Protein 3V8X (pdb70)

Solvent-accessible surface area: 62647 Å² total; per-residue (Å²): 122,9,73,39,33,25,47,32,101,16,30,21,104,48,9,18,85,52,10,5,20,35,15,52,9,4,5,45,29,19,8,11,0,7,8,9,26,0,9,34,30,1,0,0,5,7,6,1,7,5,3,15,54,24,42,8,11,19,8,3,27,40,0,47,10,6,39,4,6,68,12,55,60,21,15,3,38,25,87,24,4,19,4,0,2,0,9,6,26,21,5,12,14,5,2,56,21,0,56,0,3,31,0,0,3,0,3,47,42,2,48,9,0,0,0,0,1,0,18,5,95,10,15,45,1,86,51,9,16,27,123,78,83,118,153,2,47,49,21,23,38,1,89,8,20,31,13,129,3,82,5,81,5,76,5,86,6,28,62,160,65,22,48,22,37,0,58,1,70,0,23,27,138,19,18,55,57,118,33,10,124,95,2,7,68,50,101,22,43,34,45,35,2,25,34,59,116,2,101,9,110,48,1,33,0,10,4,117,80,74,22,171,130,68,46,15,76,87,22,59,79,117,36,44,38,2,4,53,17,115,48,81,165,51,83,38,46,9,53,101,12,18,1,69,75,8,53,52,39,32,47,29,66,31,51,2,105,1,120,0,74,29,48,10,78,88,83,161,52,64,73,66,18,83,8,13,11,87,8,77,5,53,7,26,5,43,12,36,18,12,29,28,70,2,37,23,28,68,76,57,16,30,55,15,35,119,61,33,0,1,14,54,0,18,1,5,8,48,40,134,92,90,52,7,2,8,4,2,42,26,23,18,61,2,36,11,2,2,42,26,0,21,1,1,14,8,25,1,39,1,35,8,54,7,107,0,92,24,65,21,30,53,4,89,99,118,111,48,186,4,18,67,9,45,87,6,59,3,119,6,26,6,22,2,28,0,24,0,15,21,0,3,7,16,73,43,66,21,58,34,165,21,75,10,33,29,94,51,33,7,0,3,3,0,2,0,55,1,23,2,16,12,44,26,93,14,84,24,17,20,49,94,32,38,104,136,131,42,34,78,59,60,9,41,35,84,9,43,13,60,19,10,3,53,5,99,18,69,62,3,56,45,39,14,0,36,29,49,47,46,25,63,47,8,82,94,86,140,38,172,134,131,15,10,32,0,20,103,114,29,0,10,29,1,31,15,29,163,5,106,72,63,68,11,122,2,40,76,146,55,14,26,14,19,4,8,12,66,79,31,49,5,76,14,106,26,108,42,53,4,79,65,37,25,16,130,89,38,144,129,12,8,55,8,56,8,91,17,101,17,58,24,38,10,116,12,142,54,68,18,6,12,62,25,57,19,150,8,109,2,102,27,40,11,56,6,78,36,72,47,109,157,32,15,85,22,101,24,16,0,18,2,4,14,14,3,5,9,21,25,3,18,20,26,12,1,8,18,129,18,161,47,51,124,5,64,13,0,59,3,80,0,69,8,34,9,42,17,101,73,34,130,92,22,37,84,68,15,20,123,3,31,0,24,2,108,25,3,12,42,37,0,1,63,6,63,114,132,100,71,62,27,57,18,61,28,38,3,12,59,8,4,0,3,34,4,80,0,29,12,29,18,40,86,6,123,36,71,137,94,70,178,179,46,19,46,72,13,33,4,50,12,107,43,132,74,67,134,72,73,88,56,26,0,3,2,24,29,36,37,4,15,9,6,13,12,12,18,74,6,53,4,108,5,61,47,42,117,136,47,32,92,1,70,20,22,26,70,4,79,2,59,23,0,86,86,105,20,7,79,23,35,49,23,5,25,89,79,65,46,82,128,18,107,6,6,64,141,116,8,197,62,17,93,21,36,5,58,30,24,47,127,31,85,78,109,78,92,19,100,31,43,1,37,21,3,71,94,54,72,111,22,36,22,3,29,40,4,35,22,13,0,36,73,24,6,36,40,27,114,114,32,46,32,34,37,27,2,8,6,32,8,104,14,99,7,96,3,54,31,64,77,115,71,112,2,18,8,2,3,33,49,89,113,11,39,61,34,4,62,31,33,76,79,65,46,57,59,133,96,102,98,77,19,52,38,39,49,55,32,80,76,86,50,79,81,55,0,5,152,5,6,53,53,123,98,1,26,0,5,6,2,76,6,25,32,0,14,32,0,61,82,77,122,12,71,4,27,6,15,0,1,0,23,28,26,68,91,104,79,33,81,6,17,24,16,0,2,0,1,0,68,95,121,49,68,8,46,15,105,87,2,146,44,57,71,0,0,0,1,0,54,43,72,34,5,0,6,35,0,0,0,0,44,11,20,50,78,5,52,102,106,35,76,77,37,35,35,3,0,5,98,7,6,43,1,1,0,0,0,50,9,70,27,117,101,32,83,68,0,7,97,26,5,124,59,7,26,83,56,131,100,20,124,13,58,6,82,61,4,0,2,27,0,0,111,94,47,26,4,50,0,0,0,0,50,34,32,1,2,68,129,58,17,95,85,122,76,58,34,59,114,11,23,2,0,6,78,64,56,54,41,57,64,4,81,70,45,98,87,2,37,0,0,17,1,2,24,31,1,0,0,2,20,44,106,66,40,33,89,103,62,0,70,55,21,8,53,36,39,45,89,96,104,31,12,23,78,66,83,55,63,84,44,19,42,17,124,78,50,88,83,18,33,11,14,56,69,8,106,1,6,61,45,11,13,114,69,7,46,2,49,11,1,1,3,66,63,4,24,29,0,6,85,13,44,124,111,26,83,18,80,156,69,100,77,146,73,25,105,43,0,54,2,3,0,57,56,126,84,24,74,92,17,0,56,63,0,24,37,12,1,0,23,21,0,73,23,30,47,19,155,69,28,35,41,0,0,4,55,0,15,38,19,73,0,0,0,3,17,5,41,1,10,62,1,23,14,1,8,56,14,53,6,21,1,5,0,0,0,1,27,92,100,18,6,15,2,8,20,64,30,29,48,26,29,21,0,2,0,0,0,47,9,80,30,98,85,8,21,9,99,64,0,132,44,57,15,0,0,1,0,4,57,47,71,9,2,1,31,34,0,0,0,0,35,1,49,100,109,43,123,63,70,28,14,59,115,17,8,55,64,0,0,0,0,37,18,60,121,139,25,26,4,10,67,24,11,53,18,102,69,88,63,71,0,58,66,58,138,42,2,24,0,66,10,51,56,3,0,0,61,0,0,33,77,99,4,36,0,0,0,0,34,14,11,0,3,1,40,4,1,42,35,53,21,113,69,127,44,0,40,148,41,29,15,13,44,12,3,2,0,5,88,107,15,40,42,47,10,6,7,17,26,53,106,3,33,8,1,76,0,3,13,48,0,0,1,0,12,98,93,28,32,82,29,0,52,63,2,0,0,6,0,0,16,12,20,0,36,90,45,48,60,38,109,31,59,16,8,0,4,139,26,165,78,153,50,14,6,0,46,46,64,4,18,0,0,0,47,21,98,103,53,50,43,33,86,116,2,4,27,127,82,3,51,152,1,9,24,50,14,20,95,46,59,138,29,40,0,23,87,0,4,58,32,38,96,108

GO terms:
  GO:0005515 protein binding (F, IPI)

Sequence (1529 aa):
EVTGLGKLVKSSDTLSKEQVLNIRDLTRYDPGIAVVEQGRGASSGYSIRGMDKNRVSLTVDGVSQIQSYTAQAALGGTRTAGSSGAINEIEYENVKAVEISKGSNSVEQGSGALAGSVAFQTKTADDVIGEGRQWGIQSKTAYSGKNRGLTQSIALAGRIGGAEALLIHTGRRAGEIRAHEDAGRGVQSFNRLVPVEDSSNYAYFIVKEECKNGSYETCKANPKKDVVGKDERQTVSTRDYTGPNRFLADPLSYESRSWLFRPGFRFENKRHYIGGILEHTQQTFDTRDMTVPAFLTKAVFDANKKQAGSLPGNGKYAGNHKYGGLFTNGENGALVGAEYGTGVFYDETHTKSRYGLEYVYTNADKDTWADYARLSYDRQGVGLDNHFQQTHCSADGSDKYCRPSADKPFSYYKSDRVIYGESHRLLQAAFKKSFDKIRHNLSVNLGFDRFGSNLRHQDYYYQHANRAYSSNTPPQNNGKKISPNGSETSPYWVTIGRGNVVTGQICRLGNNTYTDCTPRSINGKSYYAAVRDNVRLGRWADVGAGLRYDYRRSTHSDDGSVSTGTHRTLSWNAGIVLKPTDWLDLTYRTSTGFRLPSFAEMYGWRAGVQSKAVKIDPEKSFNKEAGIVFKGDFGNLEASWFNNAYRDLIVRGYEAQIKDGKEEAKGDPAYLNAQSARITGINILGKIDWNGVWYSTFAYNRVRVRDIKKRADRTDIQSHLFDAIQPSRYVVGLGYDQPEGKWGVNGMLTYSKAKEITELLGSRRALLNGNSRNTKATARRTRPWYIVDVSGYYTVKKHFTLRAGVYNLLNYRYVTWENVRQTAGGAVNQHKNVGVYNRYAAPGRNYTFSLEYKFKTVRWCAVSEHEATKCQSFRDHMKSVIPSDGPSVACVKKASYLDCIRAIAANEADAVTLDAGLVYDAYLAPNNLKPVVAEFYGSKEDPQTFYYAVAVVKKDSGFQMNQLRGKKSCHTGLGRSAGWNIPIGLLYCDLPEPRKPLEKAVANFFSGSCAPCADGTDFPQLCQLCPGCGCSTLNQYFGYSGAFKCLKDGAGDVAFVKHSTIFENLANKADRDQYELLCLDNTRKPVDEYKDCHLAQVPSHTVVARSMGGKEDLIWELLNQAQEHFGKDKSKEFQLFSSPHGKDLLFKDSAHGFLKVPPRMDAKMYLGYEYVTAIRNLREGTCPEAPTDECKPVKWCALSHHERLKCDEWSVNSVGKIECVSAETTEDCIAKIMNGEADAMSLDGGFVYIAGKCGLVPVLAENYNKSDNCEDTPEAGYFAVAVVKKSASDLTWDNLKGKKSCHTAVGRTAGWNIPMGLLYNKINHCRFDEFFSEGCAPGSKKDSSLCKLCMGSGLNLCEPNNKEGYYGYTGAFRCLVEKGDVAFVKHQTVPQNTGGKNPDPWAKNLNEKDYELLCLDGTRKPVEEYANCHLARAPNHAVVTRKDKEACVHKILRQQQHLFGSNVTDCSGNFCLFRSETKDLLFRDDTVCLAKLHDRNTYEKYLGEEYVKAVGNLRKCSTSSLLEACTFRRP

Foldseek 3Di:
DVVDDQKDKDFLVNCVFQVDQDPQSPCVQPAQKGWFPQQQRATQAMFHQLDTRLLEFEEEPLHTWDGQFWFDDFDDPDDAFTFSSHTDDDRSVFFGMKMKHAAADCLPNNFSRHGIYIYTYGDDLDVAADDPGFWWKKWKWKAWFQFRKTKTKIKTWGDDAQKIKIKIKIKMKTKDRWFQCVQQWDKDKDKAKDKDFDPDLQFWADAPVVCPDDFCVVPLLDTDGFIDIDIDMDMDTLVPAAAQQHRADWMKIKIKIKIKMKMKGQDPVSQKIKIKIWIKMKMKIKTWHRNHWFADHPVVQVVQCVPPNDDPQQRDAPDPPVQDSAWGDDPPRAIAGRQWTKIKMKIKMKIKTKIKMKMKGAAPVDDDPFRIKMKMWMKMKIKIKIKMKMWTQHHDPPDRPDDADQQGARIKMWIKIKMKMKIKGKIKIKTWDWDDVWIKTKIKIKIKIKMKIKMAIDPTKMKHWHWDKDWDFTDDDDDDTDQFRSRSSGHIYMHTGTTDMDMDHQADDPQFRPSHRPMWMKIWMKIKMKMKMKIDPDPFKIKIKMKMKIKIFMDTPDQQFQGGIDIDIWMKIKMWGPPPVQKTKIKIKTKHKHDQDRNQRNKDTDRDDAHGDHEHIKMKMKIKIKMKHADPQGIKIKMKMKMKIFQDWDFFFFWDDDPNWIDGDGDGHTYRWKMWMKMWMWMWTKTPCPVCFIKIKIWIDMDTDDIDTDPRIFQAWTAQSLSGFAIKIKMKGKGADPVRFKIKIKIKMKGAKDDQVNFWTWGGHPDRDIGIDGFAPDIFHIDMFMKMKMKGHDPQFKIKIKMKTRVPQDKTAGSSQRNLCTDPRNVRDDDDNDCSNRIRHGIIMMMMIMGMD/DAAEAEFADPQCQVLPPPPCDLQVDDDDPPAQGYHYDYDHDPVVQLVVLLPPNHWKAKDFLLVLLVSCDPDQHWFFWKFFFFDDPVHTPQKWFKFKKFFPPPPFAPVRQFAFEEFFQADPDQQRHLQSCLLCLQVFDPPCPPVLQRVLNRYVAYQHAPDDCPVRVRNCRLPRPRHADVVTCLHHLQSSVVCRVVPVGGIYTHILCSCVVNPVDPVVQQRMWTHAPLTDIGRSVVSVRGGLFMTGGMTMIGRPPPGDRVSVCVNQVVLVVVCCCADDVNPVSQDDPPDACRRHHNSGPGMDTFFDVDGSDLVRWQSSSSSNCCVPVVDYDPCPVVADAAAEEEFQDPQLQVLQVQLCVVLVNNYHYDYDPHPLRVLVCLGNVVHFKFKFWLLVLVLSQLSQKWFFWFFDQDDDPCGQADFDQAFFWFKKFFPPPPPDALPPQFAFAEFFQADSDQQRHQQSVLVVCVPPVAPPVLRRYNADAHQPDDPPGRNQVDWDQDDPCRSHQDVSTQLHHQQSSVLSRVPPGGMGGHTLCSLVCQEPCVPVDPSRRHDDQQRMWTHAPVTDIGGSVVSVRRGSFGFGGMTMMHHPVCSVVCNVVQQVSCCVANDPVDDVVPGPHPLDGPPAARRHHNSGRGIYGDDQQGHSDSSGDPSSVSSHPSVPVNDDDSSSVNSVVSVD

Secondary structure (DSSP, 8-state):
--TTTTEEEEEHHHHHHHT--SHHHHTTT-TTEEEEE-SSS-EEEEEETTEEGGGEEEEETTEE-PPP--PPPPPSS----------PPP-GGGEEEEEEEES--HHHH-TT-SSEEEEEEE--GGGTS-TT-SEEEEEEEEEEGGGTEEEEEEEEEEEETTEEEEEEEEEEEEE-----SSTT-SEEEE--EEEEE---TT-EEEEGGG--SS-HHHHTTSPEEPEEEEE--EEEETTT--SSS--SPPPEEEEEEEEEE--EEE-SSTTEEEEEEEEEEEEEEEEE-TTS-SS--HHHHHHHHHHH---TTTT--STT--S-S-EEE-STT-EEETTSEEEEEEEEEEEEEEEEEEEEEE-SS--SS-SEEEEEEEEEEEEEEEEEEEEEEESSS--SS---BTTBTT-EEEEEEEEEEEEEEEEEEEEEEEE---EEEEEEEEEEEEEEEEEEEEEEEEEEEEEEEEEEPPPP-SSS-----SBTTB-EEEEEEEEEEEEEE--BSSS-STTB-S-EEEEEEEEEEEEEEEEEETTTEEEEEEEEEEEEEEE-SSTTS---EEEEEEEEEEEEE--SSSEEEEEEEEEEEEPPPHHHHH----SS-------PPEEEEEEEEEEEEEETTEEEEEEEEEEEEEEEEEEEEEEEESSSSEEEEEEEEEEEEEEEEEEEEEEEEEE------EEEEEEEEEEEEEEEE-TTEESEE----TTSPPPEEEEEEEEE-TTSSEEEEEEEEEE-PPPGGGGEEEEE-SSS-EEEEES-S--PPPEEEEEEEEEEESTTSEEEEEEEESSS----B-HHHHGGGSTT-TT---S---GGGGBPP-SEEEEEEEEE-/--EE--BSSSHHHHHT--SSSTT-SS--SSSS-EE--B-SSHHHHHHHHTTTS---EEEEHHHHHHHHSSSS--EEEEEE--B-SSSB-SEEEEEEEEETT-S--GGG-TTS-EEES-TT-IIIIIHHHHHHTTTSPSP--SHHHHHHTTSSSEE-TTS-TTT-GGGBSSSTT--SSTTSTT-HHHHHHHHHHTTS-SEEEEETTHHHHH---HHHHTTEEEE-TTS-EEEGGGGGGS-SEEEESEEEEE-SSSS-SHHHHHHHHHHHHTTTTTTSSS--SS-BTTBSSSSS-TT---EEEPPTT--HHHHH-HHHHHHHHHHHH----SS---SPPPEEEEESSHHHHHHHHHHHHHTTTSEEEEE-SSHHHHHHHHHHTS--EEEE-HHHHHHHHHTT-EEEEEEE----TTGGGS----EEEEEEEESSS-S--SSTTTTSPEEES-TT-IIIIIHHHHHHTTTS-SS-GGGTSS-EE-TTS-TTSGGGTT---STT-TT-SSTTSTT-HHHHHHHHHHHT-SEEEEETTHHHHTSTTSS-STTTTT--GGGEEEE-TTS-EEETT-GGGS-SEEEPPPEEEE-TTTHHHHHHHHHHHHHHS-SSSS-TTTS--TT--SSS--SS-TT--EEEE-STT-SHHHHH-HHHHHHTGGGSSS---HHHHHHHHH--

Nearest PDB structures (foldseek):
  5dyh-assembly1_A  TM=9.254E-01  e=0.000E+00  Homo sapiens
  2hau-assembly2_B  TM=9.310E-01  e=0.000E+00  Homo sapiens
  6d04-assembly1_C  TM=7.433E-01  e=0.000E+00  Homo sapiens
  3s9m-assembly1_C  TM=7.420E-01  e=1.475E-84  Homo sapiens
  3skp-assembly1_A  TM=8.207E-01  e=2.577E-64  Homo sapiens

B-factor: mean 80.07, std 29.78, range [24.99, 233.46]

Structure (mmCIF, N/CA/C/O backbone):
data_3V8X
#
_entry.id   3V8X
#
_cell.length_a   91.014
_cell.length_b   129.362
_cell.length_c   198.589
_cell.angle_alpha   90.00
_cell.angle_beta   90.00
_cell.angle_gamma   90.00
#
_symmetry.space_group_name_H-M   'P 21 21 21'
#
loop_
_entity.id
_entity.type
_entity.pdbx_description
1 polymer 'Transferrin-binding protein 1'
2 polymer Serotransferrin
3 branched 'N-acetyl-alpha-neuraminic acid-(2-6)-beta-D-galactopyranose-(1-4)-2-acetamido-2-deoxy-beta-D-glucopyranose-(1-4)-alpha-D-mannopyranose-(1-3)-[beta-D-galactopyranose-(1-4)-2-acetamido-2-deoxy-beta-D-glucopyranose-(1-4)-alpha-D-mannopyranose-(1-6)]beta-D-mannopyranose-(1-4)-2-acetamido-2-deoxy-beta-D-glucopyranose-(1-4)-2-acetamido-2-deoxy-beta-D-glucopyranose'
4 branched 'N-acetyl-alpha-neuraminic acid-(2-6)-beta-D-galactopyranose-(1-4)-2-acetamido-2-deoxy-beta-D-glucopyranose-(1-4)-alpha-D-mannopyranose-(1-6)-[2-acetamido-2-deoxy-beta-D-glucopyranose-(1-4)-alpha-D-mannopyranose-(1-3)]beta-D-mannopyranose-(1-4)-2-acetamido-2-deoxy-beta-D-glucopyranose-(1-4)-2-acetamido-2-deoxy-beta-D-glucopyranose'
5 non-polymer (HYDROXYETHYLOXY)TRI(ETHYLOXY)OCTANE
6 water water
#
loop_
_atom_site.group_PDB
_atom_site.id
_atom_site.type_symbol
_atom_site.label_atom_id
_atom_site.label_alt_id
_atom_site.label_comp_id
_atom_site.label_asym_id
_atom_site.label_entity_id
_atom_site.label_seq_id
_atom_site.pdbx_PDB_ins_code
_atom_site.Cartn_x
_atom_site.Cartn_y
_atom_site.Cartn_z
_atom_site.occupancy
_atom_site.B_iso_or_equiv
_atom_site.auth_seq_id
_atom_site.auth_comp_id
_atom_site.auth_asym_id
_atom_site.auth_atom_id
_atom_site.pdbx_PDB_model_num
ATOM 1 N N . GLU A 1 43 ? 54.353 -52.727 58.119 1.00 90.07 54 GLU A N 1
ATOM 2 C CA . GLU A 1 43 ? 55.181 -52.860 56.923 1.00 102.31 54 GLU A CA 1
ATOM 3 C C . GLU A 1 43 ? 54.896 -51.769 55.889 1.00 106.64 54 GLU A C 1
ATOM 4 O O . GLU A 1 43 ? 53.741 -51.393 55.666 1.00 94.77 54 GLU A O 1
ATOM 10 N N . VAL A 1 44 ? 55.962 -51.277 55.261 1.00 109.72 55 VAL A N 1
ATOM 11 C CA . VAL A 1 44 ? 55.885 -50.162 54.319 1.00 105.60 55 VAL A CA 1
ATOM 12 C C . VAL A 1 44 ? 54.896 -50.382 53.178 1.00 109.14 55 VAL A C 1
ATOM 13 O O . VAL A 1 44 ? 54.104 -49.499 52.862 1.00 114.19 55 VAL A O 1
ATOM 17 N N . THR A 1 45 ? 54.944 -51.555 52.558 1.00 112.90 56 THR A N 1
ATOM 18 C CA . THR A 1 45 ? 54.004 -51.873 51.489 1.00 119.02 56 THR A CA 1
ATOM 19 C C . THR A 1 45 ? 52.893 -52.810 51.977 1.00 126.02 56 THR A C 1
ATOM 20 O O . THR A 1 45 ? 53.116 -54.000 52.208 1.00 134.91 56 THR A O 1
ATOM 24 N N . GLY A 1 46 ? 51.695 -52.258 52.140 1.00 115.71 57 GLY A N 1
ATOM 25 C CA . GLY A 1 46 ? 51.457 -50.864 51.822 1.00 106.75 57 GLY A CA 1
ATOM 26 C C . GLY A 1 46 ? 50.722 -50.083 52.892 1.00 108.10 57 GLY A C 1
ATOM 27 O O . GLY A 1 46 ? 49.643 -50.476 53.336 1.00 102.80 57 GLY A O 1
ATOM 28 N N . LEU A 1 47 ? 51.317 -48.971 53.312 1.00 109.84 58 LEU A N 1
ATOM 29 C CA . LEU A 1 47 ? 50.621 -48.003 54.151 1.00 105.63 58 LEU A CA 1
ATOM 30 C C . LEU A 1 47 ? 49.849 -47.036 53.263 1.00 108.46 58 LEU A C 1
ATOM 31 O O . LEU A 1 47 ? 50.168 -46.879 52.083 1.00 103.27 58 LEU A O 1
ATOM 36 N N . GLY A 1 48 ? 48.830 -46.398 53.826 1.00 115.92 59 GLY A N 1
ATOM 37 C CA . GLY A 1 48 ? 47.980 -45.507 53.055 1.00 112.99 59 GLY A CA 1
ATOM 38 C C . GLY A 1 48 ? 47.038 -46.278 52.149 1.00 105.99 59 GLY A C 1
ATOM 39 O O . GLY A 1 48 ? 46.397 -45.706 51.268 1.00 100.43 59 GLY A O 1
ATOM 40 N N . LYS A 1 49 ? 46.957 -47.587 52.370 1.00 99.13 60 LYS A N 1
ATOM 41 C CA . LYS A 1 49 ? 46.082 -48.447 51.586 1.00 79.85 60 LYS A CA 1
ATOM 42 C C . LYS A 1 49 ? 44.763 -48.690 52.306 1.00 77.55 60 LYS A C 1
ATOM 43 O O . LYS A 1 49 ? 44.593 -48.335 53.473 1.00 72.70 60 LYS A O 1
ATOM 49 N N . LEU A 1 50 ? 43.835 -49.311 51.593 1.00 73.71 61 LEU A N 1
ATOM 50 C CA . LEU A 1 50 ? 42.538 -49.656 52.139 1.00 69.80 61 LEU A CA 1
ATOM 51 C C . LEU A 1 50 ? 42.046 -50.870 51.384 1.00 70.90 61 LEU A C 1
ATOM 52 O O . LEU A 1 50 ? 41.524 -50.748 50.281 1.00 87.68 61 LEU A O 1
ATOM 57 N N . VAL A 1 51 ? 42.224 -52.044 51.976 1.00 79.20 62 VAL A N 1
ATOM 58 C CA . VAL A 1 51 ? 41.906 -53.291 51.296 1.00 77.96 62 VAL A CA 1
ATOM 59 C C . VAL A 1 51 ? 40.549 -53.848 51.718 1.00 72.31 62 VAL A C 1
ATOM 60 O O . VAL A 1 51 ? 40.218 -53.874 52.901 1.00 72.10 62 VAL A O 1
ATOM 64 N N . LYS A 1 52 ? 39.766 -54.272 50.730 1.00 67.48 63 LYS A N 1
ATOM 65 C CA . LYS A 1 52 ? 38.480 -54.910 50.967 1.00 66.55 63 LYS A CA 1
ATOM 66 C C . LYS A 1 52 ? 38.458 -56.241 50.234 1.00 72.27 63 LYS A C 1
ATOM 67 O O . LYS A 1 52 ? 38.890 -56.332 49.088 1.00 75.45 63 LYS A O 1
ATOM 73 N N . SER A 1 53 ? 37.958 -57.275 50.896 1.00 74.15 64 SER A N 1
ATOM 74 C CA . SER A 1 53 ? 37.911 -58.600 50.298 1.00 73.55 64 SER A CA 1
ATOM 75 C C . SER A 1 53 ? 36.513 -58.910 49.791 1.00 71.00 64 SER A C 1
ATOM 76 O O . SER A 1 53 ? 35.580 -58.141 50.007 1.00 72.61 64 SER A O 1
ATOM 79 N N . SER A 1 54 ? 36.377 -60.051 49.129 1.00 74.41 65 SER A N 1
ATOM 80 C CA . SER A 1 54 ? 35.085 -60.508 48.643 1.00 73.48 65 SER A CA 1
ATOM 81 C C . SER A 1 54 ? 34.124 -60.728 49.805 1.00 83.40 65 SER A C 1
ATOM 82 O O . SER A 1 54 ? 32.933 -60.433 49.702 1.00 87.50 65 SER A O 1
ATOM 85 N N . ASP A 1 55 ? 34.650 -61.243 50.912 1.00 86.48 66 ASP A N 1
ATOM 86 C CA . ASP A 1 55 ? 33.834 -61.505 52.091 1.00 91.18 66 ASP A CA 1
ATOM 87 C C . ASP A 1 55 ? 33.366 -60.209 52.741 1.00 81.11 66 ASP A C 1
ATOM 88 O O . ASP A 1 55 ? 32.206 -60.091 53.135 1.00 81.70 66 ASP A O 1
ATOM 93 N N . THR A 1 56 ? 34.276 -59.246 52.852 1.00 68.86 67 THR A N 1
ATOM 94 C CA . THR A 1 56 ? 33.954 -57.933 53.399 1.00 77.34 67 THR A CA 1
ATOM 95 C C . THR A 1 56 ? 32.796 -57.303 52.630 1.00 77.58 67 THR A C 1
ATOM 96 O O . THR A 1 56 ? 31.925 -56.650 53.210 1.00 74.44 67 THR A O 1
ATOM 100 N N . LEU A 1 57 ? 32.795 -57.515 51.318 1.00 69.61 68 LEU A N 1
ATOM 101 C CA . LEU A 1 57 ? 31.754 -56.976 50.454 1.00 76.51 68 LEU A CA 1
ATOM 102 C C . LEU A 1 57 ? 30.394 -57.618 50.728 1.00 80.86 68 LEU A C 1
ATOM 103 O O . LEU A 1 57 ? 29.394 -56.919 50.887 1.00 88.50 68 LEU A O 1
ATOM 108 N N . SER A 1 58 ? 30.359 -58.945 50.787 1.00 67.87 69 SER A N 1
ATOM 109 C CA . SER A 1 58 ? 29.110 -59.661 51.024 1.00 65.93 69 SER A CA 1
ATOM 110 C C . SER A 1 58 ? 28.545 -59.382 52.417 1.00 72.81 69 SER A C 1
ATOM 111 O O . SER A 1 58 ? 27.332 -59.400 52.617 1.00 76.89 69 SER A O 1
ATOM 114 N N . LYS A 1 59 ? 29.431 -59.122 53.373 1.00 77.40 70 LYS A N 1
ATOM 115 C CA . LYS A 1 59 ? 29.020 -58.842 54.744 1.00 81.92 70 LYS A CA 1
ATOM 116 C C . LYS A 1 59 ? 28.355 -57.477 54.845 1.00 80.15 70 LYS A C 1
ATOM 117 O O . LYS A 1 59 ? 27.366 -57.310 55.557 1.00 84.13 70 LYS A O 1
ATOM 123 N N . GLU A 1 60 ? 28.903 -56.500 54.129 1.00 65.63 71 GLU A N 1
ATOM 124 C CA . GLU A 1 60 ? 28.368 -55.144 54.167 1.00 76.50 71 GLU A CA 1
ATOM 125 C C . GLU A 1 60 ? 27.224 -54.953 53.171 1.00 83.78 71 GLU A C 1
ATOM 126 O O . GLU A 1 60 ? 26.636 -53.872 53.090 1.00 86.34 71 GLU A O 1
ATOM 132 N N . GLN A 1 61 ? 26.911 -56.015 52.431 1.00 83.74 72 GLN A N 1
ATOM 133 C CA . GLN A 1 61 ? 25.844 -56.001 51.429 1.00 72.64 72 GLN A CA 1
ATOM 134 C C . GLN A 1 61 ? 25.994 -54.862 50.420 1.00 74.17 72 GLN A C 1
ATOM 135 O O . GLN A 1 61 ? 25.070 -54.069 50.219 1.00 79.39 72 GLN A O 1
ATOM 141 N N . VAL A 1 62 ? 27.165 -54.782 49.796 1.00 64.71 73 VAL A N 1
ATOM 142 C CA . VAL A 1 62 ? 27.405 -53.779 48.766 1.00 70.19 73 VAL A CA 1
ATOM 143 C C . VAL A 1 62 ? 27.027 -54.315 47.388 1.00 74.06 73 VAL A C 1
ATOM 144 O O . VAL A 1 62 ? 27.605 -55.286 46.898 1.00 61.70 73 VAL A O 1
ATOM 148 N N . LEU A 1 63 ? 26.035 -53.673 46.781 1.00 72.94 74 LEU A N 1
ATOM 149 C CA . LEU A 1 63 ? 25.520 -54.090 45.489 1.00 65.45 74 LEU A CA 1
ATOM 150 C C . LEU A 1 63 ? 25.746 -52.989 44.467 1.00 74.15 74 LEU A C 1
ATOM 151 O O . LEU A 1 63 ? 25.949 -53.252 43.282 1.00 70.84 74 LEU A O 1
ATOM 156 N N . ASN A 1 64 ? 25.718 -51.750 44.943 1.00 78.07 75 ASN A N 1
ATOM 157 C CA . ASN A 1 64 ? 25.936 -50.589 44.096 1.00 66.74 75 ASN A CA 1
ATOM 158 C C . ASN A 1 64 ? 27.354 -50.053 44.260 1.00 60.38 75 ASN A C 1
ATOM 159 O O . ASN A 1 64 ? 28.008 -50.316 45.265 1.00 70.52 75 ASN A O 1
ATOM 164 N N . ILE A 1 65 ? 27.827 -49.303 43.272 1.00 65.85 76 ILE A N 1
ATOM 165 C CA . ILE A 1 65 ? 29.166 -48.729 43.322 1.00 63.16 76 ILE A CA 1
ATOM 166 C C . ILE A 1 65 ? 29.264 -47.716 44.462 1.00 68.64 76 ILE A C 1
ATOM 167 O O . ILE A 1 65 ? 30.348 -47.448 44.988 1.00 67.44 76 ILE A O 1
ATOM 172 N N . ARG A 1 66 ? 28.113 -47.177 44.851 1.00 75.01 77 ARG A N 1
ATOM 173 C CA . ARG A 1 66 ? 28.038 -46.177 45.908 1.00 73.90 77 ARG A CA 1
ATOM 174 C C . ARG A 1 66 ? 28.108 -46.792 47.305 1.00 63.92 77 ARG A C 1
ATOM 175 O O . ARG A 1 66 ? 28.504 -46.126 48.257 1.00 69.56 77 ARG A O 1
ATOM 183 N N . ASP A 1 67 ? 27.733 -48.063 47.421 1.00 63.51 78 ASP A N 1
ATOM 184 C CA . ASP A 1 67 ? 27.796 -48.769 48.699 1.00 64.87 78 ASP A CA 1
ATOM 185 C C . ASP A 1 67 ? 29.235 -49.062 49.110 1.00 62.00 78 ASP A C 1
ATOM 186 O O . ASP A 1 67 ? 29.540 -49.172 50.292 1.00 69.24 78 ASP A O 1
ATOM 191 N N . LEU A 1 68 ? 30.112 -49.192 48.122 1.00 59.90 79 LEU A N 1
ATOM 192 C CA . LEU A 1 68 ? 31.470 -49.694 48.331 1.00 59.07 79 LEU A CA 1
ATOM 193 C C . LEU A 1 68 ? 32.343 -48.822 49.238 1.00 66.75 79 LEU A C 1
ATOM 194 O O . LEU A 1 68 ? 33.066 -49.337 50.086 1.00 71.50 79 LEU A O 1
ATOM 199 N N . THR A 1 69 ? 32.286 -47.509 49.052 1.00 68.70 80 THR A N 1
ATOM 200 C CA . THR A 1 69 ? 33.075 -46.594 49.870 1.00 65.94 80 THR A CA 1
ATOM 201 C C . THR A 1 69 ? 32.166 -45.761 50.769 1.00 66.16 80 THR A C 1
ATOM 202 O O . THR A 1 69 ? 32.535 -44.679 51.223 1.00 67.85 80 THR A O 1
ATOM 206 N N . ARG A 1 70 ? 30.978 -46.299 51.020 1.00 59.40 81 ARG A N 1
ATOM 207 C CA . ARG A 1 70 ? 29.929 -45.650 51.802 1.00 62.36 81 ARG A CA 1
ATOM 208 C C . ARG A 1 70 ? 30.351 -45.312 53.234 1.00 75.60 81 ARG A C 1
ATOM 209 O O . ARG A 1 70 ? 29.889 -44.326 53.814 1.00 66.87 81 ARG A O 1
ATOM 217 N N . TYR A 1 71 ? 31.236 -46.127 53.797 1.00 79.61 82 TYR A N 1
ATOM 218 C CA . TYR A 1 71 ? 31.684 -45.921 55.167 1.00 77.80 82 TYR A CA 1
ATOM 219 C C . TYR A 1 71 ? 33.140 -45.472 55.217 1.00 72.36 82 TYR A C 1
ATOM 220 O O . TYR A 1 71 ? 33.755 -45.445 56.282 1.00 73.76 82 TYR A O 1
ATOM 229 N N . ASP A 1 72 ? 33.685 -45.116 54.059 1.00 72.81 83 ASP A N 1
ATOM 230 C CA . ASP A 1 72 ? 35.062 -44.642 53.974 1.00 77.27 83 ASP A CA 1
ATOM 231 C C . ASP A 1 72 ? 35.101 -43.163 53.608 1.00 84.04 83 ASP A C 1
ATOM 232 O O . ASP A 1 72 ? 34.990 -42.803 52.436 1.00 80.65 83 ASP A O 1
ATOM 237 N N . PRO A 1 73 ? 35.261 -42.296 54.616 1.00 83.94 84 PRO A N 1
ATOM 238 C CA . PRO A 1 73 ? 35.292 -40.853 54.360 1.00 78.62 84 PRO A CA 1
ATOM 239 C C . PRO A 1 73 ? 36.554 -40.459 53.604 1.00 75.59 84 PRO A C 1
ATOM 240 O O . PRO A 1 73 ? 37.621 -41.030 53.839 1.00 69.72 84 PRO A O 1
ATOM 244 N N . GLY A 1 74 ? 36.424 -39.496 52.699 1.00 75.08 85 GLY A N 1
ATOM 245 C CA . GLY A 1 74 ? 37.558 -39.016 51.932 1.00 81.14 85 GLY A CA 1
ATOM 246 C C . GLY A 1 74 ? 37.674 -39.689 50.579 1.00 85.87 85 GLY A C 1
ATOM 247 O O . GLY A 1 74 ? 38.534 -39.336 49.773 1.00 87.96 85 GLY A O 1
ATOM 248 N N . ILE A 1 75 ? 36.806 -40.664 50.335 1.00 55.20 86 ILE A N 1
ATOM 249 C CA . ILE A 1 75 ? 36.772 -41.359 49.054 1.00 63.58 86 ILE A CA 1
ATOM 250 C C . ILE A 1 75 ? 35.322 -41.547 48.576 1.00 52.36 86 ILE A C 1
ATOM 251 O O . ILE A 1 75 ? 34.526 -42.231 49.217 1.00 70.23 86 ILE A O 1
ATOM 256 N N . ALA A 1 76 ? 34.987 -40.915 47.452 1.00 55.32 87 ALA A N 1
ATOM 257 C CA . ALA A 1 76 ? 33.607 -40.870 46.963 1.00 59.90 87 ALA A CA 1
ATOM 258 C C . ALA A 1 76 ? 33.461 -41.174 45.469 1.00 70.11 87 ALA A C 1
ATOM 259 O O . ALA A 1 76 ? 34.423 -41.087 44.701 1.00 66.89 87 ALA A O 1
ATOM 261 N N . VAL A 1 77 ? 32.238 -41.521 45.072 1.00 47.48 88 VAL A N 1
ATOM 262 C CA . VAL A 1 77 ? 31.920 -41.811 43.680 1.00 50.96 88 VAL A CA 1
ATOM 263 C C . VAL A 1 77 ? 31.329 -40.588 42.996 1.00 53.73 88 VAL A C 1
ATOM 264 O O . VAL A 1 77 ? 30.361 -40.008 43.485 1.00 62.44 88 VAL A O 1
ATOM 268 N N . VAL A 1 78 ? 31.908 -40.203 41.862 1.00 54.98 89 VAL A N 1
ATOM 269 C CA . VAL A 1 78 ? 31.430 -39.036 41.120 1.00 65.30 89 VAL A CA 1
ATOM 270 C C . VAL A 1 78 ? 30.285 -39.369 40.160 1.00 57.61 89 VAL A C 1
ATOM 271 O O . VAL A 1 78 ? 30.438 -40.169 39.237 1.00 60.29 89 VAL A O 1
ATOM 275 N N . GLU A 1 79 ? 29.132 -38.751 40.401 1.00 53.33 90 GLU A N 1
ATOM 276 C CA . GLU A 1 79 ? 27.948 -38.982 39.586 1.00 50.55 90 GLU A CA 1
ATOM 277 C C . GLU A 1 79 ? 28.181 -38.521 38.150 1.00 47.89 90 GLU A C 1
ATOM 278 O O . GLU A 1 79 ? 28.845 -37.513 37.908 1.00 44.46 90 GLU A O 1
ATOM 284 N N . GLN A 1 80 ? 27.631 -39.273 37.205 1.00 51.44 91 GLN A N 1
ATOM 285 C CA . GLN A 1 80 ? 27.859 -39.041 35.783 1.00 44.46 91 GLN A CA 1
ATOM 286 C C . GLN A 1 80 ? 26.776 -38.144 35.174 1.00 47.79 91 GLN A C 1
ATOM 287 O O . GLN A 1 80 ? 26.958 -37.566 34.104 1.00 58.51 91 GLN A O 1
ATOM 293 N N . GLY A 1 81 ? 25.655 -38.012 35.874 1.00 48.10 92 GLY A N 1
ATOM 294 C CA . GLY A 1 81 ? 24.593 -37.123 35.445 1.00 43.73 92 GLY A CA 1
ATOM 295 C C . GLY A 1 81 ? 23.334 -37.839 34.995 1.00 49.97 92 GLY A C 1
ATOM 296 O O . GLY A 1 81 ? 22.227 -37.355 35.211 1.00 45.93 92 GLY A O 1
ATOM 297 N N . ARG A 1 82 ? 23.494 -38.993 34.363 1.00 60.56 93 ARG A N 1
ATOM 298 C CA . ARG A 1 82 ? 22.338 -39.740 33.885 1.00 57.88 93 ARG A CA 1
ATOM 299 C C . ARG A 1 82 ? 22.253 -41.128 34.508 1.00 59.09 93 ARG A C 1
ATOM 300 O O . ARG A 1 82 ? 21.808 -42.078 33.866 1.00 70.71 93 ARG A O 1
ATOM 308 N N . GLY A 1 83 ? 22.684 -41.243 35.760 1.00 54.12 94 GLY A N 1
ATOM 309 C CA . GLY A 1 83 ? 22.525 -42.485 36.496 1.00 63.53 94 GLY A CA 1
ATOM 310 C C . GLY A 1 83 ? 23.756 -43.371 36.545 1.00 61.81 94 GLY A C 1
ATOM 311 O O . GLY A 1 83 ? 23.872 -44.235 37.414 1.00 61.12 94 GLY A O 1
ATOM 312 N N . ALA A 1 84 ? 24.675 -43.172 35.607 1.00 54.52 95 ALA A N 1
ATOM 313 C CA . ALA A 1 84 ? 25.940 -43.891 35.640 1.00 53.57 95 ALA A CA 1
ATOM 314 C C . ALA A 1 84 ? 26.887 -43.214 36.621 1.00 61.06 95 ALA A C 1
ATOM 315 O O . ALA A 1 84 ? 26.500 -42.295 37.343 1.00 66.94 95 ALA A O 1
ATOM 317 N N . SER A 1 85 ? 28.132 -43.668 36.641 1.00 52.86 96 SER A N 1
ATOM 318 C CA . SER A 1 85 ? 29.148 -43.041 37.471 1.00 51.04 96 SER A CA 1
ATOM 319 C C . SER A 1 85 ? 30.418 -42.816 36.657 1.00 59.61 96 SER A C 1
ATOM 320 O O . SER A 1 85 ? 30.628 -43.453 35.626 1.00 55.15 96 SER A O 1
ATOM 323 N N . SER A 1 86 ? 31.262 -41.905 37.120 1.00 62.01 97 SER A N 1
ATOM 324 C CA . SER A 1 86 ? 32.474 -41.572 36.391 1.00 51.59 97 SER A CA 1
ATOM 325 C C . SER A 1 86 ? 33.724 -41.698 37.253 1.00 52.02 97 SER A C 1
ATOM 326 O O . SER A 1 86 ? 34.529 -40.773 37.311 1.00 50.03 97 SER A O 1
ATOM 329 N N . GLY A 1 87 ? 33.893 -42.840 37.912 1.00 46.09 98 GLY A N 1
ATOM 330 C CA . GLY A 1 87 ? 35.086 -43.071 38.708 1.00 49.04 98 GLY A CA 1
ATOM 331 C C . GLY A 1 87 ? 35.007 -42.520 40.121 1.00 50.87 98 GLY A C 1
ATOM 332 O O . GLY A 1 87 ? 33.918 -42.338 40.670 1.00 44.55 98 GLY A O 1
ATOM 333 N N . TYR A 1 88 ? 36.166 -42.246 40.714 1.00 58.58 99 TYR A N 1
ATOM 334 C CA . TYR A 1 88 ? 36.232 -41.913 42.140 1.00 69.70 99 TYR A CA 1
ATOM 335 C C . TYR A 1 88 ? 36.798 -40.526 42.427 1.00 75.30 99 TYR A C 1
ATOM 336 O O . TYR A 1 88 ? 37.228 -39.819 41.517 1.00 68.34 99 TYR A O 1
ATOM 345 N N . SER A 1 89 ? 36.788 -40.148 43.703 1.00 70.50 100 SER A N 1
ATOM 346 C CA . SER A 1 89 ? 37.270 -38.838 44.124 1.00 63.74 100 SER A CA 1
ATOM 347 C C . SER A 1 89 ? 38.108 -38.942 45.397 1.00 66.44 100 SER A C 1
ATOM 348 O O . SER A 1 89 ? 37.577 -39.189 46.479 1.00 66.23 100 SER A O 1
ATOM 351 N N . ILE A 1 90 ? 39.417 -38.750 45.261 1.00 71.14 101 ILE A N 1
ATOM 352 C CA . ILE A 1 90 ? 40.341 -38.886 46.386 1.00 72.51 101 ILE A CA 1
ATOM 353 C C . ILE A 1 90 ? 41.290 -37.692 46.502 1.00 71.76 101 ILE A C 1
ATOM 354 O O . ILE A 1 90 ? 41.793 -37.191 45.493 1.00 58.72 101 ILE A O 1
ATOM 359 N N . ARG A 1 91 ? 41.524 -37.243 47.736 1.00 75.52 102 ARG A N 1
ATOM 360 C CA . ARG A 1 91 ? 42.472 -36.162 48.026 1.00 75.20 102 ARG A CA 1
ATOM 361 C C . ARG A 1 91 ? 42.221 -34.891 47.209 1.00 70.03 102 ARG A C 1
ATOM 362 O O . ARG A 1 91 ? 43.157 -34.160 46.888 1.00 72.83 102 ARG A O 1
ATOM 370 N N . GLY A 1 92 ? 40.962 -34.639 46.864 1.00 65.84 103 GLY A N 1
ATOM 371 C CA . GLY A 1 92 ? 40.600 -33.426 46.152 1.00 76.66 103 GLY A CA 1
ATOM 372 C C . GLY A 1 92 ? 40.425 -33.575 44.649 1.00 72.25 103 GLY A C 1
ATOM 373 O O . GLY A 1 92 ? 39.778 -32.749 44.008 1.00 68.59 103 GLY A O 1
ATOM 374 N N . MET A 1 93 ? 41.006 -34.621 44.076 1.00 62.96 104 MET A N 1
ATOM 375 C CA . MET A 1 93 ? 40.898 -34.835 42.642 1.00 67.34 104 MET A CA 1
ATOM 376 C C . MET A 1 93 ? 39.954 -35.989 42.335 1.00 67.47 104 MET A C 1
ATOM 377 O O . MET A 1 93 ? 39.650 -36.798 43.211 1.00 67.86 104 MET A O 1
ATOM 382 N N . ASP A 1 94 ? 39.480 -36.055 41.093 1.00 63.10 105 ASP A N 1
ATOM 383 C CA . ASP A 1 94 ? 38.543 -37.101 40.698 1.00 54.79 105 ASP A CA 1
ATOM 384 C C . ASP A 1 94 ? 38.669 -37.482 39.231 1.00 50.80 105 ASP A C 1
ATOM 385 O O . ASP A 1 94 ? 39.578 -37.027 38.539 1.00 52.79 105 ASP A O 1
ATOM 390 N N . LYS A 1 95 ? 37.745 -38.323 38.775 1.00 56.62 106 LYS A N 1
ATOM 391 C CA . LYS A 1 95 ? 37.715 -38.795 37.392 1.00 54.81 106 LYS A CA 1
ATOM 392 C C . LYS A 1 95 ? 39.046 -39.409 36.950 1.00 56.49 106 LYS A C 1
ATOM 393 O O . LYS A 1 95 ? 39.518 -40.387 37.535 1.00 61.93 106 LYS A O 1
ATOM 399 N N . ASN A 1 96 ? 39.647 -38.816 35.922 1.00 55.74 107 ASN A N 1
ATOM 400 C CA . ASN A 1 96 ? 40.877 -39.329 35.324 1.00 51.99 107 ASN A CA 1
ATOM 401 C C . ASN A 1 96 ? 42.126 -39.039 36.146 1.00 53.90 107 ASN A C 1
ATOM 402 O O . ASN A 1 96 ? 43.241 -39.321 35.708 1.00 58.90 107 ASN A O 1
ATOM 407 N N . ARG A 1 97 ? 41.936 -38.472 37.334 1.00 49.20 108 ARG A N 1
ATOM 408 C CA . ARG A 1 97 ? 43.052 -38.175 38.226 1.00 51.59 108 ARG A CA 1
ATOM 409 C C . ARG A 1 97 ? 43.228 -39.245 39.306 1.00 58.15 108 ARG A C 1
ATOM 410 O O . ARG A 1 97 ? 44.128 -39.162 40.144 1.00 54.12 108 ARG A O 1
ATOM 418 N N . VAL A 1 98 ? 42.361 -40.249 39.280 1.00 43.89 109 VAL A N 1
ATOM 419 C CA . VAL A 1 98 ? 42.591 -41.464 40.054 1.00 64.10 109 VAL A CA 1
ATOM 420 C C . VAL A 1 98 ? 42.406 -42.671 39.138 1.00 61.02 109 VAL A C 1
ATOM 421 O O . VAL A 1 98 ? 41.389 -42.797 38.452 1.00 64.99 109 VAL A O 1
ATOM 425 N N . SER A 1 99 ? 43.412 -43.539 39.110 1.00 61.80 110 SER A N 1
ATOM 426 C CA . SER A 1 99 ? 43.428 -44.662 38.182 1.00 66.03 110 SER A CA 1
ATOM 427 C C . SER A 1 99 ? 42.540 -45.809 38.647 1.00 61.72 110 SER A C 1
ATOM 428 O O . SER A 1 99 ? 42.432 -46.079 39.838 1.00 62.42 110 SER A O 1
ATOM 431 N N . LEU A 1 100 ? 41.909 -46.473 37.685 1.00 42.46 111 LEU A N 1
ATOM 432 C CA . LEU A 1 100 ? 40.981 -47.561 37.949 1.00 42.48 111 LEU A CA 1
ATOM 433 C C . LEU A 1 100 ? 41.467 -48.779 37.176 1.00 63.29 111 LEU A C 1
ATOM 434 O O . LEU A 1 100 ? 41.450 -48.784 35.949 1.00 49.78 111 LEU A O 1
ATOM 439 N N . THR A 1 101 ? 41.899 -49.814 37.882 1.00 63.67 112 THR A N 1
ATOM 440 C CA . THR A 1 101 ? 42.433 -50.988 37.204 1.00 61.49 112 THR A CA 1
ATOM 441 C C . THR A 1 101 ? 41.727 -52.283 37.584 1.00 59.40 112 THR A C 1
ATOM 442 O O . THR A 1 101 ? 41.196 -52.423 38.686 1.00 64.44 112 THR A O 1
ATOM 446 N N . VAL A 1 102 ? 41.722 -53.224 36.648 1.00 60.59 113 VAL A N 1
ATOM 447 C CA . VAL A 1 102 ? 41.219 -54.568 36.890 1.00 62.35 113 VAL A CA 1
ATOM 448 C C . VAL A 1 102 ? 42.252 -55.556 36.373 1.00 58.34 113 VAL A C 1
ATOM 449 O O . VAL A 1 102 ? 42.499 -55.621 35.170 1.00 59.56 113 VAL A O 1
ATOM 453 N N . ASP A 1 103 ? 42.862 -56.307 37.288 1.00 53.79 114 ASP A N 1
ATOM 454 C CA . ASP A 1 103 ? 43.896 -57.285 36.943 1.00 63.44 114 ASP A CA 1
ATOM 455 C C . ASP A 1 103 ? 45.048 -56.678 36.141 1.00 73.03 114 ASP A C 1
ATOM 456 O O . ASP A 1 103 ? 45.584 -57.312 35.226 1.00 70.34 114 ASP A O 1
ATOM 461 N N . GLY A 1 104 ? 45.416 -55.447 36.487 1.00 66.09 115 GLY A N 1
ATOM 462 C CA . GLY A 1 104 ? 46.553 -54.790 35.873 1.00 57.85 115 GLY A CA 1
ATOM 463 C C . GLY A 1 104 ? 46.195 -54.012 34.625 1.00 62.42 115 GLY A C 1
ATOM 464 O O . GLY A 1 104 ? 47.046 -53.344 34.036 1.00 74.90 115 GLY A O 1
ATOM 465 N N . VAL A 1 105 ? 44.933 -54.094 34.220 1.00 48.93 116 VAL A N 1
ATOM 466 C CA . VAL A 1 105 ? 44.487 -53.422 33.007 1.00 54.41 116 VAL A CA 1
ATOM 467 C C . VAL A 1 105 ? 43.638 -52.208 33.349 1.00 60.28 116 VAL A C 1
ATOM 468 O O . VAL A 1 105 ? 42.619 -52.322 34.024 1.00 70.10 116 VAL A O 1
ATOM 472 N N . SER A 1 106 ? 44.062 -51.042 32.882 1.00 58.93 117 SER A N 1
ATOM 473 C CA . SER A 1 106 ? 43.319 -49.818 33.139 1.00 58.22 117 SER A CA 1
ATOM 474 C C . SER A 1 106 ? 41.976 -49.825 32.416 1.00 55.29 117 SER A C 1
ATOM 475 O O . SER A 1 106 ? 41.835 -50.409 31.344 1.00 60.83 117 SER A O 1
ATOM 478 N N . GLN A 1 107 ? 40.989 -49.172 33.016 1.00 53.98 118 GLN A N 1
ATOM 479 C CA . GLN A 1 107 ? 39.668 -49.088 32.423 1.00 51.60 118 GLN A CA 1
ATOM 480 C C . GLN A 1 107 ? 39.509 -47.821 31.597 1.00 58.91 118 GLN A C 1
ATOM 481 O O . GLN A 1 107 ? 40.480 -47.112 31.326 1.00 75.20 118 GLN A O 1
ATOM 487 N N . ILE A 1 108 ? 38.269 -47.546 31.211 1.00 44.22 119 ILE A N 1
ATOM 488 C CA . ILE A 1 108 ? 37.949 -46.443 30.316 1.00 45.15 119 ILE A CA 1
ATOM 489 C C . ILE A 1 108 ? 38.220 -45.075 30.943 1.00 48.10 119 ILE A C 1
ATOM 490 O O . ILE A 1 108 ? 38.031 -44.876 32.146 1.00 65.08 119 ILE A O 1
ATOM 495 N N . GLN A 1 109 ? 38.697 -44.144 30.123 1.00 46.36 120 GLN A N 1
ATOM 496 C CA . GLN A 1 109 ? 38.845 -42.757 30.547 1.00 50.55 120 GLN A CA 1
ATOM 497 C C . GLN A 1 109 ? 37.498 -42.062 30.461 1.00 48.03 120 GLN A C 1
ATOM 498 O O . GLN A 1 109 ? 36.662 -42.415 29.631 1.00 47.57 120 GLN A O 1
ATOM 504 N N . SER A 1 110 ? 37.285 -41.074 31.320 1.00 48.59 121 SER A N 1
ATOM 505 C CA . SER A 1 110 ? 36.130 -40.208 31.172 1.00 49.11 121 SER A CA 1
ATOM 506 C C . SER A 1 110 ? 36.394 -39.316 29.972 1.00 49.54 121 SER A C 1
ATOM 507 O O . SER A 1 110 ? 37.414 -38.631 29.920 1.00 52.97 121 SER A O 1
ATOM 510 N N . TYR A 1 111 ? 35.490 -39.350 28.999 1.00 48.75 122 TYR A N 1
ATOM 511 C CA . TYR A 1 111 ? 35.631 -38.550 27.787 1.00 43.09 122 TYR A CA 1
ATOM 512 C C . TYR A 1 111 ? 34.415 -37.651 27.619 1.00 50.34 122 TYR A C 1
ATOM 513 O O . TYR A 1 111 ? 33.306 -38.136 27.402 1.00 52.50 122 TYR A O 1
ATOM 522 N N . THR A 1 112 ? 34.622 -36.343 27.713 1.00 61.89 123 THR A N 1
ATOM 523 C CA . THR A 1 112 ? 33.543 -35.395 27.455 1.00 60.72 123 THR A CA 1
ATOM 524 C C . THR A 1 112 ? 33.784 -34.577 26.188 1.00 56.86 123 THR A C 1
ATOM 525 O O . THR A 1 112 ? 34.716 -33.775 26.123 1.00 53.43 123 THR A O 1
ATOM 529 N N . ALA A 1 113 ? 32.939 -34.788 25.185 1.00 52.97 124 ALA A N 1
ATOM 530 C CA . ALA A 1 113 ? 33.013 -34.017 23.950 1.00 48.47 124 ALA A CA 1
ATOM 531 C C . ALA A 1 113 ? 32.580 -32.583 24.198 1.00 49.08 124 ALA A C 1
ATOM 532 O O . ALA A 1 113 ? 31.686 -32.330 25.005 1.00 50.68 124 ALA A O 1
ATOM 534 N N . GLN A 1 114 ? 33.220 -31.648 23.501 1.00 45.62 125 GLN A N 1
ATOM 535 C CA . GLN A 1 114 ? 32.837 -30.243 23.563 1.00 39.40 125 GLN A CA 1
ATOM 536 C C . GLN A 1 114 ? 31.370 -30.091 23.190 1.00 45.98 125 GLN A C 1
ATOM 537 O O . GLN A 1 114 ? 30.864 -30.816 22.332 1.00 54.25 125 GLN A O 1
ATOM 543 N N . ALA A 1 115 ? 30.685 -29.161 23.844 1.00 45.65 126 ALA A N 1
ATOM 544 C CA . ALA A 1 115 ? 29.236 -29.039 23.701 1.00 38.03 126 ALA A CA 1
ATOM 545 C C . ALA A 1 115 ? 28.802 -28.368 22.404 1.00 52.41 126 ALA A C 1
ATOM 546 O O . ALA A 1 115 ? 29.558 -27.608 21.791 1.00 49.27 126 ALA A O 1
ATOM 548 N N . ALA A 1 116 ? 27.564 -28.644 22.008 1.00 57.70 127 ALA A N 1
ATOM 549 C CA . ALA A 1 116 ? 27.022 -28.158 20.746 1.00 61.40 127 ALA A CA 1
ATOM 550 C C . ALA A 1 116 ? 26.345 -26.795 20.865 1.00 64.67 127 ALA A C 1
ATOM 551 O O . ALA A 1 116 ? 25.625 -26.524 21.827 1.00 67.12 127 ALA A O 1
ATOM 553 N N . LEU A 1 117 ? 26.579 -25.941 19.876 1.00 60.48 128 LEU A N 1
ATOM 554 C CA . LEU A 1 117 ? 25.848 -24.687 19.761 1.00 56.93 128 LEU A CA 1
ATOM 555 C C . LEU A 1 117 ? 24.565 -24.962 19.000 1.00 56.15 128 LEU A C 1
ATOM 556 O O . LEU A 1 117 ? 24.461 -25.971 18.301 1.00 61.13 128 LEU A O 1
ATOM 561 N N . GLY A 1 118 ? 23.589 -24.069 19.132 1.00 58.81 129 GLY A N 1
ATOM 562 C CA . GLY A 1 118 ? 22.366 -24.171 18.357 1.00 54.23 129 GLY A CA 1
ATOM 563 C C . GLY A 1 118 ? 21.108 -24.112 19.199 1.00 59.72 129 GLY A C 1
ATOM 564 O O . GLY A 1 118 ? 20.005 -23.959 18.673 1.00 61.35 129 GLY A O 1
ATOM 565 N N . GLY A 1 119 ? 21.273 -24.238 20.511 1.00 51.38 130 GLY A N 1
ATOM 566 C CA . GLY A 1 119 ? 20.149 -24.151 21.425 1.00 58.95 130 GLY A CA 1
ATOM 567 C C . GLY A 1 119 ? 19.234 -25.360 21.383 1.00 63.29 130 GLY A C 1
ATOM 568 O O . GLY A 1 119 ? 18.036 -25.251 21.648 1.00 68.18 130 GLY A O 1
ATOM 569 N N . THR A 1 120 ? 19.795 -26.516 21.046 1.00 43.93 131 THR A N 1
ATOM 570 C CA . THR A 1 120 ? 19.021 -27.750 21.023 1.00 38.28 131 THR A CA 1
ATOM 571 C C . THR A 1 120 ? 19.622 -28.785 21.962 1.00 49.01 131 THR A C 1
ATOM 572 O O . THR A 1 120 ? 20.780 -28.684 22.364 1.00 48.77 131 THR A O 1
ATOM 576 N N . ARG A 1 121 ? 18.822 -29.781 22.311 1.00 49.61 132 ARG A N 1
ATOM 577 C CA . ARG A 1 121 ? 19.310 -30.915 23.075 1.00 40.60 132 ARG A CA 1
ATOM 578 C C . ARG A 1 121 ? 20.093 -31.869 22.160 1.00 54.16 132 ARG A C 1
ATOM 579 O O . ARG A 1 121 ? 19.689 -32.130 21.027 1.00 32.34 132 ARG A O 1
ATOM 587 N N . THR A 1 122 ? 21.225 -32.366 22.649 1.00 58.13 133 THR A N 1
ATOM 588 C CA . THR A 1 122 ? 22.030 -33.327 21.903 1.00 45.64 133 THR A CA 1
ATOM 589 C C . THR A 1 122 ? 22.504 -34.466 22.801 1.00 45.98 133 THR A C 1
ATOM 590 O O . THR A 1 122 ? 22.297 -34.443 24.014 1.00 65.95 133 THR A O 1
ATOM 594 N N . ALA A 1 123 ? 23.158 -35.451 22.194 1.00 44.74 134 ALA A N 1
ATOM 595 C CA . ALA A 1 123 ? 23.630 -36.631 22.916 1.00 39.90 134 ALA A CA 1
ATOM 596 C C . ALA A 1 123 ? 24.811 -36.349 23.813 1.00 30.81 134 ALA A C 1
ATOM 597 O O . ALA A 1 123 ? 24.764 -36.610 25.012 1.00 62.66 134 ALA A O 1
ATOM 599 N N . GLY A 1 124 ? 25.882 -35.846 23.212 1.00 33.17 135 GLY A N 1
ATOM 600 C CA . GLY A 1 124 ? 27.157 -35.729 23.891 1.00 46.21 135 GLY A CA 1
ATOM 601 C C . GLY A 1 124 ? 27.759 -37.103 24.113 1.00 44.40 135 GLY A C 1
ATOM 602 O O . GLY A 1 124 ? 27.101 -38.120 23.895 1.00 49.44 135 GLY A O 1
ATOM 603 N N . SER A 1 125 ? 29.016 -37.149 24.536 1.00 37.36 136 SER A N 1
ATOM 604 C CA . SER A 1 125 ? 29.611 -38.429 24.897 1.00 37.90 136 SER A CA 1
ATOM 605 C C . SER A 1 125 ? 29.041 -38.888 26.238 1.00 42.25 136 SER A C 1
ATOM 606 O O . SER A 1 125 ? 28.446 -38.097 26.962 1.00 40.31 136 SER A O 1
ATOM 609 N N . SER A 1 126 ? 29.202 -40.167 26.555 1.00 41.14 137 SER A N 1
ATOM 610 C CA . SER A 1 126 ? 28.722 -40.709 27.822 1.00 45.55 137 SER A CA 1
ATOM 611 C C . SER A 1 126 ? 29.348 -40.004 29.028 1.00 45.95 137 SER A C 1
ATOM 612 O O . SER A 1 126 ? 28.648 -39.588 29.952 1.00 45.93 137 SER A O 1
ATOM 615 N N . GLY A 1 127 ? 30.672 -39.882 29.010 1.00 37.77 138 GLY A N 1
ATOM 616 C CA . GLY A 1 127 ? 31.405 -39.238 30.082 1.00 40.67 138 GLY A CA 1
ATOM 617 C C . GLY A 1 127 ? 31.699 -40.187 31.225 1.00 52.59 138 GLY A C 1
ATOM 618 O O . GLY A 1 127 ? 32.563 -39.931 32.064 1.00 52.96 138 GLY A O 1
ATOM 619 N N . ALA A 1 128 ? 30.978 -41.300 31.248 1.00 43.40 139 ALA A N 1
ATOM 620 C CA . ALA A 1 128 ? 31.082 -42.253 32.335 1.00 45.18 139 ALA A CA 1
ATOM 621 C C . ALA A 1 128 ? 32.394 -43.024 32.319 1.00 41.89 139 ALA A C 1
ATOM 622 O O . ALA A 1 128 ? 33.125 -43.019 31.336 1.00 43.01 139 ALA A O 1
ATOM 624 N N . ILE A 1 129 ? 32.685 -43.675 33.438 1.00 45.03 140 ILE A N 1
ATOM 625 C CA . ILE A 1 129 ? 33.699 -44.715 33.490 1.00 39.00 140 ILE A CA 1
ATOM 626 C C . ILE A 1 129 ? 32.973 -46.002 33.859 1.00 43.01 140 ILE A C 1
ATOM 627 O O . ILE A 1 129 ? 32.038 -45.981 34.658 1.00 51.78 140 ILE A O 1
ATOM 632 N N . ASN A 1 130 ? 33.377 -47.112 33.256 1.00 39.86 141 ASN A N 1
ATOM 633 C CA . ASN A 1 130 ? 32.647 -48.366 33.407 1.00 48.73 141 ASN A CA 1
ATOM 634 C C . ASN A 1 130 ? 32.689 -48.966 34.820 1.00 57.77 141 ASN A C 1
ATOM 635 O O . ASN A 1 130 ? 33.751 -49.109 35.426 1.00 59.22 141 ASN A O 1
ATOM 640 N N . GLU A 1 131 ? 31.513 -49.302 35.334 1.00 47.80 142 GLU A N 1
ATOM 641 C CA . GLU A 1 131 ? 31.378 -49.865 36.666 1.00 44.33 142 GLU A CA 1
ATOM 642 C C . GLU A 1 131 ? 31.736 -51.346 36.663 1.00 57.40 142 GLU A C 1
ATOM 643 O O . GLU A 1 131 ? 31.325 -52.092 35.775 1.00 54.63 142 GLU A O 1
ATOM 649 N N . ILE A 1 132 ? 32.502 -51.766 37.665 1.00 54.57 143 ILE A N 1
ATOM 650 C CA . ILE A 1 132 ? 32.945 -53.150 37.762 1.00 52.74 143 ILE A CA 1
ATOM 651 C C . ILE A 1 132 ? 31.853 -54.021 38.377 1.00 55.44 143 ILE A C 1
ATOM 652 O O . ILE A 1 132 ? 31.105 -53.581 39.251 1.00 61.39 143 ILE A O 1
ATOM 657 N N . GLU A 1 133 ? 31.746 -55.250 37.889 1.00 47.52 144 GLU A N 1
ATOM 658 C CA . GLU A 1 133 ? 30.860 -56.238 38.491 1.00 56.07 144 GLU A CA 1
ATOM 659 C C . GLU A 1 133 ? 31.533 -56.808 39.734 1.00 65.18 144 GLU A C 1
ATOM 660 O O . GLU A 1 133 ? 32.520 -57.539 39.633 1.00 63.74 144 GLU A O 1
ATOM 666 N N . TYR A 1 134 ? 31.005 -56.465 40.905 1.00 61.60 145 TYR A N 1
ATOM 667 C CA . TYR A 1 134 ? 31.639 -56.838 42.165 1.00 56.59 145 TYR A CA 1
ATOM 668 C C . TYR A 1 134 ? 31.593 -58.345 42.417 1.00 67.82 145 TYR A C 1
ATOM 669 O O . TYR A 1 134 ? 32.419 -58.889 43.149 1.00 81.22 145 TYR A O 1
ATOM 678 N N . GLU A 1 135 ? 30.639 -59.024 41.790 1.00 65.92 146 GLU A N 1
ATOM 679 C CA . GLU A 1 135 ? 30.518 -60.469 41.943 1.00 63.94 146 GLU A CA 1
ATOM 680 C C . GLU A 1 135 ? 31.659 -61.240 41.278 1.00 69.27 146 GLU A C 1
ATOM 681 O O . GLU A 1 135 ? 31.709 -62.467 41.354 1.00 72.32 146 GLU A O 1
ATOM 687 N N . ASN A 1 136 ? 32.575 -60.522 40.636 1.00 61.76 147 ASN A N 1
ATOM 688 C CA . ASN A 1 136 ? 33.721 -61.157 39.998 1.00 60.06 147 ASN A CA 1
ATOM 689 C C . ASN A 1 136 ? 35.042 -60.827 40.681 1.00 65.92 147 ASN A C 1
ATOM 690 O O . ASN A 1 136 ? 36.090 -61.322 40.270 1.00 64.18 147 ASN A O 1
ATOM 695 N N . VAL A 1 137 ? 35.005 -59.988 41.713 1.00 60.72 148 VAL A N 1
ATOM 696 C CA . VAL A 1 137 ? 36.247 -59.561 42.356 1.00 55.46 148 VAL A CA 1
ATOM 697 C C . VAL A 1 137 ? 36.546 -60.280 43.670 1.00 58.32 148 VAL A C 1
ATOM 698 O O . VAL A 1 137 ? 35.654 -60.523 44.486 1.00 60.53 148 VAL A O 1
ATOM 702 N N . LYS A 1 138 ? 37.813 -60.627 43.857 1.00 59.19 149 LYS A N 1
ATOM 703 C CA . LYS A 1 138 ? 38.272 -61.208 45.109 1.00 64.13 149 LYS A CA 1
ATOM 704 C C . LYS A 1 138 ? 38.643 -60.093 46.083 1.00 71.85 149 LYS A C 1
ATOM 705 O O . LYS A 1 138 ? 38.196 -60.080 47.229 1.00 68.79 149 LYS A O 1
ATOM 711 N N . ALA A 1 139 ? 39.457 -59.154 45.618 1.00 76.67 150 ALA A N 1
ATOM 712 C CA . ALA A 1 139 ? 39.920 -58.073 46.471 1.00 70.19 150 ALA A CA 1
ATOM 713 C C . ALA A 1 139 ? 39.819 -56.722 45.773 1.00 58.68 150 ALA A C 1
ATOM 714 O O . ALA A 1 139 ? 39.713 -56.651 44.552 1.00 68.69 150 ALA A O 1
ATOM 716 N N . VAL A 1 140 ? 39.830 -55.657 46.570 1.00 65.02 151 VAL A N 1
ATOM 717 C CA . VAL A 1 140 ? 39.874 -54.290 46.064 1.00 71.12 151 VAL A CA 1
ATOM 718 C C . VAL A 1 140 ? 40.934 -53.538 46.844 1.00 67.99 151 VAL A C 1
ATOM 719 O O . VAL A 1 140 ? 40.907 -53.525 48.069 1.00 64.19 151 VAL A O 1
ATOM 723 N N . GLU A 1 141 ? 41.865 -52.909 46.139 1.00 79.26 152 GLU A N 1
ATOM 724 C CA . GLU A 1 141 ? 42.929 -52.155 46.792 1.00 85.65 152 GLU A CA 1
ATOM 725 C C . GLU A 1 141 ? 42.832 -50.672 46.459 1.00 84.31 152 GLU A C 1
ATOM 726 O O . GLU A 1 141 ? 43.171 -50.247 45.354 1.00 92.65 152 GLU A O 1
ATOM 732 N N . ILE A 1 142 ? 42.363 -49.887 47.420 1.00 66.45 153 ILE A N 1
ATOM 733 C CA . ILE A 1 142 ? 42.248 -48.449 47.237 1.00 59.43 153 ILE A CA 1
ATOM 734 C C . ILE A 1 142 ? 43.446 -47.744 47.862 1.00 59.13 153 ILE A C 1
ATOM 735 O O . ILE A 1 142 ? 43.709 -47.892 49.053 1.00 64.75 153 ILE A O 1
ATOM 740 N N . SER A 1 143 ? 44.177 -46.987 47.053 1.00 66.65 154 SER A N 1
ATOM 741 C CA . SER A 1 143 ? 45.336 -46.247 47.541 1.00 71.45 154 SER A CA 1
ATOM 742 C C . SER A 1 143 ? 45.046 -44.752 47.540 1.00 71.90 154 SER A C 1
ATOM 743 O O . SER A 1 143 ? 44.619 -44.204 46.525 1.00 79.98 154 SER A O 1
ATOM 746 N N . LYS A 1 144 ? 45.277 -44.089 48.669 1.00 69.70 155 LYS A N 1
ATOM 747 C CA . LYS A 1 144 ? 45.137 -42.636 48.721 1.00 76.90 155 LYS A CA 1
ATOM 748 C C . LYS A 1 144 ? 46.473 -41.981 48.392 1.00 83.36 155 LYS A C 1
ATOM 749 O O . LYS A 1 144 ? 47.533 -42.554 48.656 1.00 85.97 155 LYS A O 1
ATOM 755 N N . GLY A 1 145 ? 46.416 -40.786 47.810 1.00 72.99 156 GLY A N 1
ATOM 756 C CA . GLY A 1 145 ? 47.615 -40.064 47.425 1.00 63.97 156 GLY A CA 1
ATOM 757 C C . GLY A 1 145 ? 48.209 -40.585 46.131 1.00 75.13 156 GLY A C 1
ATOM 758 O O . GLY A 1 145 ? 47.683 -41.526 45.536 1.00 67.76 156 GLY A O 1
ATOM 759 N N . SER A 1 146 ? 49.307 -39.969 45.700 1.00 77.16 157 SER A N 1
ATOM 760 C CA . SER A 1 146 ? 50.014 -40.368 44.485 1.00 70.65 157 SER A CA 1
ATOM 761 C C . SER A 1 146 ? 50.387 -41.849 44.520 1.00 72.15 157 SER A C 1
ATOM 762 O O . SER A 1 146 ? 50.598 -42.412 45.595 1.00 71.80 157 SER A O 1
ATOM 765 N N . ASN A 1 147 ? 50.476 -42.474 43.347 1.00 69.07 158 ASN A N 1
ATOM 766 C CA . ASN A 1 147 ? 50.755 -43.906 43.264 1.00 68.02 158 ASN A CA 1
ATOM 767 C C . ASN A 1 147 ? 51.129 -44.379 41.861 1.00 64.43 158 ASN A C 1
ATOM 768 O O . ASN A 1 147 ? 50.742 -45.471 41.449 1.00 61.97 158 ASN A O 1
ATOM 773 N N . SER A 1 148 ? 51.885 -43.566 41.132 1.00 71.31 159 SER A N 1
ATOM 774 C CA . SER A 1 148 ? 52.211 -43.873 39.738 1.00 67.55 159 SER A CA 1
ATOM 775 C C . SER A 1 148 ? 53.211 -45.011 39.569 1.00 69.59 159 SER A C 1
ATOM 776 O O . SER A 1 148 ? 53.211 -45.700 38.555 1.00 72.19 159 SER A O 1
ATOM 779 N N . VAL A 1 149 ? 54.070 -45.206 40.558 1.00 54.01 160 VAL A N 1
ATOM 780 C CA . VAL A 1 149 ? 55.038 -46.291 40.497 1.00 67.34 160 VAL A CA 1
ATOM 781 C C . VAL A 1 149 ? 54.321 -47.652 40.501 1.00 65.21 160 VAL A C 1
ATOM 782 O O . VAL A 1 149 ? 54.800 -48.626 39.916 1.00 66.25 160 VAL A O 1
ATOM 786 N N . GLU A 1 150 ? 53.149 -47.699 41.126 1.00 66.07 161 GLU A N 1
ATOM 787 C CA . GLU A 1 150 ? 52.327 -48.907 41.120 1.00 67.30 161 GLU A CA 1
ATOM 788 C C . GLU A 1 150 ? 51.329 -48.953 39.956 1.00 70.28 161 GLU A C 1
ATOM 789 O O . GLU A 1 150 ? 51.153 -49.997 39.327 1.00 72.86 161 GLU A O 1
ATOM 795 N N . GLN A 1 151 ? 50.677 -47.827 39.674 1.00 71.98 162 GLN A N 1
ATOM 796 C CA . GLN A 1 151 ? 49.562 -47.815 38.726 1.00 67.14 162 GLN A CA 1
ATOM 797 C C . GLN A 1 151 ? 49.749 -46.893 37.523 1.00 63.65 162 GLN A C 1
ATOM 798 O O . GLN A 1 151 ? 48.825 -46.720 36.731 1.00 68.84 162 GLN A O 1
ATOM 804 N N . GLY A 1 152 ? 50.930 -46.297 37.396 1.00 54.18 163 GLY A N 1
ATOM 805 C CA . GLY A 1 152 ? 51.269 -45.512 36.219 1.00 69.14 163 GLY A CA 1
ATOM 806 C C . GLY A 1 152 ? 50.520 -44.202 36.052 1.00 69.28 163 GLY A C 1
ATOM 807 O O . GLY A 1 152 ? 50.204 -43.517 37.027 1.00 69.22 163 GLY A O 1
ATOM 808 N N . SER A 1 153 ? 50.250 -43.853 34.798 1.00 48.84 164 SER A N 1
ATOM 809 C CA . SER A 1 153 ? 49.511 -42.643 34.468 1.00 58.06 164 SER A CA 1
ATOM 810 C C . SER A 1 153 ? 48.077 -42.717 34.981 1.00 52.76 164 SER A C 1
ATOM 811 O O . SER A 1 153 ? 47.390 -43.722 34.795 1.00 48.88 164 SER A O 1
ATOM 814 N N . GLY A 1 154 ? 47.631 -41.650 35.632 1.00 50.86 165 GLY A N 1
ATOM 815 C CA . GLY A 1 154 ? 46.283 -41.601 36.160 1.00 56.78 165 GLY A CA 1
ATOM 816 C C . GLY A 1 154 ? 46.239 -41.695 37.671 1.00 59.08 165 GLY A C 1
ATOM 817 O O . GLY A 1 154 ? 45.204 -41.447 38.280 1.00 62.01 165 GLY A O 1
ATOM 818 N N . ALA A 1 155 ? 47.363 -42.051 38.280 1.00 52.86 166 ALA A N 1
ATOM 819 C CA . ALA A 1 155 ? 47.432 -42.166 39.730 1.00 66.68 166 ALA A CA 1
ATOM 820 C C . ALA A 1 155 ? 47.888 -40.858 40.371 1.00 74.26 166 ALA A C 1
ATOM 821 O O . ALA A 1 155 ? 48.773 -40.851 41.227 1.00 78.32 166 ALA A O 1
ATOM 823 N N . LEU A 1 156 ? 47.275 -39.755 39.951 1.00 68.98 167 LEU A N 1
ATOM 824 C CA . LEU A 1 156 ? 47.608 -38.433 40.467 1.00 48.50 167 LEU A CA 1
ATOM 825 C C . LEU A 1 156 ? 47.264 -38.309 41.941 1.00 49.83 167 LEU A C 1
ATOM 826 O O . LEU A 1 156 ? 48.092 -37.903 42.752 1.00 72.63 167 LEU A O 1
ATOM 831 N N . ALA A 1 157 ? 46.029 -38.658 42.277 1.00 50.44 168 ALA A N 1
ATOM 832 C CA . ALA A 1 157 ? 45.504 -38.429 43.615 1.00 62.14 168 ALA A CA 1
ATOM 833 C C . ALA A 1 157 ? 45.174 -39.733 44.325 1.00 65.77 168 ALA A C 1
ATOM 834 O O . ALA A 1 157 ? 44.817 -39.735 45.503 1.00 60.18 168 ALA A O 1
ATOM 836 N N . GLY A 1 158 ? 45.285 -40.840 43.602 1.00 64.91 169 GLY A N 1
ATOM 837 C CA . GLY A 1 158 ? 44.936 -42.132 44.154 1.00 67.49 169 GLY A CA 1
ATOM 838 C C . GLY A 1 158 ? 44.754 -43.188 43.086 1.00 65.38 169 GLY A C 1
ATOM 839 O O . GLY A 1 158 ? 44.942 -42.927 41.899 1.00 69.64 169 GLY A O 1
ATOM 840 N N . SER A 1 159 ? 44.389 -44.388 43.516 1.00 58.47 170 SER A N 1
ATOM 841 C CA . SER A 1 159 ? 44.174 -45.490 42.596 1.00 62.18 170 SER A CA 1
ATOM 842 C C . SER A 1 159 ? 43.243 -46.520 43.209 1.00 52.42 170 SER A C 1
ATOM 843 O O . SER A 1 159 ? 43.242 -46.726 44.418 1.00 63.52 170 SER A O 1
ATOM 846 N N . VAL A 1 160 ? 42.443 -47.153 42.361 1.00 47.41 171 VAL A N 1
ATOM 847 C CA . VAL A 1 160 ? 41.553 -48.224 42.775 1.00 47.65 171 VAL A CA 1
ATOM 848 C C . VAL A 1 160 ? 41.856 -49.443 41.914 1.00 47.94 171 VAL A C 1
ATOM 849 O O . VAL A 1 160 ? 41.726 -49.398 40.693 1.00 55.97 171 VAL A O 1
ATOM 853 N N . ALA A 1 161 ? 42.284 -50.528 42.550 1.00 60.26 172 ALA A N 1
ATOM 854 C CA . ALA A 1 161 ? 42.660 -51.731 41.819 1.00 56.59 172 ALA A CA 1
ATOM 855 C C . ALA A 1 161 ? 41.825 -52.930 42.250 1.00 61.12 172 ALA A C 1
ATOM 856 O O . ALA A 1 161 ? 41.678 -53.198 43.444 1.00 66.62 172 ALA A O 1
ATOM 858 N N . PHE A 1 162 ? 41.268 -53.637 41.271 1.00 55.48 173 PHE A N 1
ATOM 859 C CA . PHE A 1 162 ? 40.493 -54.848 41.536 1.00 59.01 173 PHE A CA 1
ATOM 860 C C . PHE A 1 162 ? 41.258 -56.082 41.070 1.00 58.87 173 PHE A C 1
ATOM 861 O O . PHE A 1 162 ? 41.951 -56.043 40.054 1.00 63.43 173 PHE A O 1
ATOM 869 N N . GLN A 1 163 ? 41.123 -57.183 41.800 1.00 50.09 174 GLN A N 1
ATOM 870 C CA . GLN A 1 163 ? 41.601 -58.470 41.296 1.00 75.40 174 GLN A CA 1
ATOM 871 C C . GLN A 1 163 ? 40.436 -59.458 41.178 1.00 65.31 174 GLN A C 1
ATOM 872 O O . GLN A 1 163 ? 39.589 -59.556 42.070 1.00 65.30 174 GLN A O 1
ATOM 878 N N . THR A 1 164 ? 40.389 -60.165 40.055 1.00 61.12 175 THR A N 1
ATOM 879 C CA . THR A 1 164 ? 39.274 -61.052 39.747 1.00 65.79 175 THR A CA 1
ATOM 880 C C . THR A 1 164 ? 39.378 -62.350 40.542 1.00 70.42 175 THR A C 1
ATOM 881 O O . THR A 1 164 ? 40.475 -62.781 40.890 1.00 81.24 175 THR A O 1
ATOM 885 N N . LYS A 1 165 ? 38.230 -62.957 40.832 1.00 64.38 176 LYS A N 1
ATOM 886 C CA . LYS A 1 165 ? 38.168 -64.228 41.549 1.00 72.79 176 LYS A CA 1
ATOM 887 C C . LYS A 1 165 ? 38.857 -65.362 40.793 1.00 80.67 176 LYS A C 1
ATOM 888 O O . LYS A 1 165 ? 39.192 -65.227 39.615 1.00 81.11 176 LYS A O 1
ATOM 894 N N . THR A 1 166 ? 39.066 -66.479 41.485 1.00 76.45 177 THR A N 1
ATOM 895 C CA . THR A 1 166 ? 39.547 -67.707 40.857 1.00 76.72 177 THR A CA 1
ATOM 896 C C . THR A 1 166 ? 38.689 -68.887 41.300 1.00 73.05 177 THR A C 1
ATOM 897 O O . THR A 1 166 ? 37.744 -68.721 42.068 1.00 76.92 177 THR A O 1
ATOM 901 N N . ALA A 1 167 ? 39.021 -70.078 40.814 1.00 73.00 17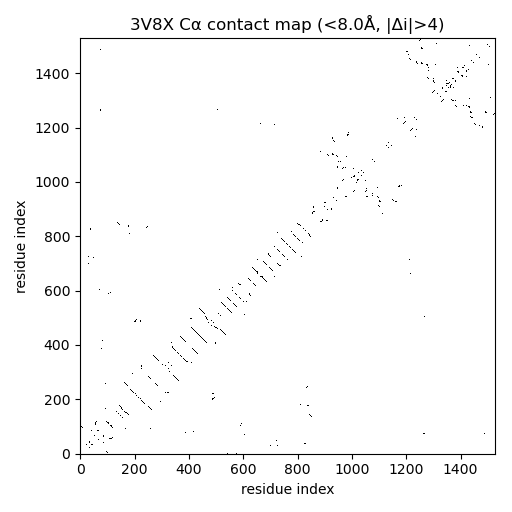8 ALA A N 1
ATOM 902 C CA . ALA A 1 167 ? 38.268 -71.279 41.160 1.00 80.08 178 ALA A CA 1
ATOM 903 C C . ALA A 1 167 ? 38.353 -71.601 42.651 1.00 84.77 178 ALA A C 1
ATOM 904 O O . ALA A 1 167 ? 37.413 -72.149 43.229 1.00 73.57 178 ALA A O 1
ATOM 906 N N . ASP A 1 168 ? 39.478 -71.250 43.269 1.00 85.64 179 ASP A N 1
ATOM 907 C CA . ASP A 1 168 ? 39.690 -71.535 44.686 1.00 94.65 179 ASP A CA 1
ATOM 908 C C . ASP A 1 168 ? 38.829 -70.681 45.611 1.00 92.74 179 ASP A C 1
ATOM 909 O O . ASP A 1 168 ? 38.642 -71.018 46.780 1.00 102.67 179 ASP A O 1
ATOM 914 N N . ASP A 1 169 ? 38.307 -69.577 45.089 1.00 81.12 180 ASP A N 1
ATOM 915 C CA . ASP A 1 169 ? 37.463 -68.698 45.889 1.00 76.41 180 ASP A CA 1
ATOM 916 C C . ASP A 1 169 ? 36.044 -69.245 45.990 1.00 83.81 180 ASP A C 1
ATOM 917 O O . ASP A 1 169 ? 35.226 -68.740 46.758 1.00 87.89 180 ASP A O 1
ATOM 922 N N . VAL A 1 170 ? 35.762 -70.284 45.211 1.00 93.16 181 VAL A N 1
ATOM 923 C CA . VAL A 1 170 ? 34.445 -70.910 45.200 1.00 94.66 181 VAL A CA 1
ATOM 924 C C . VAL A 1 170 ? 34.546 -72.355 45.692 1.00 105.84 181 VAL A C 1
ATOM 925 O O . VAL A 1 170 ? 33.595 -72.907 46.251 1.00 101.50 181 VAL A O 1
ATOM 929 N N . ILE A 1 171 ? 35.717 -72.953 45.491 1.00 109.07 182 ILE A N 1
ATOM 930 C CA . ILE A 1 171 ? 35.964 -74.343 45.866 1.00 96.81 182 ILE A CA 1
ATOM 931 C C . ILE A 1 171 ? 36.523 -74.464 47.283 1.00 90.71 182 ILE A C 1
ATOM 932 O O . ILE A 1 171 ? 37.607 -73.958 47.582 1.00 82.39 182 ILE A O 1
ATOM 937 N N . GLY A 1 172 ? 35.772 -75.147 48.144 1.00 98.91 183 GLY A N 1
ATOM 938 C CA . GLY A 1 172 ? 36.097 -75.262 49.556 1.00 101.41 183 GLY A CA 1
ATOM 939 C C . GLY A 1 172 ? 37.381 -76.003 49.884 1.00 98.47 183 GLY A C 1
ATOM 940 O O . GLY A 1 172 ? 38.034 -76.559 48.998 1.00 97.31 183 GLY A O 1
ATOM 941 N N . GLU A 1 173 ? 37.726 -76.012 51.170 1.00 96.37 184 GLU A N 1
ATOM 942 C CA . GLU A 1 173 ? 38.991 -76.570 51.655 1.00 99.84 184 GLU A CA 1
ATOM 943 C C . GLU A 1 173 ? 39.257 -78.014 51.222 1.00 102.76 184 GLU A C 1
ATOM 944 O O . GLU A 1 173 ? 40.281 -78.306 50.601 1.00 108.01 184 GLU A O 1
ATOM 946 N N . GLY A 1 174 ? 38.336 -78.913 51.548 1.00 93.04 185 GLY A N 1
ATOM 947 C CA . GLY A 1 174 ? 38.526 -80.319 51.246 1.00 117.15 185 GLY A CA 1
ATOM 948 C C . GLY A 1 174 ? 37.575 -80.858 50.197 1.00 126.07 185 GLY A C 1
ATOM 949 O O . GLY A 1 174 ? 37.145 -82.010 50.277 1.00 132.34 185 GLY A O 1
ATOM 950 N N . ARG A 1 175 ? 37.249 -80.028 49.209 1.00 118.93 186 ARG A N 1
ATOM 951 C CA . ARG A 1 175 ? 36.318 -80.424 48.155 1.00 107.00 186 ARG A CA 1
ATOM 952 C C . ARG A 1 175 ? 36.926 -80.240 46.762 1.00 100.82 186 ARG A C 1
ATOM 953 O O . ARG A 1 175 ? 37.897 -79.502 46.589 1.00 88.85 186 ARG A O 1
ATOM 961 N N . GLN A 1 176 ? 36.355 -80.925 45.775 1.00 99.83 187 GLN A N 1
ATOM 962 C CA . GLN A 1 176 ? 36.885 -80.887 44.415 1.00 98.44 187 GLN A CA 1
ATOM 963 C C . GLN A 1 176 ? 36.134 -79.887 43.542 1.00 100.66 187 GLN A C 1
ATOM 964 O O . GLN A 1 176 ? 36.611 -79.495 42.476 1.00 98.64 187 GLN A O 1
ATOM 970 N N . TRP A 1 177 ? 34.957 -79.478 44.002 1.00 105.58 188 TRP A N 1
ATOM 971 C CA . TRP A 1 177 ? 34.173 -78.470 43.301 1.00 108.01 188 TRP A CA 1
ATOM 972 C C . TRP A 1 177 ? 33.423 -77.566 44.277 1.00 104.21 188 TRP A C 1
ATOM 973 O O . TRP A 1 177 ? 33.670 -77.592 45.483 1.00 106.81 188 TRP A O 1
ATOM 984 N N . GLY A 1 178 ? 32.506 -76.768 43.746 1.00 96.34 189 GLY A N 1
ATOM 985 C CA . GLY A 1 178 ? 31.734 -75.851 44.561 1.00 90.05 189 GLY A CA 1
ATOM 986 C C . GLY A 1 178 ? 30.824 -74.969 43.730 1.00 79.81 189 GLY A C 1
ATOM 987 O O . GLY A 1 178 ? 31.046 -74.771 42.534 1.00 76.62 189 GLY A O 1
ATOM 988 N N . ILE A 1 179 ? 29.783 -74.447 44.366 1.00 68.34 190 ILE A N 1
ATOM 989 C CA . ILE A 1 179 ? 28.867 -73.532 43.705 1.00 73.91 190 ILE A CA 1
ATOM 990 C C . ILE A 1 179 ? 28.260 -72.558 44.709 1.00 78.76 190 ILE A C 1
ATOM 991 O O . ILE A 1 179 ? 27.703 -72.968 45.728 1.00 74.96 190 ILE A O 1
ATOM 996 N N . GLN A 1 180 ? 28.402 -71.267 44.418 1.00 76.87 191 GLN A N 1
ATOM 997 C CA . GLN A 1 180 ? 27.883 -70.209 45.274 1.00 83.61 191 GLN A CA 1
ATOM 998 C C . GLN A 1 180 ? 26.704 -69.517 44.601 1.00 87.93 191 GLN A C 1
ATOM 999 O O . GLN A 1 180 ? 26.552 -69.581 43.382 1.00 84.42 191 GLN A O 1
ATOM 1005 N N . SER A 1 181 ? 25.875 -68.850 45.397 1.00 89.19 192 SER A N 1
ATOM 1006 C CA . SER A 1 181 ? 24.645 -68.266 44.881 1.00 83.38 192 SER A CA 1
ATOM 1007 C C . SER A 1 181 ? 24.157 -67.065 45.685 1.00 82.70 192 SER A C 1
ATOM 1008 O O . SER A 1 181 ? 23.449 -67.220 46.676 1.00 89.96 192 SER A O 1
ATOM 1011 N N . LYS A 1 182 ? 24.525 -65.868 45.245 1.00 80.29 193 LYS A N 1
ATOM 1012 C CA . LYS A 1 182 ? 24.025 -64.648 45.864 1.00 70.15 193 LYS A CA 1
ATOM 1013 C C . LYS A 1 182 ? 22.813 -64.109 45.112 1.00 68.01 193 LYS A C 1
ATOM 1014 O O . LYS A 1 182 ? 22.850 -63.939 43.895 1.00 69.57 193 LYS A O 1
ATOM 1020 N N . THR A 1 183 ? 21.738 -63.848 45.844 1.00 65.73 194 THR A N 1
ATOM 1021 C CA . THR A 1 183 ? 20.561 -63.210 45.271 1.00 71.17 194 THR A CA 1
ATOM 1022 C C . THR A 1 183 ? 20.057 -62.128 46.224 1.00 71.37 194 THR A C 1
ATOM 1023 O O . THR A 1 183 ? 19.772 -62.405 47.385 1.00 77.71 194 THR A O 1
ATOM 1027 N N . ALA A 1 184 ? 19.965 -60.894 45.735 1.00 72.43 195 ALA A N 1
ATOM 1028 C CA . ALA A 1 184 ? 19.720 -59.753 46.618 1.00 72.93 195 ALA A CA 1
ATOM 1029 C C . ALA A 1 184 ? 18.679 -58.763 46.110 1.00 71.79 195 ALA A C 1
ATOM 1030 O O . ALA A 1 184 ? 18.603 -58.479 44.915 1.00 77.89 195 ALA A O 1
ATOM 1032 N N . TYR A 1 185 ? 17.885 -58.232 47.034 1.00 63.77 196 TYR A N 1
ATOM 1033 C CA . TYR A 1 185 ? 16.941 -57.170 46.706 1.00 71.86 196 TYR A CA 1
ATOM 1034 C C . TYR A 1 185 ? 17.249 -55.889 47.479 1.00 68.62 196 TYR A C 1
ATOM 1035 O O . TYR A 1 185 ? 17.336 -55.897 48.705 1.00 69.91 196 TYR A O 1
ATOM 1044 N N . SER A 1 186 ? 17.411 -54.789 46.751 1.00 71.85 197 SER A N 1
ATOM 1045 C CA . SER A 1 186 ? 17.632 -53.486 47.366 1.00 76.31 197 SER A CA 1
ATOM 1046 C C . SER A 1 186 ? 16.428 -52.578 47.132 1.00 78.23 197 SER A C 1
ATOM 1047 O O . SER A 1 186 ? 16.151 -52.175 46.003 1.00 88.22 197 SER A O 1
ATOM 1050 N N . GLY A 1 187 ? 15.715 -52.263 48.208 1.00 58.70 198 GLY A N 1
ATOM 1051 C CA . GLY A 1 187 ? 14.482 -51.503 48.108 1.00 66.77 198 GLY A CA 1
ATOM 1052 C C . GLY A 1 187 ? 14.615 -50.064 47.633 1.00 80.89 198 GLY A C 1
ATOM 1053 O O . GLY A 1 187 ? 13.653 -49.496 47.108 1.00 67.50 198 GLY A O 1
ATOM 1054 N N . LYS A 1 188 ? 15.794 -49.469 47.811 1.00 56.96 199 LYS A N 1
ATOM 1055 C CA . LYS A 1 188 ? 15.966 -48.045 47.525 1.00 64.21 199 LYS A CA 1
ATOM 1056 C C . LYS A 1 188 ? 15.864 -47.746 46.039 1.00 60.82 199 LYS A C 1
ATOM 1057 O O . LYS A 1 188 ? 15.507 -46.639 45.643 1.00 56.81 199 LYS A O 1
ATOM 1063 N N . ASN A 1 189 ? 16.176 -48.743 45.221 1.00 66.94 200 ASN A N 1
ATOM 1064 C CA . ASN A 1 189 ? 16.092 -48.592 43.780 1.00 60.96 200 ASN A CA 1
ATOM 1065 C C . ASN A 1 189 ? 15.402 -49.785 43.135 1.00 59.11 200 ASN A C 1
ATOM 1066 O O . ASN A 1 189 ? 15.612 -50.058 41.954 1.00 56.05 200 ASN A O 1
ATOM 1071 N N . ARG A 1 190 ? 14.585 -50.483 43.925 1.00 57.83 201 ARG A N 1
ATOM 1072 C CA . ARG A 1 190 ? 13.859 -51.669 43.468 1.00 62.14 201 ARG A CA 1
ATOM 1073 C C . ARG A 1 190 ? 14.778 -52.606 42.700 1.00 64.70 201 ARG A C 1
ATOM 1074 O O . ARG A 1 190 ? 14.408 -53.143 41.657 1.00 65.08 201 ARG A O 1
ATOM 1082 N N . GLY A 1 191 ? 15.984 -52.786 43.226 1.00 67.76 202 GLY A N 1
ATOM 1083 C CA . GLY A 1 191 ? 17.033 -53.477 42.505 1.00 77.79 202 GLY A CA 1
ATOM 1084 C C . GLY A 1 191 ? 17.224 -54.928 42.887 1.00 74.87 202 GLY A C 1
ATOM 1085 O O . GLY A 1 191 ? 17.668 -55.243 43.992 1.00 84.30 202 GLY A O 1
ATOM 1086 N N . LEU A 1 192 ? 16.893 -55.813 41.956 1.00 59.57 203 LEU A N 1
ATOM 1087 C CA . LEU A 1 192 ? 17.135 -57.233 42.130 1.00 61.65 203 LEU A CA 1
ATOM 1088 C C . LEU A 1 192 ? 18.469 -57.612 41.504 1.00 51.11 203 LEU A C 1
ATOM 1089 O O . LEU A 1 192 ? 18.767 -57.227 40.381 1.00 61.33 203 LEU A O 1
ATOM 1094 N N . THR A 1 193 ? 19.279 -58.356 42.240 1.00 54.04 204 THR A N 1
ATOM 1095 C CA . THR A 1 193 ? 20.536 -58.851 41.706 1.00 51.76 204 THR A CA 1
ATOM 1096 C C . THR A 1 193 ? 20.672 -60.342 41.984 1.00 64.72 204 THR A C 1
ATOM 1097 O O . THR A 1 193 ? 20.423 -60.807 43.096 1.00 70.46 204 THR A O 1
ATOM 1101 N N . GLN A 1 194 ? 21.051 -61.084 40.951 1.00 65.60 205 GLN A N 1
ATOM 1102 C CA . GLN A 1 194 ? 21.139 -62.533 41.023 1.00 56.63 205 GLN A CA 1
ATOM 1103 C C . GLN A 1 194 ? 22.475 -62.992 40.457 1.00 60.26 205 GLN A C 1
ATOM 1104 O O . GLN A 1 194 ? 22.860 -62.605 39.354 1.00 61.40 205 GLN A O 1
ATOM 1110 N N . SER A 1 195 ? 23.186 -63.816 41.217 1.00 67.45 206 SER A N 1
ATOM 1111 C CA . SER A 1 195 ? 24.505 -64.276 40.801 1.00 68.55 206 SER A CA 1
ATOM 1112 C C . SER A 1 195 ? 24.728 -65.750 41.127 1.00 70.48 206 SER A C 1
ATOM 1113 O O . SER A 1 195 ? 24.352 -66.226 42.197 1.00 73.74 206 SER A O 1
ATOM 1116 N N . ILE A 1 196 ? 25.337 -66.469 40.190 1.00 63.51 207 ILE A N 1
ATOM 1117 C CA . ILE A 1 196 ? 25.699 -67.863 40.406 1.00 72.61 207 ILE A CA 1
ATOM 1118 C C . ILE A 1 196 ? 27.154 -68.081 39.991 1.00 72.30 207 ILE A C 1
ATOM 1119 O O . ILE A 1 196 ? 27.597 -67.555 38.972 1.00 72.00 207 ILE A O 1
ATOM 1124 N N . ALA A 1 197 ? 27.897 -68.839 40.794 1.00 74.99 208 ALA A N 1
ATOM 1125 C CA . ALA A 1 197 ? 29.306 -69.098 40.519 1.00 70.84 208 ALA A CA 1
ATOM 1126 C C . ALA A 1 197 ? 29.627 -70.590 40.575 1.00 71.76 208 ALA A C 1
ATOM 1127 O O . ALA A 1 197 ? 29.497 -71.222 41.620 1.00 72.67 208 ALA A O 1
ATOM 1129 N N . LEU A 1 198 ? 30.050 -71.143 39.443 1.00 74.64 209 LEU A N 1
ATOM 1130 C CA . LEU A 1 198 ? 30.433 -72.548 39.366 1.00 78.82 209 LEU A CA 1
ATOM 1131 C C . LEU A 1 198 ? 31.945 -72.685 39.308 1.00 76.88 209 LEU A C 1
ATOM 1132 O O . LEU A 1 198 ? 32.614 -71.957 38.574 1.00 80.23 209 LEU A O 1
ATOM 1137 N N . ALA A 1 199 ? 32.483 -73.626 40.076 1.00 69.79 210 ALA A N 1
ATOM 1138 C CA . ALA A 1 199 ? 33.916 -73.896 40.049 1.00 82.94 210 ALA A CA 1
ATOM 1139 C C . ALA A 1 199 ? 34.214 -75.362 40.335 1.00 87.93 210 ALA A C 1
ATOM 1140 O O . ALA A 1 199 ? 33.683 -75.942 41.281 1.00 89.92 210 ALA A O 1
ATOM 1142 N N . GLY A 1 200 ? 35.069 -75.954 39.510 1.00 94.96 211 GLY A N 1
ATOM 1143 C CA . GLY A 1 200 ? 35.423 -77.350 39.659 1.00 66.60 211 GLY A CA 1
ATOM 1144 C C . GLY A 1 200 ? 36.856 -77.623 39.257 1.00 86.69 211 GLY A C 1
ATOM 1145 O O . GLY A 1 200 ? 37.437 -76.900 38.447 1.00 89.61 211 GLY A O 1
ATOM 1146 N N . ARG A 1 201 ? 37.425 -78.681 39.825 1.00 86.91 212 ARG A N 1
ATOM 1147 C CA . ARG A 1 201 ? 38.803 -79.057 39.542 1.00 92.62 212 ARG A CA 1
ATOM 1148 C C . ARG A 1 201 ? 38.969 -80.569 39.450 1.00 90.41 212 ARG A C 1
ATOM 1149 O O . ARG A 1 201 ? 38.654 -81.294 40.392 1.00 106.03 212 ARG A O 1
ATOM 1157 N N . ILE A 1 202 ? 39.454 -81.040 38.307 1.00 78.04 213 ILE A N 1
ATOM 1158 C CA . ILE A 1 202 ? 39.846 -82.437 38.164 1.00 96.95 213 ILE A CA 1
ATOM 1159 C C . ILE A 1 202 ? 41.238 -82.528 37.544 1.00 107.95 213 ILE A C 1
ATOM 1160 O O . ILE A 1 202 ? 41.399 -82.800 36.355 1.00 112.26 213 ILE A O 1
ATOM 1165 N N . GLY A 1 203 ? 42.243 -82.284 38.377 1.00 111.84 214 GLY A N 1
ATOM 1166 C CA . GLY A 1 203 ? 43.625 -82.248 37.940 1.00 115.38 214 GLY A CA 1
ATOM 1167 C C . GLY A 1 203 ? 44.467 -81.548 38.987 1.00 121.06 214 GLY A C 1
ATOM 1168 O O . GLY A 1 203 ? 44.344 -81.841 40.177 1.00 122.42 214 GLY A O 1
ATOM 1169 N N . GLY A 1 204 ? 45.319 -80.621 38.557 1.00 123.62 215 GLY A N 1
ATOM 1170 C CA . GLY A 1 204 ? 45.481 -80.302 37.150 1.00 118.59 215 GLY A CA 1
ATOM 1171 C C . GLY A 1 204 ? 44.571 -79.196 36.640 1.00 102.92 215 GLY A C 1
ATOM 1172 O O . GLY A 1 204 ? 44.737 -78.017 36.961 1.00 80.99 215 GLY A O 1
ATOM 1173 N N . ALA A 1 205 ? 43.599 -79.591 35.830 1.00 93.34 216 ALA A N 1
ATOM 1174 C CA . ALA A 1 205 ? 42.696 -78.649 35.197 1.00 85.06 216 ALA A CA 1
ATOM 1175 C C . ALA A 1 205 ? 41.699 -78.052 36.193 1.00 85.26 216 ALA A C 1
ATOM 1176 O O . ALA A 1 205 ? 41.116 -78.770 37.004 1.00 90.85 216 ALA A O 1
ATOM 1178 N N . GLU A 1 206 ? 41.516 -76.734 36.127 1.00 78.67 217 GLU A N 1
ATOM 1179 C CA . GLU A 1 206 ? 40.513 -76.046 36.939 1.00 74.21 217 GLU A CA 1
ATOM 1180 C C . GLU A 1 206 ? 39.682 -75.101 36.073 1.00 76.50 217 GLU A C 1
ATOM 1181 O O . GLU A 1 206 ? 40.120 -74.684 35.001 1.00 78.45 217 GLU A O 1
ATOM 1187 N N . ALA A 1 207 ? 38.482 -74.765 36.536 1.00 77.39 218 ALA A N 1
ATOM 1188 C CA . ALA A 1 207 ? 37.637 -73.820 35.809 1.00 76.25 218 ALA A CA 1
ATOM 1189 C C . ALA A 1 207 ? 36.729 -73.014 36.734 1.00 83.04 218 ALA A C 1
ATOM 1190 O O . ALA A 1 207 ? 36.302 -73.497 37.786 1.00 84.25 218 ALA A O 1
ATOM 1192 N N . LEU A 1 208 ? 36.448 -71.778 36.324 1.00 72.34 219 LEU A N 1
ATOM 1193 C CA . LEU A 1 208 ? 35.554 -70.888 37.053 1.00 60.67 219 LEU A CA 1
ATOM 1194 C C . LEU A 1 208 ? 34.567 -70.302 36.054 1.00 63.12 219 LEU A C 1
ATOM 1195 O O . LEU A 1 208 ? 34.957 -69.877 34.969 1.00 65.80 219 LEU A O 1
ATOM 1200 N N . LEU A 1 209 ? 33.290 -70.294 36.419 1.00 68.24 220 LEU A N 1
ATOM 1201 C CA . LEU A 1 209 ? 32.248 -69.726 35.575 1.00 58.11 220 LEU A CA 1
ATOM 1202 C C . LEU A 1 209 ? 31.295 -68.935 36.457 1.00 65.20 220 LEU A C 1
ATOM 1203 O O . LEU A 1 209 ? 30.695 -69.488 37.379 1.00 77.52 220 LEU A O 1
ATOM 1208 N N . ILE A 1 210 ? 31.168 -67.639 36.194 1.00 63.51 221 ILE A N 1
ATOM 1209 C CA . ILE A 1 210 ? 30.270 -66.799 36.978 1.00 63.94 221 ILE A CA 1
ATOM 1210 C C . ILE A 1 210 ? 29.314 -66.034 36.079 1.00 62.45 221 ILE A C 1
ATOM 1211 O O . ILE A 1 210 ? 29.724 -65.435 35.088 1.00 63.36 221 ILE A O 1
ATOM 1216 N N . HIS A 1 211 ? 28.034 -66.062 36.427 1.00 68.78 222 HIS A N 1
ATOM 1217 C CA . HIS A 1 211 ? 27.032 -65.278 35.718 1.00 64.22 222 HIS A CA 1
ATOM 1218 C C . HIS A 1 211 ? 26.297 -64.393 36.710 1.00 58.38 222 HIS A C 1
ATOM 1219 O O . HIS A 1 211 ? 25.859 -64.858 37.759 1.00 63.58 222 HIS A O 1
ATOM 1226 N N . THR A 1 212 ? 26.177 -63.112 36.385 1.00 59.09 223 THR A N 1
ATOM 1227 C CA . THR A 1 212 ? 25.464 -62.182 37.250 1.00 66.47 223 THR A CA 1
ATOM 1228 C C . THR A 1 212 ? 24.443 -61.397 36.442 1.00 60.81 223 THR A C 1
ATOM 1229 O O . THR A 1 212 ? 24.751 -60.889 35.370 1.00 58.98 223 THR A O 1
ATOM 1233 N N . GLY A 1 213 ? 23.225 -61.313 36.961 1.00 55.70 224 GLY A N 1
ATOM 1234 C CA . GLY A 1 213 ? 22.178 -60.538 36.329 1.00 46.54 224 GLY A CA 1
ATOM 1235 C C . GLY A 1 213 ? 21.622 -59.517 37.298 1.00 61.04 224 GLY A C 1
ATOM 1236 O O . GLY A 1 213 ? 21.258 -59.855 38.421 1.00 65.34 224 GLY A O 1
ATOM 1237 N N . ARG A 1 214 ? 21.569 -58.260 36.874 1.00 53.20 225 ARG A N 1
ATOM 1238 C CA . ARG A 1 214 ? 21.054 -57.200 37.729 1.00 51.48 225 ARG A CA 1
ATOM 1239 C C . ARG A 1 214 ? 20.066 -56.319 36.982 1.00 58.14 225 ARG A C 1
ATOM 1240 O O . ARG A 1 214 ? 20.332 -55.883 35.860 1.00 47.55 225 ARG A O 1
ATOM 1248 N N . ARG A 1 215 ? 18.920 -56.071 37.608 1.00 58.69 226 ARG A N 1
ATOM 1249 C CA . ARG A 1 215 ? 17.980 -55.072 37.117 1.00 60.73 226 ARG A CA 1
ATOM 1250 C C . ARG A 1 215 ? 17.597 -54.140 38.256 1.00 62.23 226 ARG A C 1
ATOM 1251 O O . ARG A 1 215 ? 17.324 -54.580 39.370 1.00 76.22 226 ARG A O 1
ATOM 1259 N N . ALA A 1 216 ? 17.606 -52.845 37.987 1.00 58.64 227 ALA A N 1
ATOM 1260 C CA . ALA A 1 216 ? 17.240 -51.879 39.009 1.00 65.51 227 ALA A CA 1
ATOM 1261 C C . ALA A 1 216 ? 16.618 -50.646 38.381 1.00 69.13 227 ALA A C 1
ATOM 1262 O O . ALA A 1 216 ? 16.534 -50.531 37.160 1.00 64.21 227 ALA A O 1
ATOM 1264 N N . GLY A 1 217 ? 16.176 -49.728 39.229 1.00 66.53 228 GLY A N 1
ATOM 1265 C CA . GLY A 1 217 ? 15.614 -48.480 38.764 1.00 46.11 228 GLY A CA 1
ATOM 1266 C C . GLY A 1 217 ? 16.367 -47.306 39.347 1.00 57.29 228 GLY A C 1
ATOM 1267 O O . GLY A 1 217 ? 17.475 -47.452 39.862 1.00 65.59 228 GLY A O 1
ATOM 1268 N N . GLU A 1 218 ? 15.758 -46.134 39.239 1.00 55.44 229 GLU A N 1
ATOM 1269 C CA . GLU A 1 218 ? 16.244 -44.926 39.883 1.00 58.79 229 GLU A CA 1
ATOM 1270 C C . GLU A 1 218 ? 16.375 -45.137 41.389 1.00 70.66 229 GLU A C 1
ATOM 1271 O O . GLU A 1 218 ? 15.535 -45.794 42.008 1.00 63.78 229 GLU A O 1
ATOM 1277 N N . ILE A 1 219 ? 17.434 -44.589 41.976 1.00 71.84 230 ILE A N 1
ATOM 1278 C CA . ILE A 1 219 ? 17.549 -44.547 43.426 1.00 62.55 230 ILE A CA 1
ATOM 1279 C C . ILE A 1 219 ? 16.550 -43.523 43.936 1.00 68.80 230 ILE A C 1
ATOM 1280 O O . ILE A 1 219 ? 16.663 -42.335 43.634 1.00 71.35 230 ILE A O 1
ATOM 1285 N N . ARG A 1 220 ? 15.559 -43.985 44.691 1.00 70.02 231 ARG A N 1
ATOM 1286 C CA . ARG A 1 220 ? 14.498 -43.104 45.165 1.00 77.93 231 ARG A CA 1
ATOM 1287 C C . ARG A 1 220 ? 14.985 -42.183 46.279 1.00 81.91 231 ARG A C 1
ATOM 1288 O O . ARG A 1 220 ? 16.036 -42.416 46.876 1.00 81.73 231 ARG A O 1
ATOM 1296 N N . ALA A 1 221 ? 14.225 -41.125 46.540 1.00 78.12 232 ALA A N 1
ATOM 1297 C CA . ALA A 1 221 ? 14.588 -40.166 47.574 1.00 76.58 232 ALA A CA 1
ATOM 1298 C C . ALA A 1 221 ? 13.646 -40.281 48.762 1.00 82.54 232 ALA A C 1
ATOM 1299 O O . ALA A 1 221 ? 12.672 -41.031 48.717 1.00 84.82 232 ALA A O 1
ATOM 1301 N N . HIS A 1 222 ? 13.955 -39.546 49.826 1.00 81.03 233 HIS A N 1
ATOM 1302 C CA . HIS A 1 222 ? 13.084 -39.469 50.988 1.00 84.65 233 HIS A CA 1
ATOM 1303 C C . HIS A 1 222 ? 11.671 -39.142 50.524 1.00 87.61 233 HIS A C 1
ATOM 1304 O O . HIS A 1 222 ? 11.474 -38.239 49.714 1.00 94.61 233 HIS A O 1
ATOM 1311 N N . GLU A 1 223 ? 10.700 -39.896 51.025 1.00 91.46 234 GLU A N 1
ATOM 1312 C CA . GLU A 1 223 ? 9.312 -39.786 50.582 1.00 90.70 234 GLU A CA 1
ATOM 1313 C C . GLU A 1 223 ? 8.745 -38.365 50.646 1.00 90.70 234 GLU A C 1
ATOM 1314 O O . GLU A 1 223 ? 7.944 -37.974 49.798 1.00 83.41 234 GLU A O 1
ATOM 1320 N N . ASP A 1 224 ? 9.159 -37.595 51.647 1.00 94.26 235 ASP A N 1
ATOM 1321 C CA . ASP A 1 224 ? 8.632 -36.246 51.824 1.00 103.28 235 ASP A CA 1
ATOM 1322 C C . ASP A 1 224 ? 9.265 -35.265 50.851 1.00 109.39 235 ASP A C 1
ATOM 1323 O O . ASP A 1 224 ? 8.605 -34.349 50.361 1.00 114.53 235 ASP A O 1
ATOM 1328 N N . ALA A 1 225 ? 10.547 -35.457 50.577 1.00 111.48 236 ALA A N 1
ATOM 1329 C CA . ALA A 1 225 ? 11.231 -34.645 49.584 1.00 111.10 236 ALA A CA 1
ATOM 1330 C C . ALA A 1 225 ? 10.714 -34.996 48.196 1.00 110.08 236 ALA A C 1
ATOM 1331 O O . ALA A 1 225 ? 11.090 -36.018 47.623 1.00 114.99 236 ALA A O 1
ATOM 1333 N N . GLY A 1 226 ? 9.836 -34.158 47.662 1.00 66.98 237 GLY A N 1
ATOM 1334 C CA . GLY A 1 226 ? 9.340 -34.373 46.317 1.00 113.57 237 GLY A CA 1
ATOM 1335 C C . GLY A 1 226 ? 8.005 -35.087 46.248 1.00 106.18 237 GLY A C 1
ATOM 1336 O O . GLY A 1 226 ? 7.673 -35.705 45.239 1.00 107.76 237 GLY A O 1
ATOM 1337 N N . ARG A 1 227 ? 7.236 -35.011 47.323 1.00 101.15 238 ARG A N 1
ATOM 1338 C CA . ARG A 1 227 ? 5.868 -35.494 47.288 1.00 101.50 238 ARG A CA 1
ATOM 1339 C C . ARG A 1 227 ? 4.966 -34.305 46.990 1.00 99.22 238 ARG A C 1
ATOM 1340 O O . ARG A 1 227 ? 5.359 -33.157 47.192 1.00 99.56 238 ARG A O 1
ATOM 1342 N N . GLY A 1 228 ? 3.765 -34.573 46.494 1.00 93.38 239 GLY A N 1
ATOM 1343 C CA . GLY A 1 228 ? 2.807 -33.509 46.275 1.00 89.63 239 GLY A CA 1
ATOM 1344 C C . GLY A 1 228 ? 2.314 -33.354 44.852 1.00 86.51 239 GLY A C 1
ATOM 1345 O O . GLY A 1 228 ? 2.092 -34.333 44.134 1.00 76.14 239 GLY A O 1
ATOM 1346 N N . VAL A 1 229 ? 2.151 -32.104 44.443 1.00 88.01 240 VAL A N 1
ATOM 1347 C CA . VAL A 1 229 ? 1.455 -31.793 43.206 1.00 80.04 240 VAL A CA 1
ATOM 1348 C C . VAL A 1 229 ? 1.988 -30.489 42.613 1.00 72.38 240 VAL A C 1
ATOM 1349 O O . VAL A 1 229 ? 2.410 -29.595 43.349 1.00 77.95 240 VAL A O 1
ATOM 1353 N N . GLN A 1 230 ? 1.997 -30.388 41.286 1.00 67.33 241 GLN A N 1
ATOM 1354 C CA . GLN A 1 230 ? 2.391 -29.138 40.632 1.00 70.89 241 GLN A CA 1
ATOM 1355 C C . GLN A 1 230 ? 1.632 -28.827 39.339 1.00 70.60 241 GLN A C 1
ATOM 1356 O O . GLN A 1 230 ? 1.038 -29.710 38.718 1.00 71.53 241 GLN A O 1
ATOM 1362 N N . SER A 1 231 ? 1.654 -27.555 38.950 1.00 64.71 242 SER A N 1
ATOM 1363 C CA . SER A 1 231 ? 0.879 -27.095 37.805 1.00 65.40 242 SER A CA 1
ATOM 1364 C C . SER A 1 231 ? 1.735 -26.591 36.655 1.00 73.86 242 SER A C 1
ATOM 1365 O O . SER A 1 231 ? 2.906 -26.251 36.827 1.00 82.66 242 SER A O 1
ATOM 1368 N N . PHE A 1 232 ? 1.125 -26.549 35.477 1.00 70.05 243 PHE A N 1
ATOM 1369 C CA . PHE A 1 232 ? 1.789 -26.088 34.274 1.00 58.43 243 PHE A CA 1
ATOM 1370 C C . PHE A 1 232 ? 0.731 -25.721 33.250 1.00 59.56 243 PHE A C 1
ATOM 1371 O O . PHE A 1 232 ? -0.449 -26.021 33.436 1.00 62.42 243 PHE A O 1
ATOM 1379 N N . ASN A 1 233 ? 1.151 -25.072 32.170 1.00 63.07 244 ASN A N 1
ATOM 1380 C CA . ASN A 1 233 ? 0.220 -24.669 31.122 1.00 55.60 244 ASN A CA 1
ATOM 1381 C C . ASN A 1 233 ? 0.274 -25.585 29.910 1.00 57.26 244 ASN A C 1
ATOM 1382 O O . ASN A 1 233 ? 1.264 -26.277 29.686 1.00 74.91 244 ASN A O 1
ATOM 1387 N N . ARG A 1 234 ? -0.802 -25.582 29.132 1.00 66.45 245 ARG A N 1
ATOM 1388 C CA . ARG A 1 234 ? -0.904 -26.422 27.948 1.00 55.57 245 ARG A CA 1
ATOM 1389 C C . ARG A 1 234 ? -1.825 -25.730 26.965 1.00 57.42 245 ARG A C 1
ATOM 1390 O O . ARG A 1 234 ? -2.950 -25.382 27.311 1.00 60.69 245 ARG A O 1
ATOM 1398 N N . LEU A 1 235 ? -1.350 -25.529 25.740 1.00 63.34 246 LEU A N 1
ATOM 1399 C CA . LEU A 1 235 ? -2.136 -24.822 24.736 1.00 52.14 246 LEU A CA 1
ATOM 1400 C C . LEU A 1 235 ? -3.306 -25.662 24.238 1.00 58.96 246 LEU A C 1
ATOM 1401 O O . LEU A 1 235 ? -3.137 -26.829 23.896 1.00 62.12 246 LEU A O 1
ATOM 1406 N N . VAL A 1 236 ? -4.494 -25.064 24.215 1.00 62.00 247 VAL A N 1
ATOM 1407 C CA . VAL A 1 236 ? -5.695 -25.746 23.742 1.00 60.97 247 VAL A CA 1
ATOM 1408 C C . VAL A 1 236 ? -6.440 -24.882 22.722 1.00 66.90 247 VAL A C 1
ATOM 1409 O O . VAL A 1 236 ? -6.386 -23.652 22.788 1.00 80.02 247 VAL A O 1
ATOM 1413 N N . PRO A 1 237 ? -7.123 -25.524 21.760 1.00 54.91 248 PRO A N 1
ATOM 1414 C CA . PRO A 1 237 ? -7.841 -24.803 20.700 1.00 53.87 248 PRO A CA 1
ATOM 1415 C C . PRO A 1 237 ? -9.074 -24.037 21.172 1.00 55.77 248 PRO A C 1
ATOM 1416 O O . PRO A 1 237 ? -9.865 -24.542 21.969 1.00 62.64 248 PRO A O 1
ATOM 1420 N N . VAL A 1 238 ? -9.230 -22.822 20.657 1.00 51.62 249 VAL A N 1
ATOM 1421 C CA . VAL A 1 238 ? -10.392 -21.991 20.945 1.00 60.15 249 VAL A CA 1
ATOM 1422 C C . VAL A 1 238 ? -10.762 -21.169 19.707 1.00 64.52 249 VAL A C 1
ATOM 1423 O O . VAL A 1 238 ? -9.879 -20.694 18.985 1.00 56.45 249 VAL A O 1
ATOM 1427 N N . GLU A 1 239 ? -12.063 -21.029 19.455 1.00 59.09 250 GLU A N 1
ATOM 1428 C CA . GLU A 1 239 ? -12.557 -20.279 18.305 1.00 55.99 250 GLU A CA 1
ATOM 1429 C C . GLU A 1 239 ? -12.030 -18.849 18.281 1.00 56.35 250 GLU A C 1
ATOM 1430 O O . GLU A 1 239 ? -12.142 -18.123 19.265 1.00 57.39 250 GLU A O 1
ATOM 1436 N N . ASP A 1 240 ? -11.446 -18.461 17.151 1.00 60.08 251 ASP A N 1
ATOM 1437 C CA . ASP A 1 240 ? -10.985 -17.093 16.947 1.00 57.87 251 ASP A CA 1
ATOM 1438 C C . ASP A 1 240 ? -12.190 -16.160 16.899 1.00 55.94 251 ASP A C 1
ATOM 1439 O O . ASP A 1 240 ? -13.219 -16.491 16.311 1.00 59.64 251 ASP A O 1
ATOM 1444 N N . SER A 1 241 ? -12.063 -14.995 17.522 1.00 63.40 252 SER A N 1
ATOM 1445 C CA . SER A 1 241 ? -13.194 -14.084 17.668 1.00 64.55 252 SER A CA 1
ATOM 1446 C C . SER A 1 241 ? -13.299 -13.084 16.520 1.00 58.70 252 SER A C 1
ATOM 1447 O O . SER A 1 241 ? -14.330 -12.433 16.347 1.00 62.29 252 SER A O 1
ATOM 1450 N N . SER A 1 242 ? -12.226 -12.968 15.744 1.00 62.51 253 SER A N 1
ATOM 1451 C CA . SER A 1 242 ? -12.172 -12.052 14.608 1.00 65.03 253 SER A CA 1
ATOM 1452 C C . SER A 1 242 ? -13.244 -12.360 13.569 1.00 65.95 253 SER A C 1
ATOM 1453 O O . SER A 1 242 ? -13.518 -13.524 13.281 1.00 68.73 253 SER A O 1
ATOM 1456 N N . ASN A 1 243 ? -13.841 -11.311 13.006 1.00 68.63 254 ASN A N 1
ATOM 1457 C CA . ASN A 1 243 ? -14.845 -11.467 11.955 1.00 71.38 254 ASN A CA 1
ATOM 1458 C C . ASN A 1 243 ? -14.237 -11.767 10.589 1.00 64.92 254 ASN A C 1
ATOM 1459 O O . ASN A 1 243 ? -14.935 -11.768 9.580 1.00 55.18 254 ASN A O 1
ATOM 1464 N N . TYR A 1 244 ? -12.933 -12.019 10.562 1.00 64.37 255 TYR A N 1
ATOM 1465 C CA . TYR A 1 244 ? -12.248 -12.341 9.319 1.00 64.51 255 TYR A CA 1
ATOM 1466 C C . TYR A 1 244 ? -11.541 -13.680 9.437 1.00 61.37 255 TYR A C 1
ATOM 1467 O O . TYR A 1 244 ? -10.549 -13.936 8.753 1.00 53.45 255 TYR A O 1
ATOM 1476 N N . ALA A 1 245 ? -12.075 -14.534 10.304 1.00 68.35 256 ALA A N 1
ATOM 1477 C CA . ALA A 1 245 ? -11.479 -15.834 10.586 1.00 69.91 256 ALA A CA 1
ATOM 1478 C C . ALA A 1 245 ? -12.288 -16.974 9.972 1.00 62.45 256 ALA A C 1
ATOM 1479 O O . ALA A 1 245 ? -12.527 -17.996 10.617 1.00 46.45 256 ALA A O 1
ATOM 1481 N N . TYR A 1 246 ? -12.707 -16.795 8.723 1.00 49.68 257 TYR A N 1
ATOM 1482 C CA . TYR A 1 246 ? -13.499 -17.812 8.038 1.00 43.99 257 TYR A CA 1
ATOM 1483 C C . TYR A 1 246 ? -12.760 -18.427 6.854 1.00 50.23 257 TYR A C 1
ATOM 1484 O O . TYR A 1 246 ? -11.971 -17.765 6.184 1.00 51.78 257 TYR A O 1
ATOM 1493 N N . PHE A 1 247 ? -13.028 -19.703 6.600 1.00 54.21 258 PHE A N 1
ATOM 1494 C CA . PHE A 1 247 ? -12.384 -20.423 5.512 1.00 49.97 258 PHE A CA 1
ATOM 1495 C C . PHE A 1 247 ? -13.177 -21.676 5.174 1.00 42.43 258 PHE A C 1
ATOM 1496 O O . PHE A 1 247 ? -13.924 -22.188 6.006 1.00 49.29 258 PHE A O 1
ATOM 1504 N N . ILE A 1 248 ? -13.026 -22.161 3.947 1.00 43.69 259 ILE A N 1
ATOM 1505 C CA . ILE A 1 248 ? -13.482 -23.506 3.602 1.00 36.03 259 ILE A CA 1
ATOM 1506 C C . ILE A 1 248 ? -12.317 -24.299 3.041 1.00 43.28 259 ILE A C 1
ATOM 1507 O O . ILE A 1 248 ? -11.312 -23.729 2.608 1.00 39.63 259 ILE A O 1
ATOM 1512 N N . VAL A 1 249 ? -12.434 -25.618 3.065 1.00 39.65 260 VAL A N 1
ATOM 1513 C CA . VAL A 1 249 ? -11.363 -26.441 2.527 1.00 45.45 260 VAL A CA 1
ATOM 1514 C C . VAL A 1 249 ? -11.830 -27.261 1.326 1.00 45.33 260 VAL A C 1
ATOM 1515 O O . VAL A 1 249 ? -12.903 -27.867 1.346 1.00 52.53 260 VAL A O 1
ATOM 1519 N N . LYS A 1 250 ? -11.013 -27.236 0.276 1.00 52.05 261 LYS A N 1
ATOM 1520 C CA . LYS A 1 250 ? -11.341 -27.816 -1.023 1.00 47.98 261 LYS A CA 1
ATOM 1521 C C . LYS A 1 250 ? -11.852 -29.249 -0.924 1.00 43.39 261 LYS A C 1
ATOM 1522 O O . LYS A 1 250 ? -12.870 -29.596 -1.519 1.00 52.04 261 LYS A O 1
ATOM 1528 N N . GLU A 1 251 ? -11.152 -30.072 -0.155 1.00 34.93 262 GLU A N 1
ATOM 1529 C CA . GLU A 1 251 ? -11.515 -31.476 -0.014 1.00 35.95 262 GLU A CA 1
ATOM 1530 C C . GLU A 1 251 ? -12.876 -31.667 0.650 1.00 37.41 262 GLU A C 1
ATOM 1531 O O . GLU A 1 251 ? -13.485 -32.725 0.537 1.00 53.78 262 GLU A O 1
ATOM 1537 N N . GLU A 1 252 ? -13.356 -30.640 1.337 1.00 46.31 263 GLU A N 1
ATOM 1538 C CA . GLU A 1 252 ? -14.622 -30.745 2.046 1.00 51.78 263 GLU A CA 1
ATOM 1539 C C . GLU A 1 252 ? -15.753 -30.179 1.200 1.00 50.91 263 GLU A C 1
ATOM 1540 O O . GLU A 1 252 ? -16.909 -30.155 1.615 1.00 47.44 263 GLU A O 1
ATOM 1546 N N . CYS A 1 253 ? -15.401 -29.732 0.000 1.00 58.68 264 CYS A N 1
ATOM 1547 C CA . CYS A 1 253 ? -16.375 -29.283 -0.984 1.00 60.16 264 CYS A CA 1
ATOM 1548 C C . CYS A 1 253 ? -16.661 -30.451 -1.925 1.00 57.77 264 CYS A C 1
ATOM 1549 O O . CYS A 1 253 ? -15.994 -30.611 -2.946 1.00 64.76 264 CYS A O 1
ATOM 1552 N N . LYS A 1 254 ? -17.639 -31.278 -1.571 1.00 52.52 265 LYS A N 1
ATOM 1553 C CA . LYS A 1 254 ? -17.840 -32.552 -2.264 1.00 54.76 265 LYS A CA 1
ATOM 1554 C C . LYS A 1 254 ? -18.685 -32.408 -3.530 1.00 61.64 265 LYS A C 1
ATOM 1555 O O . LYS A 1 254 ? -18.574 -33.212 -4.459 1.00 50.37 265 LYS A O 1
ATOM 1561 N N . ASN A 1 255 ? -19.531 -31.384 -3.549 1.00 65.66 266 ASN A N 1
ATOM 1562 C CA . ASN A 1 255 ? -20.295 -31.008 -4.729 1.00 46.26 266 ASN A CA 1
ATOM 1563 C C . ASN A 1 255 ? -20.077 -29.524 -4.997 1.00 48.37 266 ASN A C 1
ATOM 1564 O O . ASN A 1 255 ? -19.913 -28.746 -4.066 1.00 49.63 266 ASN A O 1
ATOM 1569 N N . GLY A 1 256 ? -20.068 -29.132 -6.265 1.00 49.16 267 GLY A N 1
ATOM 1570 C CA . GLY A 1 256 ? -19.910 -27.735 -6.619 1.00 43.94 267 GLY A CA 1
ATOM 1571 C C . GLY A 1 256 ? -18.492 -27.202 -6.507 1.00 55.70 267 GLY A C 1
ATOM 1572 O O . GLY A 1 256 ? -17.517 -27.914 -6.745 1.00 42.31 267 GLY A O 1
ATOM 1573 N N . SER A 1 257 ? -18.389 -25.932 -6.132 1.00 56.98 268 SER A N 1
ATOM 1574 C CA . SER A 1 257 ? -17.118 -25.222 -6.105 1.00 48.04 268 SER A CA 1
ATOM 1575 C C . SER A 1 257 ? -17.135 -24.171 -5.004 1.00 50.66 268 SER A C 1
ATOM 1576 O O . SER A 1 257 ? -18.084 -24.103 -4.222 1.00 61.63 268 SER A O 1
ATOM 1579 N N . TYR A 1 258 ? -16.093 -23.346 -4.958 1.00 49.05 269 TYR A N 1
ATOM 1580 C CA . TYR A 1 258 ? -15.994 -22.267 -3.975 1.00 43.57 269 TYR A CA 1
ATOM 1581 C C . TYR A 1 258 ? -17.254 -21.404 -3.939 1.00 48.72 269 TYR A C 1
ATOM 1582 O O . TYR A 1 258 ? -17.746 -21.055 -2.870 1.00 62.46 269 TYR A O 1
ATOM 1591 N N . GLU A 1 259 ? -17.768 -21.069 -5.115 1.00 61.92 270 GLU A N 1
ATOM 1592 C CA . GLU A 1 259 ? -18.941 -20.212 -5.230 1.00 70.25 270 GLU A CA 1
ATOM 1593 C C . GLU A 1 259 ? -20.128 -20.760 -4.446 1.00 60.83 270 GLU A C 1
ATOM 1594 O O . GLU A 1 259 ? -20.873 -20.007 -3.822 1.00 68.61 270 GLU A O 1
ATOM 1600 N N . THR A 1 260 ? -20.292 -22.076 -4.474 1.00 53.19 271 THR A N 1
ATOM 1601 C CA . THR A 1 260 ? -21.408 -22.714 -3.789 1.00 64.74 271 THR A CA 1
ATOM 1602 C C . THR A 1 260 ? -21.051 -23.140 -2.364 1.00 67.06 271 THR A C 1
ATOM 1603 O O . THR A 1 260 ? -21.906 -23.143 -1.477 1.00 65.89 271 THR A O 1
ATOM 1607 N N . CYS A 1 261 ? -19.785 -23.482 -2.147 1.00 51.12 272 CYS A N 1
ATOM 1608 C CA . CYS A 1 261 ? -19.347 -24.051 -0.877 1.00 49.70 272 CYS A CA 1
ATOM 1609 C C . CYS A 1 261 ? -19.028 -23.006 0.185 1.00 62.32 272 CYS A C 1
ATOM 1610 O O . CYS A 1 261 ? -18.938 -23.329 1.370 1.00 61.95 272 CYS A O 1
ATOM 1613 N N . LYS A 1 262 ? -18.861 -21.757 -0.232 1.00 59.53 273 LYS A N 1
ATOM 1614 C CA . LYS A 1 262 ? -18.515 -20.691 0.702 1.00 61.33 273 LYS A CA 1
ATOM 1615 C C . LYS A 1 262 ? -19.695 -20.350 1.613 1.00 64.29 273 LYS A C 1
ATOM 1616 O O . LYS A 1 262 ? -19.559 -19.592 2.573 1.00 66.48 273 LYS A O 1
ATOM 1622 N N . ALA A 1 263 ? -20.851 -20.929 1.306 1.00 54.66 274 ALA A N 1
ATOM 1623 C CA . ALA A 1 263 ? -22.057 -20.723 2.091 1.00 48.29 274 ALA A CA 1
ATOM 1624 C C . ALA A 1 263 ? -21.974 -21.424 3.446 1.00 61.83 274 ALA A C 1
ATOM 1625 O O . ALA A 1 263 ? -22.779 -21.167 4.343 1.00 71.12 274 ALA A O 1
ATOM 1627 N N . ASN A 1 264 ? -20.999 -22.313 3.593 1.00 57.56 275 ASN A N 1
ATOM 1628 C CA . ASN A 1 264 ? -20.817 -23.022 4.851 1.00 54.95 275 ASN A CA 1
ATOM 1629 C C . ASN A 1 264 ? -19.377 -22.953 5.329 1.00 58.28 275 ASN A C 1
ATOM 1630 O O . ASN A 1 264 ? -18.674 -23.964 5.331 1.00 51.40 275 ASN A O 1
ATOM 1635 N N . PRO A 1 265 ? -18.929 -21.758 5.741 1.00 60.10 276 PRO A N 1
ATOM 1636 C CA . PRO A 1 265 ? -17.540 -21.614 6.180 1.00 47.14 276 PRO A CA 1
ATOM 1637 C C . PRO A 1 265 ? -17.301 -22.228 7.550 1.00 46.70 276 PRO A C 1
ATOM 1638 O O . PRO A 1 265 ? -18.222 -22.368 8.354 1.00 53.87 276 PRO A O 1
ATOM 1642 N N . LYS A 1 266 ? -16.056 -22.609 7.795 1.00 51.87 277 LYS A N 1
ATOM 1643 C CA . LYS A 1 266 ? -15.621 -22.994 9.123 1.00 48.29 277 LYS A CA 1
ATOM 1644 C C . LYS A 1 266 ? -14.874 -21.805 9.715 1.00 49.62 277 LYS A C 1
ATOM 1645 O O . LYS A 1 266 ? -14.381 -20.954 8.975 1.00 53.44 277 LYS A O 1
ATOM 1651 N N . LYS A 1 267 ? -14.808 -21.721 11.038 1.00 41.65 278 LYS A N 1
ATOM 1652 C CA . LYS A 1 267 ? -14.113 -20.602 11.670 1.00 52.34 278 LYS A CA 1
ATOM 1653 C C . LYS A 1 267 ? -12.733 -21.009 12.168 1.00 45.72 278 LYS A C 1
ATOM 1654 O O . LYS A 1 267 ? -12.524 -22.152 12.573 1.00 52.55 278 LYS A O 1
ATOM 1660 N N . ASP A 1 268 ? -11.787 -20.076 12.124 1.00 52.85 279 ASP A N 1
ATOM 1661 C CA . ASP A 1 268 ? -10.419 -20.362 12.548 1.00 52.70 279 ASP A CA 1
ATOM 1662 C C . ASP A 1 268 ? -10.357 -20.743 14.021 1.00 58.69 279 ASP A C 1
ATOM 1663 O O . ASP A 1 268 ? -11.331 -20.612 14.760 1.00 68.78 279 ASP A O 1
ATOM 1668 N N . VAL A 1 269 ? -9.190 -21.202 14.441 1.00 49.64 280 VAL A N 1
ATOM 1669 C CA . VAL A 1 269 ? -8.980 -21.606 15.816 1.00 39.58 280 VAL A CA 1
ATOM 1670 C C . VAL A 1 269 ? -7.731 -20.893 16.355 1.00 51.75 280 VAL A C 1
ATOM 1671 O O . VAL A 1 269 ? -6.791 -20.626 15.604 1.00 47.69 280 VAL A O 1
ATOM 1675 N N . VAL A 1 270 ? -7.734 -20.528 17.632 1.00 40.63 281 VAL A N 1
ATOM 1676 C CA . VAL A 1 270 ? -6.509 -20.010 18.245 1.00 55.48 281 VAL A CA 1
ATOM 1677 C C . VAL A 1 270 ? -6.208 -20.726 19.547 1.00 57.85 281 VAL A C 1
ATOM 1678 O O . VAL A 1 270 ? -7.069 -21.396 20.119 1.00 62.18 281 VAL A O 1
ATOM 1682 N N . GLY A 1 271 ? -4.972 -20.585 20.003 1.00 47.44 282 GLY A N 1
ATOM 1683 C CA . GLY A 1 271 ? -4.554 -21.218 21.231 1.00 51.30 282 GLY A CA 1
ATOM 1684 C C . GLY A 1 271 ? -4.605 -20.297 22.430 1.00 69.38 282 GLY A C 1
ATOM 1685 O O . GLY A 1 271 ? -4.056 -19.195 22.414 1.00 63.92 282 GLY A O 1
ATOM 1686 N N . LYS A 1 272 ? -5.295 -20.756 23.467 1.00 80.30 283 LYS A N 1
ATOM 1687 C CA . LYS A 1 272 ? -5.155 -20.210 24.807 1.00 76.88 283 LYS A CA 1
ATOM 1688 C C . LYS A 1 272 ? -4.706 -21.382 25.670 1.00 74.74 283 LYS A C 1
ATOM 1689 O O . LYS A 1 272 ? -5.174 -22.503 25.479 1.00 70.40 283 LYS A O 1
ATOM 1695 N N . ASP A 1 273 ? -3.778 -21.163 26.592 1.00 73.66 284 ASP A N 1
ATOM 1696 C CA . ASP A 1 273 ? -3.364 -22.278 27.434 1.00 74.09 284 ASP A CA 1
ATOM 1697 C C . ASP A 1 273 ? -4.294 -22.429 28.628 1.00 67.94 284 ASP A C 1
ATOM 1698 O O . ASP A 1 273 ? -5.024 -21.501 28.969 1.00 52.51 284 ASP A O 1
ATOM 1703 N N . GLU A 1 274 ? -4.297 -23.614 29.232 1.00 50.96 285 GLU A N 1
ATOM 1704 C CA . GLU A 1 274 ? -5.125 -23.851 30.404 1.00 87.64 285 GLU A CA 1
ATOM 1705 C C . GLU A 1 274 ? -4.332 -24.513 31.531 1.00 85.87 285 GLU A C 1
ATOM 1706 O O . GLU A 1 274 ? -3.523 -25.410 31.290 1.00 80.92 285 GLU A O 1
ATOM 1712 N N . ARG A 1 275 ? -4.553 -24.038 32.755 1.00 88.08 286 ARG A N 1
ATOM 1713 C CA . ARG A 1 275 ? -3.887 -24.585 33.931 1.00 87.84 286 ARG A CA 1
ATOM 1714 C C . ARG A 1 275 ? -4.219 -26.055 34.108 1.00 81.72 286 ARG A C 1
ATOM 1715 O O . ARG A 1 275 ? -5.379 -26.456 34.034 1.00 80.94 286 ARG A O 1
ATOM 1723 N N . GLN A 1 276 ? -3.187 -26.857 34.333 1.00 80.17 287 GLN A N 1
ATOM 1724 C CA . GLN A 1 276 ? -3.368 -28.273 34.607 1.00 82.70 287 GLN A CA 1
ATOM 1725 C C . GLN A 1 276 ? -2.519 -28.671 35.807 1.00 83.68 287 GLN A C 1
ATOM 1726 O O . GLN A 1 276 ? -1.418 -28.160 35.998 1.00 76.88 287 GLN A O 1
ATOM 1732 N N . THR A 1 277 ? -3.038 -29.579 36.620 1.00 82.55 288 THR A N 1
ATOM 1733 C CA . THR A 1 277 ? -2.322 -30.015 37.804 1.00 78.14 288 THR A CA 1
ATOM 1734 C C . THR A 1 277 ? -2.023 -31.507 37.740 1.00 80.49 288 THR A C 1
ATOM 1735 O O . THR A 1 277 ? -2.917 -32.318 37.510 1.00 89.40 288 THR A O 1
ATOM 1739 N N . VAL A 1 278 ? -0.759 -31.866 37.934 1.00 58.66 289 VAL A N 1
ATOM 1740 C CA . VAL A 1 278 ? -0.367 -33.271 37.946 1.00 77.09 289 VAL A CA 1
ATOM 1741 C C . VAL A 1 278 ? 0.460 -33.611 39.180 1.00 79.84 289 VAL A C 1
ATOM 1742 O O . VAL A 1 278 ? 0.841 -32.729 39.949 1.00 81.48 289 VAL A O 1
ATOM 1746 N N . SER A 1 279 ? 0.730 -34.898 39.370 1.00 79.62 290 SER A N 1
ATOM 1747 C CA . SER A 1 279 ? 1.586 -35.332 40.463 1.00 84.90 290 SER A CA 1
ATOM 1748 C C . SER A 1 279 ? 3.010 -34.911 40.157 1.00 88.19 290 SER A C 1
ATOM 1749 O O . SER A 1 279 ? 3.355 -34.676 38.999 1.00 87.41 290 SER A O 1
ATOM 1752 N N . THR A 1 280 ? 3.837 -34.819 41.192 1.00 83.86 291 THR A N 1
ATOM 1753 C CA . THR A 1 280 ? 5.234 -34.452 41.009 1.00 74.70 291 THR A CA 1
ATOM 1754 C C . THR A 1 280 ? 5.957 -35.468 40.132 1.00 70.96 291 THR A C 1
ATOM 1755 O O . THR A 1 280 ? 6.902 -35.126 39.427 1.00 65.03 291 THR A O 1
ATOM 1759 N N . ARG A 1 281 ? 5.502 -36.716 40.174 1.00 72.65 292 ARG A N 1
ATOM 1760 C CA . ARG A 1 281 ? 6.126 -37.777 39.396 1.00 69.13 292 ARG A CA 1
ATOM 1761 C C . ARG A 1 281 ? 5.855 -37.598 37.909 1.00 64.29 292 ARG A C 1
ATOM 1762 O O . ARG A 1 281 ? 6.700 -37.929 37.077 1.00 66.73 292 ARG A O 1
ATOM 1764 N N . ASP A 1 282 ? 4.681 -37.063 37.583 1.00 69.29 293 ASP A N 1
ATOM 1765 C CA . ASP A 1 282 ? 4.250 -36.933 36.190 1.00 77.31 293 ASP A CA 1
ATOM 1766 C C . ASP A 1 282 ? 4.632 -35.605 35.539 1.00 71.29 293 ASP A C 1
ATOM 1767 O O . ASP A 1 282 ? 4.652 -35.501 34.314 1.00 67.59 293 ASP A O 1
ATOM 1772 N N . TYR A 1 283 ? 4.934 -34.602 36.357 1.00 62.30 294 TYR A N 1
ATOM 1773 C CA . TYR A 1 283 ? 5.307 -33.277 35.865 1.00 54.38 294 TYR A CA 1
ATOM 1774 C C . TYR A 1 283 ? 6.556 -33.288 34.989 1.00 64.40 294 TYR A C 1
ATOM 1775 O O . TYR A 1 283 ? 7.561 -33.913 35.331 1.00 59.88 294 TYR A O 1
ATOM 1784 N N . THR A 1 284 ? 6.481 -32.583 33.863 1.00 68.63 295 THR A N 1
ATOM 1785 C CA . THR A 1 284 ? 7.649 -32.332 33.029 1.00 55.15 295 THR A CA 1
ATOM 1786 C C . THR A 1 284 ? 7.912 -30.833 32.990 1.00 59.61 295 THR A C 1
ATOM 1787 O O . THR A 1 284 ? 6.984 -30.042 32.821 1.00 59.90 295 THR A O 1
ATOM 1791 N N . GLY A 1 285 ? 9.174 -30.445 33.158 1.00 51.91 296 GLY A N 1
ATOM 1792 C CA . GLY A 1 285 ? 9.544 -29.040 33.171 1.00 45.78 296 GLY A CA 1
ATOM 1793 C C . GLY A 1 285 ? 10.763 -28.748 34.026 1.00 45.88 296 GLY A C 1
ATOM 1794 O O . GLY A 1 285 ? 11.323 -29.658 34.636 1.00 61.11 296 GLY A O 1
ATOM 1795 N N . PRO A 1 286 ? 11.177 -27.472 34.078 1.00 48.15 297 PRO A N 1
ATOM 1796 C CA . PRO A 1 286 ? 12.344 -26.989 34.829 1.00 67.99 297 PRO A CA 1
ATOM 1797 C C . PRO A 1 286 ? 12.253 -27.193 36.343 1.00 72.60 297 PRO A C 1
ATOM 1798 O O . PRO A 1 286 ? 13.241 -27.587 36.962 1.00 75.58 297 PRO A O 1
ATOM 1802 N N . ASN A 1 287 ? 11.093 -26.918 36.930 1.00 78.71 298 ASN A N 1
ATOM 1803 C CA . ASN A 1 287 ? 10.928 -27.022 38.379 1.00 81.93 298 ASN A CA 1
ATOM 1804 C C . ASN A 1 287 ? 10.571 -28.437 38.812 1.00 76.98 298 ASN A C 1
ATOM 1805 O O . ASN A 1 287 ? 9.460 -28.704 39.271 1.00 82.99 298 ASN A O 1
ATOM 1810 N N . ARG A 1 288 ? 11.534 -29.338 38.667 1.00 71.59 299 ARG A N 1
ATOM 1811 C CA . ARG A 1 288 ? 11.311 -30.759 38.881 1.00 66.68 299 ARG A CA 1
ATOM 1812 C C . ARG A 1 288 ? 11.684 -31.194 40.305 1.00 69.89 299 ARG A C 1
ATOM 1813 O O . ARG A 1 288 ? 12.699 -30.758 40.855 1.00 74.45 299 ARG A O 1
ATOM 1821 N N . PHE A 1 289 ? 10.857 -32.054 40.896 1.00 63.39 300 PHE A N 1
ATOM 1822 C CA . PHE A 1 289 ? 11.036 -32.478 42.287 1.00 67.53 300 PHE A CA 1
ATOM 1823 C C . PHE A 1 289 ? 11.650 -33.869 42.449 1.00 62.02 300 PHE A C 1
ATOM 1824 O O . PHE A 1 289 ? 12.088 -34.238 43.537 1.00 69.71 300 PHE A O 1
ATOM 1832 N N . LEU A 1 290 ? 11.678 -34.631 41.363 1.00 63.35 301 LEU A N 1
ATOM 1833 C CA . LEU A 1 290 ? 12.126 -36.015 41.395 1.00 66.89 301 LEU A CA 1
ATOM 1834 C C . LEU A 1 290 ? 13.213 -36.267 40.354 1.00 70.47 301 LEU A C 1
ATOM 1835 O O . LEU A 1 290 ? 13.256 -35.606 39.317 1.00 82.88 301 LEU A O 1
ATOM 1840 N N . ALA A 1 291 ? 14.085 -37.232 40.628 1.00 73.64 302 ALA A N 1
ATOM 1841 C CA . ALA A 1 291 ? 15.133 -37.603 39.683 1.00 63.76 302 ALA A CA 1
ATOM 1842 C C . ALA A 1 291 ? 14.521 -38.168 38.411 1.00 68.61 302 ALA A C 1
ATOM 1843 O O . ALA A 1 291 ? 13.381 -38.638 38.416 1.00 67.70 302 ALA A O 1
ATOM 1845 N N . ASP A 1 292 ? 15.274 -38.106 37.319 1.00 66.46 303 ASP A N 1
ATOM 1846 C CA . ASP A 1 292 ? 14.834 -38.718 36.074 1.00 64.32 303 ASP A CA 1
ATOM 1847 C C . ASP A 1 292 ? 14.633 -40.208 36.311 1.00 54.34 303 ASP A C 1
ATOM 1848 O O . ASP A 1 292 ? 15.440 -40.844 36.992 1.00 55.25 303 ASP A O 1
ATOM 1853 N N . PRO A 1 293 ? 13.536 -40.763 35.775 1.00 51.92 304 PRO A N 1
ATOM 1854 C CA . PRO A 1 293 ? 13.298 -42.208 35.792 1.00 46.19 304 PRO A CA 1
ATOM 1855 C C . PRO A 1 293 ? 14.421 -42.959 35.096 1.00 51.24 304 PRO A C 1
ATOM 1856 O O . PRO A 1 293 ? 14.738 -42.678 33.942 1.00 47.35 304 PRO A O 1
ATOM 1860 N N . LEU A 1 294 ? 15.015 -43.906 35.809 1.00 61.17 305 LEU A N 1
ATOM 1861 C CA . LEU A 1 294 ? 16.094 -44.717 35.273 1.00 48.76 305 LEU A CA 1
ATOM 1862 C C . LEU A 1 294 ? 15.630 -46.157 35.103 1.00 52.13 305 LEU A C 1
ATOM 1863 O O . LEU A 1 294 ? 14.882 -46.680 35.927 1.00 68.20 305 LEU A O 1
ATOM 1868 N N . SER A 1 295 ? 16.067 -46.787 34.021 1.00 48.09 306 SER A N 1
ATOM 1869 C CA . SER A 1 295 ? 15.840 -48.209 33.814 1.00 53.47 306 SER A CA 1
ATOM 1870 C C . SER A 1 295 ? 17.184 -48.904 33.593 1.00 53.88 306 SER A C 1
ATOM 1871 O O . SER A 1 295 ? 17.796 -48.777 32.537 1.00 52.40 306 SER A O 1
ATOM 1874 N N . TYR A 1 296 ? 17.633 -49.643 34.599 1.00 58.62 307 TYR A N 1
ATOM 1875 C CA . TYR A 1 296 ? 18.986 -50.182 34.623 1.00 61.09 307 TYR A CA 1
ATOM 1876 C C . TYR A 1 296 ? 19.016 -51.701 34.515 1.00 62.49 307 TYR A C 1
ATOM 1877 O O . TYR A 1 296 ? 18.204 -52.395 35.127 1.00 63.73 307 TYR A O 1
ATOM 1886 N N . GLU A 1 297 ? 19.962 -52.207 33.732 1.00 56.17 308 GLU A N 1
ATOM 1887 C CA . GLU A 1 297 ? 20.160 -53.642 33.583 1.00 52.37 308 GLU A CA 1
ATOM 1888 C C . GLU A 1 297 ? 21.638 -53.953 33.426 1.00 56.29 308 GLU A C 1
ATOM 1889 O O . GLU A 1 297 ? 22.387 -53.179 32.838 1.00 54.33 308 GLU A O 1
ATOM 1895 N N . SER A 1 298 ? 22.052 -55.095 33.957 1.00 61.87 309 SER A N 1
ATOM 1896 C CA . SER A 1 298 ? 23.439 -55.518 33.869 1.00 53.81 309 SER A CA 1
ATOM 1897 C C . SER A 1 298 ? 23.489 -57.026 33.696 1.00 49.11 309 SER A C 1
ATOM 1898 O O . SER A 1 298 ? 22.772 -57.752 34.378 1.00 51.86 309 SER A O 1
ATOM 1901 N N . ARG A 1 299 ? 24.315 -57.489 32.763 1.00 46.01 310 ARG A N 1
ATOM 1902 C CA . ARG A 1 299 ? 24.585 -58.915 32.597 1.00 46.27 310 ARG A CA 1
ATOM 1903 C C . ARG A 1 299 ? 26.089 -59.110 32.493 1.00 52.06 310 ARG A C 1
ATOM 1904 O O . ARG A 1 299 ? 26.759 -58.400 31.746 1.00 53.31 310 ARG A O 1
ATOM 1912 N N . SER A 1 300 ? 26.620 -60.075 33.234 1.00 60.90 311 SER A N 1
ATOM 1913 C CA . SER A 1 300 ? 28.060 -60.287 33.267 1.00 55.86 311 SER A CA 1
ATOM 1914 C C . SER A 1 300 ? 28.438 -61.764 33.210 1.00 64.67 311 SER A C 1
ATOM 1915 O O . SER A 1 300 ? 27.900 -62.585 33.952 1.00 71.80 311 SER A O 1
ATOM 1918 N N . TRP A 1 301 ? 29.370 -62.089 32.320 1.00 57.94 312 TRP A N 1
ATOM 1919 C CA . TRP A 1 301 ? 29.908 -63.439 32.216 1.00 56.10 312 TRP A CA 1
ATOM 1920 C C . TRP A 1 301 ? 31.404 -63.441 32.507 1.00 68.95 312 TRP A C 1
ATOM 1921 O O . TRP A 1 301 ? 32.153 -62.623 31.968 1.00 75.23 312 TRP A O 1
ATOM 1932 N N . LEU A 1 302 ? 31.830 -64.365 33.362 1.00 64.37 313 LEU A N 1
ATOM 1933 C CA . LEU A 1 302 ? 33.243 -64.540 33.676 1.00 61.17 313 LEU A CA 1
ATOM 1934 C C . LEU A 1 302 ? 33.618 -66.012 33.586 1.00 68.37 313 LEU A C 1
ATOM 1935 O O . LEU A 1 302 ? 33.030 -66.851 34.269 1.00 66.57 313 LEU A O 1
ATOM 1940 N N . PHE A 1 303 ? 34.591 -66.324 32.738 1.00 62.71 314 PHE A N 1
ATOM 1941 C CA . PHE A 1 303 ? 35.073 -67.691 32.607 1.00 55.51 314 PHE A CA 1
ATOM 1942 C C . PHE A 1 303 ? 36.588 -67.729 32.747 1.00 60.89 314 PHE A C 1
ATOM 1943 O O . PHE A 1 303 ? 37.304 -66.957 32.100 1.00 59.17 314 PHE A O 1
ATOM 1951 N N . ARG A 1 304 ? 37.075 -68.627 33.597 1.00 60.97 315 ARG A N 1
ATOM 1952 C CA . ARG A 1 304 ? 38.499 -68.688 33.883 1.00 57.80 315 ARG A CA 1
ATOM 1953 C C . ARG A 1 304 ? 39.003 -70.117 34.044 1.00 62.73 315 ARG A C 1
ATOM 1954 O O . ARG A 1 304 ? 39.010 -70.658 35.150 1.00 67.40 315 ARG A O 1
ATOM 1962 N N . PRO A 1 305 ? 39.430 -70.731 32.929 1.00 79.99 316 PRO A N 1
ATOM 1963 C CA . PRO A 1 305 ? 40.001 -72.080 32.920 1.00 59.10 316 PRO A CA 1
ATOM 1964 C C . PRO A 1 305 ? 41.473 -72.019 33.296 1.00 68.71 316 PRO A C 1
ATOM 1965 O O . PRO A 1 305 ? 42.121 -71.000 33.063 1.00 63.69 316 PRO A O 1
ATOM 1969 N N . GLY A 1 306 ? 41.996 -73.091 33.876 1.00 61.37 317 GLY A N 1
ATOM 1970 C CA . GLY A 1 306 ? 43.384 -73.108 34.289 1.00 62.10 317 GLY A CA 1
ATOM 1971 C C . GLY A 1 306 ? 43.949 -74.507 34.400 1.00 78.81 317 GLY A C 1
ATOM 1972 O O . GLY A 1 306 ? 43.214 -75.487 34.546 1.00 65.28 317 GLY A O 1
ATOM 1973 N N . PHE A 1 307 ? 45.270 -74.603 34.331 1.00 74.66 318 PHE A N 1
ATOM 1974 C CA . PHE A 1 307 ? 45.928 -75.893 34.436 1.00 70.35 318 PHE A CA 1
ATOM 1975 C C . PHE A 1 307 ? 47.192 -75.823 35.286 1.00 79.93 318 PHE A C 1
ATOM 1976 O O . PHE A 1 307 ? 48.087 -75.016 35.033 1.00 85.18 318 PHE A O 1
ATOM 1984 N N . ARG A 1 308 ? 47.247 -76.675 36.303 1.00 83.83 319 ARG A N 1
ATOM 1985 C CA . ARG A 1 308 ? 48.437 -76.830 37.127 1.00 81.67 319 ARG A CA 1
ATOM 1986 C C . ARG A 1 308 ? 49.271 -77.985 36.565 1.00 85.51 319 ARG A C 1
ATOM 1987 O O . ARG A 1 308 ? 48.758 -79.081 36.335 1.00 77.44 319 ARG A O 1
ATOM 1995 N N . PHE A 1 309 ? 50.554 -77.731 36.331 1.00 89.78 320 PHE A N 1
ATOM 1996 C CA . PHE A 1 309 ? 51.440 -78.726 35.730 1.00 90.30 320 PHE A CA 1
ATOM 1997 C C . PHE A 1 309 ? 52.112 -79.637 36.748 1.00 104.34 320 PHE A C 1
ATOM 1998 O O . PHE A 1 309 ? 51.674 -79.769 37.891 1.00 107.61 320 PHE A O 1
ATOM 2006 N N . GLU A 1 310 ? 53.187 -80.271 36.289 1.00 114.55 321 GLU A N 1
ATOM 2007 C CA . GLU A 1 310 ? 54.161 -80.922 37.152 1.00 116.52 321 GLU A CA 1
ATOM 2008 C C . GLU A 1 310 ? 55.545 -80.476 36.676 1.00 107.86 321 GLU A C 1
ATOM 2009 O O . GLU A 1 310 ? 55.924 -80.764 35.539 1.00 112.26 321 GLU A O 1
ATOM 2015 N N . ASN A 1 311 ? 56.306 -79.777 37.519 1.00 90.33 322 ASN A N 1
ATOM 2016 C CA . ASN A 1 311 ? 55.974 -79.542 38.925 1.00 99.36 322 ASN A CA 1
ATOM 2017 C C . ASN A 1 311 ? 54.821 -78.573 39.190 1.00 106.37 322 ASN A C 1
ATOM 2018 O O . ASN A 1 311 ? 54.420 -77.803 38.317 1.00 105.23 322 ASN A O 1
ATOM 2020 N N . LYS A 1 312 ? 54.306 -78.620 40.415 1.00 106.90 323 LYS A N 1
ATOM 2021 C CA . LYS A 1 312 ? 53.161 -77.812 40.826 1.00 101.29 323 LYS A CA 1
ATOM 2022 C C . LYS A 1 312 ? 53.467 -76.308 40.854 1.00 102.44 323 LYS A C 1
ATOM 2023 O O . LYS A 1 312 ? 52.675 -75.509 41.361 1.00 91.72 323 LYS A O 1
ATOM 2025 N N . ARG A 1 313 ? 54.614 -75.932 40.298 1.00 101.18 324 ARG A N 1
ATOM 2026 C CA . ARG A 1 313 ? 55.063 -74.548 40.294 1.00 93.48 324 ARG A CA 1
ATOM 2027 C C . ARG A 1 313 ? 54.791 -73.855 38.955 1.00 96.32 324 ARG A C 1
ATOM 2028 O O . ARG A 1 313 ? 55.073 -72.668 38.796 1.00 107.80 324 ARG A O 1
ATOM 2036 N N . HIS A 1 314 ? 54.237 -74.597 38.001 1.00 91.27 325 HIS A N 1
ATOM 2037 C CA . HIS A 1 314 ? 53.890 -74.038 36.696 1.00 92.09 325 HIS A CA 1
ATOM 2038 C C . HIS A 1 314 ? 52.382 -74.015 36.485 1.00 86.20 325 HIS A C 1
ATOM 2039 O O . HIS A 1 314 ? 51.696 -75.009 36.719 1.00 83.30 325 HIS A O 1
ATOM 2046 N N . TYR A 1 315 ? 51.872 -72.876 36.031 1.00 87.79 326 TYR A N 1
ATOM 2047 C CA . TYR A 1 315 ? 50.439 -72.717 35.818 1.00 78.31 326 TYR A CA 1
ATOM 2048 C C . TYR A 1 315 ? 50.148 -71.866 34.592 1.00 73.16 326 TYR A C 1
ATOM 2049 O O . TYR A 1 315 ? 50.640 -70.747 34.469 1.00 84.28 326 TYR A O 1
ATOM 2058 N N . ILE A 1 316 ? 49.350 -72.406 33.681 1.00 73.15 327 ILE A N 1
ATOM 2059 C CA . ILE A 1 316 ? 48.820 -71.613 32.583 1.00 76.42 327 ILE A CA 1
ATOM 2060 C C . ILE A 1 316 ? 47.331 -71.406 32.825 1.00 75.15 327 ILE A C 1
ATOM 2061 O O . ILE A 1 316 ? 46.649 -72.294 33.338 1.00 75.38 327 ILE A O 1
ATOM 2066 N N . GLY A 1 317 ? 46.835 -70.224 32.482 1.00 67.90 328 GLY A N 1
ATOM 2067 C CA . GLY A 1 317 ? 45.448 -69.892 32.740 1.00 61.04 328 GLY A CA 1
ATOM 2068 C C . GLY A 1 317 ? 44.908 -68.835 31.800 1.00 69.30 328 GLY A C 1
ATOM 2069 O O . GLY A 1 317 ? 45.622 -67.914 31.408 1.00 73.84 328 GLY A O 1
ATOM 2070 N N . GLY A 1 318 ? 43.638 -68.977 31.437 1.00 60.52 329 GLY A N 1
ATOM 2071 C CA . GLY A 1 318 ? 42.979 -68.020 30.573 1.00 57.69 329 GLY A CA 1
ATOM 2072 C C . GLY A 1 318 ? 41.918 -67.263 31.338 1.00 67.51 329 GLY A C 1
ATOM 2073 O O . GLY A 1 318 ? 41.511 -67.686 32.418 1.00 72.09 329 GLY A O 1
ATOM 2074 N N . ILE A 1 319 ? 41.475 -66.139 30.785 1.00 65.79 330 ILE A N 1
ATOM 2075 C CA . ILE A 1 319 ? 40.445 -65.333 31.423 1.00 51.42 330 ILE A CA 1
ATOM 2076 C C . ILE A 1 319 ? 39.516 -64.727 30.376 1.00 60.74 330 ILE A C 1
ATOM 2077 O O . ILE A 1 319 ? 39.958 -64.216 29.345 1.00 61.11 330 ILE A O 1
ATOM 2082 N N . LEU A 1 320 ? 38.220 -64.802 30.639 1.00 59.73 331 LEU A N 1
ATOM 2083 C CA . LEU A 1 320 ? 37.228 -64.369 29.671 1.00 62.75 331 LEU A CA 1
ATOM 2084 C C . LEU A 1 320 ? 36.105 -63.631 30.384 1.00 73.15 331 LEU A C 1
ATOM 2085 O O . LEU A 1 320 ? 35.255 -64.248 31.025 1.00 86.56 331 LEU A O 1
ATOM 2090 N N . GLU A 1 321 ? 36.109 -62.307 30.276 1.00 60.06 332 GLU A N 1
ATOM 2091 C CA . GLU A 1 321 ? 35.081 -61.491 30.906 1.00 57.12 332 GLU A CA 1
ATOM 2092 C C . GLU A 1 321 ? 34.264 -60.737 29.865 1.00 63.78 332 GLU A C 1
ATOM 2093 O O . GLU A 1 321 ? 34.804 -60.196 28.898 1.00 65.56 332 GLU A O 1
ATOM 2099 N N . HIS A 1 322 ? 32.954 -60.719 30.059 1.00 60.63 333 HIS A N 1
ATOM 2100 C CA . HIS A 1 322 ? 32.083 -59.906 29.231 1.00 57.07 333 HIS A CA 1
ATOM 2101 C C . HIS A 1 322 ? 30.905 -59.415 30.055 1.00 63.89 333 HIS A C 1
ATOM 2102 O O . HIS A 1 322 ? 29.979 -60.174 30.343 1.00 59.88 333 HIS A O 1
ATOM 2109 N N . THR A 1 323 ? 30.947 -58.144 30.440 1.00 53.79 334 THR A N 1
ATOM 2110 C CA . THR A 1 323 ? 29.857 -57.550 31.196 1.00 57.03 334 THR A CA 1
ATOM 2111 C C . THR A 1 323 ? 29.278 -56.355 30.449 1.00 53.12 334 THR A C 1
ATOM 2112 O O . THR A 1 323 ? 30.013 -55.572 29.848 1.00 57.85 334 THR A O 1
ATOM 2116 N N . GLN A 1 324 ? 27.956 -56.223 30.484 1.00 49.16 335 GLN A N 1
ATOM 2117 C CA . GLN A 1 324 ? 27.284 -55.137 29.787 1.00 51.97 335 GLN A CA 1
ATOM 2118 C C . GLN A 1 324 ? 26.186 -54.523 30.639 1.00 56.76 335 GLN A C 1
ATOM 2119 O O . GLN A 1 324 ? 25.341 -55.229 31.187 1.00 67.50 335 GLN A O 1
ATOM 2125 N N . GLN A 1 325 ? 26.204 -53.199 30.735 1.00 49.75 336 GLN A N 1
ATOM 2126 C CA . GLN A 1 325 ? 25.216 -52.469 31.513 1.00 46.61 336 GLN A CA 1
ATOM 2127 C C . GLN A 1 325 ? 24.448 -51.466 30.650 1.00 52.67 336 GLN A C 1
ATOM 2128 O O . GLN A 1 325 ? 24.993 -50.882 29.709 1.00 57.56 336 GLN A O 1
ATOM 2134 N N . THR A 1 326 ? 23.178 -51.264 30.973 1.00 41.00 337 THR A N 1
ATOM 2135 C CA . THR A 1 326 ? 22.379 -50.269 30.272 1.00 44.91 337 THR A CA 1
ATOM 2136 C C . THR A 1 326 ? 21.747 -49.276 31.242 1.00 48.11 337 THR A C 1
ATOM 2137 O O . THR A 1 326 ? 21.138 -49.667 32.237 1.00 53.87 337 THR A O 1
ATOM 2141 N N . PHE A 1 327 ? 21.908 -47.992 30.939 1.00 41.88 338 PHE A N 1
ATOM 2142 C CA . PHE A 1 327 ? 21.325 -46.908 31.720 1.00 47.39 338 PHE A CA 1
ATOM 2143 C C . PHE A 1 327 ? 20.372 -46.097 30.851 1.00 52.35 338 PHE A C 1
ATOM 2144 O O . PHE A 1 327 ? 20.791 -45.157 30.176 1.00 49.48 338 PHE A O 1
ATOM 2152 N N . ASP A 1 328 ? 19.094 -46.446 30.867 1.00 49.72 339 ASP A N 1
ATOM 2153 C CA . ASP A 1 328 ? 18.125 -45.752 30.031 1.00 49.62 339 ASP A CA 1
ATOM 2154 C C . ASP A 1 328 ? 17.282 -44.774 30.833 1.00 53.36 339 ASP A C 1
ATOM 2155 O O . ASP A 1 328 ? 16.572 -45.170 31.754 1.00 58.68 339 ASP A O 1
ATOM 2160 N N . THR A 1 329 ? 17.352 -43.494 30.481 1.00 41.56 340 THR A N 1
ATOM 2161 C CA . THR A 1 329 ? 16.547 -42.501 31.179 1.00 45.47 340 THR A CA 1
ATOM 2162 C C . THR A 1 329 ? 15.677 -41.672 30.254 1.00 48.49 340 THR A C 1
ATOM 2163 O O . THR A 1 329 ? 15.828 -41.705 29.034 1.00 50.66 340 THR A O 1
ATOM 2167 N N . ARG A 1 330 ? 14.753 -40.939 30.862 1.00 42.56 341 ARG A N 1
ATOM 2168 C CA . ARG A 1 330 ? 14.006 -39.904 30.173 1.00 49.66 341 ARG A CA 1
ATOM 2169 C C . ARG A 1 330 ? 14.199 -38.596 30.938 1.00 58.42 341 ARG A C 1
ATOM 2170 O O . ARG A 1 330 ? 13.987 -38.539 32.152 1.00 54.57 341 ARG A O 1
ATOM 2178 N N . ASP A 1 331 ? 14.619 -37.556 30.225 1.00 44.35 342 ASP A N 1
ATOM 2179 C CA . ASP A 1 331 ? 14.877 -36.254 30.828 1.00 44.72 342 ASP A CA 1
ATOM 2180 C C . ASP A 1 331 ? 13.560 -35.531 31.063 1.00 54.08 342 ASP A C 1
ATOM 2181 O O . ASP A 1 331 ? 12.958 -35.001 30.128 1.00 65.94 342 ASP A O 1
ATOM 2186 N N . MET A 1 332 ? 13.116 -35.496 32.313 1.00 48.42 343 MET A N 1
ATOM 2187 C CA . MET A 1 332 ? 11.809 -34.927 32.609 1.00 56.94 343 MET A CA 1
ATOM 2188 C C . MET A 1 332 ? 11.868 -33.410 32.777 1.00 63.65 343 MET A C 1
ATOM 2189 O O . MET A 1 332 ? 10.843 -32.763 33.003 1.00 56.79 343 MET A O 1
ATOM 2194 N N . THR A 1 333 ? 13.069 -32.849 32.646 1.00 64.08 344 THR A N 1
ATOM 2195 C CA . THR A 1 333 ? 13.263 -31.400 32.712 1.00 54.13 344 THR A CA 1
ATOM 2196 C C . THR A 1 333 ? 12.676 -30.731 31.473 1.00 50.46 344 THR A C 1
ATOM 2197 O O . THR A 1 333 ? 12.470 -29.519 31.440 1.00 50.62 344 THR A O 1
ATOM 2201 N N . VAL A 1 334 ? 12.413 -31.534 30.452 1.00 40.22 345 VAL A N 1
ATOM 2202 C CA . VAL A 1 334 ? 11.889 -31.024 29.202 1.00 36.93 345 VAL A CA 1
ATOM 2203 C C . VAL A 1 334 ? 10.374 -31.005 29.237 1.00 49.09 345 VAL A C 1
ATOM 2204 O O . VAL A 1 334 ? 9.737 -32.048 29.375 1.00 55.86 345 VAL A O 1
ATOM 2208 N N . PRO A 1 335 ? 9.790 -29.807 29.118 1.00 52.26 346 PRO A N 1
ATOM 2209 C CA . PRO A 1 335 ? 8.338 -29.650 29.031 1.00 55.05 346 PRO A CA 1
ATOM 2210 C C . PRO A 1 335 ? 7.774 -30.499 27.899 1.00 52.44 346 PRO A C 1
ATOM 2211 O O . PRO A 1 335 ? 8.231 -30.398 26.763 1.00 48.32 346 PRO A O 1
ATOM 2215 N N . ALA A 1 336 ? 6.800 -31.341 28.219 1.00 51.10 347 ALA A N 1
ATOM 2216 C CA . ALA A 1 336 ? 6.167 -32.182 27.217 1.00 48.06 347 ALA A CA 1
ATOM 2217 C C . ALA A 1 336 ? 5.271 -31.361 26.309 1.00 49.22 347 ALA A C 1
ATOM 2218 O O . ALA A 1 336 ? 5.264 -31.547 25.097 1.00 54.27 347 ALA A O 1
ATOM 2220 N N . PHE A 1 337 ? 4.518 -30.442 26.900 1.00 48.16 348 PHE A N 1
ATOM 2221 C CA . PHE A 1 337 ? 3.482 -29.741 26.159 1.00 58.25 348 PHE A CA 1
ATOM 2222 C C . PHE A 1 337 ? 3.819 -28.292 25.815 1.00 56.87 348 PHE A C 1
ATOM 2223 O O . PHE A 1 337 ? 4.433 -27.573 26.602 1.00 49.65 348 PHE A O 1
ATOM 2231 N N . LEU A 1 338 ? 3.410 -27.883 24.618 1.00 43.81 349 LEU A N 1
ATOM 2232 C CA . LEU A 1 338 ? 3.636 -26.529 24.139 1.00 43.37 349 LEU A CA 1
ATOM 2233 C C . LEU A 1 338 ? 2.712 -25.550 24.848 1.00 51.99 349 LEU A C 1
ATOM 2234 O O . LEU A 1 338 ? 1.550 -25.862 25.106 1.00 44.68 349 LEU A O 1
ATOM 2239 N N . THR A 1 339 ? 3.232 -24.365 25.158 1.00 53.09 350 THR A N 1
ATOM 2240 C CA . THR A 1 339 ? 2.440 -23.320 25.793 1.00 44.59 350 THR A CA 1
ATOM 2241 C C . THR A 1 339 ? 2.402 -22.070 24.925 1.00 61.55 350 THR A C 1
ATOM 2242 O O . THR A 1 339 ? 3.259 -21.878 24.060 1.00 62.42 350 THR A O 1
ATOM 2246 N N . LYS A 1 340 ? 1.410 -21.219 25.172 1.00 67.70 351 LYS A N 1
ATOM 2247 C CA . LYS A 1 340 ? 1.248 -19.979 24.423 1.00 55.85 351 LYS A CA 1
ATOM 2248 C C . LYS A 1 340 ? 2.489 -19.093 24.494 1.00 58.43 351 LYS A C 1
ATOM 2249 O O . LYS A 1 340 ? 2.763 -18.313 23.582 1.00 63.89 351 LYS A O 1
ATOM 2255 N N . ALA A 1 341 ? 3.244 -19.221 25.578 1.00 59.21 352 ALA A N 1
ATOM 2256 C CA . ALA A 1 341 ? 4.440 -18.412 25.758 1.00 60.63 352 ALA A CA 1
ATOM 2257 C C . ALA A 1 341 ? 5.477 -18.700 24.681 1.00 54.12 352 ALA A C 1
ATOM 2258 O O . ALA A 1 341 ? 6.203 -17.800 24.261 1.00 56.56 352 ALA A O 1
ATOM 2260 N N . VAL A 1 342 ? 5.535 -19.951 24.229 1.00 44.39 353 VAL A N 1
ATOM 2261 C CA . VAL A 1 342 ? 6.523 -20.351 23.234 1.00 53.49 353 VAL A CA 1
ATOM 2262 C C . VAL A 1 342 ? 5.994 -20.128 21.821 1.00 66.50 353 VAL A C 1
ATOM 2263 O O . VAL A 1 342 ? 6.769 -19.901 20.891 1.00 76.88 353 VAL A O 1
ATOM 2267 N N . PHE A 1 343 ? 4.673 -20.182 21.670 1.00 61.70 354 PHE A N 1
ATOM 2268 C CA . PHE A 1 343 ? 4.037 -19.874 20.397 1.00 57.07 354 PHE A CA 1
ATOM 2269 C C . PHE A 1 343 ? 4.293 -18.412 20.057 1.00 58.03 354 PHE A C 1
ATOM 2270 O O . PHE A 1 343 ? 4.740 -18.090 18.956 1.00 67.19 354 PHE A O 1
ATOM 2278 N N . ASP A 1 344 ? 4.016 -17.533 21.014 1.00 63.47 355 ASP A N 1
ATOM 2279 C CA . ASP A 1 344 ? 4.225 -16.098 20.829 1.00 63.98 355 ASP A CA 1
ATOM 2280 C C . ASP A 1 344 ? 5.691 -15.788 20.567 1.00 58.63 355 ASP A C 1
ATOM 2281 O O . ASP A 1 344 ? 6.013 -14.940 19.735 1.00 62.82 355 ASP A O 1
ATOM 2286 N N . ALA A 1 345 ? 6.571 -16.488 21.276 1.00 53.30 356 ALA A N 1
ATOM 2287 C CA . ALA A 1 345 ? 8.008 -16.317 21.108 1.00 56.49 356 ALA A CA 1
ATOM 2288 C C . ALA A 1 345 ? 8.421 -16.598 19.673 1.00 58.40 356 ALA A C 1
ATOM 2289 O O . ALA A 1 345 ? 9.138 -15.809 19.058 1.00 62.13 356 ALA A O 1
ATOM 2291 N N . ASN A 1 346 ? 7.961 -17.726 19.142 1.00 54.69 357 ASN A N 1
ATOM 2292 C CA . ASN A 1 346 ? 8.271 -18.092 17.769 1.00 58.53 357 ASN A CA 1
ATOM 2293 C C . ASN A 1 346 ? 7.738 -17.073 16.769 1.00 62.01 357 ASN A C 1
ATOM 2294 O O . ASN A 1 346 ? 8.405 -16.754 15.785 1.00 66.69 357 ASN A O 1
ATOM 2299 N N . LYS A 1 347 ? 6.539 -16.559 17.025 1.00 58.73 358 LYS A N 1
ATOM 2300 C CA . LYS A 1 347 ? 5.946 -15.568 16.135 1.00 56.12 358 LYS A CA 1
ATOM 2301 C C . LYS A 1 347 ? 6.809 -14.323 16.083 1.00 62.42 358 LYS A C 1
ATOM 2302 O O . LYS A 1 347 ? 7.050 -13.786 15.008 1.00 65.98 358 LYS A O 1
ATOM 2308 N N . LYS A 1 348 ? 7.286 -13.877 17.243 1.00 67.60 359 LYS A N 1
ATOM 2309 C CA . LYS A 1 348 ? 8.155 -12.705 17.310 1.00 74.09 359 LYS A CA 1
ATOM 2310 C C . LYS A 1 348 ? 9.357 -12.851 16.383 1.00 71.18 359 LYS A C 1
ATOM 2311 O O . LYS A 1 348 ? 9.763 -11.895 15.725 1.00 82.54 359 LYS A O 1
ATOM 2317 N N . GLN A 1 349 ? 9.910 -14.056 16.315 1.00 67.61 360 GLN A N 1
ATOM 2318 C CA . GLN A 1 349 ? 11.073 -14.300 15.472 1.00 81.80 360 GLN A CA 1
ATOM 2319 C C . GLN A 1 349 ? 10.722 -14.698 14.041 1.00 77.01 360 GLN A C 1
ATOM 2320 O O . GLN A 1 349 ? 11.301 -14.172 13.092 1.00 85.47 360 GLN A O 1
ATOM 2326 N N . ALA A 1 350 ? 9.776 -15.620 13.888 1.00 64.03 361 ALA A N 1
ATOM 2327 C CA . ALA A 1 350 ? 9.475 -16.194 12.577 1.00 52.25 361 ALA A CA 1
ATOM 2328 C C . ALA A 1 350 ? 8.197 -15.659 11.941 1.00 56.55 361 ALA A C 1
ATOM 2329 O O . ALA A 1 350 ? 7.962 -15.876 10.753 1.00 49.43 361 ALA A O 1
ATOM 2331 N N . GLY A 1 351 ? 7.373 -14.973 12.728 1.00 60.39 362 GLY A N 1
ATOM 2332 C CA . GLY A 1 351 ? 6.079 -14.516 12.252 1.00 51.13 362 GLY A CA 1
ATOM 2333 C C . GLY A 1 351 ? 5.049 -15.628 12.312 1.00 38.28 362 GLY A C 1
ATOM 2334 O O . GLY A 1 351 ? 5.355 -16.743 12.721 1.00 57.79 362 GLY A O 1
ATOM 2335 N N . SER A 1 352 ? 3.821 -15.319 11.913 1.00 34.92 363 SER A N 1
ATOM 2336 C CA . SER A 1 352 ? 2.767 -16.319 11.810 1.00 36.29 363 SER A CA 1
ATOM 2337 C C . SER A 1 352 ? 3.090 -17.384 10.755 1.00 45.92 363 SER A C 1
ATOM 2338 O O . SER A 1 352 ? 3.936 -17.182 9.886 1.00 48.76 363 SER A O 1
ATOM 2341 N N . LEU A 1 353 ? 2.407 -18.520 10.837 1.00 49.89 364 LEU A N 1
ATOM 2342 C CA . LEU A 1 353 ? 2.644 -19.624 9.913 1.00 47.71 364 LEU A CA 1
ATOM 2343 C C . LEU A 1 353 ? 1.432 -19.876 9.027 1.00 42.24 364 LEU A C 1
ATOM 2344 O O . LEU A 1 353 ? 0.299 -19.852 9.500 1.00 50.54 364 LEU A O 1
ATOM 2349 N N . PRO A 1 354 ? 1.672 -20.121 7.733 1.00 35.09 365 PRO A N 1
ATOM 2350 C CA . PRO A 1 354 ? 0.606 -20.506 6.804 1.00 43.97 365 PRO A CA 1
ATOM 2351 C C . PRO A 1 354 ? -0.182 -21.688 7.350 1.00 47.83 365 PRO A C 1
ATOM 2352 O O . PRO A 1 354 ? 0.415 -22.675 7.779 1.00 52.50 365 PRO A O 1
ATOM 2356 N N . GLY A 1 355 ? -1.504 -21.577 7.360 1.00 44.17 366 GLY A N 1
ATOM 2357 C CA . GLY A 1 355 ? -2.340 -22.671 7.808 1.00 51.14 366 GLY A CA 1
ATOM 2358 C C . GLY A 1 355 ? -2.752 -22.612 9.263 1.00 53.84 366 GLY A C 1
ATOM 2359 O O . GLY A 1 355 ? -3.622 -23.375 9.683 1.00 66.54 366 GLY A O 1
ATOM 2360 N N . ASN A 1 356 ? -2.144 -21.716 10.035 1.00 36.60 367 ASN A N 1
ATOM 2361 C CA . ASN A 1 356 ? -2.453 -21.646 11.462 1.00 49.73 367 ASN A CA 1
ATOM 2362 C C . ASN A 1 356 ? -3.907 -21.263 11.705 1.00 42.65 367 ASN A C 1
ATOM 2363 O O . ASN A 1 356 ? -4.440 -20.356 11.070 1.00 51.42 367 ASN A O 1
ATOM 2368 N N . GLY A 1 357 ? -4.552 -21.990 12.607 1.00 46.67 368 GLY A N 1
ATOM 2369 C CA . GLY A 1 357 ? -5.953 -21.765 12.894 1.00 51.76 368 GLY A CA 1
ATOM 2370 C C . GLY A 1 357 ? -6.865 -22.583 12.007 1.00 51.11 368 GLY A C 1
ATOM 2371 O O . GLY A 1 357 ? -8.045 -22.755 12.306 1.00 66.80 368 GLY A O 1
ATOM 2372 N N . LYS A 1 358 ? -6.317 -23.096 10.913 1.00 40.59 369 LYS A N 1
ATOM 2373 C CA . LYS A 1 358 ? -7.111 -23.860 9.961 1.00 51.29 369 LYS A CA 1
ATOM 2374 C C . LYS A 1 358 ? -6.855 -25.357 10.096 1.00 48.32 369 LYS A C 1
ATOM 2375 O O . LYS A 1 358 ? -5.755 -25.773 10.452 1.00 46.89 369 LYS A O 1
ATOM 2381 N N . TYR A 1 359 ? -7.879 -26.156 9.811 1.00 38.30 370 TYR A N 1
ATOM 2382 C CA . TYR A 1 359 ? -7.882 -27.572 10.174 1.00 47.69 370 TYR A CA 1
ATOM 2383 C C . TYR A 1 359 ? -8.817 -28.397 9.288 1.00 46.62 370 TYR A C 1
ATOM 2384 O O . TYR A 1 359 ? -9.859 -27.920 8.843 1.00 40.12 370 TYR A O 1
ATOM 2393 N N . ALA A 1 360 ? -8.442 -29.646 9.046 1.00 53.73 371 ALA A N 1
ATOM 2394 C CA . ALA A 1 360 ? -9.285 -30.560 8.294 1.00 44.85 371 ALA A CA 1
ATOM 2395 C C . ALA A 1 360 ? -10.407 -31.075 9.186 1.00 51.99 371 ALA A C 1
ATOM 2396 O O . ALA A 1 360 ? -10.189 -31.330 10.369 1.00 57.85 371 ALA A O 1
ATOM 2398 N N . GLY A 1 361 ? -11.604 -31.214 8.621 1.00 51.80 372 GLY A N 1
ATOM 2399 C CA . GLY A 1 361 ? -12.758 -31.710 9.358 1.00 43.63 372 GLY A CA 1
ATOM 2400 C C . GLY A 1 361 ? -13.059 -30.930 10.625 1.00 53.12 372 GLY A C 1
ATOM 2401 O O . GLY A 1 361 ? -13.052 -29.701 10.621 1.00 57.13 372 GLY A O 1
ATOM 2402 N N . ASN A 1 362 ? -13.326 -31.648 11.713 1.00 56.05 373 ASN A N 1
ATOM 2403 C CA . ASN A 1 362 ? -13.540 -31.023 13.013 1.00 57.91 373 ASN A CA 1
ATOM 2404 C C . ASN A 1 362 ? -12.328 -31.194 13.925 1.00 59.17 373 ASN A C 1
ATOM 2405 O O . ASN A 1 362 ? -12.407 -30.954 15.128 1.00 57.22 373 ASN A O 1
ATOM 2410 N N . HIS A 1 363 ? -11.207 -31.609 13.345 1.00 51.21 374 HIS A N 1
ATOM 2411 C CA . HIS A 1 363 ? -9.981 -31.826 14.109 1.00 57.58 374 HIS A CA 1
ATOM 2412 C C . HIS A 1 363 ? -9.341 -30.499 14.530 1.00 60.24 374 HIS A C 1
ATOM 2413 O O . HIS A 1 363 ? -8.300 -30.105 14.012 1.00 36.65 374 HIS A O 1
ATOM 2420 N N . LYS A 1 364 ? -9.969 -29.830 15.491 1.00 55.39 375 LYS A N 1
ATOM 2421 C CA . LYS A 1 364 ? -9.574 -28.491 15.922 1.00 45.38 375 LYS A CA 1
ATOM 2422 C C . LYS A 1 364 ? -8.112 -28.310 16.336 1.00 44.26 375 LYS A C 1
ATOM 2423 O O . LYS A 1 364 ? -7.614 -27.186 16.350 1.00 54.69 375 LYS A O 1
ATOM 2429 N N . TYR A 1 365 ? -7.420 -29.406 16.631 1.00 49.38 376 TYR A N 1
ATOM 2430 C CA . TYR A 1 365 ? -6.217 -29.354 17.466 1.00 54.37 376 TYR A CA 1
ATOM 2431 C C . TYR A 1 365 ? -4.865 -29.734 16.831 1.00 71.27 376 TYR A C 1
ATOM 2432 O O . TYR A 1 365 ? -4.150 -30.541 17.419 1.00 107.16 376 TYR A O 1
ATOM 2441 N N . GLY A 1 366 ? -4.471 -29.194 15.678 1.00 56.02 377 GLY A N 1
ATOM 2442 C CA . GLY A 1 366 ? -5.235 -28.287 14.850 1.00 66.92 377 GLY A CA 1
ATOM 2443 C C . GLY A 1 366 ? -4.540 -28.092 13.516 1.00 64.02 377 GLY A C 1
ATOM 2444 O O . GLY A 1 366 ? -4.123 -29.056 12.881 1.00 66.16 377 GLY A O 1
ATOM 2445 N N . GLY A 1 367 ? -4.404 -26.840 13.096 1.00 54.09 378 GLY A N 1
ATOM 2446 C CA . GLY A 1 367 ? -4.887 -25.716 13.872 1.00 46.08 378 GLY A CA 1
ATOM 2447 C C . GLY A 1 367 ? -3.785 -25.096 14.705 1.00 55.43 378 GLY A C 1
ATOM 2448 O O . GLY A 1 367 ? -3.374 -23.962 14.454 1.00 57.21 378 GLY A O 1
ATOM 2449 N N . LEU A 1 368 ? -3.301 -25.846 15.693 1.00 43.84 379 LEU A N 1
ATOM 2450 C CA . LEU A 1 368 ? -2.287 -25.341 16.611 1.00 39.34 379 LEU A CA 1
ATOM 2451 C C . LEU A 1 368 ? -0.937 -25.988 16.368 1.00 43.84 379 LEU A C 1
ATOM 2452 O O . LEU A 1 368 ? -0.711 -27.142 16.725 1.00 53.09 379 LEU A O 1
ATOM 2457 N N . PHE A 1 369 ? -0.037 -25.234 15.756 1.00 46.95 380 PHE A N 1
ATOM 2458 C CA . PHE A 1 369 ? 1.304 -25.720 15.484 1.00 47.82 380 PHE A CA 1
ATOM 2459 C C . PHE A 1 369 ? 2.245 -24.521 15.446 1.00 41.42 380 PHE A C 1
ATOM 2460 O O . PHE A 1 369 ? 1.827 -23.403 15.156 1.00 45.07 380 PHE A O 1
ATOM 2468 N N . THR A 1 370 ? 3.511 -24.755 15.756 1.00 39.91 381 THR A N 1
ATOM 2469 C CA . THR A 1 370 ? 4.491 -23.684 15.801 1.00 42.59 381 THR A CA 1
ATOM 2470 C C . THR A 1 370 ? 5.861 -24.209 15.398 1.00 44.90 381 THR A C 1
ATOM 2471 O O . THR A 1 370 ? 6.016 -25.383 15.064 1.00 47.29 381 THR A O 1
ATOM 2475 N N . ASN A 1 371 ? 6.855 -23.332 15.433 1.00 42.27 382 ASN A N 1
ATOM 2476 C CA . ASN A 1 371 ? 8.197 -23.697 15.014 1.00 46.48 382 ASN A CA 1
ATOM 2477 C C . ASN A 1 371 ? 8.880 -24.620 16.005 1.00 46.03 382 ASN A C 1
ATOM 2478 O O . ASN A 1 371 ? 8.872 -24.375 17.213 1.00 64.18 382 ASN A O 1
ATOM 2483 N N . GLY A 1 372 ? 9.463 -25.692 15.488 1.00 37.58 383 GLY A N 1
ATOM 2484 C CA . GLY A 1 372 ? 10.337 -26.524 16.289 1.00 35.75 383 GLY A CA 1
ATOM 2485 C C . GLY A 1 372 ? 11.778 -26.137 16.019 1.00 43.55 383 GLY A C 1
ATOM 2486 O O . GLY A 1 372 ? 12.109 -24.957 15.889 1.00 60.04 383 GLY A O 1
ATOM 2487 N N . GLU A 1 373 ? 12.635 -27.142 15.933 1.00 44.55 384 GLU A N 1
ATOM 2488 C CA . GLU A 1 373 ? 14.019 -26.947 15.538 1.00 51.67 384 GLU A CA 1
ATOM 2489 C C . GLU A 1 373 ? 14.230 -27.613 14.182 1.00 50.33 384 GLU A C 1
ATOM 2490 O O . GLU A 1 373 ? 13.398 -28.401 13.742 1.00 52.66 384 GLU A O 1
ATOM 2496 N N . ASN A 1 374 ? 15.334 -27.283 13.519 1.00 41.54 385 ASN A N 1
ATOM 2497 C CA . ASN A 1 374 ? 15.682 -27.893 12.239 1.00 43.82 385 ASN A CA 1
ATOM 2498 C C . ASN A 1 374 ? 14.584 -27.784 11.181 1.00 44.80 385 ASN A C 1
ATOM 2499 O O . ASN A 1 374 ? 14.440 -28.661 10.332 1.00 56.66 385 ASN A O 1
ATOM 2504 N N . GLY A 1 375 ? 13.806 -26.709 11.248 1.00 42.21 386 GLY A N 1
ATOM 2505 C CA . GLY A 1 375 ? 12.836 -26.402 10.213 1.00 34.09 386 GLY A CA 1
ATOM 2506 C C . GLY A 1 375 ? 11.539 -27.175 10.304 1.00 48.85 386 GLY A C 1
ATOM 2507 O O . GLY A 1 375 ? 10.726 -27.155 9.377 1.00 57.71 386 GLY A O 1
ATOM 2508 N N . ALA A 1 376 ? 11.344 -27.859 11.423 1.00 51.43 387 ALA A N 1
ATOM 2509 C CA . ALA A 1 376 ? 10.137 -28.639 11.639 1.00 44.67 387 ALA A CA 1
ATOM 2510 C C . ALA A 1 376 ? 9.010 -27.753 12.135 1.00 48.22 387 ALA A C 1
ATOM 2511 O O . ALA A 1 376 ? 9.250 -26.739 12.787 1.00 54.78 387 ALA A O 1
ATOM 2513 N N . LEU A 1 377 ? 7.778 -28.144 11.831 1.00 46.88 388 LEU A N 1
ATOM 2514 C CA . LEU A 1 377 ? 6.616 -27.539 12.467 1.00 43.34 388 LEU A CA 1
ATOM 2515 C C . LEU A 1 377 ? 6.021 -28.548 13.444 1.00 47.54 388 LEU A C 1
ATOM 2516 O O . LEU A 1 377 ? 5.733 -29.677 13.062 1.00 57.16 388 LEU A O 1
ATOM 2521 N N . VAL A 1 378 ? 5.848 -28.144 14.701 1.00 48.04 389 VAL A N 1
ATOM 2522 C CA . VAL A 1 378 ? 5.414 -29.061 15.761 1.00 39.91 389 VAL A CA 1
ATOM 2523 C C . VAL A 1 378 ? 4.022 -28.740 16.291 1.00 39.90 389 VAL A C 1
ATOM 2524 O O . VAL A 1 378 ? 3.692 -27.584 16.539 1.00 40.14 389 VAL A O 1
ATOM 2528 N N . GLY A 1 379 ? 3.205 -29.772 16.464 1.00 36.31 390 GLY A N 1
ATOM 2529 C CA . GLY A 1 379 ? 1.815 -29.577 16.831 1.00 37.51 390 GLY A CA 1
ATOM 2530 C C . GLY A 1 379 ? 1.554 -29.680 18.318 1.00 40.67 390 GLY A C 1
ATOM 2531 O O . GLY A 1 379 ? 2.255 -30.390 19.035 1.00 47.51 390 GLY A O 1
ATOM 2532 N N . ALA A 1 380 ? 0.527 -28.977 18.778 1.00 43.47 391 ALA A N 1
ATOM 2533 C CA . ALA A 1 380 ? 0.196 -28.927 20.196 1.00 48.65 391 ALA A CA 1
ATOM 2534 C C . ALA A 1 380 ? -0.460 -30.209 20.719 1.00 59.17 391 ALA A C 1
ATOM 2535 O O . ALA A 1 380 ? -0.536 -30.417 21.929 1.00 67.91 391 ALA A O 1
ATOM 2537 N N . GLU A 1 381 ? -0.934 -31.063 19.813 1.00 56.52 392 GLU A N 1
ATOM 2538 C CA . GLU A 1 381 ? -1.641 -32.278 20.216 1.00 60.98 392 GLU A CA 1
ATOM 2539 C C . GLU A 1 381 ? -0.689 -33.409 20.601 1.00 57.72 392 GLU A C 1
ATOM 2540 O O . GLU A 1 381 ? -1.108 -34.422 21.158 1.00 50.91 392 GLU A O 1
ATOM 2546 N N . TYR A 1 382 ? 0.591 -33.242 20.299 1.00 43.93 393 TYR A N 1
ATOM 2547 C CA . TYR A 1 382 ? 1.582 -34.197 20.766 1.00 49.26 393 TYR A CA 1
ATOM 2548 C C . TYR A 1 382 ? 2.401 -33.554 21.866 1.00 39.43 393 TYR A C 1
ATOM 2549 O O . TYR A 1 382 ? 2.553 -32.341 21.899 1.00 42.41 393 TYR A O 1
ATOM 2558 N N . GLY A 1 383 ? 2.911 -34.374 22.774 1.00 46.07 394 GLY A N 1
ATOM 2559 C CA . GLY A 1 383 ? 3.890 -33.918 23.739 1.00 42.56 394 GLY A CA 1
ATOM 2560 C C . GLY A 1 383 ? 5.265 -34.363 23.282 1.00 49.46 394 GLY A C 1
ATOM 2561 O O . GLY A 1 383 ? 5.393 -35.371 22.588 1.00 52.52 394 GLY A O 1
ATOM 2562 N N . THR A 1 384 ? 6.300 -33.616 23.647 1.00 46.25 395 THR A N 1
ATOM 2563 C CA . THR A 1 384 ? 7.649 -34.046 23.307 1.00 41.55 395 THR A CA 1
ATOM 2564 C C . THR A 1 384 ? 8.291 -34.827 24.450 1.00 47.53 395 THR A C 1
ATOM 2565 O O . THR A 1 384 ? 7.978 -34.600 25.615 1.00 53.99 395 THR A O 1
ATOM 2569 N N . GLY A 1 385 ? 9.180 -35.754 24.103 1.00 47.10 396 GLY A N 1
ATOM 2570 C CA . GLY A 1 385 ? 9.911 -36.538 25.083 1.00 31.50 396 GLY A CA 1
ATOM 2571 C C . GLY A 1 385 ? 11.373 -36.715 24.704 1.00 44.43 396 GLY A C 1
ATOM 2572 O O . GLY A 1 385 ? 11.699 -36.937 23.539 1.00 52.89 396 GLY A O 1
ATOM 2573 N N . VAL A 1 386 ? 12.259 -36.616 25.692 1.00 45.13 397 VAL A N 1
ATOM 2574 C CA . VAL A 1 386 ? 13.692 -36.757 25.456 1.00 40.79 397 VAL A CA 1
ATOM 2575 C C . VAL A 1 386 ? 14.271 -37.940 26.229 1.00 38.82 397 VAL A C 1
ATOM 2576 O O . VAL A 1 386 ? 14.040 -38.088 27.425 1.00 48.02 397 VAL A O 1
ATOM 2580 N N . PHE A 1 387 ? 15.022 -38.780 25.529 1.00 35.30 398 PHE A N 1
ATOM 2581 C CA . PHE A 1 387 ? 15.517 -40.023 26.097 1.00 43.60 398 PHE A CA 1
ATOM 2582 C C . PHE A 1 387 ? 17.010 -40.198 25.876 1.00 45.91 398 PHE A C 1
ATOM 2583 O O . PHE A 1 387 ? 17.553 -39.780 24.858 1.00 52.62 398 PHE A O 1
ATOM 2591 N N . TYR A 1 388 ? 17.669 -40.828 26.838 1.00 50.88 399 TYR A N 1
ATOM 2592 C CA . TYR A 1 388 ? 19.052 -41.237 26.670 1.00 33.30 399 TYR A CA 1
ATOM 2593 C C . TYR A 1 388 ? 19.152 -42.720 26.960 1.00 37.20 399 TYR A C 1
ATOM 2594 O O . TYR A 1 388 ? 18.775 -43.180 28.037 1.00 49.89 399 TYR A O 1
ATOM 2603 N N . ASP A 1 389 ? 19.638 -43.468 25.982 1.00 47.47 400 ASP A N 1
ATOM 2604 C CA . ASP A 1 389 ? 19.868 -44.889 26.150 1.00 48.59 400 ASP A CA 1
ATOM 2605 C C . ASP A 1 389 ? 21.363 -45.162 26.095 1.00 53.01 400 ASP A C 1
ATOM 2606 O O . ASP A 1 389 ? 21.970 -45.172 25.025 1.00 44.37 400 ASP A O 1
ATOM 2611 N N . GLU A 1 390 ? 21.951 -45.367 27.267 1.00 56.33 401 GLU A N 1
ATOM 2612 C CA . GLU A 1 390 ? 23.383 -45.570 27.377 1.00 45.60 401 GLU A CA 1
ATOM 2613 C C . GLU A 1 390 ? 23.666 -47.063 27.486 1.00 41.31 401 GLU A C 1
ATOM 2614 O O . GLU A 1 390 ? 22.945 -47.783 28.167 1.00 56.49 401 GLU A O 1
ATOM 2620 N N . THR A 1 391 ? 24.699 -47.526 26.787 1.00 55.44 402 THR A N 1
ATOM 2621 C CA . THR A 1 391 ? 25.070 -48.940 26.795 1.00 53.57 402 THR A CA 1
ATOM 2622 C C . THR A 1 391 ? 26.569 -49.104 27.030 1.00 55.87 402 THR A C 1
ATOM 2623 O O . THR A 1 391 ? 27.388 -48.741 26.183 1.00 52.72 402 THR A O 1
ATOM 2627 N N . HIS A 1 392 ? 26.919 -49.651 28.190 1.00 42.99 403 HIS A N 1
ATOM 2628 C CA . HIS A 1 392 ? 28.314 -49.775 28.591 1.00 39.03 403 HIS A CA 1
ATOM 2629 C C . HIS A 1 392 ? 28.749 -51.224 28.482 1.00 41.61 403 HIS A C 1
ATOM 2630 O O . HIS A 1 392 ? 28.226 -52.086 29.179 1.00 50.42 403 HIS A O 1
ATOM 2637 N N . THR A 1 393 ? 29.712 -51.490 27.609 1.00 39.80 404 THR A N 1
ATOM 2638 C CA . THR A 1 393 ? 30.137 -52.858 27.360 1.00 36.63 404 THR A CA 1
ATOM 2639 C C . THR A 1 393 ? 31.628 -53.033 27.571 1.00 44.30 404 THR A C 1
ATOM 2640 O O . THR A 1 393 ? 32.434 -52.316 26.984 1.00 50.72 404 THR A O 1
ATOM 2644 N N . LYS A 1 394 ? 31.987 -53.982 28.429 1.00 44.81 405 LYS A N 1
ATOM 2645 C CA . LYS A 1 394 ? 33.382 -54.350 28.615 1.00 32.92 405 LYS A CA 1
ATOM 2646 C C . LYS A 1 394 ? 33.625 -55.772 28.132 1.00 46.67 405 LYS A C 1
ATOM 2647 O O . LYS A 1 394 ? 32.866 -56.689 28.450 1.00 54.60 405 LYS A O 1
ATOM 2653 N N . SER A 1 395 ? 34.684 -55.943 27.351 1.00 41.15 406 SER A N 1
ATOM 2654 C CA . SER A 1 395 ? 35.076 -57.253 26.865 1.00 48.57 406 SER A CA 1
ATOM 2655 C C . SER A 1 395 ? 36.548 -57.495 27.173 1.00 58.92 406 SER A C 1
ATOM 2656 O O . SER A 1 395 ? 37.406 -56.671 26.856 1.00 69.41 406 SER A O 1
ATOM 2659 N N . ARG A 1 396 ? 36.837 -58.630 27.798 1.00 48.77 407 ARG A N 1
ATOM 2660 C CA . ARG A 1 396 ? 38.202 -58.948 28.190 1.00 53.80 407 ARG A CA 1
ATOM 2661 C C . ARG A 1 396 ? 38.578 -60.350 27.757 1.00 56.16 407 ARG A C 1
ATOM 2662 O O . ARG A 1 396 ? 37.820 -61.296 27.948 1.00 69.63 407 ARG A O 1
ATOM 2670 N N . TYR A 1 397 ? 39.754 -60.478 27.162 1.00 55.63 408 TYR A N 1
ATOM 2671 C CA . TYR A 1 397 ? 40.298 -61.784 26.842 1.00 50.25 408 TYR A CA 1
ATOM 2672 C C . TYR A 1 397 ? 41.771 -61.797 27.211 1.00 60.17 408 TYR A C 1
ATOM 2673 O O . TYR A 1 397 ? 42.533 -60.937 26.773 1.00 69.63 408 TYR A O 1
ATOM 2682 N N . GLY A 1 398 ? 42.171 -62.765 28.027 1.00 63.11 409 GLY A N 1
ATOM 2683 C CA . GLY A 1 398 ? 43.539 -62.803 28.504 1.00 55.02 409 GLY A CA 1
ATOM 2684 C C . GLY A 1 398 ? 44.110 -64.182 28.756 1.00 61.42 409 GLY A C 1
ATOM 2685 O O . GLY A 1 398 ? 43.384 -65.136 29.034 1.00 65.15 409 GLY A O 1
ATOM 2686 N N . LEU A 1 399 ? 45.431 -64.277 28.653 1.00 69.27 410 LEU A N 1
ATOM 2687 C CA . LEU A 1 399 ? 46.157 -65.502 28.957 1.00 65.11 410 LEU A CA 1
ATOM 2688 C C . LEU A 1 399 ? 47.256 -65.182 29.962 1.00 63.69 410 LEU A C 1
ATOM 2689 O O . LEU A 1 399 ? 47.868 -64.117 29.893 1.00 79.85 410 LEU A O 1
ATOM 2694 N N . GLU A 1 400 ? 47.504 -66.094 30.899 1.00 65.66 411 GLU A N 1
ATOM 2695 C CA . GLU A 1 400 ? 48.562 -65.895 31.887 1.00 56.30 411 GLU A CA 1
ATOM 2696 C C . GLU A 1 400 ? 49.361 -67.163 32.170 1.00 66.06 411 GLU A C 1
ATOM 2697 O O . GLU A 1 400 ? 48.818 -68.269 32.182 1.00 69.34 411 GLU A O 1
ATOM 2703 N N . TYR A 1 401 ? 50.661 -66.988 32.379 1.00 67.23 412 TYR A N 1
ATOM 2704 C CA . TYR A 1 401 ? 51.517 -68.041 32.911 1.00 65.89 412 TYR A CA 1
ATOM 2705 C C . TYR A 1 401 ? 52.051 -67.583 34.262 1.00 76.21 412 TYR A C 1
ATOM 2706 O O . TYR A 1 401 ? 52.559 -66.465 34.392 1.00 72.26 412 TYR A O 1
ATOM 2715 N N . VAL A 1 402 ? 51.937 -68.443 35.267 1.00 64.42 413 VAL A N 1
ATOM 2716 C CA . VAL A 1 402 ? 52.359 -68.081 36.614 1.00 69.45 413 VAL A CA 1
ATOM 2717 C C . VAL A 1 402 ? 53.342 -69.090 37.181 1.00 67.75 413 VAL A C 1
ATOM 2718 O O . VAL A 1 402 ? 53.048 -70.281 37.254 1.00 69.57 413 VAL A O 1
ATOM 2722 N N . TYR A 1 403 ? 54.513 -68.604 37.577 1.00 79.46 414 TYR A N 1
ATOM 2723 C CA . TYR A 1 403 ? 55.531 -69.456 38.179 1.00 90.46 414 TYR A CA 1
ATOM 2724 C C . TYR A 1 403 ? 55.677 -69.150 39.661 1.00 90.87 414 TYR A C 1
ATOM 2725 O O . TYR A 1 403 ? 56.159 -68.084 40.036 1.00 93.72 414 TYR A O 1
ATOM 2734 N N . THR A 1 404 ? 55.243 -70.081 40.503 1.00 96.59 415 THR A N 1
ATOM 2735 C CA . THR A 1 404 ? 55.438 -69.950 41.942 1.00 109.72 415 THR A CA 1
ATOM 2736 C C . THR A 1 404 ? 56.649 -70.775 42.354 1.00 112.83 415 THR A C 1
ATOM 2737 O O . THR A 1 404 ? 57.082 -71.650 41.611 1.00 118.20 415 THR A O 1
ATOM 2741 N N . ASN A 1 405 ? 57.204 -70.489 43.527 1.00 111.13 416 ASN A N 1
ATOM 2742 C CA . ASN A 1 405 ? 58.351 -71.247 44.020 1.00 112.57 416 ASN A CA 1
ATOM 2743 C C . ASN A 1 405 ? 58.592 -71.089 45.515 1.00 110.64 416 ASN A C 1
ATOM 2744 O O . ASN A 1 405 ? 59.325 -70.202 45.949 1.00 111.33 416 ASN A O 1
ATOM 2749 N N . ALA A 1 406 ? 57.958 -71.955 46.295 1.00 118.68 417 ALA A N 1
ATOM 2750 C CA . ALA A 1 406 ? 58.236 -72.082 47.719 1.00 127.29 417 ALA A CA 1
ATOM 2751 C C . ALA A 1 406 ? 58.223 -73.574 47.981 1.00 130.72 417 ALA A C 1
ATOM 2752 O O . ALA A 1 406 ? 57.151 -74.176 47.933 1.00 131.22 417 ALA A O 1
ATOM 2754 N N . ASP A 1 407 ? 59.369 -74.205 48.251 1.00 140.40 418 ASP A N 1
ATOM 2755 C CA . ASP A 1 407 ? 60.681 -73.603 48.549 1.00 143.70 418 ASP A CA 1
ATOM 2756 C C . ASP A 1 407 ? 61.322 -72.669 47.515 1.00 137.38 418 ASP A C 1
ATOM 2757 O O . ASP A 1 407 ? 61.007 -72.723 46.333 1.00 143.27 418 ASP A O 1
ATOM 2762 N N . LYS A 1 408 ? 62.250 -71.839 47.984 1.00 125.91 419 LYS A N 1
ATOM 2763 C CA . LYS A 1 408 ? 62.796 -70.737 47.197 1.00 112.83 419 LYS A CA 1
ATOM 2764 C C . LYS A 1 408 ? 64.239 -70.968 46.745 1.00 115.44 419 LYS A C 1
ATOM 2765 O O . LYS A 1 408 ? 65.159 -70.330 47.258 1.00 102.58 419 LYS A O 1
ATOM 2771 N N . ASP A 1 409 ? 64.437 -71.852 45.770 1.00 132.11 420 ASP A N 1
ATOM 2772 C CA . ASP A 1 409 ? 65.790 -72.232 45.358 1.00 138.22 420 ASP A CA 1
ATOM 2773 C C . ASP A 1 409 ? 66.232 -71.669 44.000 1.00 126.54 420 ASP A C 1
ATOM 2774 O O . ASP A 1 409 ? 67.407 -71.768 43.641 1.00 128.20 420 ASP A O 1
ATOM 2779 N N . THR A 1 410 ? 65.301 -71.085 43.250 1.00 111.41 421 THR A N 1
ATOM 2780 C CA . THR A 1 410 ? 65.622 -70.520 41.938 1.00 104.43 421 THR A CA 1
ATOM 2781 C C . THR A 1 410 ? 65.714 -68.995 42.000 1.00 103.26 421 THR A C 1
ATOM 2782 O O . THR A 1 410 ? 65.403 -68.392 43.028 1.00 106.95 421 THR A O 1
ATOM 2786 N N . TRP A 1 411 ? 66.136 -68.376 40.898 1.00 94.01 422 TRP A N 1
ATOM 2787 C CA . TRP A 1 411 ? 66.399 -66.937 40.879 1.00 92.29 422 TRP A CA 1
ATOM 2788 C C . TRP A 1 411 ? 65.154 -66.072 41.087 1.00 91.60 422 TRP A C 1
ATOM 2789 O O . TRP A 1 411 ? 65.260 -64.893 41.424 1.00 88.42 422 TRP A O 1
ATOM 2800 N N . ALA A 1 412 ? 63.979 -66.662 40.891 1.00 89.14 423 ALA A N 1
ATOM 2801 C CA . ALA A 1 412 ? 62.726 -65.965 41.153 1.00 81.24 423 ALA A CA 1
ATOM 2802 C C . ALA A 1 412 ? 61.804 -66.820 42.015 1.00 91.60 423 ALA A C 1
ATOM 2803 O O . ALA A 1 412 ? 61.595 -68.002 41.734 1.00 102.48 423 ALA A O 1
ATOM 2805 N N . ASP A 1 413 ? 61.261 -66.225 43.072 1.00 79.68 424 ASP A N 1
ATOM 2806 C CA . ASP A 1 413 ? 60.331 -66.937 43.940 1.00 77.89 424 ASP A CA 1
ATOM 2807 C C . ASP A 1 413 ? 58.935 -66.877 43.345 1.00 82.55 424 ASP A C 1
ATOM 2808 O O . ASP A 1 413 ? 58.071 -67.688 43.675 1.00 82.58 424 ASP A O 1
ATOM 2813 N N . TYR A 1 414 ? 58.731 -65.904 42.461 1.00 78.90 425 TYR A N 1
ATOM 2814 C CA . TYR A 1 414 ? 57.449 -65.706 41.795 1.00 79.15 425 TYR A CA 1
ATOM 2815 C C . TYR A 1 414 ? 57.645 -64.980 40.472 1.00 82.51 425 TYR A C 1
ATOM 2816 O O . TYR A 1 414 ? 58.424 -64.033 40.378 1.00 92.00 425 TYR A O 1
ATOM 2825 N N . ALA A 1 415 ? 56.932 -65.431 39.450 1.00 78.07 426 ALA A N 1
ATOM 2826 C CA . ALA A 1 415 ? 57.012 -64.817 38.135 1.00 70.85 426 ALA A CA 1
ATOM 2827 C C . ALA A 1 415 ? 55.665 -64.932 37.449 1.00 76.72 426 ALA A C 1
ATOM 2828 O O . ALA A 1 415 ? 54.886 -65.841 37.741 1.00 85.59 426 ALA A O 1
ATOM 2830 N N . ARG A 1 416 ? 55.389 -64.006 36.539 1.00 73.08 427 ARG A N 1
ATOM 2831 C CA . ARG A 1 416 ? 54.113 -63.999 35.845 1.00 62.59 427 ARG A CA 1
ATOM 2832 C C . ARG A 1 416 ? 54.194 -63.294 34.501 1.00 70.33 427 ARG A C 1
ATOM 2833 O O . ARG A 1 416 ? 54.499 -62.107 34.430 1.00 74.20 427 ARG A O 1
ATOM 2841 N N . LEU A 1 417 ? 53.922 -64.039 33.436 1.00 75.88 428 LEU A N 1
ATOM 2842 C CA . LEU A 1 417 ? 53.770 -63.453 32.114 1.00 72.52 428 LEU A CA 1
ATOM 2843 C C . LEU A 1 417 ? 52.286 -63.434 31.780 1.00 73.12 428 LEU A C 1
ATOM 2844 O O . LEU A 1 417 ? 51.576 -64.409 32.024 1.00 75.92 428 LEU A O 1
ATOM 2849 N N . SER A 1 418 ? 51.809 -62.324 31.235 1.00 70.03 429 SER A N 1
ATOM 2850 C CA . SER A 1 418 ? 50.394 -62.212 30.916 1.00 70.88 429 SER A CA 1
ATOM 2851 C C . SER A 1 418 ? 50.127 -61.378 29.670 1.00 77.81 429 SER A C 1
ATOM 2852 O O . SER A 1 418 ? 50.805 -60.382 29.409 1.00 78.98 429 SER A O 1
ATOM 2855 N N . TYR A 1 419 ? 49.135 -61.804 28.900 1.00 50.60 430 TYR A N 1
ATOM 2856 C CA . TYR A 1 419 ? 48.652 -61.025 27.773 1.00 50.88 430 TYR A CA 1
ATOM 2857 C C . TYR A 1 419 ? 47.155 -60.803 27.945 1.00 55.20 430 TYR A C 1
ATOM 2858 O O . TYR A 1 419 ? 46.418 -61.737 28.257 1.00 54.61 430 TYR A O 1
ATOM 2867 N N . ASP A 1 420 ? 46.720 -59.559 27.761 1.00 50.27 431 ASP A N 1
ATOM 2868 C CA . ASP A 1 420 ? 45.321 -59.185 27.942 1.00 53.91 431 ASP A CA 1
ATOM 2869 C C . ASP A 1 420 ? 44.831 -58.242 26.851 1.00 54.01 431 ASP A C 1
ATOM 2870 O O . ASP A 1 420 ? 45.388 -57.157 26.664 1.00 47.36 431 ASP A O 1
ATOM 2875 N N . ARG A 1 421 ? 43.787 -58.660 26.140 1.00 50.02 432 ARG A N 1
ATOM 2876 C CA . ARG A 1 421 ? 43.084 -57.783 25.206 1.00 53.34 432 ARG A CA 1
ATOM 2877 C C . ARG A 1 421 ? 41.782 -57.306 25.838 1.00 52.31 432 ARG A C 1
ATOM 2878 O O . ARG A 1 421 ? 40.886 -58.103 26.105 1.00 70.30 432 ARG A O 1
ATOM 2886 N N . GLN A 1 422 ? 41.681 -56.005 26.082 1.00 54.40 433 GLN A N 1
ATOM 2887 C CA . GLN A 1 422 ? 40.474 -55.434 26.673 1.00 49.09 433 GLN A CA 1
ATOM 2888 C C . GLN A 1 422 ? 39.847 -54.383 25.758 1.00 49.62 433 GLN A C 1
ATOM 2889 O O . GLN A 1 422 ? 40.547 -53.650 25.054 1.00 48.98 433 GLN A O 1
ATOM 2895 N N . GLY A 1 423 ? 38.522 -54.328 25.761 1.00 46.00 434 GLY A N 1
ATOM 2896 C CA . GLY A 1 423 ? 37.800 -53.292 25.052 1.00 35.46 434 GLY A CA 1
ATOM 2897 C C . GLY A 1 423 ? 36.666 -52.780 25.918 1.00 48.00 434 GLY A C 1
ATOM 2898 O O . GLY A 1 423 ? 35.951 -53.562 26.542 1.00 49.96 434 GLY A O 1
ATOM 2899 N N . VAL A 1 424 ? 36.506 -51.465 25.982 1.00 35.28 435 VAL A N 1
ATOM 2900 C CA . VAL A 1 424 ? 35.367 -50.894 26.687 1.00 39.71 435 VAL A CA 1
ATOM 2901 C C . VAL A 1 424 ? 34.657 -49.907 25.772 1.00 49.27 435 VAL A C 1
ATOM 2902 O O . VAL A 1 424 ? 35.292 -49.047 25.166 1.00 44.47 435 VAL A O 1
ATOM 2906 N N . GLY A 1 425 ? 33.340 -50.040 25.671 1.00 47.84 436 GLY A N 1
ATOM 2907 C CA . GLY A 1 425 ? 32.559 -49.176 24.809 1.00 39.73 436 GLY A CA 1
ATOM 2908 C C . GLY A 1 425 ? 31.409 -48.494 25.518 1.00 43.78 436 GLY A C 1
ATOM 2909 O O . GLY A 1 425 ? 30.614 -49.132 26.204 1.00 49.94 436 GLY A O 1
ATOM 2910 N N . LEU A 1 426 ? 31.324 -47.182 25.345 1.00 36.89 437 LEU A N 1
ATOM 2911 C CA . LEU A 1 426 ? 30.232 -46.400 25.904 1.00 41.68 437 LEU A CA 1
ATOM 2912 C C . LEU A 1 426 ? 29.372 -45.827 24.778 1.00 47.26 437 LEU A C 1
ATOM 2913 O O . LEU A 1 426 ? 29.783 -44.907 24.068 1.00 42.35 437 LEU A O 1
ATOM 2918 N N . ASP A 1 427 ? 28.182 -46.398 24.622 1.00 44.85 438 ASP A N 1
ATOM 2919 C CA . ASP A 1 427 ? 27.277 -46.072 23.528 1.00 38.60 438 ASP A CA 1
ATOM 2920 C C . ASP A 1 427 ? 26.145 -45.203 24.050 1.00 45.86 438 ASP A C 1
ATOM 2921 O O . ASP A 1 427 ? 25.272 -45.682 24.772 1.00 51.69 438 ASP A O 1
ATOM 2926 N N . ASN A 1 428 ? 26.152 -43.929 23.678 1.00 41.70 439 ASN A N 1
ATOM 2927 C CA . ASN A 1 428 ? 25.159 -42.994 24.187 1.00 39.42 439 ASN A CA 1
ATOM 2928 C C . ASN A 1 428 ? 24.178 -42.546 23.110 1.00 48.79 439 ASN A C 1
ATOM 2929 O O . ASN A 1 428 ? 24.519 -41.747 22.239 1.00 52.46 439 ASN A O 1
ATOM 2934 N N . HIS A 1 429 ? 22.956 -43.061 23.175 1.00 48.24 440 HIS A N 1
ATOM 2935 C CA . HIS A 1 429 ? 21.972 -42.795 22.134 1.00 46.96 440 HIS A CA 1
ATOM 2936 C C . HIS A 1 429 ? 20.885 -41.837 22.604 1.00 44.05 440 HIS A C 1
ATOM 2937 O O . HIS A 1 429 ? 20.035 -42.198 23.412 1.00 45.92 440 HIS A O 1
ATOM 2944 N N . PHE A 1 430 ? 20.932 -40.614 22.086 1.00 43.95 441 PHE A N 1
ATOM 2945 C CA . PHE A 1 430 ? 19.907 -39.606 22.324 1.00 38.91 441 PHE A CA 1
ATOM 2946 C C . PHE A 1 430 ? 18.722 -39.838 21.395 1.00 42.02 441 PHE A C 1
ATOM 2947 O O . PHE A 1 430 ? 18.897 -40.209 20.235 1.00 44.82 441 PHE A O 1
ATOM 2955 N N . GLN A 1 431 ? 17.520 -39.607 21.906 1.00 30.56 442 GLN A N 1
ATOM 2956 C CA . GLN A 1 431 ? 16.317 -39.669 21.088 1.00 39.48 442 GLN A CA 1
ATOM 2957 C C . GLN A 1 431 ? 15.291 -38.649 21.561 1.00 49.61 442 GLN A C 1
ATOM 2958 O O . GLN A 1 431 ? 14.931 -38.625 22.735 1.00 50.90 442 GLN A O 1
ATOM 2964 N N . GLN A 1 432 ? 14.831 -37.803 20.642 1.00 53.31 443 GLN A N 1
ATOM 2965 C CA . GLN A 1 432 ? 13.781 -36.836 20.940 1.00 40.82 443 GLN A CA 1
ATOM 2966 C C . GLN A 1 432 ? 12.577 -37.098 20.053 1.00 38.90 443 GLN A C 1
ATOM 2967 O O . GLN A 1 432 ? 12.704 -37.140 18.837 1.00 52.45 443 GLN A O 1
ATOM 2973 N N . THR A 1 433 ? 11.412 -37.287 20.661 1.00 36.54 444 THR A N 1
ATOM 2974 C CA . THR A 1 433 ? 10.194 -37.528 19.891 1.00 40.47 444 THR A CA 1
ATOM 2975 C C . THR A 1 433 ? 9.133 -36.482 20.196 1.00 44.91 444 THR A C 1
ATOM 2976 O O . THR A 1 433 ? 9.063 -35.959 21.305 1.00 39.36 444 THR A O 1
ATOM 2980 N N . HIS A 1 434 ? 8.320 -36.180 19.191 1.00 45.98 445 HIS A N 1
ATOM 2981 C CA . HIS A 1 434 ? 7.156 -35.324 19.349 1.00 43.25 445 HIS A CA 1
ATOM 2982 C C . HIS A 1 434 ? 6.070 -35.882 18.444 1.00 50.81 445 HIS A C 1
ATOM 2983 O O . HIS A 1 434 ? 5.788 -35.332 17.384 1.00 58.61 445 HIS A O 1
ATOM 2990 N N . CYS A 1 435 ? 5.465 -36.985 18.866 1.00 40.90 446 CYS A N 1
ATOM 2991 C CA . CYS A 1 435 ? 4.523 -37.696 18.017 1.00 40.51 446 CYS A CA 1
ATOM 2992 C C . CYS A 1 435 ? 3.635 -38.608 18.856 1.00 42.34 446 CYS A C 1
ATOM 2993 O O . CYS A 1 435 ? 3.123 -39.622 18.376 1.00 47.13 446 CYS A O 1
ATOM 2996 N N . SER A 1 436 ? 3.435 -38.219 20.098 1.00 42.78 447 SER A N 1
ATOM 2997 C CA . SER A 1 436 ? 2.561 -38.920 21.005 1.00 48.11 447 SER A CA 1
ATOM 2998 C C . SER A 1 436 ? 1.918 -37.986 21.964 1.00 47.64 447 SER A C 1
ATOM 2999 O O . SER A 1 436 ? 2.366 -36.899 22.141 1.00 52.45 447 SER A O 1
ATOM 3002 N N . ALA A 1 437 ? 0.847 -38.425 22.585 1.00 46.64 448 ALA A N 1
ATOM 3003 C CA . ALA A 1 437 ? 0.248 -37.686 23.657 1.00 43.60 448 ALA A CA 1
ATOM 3004 C C . ALA A 1 437 ? 1.019 -38.275 24.741 1.00 71.28 448 ALA A C 1
ATOM 3005 O O . ALA A 1 437 ? 1.225 -39.450 24.702 1.00 98.30 448 ALA A O 1
ATOM 3007 N N . ASP A 1 438 ? 1.497 -37.522 25.704 1.00 63.93 449 ASP A N 1
ATOM 3008 C CA . ASP A 1 438 ? 2.452 -38.131 26.604 1.00 71.43 449 ASP A CA 1
ATOM 3009 C C . ASP A 1 438 ? 1.948 -38.973 27.766 1.00 80.58 449 ASP A C 1
ATOM 3010 O O . ASP A 1 438 ? 1.110 -38.559 28.512 1.00 99.15 449 ASP A O 1
ATOM 3015 N N . GLY A 1 439 ? 2.486 -40.166 27.922 1.00 68.17 450 GLY A N 1
ATOM 3016 C CA . GLY A 1 439 ? 3.595 -40.637 27.123 1.00 83.62 450 GLY A CA 1
ATOM 3017 C C . GLY A 1 439 ? 4.650 -41.207 28.037 1.00 111.68 450 GLY A C 1
ATOM 3018 O O . GLY A 1 439 ? 4.338 -41.784 29.038 1.00 128.72 450 GLY A O 1
ATOM 3019 N N . SER A 1 440 ? 5.896 -41.000 27.706 1.00 35.39 451 SER A N 1
ATOM 3020 C CA . SER A 1 440 ? 6.180 -40.457 26.440 1.00 59.97 451 SER A CA 1
ATOM 3021 C C . SER A 1 440 ? 6.728 -41.627 25.731 1.00 56.07 451 SER A C 1
ATOM 3022 O O . SER A 1 440 ? 7.415 -42.444 26.288 1.00 43.57 451 SER A O 1
ATOM 3025 N N . ASP A 1 441 ? 6.335 -41.704 24.492 1.00 44.26 452 ASP A N 1
ATOM 3026 C CA . ASP A 1 441 ? 6.780 -42.728 23.564 1.00 42.04 452 ASP A CA 1
ATOM 3027 C C . ASP A 1 441 ? 8.175 -42.428 23.024 1.00 49.71 452 ASP A C 1
ATOM 3028 O O . ASP A 1 441 ? 8.461 -41.310 22.603 1.00 57.99 452 ASP A O 1
ATOM 3033 N N . LYS A 1 442 ? 9.036 -43.438 23.038 1.00 43.40 453 LYS A N 1
ATOM 3034 C CA . LYS A 1 442 ? 10.386 -43.307 22.513 1.00 45.02 453 LYS A CA 1
ATOM 3035 C C . LYS A 1 442 ? 10.459 -43.904 21.113 1.00 45.72 453 LYS A C 1
ATOM 3036 O O . LYS A 1 442 ? 11.450 -43.738 20.413 1.00 52.16 453 LYS A O 1
ATOM 3042 N N . TYR A 1 443 ? 9.403 -44.600 20.707 1.00 40.65 454 TYR A N 1
ATOM 3043 C CA . TYR A 1 443 ? 9.439 -45.384 19.477 1.00 49.77 454 TYR A CA 1
ATOM 3044 C C . TYR A 1 443 ? 8.613 -44.796 18.350 1.00 53.78 454 TYR A C 1
ATOM 3045 O O . TYR A 1 443 ? 8.788 -45.174 17.191 1.00 59.95 454 TYR A O 1
ATOM 3054 N N . CYS A 1 444 ? 7.711 -43.882 18.689 1.00 41.25 455 CYS A N 1
ATOM 3055 C CA . CYS A 1 444 ? 6.870 -43.252 17.683 1.00 36.29 455 CYS A CA 1
ATOM 3056 C C . CYS A 1 444 ? 7.744 -42.456 16.716 1.00 41.76 455 CYS A C 1
ATOM 3057 O O . CYS A 1 444 ? 8.809 -41.959 17.097 1.00 37.21 455 CYS A O 1
ATOM 3060 N N . ARG A 1 445 ? 7.305 -42.356 15.464 1.00 41.66 456 ARG A N 1
ATOM 3061 C CA . ARG A 1 445 ? 8.031 -41.591 14.450 1.00 43.76 456 ARG A CA 1
ATOM 3062 C C . ARG A 1 445 ? 7.066 -40.720 13.653 1.00 44.53 456 ARG A C 1
ATOM 3063 O O . ARG A 1 445 ? 5.871 -41.010 13.595 1.00 39.80 456 ARG A O 1
ATOM 3071 N N . PRO A 1 446 ? 7.578 -39.637 13.048 1.00 46.41 457 PRO A N 1
ATOM 3072 C CA . PRO A 1 446 ? 6.772 -38.802 12.151 1.00 33.72 457 PRO A CA 1
ATOM 3073 C C . PRO A 1 446 ? 6.279 -39.584 10.946 1.00 38.85 457 PRO A C 1
ATOM 3074 O O . PRO A 1 446 ? 6.995 -40.438 10.423 1.00 46.82 457 PRO A O 1
ATOM 3078 N N . SER A 1 447 ? 5.061 -39.289 10.513 1.00 43.49 458 SER A N 1
ATOM 3079 C CA . SER A 1 447 ? 4.446 -40.012 9.411 1.00 46.84 458 SER A CA 1
ATOM 3080 C C . SER A 1 447 ? 3.356 -39.162 8.779 1.00 46.05 458 SER A C 1
ATOM 3081 O O . SER A 1 447 ? 2.863 -38.223 9.393 1.00 51.05 458 SER A O 1
ATOM 3084 N N . ALA A 1 448 ? 2.978 -39.499 7.554 1.00 44.68 459 ALA A N 1
ATOM 3085 C CA . ALA A 1 448 ? 2.022 -38.689 6.810 1.00 41.53 459 ALA A CA 1
ATOM 3086 C C . ALA A 1 448 ? 0.700 -38.543 7.547 1.00 43.27 459 ALA A C 1
ATOM 3087 O O . ALA A 1 448 ? 0.032 -37.518 7.435 1.00 54.56 459 ALA A O 1
ATOM 3089 N N . ASP A 1 449 ? 0.330 -39.568 8.306 1.00 56.52 460 ASP A N 1
ATOM 3090 C CA . ASP A 1 449 ? -0.929 -39.549 9.039 1.00 56.81 460 ASP A CA 1
ATOM 3091 C C . ASP A 1 449 ? -0.766 -38.769 10.337 1.00 55.70 460 ASP A C 1
ATOM 3092 O O . ASP A 1 449 ? -1.723 -38.562 11.076 1.00 58.88 460 ASP A O 1
ATOM 3097 N N . LYS A 1 450 ? 0.461 -38.345 10.611 1.00 39.05 461 LYS A N 1
ATOM 3098 C CA . LYS A 1 450 ? 0.733 -37.540 11.791 1.00 43.98 461 LYS A CA 1
ATOM 3099 C C . LYS A 1 450 ? 1.440 -36.235 11.428 1.00 52.41 461 LYS A C 1
ATOM 3100 O O . LYS A 1 450 ? 2.647 -36.098 11.630 1.00 42.99 461 LYS A O 1
ATOM 3106 N N . PRO A 1 451 ? 0.680 -35.269 10.889 1.00 46.81 462 PRO A N 1
ATOM 3107 C CA . PRO A 1 451 ? 1.207 -33.944 10.558 1.00 37.66 462 PRO A CA 1
ATOM 3108 C C . PRO A 1 451 ? 1.734 -33.267 11.815 1.00 55.80 462 PRO A C 1
ATOM 3109 O O . PRO A 1 451 ? 1.179 -33.479 12.895 1.00 60.73 462 PRO A O 1
ATOM 3113 N N . PHE A 1 452 ? 2.787 -32.469 11.664 1.00 56.77 463 PHE A N 1
ATOM 3114 C CA . PHE A 1 452 ? 3.373 -31.713 12.765 1.00 51.33 463 PHE A CA 1
ATOM 3115 C C . PHE A 1 452 ? 3.931 -32.606 13.863 1.00 55.28 463 PHE A C 1
ATOM 3116 O O . PHE A 1 452 ? 3.738 -32.349 15.057 1.00 46.50 463 PHE A O 1
ATOM 3124 N N . SER A 1 453 ? 4.624 -33.656 13.441 1.00 61.10 464 SER A N 1
ATOM 3125 C CA . SER A 1 453 ? 5.382 -34.501 14.351 1.00 54.68 464 SER A CA 1
ATOM 3126 C C . SER A 1 453 ? 6.867 -34.253 14.131 1.00 56.05 464 SER A C 1
ATOM 3127 O O . SER A 1 453 ? 7.247 -33.552 13.192 1.00 68.60 464 SER A O 1
ATOM 3130 N N . TYR A 1 454 ? 7.704 -34.827 14.988 1.00 38.18 465 TYR A N 1
ATOM 3131 C CA . TYR A 1 454 ? 9.143 -34.594 14.912 1.00 42.16 465 TYR A CA 1
ATOM 3132 C C . TYR A 1 454 ? 9.924 -35.684 15.639 1.00 40.72 465 TYR A C 1
ATOM 3133 O O . TYR A 1 454 ? 9.431 -36.295 16.582 1.00 40.66 465 TYR A O 1
ATOM 3142 N N . TYR A 1 455 ? 11.142 -35.929 15.175 1.00 42.82 466 TYR A N 1
ATOM 3143 C CA . TYR A 1 455 ? 12.014 -36.908 15.792 1.00 47.64 466 TYR A CA 1
ATOM 3144 C C . TYR A 1 455 ? 13.448 -36.511 15.541 1.00 57.83 466 TYR A C 1
ATOM 3145 O O . TYR A 1 455 ? 13.779 -36.018 14.465 1.00 53.69 466 TYR A O 1
ATOM 3154 N N . LYS A 1 456 ? 14.297 -36.710 16.541 1.00 51.12 467 LYS A N 1
ATOM 3155 C CA . LYS A 1 456 ? 15.723 -36.527 16.350 1.00 46.59 467 LYS A CA 1
ATOM 3156 C C . LYS A 1 456 ? 16.491 -37.673 16.980 1.00 49.12 467 LYS A C 1
ATOM 3157 O O . LYS A 1 456 ? 16.149 -38.153 18.060 1.00 40.49 467 LYS A O 1
ATOM 3163 N N . SER A 1 457 ? 17.532 -38.111 16.289 1.00 40.47 468 SER A N 1
ATOM 3164 C CA . SER A 1 457 ? 18.388 -39.162 16.795 1.00 28.59 468 SER A CA 1
ATOM 3165 C C . SER A 1 457 ? 19.812 -38.639 16.843 1.00 40.54 468 SER A C 1
ATOM 3166 O O . SER A 1 457 ? 20.205 -37.816 16.023 1.00 49.88 468 SER A O 1
ATOM 3169 N N . ASP A 1 458 ? 20.574 -39.107 17.822 1.00 44.72 469 ASP A N 1
ATOM 3170 C CA . ASP A 1 458 ? 21.969 -38.725 17.961 1.00 41.07 469 ASP A CA 1
ATOM 3171 C C . ASP A 1 458 ? 22.664 -39.762 18.822 1.00 36.08 469 ASP A C 1
ATOM 3172 O O . ASP A 1 458 ? 22.293 -39.966 19.976 1.00 37.61 469 ASP A O 1
ATOM 3177 N N . ARG A 1 459 ? 23.665 -40.423 18.254 1.00 37.83 470 ARG A N 1
ATOM 3178 C CA . ARG A 1 459 ? 24.422 -41.432 18.983 1.00 36.93 470 ARG A CA 1
ATOM 3179 C C . ARG A 1 459 ? 25.910 -41.117 18.982 1.00 40.95 470 ARG A C 1
ATOM 3180 O O . ARG A 1 459 ? 26.522 -40.928 17.932 1.00 33.32 470 ARG A O 1
ATOM 3188 N N . VAL A 1 460 ? 26.485 -41.055 20.175 1.00 45.16 471 VAL A N 1
ATOM 3189 C CA . VAL A 1 460 ? 27.914 -40.838 20.318 1.00 33.17 471 VAL A CA 1
ATOM 3190 C C . VAL A 1 460 ? 28.516 -42.059 20.990 1.00 44.40 471 VAL A C 1
ATOM 3191 O O . VAL A 1 460 ? 28.067 -42.463 22.059 1.00 56.79 471 VAL A O 1
ATOM 3195 N N . ILE A 1 461 ? 29.521 -42.656 20.360 1.00 39.61 472 ILE A N 1
ATOM 3196 C CA . ILE A 1 461 ? 30.117 -43.875 20.886 1.00 46.73 472 ILE A CA 1
ATOM 3197 C C . ILE A 1 461 ? 31.589 -43.692 21.237 1.00 53.28 472 ILE A C 1
ATOM 3198 O O . ILE A 1 461 ? 32.414 -43.434 20.362 1.00 55.86 472 ILE A O 1
ATOM 3203 N N . TYR A 1 462 ? 31.927 -43.828 22.515 1.00 56.89 473 TYR A N 1
ATOM 3204 C CA . TYR A 1 462 ? 33.331 -43.756 22.901 1.00 53.28 473 TYR A CA 1
ATOM 3205 C C . TYR A 1 462 ? 33.888 -45.115 23.317 1.00 43.47 473 TYR A C 1
ATOM 3206 O O . TYR A 1 462 ? 33.214 -45.890 23.995 1.00 41.55 473 TYR A O 1
ATOM 3215 N N . GLY A 1 463 ? 35.123 -45.395 22.904 1.00 36.44 474 GLY A N 1
ATOM 3216 C CA . GLY A 1 463 ? 35.740 -46.679 23.176 1.00 36.38 474 GLY A CA 1
ATOM 3217 C C . GLY A 1 463 ? 37.254 -46.680 23.285 1.00 50.00 474 GLY A C 1
ATOM 3218 O O . GLY A 1 463 ? 37.949 -45.954 22.570 1.00 52.18 474 GLY A O 1
ATOM 3219 N N . GLU A 1 464 ? 37.767 -47.513 24.185 1.00 51.84 475 GLU A N 1
ATOM 3220 C CA . GLU A 1 464 ? 39.208 -47.703 24.322 1.00 46.33 475 GLU A CA 1
ATOM 3221 C C . GLU A 1 464 ? 39.583 -49.174 24.254 1.00 42.68 475 GLU A C 1
ATOM 3222 O O . GLU A 1 464 ? 38.796 -50.047 24.620 1.00 56.32 475 GLU A O 1
ATOM 3228 N N . SER A 1 465 ? 40.792 -49.441 23.776 1.00 42.32 476 SER A N 1
ATOM 3229 C CA . SER A 1 465 ? 41.288 -50.806 23.681 1.00 46.61 476 SER A CA 1
ATOM 3230 C C . SER A 1 465 ? 42.721 -50.891 24.178 1.00 57.45 476 SER A C 1
ATOM 3231 O O . SER A 1 465 ? 43.525 -49.989 23.944 1.00 68.56 476 SER A O 1
ATOM 3234 N N . HIS A 1 466 ? 43.031 -51.980 24.870 1.00 48.53 477 HIS A N 1
ATOM 3235 C CA . HIS A 1 466 ? 44.401 -52.270 25.254 1.00 47.11 477 HIS A CA 1
ATOM 3236 C C . HIS A 1 466 ? 44.784 -53.662 24.776 1.00 48.60 477 HIS A C 1
ATOM 3237 O O . HIS A 1 466 ? 43.970 -54.585 24.794 1.00 51.09 477 HIS A O 1
ATOM 3244 N N . ARG A 1 467 ? 46.024 -53.800 24.330 1.00 44.96 478 ARG A N 1
ATOM 3245 C CA . ARG A 1 467 ? 46.597 -55.108 24.063 1.00 47.17 478 ARG A CA 1
ATOM 3246 C C . ARG A 1 467 ? 47.871 -55.167 24.883 1.00 56.55 478 ARG A C 1
ATOM 3247 O O . ARG A 1 467 ? 48.964 -54.906 24.387 1.00 67.58 478 ARG A O 1
ATOM 3255 N N . LEU A 1 468 ? 47.702 -55.498 26.158 1.00 58.85 479 LEU A N 1
ATOM 3256 C CA . LEU A 1 468 ? 48.741 -55.297 27.160 1.00 60.20 479 LEU A CA 1
ATOM 3257 C C . LEU A 1 468 ? 49.529 -56.566 27.489 1.00 72.07 479 LEU A C 1
ATOM 3258 O O . LEU A 1 468 ? 48.958 -57.628 27.744 1.00 75.71 479 LEU A O 1
ATOM 3263 N N . LEU A 1 469 ? 50.850 -56.434 27.488 1.00 60.17 480 LEU A N 1
ATOM 3264 C CA . LEU A 1 469 ? 51.748 -57.548 27.736 1.00 57.91 480 LEU A CA 1
ATOM 3265 C C . LEU A 1 469 ? 52.558 -57.235 28.988 1.00 73.61 480 LEU A C 1
ATOM 3266 O O . LEU A 1 469 ? 53.338 -56.285 29.001 1.00 82.40 480 LEU A O 1
ATOM 3271 N N . GLN A 1 470 ? 52.370 -58.022 30.045 1.00 68.70 481 GLN A N 1
ATOM 3272 C CA . GLN A 1 470 ? 53.002 -57.712 31.329 1.00 63.45 481 GLN A CA 1
ATOM 3273 C C . GLN A 1 470 ? 53.879 -58.829 31.902 1.00 75.39 481 GLN A C 1
ATOM 3274 O O . GLN A 1 470 ? 53.453 -59.977 32.024 1.00 76.11 481 GLN A O 1
ATOM 3280 N N . ALA A 1 471 ? 55.106 -58.472 32.265 1.00 77.52 482 ALA A N 1
ATOM 3281 C CA . ALA A 1 471 ? 56.006 -59.395 32.945 1.00 83.59 482 ALA A CA 1
ATOM 3282 C C . ALA A 1 471 ? 56.251 -58.935 34.381 1.00 79.33 482 ALA A C 1
ATOM 3283 O O . ALA A 1 471 ? 56.612 -57.783 34.617 1.00 82.00 482 ALA A O 1
ATOM 3285 N N . ALA A 1 472 ? 56.046 -59.836 35.337 1.00 76.99 483 ALA A N 1
ATOM 3286 C CA . ALA A 1 472 ? 56.263 -59.524 36.748 1.00 80.98 483 ALA A CA 1
ATOM 3287 C C . ALA A 1 472 ? 57.135 -60.577 37.432 1.00 77.37 483 ALA A C 1
ATOM 3288 O O . ALA A 1 472 ? 56.743 -61.734 37.553 1.00 76.27 483 ALA A O 1
ATOM 3290 N N . PHE A 1 473 ? 58.320 -60.172 37.874 1.00 66.57 484 PHE A N 1
ATOM 3291 C CA . PHE A 1 473 ? 59.213 -61.077 38.584 1.00 68.22 484 PHE A CA 1
ATOM 3292 C C . PHE A 1 473 ? 59.380 -60.633 40.038 1.00 77.88 484 PHE A C 1
ATOM 3293 O O . PHE A 1 473 ? 59.230 -59.453 40.357 1.00 74.70 484 PHE A O 1
ATOM 3301 N N . LYS A 1 474 ? 59.699 -61.582 40.914 1.00 84.15 485 LYS A N 1
ATOM 3302 C CA . LYS A 1 474 ? 59.778 -61.304 42.343 1.00 79.40 485 LYS A CA 1
ATOM 3303 C C . LYS A 1 474 ? 60.690 -62.308 43.055 1.00 85.91 485 LYS A C 1
ATOM 3304 O O . LYS A 1 474 ? 60.583 -63.515 42.843 1.00 88.63 485 LYS A O 1
ATOM 3310 N N . LYS A 1 475 ? 61.590 -61.800 43.893 1.00 95.47 486 LYS A N 1
ATOM 3311 C CA . LYS A 1 475 ? 62.563 -62.642 44.595 1.00 99.99 486 LYS A CA 1
ATOM 3312 C C . LYS A 1 475 ? 62.995 -62.004 45.915 1.00 97.90 486 LYS A C 1
ATOM 3313 O O . LYS A 1 475 ? 63.165 -60.788 46.001 1.00 97.36 486 LYS A O 1
ATOM 3319 N N . SER A 1 476 ? 63.168 -62.828 46.943 1.00 99.85 487 SER A N 1
ATOM 3320 C CA . SER A 1 476 ? 63.607 -62.336 48.245 1.00 103.27 487 SER A CA 1
ATOM 3321 C C . SER A 1 476 ? 65.056 -62.722 48.537 1.00 101.00 487 SER A C 1
ATOM 3322 O O . SER A 1 476 ? 65.429 -63.892 48.433 1.00 92.39 487 SER A O 1
ATOM 3325 N N . PHE A 1 477 ? 65.864 -61.728 48.901 1.00 106.90 488 PHE A N 1
ATOM 3326 C CA . PHE A 1 477 ? 67.272 -61.939 49.229 1.00 116.24 488 PHE A CA 1
ATOM 3327 C C . PHE A 1 477 ? 67.536 -61.786 50.725 1.00 121.46 488 PHE A C 1
ATOM 3328 O O . PHE A 1 477 ? 66.706 -61.253 51.460 1.00 111.19 488 PHE A O 1
ATOM 3336 N N . ASP A 1 478 ? 68.700 -62.255 51.168 1.00 138.72 489 ASP A N 1
ATOM 3337 C CA . ASP A 1 478 ? 69.130 -62.083 52.555 1.00 141.77 489 ASP A CA 1
ATOM 3338 C C . ASP A 1 478 ? 70.481 -61.378 52.634 1.00 147.52 489 ASP A C 1
ATOM 3339 O O . ASP A 1 478 ? 71.260 -61.398 51.681 1.00 148.17 489 ASP A O 1
ATOM 3344 N N . LYS A 1 481 ? 71.025 -61.568 57.124 1.00 121.17 492 LYS A N 1
ATOM 3345 C CA . LYS A 1 481 ? 69.861 -61.639 58.000 1.00 124.62 492 LYS A CA 1
ATOM 3346 C C . LYS A 1 481 ? 68.795 -60.627 57.582 1.00 138.57 492 LYS A C 1
ATOM 3347 O O . LYS A 1 481 ? 67.598 -60.916 57.630 1.00 137.11 492 LYS A O 1
ATOM 3349 N N . ILE A 1 482 ? 69.237 -59.442 57.173 1.00 143.23 493 ILE A N 1
ATOM 3350 C CA . ILE A 1 482 ? 68.328 -58.402 56.702 1.00 135.88 493 ILE A CA 1
ATOM 3351 C C . ILE A 1 482 ? 67.743 -58.782 55.342 1.00 135.39 493 ILE A C 1
ATOM 3352 O O . ILE A 1 482 ? 68.424 -58.702 54.318 1.00 137.86 493 ILE A O 1
ATOM 3354 N N . ARG A 1 483 ? 66.478 -59.192 55.343 1.00 129.13 494 ARG A N 1
ATOM 3355 C CA . ARG A 1 483 ? 65.834 -59.718 54.141 1.00 121.00 494 ARG A CA 1
ATOM 3356 C C . ARG A 1 483 ? 65.367 -58.634 53.173 1.00 119.57 494 ARG A C 1
ATOM 3357 O O . ARG A 1 483 ? 64.574 -57.765 53.531 1.00 117.39 494 ARG A O 1
ATOM 3359 N N . HIS A 1 484 ? 65.865 -58.699 51.941 1.00 118.36 495 HIS A N 1
ATOM 3360 C CA . HIS A 1 484 ? 65.425 -57.800 50.881 1.00 108.61 495 HIS A CA 1
ATOM 3361 C C . HIS A 1 484 ? 64.334 -58.463 50.053 1.00 93.57 495 HIS A C 1
ATOM 3362 O O . HIS A 1 484 ? 64.484 -59.605 49.627 1.00 89.86 495 HIS A O 1
ATOM 3369 N N . ASN A 1 485 ? 63.237 -57.750 49.824 1.00 81.56 496 ASN A N 1
ATOM 3370 C CA . ASN A 1 485 ? 62.197 -58.238 48.925 1.00 96.63 496 ASN A CA 1
ATOM 3371 C C . ASN A 1 485 ? 62.175 -57.449 47.620 1.00 91.44 496 ASN A C 1
ATOM 3372 O O . ASN A 1 485 ? 61.532 -56.405 47.525 1.00 90.30 496 ASN A O 1
ATOM 3377 N N . LEU A 1 486 ? 62.882 -57.959 46.617 1.00 85.43 497 LEU A N 1
ATOM 3378 C CA . LEU A 1 486 ? 62.998 -57.285 45.330 1.00 77.31 497 LEU A CA 1
ATOM 3379 C C . LEU A 1 486 ? 61.797 -57.571 44.426 1.00 71.88 497 LEU A C 1
ATOM 3380 O O . LEU A 1 486 ? 61.219 -58.657 44.473 1.00 80.00 497 LEU A O 1
ATOM 3385 N N . SER A 1 487 ? 61.426 -56.590 43.608 1.00 69.86 498 SER A N 1
ATOM 3386 C CA . SER A 1 487 ? 60.303 -56.736 42.683 1.00 78.10 498 SER A CA 1
ATOM 3387 C C . SER A 1 487 ? 60.541 -55.964 41.391 1.00 89.43 498 SER A C 1
ATOM 3388 O O . SER A 1 487 ? 60.763 -54.752 41.416 1.00 95.44 498 SER A O 1
ATOM 3391 N N . VAL A 1 488 ? 60.490 -56.663 40.261 1.00 85.75 499 VAL A N 1
ATOM 3392 C CA . VAL A 1 488 ? 60.566 -55.997 38.966 1.00 83.79 499 VAL A CA 1
ATOM 3393 C C . VAL A 1 488 ? 59.277 -56.196 38.160 1.00 81.19 499 VAL A C 1
ATOM 3394 O O . VAL A 1 488 ? 58.609 -57.227 38.267 1.00 83.43 499 VAL A O 1
ATOM 3398 N N . ASN A 1 489 ? 58.921 -55.191 37.371 1.00 72.13 500 ASN A N 1
ATOM 3399 C CA . ASN A 1 489 ? 57.716 -55.252 36.558 1.00 69.72 500 ASN A CA 1
ATOM 3400 C C . ASN A 1 489 ? 57.918 -54.618 35.191 1.00 79.17 500 ASN A C 1
ATOM 3401 O O . ASN A 1 489 ? 58.365 -53.478 35.078 1.00 87.02 500 ASN A O 1
ATOM 3406 N N . LEU A 1 490 ? 57.588 -55.375 34.154 1.00 75.46 501 LEU A N 1
ATOM 3407 C CA . LEU A 1 490 ? 57.755 -54.920 32.785 1.00 66.29 501 LEU A CA 1
ATOM 3408 C C . LEU A 1 490 ? 56.379 -54.724 32.157 1.00 64.49 501 LEU A C 1
ATOM 3409 O O . LEU A 1 490 ? 55.405 -55.347 32.577 1.00 70.77 501 LEU A O 1
ATOM 3414 N N . GLY A 1 491 ? 56.296 -53.854 31.157 1.00 59.01 502 GLY A N 1
ATOM 3415 C CA . GLY A 1 491 ? 55.026 -53.586 30.515 1.00 62.35 502 GLY A CA 1
ATOM 3416 C C . GLY A 1 491 ? 55.121 -53.126 29.077 1.00 65.60 502 GLY A C 1
ATOM 3417 O O . GLY A 1 491 ? 55.977 -52.319 28.717 1.00 65.86 502 GLY A O 1
ATOM 3418 N N . PHE A 1 492 ? 54.225 -53.651 28.250 1.00 63.33 503 PHE A N 1
ATOM 3419 C CA . PHE A 1 492 ? 54.123 -53.240 26.860 1.00 61.59 503 PHE A CA 1
ATOM 3420 C C . PHE A 1 492 ? 52.659 -53.237 26.453 1.00 61.83 503 PHE A C 1
ATOM 3421 O O . PHE A 1 492 ? 51.959 -54.238 26.610 1.00 70.33 503 PHE A O 1
ATOM 3429 N N . ASP A 1 493 ? 52.198 -52.102 25.938 1.00 54.23 504 ASP A N 1
ATOM 3430 C CA . ASP A 1 493 ? 50.792 -51.951 25.588 1.00 58.67 504 ASP A CA 1
ATOM 3431 C C . ASP A 1 493 ? 50.623 -51.252 24.251 1.00 65.08 504 ASP A C 1
ATOM 3432 O O . ASP A 1 493 ? 51.142 -50.156 24.042 1.00 70.71 504 ASP A O 1
ATOM 3437 N N . ARG A 1 494 ? 49.904 -51.905 23.346 1.00 69.40 505 ARG A N 1
ATOM 3438 C CA . ARG A 1 494 ? 49.452 -51.271 22.117 1.00 57.71 505 ARG A CA 1
ATOM 3439 C C . ARG A 1 494 ? 48.001 -50.869 22.352 1.00 54.85 505 ARG A C 1
ATOM 3440 O O . ARG A 1 494 ? 47.146 -51.725 22.585 1.00 50.65 505 ARG A O 1
ATOM 3448 N N . PHE A 1 495 ? 47.730 -49.567 22.317 1.00 48.53 506 PHE A N 1
ATOM 3449 C CA . PHE A 1 495 ? 46.419 -49.059 22.708 1.00 42.05 506 PHE A CA 1
ATOM 3450 C C . PHE A 1 495 ? 45.768 -48.173 21.648 1.00 51.21 506 PHE A C 1
ATOM 3451 O O . PHE A 1 495 ? 46.422 -47.719 20.710 1.00 56.00 506 PHE A O 1
ATOM 3459 N N . GLY A 1 496 ? 44.476 -47.913 21.826 1.00 41.92 507 GLY A N 1
ATOM 3460 C CA . GLY A 1 496 ? 43.727 -47.102 20.892 1.00 39.59 507 GLY A CA 1
ATOM 3461 C C . GLY A 1 496 ? 42.486 -46.488 21.505 1.00 52.25 507 GLY A C 1
ATOM 3462 O O . GLY A 1 496 ? 41.818 -47.107 22.337 1.00 53.39 507 GLY A O 1
ATOM 3463 N N . SER A 1 497 ? 42.184 -45.260 21.084 1.00 52.10 508 SER A N 1
ATOM 3464 C CA . SER A 1 497 ? 41.021 -44.522 21.562 1.00 51.56 508 SER A CA 1
ATOM 3465 C C . SER A 1 497 ? 40.189 -44.064 20.378 1.00 45.45 508 SER A C 1
ATOM 3466 O O . SER A 1 497 ? 40.720 -43.474 19.438 1.00 48.56 508 SER A O 1
ATOM 3469 N N . ASN A 1 498 ? 38.884 -44.321 20.424 1.00 45.57 509 ASN A N 1
ATOM 3470 C CA . ASN A 1 498 ? 38.027 -44.024 19.276 1.00 61.95 509 ASN A CA 1
ATOM 3471 C C . ASN A 1 498 ? 36.637 -43.482 19.628 1.00 49.33 509 ASN A C 1
ATOM 3472 O O . ASN A 1 498 ? 35.871 -44.114 20.351 1.00 59.73 509 ASN A O 1
ATOM 3477 N N . LEU A 1 499 ? 36.322 -42.301 19.109 1.00 46.47 510 LEU A N 1
ATOM 3478 C CA . LEU A 1 499 ? 34.997 -41.717 19.280 1.00 39.00 510 LEU A CA 1
ATOM 3479 C C . LEU A 1 499 ? 34.285 -41.692 17.941 1.00 47.50 510 LEU A C 1
ATOM 3480 O O . LEU A 1 499 ? 34.807 -41.163 16.959 1.00 55.15 510 LEU A O 1
ATOM 3485 N N . ARG A 1 500 ? 33.096 -42.279 17.904 1.00 47.64 511 ARG A N 1
ATOM 3486 C CA . ARG A 1 500 ? 32.285 -42.304 16.695 1.00 36.39 511 ARG A CA 1
ATOM 3487 C C . ARG A 1 500 ? 31.013 -41.477 16.879 1.00 46.39 511 ARG A C 1
ATOM 3488 O O . ARG A 1 500 ? 30.458 -41.403 17.977 1.00 47.50 511 ARG A O 1
ATOM 3496 N N . HIS A 1 501 ? 30.558 -40.851 15.800 1.00 50.37 512 HIS A N 1
ATOM 3497 C CA . HIS A 1 501 ? 29.368 -40.012 15.853 1.00 42.90 512 HIS A CA 1
ATOM 3498 C C . HIS A 1 501 ? 28.470 -40.359 14.673 1.00 43.39 512 HIS A C 1
ATOM 3499 O O . HIS A 1 501 ? 28.836 -40.140 13.517 1.00 45.94 512 HIS A O 1
ATOM 3506 N N . GLN A 1 502 ? 27.300 -40.915 14.968 1.00 31.75 513 GLN A N 1
ATOM 3507 C CA . GLN A 1 502 ? 26.452 -41.499 13.934 1.00 38.79 513 GLN A CA 1
ATOM 3508 C C . GLN A 1 502 ? 24.998 -41.512 14.354 1.00 32.34 513 GLN A C 1
ATOM 3509 O O . GLN A 1 502 ? 24.673 -41.110 15.464 1.00 36.37 513 GLN A O 1
ATOM 3515 N N . ASP A 1 503 ? 24.136 -41.999 13.462 1.00 33.46 514 ASP A N 1
ATOM 3516 C CA . ASP A 1 503 ? 22.694 -42.038 13.691 1.00 35.20 514 ASP A CA 1
ATOM 3517 C C . ASP A 1 503 ? 22.189 -40.672 14.144 1.00 41.87 514 ASP A C 1
ATOM 3518 O O . ASP A 1 503 ? 21.354 -40.564 15.043 1.00 41.18 514 ASP A O 1
ATOM 3523 N N . TYR A 1 504 ? 22.716 -39.633 13.505 1.00 41.89 515 TYR A N 1
ATOM 3524 C CA . TYR A 1 504 ? 22.467 -38.250 13.892 1.00 56.20 515 TYR A CA 1
ATOM 3525 C C . TYR A 1 504 ? 21.602 -37.570 12.832 1.00 55.75 515 TYR A C 1
ATOM 3526 O O . TYR A 1 504 ? 22.116 -36.997 11.872 1.00 56.54 515 TYR A O 1
ATOM 3535 N N . TYR A 1 505 ? 20.288 -37.634 13.004 1.00 44.59 516 TYR A N 1
ATOM 3536 C CA . TYR A 1 505 ? 19.382 -37.087 12.003 1.00 39.88 516 TYR A CA 1
ATOM 3537 C C . TYR A 1 505 ? 18.053 -36.660 12.604 1.00 40.85 516 TYR A C 1
ATOM 3538 O O . TYR A 1 505 ? 17.686 -37.093 13.694 1.00 47.35 516 TYR A O 1
ATOM 3547 N N . TYR A 1 506 ? 17.330 -35.813 11.882 1.00 35.84 517 TYR A N 1
ATOM 3548 C CA . TYR A 1 506 ? 15.991 -35.423 12.295 1.00 46.93 517 TYR A CA 1
ATOM 3549 C C . TYR A 1 506 ? 14.977 -35.862 11.245 1.00 45.74 517 TYR A C 1
ATOM 3550 O O . TYR A 1 506 ? 15.342 -36.191 10.116 1.00 50.33 517 TYR A O 1
ATOM 3559 N N . GLN A 1 507 ? 13.707 -35.880 11.634 1.00 43.53 518 GLN A N 1
ATOM 3560 C CA . GLN A 1 507 ? 12.606 -36.139 10.714 1.00 38.70 518 GLN A CA 1
ATOM 3561 C C . GLN A 1 507 ? 11.397 -35.335 11.159 1.00 40.32 518 GLN A C 1
ATOM 3562 O O . GLN A 1 507 ? 11.093 -35.264 12.348 1.00 42.36 518 GLN A O 1
ATOM 3568 N N . HIS A 1 508 ? 10.707 -34.720 10.208 1.00 38.00 519 HIS A N 1
ATOM 3569 C CA . HIS A 1 508 ? 9.434 -34.094 10.519 1.00 31.45 519 HIS A CA 1
ATOM 3570 C C . HIS A 1 508 ? 8.392 -34.414 9.467 1.00 38.77 519 HIS A C 1
ATOM 3571 O O . HIS A 1 508 ? 8.698 -34.974 8.422 1.00 53.80 519 HIS A O 1
ATOM 3578 N N . ALA A 1 509 ? 7.150 -34.074 9.765 1.00 48.52 520 ALA A N 1
ATOM 3579 C CA . ALA A 1 509 ? 6.060 -34.319 8.846 1.00 46.17 520 ALA A CA 1
ATOM 3580 C C . ALA A 1 509 ? 5.196 -33.077 8.811 1.00 47.75 520 ALA A C 1
ATOM 3581 O O . ALA A 1 509 ? 4.206 -32.975 9.534 1.00 53.87 520 ALA A O 1
ATOM 3583 N N . ASN A 1 510 ? 5.589 -32.118 7.982 1.00 64.34 521 ASN A N 1
ATOM 3584 C CA . ASN A 1 510 ? 4.818 -30.894 7.842 1.00 61.71 521 ASN A CA 1
ATOM 3585 C C . ASN A 1 510 ? 3.654 -31.102 6.886 1.00 60.31 521 ASN A C 1
ATOM 3586 O O . ASN A 1 510 ? 3.789 -31.769 5.862 1.00 67.53 521 ASN A O 1
ATOM 3591 N N . ARG A 1 511 ? 2.511 -30.535 7.250 1.00 61.67 522 ARG A N 1
ATOM 3592 C CA . ARG A 1 511 ? 1.250 -30.714 6.537 1.00 63.50 522 ARG A CA 1
ATOM 3593 C C . ARG A 1 511 ? 1.262 -30.110 5.129 1.00 58.96 522 ARG A C 1
ATOM 3594 O O . ARG A 1 511 ? 1.884 -29.075 4.899 1.00 61.78 522 ARG A O 1
ATOM 3602 N N . ALA A 1 512 ? 0.573 -30.762 4.193 1.00 49.48 523 ALA A N 1
ATOM 3603 C CA . ALA A 1 512 ? 0.385 -30.217 2.847 1.00 47.41 523 ALA A CA 1
ATOM 3604 C C . ALA A 1 512 ? -0.719 -29.180 2.862 1.00 60.46 523 ALA A C 1
ATOM 3605 O O . ALA A 1 512 ? -1.875 -29.503 3.130 1.00 80.66 523 ALA A O 1
ATOM 3607 N N . TYR A 1 513 ? -0.366 -27.937 2.555 1.00 51.56 524 TYR A N 1
ATOM 3608 C CA . TYR A 1 513 ? -1.295 -26.825 2.691 1.00 44.26 524 TYR A CA 1
ATOM 3609 C C . TYR A 1 513 ? -1.041 -25.712 1.687 1.00 48.93 524 TYR A C 1
ATOM 3610 O O . TYR A 1 513 ? 0.096 -25.377 1.379 1.00 52.15 524 TYR A O 1
ATOM 3619 N N . SER A 1 514 ? -2.118 -25.127 1.187 1.00 37.32 525 SER A N 1
ATOM 3620 C CA . SER A 1 514 ? -2.006 -23.870 0.475 1.00 41.67 525 SER A CA 1
ATOM 3621 C C . SER A 1 514 ? -3.314 -23.108 0.572 1.00 44.11 525 SER A C 1
ATOM 3622 O O . SER A 1 514 ? -4.387 -23.701 0.698 1.00 40.41 525 SER A O 1
ATOM 3625 N N . SER A 1 515 ? -3.196 -21.785 0.559 1.00 51.00 526 SER A N 1
ATOM 3626 C CA . SER A 1 515 ? -4.336 -20.887 0.560 1.00 42.05 526 SER A CA 1
ATOM 3627 C C . SER A 1 515 ? -4.365 -20.256 -0.821 1.00 47.78 526 SER A C 1
ATOM 3628 O O . SER A 1 515 ? -3.383 -19.651 -1.251 1.00 54.60 526 SER A O 1
ATOM 3631 N N . ASN A 1 516 ? -5.478 -20.410 -1.528 1.00 45.91 527 ASN A N 1
ATOM 3632 C CA . ASN A 1 516 ? -5.502 -20.075 -2.949 1.00 47.70 527 ASN A CA 1
ATOM 3633 C C . ASN A 1 516 ? -6.571 -19.073 -3.326 1.00 53.70 527 ASN A C 1
ATOM 3634 O O . ASN A 1 516 ? -7.591 -18.957 -2.657 1.00 50.26 527 ASN A O 1
ATOM 3639 N N . THR A 1 517 ? -6.326 -18.349 -4.408 1.00 56.72 528 THR A N 1
ATOM 3640 C CA . THR A 1 517 ? -7.334 -17.472 -4.968 1.00 58.01 528 THR A CA 1
ATOM 3641 C C . THR A 1 517 ? -8.371 -18.336 -5.671 1.00 57.03 528 THR A C 1
ATOM 3642 O O . THR A 1 517 ? -8.034 -19.100 -6.574 1.00 52.93 528 THR A O 1
ATOM 3646 N N . PRO A 1 518 ? -9.637 -18.233 -5.243 1.00 58.64 529 PRO A N 1
ATOM 3647 C CA . PRO A 1 518 ? -10.720 -19.021 -5.835 1.00 54.90 529 PRO A CA 1
ATOM 3648 C C . PRO A 1 518 ? -10.905 -18.667 -7.307 1.00 75.14 529 PRO A C 1
ATOM 3649 O O . PRO A 1 518 ? -10.494 -17.584 -7.725 1.00 69.31 529 PRO A O 1
ATOM 3653 N N . PRO A 1 519 ? -11.503 -19.578 -8.092 1.00 82.77 530 PRO A N 1
ATOM 3654 C CA . PRO A 1 519 ? -11.722 -19.326 -9.519 1.00 66.19 530 PRO A CA 1
ATOM 3655 C C . PRO A 1 519 ? -12.592 -18.102 -9.756 1.00 70.52 530 PRO A C 1
ATOM 3656 O O . PRO A 1 519 ? -13.429 -17.754 -8.919 1.00 71.86 530 PRO A O 1
ATOM 3660 N N . GLN A 1 520 ? -12.377 -17.456 -10.896 1.00 63.14 531 GLN A N 1
ATOM 3661 C CA . GLN A 1 520 ? -13.131 -16.270 -11.278 1.00 70.01 531 GLN A CA 1
ATOM 3662 C C . GLN A 1 520 ? -14.564 -16.627 -11.677 1.00 78.64 531 GLN A C 1
ATOM 3663 O O . GLN A 1 520 ? -14.780 -17.468 -12.549 1.00 91.12 531 GLN A O 1
ATOM 3669 N N . ASN A 1 521 ? -15.537 -15.984 -11.037 1.00 77.55 532 ASN A N 1
ATOM 3670 C CA . ASN A 1 521 ? -16.945 -16.317 -11.231 1.00 85.83 532 ASN A CA 1
ATOM 3671 C C . ASN A 1 521 ? -17.873 -15.223 -10.705 1.00 111.18 532 ASN A C 1
ATOM 3672 O O . ASN A 1 521 ? -18.331 -15.297 -9.564 1.00 123.49 532 ASN A O 1
ATOM 3677 N N . ASN A 1 522 ? -18.158 -14.212 -11.521 1.00 122.13 533 ASN A N 1
ATOM 3678 C CA . ASN A 1 522 ? -17.561 -14.043 -12.839 1.00 125.48 533 ASN A CA 1
ATOM 3679 C C . ASN A 1 522 ? -17.234 -12.572 -13.069 1.00 120.39 533 ASN A C 1
ATOM 3680 O O . ASN A 1 522 ? -17.854 -11.692 -12.473 1.00 107.91 533 ASN A O 1
ATOM 3685 N N . GLY A 1 523 ? -16.259 -12.306 -13.928 1.00 127.03 534 GLY A N 1
ATOM 3686 C CA . GLY A 1 523 ? -15.822 -10.945 -14.177 1.00 132.87 534 GLY A CA 1
ATOM 3687 C C . GLY A 1 523 ? -14.325 -10.803 -13.993 1.00 130.42 534 GLY A C 1
ATOM 3688 O O . GLY A 1 523 ? -13.567 -10.886 -14.957 1.00 133.91 534 GLY A O 1
ATOM 3689 N N . LYS A 1 524 ? -13.898 -10.580 -12.752 1.00 118.66 535 LYS A N 1
ATOM 3690 C CA . LYS A 1 524 ? -12.476 -10.511 -12.426 1.00 114.74 535 LYS A CA 1
ATOM 3691 C C . LYS A 1 524 ? -12.190 -11.274 -11.137 1.00 98.58 535 LYS A C 1
ATOM 3692 O O . LYS A 1 524 ? -13.109 -11.595 -10.385 1.00 94.38 535 LYS A O 1
ATOM 3698 N N . LYS A 1 525 ? -10.916 -11.564 -10.886 1.00 84.76 536 LYS A N 1
ATOM 3699 C CA . LYS A 1 525 ? -10.525 -12.344 -9.712 1.00 91.55 536 LYS A CA 1
ATOM 3700 C C . LYS A 1 525 ? -10.574 -11.547 -8.409 1.00 91.84 536 LYS A C 1
ATOM 3701 O O . LYS A 1 525 ? -10.015 -10.457 -8.317 1.00 92.02 536 LYS A O 1
ATOM 3707 N N . ILE A 1 526 ? -11.234 -12.106 -7.399 1.00 86.83 537 ILE A N 1
ATOM 3708 C CA . ILE A 1 526 ? -11.305 -11.471 -6.088 1.00 85.51 537 ILE A CA 1
ATOM 3709 C C . ILE A 1 526 ? -10.567 -12.290 -5.032 1.00 78.79 537 ILE A C 1
ATOM 3710 O O . ILE A 1 526 ? -10.947 -13.423 -4.731 1.00 76.43 537 ILE A O 1
ATOM 3715 N N . SER A 1 527 ? -9.509 -11.706 -4.477 1.00 80.17 538 SER A N 1
ATOM 3716 C CA . SER A 1 527 ? -8.745 -12.342 -3.409 1.00 79.51 538 SER A CA 1
ATOM 3717 C C . SER A 1 527 ? -9.437 -12.142 -2.062 1.00 68.27 538 SER A C 1
ATOM 3718 O O . SER A 1 527 ? -9.483 -11.029 -1.546 1.00 67.17 538 SER A O 1
ATOM 3721 N N . PRO A 1 528 ? -9.960 -13.233 -1.482 1.00 68.86 539 PRO A N 1
ATOM 3722 C CA . PRO A 1 528 ? -10.814 -13.208 -0.288 1.00 71.43 539 PRO A CA 1
ATOM 3723 C C . PRO A 1 528 ? -10.094 -12.692 0.959 1.00 70.13 539 PRO A C 1
ATOM 3724 O O . PRO A 1 528 ? -8.867 -12.741 1.032 1.00 66.99 539 PRO A O 1
ATOM 3728 N N . ASN A 1 529 ? -10.865 -12.214 1.933 1.00 65.57 540 ASN A N 1
ATOM 3729 C CA . ASN A 1 529 ? -10.302 -11.605 3.133 1.00 67.20 540 ASN A CA 1
ATOM 3730 C C . ASN A 1 529 ? -10.605 -12.360 4.429 1.00 69.00 540 ASN A C 1
ATOM 3731 O O . ASN A 1 529 ? -10.197 -11.939 5.509 1.00 73.32 540 ASN A O 1
ATOM 3736 N N . GLY A 1 530 ? -11.331 -13.466 4.324 1.00 66.56 541 GLY A N 1
ATOM 3737 C CA . GLY A 1 530 ? -11.647 -14.264 5.492 1.00 60.77 541 GLY A CA 1
ATOM 3738 C C . GLY A 1 530 ? -12.970 -13.908 6.144 1.00 56.29 541 GLY A C 1
ATOM 3739 O O . GLY A 1 530 ? -13.322 -14.458 7.184 1.00 57.73 541 GLY A O 1
ATOM 3740 N N . SER A 1 531 ? -13.709 -12.987 5.539 1.00 58.01 542 SER A N 1
ATOM 3741 C CA . SER A 1 531 ? -15.031 -12.643 6.046 1.00 58.83 542 SER A CA 1
ATOM 3742 C C . SER A 1 531 ? -15.985 -13.812 5.821 1.00 63.04 542 SER A C 1
ATOM 3743 O O . SER A 1 531 ? -15.729 -14.674 4.979 1.00 58.59 542 SER A O 1
ATOM 3746 N N . GLU A 1 532 ? -17.079 -13.837 6.577 1.00 55.55 543 GLU A N 1
ATOM 3747 C CA . GLU A 1 532 ? -18.057 -14.915 6.490 1.00 59.56 543 GLU A CA 1
ATOM 3748 C C . GLU A 1 532 ? -18.602 -15.065 5.067 1.00 66.31 543 GLU A C 1
ATOM 3749 O O . GLU A 1 532 ? -18.853 -16.177 4.599 1.00 70.38 543 GLU A O 1
ATOM 3755 N N . THR A 1 533 ? -18.764 -13.942 4.378 1.00 54.94 544 THR A N 1
ATOM 3756 C CA . THR A 1 533 ? -19.266 -13.953 3.009 1.00 57.99 544 THR A CA 1
ATOM 3757 C C . THR A 1 533 ? -18.148 -14.142 1.983 1.00 65.50 544 THR A C 1
ATOM 3758 O O . THR A 1 533 ? -18.414 -14.369 0.800 1.00 70.91 544 THR A O 1
ATOM 3762 N N . SER A 1 534 ? -16.900 -14.045 2.432 1.00 55.03 545 SER A N 1
ATOM 3763 C CA . SER A 1 534 ? -15.758 -14.194 1.534 1.00 58.79 545 SER A CA 1
ATOM 3764 C C . SER A 1 534 ? -14.626 -15.022 2.169 1.00 47.24 545 SER A C 1
ATOM 3765 O O . SER A 1 534 ? -13.501 -14.548 2.299 1.00 46.57 545 SER A O 1
ATOM 3768 N N . PRO A 1 535 ? -14.920 -16.276 2.547 1.00 46.84 546 PRO A N 1
ATOM 3769 C CA . PRO A 1 535 ? -13.941 -17.064 3.301 1.00 45.51 546 PRO A CA 1
ATOM 3770 C C . PRO A 1 535 ? -12.764 -17.490 2.439 1.00 56.38 546 PRO A C 1
ATOM 3771 O O . PRO A 1 535 ? -12.891 -17.557 1.220 1.00 60.56 546 PRO A O 1
ATOM 3775 N N . TYR A 1 536 ? -11.632 -17.777 3.071 1.00 43.37 547 TYR A N 1
ATOM 3776 C CA . TYR A 1 536 ? -10.452 -18.248 2.357 1.00 56.79 547 TYR A CA 1
ATOM 3777 C C . TYR A 1 536 ? -10.687 -19.587 1.666 1.00 55.53 547 TYR A C 1
ATOM 3778 O O . TYR A 1 536 ? -11.527 -20.381 2.091 1.00 44.51 547 TYR A O 1
ATOM 3787 N N . TRP A 1 537 ? -9.933 -19.819 0.595 1.00 55.81 548 TRP A N 1
ATOM 3788 C CA . TRP A 1 537 ? -10.034 -21.039 -0.198 1.00 46.07 548 TRP A CA 1
ATOM 3789 C C . TRP A 1 537 ? -8.765 -21.839 0.041 1.00 56.45 548 TRP A C 1
ATOM 3790 O O . TRP A 1 537 ? -7.708 -21.548 -0.515 1.00 61.81 548 TRP A O 1
ATOM 3801 N N . VAL A 1 538 ? -8.890 -22.846 0.893 1.00 55.48 549 VAL A N 1
ATOM 3802 C CA . VAL A 1 538 ? -7.746 -23.543 1.457 1.00 43.91 549 VAL A CA 1
ATOM 3803 C C . VAL A 1 538 ? -7.765 -25.027 1.088 1.00 48.37 549 VAL A C 1
ATOM 3804 O O . VAL A 1 538 ? -8.824 -25.643 1.025 1.00 57.56 549 VAL A O 1
ATOM 3808 N N . THR A 1 539 ? -6.599 -25.597 0.811 1.00 40.94 550 THR A N 1
ATOM 3809 C CA . THR A 1 539 ? -6.504 -27.044 0.651 1.00 53.40 550 THR A CA 1
ATOM 3810 C C . THR A 1 539 ? -5.590 -27.633 1.722 1.00 50.28 550 THR A C 1
ATOM 3811 O O . THR A 1 539 ? -4.509 -27.108 1.992 1.00 47.86 550 THR A O 1
ATOM 3815 N N . ILE A 1 540 ? -6.043 -28.711 2.350 1.00 54.57 551 ILE A N 1
ATOM 3816 C CA . ILE A 1 540 ? -5.263 -29.362 3.393 1.00 47.64 551 ILE A CA 1
ATOM 3817 C C . ILE A 1 540 ? -5.105 -30.840 3.100 1.00 47.74 551 ILE A C 1
ATOM 3818 O O . ILE A 1 540 ? -6.091 -31.567 2.985 1.00 53.65 551 ILE A O 1
ATOM 3823 N N . GLY A 1 541 ? -3.856 -31.276 2.977 1.00 48.18 552 GLY A N 1
ATOM 3824 C CA . GLY A 1 541 ? -3.546 -32.673 2.745 1.00 52.59 552 GLY A CA 1
ATOM 3825 C C . GLY A 1 541 ? -2.703 -33.228 3.874 1.00 67.25 552 GLY A C 1
ATOM 3826 O O . GLY A 1 541 ? -2.350 -32.510 4.810 1.00 55.48 552 GLY A O 1
ATOM 3827 N N . ARG A 1 542 ? -2.381 -34.513 3.790 1.00 84.64 553 ARG A N 1
ATOM 3828 C CA . ARG A 1 542 ? -1.607 -35.173 4.831 1.00 93.66 553 ARG A CA 1
ATOM 3829 C C . ARG A 1 542 ? -0.161 -34.685 4.788 1.00 91.36 553 ARG A C 1
ATOM 3830 O O . ARG A 1 542 ? 0.290 -34.149 3.773 1.00 93.42 553 ARG A O 1
ATOM 3838 N N . GLY A 1 543 ? 0.559 -34.863 5.892 1.00 80.09 554 GLY A N 1
ATOM 3839 C CA . GLY A 1 543 ? 1.928 -34.389 5.997 1.00 81.70 554 GLY A CA 1
ATOM 3840 C C . GLY A 1 543 ? 2.919 -35.083 5.075 1.00 94.96 554 GLY A C 1
ATOM 3841 O O . GLY A 1 543 ? 2.781 -36.268 4.767 1.00 105.84 554 GLY A O 1
ATOM 3842 N N . ASN A 1 544 ? 3.922 -34.333 4.626 1.00 81.89 555 ASN A N 1
ATOM 3843 C CA . ASN A 1 544 ? 5.017 -34.890 3.842 1.00 66.81 555 ASN A CA 1
ATOM 3844 C C . ASN A 1 544 ? 6.225 -35.085 4.758 1.00 56.26 555 ASN A C 1
ATOM 3845 O O . ASN A 1 544 ? 6.736 -34.127 5.338 1.00 65.52 555 ASN A O 1
ATOM 3850 N N . VAL A 1 545 ? 6.670 -36.325 4.912 1.00 45.34 556 VAL A N 1
ATOM 3851 C CA . VAL A 1 545 ? 7.747 -36.607 5.855 1.00 51.96 556 VAL A CA 1
ATOM 3852 C C . VAL A 1 545 ? 9.133 -36.357 5.260 1.00 53.30 556 VAL A C 1
ATOM 3853 O O . VAL A 1 545 ? 9.447 -36.814 4.166 1.00 45.10 556 VAL A O 1
ATOM 3857 N N . VAL A 1 546 ? 9.946 -35.612 6.000 1.00 59.44 557 VAL A N 1
ATOM 3858 C CA . VAL A 1 546 ? 11.235 -35.132 5.527 1.00 57.99 557 VAL A CA 1
ATOM 3859 C C . VAL A 1 546 ? 12.345 -35.563 6.478 1.00 58.83 557 VAL A C 1
ATOM 3860 O O . VAL A 1 546 ? 12.193 -35.464 7.693 1.00 59.45 557 VAL A O 1
ATOM 3864 N N . THR A 1 547 ? 13.458 -36.041 5.927 1.00 44.69 558 THR A N 1
ATOM 3865 C CA . THR A 1 547 ? 14.618 -36.403 6.736 1.00 40.22 558 THR A CA 1
ATOM 3866 C C . THR A 1 547 ? 15.820 -35.498 6.470 1.00 33.39 558 THR A C 1
ATOM 3867 O O . THR A 1 547 ? 16.117 -35.158 5.327 1.00 56.02 558 THR A O 1
ATOM 3871 N N . GLY A 1 548 ? 16.512 -35.114 7.535 1.00 40.91 559 GLY A N 1
ATOM 3872 C CA . GLY A 1 548 ? 17.731 -34.345 7.407 1.00 45.12 559 GLY A CA 1
ATOM 3873 C C . GLY A 1 548 ? 18.884 -34.956 8.177 1.00 41.63 559 GLY A C 1
ATOM 3874 O O . GLY A 1 548 ? 18.792 -35.179 9.384 1.00 40.82 559 GLY A O 1
ATOM 3875 N N . GLN A 1 549 ? 19.974 -35.233 7.472 1.00 33.98 560 GLN A N 1
ATOM 3876 C CA . GLN A 1 549 ? 21.199 -35.705 8.104 1.00 34.06 560 GLN A CA 1
ATOM 3877 C C . GLN A 1 549 ? 21.982 -34.540 8.723 1.00 41.64 560 GLN A C 1
ATOM 3878 O O . GLN A 1 549 ? 22.338 -33.578 8.045 1.00 55.64 560 GLN A O 1
ATOM 3884 N N . ILE A 1 550 ? 22.256 -34.642 10.016 1.00 46.48 561 ILE A N 1
ATOM 3885 C CA . ILE A 1 550 ? 22.853 -33.548 10.769 1.00 42.73 561 ILE A CA 1
ATOM 3886 C C . ILE A 1 550 ? 24.383 -33.575 10.719 1.00 47.24 561 ILE A C 1
ATOM 3887 O O . ILE A 1 550 ? 25.036 -32.532 10.776 1.00 52.87 561 ILE A O 1
ATOM 3892 N N . CYS A 1 551 ? 24.940 -34.775 10.590 1.00 46.86 562 CYS A N 1
ATOM 3893 C CA . CYS A 1 551 ? 26.386 -34.971 10.493 1.00 39.38 562 CYS A CA 1
ATOM 3894 C C . CYS A 1 551 ? 27.048 -34.087 9.443 1.00 44.66 562 CYS A C 1
ATOM 3895 O O . CYS A 1 551 ? 26.518 -33.907 8.350 1.00 49.79 562 CYS A O 1
ATOM 3898 N N . ARG A 1 552 ? 28.203 -33.530 9.790 1.00 53.76 563 ARG A N 1
ATOM 3899 C CA . ARG A 1 552 ? 29.073 -32.882 8.814 1.00 48.34 563 ARG A CA 1
ATOM 3900 C C . ARG A 1 552 ? 30.447 -33.545 8.884 1.00 52.16 563 AR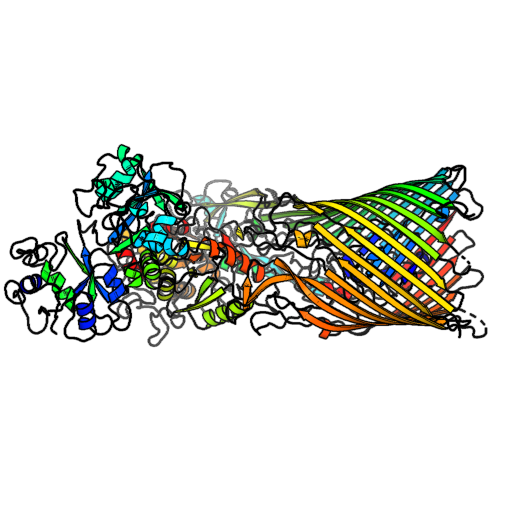G A C 1
ATOM 3901 O O . ARG A 1 552 ? 30.734 -34.306 9.811 1.00 64.03 563 ARG A O 1
ATOM 3909 N N . LEU A 1 553 ? 31.297 -33.257 7.908 1.00 35.27 564 LEU A N 1
ATOM 3910 C CA . LEU A 1 553 ? 32.632 -33.829 7.888 1.00 41.08 564 LEU A CA 1
ATOM 3911 C C . LEU A 1 553 ? 33.698 -32.742 7.852 1.00 45.52 564 LEU A C 1
ATOM 3912 O O . LEU A 1 553 ? 33.705 -31.900 6.957 1.00 45.47 564 LEU A O 1
ATOM 3917 N N . GLY A 1 554 ? 34.591 -32.768 8.836 1.00 44.78 565 GLY A N 1
ATOM 3918 C CA . GLY A 1 554 ? 35.727 -31.862 8.883 1.00 48.25 565 GLY A CA 1
ATOM 3919 C C . GLY A 1 554 ? 35.425 -30.398 9.161 1.00 56.22 565 GLY A C 1
ATOM 3920 O O . GLY A 1 554 ? 36.166 -29.520 8.717 1.00 63.46 565 GLY A O 1
ATOM 3921 N N . ASN A 1 555 ? 34.355 -30.126 9.903 1.00 47.93 566 ASN A N 1
ATOM 3922 C CA . ASN A 1 555 ? 33.962 -28.748 10.179 1.00 40.96 566 ASN A CA 1
ATOM 3923 C C . ASN A 1 555 ? 34.313 -28.299 11.592 1.00 49.17 566 ASN A C 1
ATOM 3924 O O . ASN A 1 555 ? 34.012 -27.169 11.986 1.00 50.18 566 ASN A O 1
ATOM 3929 N N . ASN A 1 556 ? 34.947 -29.198 12.340 1.00 47.94 567 ASN A N 1
ATOM 3930 C CA . ASN A 1 556 ? 35.425 -28.936 13.701 1.00 41.75 567 ASN A CA 1
ATOM 3931 C C . ASN A 1 556 ? 34.410 -28.357 14.683 1.00 42.17 567 ASN A C 1
ATOM 3932 O O . ASN A 1 556 ? 34.729 -27.450 15.447 1.00 51.65 567 ASN A O 1
ATOM 3937 N N . THR A 1 557 ? 33.192 -28.879 14.661 1.00 37.02 568 THR A N 1
ATOM 3938 C CA . THR A 1 557 ? 32.246 -28.597 15.731 1.00 46.52 568 THR A CA 1
ATOM 3939 C C . THR A 1 557 ? 31.677 -29.913 16.226 1.00 49.39 568 THR A C 1
ATOM 3940 O O . THR A 1 557 ? 32.139 -30.980 15.825 1.00 34.07 568 THR A O 1
ATOM 3944 N N . TYR A 1 558 ? 30.674 -29.838 17.094 1.00 44.78 569 TYR A N 1
ATOM 3945 C CA . TYR A 1 558 ? 30.037 -31.039 17.613 1.00 47.63 569 TYR A CA 1
ATOM 3946 C C . TYR A 1 558 ? 29.480 -31.907 16.490 1.00 46.83 569 TYR A C 1
ATOM 3947 O O . TYR A 1 558 ? 29.453 -33.128 16.603 1.00 54.41 569 TYR A O 1
ATOM 3956 N N . THR A 1 559 ? 29.048 -31.270 15.406 1.00 42.09 570 THR A N 1
ATOM 3957 C CA . THR A 1 559 ? 28.466 -31.989 14.279 1.00 41.36 570 THR A CA 1
ATOM 3958 C C . THR A 1 559 ? 29.509 -32.641 13.376 1.00 50.64 570 THR A C 1
ATOM 3959 O O . THR A 1 559 ? 29.159 -33.216 12.341 1.00 44.66 570 THR A O 1
ATOM 3963 N N . ASP A 1 560 ? 30.783 -32.551 13.751 1.00 45.67 571 ASP A N 1
ATOM 3964 C CA . ASP A 1 560 ? 31.825 -33.213 12.973 1.00 32.35 571 ASP A CA 1
ATOM 3965 C C . ASP A 1 560 ? 31.832 -34.680 13.316 1.00 43.34 571 ASP A C 1
ATOM 3966 O O . ASP A 1 560 ? 32.234 -35.066 14.412 1.00 71.33 571 ASP A O 1
ATOM 3971 N N . CYS A 1 561 ? 31.376 -35.497 12.377 1.00 41.34 572 CYS A N 1
ATOM 3972 C CA . CYS A 1 561 ? 31.220 -36.916 12.638 1.00 38.22 572 CYS A CA 1
ATOM 3973 C C . CYS A 1 561 ? 32.370 -37.688 12.028 1.00 40.27 572 CYS A C 1
ATOM 3974 O O . CYS A 1 561 ? 32.277 -38.898 11.825 1.00 50.07 572 CYS A O 1
ATOM 3977 N N . THR A 1 562 ? 33.448 -36.972 11.722 1.00 36.11 573 THR A N 1
ATOM 3978 C CA . THR A 1 562 ? 34.692 -37.614 11.339 1.00 35.20 573 THR A CA 1
ATOM 3979 C C . THR A 1 562 ? 35.216 -38.285 12.593 1.00 47.44 573 THR A C 1
ATOM 3980 O O . THR A 1 562 ? 35.528 -37.607 13.573 1.00 49.96 573 THR A O 1
ATOM 3984 N N . PRO A 1 563 ? 35.306 -39.620 12.571 1.00 33.32 574 PRO A N 1
ATOM 3985 C CA . PRO A 1 563 ? 35.724 -40.370 13.755 1.00 34.96 574 PRO A CA 1
ATOM 3986 C C . PRO A 1 563 ? 37.047 -39.854 14.321 1.00 46.25 574 PRO A C 1
ATOM 3987 O O . PRO A 1 563 ? 37.994 -39.612 13.569 1.00 54.43 574 PRO A O 1
ATOM 3991 N N . ARG A 1 564 ? 37.082 -39.651 15.636 1.00 34.01 575 ARG A N 1
ATOM 3992 C CA . ARG A 1 564 ? 38.292 -39.202 16.315 1.00 33.90 575 ARG A CA 1
ATOM 3993 C C . ARG A 1 564 ? 39.086 -40.413 16.807 1.00 43.51 575 ARG A C 1
ATOM 3994 O O . ARG A 1 564 ? 38.727 -41.066 17.790 1.00 40.37 575 ARG A O 1
ATOM 4002 N N . SER A 1 565 ? 40.168 -40.706 16.098 1.00 34.66 576 SER A N 1
ATOM 4003 C CA . SER A 1 565 ? 40.925 -41.917 16.330 1.00 46.94 576 SER A CA 1
ATOM 4004 C C . SER A 1 565 ? 42.350 -41.588 16.770 1.00 51.03 576 SER A C 1
ATOM 4005 O O . SER A 1 565 ? 43.099 -40.928 16.050 1.00 51.65 576 SER A O 1
ATOM 4008 N N . ILE A 1 566 ? 42.707 -42.045 17.966 1.00 47.05 577 ILE A N 1
ATOM 4009 C CA . ILE A 1 566 ? 44.045 -41.851 18.506 1.00 53.87 577 ILE A CA 1
ATOM 4010 C C . ILE A 1 566 ? 44.631 -43.201 18.899 1.00 56.95 577 ILE A C 1
ATOM 4011 O O . ILE A 1 566 ? 44.016 -43.945 19.658 1.00 55.40 577 ILE A O 1
ATOM 4016 N N . ASN A 1 567 ? 45.819 -43.514 18.388 1.00 55.31 578 ASN A N 1
ATOM 4017 C CA . ASN A 1 567 ? 46.446 -44.806 18.653 1.00 61.14 578 ASN A CA 1
ATOM 4018 C C . ASN A 1 567 ? 47.843 -44.667 19.242 1.00 66.29 578 ASN A C 1
ATOM 4019 O O . ASN A 1 567 ? 48.454 -43.603 19.149 1.00 79.15 578 ASN A O 1
ATOM 4024 N N . GLY A 1 568 ? 48.345 -45.735 19.858 1.00 54.76 579 GLY A N 1
ATOM 4025 C CA . GLY A 1 568 ? 49.667 -45.683 20.454 1.00 54.83 579 GLY A CA 1
ATOM 4026 C C . GLY A 1 568 ? 50.248 -46.945 21.073 1.00 63.11 579 GLY A C 1
ATOM 4027 O O . GLY A 1 568 ? 49.582 -47.975 21.204 1.00 59.60 579 GLY A O 1
ATOM 4028 N N . LYS A 1 569 ? 51.520 -46.839 21.450 1.00 65.46 580 LYS A N 1
ATOM 4029 C CA . LYS A 1 569 ? 52.253 -47.887 22.144 1.00 56.25 580 LYS A CA 1
ATOM 4030 C C . LYS A 1 569 ? 52.768 -47.302 23.448 1.00 59.21 580 LYS A C 1
ATOM 4031 O O . LYS A 1 569 ? 52.939 -46.087 23.550 1.00 49.44 580 LYS A O 1
ATOM 4037 N N . SER A 1 570 ? 53.013 -48.152 24.443 1.00 51.09 581 SER A N 1
ATOM 4038 C CA . SER A 1 570 ? 53.569 -47.681 25.712 1.00 53.24 581 SER A CA 1
ATOM 4039 C C . SER A 1 570 ? 54.409 -48.734 26.437 1.00 60.45 581 SER A C 1
ATOM 4040 O O . SER A 1 570 ? 54.188 -49.940 26.296 1.00 57.88 581 SER A O 1
ATOM 4043 N N . TYR A 1 571 ? 55.375 -48.258 27.214 1.00 60.34 582 TYR A N 1
ATOM 4044 C CA . TYR A 1 571 ? 56.292 -49.127 27.938 1.00 70.83 582 TYR A CA 1
ATOM 4045 C C . TYR A 1 571 ? 56.453 -48.662 29.378 1.00 72.46 582 TYR A C 1
ATOM 4046 O O . TYR A 1 571 ? 56.485 -47.458 29.643 1.00 68.96 582 TYR A O 1
ATOM 4055 N N . TYR A 1 572 ? 56.551 -49.614 30.305 1.00 67.88 583 TYR A N 1
ATOM 4056 C CA . TYR A 1 572 ? 56.936 -49.296 31.678 1.00 52.56 583 TYR A CA 1
ATOM 4057 C C . TYR A 1 572 ? 57.859 -50.352 32.279 1.00 66.95 583 TYR A C 1
ATOM 4058 O O . TYR A 1 572 ? 57.692 -51.546 32.041 1.00 61.24 583 TYR A O 1
ATOM 4067 N N . ALA A 1 573 ? 58.840 -49.890 33.048 1.00 55.43 584 ALA A N 1
ATOM 4068 C CA . ALA A 1 573 ? 59.735 -50.765 33.796 1.00 67.70 584 ALA A CA 1
ATOM 4069 C C . ALA A 1 573 ? 59.773 -50.294 35.247 1.00 63.97 584 ALA A C 1
ATOM 4070 O O . ALA A 1 573 ? 60.006 -49.116 35.520 1.00 58.02 584 ALA A O 1
ATOM 4072 N N . ALA A 1 574 ? 59.531 -51.205 36.182 1.00 70.66 585 ALA A N 1
ATOM 4073 C CA . ALA A 1 574 ? 59.439 -50.807 37.580 1.00 71.73 585 ALA A CA 1
ATOM 4074 C C . ALA A 1 574 ? 60.209 -51.728 38.516 1.00 78.24 585 ALA A C 1
ATOM 4075 O O . ALA A 1 574 ? 59.909 -52.916 38.624 1.00 88.09 585 ALA A O 1
ATOM 4077 N N . VAL A 1 575 ? 61.201 -51.159 39.194 1.00 73.34 586 VAL A N 1
ATOM 4078 C CA . VAL A 1 575 ? 61.971 -51.881 40.194 1.00 74.28 586 VAL A CA 1
ATOM 4079 C C . VAL A 1 575 ? 61.593 -51.391 41.580 1.00 71.93 586 VAL A C 1
ATOM 4080 O O . VAL A 1 575 ? 61.690 -50.199 41.869 1.00 71.98 586 VAL A O 1
ATOM 4084 N N . ARG A 1 576 ? 61.154 -52.313 42.429 1.00 75.09 587 ARG A N 1
ATOM 4085 C CA . ARG A 1 576 ? 60.806 -51.988 43.808 1.00 89.80 587 ARG A CA 1
ATOM 4086 C C . ARG A 1 576 ? 61.556 -52.890 44.784 1.00 97.06 587 ARG A C 1
ATOM 4087 O O . ARG A 1 576 ? 62.043 -53.958 44.407 1.00 99.89 587 ARG A O 1
ATOM 4095 N N . ASP A 1 577 ? 61.644 -52.459 46.038 1.00 85.93 588 ASP A N 1
ATOM 4096 C CA . ASP A 1 577 ? 62.291 -53.257 47.071 1.00 86.89 588 ASP A CA 1
ATOM 4097 C C . ASP A 1 577 ? 61.880 -52.821 48.473 1.00 80.22 588 ASP A C 1
ATOM 4098 O O . ASP A 1 577 ? 61.947 -51.643 48.810 1.00 78.77 588 ASP A O 1
ATOM 4103 N N . ASN A 1 578 ? 61.449 -53.783 49.282 1.00 84.55 589 ASN A N 1
ATOM 4104 C CA . ASN A 1 578 ? 61.148 -53.530 50.684 1.00 94.63 589 ASN A CA 1
ATOM 4105 C C . ASN A 1 578 ? 61.934 -54.469 51.594 1.00 91.24 589 ASN A C 1
ATOM 4106 O O . ASN A 1 578 ? 61.894 -55.686 51.428 1.00 100.26 589 ASN A O 1
ATOM 4111 N N . VAL A 1 579 ? 62.656 -53.894 52.549 1.00 81.88 590 VAL A N 1
ATOM 4112 C CA . VAL A 1 579 ? 63.529 -54.674 53.419 1.00 84.88 590 VAL A CA 1
ATOM 4113 C C . VAL A 1 579 ? 63.069 -54.616 54.873 1.00 83.79 590 VAL A C 1
ATOM 4114 O O . VAL A 1 579 ? 62.633 -53.572 55.353 1.00 91.07 590 VAL A O 1
ATOM 4118 N N . ARG A 1 580 ? 63.150 -55.749 55.563 1.00 88.46 591 ARG A N 1
ATOM 4119 C CA . ARG A 1 580 ? 62.895 -55.786 56.997 1.00 89.35 591 ARG A CA 1
ATOM 4120 C C . ARG A 1 580 ? 64.194 -55.527 57.750 1.00 87.77 591 ARG A C 1
ATOM 4121 O O . ARG A 1 580 ? 65.041 -56.413 57.862 1.00 81.10 591 ARG A O 1
ATOM 4129 N N . LEU A 1 581 ? 64.353 -54.305 58.248 1.00 85.28 592 LEU A N 1
ATOM 4130 C CA . LEU A 1 581 ? 65.548 -53.921 58.996 1.00 81.20 592 LEU A CA 1
ATOM 4131 C C . LEU A 1 581 ? 65.459 -54.399 60.445 1.00 82.76 592 LEU A C 1
ATOM 4132 O O . LEU A 1 581 ? 65.185 -53.613 61.350 1.00 88.05 592 LEU A O 1
ATOM 4137 N N . GLY A 1 582 ? 65.691 -55.688 60.664 1.00 84.58 593 GLY A N 1
ATOM 4138 C CA . GLY A 1 582 ? 65.503 -56.264 61.982 1.00 96.39 593 GLY A CA 1
ATOM 4139 C C . GLY A 1 582 ? 64.050 -56.159 62.400 1.00 99.88 593 GLY A C 1
ATOM 4140 O O . GLY A 1 582 ? 63.159 -56.246 61.560 1.00 103.65 593 GLY A O 1
ATOM 4141 N N . ARG A 1 583 ? 63.804 -55.959 63.690 1.00 99.48 594 ARG A N 1
ATOM 4142 C CA . ARG A 1 583 ? 62.439 -55.816 64.182 1.00 96.18 594 ARG A CA 1
ATOM 4143 C C . ARG A 1 583 ? 62.107 -54.359 64.476 1.00 99.56 594 ARG A C 1
ATOM 4144 O O . ARG A 1 583 ? 60.982 -54.036 64.860 1.00 106.71 594 ARG A O 1
ATOM 4152 N N . TRP A 1 584 ? 63.087 -53.482 64.286 1.00 90.31 595 TRP A N 1
ATOM 4153 C CA . TRP A 1 584 ? 62.945 -52.082 64.674 1.00 94.19 595 TRP A CA 1
ATOM 4154 C C . TRP A 1 584 ? 62.358 -51.177 63.585 1.00 102.45 595 TRP A C 1
ATOM 4155 O O . TRP A 1 584 ? 61.764 -50.142 63.888 1.00 102.47 595 TRP A O 1
ATOM 4166 N N . ALA A 1 585 ? 62.520 -51.566 62.324 1.00 101.22 596 ALA A N 1
ATOM 4167 C CA . ALA A 1 585 ? 61.987 -50.774 61.221 1.00 96.03 596 ALA A CA 1
ATOM 4168 C C . ALA A 1 585 ? 61.901 -51.571 59.927 1.00 86.71 596 ALA A C 1
ATOM 4169 O O . ALA A 1 585 ? 62.621 -52.551 59.745 1.00 81.80 596 ALA A O 1
ATOM 4171 N N . ASP A 1 586 ? 61.005 -51.146 59.039 1.00 83.92 597 ASP A N 1
ATOM 4172 C CA . ASP A 1 586 ? 60.960 -51.658 57.672 1.00 89.79 597 ASP A CA 1
ATOM 4173 C C . ASP A 1 586 ? 61.069 -50.491 56.695 1.00 89.26 597 ASP A C 1
ATOM 4174 O O . ASP A 1 586 ? 60.440 -49.448 56.885 1.00 85.68 597 ASP A O 1
ATOM 4179 N N . VAL A 1 587 ? 61.877 -50.661 55.655 1.00 85.52 598 VAL A N 1
ATOM 4180 C CA . VAL A 1 587 ? 62.071 -49.606 54.670 1.00 86.24 598 VAL A CA 1
ATOM 4181 C C . VAL A 1 587 ? 61.799 -50.105 53.256 1.00 99.05 598 VAL A C 1
ATOM 4182 O O . VAL A 1 587 ? 62.330 -51.132 52.834 1.00 98.45 598 VAL A O 1
ATOM 4186 N N . GLY A 1 588 ? 60.959 -49.371 52.533 1.00 101.56 599 GLY A N 1
ATOM 4187 C CA . GLY A 1 588 ? 60.649 -49.700 51.157 1.00 97.38 599 GLY A CA 1
ATOM 4188 C C . GLY A 1 588 ? 60.948 -48.549 50.216 1.00 95.21 599 GLY A C 1
ATOM 4189 O O . GLY A 1 588 ? 60.912 -47.383 50.610 1.00 93.19 599 GLY A O 1
ATOM 4190 N N . ALA A 1 589 ? 61.253 -48.885 48.968 1.00 95.16 600 ALA A N 1
ATOM 4191 C CA . ALA A 1 589 ? 61.496 -47.891 47.933 1.00 91.65 600 ALA A CA 1
ATOM 4192 C C . ALA A 1 589 ? 61.106 -48.462 46.577 1.00 86.99 600 ALA A C 1
ATOM 4193 O O . ALA A 1 589 ? 61.124 -49.677 46.377 1.00 81.94 600 ALA A O 1
ATOM 4195 N N . GLY A 1 590 ? 60.751 -47.583 45.649 1.00 83.85 601 GLY A N 1
ATOM 4196 C CA . GLY A 1 590 ? 60.343 -48.010 44.325 1.00 76.86 601 GLY A CA 1
ATOM 4197 C C . GLY A 1 590 ? 60.732 -47.009 43.259 1.00 74.21 601 GLY A C 1
ATOM 4198 O O . GLY A 1 590 ? 60.772 -45.802 43.509 1.00 62.67 601 GLY A O 1
ATOM 4199 N N . LEU A 1 591 ? 61.019 -47.518 42.065 1.00 79.62 602 LEU A N 1
ATOM 4200 C CA . LEU A 1 591 ? 61.379 -46.675 40.931 1.00 75.13 602 LEU A CA 1
ATOM 4201 C C . LEU A 1 591 ? 60.677 -47.170 39.664 1.00 77.58 602 LEU A C 1
ATOM 4202 O O . LEU A 1 591 ? 60.533 -48.375 39.458 1.00 76.76 602 LEU A O 1
ATOM 4207 N N . ARG A 1 592 ? 60.229 -46.242 38.823 1.00 71.07 603 ARG A N 1
ATOM 4208 C CA . ARG A 1 592 ? 59.512 -46.617 37.606 1.00 64.70 603 ARG A CA 1
ATOM 4209 C C . ARG A 1 592 ? 59.705 -45.631 36.451 1.00 75.38 603 ARG A C 1
ATOM 4210 O O . ARG A 1 592 ? 59.723 -44.415 36.649 1.00 87.04 603 ARG A O 1
ATOM 4218 N N . TYR A 1 593 ? 59.846 -46.175 35.245 1.00 73.41 604 TYR A N 1
ATOM 4219 C CA . TYR A 1 593 ? 59.983 -45.378 34.034 1.00 74.23 604 TYR A CA 1
ATOM 4220 C C . TYR A 1 593 ? 58.799 -45.657 33.121 1.00 74.66 604 TYR A C 1
ATOM 4221 O O . TYR A 1 593 ? 58.440 -46.812 32.906 1.00 77.52 604 TYR A O 1
ATOM 4230 N N . ASP A 1 594 ? 58.188 -44.604 32.588 1.00 69.04 605 ASP A N 1
ATOM 4231 C CA . ASP A 1 594 ? 57.061 -44.769 31.674 1.00 61.13 605 ASP A CA 1
ATOM 4232 C C . ASP A 1 594 ? 57.283 -44.048 30.354 1.00 63.61 605 ASP A C 1
ATOM 4233 O O . ASP A 1 594 ? 57.646 -42.875 30.339 1.00 61.69 605 ASP A O 1
ATOM 4238 N N . TYR A 1 595 ? 57.057 -44.761 29.252 1.00 65.64 606 TYR A N 1
ATOM 4239 C CA . TYR A 1 595 ? 57.114 -44.190 27.908 1.00 62.18 606 TYR A CA 1
ATOM 4240 C C . TYR A 1 595 ? 55.740 -44.311 27.256 1.00 60.50 606 TYR A C 1
ATOM 4241 O O . TYR A 1 595 ? 55.039 -45.302 27.457 1.00 73.50 606 TYR A O 1
ATOM 4250 N N A ARG A 1 596 ? 55.364 -43.302 26.481 0.68 61.70 607 ARG A N 1
ATOM 4251 N N B ARG A 1 596 ? 55.353 -43.309 26.471 0.32 61.75 607 ARG A N 1
ATOM 4252 C CA A ARG A 1 596 ? 54.104 -43.337 25.757 0.68 57.79 607 ARG A CA 1
ATOM 4253 C CA B ARG A 1 596 ? 54.068 -43.345 25.768 0.32 57.20 607 ARG A CA 1
ATOM 4254 C C A ARG A 1 596 ? 54.215 -42.540 24.468 0.68 64.97 607 ARG A C 1
ATOM 4255 C C B ARG A 1 596 ? 54.082 -42.513 24.490 0.32 64.72 607 ARG A C 1
ATOM 4256 O O A ARG A 1 596 ? 54.629 -41.379 24.477 0.68 72.90 607 ARG A O 1
ATOM 4257 O O B ARG A 1 596 ? 54.287 -41.298 24.530 0.32 72.83 607 ARG A O 1
ATOM 4272 N N . SER A 1 597 ? 53.847 -43.173 23.361 1.00 64.52 608 SER A N 1
ATOM 4273 C CA . SER A 1 597 ? 53.841 -42.509 22.062 1.00 59.57 608 SER A CA 1
ATOM 4274 C C . SER A 1 597 ? 52.450 -42.573 21.441 1.00 58.09 608 SER A C 1
ATOM 4275 O O . SER A 1 597 ? 51.834 -43.632 21.428 1.00 62.51 608 SER A O 1
ATOM 4278 N N . THR A 1 598 ? 51.961 -41.444 20.927 1.00 52.70 609 THR A N 1
ATOM 4279 C CA . THR A 1 598 ? 50.626 -41.387 20.327 1.00 54.12 609 THR A CA 1
ATOM 4280 C C . THR A 1 598 ? 50.627 -40.814 18.914 1.00 62.69 609 THR A C 1
ATOM 4281 O O . THR A 1 598 ? 51.440 -39.951 18.588 1.00 70.00 609 THR A O 1
ATOM 4285 N N . HIS A 1 599 ? 49.705 -41.297 18.085 1.00 45.15 610 HIS A N 1
ATOM 4286 C CA . HIS A 1 599 ? 49.532 -40.784 16.728 1.00 52.35 610 HIS A CA 1
ATOM 4287 C C . HIS A 1 599 ? 48.061 -40.610 16.358 1.00 43.88 610 HIS A C 1
ATOM 4288 O O . HIS A 1 599 ? 47.204 -41.377 16.796 1.00 68.60 610 HIS A O 1
ATOM 4295 N N . SER A 1 600 ? 47.776 -39.593 15.551 1.00 58.87 611 SER A N 1
ATOM 4296 C CA . SER A 1 600 ? 46.448 -39.420 14.963 1.00 42.42 611 SER A CA 1
ATOM 4297 C C . SER A 1 600 ? 46.568 -38.930 13.531 1.00 56.36 611 SER A C 1
ATOM 4298 O O . SER A 1 600 ? 47.480 -38.171 13.200 1.00 52.91 611 SER A O 1
ATOM 4301 N N . ASP A 1 601 ? 45.647 -39.371 12.683 1.00 47.38 612 ASP A N 1
ATOM 4302 C CA . ASP A 1 601 ? 45.588 -38.888 11.315 1.00 58.96 612 ASP A CA 1
ATOM 4303 C C . ASP A 1 601 ? 45.302 -37.393 11.333 1.00 55.05 612 ASP A C 1
ATOM 4304 O O . ASP A 1 601 ? 45.823 -36.641 10.510 1.00 74.40 612 ASP A O 1
ATOM 4309 N N . ASP A 1 602 ? 44.481 -36.979 12.295 1.00 46.76 613 ASP A N 1
ATOM 4310 C CA . ASP A 1 602 ? 44.127 -35.578 12.504 1.00 47.76 613 ASP A CA 1
ATOM 4311 C C . ASP A 1 602 ? 45.318 -34.793 13.049 1.00 45.57 613 ASP A C 1
ATOM 4312 O O . ASP A 1 602 ? 45.773 -35.031 14.168 1.00 45.45 613 ASP A O 1
ATOM 4317 N N . GLY A 1 603 ? 45.804 -33.843 12.257 1.00 49.81 614 GLY A N 1
ATOM 4318 C CA . GLY A 1 603 ? 46.973 -33.065 12.618 1.00 50.61 614 GLY A CA 1
ATOM 4319 C C . GLY A 1 603 ? 46.719 -32.079 13.741 1.00 58.45 614 GLY A C 1
ATOM 4320 O O . GLY A 1 603 ? 47.656 -31.523 14.313 1.00 65.43 614 GLY A O 1
ATOM 4321 N N . SER A 1 604 ? 45.449 -31.868 14.069 1.00 56.59 615 SER A N 1
ATOM 4322 C CA . SER A 1 604 ? 45.090 -30.907 15.102 1.00 64.19 615 SER A CA 1
ATOM 4323 C C . SER A 1 604 ? 45.039 -31.516 16.502 1.00 62.14 615 SER A C 1
ATOM 4324 O O . SER A 1 604 ? 44.916 -30.796 17.492 1.00 69.08 615 SER A O 1
ATOM 4327 N N . VAL A 1 605 ? 45.136 -32.840 16.578 1.00 46.94 616 VAL A N 1
ATOM 4328 C CA . VAL A 1 605 ? 45.170 -33.537 17.863 1.00 50.78 616 VAL A CA 1
ATOM 4329 C C . VAL A 1 605 ? 46.537 -33.416 18.545 1.00 54.03 616 VAL A C 1
ATOM 4330 O O . VAL A 1 605 ? 47.573 -33.641 17.920 1.00 46.49 616 VAL A O 1
ATOM 4334 N N . SER A 1 606 ? 46.538 -33.054 19.826 1.00 57.85 617 SER A N 1
ATOM 4335 C CA . SER A 1 606 ? 47.783 -32.896 20.576 1.00 60.47 617 SER A CA 1
ATOM 4336 C C . SER A 1 606 ? 48.471 -34.237 20.793 1.00 62.23 617 SER A C 1
ATOM 4337 O O . SER A 1 606 ? 48.209 -34.939 21.767 1.00 57.55 617 SER A O 1
ATOM 4340 N N . THR A 1 607 ? 49.369 -34.567 19.875 1.00 70.95 618 THR A N 1
ATOM 4341 C CA . THR A 1 607 ? 49.956 -35.894 19.786 1.00 63.47 618 THR A CA 1
ATOM 4342 C C . THR A 1 607 ? 51.466 -35.827 20.012 1.00 74.63 618 THR A C 1
ATOM 4343 O O . THR A 1 607 ? 52.111 -34.854 19.618 1.00 90.15 618 THR A O 1
ATOM 4347 N N . GLY A 1 608 ? 52.030 -36.845 20.660 1.00 62.23 619 GLY A N 1
ATOM 4348 C CA . GLY A 1 608 ? 53.466 -36.870 20.876 1.00 54.45 619 GLY A CA 1
ATOM 4349 C C . GLY A 1 608 ? 54.007 -37.960 21.781 1.00 58.30 619 GLY A C 1
ATOM 4350 O O . GLY A 1 608 ? 53.349 -38.970 22.034 1.00 70.32 619 GLY A O 1
ATOM 4351 N N . THR A 1 609 ? 55.224 -37.739 22.268 1.00 59.32 620 THR A N 1
ATOM 4352 C CA . THR A 1 609 ? 55.928 -38.699 23.110 1.00 69.87 620 THR A CA 1
ATOM 4353 C C . THR A 1 609 ? 56.054 -38.182 24.542 1.00 68.62 620 THR A C 1
ATOM 4354 O O . THR A 1 609 ? 56.362 -37.010 24.760 1.00 74.55 620 THR A O 1
ATOM 4358 N N . HIS A 1 610 ? 55.804 -39.054 25.514 1.00 71.29 621 HIS A N 1
ATOM 4359 C CA . HIS A 1 610 ? 56.058 -38.729 26.918 1.00 72.15 621 HIS A CA 1
ATOM 4360 C C . HIS A 1 610 ? 56.989 -39.748 27.569 1.00 76.36 621 HIS A C 1
ATOM 4361 O O . HIS A 1 610 ? 56.846 -40.956 27.366 1.00 73.56 621 HIS A O 1
ATOM 4368 N N . ARG A 1 611 ? 57.942 -39.260 28.354 1.00 76.79 622 ARG A N 1
ATOM 4369 C CA . ARG A 1 611 ? 58.731 -40.136 29.214 1.00 81.59 622 ARG A CA 1
ATOM 4370 C C . ARG A 1 611 ? 58.850 -39.551 30.619 1.00 78.48 622 ARG A C 1
ATOM 4371 O O . ARG A 1 611 ? 59.541 -38.558 30.835 1.00 84.96 622 ARG A O 1
ATOM 4379 N N . THR A 1 612 ? 58.153 -40.169 31.567 1.00 74.71 623 THR A N 1
ATOM 4380 C CA . THR A 1 612 ? 58.118 -39.677 32.939 1.00 71.74 623 THR A CA 1
ATOM 4381 C C . THR A 1 612 ? 58.854 -40.620 33.889 1.00 80.76 623 THR A C 1
ATOM 4382 O O . THR A 1 612 ? 59.053 -41.796 33.585 1.00 86.72 623 THR A O 1
ATOM 4386 N N . LEU A 1 613 ? 59.256 -40.092 35.039 1.00 81.06 624 LEU A N 1
ATOM 4387 C CA . LEU A 1 613 ? 59.950 -40.876 36.051 1.00 70.71 624 LEU A CA 1
ATOM 4388 C C . LEU A 1 613 ? 59.158 -40.853 37.353 1.00 69.38 624 LEU A C 1
ATOM 4389 O O . LEU A 1 613 ? 58.848 -39.785 37.878 1.00 75.26 624 LEU A O 1
ATOM 4394 N N . SER A 1 614 ? 58.818 -42.030 37.865 1.00 66.32 625 SER A N 1
ATOM 4395 C CA . SER A 1 614 ? 58.066 -42.126 39.114 1.00 68.15 625 SER A CA 1
ATOM 4396 C C . SER A 1 614 ? 58.889 -42.830 40.191 1.00 73.34 625 SER A C 1
ATOM 4397 O O . SER A 1 614 ? 59.635 -43.767 39.901 1.00 76.44 625 SER A O 1
ATOM 4400 N N . TRP A 1 615 ? 58.753 -42.380 41.433 1.00 67.38 626 TRP A N 1
ATOM 4401 C CA . TRP A 1 615 ? 59.490 -42.992 42.532 1.00 73.67 626 TRP A CA 1
ATOM 4402 C C . TRP A 1 615 ? 58.766 -42.855 43.866 1.00 79.35 626 TRP A C 1
ATOM 4403 O O . TRP A 1 615 ? 58.076 -41.865 44.107 1.00 84.19 626 TRP A O 1
ATOM 4414 N N . ASN A 1 616 ? 58.917 -43.859 44.728 1.00 72.99 627 ASN A N 1
ATOM 4415 C CA . ASN A 1 616 ? 58.357 -43.783 46.076 1.00 81.67 627 ASN A CA 1
ATOM 4416 C C . ASN A 1 616 ? 59.274 -44.338 47.166 1.00 85.13 627 ASN A C 1
ATOM 4417 O O . ASN A 1 616 ? 60.180 -45.128 46.895 1.00 75.52 627 ASN A O 1
ATOM 4422 N N . ALA A 1 617 ? 59.032 -43.907 48.398 1.00 89.97 628 ALA A N 1
ATOM 4423 C CA . ALA A 1 617 ? 59.837 -44.344 49.531 1.00 89.87 628 ALA A CA 1
ATOM 4424 C C . ALA A 1 617 ? 59.057 -44.206 50.827 1.00 84.52 628 ALA A C 1
ATOM 4425 O O . ALA A 1 617 ? 58.317 -43.243 51.028 1.00 73.58 628 ALA A O 1
ATOM 4427 N N . GLY A 1 618 ? 59.225 -45.179 51.709 1.00 91.18 629 GLY A N 1
ATOM 4428 C CA . GLY A 1 618 ? 58.502 -45.176 52.960 1.00 95.40 629 GLY A CA 1
ATOM 4429 C C . GLY A 1 618 ? 59.309 -45.815 54.062 1.00 90.43 629 GLY A C 1
ATOM 4430 O O . GLY A 1 618 ? 60.204 -46.621 53.810 1.00 95.48 629 GLY A O 1
ATOM 4431 N N . ILE A 1 619 ? 58.986 -45.448 55.294 1.00 84.89 630 ILE A N 1
ATOM 4432 C CA . ILE A 1 619 ? 59.642 -46.021 56.453 1.00 80.73 630 ILE A CA 1
ATOM 4433 C C . ILE A 1 619 ? 58.611 -46.295 57.538 1.00 73.32 630 ILE A C 1
ATOM 4434 O O . ILE A 1 619 ? 57.658 -45.534 57.725 1.00 65.61 630 ILE A O 1
ATOM 4439 N N . VAL A 1 620 ? 58.781 -47.408 58.234 1.00 76.01 631 VAL A N 1
ATOM 4440 C CA . VAL A 1 620 ? 57.956 -47.678 59.396 1.00 88.61 631 VAL A CA 1
ATOM 4441 C C . VAL A 1 620 ? 58.819 -47.975 60.617 1.00 88.45 631 VAL A C 1
ATOM 4442 O O . VAL A 1 620 ? 59.256 -49.106 60.827 1.00 90.02 631 VAL A O 1
ATOM 4446 N N . LEU A 1 621 ? 59.066 -46.938 61.414 1.00 82.60 632 LEU A N 1
ATOM 4447 C CA . LEU A 1 621 ? 59.810 -47.085 62.658 1.00 86.21 632 LEU A CA 1
ATOM 4448 C C . LEU A 1 621 ? 58.973 -47.804 63.704 1.00 91.57 632 LEU A C 1
ATOM 4449 O O . LEU A 1 621 ? 57.833 -47.426 63.973 1.00 90.97 632 LEU A O 1
ATOM 4454 N N . LYS A 1 622 ? 59.548 -48.847 64.289 1.00 97.63 633 LYS A N 1
ATOM 4455 C CA . LYS A 1 622 ? 58.876 -49.594 65.340 1.00 95.38 633 LYS A CA 1
ATOM 4456 C C . LYS A 1 622 ? 59.733 -49.665 66.600 1.00 94.36 633 LYS A C 1
ATOM 4457 O O . LYS A 1 622 ? 60.424 -50.659 66.826 1.00 102.07 633 LYS A O 1
ATOM 4463 N N . PRO A 1 623 ? 59.685 -48.605 67.430 1.00 86.29 634 PRO A N 1
ATOM 4464 C CA . PRO A 1 623 ? 60.322 -48.601 68.753 1.00 89.84 634 PRO A CA 1
ATOM 4465 C C . PRO A 1 623 ? 59.512 -49.481 69.698 1.00 98.97 634 PRO A C 1
ATOM 4466 O O . PRO A 1 623 ? 59.847 -49.660 70.869 1.00 90.11 634 PRO A O 1
ATOM 4470 N N . THR A 1 624 ? 58.434 -50.020 69.140 1.00 106.60 635 THR A N 1
ATOM 4471 C CA . THR A 1 624 ? 57.545 -50.991 69.769 1.00 111.56 635 THR A CA 1
ATOM 4472 C C . THR A 1 624 ? 57.159 -50.758 71.231 1.00 123.68 635 THR A C 1
ATOM 4473 O O . THR A 1 624 ? 57.540 -51.503 72.131 1.00 148.75 635 THR A O 1
ATOM 4477 N N . ASP A 1 625 ? 56.380 -49.703 71.438 1.00 117.56 636 ASP A N 1
ATOM 4478 C CA . ASP A 1 625 ? 55.446 -49.643 72.551 1.00 125.58 636 ASP A CA 1
ATOM 4479 C C . ASP A 1 625 ? 54.163 -50.161 71.909 1.00 130.71 636 ASP A C 1
ATOM 4480 O O . ASP A 1 625 ? 53.046 -49.783 72.272 1.00 131.56 636 ASP A O 1
ATOM 4485 N N . TRP A 1 626 ? 54.360 -51.055 70.944 1.00 128.07 637 TRP A N 1
ATOM 4486 C CA . TRP A 1 626 ? 53.356 -51.393 69.953 1.00 132.60 637 TRP A CA 1
ATOM 4487 C C . TRP A 1 626 ? 52.761 -50.123 69.361 1.00 142.55 637 TRP A C 1
ATOM 4488 O O . TRP A 1 626 ? 51.544 -49.951 69.292 1.00 154.26 637 TRP A O 1
ATOM 4499 N N . LEU A 1 627 ? 53.659 -49.228 68.958 1.00 132.60 638 LEU A N 1
ATOM 4500 C CA . LEU A 1 627 ? 53.301 -48.052 68.180 1.00 123.70 638 LEU A CA 1
ATOM 4501 C C . LEU A 1 627 ? 54.271 -47.883 67.013 1.00 116.96 638 LEU A C 1
ATOM 4502 O O . LEU A 1 627 ? 55.473 -48.123 67.155 1.00 111.94 638 LEU A O 1
ATOM 4507 N N . ASP A 1 628 ? 53.743 -47.473 65.864 1.00 97.28 639 ASP A N 1
ATOM 4508 C CA . ASP A 1 628 ? 54.557 -47.322 64.666 1.00 82.54 639 ASP A CA 1
ATOM 4509 C C . ASP A 1 628 ? 54.598 -45.877 64.182 1.00 87.29 639 ASP A C 1
ATOM 4510 O O . ASP A 1 628 ? 53.560 -45.245 64.000 1.00 79.11 639 ASP A O 1
ATOM 4515 N N . LEU A 1 629 ? 55.809 -45.366 63.976 1.00 93.06 640 LEU A N 1
ATOM 4516 C CA . LEU A 1 629 ? 56.016 -44.045 63.392 1.00 85.49 640 LEU A CA 1
ATOM 4517 C C . LEU A 1 629 ? 56.242 -44.196 61.890 1.00 78.10 640 LEU A C 1
ATOM 4518 O O . LEU A 1 629 ? 57.275 -44.718 61.467 1.00 78.02 640 LEU A O 1
ATOM 4523 N N . THR A 1 630 ? 55.277 -43.748 61.089 1.00 71.12 641 THR A N 1
ATOM 4524 C CA . THR A 1 630 ? 55.309 -43.994 59.646 1.00 67.36 641 THR A CA 1
ATOM 4525 C C . THR A 1 630 ? 55.489 -42.717 58.836 1.00 79.70 641 THR A C 1
ATOM 4526 O O . THR A 1 630 ? 54.933 -41.675 59.177 1.00 83.11 641 THR A O 1
ATOM 4530 N N . TYR A 1 631 ? 56.259 -42.806 57.757 1.00 80.20 642 TYR A N 1
ATOM 4531 C CA . TYR A 1 631 ? 56.451 -41.671 56.862 1.00 85.02 642 TYR A CA 1
ATOM 4532 C C . TYR A 1 631 ? 56.705 -42.120 55.430 1.00 80.87 642 TYR A C 1
ATOM 4533 O O . TYR A 1 631 ? 57.653 -42.857 55.163 1.00 87.73 642 TYR A O 1
ATOM 4542 N N . ARG A 1 632 ? 55.867 -41.655 54.509 1.00 69.79 643 ARG A N 1
ATOM 4543 C CA . ARG A 1 632 ? 55.929 -42.119 53.128 1.00 76.73 643 ARG A CA 1
ATOM 4544 C C . ARG A 1 632 ? 55.957 -40.978 52.130 1.00 81.24 643 ARG A C 1
ATOM 4545 O O . ARG A 1 632 ? 55.396 -39.909 52.370 1.00 78.52 643 ARG A O 1
ATOM 4553 N N . THR A 1 633 ? 56.606 -41.234 51.000 1.00 88.89 644 THR A N 1
ATOM 4554 C CA . THR A 1 633 ? 56.727 -40.273 49.916 1.00 80.05 644 THR A CA 1
ATOM 4555 C C . THR A 1 633 ? 56.454 -40.989 48.602 1.00 81.18 644 THR A C 1
ATOM 4556 O O . THR A 1 633 ? 56.959 -42.088 48.382 1.00 91.86 644 THR A O 1
ATOM 4560 N N . SER A 1 634 ? 55.651 -40.380 47.735 1.00 74.39 645 SER A N 1
ATOM 4561 C CA . SER A 1 634 ? 55.352 -40.974 46.436 1.00 74.01 645 SER A CA 1
ATOM 4562 C C . SER A 1 634 ? 55.032 -39.908 45.393 1.00 69.68 645 SER A C 1
ATOM 4563 O O . SER A 1 634 ? 54.437 -38.879 45.709 1.00 65.17 645 SER A O 1
ATOM 4566 N N . THR A 1 635 ? 55.431 -40.159 44.150 1.00 66.91 646 THR A N 1
ATOM 4567 C CA . THR A 1 635 ? 55.104 -39.259 43.050 1.00 67.73 646 THR A CA 1
ATOM 4568 C C . THR A 1 635 ? 53.885 -39.767 42.289 1.00 71.52 646 THR A C 1
ATOM 4569 O O . THR A 1 635 ? 53.472 -40.920 42.444 1.00 74.51 646 THR A O 1
ATOM 4573 N N . GLY A 1 636 ? 53.307 -38.892 41.475 1.00 55.89 647 GLY A N 1
ATOM 4574 C CA . GLY A 1 636 ? 52.143 -39.233 40.678 1.00 53.63 647 GLY A CA 1
ATOM 4575 C C . GLY A 1 636 ? 52.053 -38.386 39.420 1.00 63.62 647 GLY A C 1
ATOM 4576 O O . GLY A 1 636 ? 52.360 -37.192 39.435 1.00 63.91 647 GLY A O 1
ATOM 4577 N N . PHE A 1 637 ? 51.639 -38.999 38.319 1.00 57.18 648 PHE A N 1
ATOM 4578 C CA . PHE A 1 637 ? 51.532 -38.264 37.071 1.00 49.30 648 PHE A CA 1
ATOM 4579 C C . PHE A 1 637 ? 50.341 -38.699 36.232 1.00 57.11 648 PHE A C 1
ATOM 4580 O O . PHE A 1 637 ? 49.873 -39.835 36.317 1.00 61.79 648 PHE A O 1
ATOM 4588 N N . ARG A 1 638 ? 49.853 -37.769 35.425 1.00 56.78 649 ARG A N 1
ATOM 4589 C CA . ARG A 1 638 ? 48.738 -38.038 34.541 1.00 62.39 649 ARG A CA 1
ATOM 4590 C C . ARG A 1 638 ? 49.011 -37.466 33.158 1.00 62.64 649 ARG A C 1
ATOM 4591 O O . ARG A 1 638 ? 49.197 -36.262 33.003 1.00 61.95 649 ARG A O 1
ATOM 4599 N N . LEU A 1 639 ? 49.044 -38.339 32.159 1.00 52.93 650 LEU A N 1
ATOM 4600 C CA . LEU A 1 639 ? 49.203 -37.914 30.777 1.00 46.76 650 LEU A CA 1
ATOM 4601 C C . LEU A 1 639 ? 47.921 -37.223 30.298 1.00 55.29 650 LEU A C 1
ATOM 4602 O O . LEU A 1 639 ? 46.844 -37.468 30.847 1.00 58.71 650 LEU A O 1
ATOM 4607 N N . PRO A 1 640 ? 48.034 -36.345 29.286 1.00 47.11 651 PRO A N 1
ATOM 4608 C CA . PRO A 1 640 ? 46.864 -35.664 28.710 1.00 42.83 651 PRO A CA 1
ATOM 4609 C C . PRO A 1 640 ? 45.832 -36.671 28.228 1.00 53.03 651 PRO A C 1
ATOM 4610 O O . PRO A 1 640 ? 46.191 -37.609 27.518 1.00 68.07 651 PRO A O 1
ATOM 4614 N N . SER A 1 641 ? 44.570 -36.487 28.598 1.00 50.50 652 SER A N 1
ATOM 4615 C CA . SER A 1 641 ? 43.537 -37.445 28.215 1.00 58.27 652 SER A CA 1
ATOM 4616 C C . SER A 1 641 ? 43.259 -37.375 26.719 1.00 56.45 652 SER A C 1
ATOM 4617 O O . SER A 1 641 ? 43.684 -36.441 26.049 1.00 44.27 652 SER A O 1
ATOM 4620 N N . PHE A 1 642 ? 42.536 -38.360 26.198 1.00 54.84 653 PHE A N 1
ATOM 4621 C CA . PHE A 1 642 ? 42.219 -38.385 24.776 1.00 50.98 653 PHE A CA 1
ATOM 4622 C C . PHE A 1 642 ? 41.306 -37.223 24.374 1.00 55.41 653 PHE A C 1
ATOM 4623 O O . PHE A 1 642 ? 41.372 -36.736 23.247 1.00 59.02 653 PHE A O 1
ATOM 4631 N N . ALA A 1 643 ? 40.470 -36.768 25.301 1.00 46.77 654 ALA A N 1
ATOM 4632 C CA . ALA A 1 643 ? 39.595 -35.627 25.035 1.00 44.36 654 ALA A CA 1
ATOM 4633 C C . ALA A 1 643 ? 40.368 -34.310 25.064 1.00 45.98 654 ALA A C 1
ATOM 4634 O O . ALA A 1 643 ? 40.081 -33.388 24.295 1.00 38.30 654 ALA A O 1
ATOM 4636 N N . GLU A 1 644 ? 41.350 -34.228 25.954 1.00 32.95 655 GLU A N 1
ATOM 4637 C CA . GLU A 1 644 ? 42.219 -33.062 26.011 1.00 44.65 655 GLU A CA 1
ATOM 4638 C C . GLU A 1 644 ? 43.115 -32.980 24.781 1.00 54.39 655 GLU A C 1
ATOM 4639 O O . GLU A 1 644 ? 43.417 -31.891 24.290 1.00 58.71 655 GLU A O 1
ATOM 4645 N N . MET A 1 645 ? 43.529 -34.139 24.280 1.00 58.92 656 MET A N 1
ATOM 4646 C CA . MET A 1 645 ? 44.401 -34.195 23.114 1.00 53.09 656 MET A CA 1
ATOM 4647 C C . MET A 1 645 ? 43.675 -33.722 21.866 1.00 55.38 656 MET A C 1
ATOM 4648 O O . MET A 1 645 ? 44.271 -33.079 21.001 1.00 59.56 656 MET A O 1
ATOM 4653 N N . TYR A 1 646 ? 42.386 -34.039 21.778 1.00 47.53 657 TYR A N 1
ATOM 4654 C CA . TYR A 1 646 ? 41.588 -33.646 20.622 1.00 41.54 657 TYR A CA 1
ATOM 4655 C C . TYR A 1 646 ? 41.401 -32.144 20.621 1.00 39.92 657 TYR A C 1
ATOM 4656 O O . TYR A 1 646 ? 41.218 -31.529 19.574 1.00 53.74 657 TYR A O 1
ATOM 4665 N N . GLY A 1 647 ? 41.436 -31.565 21.814 1.00 49.03 658 GLY A N 1
ATOM 4666 C CA . GLY A 1 647 ? 41.488 -30.127 21.970 1.00 41.59 658 GLY A CA 1
ATOM 4667 C C . GLY A 1 647 ? 40.147 -29.436 21.924 1.00 47.07 658 GLY A C 1
ATOM 4668 O O . GLY A 1 647 ? 39.115 -30.052 21.666 1.00 50.40 658 GLY A O 1
ATOM 4669 N N . TRP A 1 648 ? 40.185 -28.135 22.178 1.00 50.34 659 TRP A N 1
ATOM 4670 C CA . TRP A 1 648 ? 39.010 -27.281 22.161 1.00 46.34 659 TRP A CA 1
ATOM 4671 C C . TRP A 1 648 ? 38.867 -26.748 20.741 1.00 52.49 659 TRP A C 1
ATOM 4672 O O . TRP A 1 648 ? 39.851 -26.312 20.141 1.00 51.51 659 TRP A O 1
ATOM 4683 N N . ARG A 1 649 ? 37.656 -26.806 20.190 1.00 51.35 660 ARG A N 1
ATOM 4684 C CA . ARG A 1 649 ? 37.442 -26.388 18.804 1.00 37.77 660 ARG A CA 1
ATOM 4685 C C . ARG A 1 649 ? 36.226 -25.490 18.619 1.00 44.03 660 ARG A C 1
ATOM 4686 O O . ARG A 1 649 ? 35.208 -25.664 19.284 1.00 61.07 660 ARG A O 1
ATOM 4694 N N . ALA A 1 650 ? 36.345 -24.528 17.707 1.00 44.72 661 ALA A N 1
ATOM 4695 C CA . ALA A 1 650 ? 35.285 -23.551 17.478 1.00 52.40 661 ALA A CA 1
ATOM 4696 C C . ALA A 1 650 ? 34.922 -23.400 16.002 1.00 63.29 661 ALA A C 1
ATOM 4697 O O . ALA A 1 650 ? 34.594 -22.304 15.543 1.00 82.55 661 ALA A O 1
ATOM 4699 N N . GLY A 1 651 ? 34.982 -24.502 15.262 1.00 60.56 662 GLY A N 1
ATOM 4700 C CA . GLY A 1 651 ? 34.564 -24.501 13.872 1.00 64.11 662 GLY A CA 1
ATOM 4701 C C . GLY A 1 651 ? 35.574 -23.884 12.927 1.00 58.96 662 GLY A C 1
ATOM 4702 O O . GLY A 1 651 ? 35.247 -23.528 11.798 1.00 65.92 662 GLY A O 1
ATOM 4703 N N . VAL A 1 652 ? 36.805 -23.749 13.396 1.00 57.16 663 VAL A N 1
ATOM 4704 C CA . VAL A 1 652 ? 37.877 -23.237 12.564 1.00 55.52 663 VAL A CA 1
ATOM 4705 C C . VAL A 1 652 ? 39.102 -24.126 12.701 1.00 66.76 663 VAL A C 1
ATOM 4706 O O . VAL A 1 652 ? 39.186 -24.942 13.619 1.00 70.48 663 VAL A O 1
ATOM 4710 N N . GLN A 1 653 ? 40.042 -23.971 11.774 1.00 75.18 664 GLN A N 1
ATOM 4711 C CA . GLN A 1 653 ? 41.303 -24.701 11.810 1.00 78.92 664 GLN A CA 1
ATOM 4712 C C . GLN A 1 653 ? 42.041 -24.482 13.130 1.00 78.71 664 GLN A C 1
ATOM 4713 O O . GLN A 1 653 ? 42.143 -23.356 13.621 1.00 73.42 664 GLN A O 1
ATOM 4719 N N . SER A 1 654 ? 42.543 -25.569 13.705 1.00 75.47 665 SER A N 1
ATOM 4720 C CA . SER A 1 654 ? 43.285 -25.500 14.955 1.00 71.92 665 SER A CA 1
ATOM 4721 C C . SER A 1 654 ? 44.662 -26.114 14.772 1.00 63.14 665 SER A C 1
ATOM 4722 O O . SER A 1 654 ? 44.811 -27.125 14.093 1.00 68.54 665 SER A O 1
ATOM 4725 N N . LYS A 1 655 ? 45.673 -25.499 15.369 1.00 73.42 666 LYS A N 1
ATOM 4726 C CA . LYS A 1 655 ? 46.977 -26.135 15.448 1.00 81.03 666 LYS A CA 1
ATOM 4727 C C . LYS A 1 655 ? 46.973 -27.059 16.658 1.00 82.75 666 LYS A C 1
ATOM 4728 O O . LYS A 1 655 ? 46.095 -26.969 17.518 1.00 83.12 666 LYS A O 1
ATOM 4734 N N . ALA A 1 656 ? 47.944 -27.960 16.720 1.00 74.54 667 ALA A N 1
ATOM 4735 C CA . ALA A 1 656 ? 48.101 -28.800 17.894 1.00 61.14 667 ALA A CA 1
ATOM 4736 C C . ALA A 1 656 ? 49.103 -28.149 18.839 1.00 70.81 667 ALA A C 1
ATOM 4737 O O . ALA A 1 656 ? 50.081 -27.548 18.396 1.00 74.07 667 ALA A O 1
ATOM 4739 N N . VAL A 1 657 ? 48.853 -28.254 20.140 1.00 69.17 668 VAL A N 1
ATOM 4740 C CA . VAL A 1 657 ? 49.787 -27.730 21.131 1.00 65.72 668 VAL A CA 1
ATOM 4741 C C . VAL A 1 657 ? 50.375 -28.854 21.970 1.00 71.53 668 VAL A C 1
ATOM 4742 O O . VAL A 1 657 ? 49.748 -29.894 22.154 1.00 84.70 668 VAL A O 1
ATOM 4746 N N . LYS A 1 658 ? 51.583 -28.643 22.476 1.00 71.99 669 LYS A N 1
ATOM 4747 C CA . LYS A 1 658 ? 52.216 -29.614 23.356 1.00 69.65 669 LYS A CA 1
ATOM 4748 C C . LYS A 1 658 ? 51.539 -29.586 24.720 1.00 62.76 669 LYS A C 1
ATOM 4749 O O . LYS A 1 658 ? 51.181 -28.521 25.222 1.00 64.81 669 LYS A O 1
ATOM 4755 N N . ILE A 1 659 ? 51.345 -30.758 25.312 1.00 55.01 670 ILE A N 1
ATOM 4756 C CA . ILE A 1 659 ? 50.851 -30.822 26.681 1.00 55.54 670 ILE A CA 1
ATOM 4757 C C . ILE A 1 659 ? 51.745 -31.695 27.550 1.00 52.86 670 ILE A C 1
ATOM 4758 O O . ILE A 1 659 ? 51.913 -32.885 27.289 1.00 59.22 670 ILE A O 1
ATOM 4763 N N . ASP A 1 660 ? 52.323 -31.095 28.581 1.00 53.36 671 ASP A N 1
ATOM 4764 C CA . ASP A 1 660 ? 53.117 -31.844 29.539 1.00 60.10 671 ASP A CA 1
ATOM 4765 C C . ASP A 1 660 ? 52.159 -32.567 30.480 1.00 64.16 671 ASP A C 1
ATOM 4766 O O . ASP A 1 660 ? 50.980 -32.223 30.547 1.00 57.91 671 ASP A O 1
ATOM 4771 N N . PRO A 1 661 ? 52.647 -33.590 31.196 1.00 67.57 672 PRO A N 1
ATOM 4772 C CA . PRO A 1 661 ? 51.724 -34.297 32.085 1.00 52.92 672 PRO A CA 1
ATOM 4773 C C . PRO A 1 661 ? 51.482 -33.553 33.390 1.00 61.50 672 PRO A C 1
ATOM 4774 O O . PRO A 1 661 ? 52.323 -32.765 33.830 1.00 70.65 672 PRO A O 1
ATOM 4778 N N . GLU A 1 662 ? 50.325 -33.802 33.994 1.00 57.95 673 GLU A N 1
ATOM 4779 C CA . GLU A 1 662 ? 50.066 -33.366 35.355 1.00 56.86 673 GLU A CA 1
ATOM 4780 C C . GLU A 1 662 ? 50.961 -34.174 36.291 1.00 60.64 673 GLU A C 1
ATOM 4781 O O . GLU A 1 662 ? 51.186 -35.363 36.075 1.00 57.27 673 GLU A O 1
ATOM 4787 N N . LYS A 1 663 ? 51.485 -33.529 37.322 1.00 59.29 674 LYS A N 1
ATOM 4788 C CA . LYS A 1 663 ? 52.325 -34.227 38.282 1.00 65.75 674 LYS A CA 1
ATOM 4789 C C . LYS A 1 663 ? 51.868 -33.945 39.706 1.00 65.24 674 LYS A C 1
ATOM 4790 O O . LYS A 1 663 ? 51.304 -32.888 39.985 1.00 58.67 674 LYS A O 1
ATOM 4796 N N . SER A 1 664 ? 52.103 -34.900 40.601 1.00 67.55 675 SER A N 1
ATOM 4797 C CA . SER A 1 664 ? 51.776 -34.720 42.011 1.00 67.80 675 SER A CA 1
ATOM 4798 C C . SER A 1 664 ? 52.844 -35.311 42.922 1.00 65.19 675 SER A C 1
ATOM 4799 O O . SER A 1 664 ? 53.648 -36.146 42.500 1.00 75.13 675 SER A O 1
ATOM 4802 N N . PHE A 1 665 ? 52.843 -34.869 44.176 1.00 69.98 676 PHE A N 1
ATOM 4803 C CA . PHE A 1 665 ? 53.832 -35.307 45.158 1.00 76.81 676 PHE A CA 1
ATOM 4804 C C . PHE A 1 665 ? 53.168 -35.434 46.524 1.00 76.63 676 PHE A C 1
ATOM 4805 O O . PHE A 1 665 ? 52.546 -34.492 47.009 1.00 81.56 676 PHE A O 1
ATOM 4813 N N . ASN A 1 666 ? 53.309 -36.600 47.143 1.00 78.40 677 ASN A N 1
ATOM 4814 C CA . ASN A 1 666 ? 52.561 -36.916 48.355 1.00 76.39 677 ASN A CA 1
ATOM 4815 C C . ASN A 1 666 ? 53.443 -37.281 49.548 1.00 87.90 677 ASN A C 1
ATOM 4816 O O . ASN A 1 666 ? 54.023 -38.368 49.593 1.00 92.29 677 ASN A O 1
ATOM 4821 N N . LYS A 1 667 ? 53.548 -36.366 50.509 1.00 87.00 678 LYS A N 1
ATOM 4822 C CA . LYS A 1 667 ? 54.236 -36.652 51.765 1.00 79.57 678 LYS A CA 1
ATOM 4823 C C . LYS A 1 667 ? 53.190 -37.026 52.812 1.00 78.31 678 LYS A C 1
ATOM 4824 O O . LYS A 1 667 ? 52.147 -36.380 52.919 1.00 81.52 678 LYS A O 1
ATOM 4830 N N . GLU A 1 668 ? 53.449 -38.089 53.563 1.00 70.01 679 GLU A N 1
ATOM 4831 C CA . GLU A 1 668 ? 52.489 -38.534 54.568 1.00 106.06 679 GLU A CA 1
ATOM 4832 C C . GLU A 1 668 ? 53.162 -39.157 55.797 1.00 105.99 679 GLU A C 1
ATOM 4833 O O . GLU A 1 668 ? 53.862 -40.166 55.699 1.00 99.08 679 GLU A O 1
ATOM 4839 N N . ALA A 1 669 ? 52.951 -38.534 56.952 1.00 73.51 680 ALA A N 1
ATOM 4840 C CA . ALA A 1 669 ? 53.464 -39.053 58.212 1.00 103.14 680 ALA A CA 1
ATOM 4841 C C . ALA A 1 669 ? 52.318 -39.609 59.048 1.00 93.68 680 ALA A C 1
ATOM 4842 O O . ALA A 1 669 ? 51.215 -39.056 59.042 1.00 74.10 680 ALA A O 1
ATOM 4844 N N . GLY A 1 670 ? 52.580 -40.699 59.765 1.00 95.86 681 GLY A N 1
ATOM 4845 C CA . GLY A 1 670 ? 51.545 -41.344 60.551 1.00 76.67 681 GLY A CA 1
ATOM 4846 C C . GLY A 1 670 ? 52.007 -42.072 61.801 1.00 89.93 681 GLY A C 1
ATOM 4847 O O . GLY A 1 670 ? 53.165 -42.482 61.920 1.00 83.01 681 GLY A O 1
ATOM 4848 N N . ILE A 1 671 ? 51.079 -42.233 62.738 1.00 79.40 682 ILE A N 1
ATOM 4849 C CA . ILE A 1 671 ? 51.336 -42.947 63.979 1.00 81.72 682 ILE A CA 1
ATOM 4850 C C . ILE A 1 671 ? 50.181 -43.904 64.256 1.00 87.22 682 ILE A C 1
ATOM 4851 O O . ILE A 1 671 ? 49.014 -43.540 64.099 1.00 81.59 682 ILE A O 1
ATOM 4856 N N . VAL A 1 672 ? 50.506 -45.134 64.645 1.00 88.05 683 VAL A N 1
ATOM 4857 C CA . VAL A 1 672 ? 49.485 -46.132 64.955 1.00 95.49 683 VAL A CA 1
ATOM 4858 C C . VAL A 1 672 ? 49.758 -46.872 66.264 1.00 92.59 683 VAL A C 1
ATOM 4859 O O . VAL A 1 672 ? 50.811 -47.482 66.435 1.00 87.20 683 VAL A O 1
ATOM 4863 N N . PHE A 1 673 ? 48.799 -46.808 67.181 1.00 96.14 684 PHE A N 1
ATOM 4864 C CA . PHE A 1 673 ? 48.874 -47.544 68.436 1.00 102.75 684 PHE A CA 1
ATOM 4865 C C . PHE A 1 673 ? 48.152 -48.873 68.282 1.00 106.64 684 PHE A C 1
ATOM 4866 O O . PHE A 1 673 ? 46.948 -48.899 68.041 1.00 102.41 684 PHE A O 1
ATOM 4874 N N . LYS A 1 674 ? 48.884 -49.974 68.424 1.00 107.81 685 LYS A N 1
ATOM 4875 C CA . LYS A 1 674 ? 48.289 -51.301 68.312 1.00 104.12 685 LYS A CA 1
ATOM 4876 C C . LYS A 1 674 ? 48.430 -52.084 69.614 1.00 114.33 685 LYS A C 1
ATOM 4877 O O . LYS A 1 674 ? 49.207 -51.706 70.489 1.00 128.40 685 LYS A O 1
ATOM 4883 N N . GLY A 1 675 ? 47.669 -53.167 69.747 1.00 112.50 686 GLY A N 1
ATOM 4884 C CA . GLY A 1 675 ? 47.713 -53.975 70.954 1.00 115.58 686 GLY A CA 1
ATOM 4885 C C . GLY A 1 675 ? 46.519 -54.896 71.132 1.00 112.50 686 GLY A C 1
ATOM 4886 O O . GLY A 1 675 ? 45.896 -55.314 70.157 1.00 104.40 686 GLY A O 1
ATOM 4887 N N . ASP A 1 676 ? 46.205 -55.213 72.385 1.00 114.47 687 ASP A N 1
ATOM 4888 C CA . ASP A 1 676 ? 45.092 -56.104 72.704 1.00 114.13 687 ASP A CA 1
ATOM 4889 C C . ASP A 1 676 ? 43.754 -55.446 72.383 1.00 110.14 687 ASP A C 1
ATOM 4890 O O . ASP A 1 676 ? 42.785 -56.119 72.031 1.00 99.78 687 ASP A O 1
ATOM 4895 N N . PHE A 1 677 ? 43.713 -54.124 72.513 1.00 112.94 688 PHE A N 1
ATOM 4896 C CA . PHE A 1 677 ? 42.513 -53.342 72.236 1.00 111.57 688 PHE A CA 1
ATOM 4897 C C . PHE A 1 677 ? 42.203 -53.303 70.741 1.00 106.28 688 PHE A C 1
ATOM 4898 O O . PHE A 1 677 ? 41.110 -52.912 70.332 1.00 97.77 688 PHE A O 1
ATOM 4906 N N . GLY A 1 678 ? 43.179 -53.703 69.932 1.00 111.18 689 GLY A N 1
ATOM 4907 C CA . GLY A 1 678 ? 43.053 -53.658 68.488 1.00 112.75 689 GLY A CA 1
ATOM 4908 C C . GLY A 1 678 ? 44.129 -52.765 67.906 1.00 114.53 689 GLY A C 1
ATOM 4909 O O . GLY A 1 678 ? 45.318 -53.073 68.005 1.00 116.69 689 GLY A O 1
ATOM 4910 N N . ASN A 1 679 ? 43.706 -51.659 67.302 1.00 112.81 690 ASN A N 1
ATOM 4911 C CA . ASN A 1 679 ? 44.633 -50.631 66.838 1.00 106.91 690 ASN A CA 1
ATOM 4912 C C . ASN A 1 679 ? 43.944 -49.298 66.563 1.00 99.17 690 ASN A C 1
ATOM 4913 O O . ASN A 1 679 ? 42.741 -49.250 66.315 1.00 97.24 690 ASN A O 1
ATOM 4918 N N . LEU A 1 680 ? 44.720 -48.220 66.626 1.00 100.62 691 LEU A N 1
ATOM 4919 C CA . LEU A 1 680 ? 44.232 -46.883 66.310 1.00 96.70 691 LEU A CA 1
ATOM 4920 C C . LEU A 1 680 ? 45.274 -46.188 65.448 1.00 96.88 691 LEU A C 1
ATOM 4921 O O . LEU A 1 680 ? 46.417 -46.022 65.866 1.00 103.33 691 LEU A O 1
ATOM 4926 N N . GLU A 1 681 ? 44.878 -45.778 64.249 1.00 100.24 692 GLU A N 1
ATOM 4927 C CA . GLU A 1 681 ? 45.826 -45.239 63.281 1.00 104.64 692 GLU A CA 1
ATOM 4928 C C . GLU A 1 681 ? 45.504 -43.794 62.894 1.00 102.47 692 GLU A C 1
ATOM 4929 O O . GLU A 1 681 ? 44.344 -43.443 62.670 1.00 99.15 692 GLU A O 1
ATOM 4935 N N . ALA A 1 682 ? 46.539 -42.961 62.826 1.00 98.66 693 ALA A N 1
ATOM 4936 C CA . ALA A 1 682 ? 46.391 -41.570 62.407 1.00 86.27 693 ALA A CA 1
ATOM 4937 C C . ALA A 1 682 ? 47.509 -41.176 61.453 1.00 90.40 693 ALA A C 1
ATOM 4938 O O . ALA A 1 682 ? 48.636 -41.647 61.581 1.00 94.70 693 ALA A O 1
ATOM 4940 N N . SER A 1 683 ? 47.190 -40.306 60.501 1.00 90.57 694 SER A N 1
ATOM 4941 C CA . SER A 1 683 ? 48.161 -39.870 59.505 1.00 83.97 694 SER A CA 1
ATOM 4942 C C . SER A 1 683 ? 47.857 -38.464 58.987 1.00 85.84 694 SER A C 1
ATOM 4943 O O . SER A 1 683 ? 46.697 -38.062 58.879 1.00 68.71 694 SER A O 1
ATOM 4946 N N . TRP A 1 684 ? 48.914 -37.721 58.676 1.00 70.92 695 TRP A N 1
ATOM 4947 C CA . TRP A 1 684 ? 48.783 -36.391 58.093 1.00 86.98 695 TRP A CA 1
ATOM 4948 C C . TRP A 1 684 ? 49.430 -36.387 56.712 1.00 92.07 695 TRP A C 1
ATOM 4949 O O . TRP A 1 684 ? 50.577 -36.805 56.558 1.00 96.20 695 TRP A O 1
ATOM 4960 N N . PHE A 1 685 ? 48.698 -35.921 55.707 1.00 67.04 696 PHE A N 1
ATOM 4961 C CA . PHE A 1 685 ? 49.209 -35.950 54.338 1.00 90.06 696 PHE A CA 1
ATOM 4962 C C . PHE A 1 685 ? 49.330 -34.570 53.697 1.00 76.43 696 PHE A C 1
ATOM 4963 O O . PHE A 1 685 ? 48.642 -33.625 54.082 1.00 74.31 696 PHE A O 1
ATOM 4971 N N . ASN A 1 686 ? 50.209 -34.474 52.708 1.00 73.55 697 ASN A N 1
ATOM 4972 C CA . ASN A 1 686 ? 50.436 -33.233 51.991 1.00 73.57 697 ASN A CA 1
ATOM 4973 C C . ASN A 1 686 ? 50.659 -33.514 50.511 1.00 78.91 697 ASN A C 1
ATOM 4974 O O . ASN A 1 686 ? 51.791 -33.745 50.081 1.00 74.72 697 ASN A O 1
ATOM 4979 N N . ASN A 1 687 ? 49.575 -33.493 49.737 1.00 79.88 698 ASN A N 1
ATOM 4980 C CA . ASN A 1 687 ? 49.646 -33.747 48.299 1.00 70.06 698 ASN A CA 1
ATOM 4981 C C . ASN A 1 687 ? 49.708 -32.458 47.486 1.00 77.48 698 ASN A C 1
ATOM 4982 O O . ASN A 1 687 ? 48.825 -31.607 47.593 1.00 75.31 698 ASN A O 1
ATOM 4987 N N . ALA A 1 688 ? 50.750 -32.329 46.670 1.00 81.02 699 ALA A N 1
ATOM 4988 C CA . ALA A 1 688 ? 50.952 -31.136 45.854 1.00 71.39 699 ALA A CA 1
ATOM 4989 C C . ALA A 1 688 ? 50.823 -31.426 44.362 1.00 69.82 699 ALA A C 1
ATOM 4990 O O . ALA A 1 688 ? 51.713 -32.022 43.752 1.00 62.36 699 ALA A O 1
ATOM 4992 N N . TYR A 1 689 ? 49.714 -30.988 43.778 1.00 66.39 700 TYR A N 1
ATOM 4993 C CA . TYR A 1 689 ? 49.485 -31.155 42.351 1.00 64.55 700 TYR A CA 1
ATOM 4994 C C . TYR A 1 689 ? 50.138 -30.011 41.580 1.00 73.76 700 TYR A C 1
ATOM 4995 O O . TYR A 1 689 ? 50.253 -28.894 42.084 1.00 81.25 700 TYR A O 1
ATOM 5004 N N . ARG A 1 690 ? 50.578 -30.299 40.361 1.00 75.38 701 ARG A N 1
ATOM 5005 C CA . ARG A 1 690 ? 51.305 -29.325 39.558 1.00 71.72 701 ARG A CA 1
ATOM 5006 C C . ARG A 1 690 ? 51.045 -29.576 38.070 1.00 70.45 701 ARG A C 1
ATOM 5007 O O . ARG A 1 690 ? 50.771 -30.710 37.663 1.00 61.78 701 ARG A O 1
ATOM 5015 N N . ASP A 1 691 ? 51.115 -28.510 37.275 1.00 67.54 702 ASP A N 1
ATOM 5016 C CA . ASP A 1 691 ? 50.860 -28.568 35.835 1.00 71.62 702 ASP A CA 1
ATOM 5017 C C . ASP A 1 691 ? 49.453 -29.062 35.526 1.00 70.23 702 ASP A C 1
ATOM 5018 O O . ASP A 1 691 ? 49.249 -29.840 34.592 1.00 73.44 702 ASP A O 1
ATOM 5023 N N . LEU A 1 692 ? 48.487 -28.610 36.318 1.00 60.73 703 LEU A N 1
ATOM 5024 C CA . LEU A 1 692 ? 47.098 -28.977 36.090 1.00 62.73 703 LEU A CA 1
ATOM 5025 C C . LEU A 1 692 ? 46.616 -28.471 34.732 1.00 63.61 703 LEU A C 1
ATOM 5026 O O . LEU A 1 692 ? 46.882 -27.333 34.340 1.00 69.49 703 LEU A O 1
ATOM 5031 N N . ILE A 1 693 ? 45.915 -29.337 34.013 1.00 59.91 704 ILE A N 1
ATOM 5032 C CA . ILE A 1 693 ? 45.498 -29.050 32.651 1.00 57.18 704 ILE A CA 1
ATOM 5033 C C . ILE A 1 693 ? 44.116 -28.399 32.615 1.00 59.46 704 ILE A C 1
ATOM 5034 O O . ILE A 1 693 ? 43.144 -28.941 33.147 1.00 56.34 704 ILE A O 1
ATOM 5039 N N . VAL A 1 694 ? 44.037 -27.227 31.995 1.00 45.58 705 VAL A N 1
ATOM 5040 C CA . VAL A 1 694 ? 42.767 -26.524 31.869 1.00 66.62 705 VAL A CA 1
ATOM 5041 C C . VAL A 1 694 ? 42.712 -25.753 30.553 1.00 62.70 705 VAL A C 1
ATOM 5042 O O . VAL A 1 694 ? 43.747 -25.445 29.960 1.00 63.01 705 VAL A O 1
ATOM 5046 N N . ARG A 1 695 ? 41.500 -25.455 30.096 1.00 52.03 706 ARG A N 1
ATOM 5047 C CA . ARG A 1 695 ? 41.304 -24.695 28.871 1.00 49.36 706 ARG A CA 1
ATOM 5048 C C . ARG A 1 695 ? 41.616 -23.221 29.116 1.00 57.01 706 ARG A C 1
ATOM 5049 O O . ARG A 1 695 ? 40.947 -22.559 29.906 1.00 58.16 706 ARG A O 1
ATOM 5057 N N . GLY A 1 696 ? 42.635 -22.714 28.430 1.00 58.37 707 GLY A N 1
ATOM 5058 C CA . GLY A 1 696 ? 43.036 -21.328 28.570 1.00 59.80 707 GLY A CA 1
ATOM 5059 C C . GLY A 1 696 ? 43.880 -20.866 27.402 1.00 58.09 707 GLY A C 1
ATOM 5060 O O . GLY A 1 696 ? 43.801 -21.427 26.315 1.00 67.05 707 GLY A O 1
ATOM 5061 N N . TYR A 1 697 ? 44.691 -19.840 27.629 1.00 50.93 708 TYR A N 1
ATOM 5062 C CA . TYR A 1 697 ? 45.553 -19.289 26.592 1.00 55.25 708 TYR A CA 1
ATOM 5063 C C . TYR A 1 697 ? 47.004 -19.282 27.045 1.00 64.69 708 TYR A C 1
ATOM 5064 O O . TYR A 1 697 ? 47.299 -19.122 28.233 1.00 54.69 708 TYR A O 1
ATOM 5073 N N . GLU A 1 698 ? 47.910 -19.430 26.088 1.00 61.13 709 GLU A N 1
ATOM 5074 C CA . GLU A 1 698 ? 49.322 -19.186 26.337 1.00 60.39 709 GLU A CA 1
ATOM 5075 C C . GLU A 1 698 ? 49.510 -17.680 26.525 1.00 59.30 709 GLU A C 1
ATOM 5076 O O . GLU A 1 698 ? 48.822 -16.883 25.891 1.00 58.37 709 GLU A O 1
ATOM 5082 N N . ALA A 1 699 ? 50.420 -17.284 27.408 1.00 65.55 710 ALA A N 1
ATOM 5083 C CA . ALA A 1 699 ? 50.622 -15.863 27.685 1.00 63.59 710 ALA A CA 1
ATOM 5084 C C . ALA A 1 699 ? 52.083 -15.448 27.563 1.00 71.69 710 ALA A C 1
ATOM 5085 O O . ALA A 1 699 ? 52.988 -16.232 27.848 1.00 75.89 710 ALA A O 1
ATOM 5087 N N . GLN A 1 700 ? 52.299 -14.209 27.133 1.00 66.09 711 GLN A N 1
ATOM 5088 C CA . GLN A 1 700 ? 53.642 -13.656 27.010 1.00 75.37 711 GLN A CA 1
ATOM 5089 C C . GLN A 1 700 ? 53.605 -12.152 27.231 1.00 78.93 711 GLN A C 1
ATOM 5090 O O . GLN A 1 700 ? 52.584 -11.508 26.993 1.00 82.87 711 GLN A O 1
ATOM 5096 N N . ILE A 1 701 ? 54.723 -11.596 27.688 1.00 90.00 712 ILE A N 1
ATOM 5097 C CA . ILE A 1 701 ? 54.819 -10.165 27.957 1.00 92.68 712 ILE A CA 1
ATOM 5098 C C . ILE A 1 701 ? 55.805 -9.510 26.998 1.00 87.71 712 ILE A C 1
ATOM 5099 O O . ILE A 1 701 ? 57.017 -9.699 27.116 1.00 88.75 712 ILE A O 1
ATOM 5104 N N . LYS A 1 702 ? 55.279 -8.735 26.053 1.00 93.29 713 LYS A N 1
ATOM 5105 C CA . LYS A 1 702 ? 56.097 -8.141 24.995 1.00 110.78 713 LYS A CA 1
ATOM 5106 C C . LYS A 1 702 ? 56.708 -6.786 25.367 1.00 124.86 713 LYS A C 1
ATOM 5107 O O . LYS A 1 702 ? 57.931 -6.646 25.430 1.00 133.34 713 LYS A O 1
ATOM 5113 N N . ASP A 1 703 ? 55.863 -5.788 25.607 1.00 122.11 714 ASP A N 1
ATOM 5114 C CA . ASP A 1 703 ? 56.355 -4.455 25.945 1.00 119.17 714 ASP A CA 1
ATOM 5115 C C . ASP A 1 703 ? 55.794 -3.969 27.278 1.00 109.66 714 ASP A C 1
ATOM 5116 O O . ASP A 1 703 ? 55.176 -2.910 27.352 1.00 107.00 714 ASP A O 1
ATOM 5118 N N . GLY A 1 704 ? 56.016 -4.748 28.331 1.00 106.69 715 GLY A N 1
ATOM 5119 C CA . GLY A 1 704 ? 55.506 -4.410 29.646 1.00 102.79 715 GLY A CA 1
ATOM 5120 C C . GLY A 1 704 ? 54.165 -5.056 29.929 1.00 104.65 715 GLY A C 1
ATOM 5121 O O . GLY A 1 704 ? 53.948 -5.614 31.005 1.00 103.25 715 GLY A O 1
ATOM 5122 N N . LYS A 1 705 ? 53.264 -4.982 28.955 1.00 101.83 716 LYS A N 1
ATOM 5123 C CA . LYS A 1 705 ? 51.934 -5.564 29.093 1.00 94.19 716 LYS A CA 1
ATOM 5124 C C . LYS A 1 705 ? 51.918 -7.023 28.641 1.00 93.10 716 LYS A C 1
ATOM 5125 O O . LYS A 1 705 ? 52.502 -7.374 27.615 1.00 92.61 716 LYS A O 1
ATOM 5127 N N . GLU A 1 706 ? 51.255 -7.872 29.414 1.00 73.57 717 GLU A N 1
ATOM 5128 C CA . GLU A 1 706 ? 51.105 -9.262 29.022 1.00 95.39 717 GLU A CA 1
ATOM 5129 C C . GLU A 1 706 ? 49.968 -9.373 28.016 1.00 91.14 717 GLU A C 1
ATOM 5130 O O . GLU A 1 706 ? 49.137 -8.469 27.906 1.00 80.29 717 GLU A O 1
ATOM 5136 N N . GLU A 1 707 ? 49.945 -10.475 27.274 1.00 88.88 718 GLU A N 1
ATOM 5137 C CA . GLU A 1 707 ? 48.920 -10.694 26.262 1.00 80.05 718 GLU A CA 1
ATOM 5138 C C . GLU A 1 707 ? 48.738 -12.176 25.977 1.00 73.96 718 GLU A C 1
ATOM 5139 O O . GLU A 1 707 ? 49.618 -12.988 26.259 1.00 76.74 718 GLU A O 1
ATOM 5145 N N . ALA A 1 708 ? 47.584 -12.523 25.421 1.00 67.75 719 ALA A N 1
ATOM 5146 C CA . ALA A 1 708 ? 47.320 -13.893 25.010 1.00 68.23 719 ALA A CA 1
ATOM 5147 C C . ALA A 1 708 ? 47.899 -14.152 23.631 1.00 60.22 719 ALA A C 1
ATOM 5148 O O . ALA A 1 708 ? 47.772 -13.328 22.732 1.00 119.99 719 ALA A O 1
ATOM 5150 N N . LYS A 1 709 ? 48.544 -15.300 23.469 1.00 59.96 720 LYS A N 1
ATOM 5151 C CA . LYS A 1 709 ? 48.977 -15.739 22.153 1.00 81.74 720 LYS A CA 1
ATOM 5152 C C . LYS A 1 709 ? 48.378 -17.106 21.854 1.00 79.66 720 LYS A C 1
ATOM 5153 O O . LYS A 1 709 ? 48.105 -17.886 22.768 1.00 80.10 720 LYS A O 1
ATOM 5159 N N . GLY A 1 710 ? 48.158 -17.384 20.573 1.00 84.24 721 GLY A N 1
ATOM 5160 C CA . GLY A 1 710 ? 47.628 -18.669 20.157 1.00 54.49 721 GLY A CA 1
ATOM 5161 C C . GLY A 1 710 ? 46.122 -18.775 20.295 1.00 57.21 721 GLY A C 1
ATOM 5162 O O . GLY A 1 710 ? 45.431 -17.772 20.455 1.00 57.38 721 GLY A O 1
ATOM 5163 N N . ASP A 1 711 ? 45.619 -20.004 20.237 1.00 56.53 722 ASP A N 1
ATOM 5164 C CA . ASP A 1 711 ? 44.186 -20.265 20.289 1.00 52.89 722 ASP A CA 1
ATOM 5165 C C . ASP A 1 711 ? 43.770 -20.665 21.698 1.00 58.40 722 ASP A C 1
ATOM 5166 O O . ASP A 1 711 ? 44.617 -20.977 22.527 1.00 57.19 722 ASP A O 1
ATOM 5171 N N . PRO A 1 712 ? 42.459 -20.638 21.980 1.00 65.67 723 PRO A N 1
ATOM 5172 C CA . PRO A 1 712 ? 41.996 -21.265 23.216 1.00 45.92 723 PRO A CA 1
ATOM 5173 C C . PRO A 1 712 ? 42.348 -22.748 23.181 1.00 47.01 723 PRO A C 1
ATOM 5174 O O . PRO A 1 712 ? 41.912 -23.462 22.279 1.00 49.85 723 PRO A O 1
ATOM 5178 N N . ALA A 1 713 ? 43.137 -23.204 24.143 1.00 49.70 724 ALA A N 1
ATOM 5179 C CA . ALA A 1 713 ? 43.612 -24.581 24.125 1.00 60.27 724 ALA A CA 1
ATOM 5180 C C . ALA A 1 713 ? 43.695 -25.175 25.520 1.00 58.25 724 ALA A C 1
ATOM 5181 O O . ALA A 1 713 ? 43.625 -24.460 26.516 1.00 65.91 724 ALA A O 1
ATOM 5183 N N . TYR A 1 714 ? 43.843 -26.492 25.585 1.00 56.26 725 TYR A N 1
ATOM 5184 C CA . TYR A 1 714 ? 44.095 -27.156 26.854 1.00 55.37 725 TYR A CA 1
ATOM 5185 C C . TYR A 1 714 ? 45.590 -27.143 27.149 1.00 48.08 725 TYR A C 1
ATOM 5186 O O . TYR A 1 714 ? 46.381 -27.741 26.423 1.00 64.06 725 TYR A O 1
ATOM 5195 N N . LEU A 1 715 ? 45.973 -26.437 28.207 1.00 57.03 726 LEU A N 1
ATOM 5196 C CA . LEU A 1 715 ? 47.383 -26.268 28.547 1.00 64.95 726 LEU A CA 1
ATOM 5197 C C . LEU A 1 715 ? 47.644 -26.553 30.016 1.00 57.86 726 LEU A C 1
ATOM 5198 O O . LEU A 1 715 ? 46.730 -26.503 30.840 1.00 53.57 726 LEU A O 1
ATOM 5203 N N . ASN A 1 716 ? 48.897 -26.859 30.335 1.00 53.06 727 ASN A N 1
ATOM 5204 C CA . ASN A 1 716 ? 49.328 -26.951 31.721 1.00 61.46 727 ASN A CA 1
ATOM 5205 C C . ASN A 1 716 ? 49.348 -25.550 32.307 1.00 66.68 727 ASN A C 1
ATOM 5206 O O . ASN A 1 716 ? 50.132 -24.701 31.884 1.00 70.27 727 ASN A O 1
ATOM 5211 N N . ALA A 1 717 ? 48.478 -25.299 33.274 1.00 59.51 728 ALA A N 1
ATOM 5212 C CA . ALA A 1 717 ? 48.272 -23.934 33.722 1.00 62.49 728 ALA A CA 1
ATOM 5213 C C . ALA A 1 717 ? 48.491 -23.735 35.217 1.00 62.68 728 ALA A C 1
ATOM 5214 O O . ALA A 1 717 ? 48.945 -22.673 35.646 1.00 71.29 728 ALA A O 1
ATOM 5216 N N . GLN A 1 718 ? 48.189 -24.756 36.010 1.00 63.64 729 GLN A N 1
ATOM 5217 C CA . GLN A 1 718 ? 48.042 -24.549 37.448 1.00 64.36 729 GLN A CA 1
ATOM 5218 C C . GLN A 1 718 ? 48.717 -25.555 38.371 1.00 63.80 729 GLN A C 1
ATOM 5219 O O . GLN A 1 718 ? 48.975 -26.701 37.996 1.00 67.15 729 GLN A O 1
ATOM 5225 N N . SER A 1 719 ? 48.975 -25.104 39.595 1.00 65.91 730 SER A N 1
ATOM 5226 C CA . SER A 1 719 ? 49.462 -25.965 40.665 1.00 60.58 730 SER A CA 1
ATOM 5227 C C . SER A 1 719 ? 48.595 -25.773 41.904 1.00 58.68 730 SER A C 1
ATOM 5228 O O . SER A 1 719 ? 48.028 -24.700 42.111 1.00 59.26 730 SER A O 1
ATOM 5231 N N . ALA A 1 720 ? 48.487 -26.815 42.723 1.00 82.67 731 ALA A N 1
ATOM 5232 C CA . ALA A 1 720 ? 47.711 -26.740 43.959 1.00 79.27 731 ALA A CA 1
ATOM 5233 C C . ALA A 1 720 ? 48.147 -27.809 44.949 1.00 80.10 731 ALA A C 1
ATOM 5234 O O . ALA A 1 720 ? 48.546 -28.906 44.558 1.00 80.80 731 ALA A O 1
ATOM 5236 N N . ARG A 1 721 ? 48.070 -27.482 46.235 1.00 90.86 732 ARG A N 1
ATOM 5237 C CA . ARG A 1 721 ? 48.435 -28.429 47.282 1.00 90.11 732 ARG A CA 1
ATOM 5238 C C . ARG A 1 721 ? 47.299 -28.619 48.283 1.00 80.48 732 ARG A C 1
ATOM 5239 O O . ARG A 1 721 ? 46.532 -27.692 48.556 1.00 65.47 732 ARG A O 1
ATOM 5247 N N . ILE A 1 722 ? 47.183 -29.834 48.810 1.00 78.16 733 ILE A N 1
ATOM 5248 C CA . ILE A 1 722 ? 46.150 -30.142 49.790 1.00 72.41 733 ILE A CA 1
ATOM 5249 C C . ILE A 1 722 ? 46.730 -30.892 50.984 1.00 76.68 733 ILE A C 1
ATOM 5250 O O . ILE A 1 722 ? 47.570 -31.779 50.831 1.00 75.70 733 ILE A O 1
ATOM 5255 N N . THR A 1 723 ? 46.288 -30.515 52.178 1.00 88.03 734 THR A N 1
ATOM 5256 C CA . THR A 1 723 ? 46.701 -31.197 53.396 1.00 85.02 734 THR A CA 1
ATOM 5257 C C . THR A 1 723 ? 45.478 -31.790 54.066 1.00 84.75 734 THR A C 1
ATOM 5258 O O . THR A 1 723 ? 44.354 -31.358 53.802 1.00 65.47 734 THR A O 1
ATOM 5262 N N . GLY A 1 724 ? 45.691 -32.777 54.931 1.00 66.48 735 GLY A N 1
ATOM 5263 C CA . GLY A 1 724 ? 44.588 -33.368 55.663 1.00 72.51 735 GLY A CA 1
ATOM 5264 C C . GLY A 1 724 ? 44.948 -34.381 56.733 1.00 75.03 735 GLY A C 1
ATOM 5265 O O . GLY A 1 724 ? 46.123 -34.636 57.011 1.00 68.16 735 GLY A O 1
ATOM 5266 N N . ILE A 1 725 ? 43.910 -34.967 57.323 1.00 73.38 736 ILE A N 1
ATOM 5267 C CA . ILE A 1 725 ? 44.053 -35.879 58.448 1.00 74.81 736 ILE A CA 1
ATOM 5268 C C . ILE A 1 725 ? 43.126 -37.089 58.300 1.00 70.45 736 ILE A C 1
ATOM 5269 O O . ILE A 1 725 ? 41.980 -36.956 57.866 1.00 66.55 736 ILE A O 1
ATOM 5274 N N . ASN A 1 726 ? 43.634 -38.269 58.645 1.00 69.76 737 ASN A N 1
ATOM 5275 C CA . ASN A 1 726 ? 42.823 -39.481 58.671 1.00 74.00 737 ASN A CA 1
ATOM 5276 C C . ASN A 1 726 ? 42.961 -40.242 59.988 1.00 83.20 737 ASN A C 1
ATOM 5277 O O . ASN A 1 726 ? 44.071 -40.497 60.456 1.00 71.68 737 ASN A O 1
ATOM 5282 N N . ILE A 1 727 ? 41.828 -40.598 60.584 1.00 89.35 738 ILE A N 1
ATOM 5283 C CA . ILE A 1 727 ? 41.824 -41.460 61.758 1.00 83.37 738 ILE A CA 1
ATOM 5284 C C . ILE A 1 727 ? 41.080 -42.750 61.433 1.00 83.74 738 ILE A C 1
ATOM 5285 O O . ILE A 1 727 ? 39.965 -42.715 60.907 1.00 81.75 738 ILE A O 1
ATOM 5290 N N . LEU A 1 728 ? 41.699 -43.886 61.742 1.00 79.50 739 LEU A N 1
ATOM 5291 C CA . LEU A 1 728 ? 41.076 -45.184 61.510 1.00 84.37 739 LEU A CA 1
ATOM 5292 C C . LEU A 1 728 ? 41.460 -46.180 62.591 1.00 88.81 739 LEU A C 1
ATOM 5293 O O . LEU A 1 728 ? 42.642 -46.386 62.862 1.00 96.75 739 LEU A O 1
ATOM 5298 N N . GLY A 1 729 ? 40.458 -46.804 63.200 1.00 91.33 740 GLY A N 1
ATOM 5299 C CA . GLY A 1 729 ? 40.711 -47.790 64.231 1.00 98.31 740 GLY A CA 1
ATOM 5300 C C . GLY A 1 729 ? 39.580 -48.775 64.449 1.00 101.47 740 GLY A C 1
ATOM 5301 O O . GLY A 1 729 ? 38.447 -48.554 64.017 1.00 100.02 740 GLY A O 1
ATOM 5302 N N . LYS A 1 730 ? 39.904 -49.873 65.124 1.00 103.11 741 LYS A N 1
ATOM 5303 C CA . LYS A 1 730 ? 38.914 -50.868 65.517 1.00 100.55 741 LYS A CA 1
ATOM 5304 C C . LYS A 1 730 ? 39.177 -51.340 66.943 1.00 92.72 741 LYS A C 1
ATOM 5305 O O . LYS A 1 730 ? 40.278 -51.781 67.268 1.00 98.36 741 LYS A O 1
ATOM 5311 N N . ILE A 1 731 ? 38.160 -51.228 67.792 1.00 77.57 742 ILE A N 1
ATOM 5312 C CA . ILE A 1 731 ? 38.267 -51.634 69.186 1.00 82.63 742 ILE A CA 1
ATOM 5313 C C . ILE A 1 731 ? 37.844 -53.095 69.376 1.00 90.28 742 ILE A C 1
ATOM 5314 O O . ILE A 1 731 ? 36.953 -53.587 68.684 1.00 96.32 742 ILE A O 1
ATOM 5316 N N . ASP A 1 732 ? 38.491 -53.782 70.314 1.00 102.20 743 ASP A N 1
ATOM 5317 C CA . ASP A 1 732 ? 38.176 -55.179 70.611 1.00 114.79 743 ASP A CA 1
ATOM 5318 C C . ASP A 1 732 ? 37.162 -55.249 71.749 1.00 112.17 743 ASP A C 1
ATOM 5319 O O . ASP A 1 732 ? 36.566 -56.293 72.008 1.00 111.12 743 ASP A O 1
ATOM 5324 N N . TRP A 1 733 ? 36.973 -54.118 72.422 1.00 109.09 744 TRP A N 1
ATOM 5325 C CA . TRP A 1 733 ? 36.114 -54.030 73.603 1.00 112.13 744 TRP A CA 1
ATOM 5326 C C . TRP A 1 733 ? 36.484 -55.015 74.710 1.00 116.40 744 TRP A C 1
ATOM 5327 O O . TRP A 1 733 ? 35.647 -55.383 75.536 1.00 110.58 744 TRP A O 1
ATOM 5338 N N . ASN A 1 734 ? 37.743 -55.436 74.720 1.00 119.11 745 ASN A N 1
ATOM 5339 C CA . ASN A 1 734 ? 38.252 -56.256 75.805 1.00 123.51 745 ASN A CA 1
ATOM 5340 C C . ASN A 1 734 ? 39.277 -55.495 76.639 1.00 122.96 745 ASN A C 1
ATOM 5341 O O . ASN A 1 734 ? 40.415 -55.293 76.206 1.00 111.63 745 ASN A O 1
ATOM 5346 N N . GLY A 1 735 ? 38.850 -55.031 77.814 1.00 120.19 746 GLY A N 1
ATOM 5347 C CA . GLY A 1 735 ? 37.451 -55.101 78.213 1.00 113.38 746 GLY A CA 1
ATOM 5348 C C . GLY A 1 735 ? 37.066 -56.193 79.197 1.00 115.48 746 GLY A C 1
ATOM 5349 O O . GLY A 1 735 ? 36.721 -55.902 80.342 1.00 115.89 746 GLY A O 1
ATOM 5350 N N . VAL A 1 7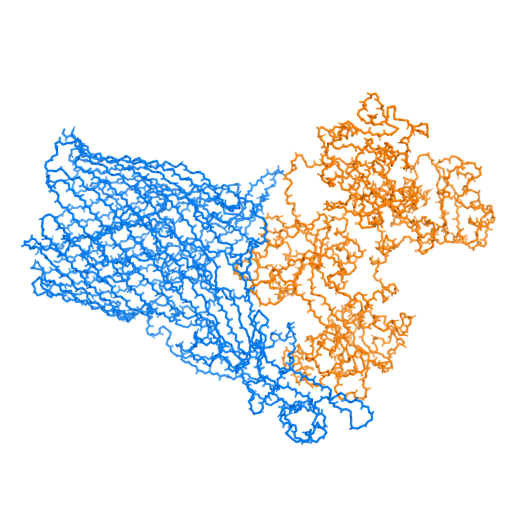36 ? 37.116 -57.444 78.738 1.00 122.87 747 VAL A N 1
ATOM 5351 C CA . VAL A 1 736 ? 36.726 -58.628 79.519 1.00 134.63 747 VAL A CA 1
ATOM 5352 C C . VAL A 1 736 ? 35.363 -58.504 80.206 1.00 138.97 747 VAL A C 1
ATOM 5353 O O . VAL A 1 736 ? 34.620 -59.484 80.320 1.00 91.01 747 VAL A O 1
ATOM 5357 N N . TRP A 1 744 ? 32.462 -58.441 71.270 1.00 103.08 755 TRP A N 1
ATOM 5358 C CA . TRP A 1 744 ? 32.058 -57.634 70.124 1.00 101.05 755 TRP A CA 1
ATOM 5359 C C . TRP A 1 744 ? 33.017 -56.478 69.838 1.00 101.62 755 TRP A C 1
ATOM 5360 O O . TRP A 1 744 ? 33.980 -56.266 70.573 1.00 104.14 755 TRP A O 1
ATOM 5371 N N . TYR A 1 745 ? 32.743 -55.733 68.769 1.00 103.62 756 TYR A N 1
ATOM 5372 C CA . TYR A 1 745 ? 33.707 -54.775 68.228 1.00 98.87 756 TYR A CA 1
ATOM 5373 C C . TYR A 1 745 ? 33.151 -53.375 67.992 1.00 100.31 756 TYR A C 1
ATOM 5374 O O . TYR A 1 745 ? 31.985 -53.087 68.271 1.00 101.31 756 TYR A O 1
ATOM 5383 N N . SER A 1 746 ? 34.013 -52.517 67.457 1.00 94.60 757 SER A N 1
ATOM 5384 C CA . SER A 1 746 ? 33.661 -51.143 67.136 1.00 89.43 757 SER A CA 1
ATOM 5385 C C . SER A 1 746 ? 34.614 -50.631 66.061 1.00 93.87 757 SER A C 1
ATOM 5386 O O . SER A 1 746 ? 35.770 -51.050 66.003 1.00 103.83 757 SER A O 1
ATOM 5389 N N . THR A 1 747 ? 34.131 -49.735 65.205 1.00 77.70 758 THR A N 1
ATOM 5390 C CA . THR A 1 747 ? 34.981 -49.130 64.183 1.00 81.59 758 THR A CA 1
ATOM 5391 C C . THR A 1 747 ? 34.889 -47.609 64.215 1.00 88.43 758 THR A C 1
ATOM 5392 O O . THR A 1 747 ? 33.855 -47.046 64.572 1.00 98.16 758 THR A O 1
ATOM 5396 N N . PHE A 1 748 ? 35.978 -46.945 63.849 1.00 79.31 759 PHE A N 1
ATOM 5397 C CA . PHE A 1 748 ? 35.992 -45.492 63.803 1.00 87.92 759 PHE A CA 1
ATOM 5398 C C . PHE A 1 748 ? 36.734 -45.006 62.566 1.00 97.74 759 PHE A C 1
ATOM 5399 O O . PHE A 1 748 ? 37.732 -45.603 62.158 1.00 101.91 759 PHE A O 1
ATOM 5407 N N . ALA A 1 749 ? 36.243 -43.920 61.973 1.00 96.20 760 ALA A N 1
ATOM 5408 C CA . ALA A 1 749 ? 36.866 -43.347 60.785 1.00 81.28 760 ALA A CA 1
ATOM 5409 C C . ALA A 1 749 ? 36.548 -41.862 60.635 1.00 81.51 760 ALA A C 1
ATOM 5410 O O . ALA A 1 749 ? 35.416 -41.429 60.857 1.00 83.05 760 ALA A O 1
ATOM 5412 N N . TYR A 1 750 ? 37.557 -41.090 60.246 1.00 76.98 761 TYR A N 1
ATOM 5413 C CA . TYR A 1 750 ? 37.422 -39.644 60.126 1.00 68.88 761 TYR A CA 1
ATOM 5414 C C . TYR A 1 750 ? 38.330 -39.105 59.029 1.00 83.71 761 TYR A C 1
ATOM 5415 O O . TYR A 1 750 ? 39.469 -39.551 58.884 1.00 95.18 761 TYR A O 1
ATOM 5424 N N . ASN A 1 751 ? 37.825 -38.144 58.259 1.00 77.01 762 ASN A N 1
ATOM 5425 C CA . ASN A 1 751 ? 38.630 -37.483 57.235 1.00 69.24 762 ASN A CA 1
ATOM 5426 C C . ASN A 1 751 ? 38.346 -35.986 57.135 1.00 76.50 762 ASN A C 1
ATOM 5427 O O . ASN A 1 751 ? 37.200 -35.548 57.226 1.00 84.60 762 ASN A O 1
ATOM 5432 N N . ARG A 1 752 ? 39.402 -35.205 56.942 1.00 75.17 763 ARG A N 1
ATOM 5433 C CA . ARG A 1 752 ? 39.274 -33.761 56.828 1.00 84.67 763 ARG A CA 1
ATOM 5434 C C . ARG A 1 752 ? 40.321 -33.230 55.857 1.00 84.96 763 ARG A C 1
ATOM 5435 O O . ARG A 1 752 ? 41.512 -33.232 56.157 1.00 90.20 763 ARG A O 1
ATOM 5443 N N . VAL A 1 753 ? 39.874 -32.790 54.687 1.00 83.90 764 VAL A N 1
ATOM 5444 C CA . VAL A 1 753 ? 40.781 -32.258 53.679 1.00 84.53 764 VAL A CA 1
ATOM 5445 C C . VAL A 1 753 ? 40.719 -30.735 53.675 1.00 85.06 764 VAL A C 1
ATOM 5446 O O . VAL A 1 753 ? 39.652 -30.150 53.858 1.00 81.72 764 VAL A O 1
ATOM 5450 N N . ARG A 1 754 ? 41.871 -30.099 53.486 1.00 83.36 765 ARG A N 1
ATOM 5451 C CA . ARG A 1 754 ? 41.932 -28.648 53.363 1.00 91.23 765 ARG A CA 1
ATOM 5452 C C . ARG A 1 754 ? 42.751 -28.227 52.150 1.00 96.17 765 ARG A C 1
ATOM 5453 O O . ARG A 1 754 ? 43.767 -28.844 51.828 1.00 92.82 765 ARG A O 1
ATOM 5461 N N . VAL A 1 755 ? 42.297 -27.173 51.480 1.00 65.12 766 VAL A N 1
ATOM 5462 C CA . VAL A 1 755 ? 43.011 -26.620 50.338 1.00 76.48 766 VAL A CA 1
ATOM 5463 C C . VAL A 1 755 ? 43.934 -25.486 50.779 1.00 86.54 766 VAL A C 1
ATOM 5464 O O . VAL A 1 755 ? 43.535 -24.614 51.551 1.00 71.34 766 VAL A O 1
ATOM 5468 N N . ARG A 1 756 ? 45.165 -25.498 50.278 1.00 99.77 767 ARG A N 1
ATOM 5469 C CA . ARG A 1 756 ? 46.145 -24.477 50.630 1.00 100.41 767 ARG A CA 1
ATOM 5470 C C . ARG A 1 756 ? 46.479 -23.581 49.436 1.00 109.15 767 ARG A C 1
ATOM 5471 O O . ARG A 1 756 ? 45.607 -22.891 48.910 1.00 118.32 767 ARG A O 1
ATOM 5479 N N . ASP A 1 757 ? 47.738 -23.600 49.009 1.00 110.23 768 ASP A N 1
ATOM 5480 C CA . ASP A 1 757 ? 48.200 -22.728 47.929 1.00 116.50 768 ASP A CA 1
ATOM 5481 C C . ASP A 1 757 ? 47.649 -23.117 46.558 1.00 113.89 768 ASP A C 1
ATOM 5482 O O . ASP A 1 757 ? 47.628 -24.294 46.198 1.00 118.20 768 ASP A O 1
ATOM 5487 N N . ILE A 1 758 ? 47.205 -22.117 45.801 1.00 99.92 769 ILE A N 1
ATOM 5488 C CA . ILE A 1 758 ? 46.802 -22.305 44.411 1.00 79.09 769 ILE A CA 1
ATOM 5489 C C . ILE A 1 758 ? 47.510 -21.283 43.521 1.00 78.79 769 ILE A C 1
ATOM 5490 O O . ILE A 1 758 ? 47.064 -20.143 43.399 1.00 78.83 769 ILE A O 1
ATOM 5495 N N . LYS A 1 759 ? 48.614 -21.689 42.902 1.00 82.31 770 LYS A N 1
ATOM 5496 C CA . LYS A 1 759 ? 49.367 -20.787 42.035 1.00 85.18 770 LYS A CA 1
ATOM 5497 C C . LYS A 1 759 ? 49.188 -21.099 40.545 1.00 87.38 770 LYS A C 1
ATOM 5498 O O . LYS A 1 759 ? 49.293 -22.250 40.116 1.00 82.94 770 LYS A O 1
ATOM 5504 N N . LYS A 1 760 ? 48.914 -20.059 39.766 1.00 82.78 771 LYS A N 1
ATOM 5505 C CA . LYS A 1 760 ? 48.766 -20.183 38.322 1.00 73.71 771 LYS A CA 1
ATOM 5506 C C . LYS A 1 760 ? 50.070 -19.800 37.626 1.00 70.69 771 LYS A C 1
ATOM 5507 O O . LYS A 1 760 ? 50.779 -18.903 38.079 1.00 79.14 771 LYS A O 1
ATOM 5513 N N . ARG A 1 761 ? 50.394 -20.494 36.539 1.00 62.84 772 ARG A N 1
ATOM 5514 C CA . ARG A 1 761 ? 51.613 -20.210 35.786 1.00 73.78 772 ARG A CA 1
ATOM 5515 C C . ARG A 1 761 ? 51.588 -18.822 35.145 1.00 83.60 772 ARG A C 1
ATOM 5516 O O . ARG A 1 761 ? 50.558 -18.380 34.632 1.00 89.76 772 ARG A O 1
ATOM 5524 N N . ALA A 1 762 ? 52.729 -18.140 35.177 1.00 77.19 773 ALA A N 1
ATOM 5525 C CA . ALA A 1 762 ? 52.825 -16.780 34.655 1.00 82.06 773 ALA A CA 1
ATOM 5526 C C . ALA A 1 762 ? 52.768 -16.725 33.124 1.00 81.05 773 ALA A C 1
ATOM 5527 O O . ALA A 1 762 ? 52.573 -15.658 32.540 1.00 82.24 773 ALA A O 1
ATOM 5529 N N . ASP A 1 763 ? 52.935 -17.874 32.479 1.00 77.24 774 ASP A N 1
ATOM 5530 C CA . ASP A 1 763 ? 52.881 -17.940 31.022 1.00 75.31 774 ASP A CA 1
ATOM 5531 C C . ASP A 1 763 ? 51.534 -18.457 30.516 1.00 73.23 774 ASP A C 1
ATOM 5532 O O . ASP A 1 763 ? 51.451 -19.032 29.432 1.00 86.13 774 ASP A O 1
ATOM 5537 N N . ARG A 1 764 ? 50.481 -18.250 31.304 1.00 62.72 775 ARG A N 1
ATOM 5538 C CA . ARG A 1 764 ? 49.140 -18.700 30.935 1.00 71.77 775 ARG A CA 1
ATOM 5539 C C . ARG A 1 764 ? 48.101 -17.652 31.330 1.00 66.12 775 ARG A C 1
ATOM 5540 O O . ARG A 1 764 ? 48.329 -16.884 32.256 1.00 63.99 775 ARG A O 1
ATOM 5548 N N . THR A 1 765 ? 46.971 -17.617 30.625 1.00 55.27 776 THR A N 1
ATOM 5549 C CA . THR A 1 765 ? 45.851 -16.744 30.998 1.00 67.63 776 THR A CA 1
ATOM 5550 C C . THR A 1 765 ? 44.484 -17.329 30.649 1.00 70.02 776 THR A C 1
ATOM 5551 O O . THR A 1 765 ? 44.386 -18.429 30.102 1.00 61.13 776 THR A O 1
ATOM 5555 N N . ASP A 1 766 ? 43.438 -16.565 30.962 1.00 77.85 777 ASP A N 1
ATOM 5556 C CA . ASP A 1 766 ? 42.050 -17.015 30.858 1.00 55.25 777 ASP A CA 1
ATOM 5557 C C . ASP A 1 766 ? 41.853 -18.266 31.704 1.00 66.31 777 ASP A C 1
ATOM 5558 O O . ASP A 1 766 ? 41.022 -19.122 31.401 1.00 63.79 777 ASP A O 1
ATOM 5563 N N . ILE A 1 767 ? 42.627 -18.346 32.782 1.00 57.41 778 ILE A N 1
ATOM 5564 C CA . ILE A 1 767 ? 42.663 -19.523 33.634 1.00 59.44 778 ILE A CA 1
ATOM 5565 C C . ILE A 1 767 ? 41.721 -19.405 34.823 1.00 62.64 778 ILE A C 1
ATOM 5566 O O . ILE A 1 767 ? 42.004 -18.681 35.777 1.00 72.22 778 ILE A O 1
ATOM 5571 N N . GLN A 1 768 ? 40.593 -20.104 34.744 1.00 55.31 779 GLN A N 1
ATOM 5572 C CA . GLN A 1 768 ? 39.729 -20.300 35.896 1.00 71.36 779 GLN A CA 1
ATOM 5573 C C . GLN A 1 768 ? 40.616 -20.974 36.919 1.00 72.89 779 GLN A C 1
ATOM 5574 O O . GLN A 1 768 ? 41.314 -21.925 36.578 1.00 70.00 779 GLN A O 1
ATOM 5580 N N . SER A 1 769 ? 40.618 -20.471 38.152 1.00 78.94 780 SER A N 1
ATOM 5581 C CA . SER A 1 769 ? 41.513 -20.995 39.181 1.00 81.26 780 SER A CA 1
ATOM 5582 C C . SER A 1 769 ? 41.296 -22.494 39.414 1.00 89.60 780 SER A C 1
ATOM 5583 O O . SER A 1 769 ? 41.764 -23.320 38.632 1.00 107.37 780 SER A O 1
ATOM 5586 N N . HIS A 1 770 ? 40.600 -22.855 40.480 1.00 82.59 781 HIS A N 1
ATOM 5587 C CA . HIS A 1 770 ? 40.286 -24.262 40.694 1.00 89.72 781 HIS A CA 1
ATOM 5588 C C . HIS A 1 770 ? 39.178 -24.417 41.714 1.00 100.45 781 HIS A C 1
ATOM 5589 O O . HIS A 1 770 ? 39.365 -24.149 42.902 1.00 108.22 781 HIS A O 1
ATOM 5596 N N . LEU A 1 771 ? 38.014 -24.836 41.241 1.00 92.75 782 LEU A N 1
ATOM 5597 C CA . LEU A 1 771 ? 36.913 -25.112 42.139 1.00 95.97 782 LEU A CA 1
ATOM 5598 C C . LEU A 1 771 ? 37.072 -26.536 42.655 1.00 96.62 782 LEU A C 1
ATOM 5599 O O . LEU A 1 771 ? 37.073 -27.492 41.880 1.00 105.21 782 LEU A O 1
ATOM 5604 N N . PHE A 1 772 ? 37.232 -26.669 43.966 1.00 87.51 783 PHE A N 1
ATOM 5605 C CA . PHE A 1 772 ? 37.384 -27.978 44.582 1.00 84.30 783 PHE A CA 1
ATOM 5606 C C . PHE A 1 772 ? 36.033 -28.561 44.983 1.00 86.47 783 PHE A C 1
ATOM 5607 O O . PHE A 1 772 ? 35.824 -28.942 46.135 1.00 91.12 783 PHE A O 1
ATOM 5615 N N . ASP A 1 773 ? 35.118 -28.630 44.021 1.00 81.96 784 ASP A N 1
ATOM 5616 C CA . ASP A 1 773 ? 33.810 -29.221 44.257 1.00 78.78 784 ASP A CA 1
ATOM 5617 C C . ASP A 1 773 ? 33.927 -30.732 44.428 1.00 78.17 784 ASP A C 1
ATOM 5618 O O . ASP A 1 773 ? 33.012 -31.383 44.937 1.00 78.60 784 ASP A O 1
ATOM 5623 N N . ALA A 1 774 ? 35.063 -31.285 44.014 1.00 73.36 785 ALA A N 1
ATOM 5624 C CA . ALA A 1 774 ? 35.288 -32.724 44.112 1.00 81.61 785 ALA A CA 1
ATOM 5625 C C . ALA A 1 774 ? 35.430 -33.203 45.558 1.00 70.80 785 ALA A C 1
ATOM 5626 O O . ALA A 1 774 ? 35.024 -34.319 45.886 1.00 71.40 785 ALA A O 1
ATOM 5628 N N . ILE A 1 775 ? 36.001 -32.356 46.411 1.00 63.31 786 ILE A N 1
ATOM 5629 C CA . ILE A 1 775 ? 36.283 -32.727 47.797 1.00 64.50 786 ILE A CA 1
ATOM 5630 C C . ILE A 1 775 ? 35.037 -33.164 48.557 1.00 68.65 786 ILE A C 1
ATOM 5631 O O . ILE A 1 775 ? 34.105 -32.382 48.737 1.00 60.80 786 ILE A O 1
ATOM 5636 N N . GLN A 1 776 ? 35.025 -34.418 48.998 1.00 75.59 787 GLN A N 1
ATOM 5637 C CA . GLN A 1 776 ? 33.941 -34.913 49.833 1.00 76.05 787 GLN A CA 1
ATOM 5638 C C . GLN A 1 776 ? 34.031 -34.206 51.179 1.00 77.60 787 GLN A C 1
ATOM 5639 O O . GLN A 1 776 ? 35.114 -34.116 51.756 1.00 86.10 787 GLN A O 1
ATOM 5645 N N . PRO A 1 777 ? 32.896 -33.683 51.672 1.00 81.44 788 PRO A N 1
ATOM 5646 C CA . PRO A 1 777 ? 32.857 -32.938 52.935 1.00 72.74 788 PRO A CA 1
ATOM 5647 C C . PRO A 1 777 ? 33.368 -33.777 54.094 1.00 73.47 788 PRO A C 1
ATOM 5648 O O . PRO A 1 777 ? 33.233 -34.999 54.058 1.00 85.09 788 PRO A O 1
ATOM 5652 N N . SER A 1 778 ? 33.950 -33.128 55.098 1.00 82.82 789 SER A N 1
ATOM 5653 C CA . SER A 1 778 ? 34.473 -33.824 56.270 1.00 75.57 789 SER A CA 1
ATOM 5654 C C . SER A 1 778 ? 33.415 -34.730 56.879 1.00 82.37 789 SER A C 1
ATOM 5655 O O . SER A 1 778 ? 32.278 -34.314 57.098 1.00 90.54 789 SER A O 1
ATOM 5658 N N . ARG A 1 779 ? 33.799 -35.972 57.145 1.00 85.02 790 ARG A N 1
ATOM 5659 C CA . ARG A 1 779 ? 32.859 -36.982 57.604 1.00 80.38 790 ARG A CA 1
ATOM 5660 C C . ARG A 1 779 ? 33.409 -37.776 58.791 1.00 84.46 790 ARG A C 1
ATOM 5661 O O . ARG A 1 779 ? 34.610 -38.053 58.865 1.00 66.28 790 ARG A O 1
ATOM 5669 N N . TYR A 1 780 ? 32.522 -38.110 59.727 1.00 90.73 791 TYR A N 1
ATOM 5670 C CA . TYR A 1 780 ? 32.816 -39.070 60.788 1.00 91.73 791 TYR A CA 1
ATOM 5671 C C . TYR A 1 780 ? 31.984 -40.313 60.512 1.00 82.10 791 TYR A C 1
ATOM 5672 O O . TYR A 1 780 ? 30.818 -40.208 60.130 1.00 79.67 791 TYR A O 1
ATOM 5681 N N . VAL A 1 781 ? 32.564 -41.490 60.714 1.00 80.05 792 VAL A N 1
ATOM 5682 C CA . VAL A 1 781 ? 31.773 -42.716 60.662 1.00 81.58 792 VAL A CA 1
ATOM 5683 C C . VAL A 1 781 ? 32.220 -43.736 61.712 1.00 84.75 792 VAL A C 1
ATOM 5684 O O . VAL A 1 781 ? 33.283 -44.348 61.606 1.00 91.43 792 VAL A O 1
ATOM 5688 N N . VAL A 1 782 ? 31.393 -43.890 62.740 1.00 88.16 793 VAL A N 1
ATOM 5689 C CA . VAL A 1 782 ? 31.674 -44.809 63.832 1.00 92.91 793 VAL A CA 1
ATOM 5690 C C . VAL A 1 782 ? 30.814 -46.058 63.699 1.00 91.22 793 VAL A C 1
ATOM 5691 O O . VAL A 1 782 ? 29.756 -46.033 63.068 1.00 95.63 793 VAL A O 1
ATOM 5695 N N . GLY A 1 783 ? 31.268 -47.153 64.293 1.00 90.12 794 GLY A N 1
ATOM 5696 C CA . GLY A 1 783 ? 30.558 -48.411 64.175 1.00 95.11 794 GLY A CA 1
ATOM 5697 C C . GLY A 1 783 ? 30.478 -49.201 65.465 1.00 90.50 794 GLY A C 1
ATOM 5698 O O . GLY A 1 783 ? 31.387 -49.163 66.293 1.00 80.60 794 GLY A O 1
ATOM 5699 N N . LEU A 1 784 ? 29.375 -49.919 65.631 1.00 89.69 795 LEU A N 1
ATOM 5700 C CA . LEU A 1 784 ? 29.197 -50.811 66.763 1.00 87.48 795 LEU A CA 1
ATOM 5701 C C . LEU A 1 784 ? 28.470 -52.066 66.301 1.00 92.39 795 LEU A C 1
ATOM 5702 O O . LEU A 1 784 ? 27.376 -51.986 65.740 1.00 96.02 795 LEU A O 1
ATOM 5707 N N . GLY A 1 785 ? 29.082 -53.224 66.527 1.00 90.19 796 GLY A N 1
ATOM 5708 C CA . GLY A 1 785 ? 28.499 -54.480 66.095 1.00 86.93 796 GLY A CA 1
ATOM 5709 C C . GLY A 1 785 ? 29.000 -55.687 66.863 1.00 92.64 796 GLY A C 1
ATOM 5710 O O . GLY A 1 785 ? 30.057 -55.641 67.493 1.00 91.98 796 GLY A O 1
ATOM 5711 N N . TYR A 1 786 ? 28.236 -56.774 66.805 1.00 89.40 797 TYR A N 1
ATOM 5712 C CA . TYR A 1 786 ? 28.593 -58.009 67.494 1.00 84.32 797 TYR A CA 1
ATOM 5713 C C . TYR A 1 786 ? 28.659 -59.189 66.536 1.00 82.15 797 TYR A C 1
ATOM 5714 O O . TYR A 1 786 ? 27.681 -59.502 65.859 1.00 89.33 797 TYR A O 1
ATOM 5723 N N . ASP A 1 787 ? 29.809 -59.848 66.485 1.00 77.82 798 ASP A N 1
ATOM 5724 C CA . ASP A 1 787 ? 29.920 -61.100 65.750 1.00 90.99 798 ASP A CA 1
ATOM 5725 C C . ASP A 1 787 ? 30.000 -62.264 66.726 1.00 95.76 798 ASP A C 1
ATOM 5726 O O . ASP A 1 787 ? 30.815 -62.252 67.650 1.00 99.00 798 ASP A O 1
ATOM 5731 N N . GLN A 1 788 ? 29.144 -63.261 66.532 1.00 101.87 799 GLN A N 1
ATOM 5732 C CA . GLN A 1 788 ? 29.203 -64.467 67.344 1.00 103.42 799 GLN A CA 1
ATOM 5733 C C . GLN A 1 788 ? 30.460 -65.245 66.982 1.00 106.06 799 GLN A C 1
ATOM 5734 O O . GLN A 1 788 ? 30.697 -65.525 65.807 1.00 109.55 799 GLN A O 1
ATOM 5740 N N . PRO A 1 789 ? 31.271 -65.596 67.992 1.00 108.48 800 PRO A N 1
ATOM 5741 C CA . PRO A 1 789 ? 32.524 -66.326 67.768 1.00 107.70 800 PRO A CA 1
ATOM 5742 C C . PRO A 1 789 ? 32.299 -67.626 67.000 1.00 108.34 800 PRO A C 1
ATOM 5743 O O . PRO A 1 789 ? 33.173 -68.052 66.244 1.00 97.13 800 PRO A O 1
ATOM 5747 N N . GLU A 1 790 ? 31.129 -68.232 67.186 1.00 115.09 801 GLU A N 1
ATOM 5748 C CA . GLU A 1 790 ? 30.771 -69.461 66.486 1.00 119.96 801 GLU A CA 1
ATOM 5749 C C . GLU A 1 790 ? 30.693 -69.221 64.979 1.00 118.36 801 GLU A C 1
ATOM 5750 O O . GLU A 1 790 ? 30.980 -70.114 64.180 1.00 109.60 801 GLU A O 1
ATOM 5756 N N . GLY A 1 791 ? 30.306 -68.007 64.600 1.00 120.87 802 GLY A N 1
ATOM 5757 C CA . GLY A 1 791 ? 30.207 -67.634 63.201 1.00 112.69 802 GLY A CA 1
ATOM 5758 C C . GLY A 1 791 ? 28.880 -68.020 62.578 1.00 103.71 802 GLY A C 1
ATOM 5759 O O . GLY A 1 791 ? 28.811 -68.347 61.394 1.00 95.52 802 GLY A O 1
ATOM 5760 N N . LYS A 1 792 ? 27.818 -67.979 63.375 1.00 103.22 803 LYS A N 1
ATOM 5761 C CA . LYS A 1 792 ? 26.495 -68.354 62.894 1.00 105.92 803 LYS A CA 1
ATOM 5762 C C . LYS A 1 792 ? 25.626 -67.128 62.632 1.00 106.49 803 LYS A C 1
ATOM 5763 O O . LYS A 1 792 ? 24.849 -67.107 61.678 1.00 105.57 803 LYS A O 1
ATOM 5765 N N . TRP A 1 793 ? 25.761 -66.112 63.481 1.00 99.57 804 TRP A N 1
ATOM 5766 C CA . TRP A 1 793 ? 24.991 -64.881 63.321 1.00 101.46 804 TRP A CA 1
ATOM 5767 C C . TRP A 1 793 ? 25.768 -63.648 63.782 1.00 103.58 804 TRP A C 1
ATOM 5768 O O . TRP A 1 793 ? 26.800 -63.764 64.438 1.00 100.59 804 TRP A O 1
ATOM 5779 N N . GLY A 1 794 ? 25.266 -62.469 63.428 1.00 109.68 805 GLY A N 1
ATOM 5780 C CA . GLY A 1 794 ? 25.916 -61.223 63.793 1.00 105.52 805 GLY A CA 1
ATOM 5781 C C . GLY A 1 794 ? 25.047 -59.994 63.592 1.00 99.65 805 GLY A C 1
ATOM 5782 O O . GLY A 1 794 ? 24.067 -60.026 62.850 1.00 93.92 805 GLY A O 1
ATOM 5783 N N . VAL A 1 795 ? 25.422 -58.908 64.263 1.00 94.71 806 VAL A N 1
ATOM 5784 C CA . VAL A 1 795 ? 24.682 -57.652 64.233 1.00 83.74 806 VAL A CA 1
ATOM 5785 C C . VAL A 1 795 ? 25.675 -56.513 64.049 1.00 84.35 806 VAL A C 1
ATOM 5786 O O . VAL A 1 795 ? 26.799 -56.587 64.545 1.00 86.42 806 VAL A O 1
ATOM 5790 N N . ASN A 1 796 ? 25.276 -55.474 63.319 1.00 82.45 807 ASN A N 1
ATOM 5791 C CA . ASN A 1 796 ? 26.132 -54.312 63.120 1.00 71.92 807 ASN A CA 1
ATOM 5792 C C . ASN A 1 796 ? 25.353 -53.000 63.068 1.00 87.82 807 ASN A C 1
ATOM 5793 O O . ASN A 1 796 ? 24.295 -52.917 62.445 1.00 82.99 807 ASN A O 1
ATOM 5798 N N . GLY A 1 797 ? 25.883 -51.976 63.730 1.00 91.36 808 GLY A N 1
ATOM 5799 C CA . GLY A 1 797 ? 25.290 -50.651 63.687 1.00 89.67 808 GLY A CA 1
ATOM 5800 C C . GLY A 1 797 ? 26.286 -49.608 63.216 1.00 80.45 808 GLY A C 1
ATOM 5801 O O . GLY A 1 797 ? 27.406 -49.532 63.722 1.00 87.38 808 GLY A O 1
ATOM 5802 N N . MET A 1 798 ? 25.879 -48.799 62.245 1.00 76.49 809 MET A N 1
ATOM 5803 C CA . MET A 1 798 ? 26.765 -47.795 61.667 1.00 90.18 809 MET A CA 1
ATOM 5804 C C . MET A 1 798 ? 26.188 -46.392 61.782 1.00 86.63 809 MET A C 1
ATOM 5805 O O . MET A 1 798 ? 25.065 -46.142 61.351 1.00 81.34 809 MET A O 1
ATOM 5810 N N . LEU A 1 799 ? 26.963 -45.479 62.359 1.00 85.33 810 LEU A N 1
ATOM 5811 C CA . LEU A 1 799 ? 26.576 -44.072 62.419 1.00 81.15 810 LEU A CA 1
ATOM 5812 C C . LEU A 1 799 ? 27.500 -43.217 61.556 1.00 89.12 810 LEU A C 1
ATOM 5813 O O . LEU A 1 799 ? 28.716 -43.220 61.743 1.00 93.26 810 LEU A O 1
ATOM 5818 N N . THR A 1 800 ? 26.918 -42.488 60.609 1.00 79.43 811 THR A N 1
ATOM 5819 C CA . THR A 1 800 ? 27.698 -41.626 59.732 1.00 69.19 811 THR A CA 1
ATOM 5820 C C . THR A 1 800 ? 27.280 -40.177 59.904 1.00 78.13 811 THR A C 1
ATOM 5821 O O . THR A 1 800 ? 26.096 -39.868 59.882 1.00 87.67 811 THR A O 1
ATOM 5825 N N . TYR A 1 801 ? 28.256 -39.293 60.074 1.00 83.67 812 TYR A N 1
ATOM 5826 C CA . TYR A 1 801 ? 27.985 -37.869 60.227 1.00 82.55 812 TYR A CA 1
ATOM 5827 C C . TYR A 1 801 ? 28.897 -37.050 59.319 1.00 89.83 812 TYR A C 1
ATOM 5828 O O . TYR A 1 801 ? 30.122 -37.085 59.456 1.00 92.21 812 TYR A O 1
ATOM 5837 N N . SER A 1 802 ? 28.303 -36.314 58.386 1.00 78.47 813 SER A N 1
ATOM 5838 C CA . SER A 1 802 ? 29.095 -35.471 57.505 1.00 76.67 813 SER A CA 1
ATOM 5839 C C . SER A 1 802 ? 28.862 -34.001 57.805 1.00 77.81 813 SER A C 1
ATOM 5840 O O . SER A 1 802 ? 27.742 -33.586 58.107 1.00 83.72 813 SER A O 1
ATOM 5843 N N . LYS A 1 803 ? 29.935 -33.221 57.722 1.00 89.41 814 LYS A N 1
ATOM 5844 C CA . LYS A 1 803 ? 29.861 -31.776 57.872 1.00 92.67 814 LYS A CA 1
ATOM 5845 C C . LYS A 1 803 ? 29.178 -31.164 56.658 1.00 96.02 814 LYS A C 1
ATOM 5846 O O . LYS A 1 803 ? 28.756 -31.873 55.744 1.00 98.73 814 LYS A O 1
ATOM 5852 N N . ALA A 1 804 ? 29.080 -29.839 56.649 1.00 106.04 815 ALA A N 1
ATOM 5853 C CA . ALA A 1 804 ? 28.539 -29.118 55.505 1.00 104.25 815 ALA A CA 1
ATOM 5854 C C . ALA A 1 804 ? 29.623 -28.942 54.445 1.00 98.63 815 ALA A C 1
ATOM 5855 O O . ALA A 1 804 ? 30.811 -29.082 54.736 1.00 108.19 815 ALA A O 1
ATOM 5857 N N . LYS A 1 805 ? 29.209 -28.644 53.218 1.00 77.99 816 LYS A N 1
ATOM 5858 C CA . LYS A 1 805 ? 30.149 -28.338 52.147 1.00 78.45 816 LYS A CA 1
ATOM 5859 C C . LYS A 1 805 ? 30.748 -26.943 52.343 1.00 82.95 816 LYS A C 1
ATOM 5860 O O . LYS A 1 805 ? 30.020 -25.949 52.405 1.00 84.88 816 LYS A O 1
ATOM 5866 N N . GLU A 1 806 ? 32.072 -26.873 52.447 1.00 79.36 817 GLU A N 1
ATOM 5867 C CA . GLU A 1 806 ? 32.761 -25.599 52.645 1.00 78.39 817 GLU A CA 1
ATOM 5868 C C . GLU A 1 806 ? 32.623 -24.691 51.426 1.00 78.32 817 GLU A C 1
ATOM 5869 O O . GLU A 1 806 ? 32.958 -25.080 50.309 1.00 82.38 817 GLU A O 1
ATOM 5875 N N . ILE A 1 807 ? 32.135 -23.476 51.649 1.00 89.83 818 ILE A N 1
ATOM 5876 C CA . ILE A 1 807 ? 31.879 -22.534 50.563 1.00 83.55 818 ILE A CA 1
ATOM 5877 C C . ILE A 1 807 ? 33.171 -22.062 49.890 1.00 94.60 818 ILE A C 1
ATOM 5878 O O . ILE A 1 807 ? 33.157 -21.644 48.730 1.00 95.99 818 ILE A O 1
ATOM 5883 N N . THR A 1 808 ? 34.289 -22.144 50.609 1.00 93.87 819 THR A N 1
ATOM 5884 C CA . THR A 1 808 ? 35.583 -21.762 50.047 1.00 92.60 819 THR A CA 1
ATOM 5885 C C . THR A 1 808 ? 36.060 -22.753 48.994 1.00 100.01 819 THR A C 1
ATOM 5886 O O . THR A 1 808 ? 36.849 -22.406 48.115 1.00 104.42 819 THR A O 1
ATOM 5890 N N . GLU A 1 809 ? 35.580 -23.989 49.092 1.00 98.26 820 GLU A N 1
ATOM 5891 C CA . GLU A 1 809 ? 36.000 -25.047 48.180 1.00 91.22 820 GLU A CA 1
ATOM 5892 C C . GLU A 1 809 ? 35.302 -24.962 46.823 1.00 93.29 820 GLU A C 1
ATOM 5893 O O . GLU A 1 809 ? 35.716 -25.614 45.866 1.00 89.79 820 GLU A O 1
ATOM 5899 N N . LEU A 1 810 ? 34.250 -24.153 46.734 1.00 92.69 821 LEU A N 1
ATOM 5900 C CA . LEU A 1 810 ? 33.539 -23.997 45.468 1.00 83.10 821 LEU A CA 1
ATOM 5901 C C . LEU A 1 810 ? 33.486 -22.547 44.983 1.00 77.19 821 LEU A C 1
ATOM 5902 O O . LEU A 1 810 ? 32.693 -22.203 44.108 1.00 77.94 821 LEU A O 1
ATOM 5907 N N . LEU A 1 811 ? 34.344 -21.706 45.554 1.00 82.82 822 LEU A N 1
ATOM 5908 C CA . LEU A 1 811 ? 34.497 -20.328 45.098 1.00 77.76 822 LEU A CA 1
ATOM 5909 C C . LEU A 1 811 ? 35.835 -20.148 44.392 1.00 82.43 822 LEU A C 1
ATOM 5910 O O . LEU A 1 811 ? 36.756 -20.940 44.583 1.00 89.73 822 LEU A O 1
ATOM 5915 N N . GLY A 1 812 ? 35.937 -19.109 43.571 1.00 84.98 823 GLY A N 1
ATOM 5916 C CA . GLY A 1 812 ? 37.161 -18.840 42.841 1.00 78.95 823 GLY A CA 1
ATOM 5917 C C . GLY A 1 812 ? 37.015 -17.696 41.856 1.00 76.44 823 GLY A C 1
ATOM 5918 O O . GLY A 1 812 ? 35.969 -17.050 41.780 1.00 67.25 823 GLY A O 1
ATOM 5919 N N . SER A 1 813 ? 38.074 -17.442 41.097 1.00 76.87 824 SER A N 1
ATOM 5920 C CA . SER A 1 813 ? 38.048 -16.389 40.095 1.00 79.56 824 SER A CA 1
ATOM 5921 C C . SER A 1 813 ? 38.748 -16.848 38.827 1.00 85.15 824 SER A C 1
ATOM 5922 O O . SER A 1 813 ? 39.521 -17.805 38.844 1.00 87.47 824 SER A O 1
ATOM 5925 N N A ARG A 1 814 ? 38.476 -16.157 37.726 0.57 84.03 825 ARG A N 1
ATOM 5926 N N B ARG A 1 814 ? 38.477 -16.160 37.725 0.43 83.83 825 ARG A N 1
ATOM 5927 C CA A ARG A 1 814 ? 39.136 -16.453 36.463 0.57 79.34 825 ARG A CA 1
ATOM 5928 C CA B ARG A 1 814 ? 39.141 -16.462 36.466 0.43 79.36 825 ARG A CA 1
ATOM 5929 C C A ARG A 1 814 ? 40.177 -15.387 36.154 0.57 76.16 825 ARG A C 1
ATOM 5930 C C B ARG A 1 814 ? 40.176 -15.391 36.151 0.43 75.97 825 ARG A C 1
ATOM 5931 O O A ARG A 1 814 ? 39.847 -14.211 35.998 0.57 76.74 825 ARG A O 1
ATOM 5932 O O B ARG A 1 814 ? 39.840 -14.218 35.987 0.43 76.73 825 ARG A O 1
ATOM 5947 N N . ALA A 1 815 ? 41.437 -15.802 36.072 1.00 61.95 826 ALA A N 1
ATOM 5948 C CA . ALA A 1 815 ? 42.528 -14.874 35.816 1.00 65.03 826 ALA A CA 1
ATOM 5949 C C . ALA A 1 815 ? 42.497 -14.335 34.393 1.00 76.22 826 ALA A C 1
ATOM 5950 O O . ALA A 1 815 ? 42.325 -15.083 33.430 1.00 78.86 826 ALA A O 1
ATOM 5952 N N . LEU A 1 816 ? 42.662 -13.025 34.272 1.00 67.08 827 LEU A N 1
ATOM 5953 C CA . LEU A 1 816 ? 42.729 -12.375 32.975 1.00 65.46 827 LEU A CA 1
ATOM 5954 C C . LEU A 1 816 ? 44.005 -11.546 32.928 1.00 78.98 827 LEU A C 1
ATOM 5955 O O . LEU A 1 816 ? 44.935 -11.793 33.696 1.00 97.19 827 LEU A O 1
ATOM 5960 N N . LEU A 1 817 ? 44.060 -10.574 32.026 1.00 79.72 828 LEU A N 1
ATOM 5961 C CA . LEU A 1 817 ? 45.183 -9.642 31.987 1.00 90.94 828 LEU A CA 1
ATOM 5962 C C . LEU A 1 817 ? 44.706 -8.237 32.353 1.00 105.12 828 LEU A C 1
ATOM 5963 O O . LEU A 1 817 ? 43.583 -7.860 32.022 1.00 125.15 828 LEU A O 1
ATOM 5968 N N . ASN A 1 818 ? 45.534 -7.462 33.052 1.00 106.69 829 ASN A N 1
ATOM 5969 C CA . ASN A 1 818 ? 46.833 -7.899 33.540 1.00 101.47 829 ASN A CA 1
ATOM 5970 C C . ASN A 1 818 ? 46.707 -8.276 35.007 1.00 111.03 829 ASN A C 1
ATOM 5971 O O . ASN A 1 818 ? 47.267 -9.276 35.464 1.00 109.09 829 ASN A O 1
ATOM 5976 N N . GLY A 1 819 ? 45.961 -7.458 35.740 1.00 107.87 830 GLY A N 1
ATOM 5977 C CA . GLY A 1 819 ? 45.586 -7.777 37.102 1.00 109.59 830 GLY A CA 1
ATOM 5978 C C . GLY A 1 819 ? 44.089 -8.008 37.172 1.00 112.58 830 GLY A C 1
ATOM 5979 O O . GLY A 1 819 ? 43.524 -8.160 38.257 1.00 81.06 830 GLY A O 1
ATOM 5980 N N . ASN A 1 820 ? 43.451 -8.032 36.002 1.00 100.43 831 ASN A N 1
ATOM 5981 C CA . ASN A 1 820 ? 42.011 -8.230 35.905 1.00 73.90 831 ASN A CA 1
ATOM 5982 C C . ASN A 1 820 ? 41.593 -9.656 36.230 1.00 77.75 831 ASN A C 1
ATOM 5983 O O . ASN A 1 820 ? 42.374 -10.593 36.076 1.00 73.93 831 ASN A O 1
ATOM 5988 N N . SER A 1 821 ? 40.350 -9.807 36.676 1.00 83.90 832 SER A N 1
ATOM 5989 C CA . SER A 1 821 ? 39.783 -11.118 36.964 1.00 82.20 832 SER A CA 1
ATOM 5990 C C . SER A 1 821 ? 38.264 -11.039 37.079 1.00 77.75 832 SER A C 1
ATOM 5991 O O . SER A 1 821 ? 37.681 -9.953 37.058 1.00 72.13 832 SER A O 1
ATOM 5994 N N . ARG A 1 822 ? 37.628 -12.199 37.193 1.00 69.05 833 ARG A N 1
ATOM 5995 C CA . ARG A 1 822 ? 36.191 -12.270 37.410 1.00 72.42 833 ARG A CA 1
ATOM 5996 C C . ARG A 1 822 ? 35.887 -13.389 38.402 1.00 78.17 833 ARG A C 1
ATOM 5997 O O . ARG A 1 822 ? 36.288 -14.534 38.201 1.00 86.60 833 ARG A O 1
ATOM 6005 N N . ASN A 1 823 ? 35.186 -13.055 39.478 1.00 74.39 834 ASN A N 1
ATOM 6006 C CA . ASN A 1 823 ? 34.846 -14.047 40.488 1.00 79.56 834 ASN A CA 1
ATOM 6007 C C . ASN A 1 823 ? 33.787 -15.007 39.980 1.00 72.49 834 ASN A C 1
ATOM 6008 O O . ASN A 1 823 ? 32.804 -14.592 39.368 1.00 73.72 834 ASN A O 1
ATOM 6013 N N . THR A 1 824 ? 33.991 -16.295 40.232 1.00 72.67 835 THR A N 1
ATOM 6014 C CA . THR A 1 824 ? 33.055 -17.317 39.782 1.00 66.07 835 THR A CA 1
ATOM 6015 C C . THR A 1 824 ? 32.798 -18.373 40.854 1.00 68.45 835 THR A C 1
ATOM 6016 O O . THR A 1 824 ? 33.641 -18.621 41.717 1.00 65.95 835 THR A O 1
ATOM 6020 N N . LYS A 1 825 ? 31.624 -18.993 40.790 1.00 78.27 836 LYS A N 1
ATOM 6021 C CA . LYS A 1 825 ? 31.258 -20.052 41.724 1.00 77.65 836 LYS A CA 1
ATOM 6022 C C . LYS A 1 825 ? 31.066 -21.370 40.980 1.00 80.19 836 LYS A C 1
ATOM 6023 O O . LYS A 1 825 ? 30.781 -21.377 39.782 1.00 87.69 836 LYS A O 1
ATOM 6029 N N . ALA A 1 826 ? 31.225 -22.484 41.686 1.00 74.78 837 ALA A N 1
ATOM 6030 C CA . ALA A 1 826 ? 31.088 -23.798 41.066 1.00 66.69 837 ALA A CA 1
ATOM 6031 C C . ALA A 1 826 ? 29.635 -24.253 41.032 1.00 72.54 837 ALA A C 1
ATOM 6032 O O . ALA A 1 826 ? 29.154 -24.741 40.012 1.00 85.38 837 ALA A O 1
ATOM 6034 N N . THR A 1 827 ? 28.945 -24.104 42.156 1.00 68.42 838 THR A N 1
ATOM 6035 C CA . THR A 1 827 ? 27.529 -24.440 42.235 1.00 68.44 838 THR A CA 1
ATOM 6036 C C . THR A 1 827 ? 26.745 -23.237 42.728 1.00 75.70 838 THR A C 1
ATOM 6037 O O . THR A 1 827 ? 27.323 -22.269 43.221 1.00 62.50 838 THR A O 1
ATOM 6041 N N . ALA A 1 828 ? 25.426 -23.303 42.595 1.00 81.83 839 ALA A N 1
ATOM 6042 C CA . ALA A 1 828 ? 24.562 -22.242 43.088 1.00 77.55 839 ALA A CA 1
ATOM 6043 C C . ALA A 1 828 ? 24.186 -22.499 44.541 1.00 79.58 839 ALA A C 1
ATOM 6044 O O . ALA A 1 828 ? 23.705 -21.605 45.231 1.00 87.94 839 ALA A O 1
ATOM 6046 N N . ARG A 1 829 ? 24.409 -23.729 44.997 1.00 76.03 840 ARG A N 1
ATOM 6047 C CA . ARG A 1 829 ? 24.020 -24.140 46.341 1.00 70.35 840 ARG A CA 1
ATOM 6048 C C . ARG A 1 829 ? 25.080 -25.037 46.973 1.00 70.60 840 ARG A C 1
ATOM 6049 O O . ARG A 1 829 ? 25.870 -25.670 46.273 1.00 70.04 840 ARG A O 1
ATOM 6057 N N . ARG A 1 830 ? 25.087 -25.085 48.301 1.00 82.89 841 ARG A N 1
ATOM 6058 C CA . ARG A 1 830 ? 25.965 -25.980 49.048 1.00 74.99 841 ARG A CA 1
ATOM 6059 C C . ARG A 1 830 ? 25.124 -26.798 50.020 1.00 83.93 841 ARG A C 1
ATOM 6060 O O . ARG A 1 830 ? 23.999 -26.420 50.332 1.00 94.25 841 ARG A O 1
ATOM 6068 N N . THR A 1 831 ? 25.664 -27.912 50.500 1.00 83.98 842 THR A N 1
ATOM 6069 C CA . THR A 1 831 ? 24.872 -28.849 51.295 1.00 77.52 842 THR A CA 1
ATOM 6070 C C . THR A 1 831 ? 24.999 -28.626 52.798 1.00 74.17 842 THR A C 1
ATOM 6071 O O . THR A 1 831 ? 25.979 -28.051 53.268 1.00 81.76 842 THR A O 1
ATOM 6075 N N . ARG A 1 832 ? 24.000 -29.093 53.544 1.00 80.25 843 ARG A N 1
ATOM 6076 C CA . ARG A 1 832 ? 23.981 -28.978 55.004 1.00 93.32 843 ARG A CA 1
ATOM 6077 C C . ARG A 1 832 ? 24.542 -30.235 55.674 1.00 92.93 843 ARG A C 1
ATOM 6078 O O . ARG A 1 832 ? 24.685 -31.273 55.024 1.00 92.36 843 ARG A O 1
ATOM 6086 N N . PRO A 1 833 ? 24.877 -30.143 56.976 1.00 95.86 844 PRO A N 1
ATOM 6087 C CA . PRO A 1 833 ? 25.312 -31.337 57.711 1.00 91.87 844 PRO A CA 1
ATOM 6088 C C . PRO A 1 833 ? 24.191 -32.359 57.847 1.00 87.47 844 PRO A C 1
ATOM 6089 O O . PRO A 1 833 ? 23.014 -31.996 57.812 1.00 83.58 844 PRO A O 1
ATOM 6093 N N . TRP A 1 834 ? 24.558 -33.626 58.004 1.00 84.83 845 TRP A N 1
ATOM 6094 C CA . TRP A 1 834 ? 23.575 -34.680 58.217 1.00 83.59 845 TRP A CA 1
ATOM 6095 C C . TRP A 1 834 ? 24.190 -35.899 58.893 1.00 85.42 845 TRP A C 1
ATOM 6096 O O . TRP A 1 834 ? 25.400 -36.122 58.819 1.00 89.71 845 TRP A O 1
ATOM 6107 N N . TYR A 1 835 ? 23.343 -36.679 59.557 1.00 86.39 846 TYR A N 1
ATOM 6108 C CA . TYR A 1 835 ? 23.771 -37.922 60.182 1.00 86.25 846 TYR A CA 1
ATOM 6109 C C . TYR A 1 835 ? 22.741 -39.018 59.931 1.00 80.55 846 TYR A C 1
ATOM 6110 O O . TYR A 1 835 ? 21.538 -38.769 59.981 1.00 76.58 846 TYR A O 1
ATOM 6119 N N . ILE A 1 836 ? 23.213 -40.227 59.648 1.00 73.63 847 ILE A N 1
ATOM 6120 C CA . ILE A 1 836 ? 22.315 -41.361 59.465 1.00 74.46 847 ILE A CA 1
ATOM 6121 C C . ILE A 1 836 ? 22.808 -42.583 60.221 1.00 86.93 847 ILE A C 1
ATOM 6122 O O . ILE A 1 836 ? 24.000 -42.712 60.503 1.00 100.26 847 ILE A O 1
ATOM 6127 N N . VAL A 1 837 ? 21.884 -43.477 60.553 1.00 78.31 848 VAL A N 1
ATOM 6128 C CA . VAL A 1 837 ? 22.258 -44.746 61.159 1.00 71.28 848 VAL A CA 1
ATOM 6129 C C . VAL A 1 837 ? 21.795 -45.931 60.316 1.00 85.77 848 VAL A C 1
ATOM 6130 O O . VAL A 1 837 ? 20.654 -45.983 59.853 1.00 68.22 848 VAL A O 1
ATOM 6134 N N . ASP A 1 838 ? 22.704 -46.876 60.110 1.00 77.37 849 ASP A N 1
ATOM 6135 C CA . ASP A 1 838 ? 22.377 -48.114 59.424 1.00 75.90 849 ASP A CA 1
ATOM 6136 C C . ASP A 1 838 ? 22.496 -49.276 60.400 1.00 72.33 849 ASP A C 1
ATOM 6137 O O . ASP A 1 838 ? 23.406 -49.313 61.228 1.00 83.39 849 ASP A O 1
ATOM 6142 N N . VAL A 1 839 ? 21.570 -50.221 60.304 1.00 68.64 850 VAL A N 1
ATOM 6143 C CA . VAL A 1 839 ? 21.609 -51.410 61.139 1.00 78.08 850 VAL A CA 1
ATOM 6144 C C . VAL A 1 839 ? 21.480 -52.654 60.275 1.00 86.14 850 VAL A C 1
ATOM 6145 O O . VAL A 1 839 ? 20.504 -52.812 59.543 1.00 92.46 850 VAL A O 1
ATOM 6149 N N . SER A 1 840 ? 22.471 -53.534 60.358 1.00 79.07 851 SER A N 1
ATOM 6150 C CA . SER A 1 840 ? 22.461 -54.760 59.574 1.00 77.52 851 SER A CA 1
ATOM 6151 C C . SER A 1 840 ? 22.679 -55.988 60.451 1.00 76.89 851 SER A C 1
ATOM 6152 O O . SER A 1 840 ? 23.223 -55.891 61.549 1.00 69.08 851 SER A O 1
ATOM 6155 N N . GLY A 1 841 ? 22.248 -57.143 59.953 1.00 81.83 852 GLY A N 1
ATOM 6156 C CA . GLY A 1 841 ? 22.418 -58.397 60.662 1.00 80.87 852 GLY A CA 1
ATOM 6157 C C . GLY A 1 841 ? 22.422 -59.592 59.726 1.00 80.79 852 GLY A C 1
ATOM 6158 O O . GLY A 1 841 ? 21.935 -59.516 58.599 1.00 73.38 852 GLY A O 1
ATOM 6159 N N . TYR A 1 842 ? 22.973 -60.706 60.191 1.00 80.46 853 TYR A N 1
ATOM 6160 C CA . TYR A 1 842 ? 23.010 -61.909 59.375 1.00 75.09 853 TYR A CA 1
ATOM 6161 C C . TYR A 1 842 ? 22.803 -63.179 60.197 1.00 83.40 853 TYR A C 1
ATOM 6162 O O . TYR A 1 842 ? 22.749 -63.141 61.427 1.00 77.31 853 TYR A O 1
ATOM 6171 N N . TYR A 1 843 ? 22.689 -64.301 59.496 1.00 83.93 854 TYR A N 1
ATOM 6172 C CA . TYR A 1 843 ? 22.461 -65.593 60.120 1.00 83.28 854 TYR A CA 1
ATOM 6173 C C . TYR A 1 843 ? 22.764 -66.681 59.101 1.00 91.37 854 TYR A C 1
ATOM 6174 O O . TYR A 1 843 ? 22.259 -66.644 57.982 1.00 86.47 854 TYR A O 1
ATOM 6183 N N . THR A 1 844 ? 23.595 -67.644 59.484 1.00 100.80 855 THR A N 1
ATOM 6184 C CA . THR A 1 844 ? 23.924 -68.752 58.594 1.00 104.80 855 THR A CA 1
ATOM 6185 C C . THR A 1 844 ? 23.453 -70.072 59.192 1.00 115.60 855 THR A C 1
ATOM 6186 O O . THR A 1 844 ? 23.283 -70.185 60.407 1.00 116.92 855 THR A O 1
ATOM 6190 N N . VAL A 1 845 ? 23.241 -71.066 58.333 1.00 121.63 856 VAL A N 1
ATOM 6191 C CA . VAL A 1 845 ? 22.842 -72.398 58.779 1.00 122.58 856 VAL A CA 1
ATOM 6192 C C . VAL A 1 845 ? 23.942 -73.410 58.455 1.00 131.34 856 VAL A C 1
ATOM 6193 O O . VAL A 1 845 ? 23.708 -74.404 57.764 1.00 129.32 856 VAL A O 1
ATOM 6197 N N . LYS A 1 846 ? 25.144 -73.131 58.956 1.00 141.39 857 LYS A N 1
ATOM 6198 C CA . LYS A 1 846 ? 26.309 -74.002 58.788 1.00 145.35 857 LYS A CA 1
ATOM 6199 C C . LYS A 1 846 ? 26.690 -74.232 57.326 1.00 141.98 857 LYS A C 1
ATOM 6200 O O . LYS A 1 846 ? 26.205 -75.167 56.688 1.00 146.43 857 LYS A O 1
ATOM 6202 N N . LYS A 1 847 ? 27.551 -73.360 56.807 1.00 132.28 858 LYS A N 1
ATOM 6203 C CA . LYS A 1 847 ? 28.127 -73.495 55.464 1.00 133.04 858 LYS A CA 1
ATOM 6204 C C . LYS A 1 847 ? 27.137 -73.381 54.296 1.00 133.63 858 LYS A C 1
ATOM 6205 O O . LYS A 1 847 ? 27.532 -73.014 53.193 1.00 148.68 858 LYS A O 1
ATOM 6211 N N . HIS A 1 848 ? 25.864 -73.686 54.526 1.00 121.59 859 HIS A N 1
ATOM 6212 C CA . HIS A 1 848 ? 24.880 -73.663 53.446 1.00 115.73 859 HIS A CA 1
ATOM 6213 C C . HIS A 1 848 ? 24.203 -72.302 53.301 1.00 103.50 859 HIS A C 1
ATOM 6214 O O . HIS A 1 848 ? 24.782 -71.353 52.773 1.00 95.53 859 HIS A O 1
ATOM 6221 N N . PHE A 1 849 ? 22.966 -72.223 53.772 1.00 107.55 860 PHE A N 1
ATOM 6222 C CA . PHE A 1 849 ? 22.189 -70.995 53.709 1.00 98.19 860 PHE A CA 1
ATOM 6223 C C . PHE A 1 849 ? 22.781 -69.939 54.630 1.00 91.62 860 PHE A C 1
ATOM 6224 O O . PHE A 1 849 ? 23.282 -70.253 55.707 1.00 114.60 860 PHE A O 1
ATOM 6232 N N . THR A 1 850 ? 22.730 -68.686 54.196 1.00 80.11 861 THR A N 1
ATOM 6233 C CA . THR A 1 850 ? 23.078 -67.561 55.056 1.00 84.07 861 THR A CA 1
ATOM 6234 C C . THR A 1 850 ? 22.302 -66.305 54.650 1.00 83.65 861 THR A C 1
ATOM 6235 O O . THR A 1 850 ? 22.453 -65.798 53.540 1.00 76.71 861 THR A O 1
ATOM 6239 N N . LEU A 1 851 ? 21.460 -65.824 55.561 1.00 90.16 862 LEU A N 1
ATOM 6240 C CA . LEU A 1 851 ? 20.539 -64.726 55.281 1.00 86.95 862 LEU A CA 1
ATOM 6241 C C . LEU A 1 851 ? 21.097 -63.388 55.737 1.00 93.57 862 LEU A C 1
ATOM 6242 O O . LEU A 1 851 ? 21.780 -63.310 56.756 1.00 96.76 862 LEU A O 1
ATOM 6247 N N . ARG A 1 852 ? 20.801 -62.335 54.980 1.00 96.91 863 ARG A N 1
ATOM 6248 C CA . ARG A 1 852 ? 21.245 -60.991 55.337 1.00 92.80 863 ARG A CA 1
ATOM 6249 C C . ARG A 1 852 ? 20.121 -59.969 55.241 1.00 79.66 863 ARG A C 1
ATOM 6250 O O . ARG A 1 852 ? 19.220 -60.093 54.413 1.00 85.98 863 ARG A O 1
ATOM 6258 N N . ALA A 1 853 ? 20.185 -58.959 56.099 1.00 67.40 864 ALA A N 1
ATOM 6259 C CA . ALA A 1 853 ? 19.178 -57.911 56.133 1.00 72.82 864 ALA A CA 1
ATOM 6260 C C . ALA A 1 853 ? 19.768 -56.629 56.708 1.00 79.66 864 ALA A C 1
ATOM 6261 O O . ALA A 1 853 ? 20.428 -56.646 57.746 1.00 81.91 864 ALA A O 1
ATOM 6263 N N . GLY A 1 854 ? 19.531 -55.519 56.022 1.00 83.13 865 GLY A N 1
ATOM 6264 C CA . GLY A 1 854 ? 20.008 -54.232 56.482 1.00 77.01 865 GLY A CA 1
ATOM 6265 C C . GLY A 1 854 ? 18.950 -53.161 56.327 1.00 75.63 865 GLY A C 1
ATOM 6266 O O . GLY A 1 854 ? 18.322 -53.045 55.273 1.00 73.00 865 GLY A O 1
ATOM 6267 N N . VAL A 1 855 ? 18.740 -52.390 57.389 1.00 71.43 866 VAL A N 1
ATOM 6268 C CA . VAL A 1 855 ? 17.879 -51.218 57.327 1.00 65.89 866 VAL A CA 1
ATOM 6269 C C . VAL A 1 855 ? 18.764 -49.984 57.301 1.00 73.63 866 VAL A C 1
ATOM 6270 O O . VAL A 1 855 ? 19.491 -49.712 58.254 1.00 80.06 866 VAL A O 1
ATOM 6274 N N . TYR A 1 856 ? 18.706 -49.243 56.203 1.00 81.81 867 TYR A N 1
ATOM 6275 C CA . TYR A 1 856 ? 19.590 -48.102 56.016 1.00 81.23 867 TYR A CA 1
ATOM 6276 C C . TYR A 1 856 ? 18.842 -46.787 56.207 1.00 76.08 867 TYR A C 1
ATOM 6277 O O . TYR A 1 856 ? 17.704 -46.637 55.752 1.00 70.57 867 TYR A O 1
ATOM 6286 N N . ASN A 1 857 ? 19.495 -45.850 56.891 1.00 80.09 868 ASN A N 1
ATOM 6287 C CA . ASN A 1 857 ? 18.861 -44.619 57.354 1.00 81.72 868 ASN A CA 1
ATOM 6288 C C . ASN A 1 857 ? 17.640 -44.938 58.219 1.00 76.16 868 ASN A C 1
ATOM 6289 O O . ASN A 1 857 ? 16.515 -44.571 57.882 1.00 75.79 868 ASN A O 1
ATOM 6294 N N . LEU A 1 858 ? 17.882 -45.640 59.328 1.00 92.26 869 LEU A N 1
ATOM 6295 C CA . LEU A 1 858 ? 16.823 -46.107 60.228 1.00 88.77 869 LEU A CA 1
ATOM 6296 C C . LEU A 1 858 ? 15.935 -44.950 60.657 1.00 87.29 869 LEU A C 1
ATOM 6297 O O . LEU A 1 858 ? 14.716 -45.000 60.498 1.00 83.77 869 LEU A O 1
ATOM 6302 N N . LEU A 1 859 ? 16.553 -43.919 61.222 1.00 96.89 870 LEU A N 1
ATOM 6303 C CA . LEU A 1 859 ? 15.866 -42.659 61.431 1.00 108.59 870 LEU A CA 1
ATOM 6304 C C . LEU A 1 859 ? 15.656 -42.050 60.054 1.00 118.03 870 LEU A C 1
ATOM 6305 O O . LEU A 1 859 ? 16.620 -41.754 59.348 1.00 127.69 870 LEU A O 1
ATOM 6310 N N . ASN A 1 860 ? 14.397 -41.878 59.666 1.00 105.32 871 ASN A N 1
ATOM 6311 C CA . ASN A 1 860 ? 14.059 -41.391 58.333 1.00 89.94 871 ASN A CA 1
ATOM 6312 C C . ASN A 1 860 ? 14.570 -39.975 58.080 1.00 86.57 871 ASN A C 1
ATOM 6313 O O . ASN A 1 860 ? 13.779 -39.061 57.840 1.00 84.91 871 ASN A O 1
ATOM 6318 N N . TYR A 1 861 ? 15.887 -39.790 58.131 1.00 78.17 872 TYR A N 1
ATOM 6319 C CA . TYR A 1 861 ? 16.462 -38.453 58.023 1.00 81.23 872 TYR A CA 1
ATOM 6320 C C . TYR A 1 861 ? 16.411 -37.930 56.594 1.00 84.12 872 TYR A C 1
ATOM 6321 O O . TYR A 1 861 ? 16.958 -38.543 55.678 1.00 83.71 872 TYR A O 1
ATOM 6330 N N . ARG A 1 862 ? 15.747 -36.793 56.413 1.00 83.41 873 ARG A N 1
ATOM 6331 C CA . ARG A 1 862 ? 15.666 -36.155 55.109 1.00 82.41 873 ARG A CA 1
ATOM 6332 C C . ARG A 1 862 ? 16.851 -35.219 54.908 1.00 83.70 873 ARG A C 1
ATOM 6333 O O . ARG A 1 862 ? 16.992 -34.220 55.613 1.00 76.15 873 ARG A O 1
ATOM 6341 N N . TYR A 1 863 ? 17.705 -35.550 53.947 1.00 71.82 874 TYR A N 1
ATOM 6342 C CA . TYR A 1 863 ? 18.884 -34.739 53.678 1.00 76.22 874 TYR A CA 1
ATOM 6343 C C . TYR A 1 863 ? 19.273 -34.786 52.210 1.00 72.68 874 TYR A C 1
ATOM 6344 O O . TYR A 1 863 ? 18.792 -35.630 51.457 1.00 72.92 874 TYR A O 1
ATOM 6353 N N . VAL A 1 864 ? 20.142 -33.867 51.808 1.00 75.00 875 VAL A N 1
ATOM 6354 C CA . VAL A 1 864 ? 20.645 -33.840 50.443 1.00 66.10 875 VAL A CA 1
ATOM 6355 C C . VAL A 1 864 ? 22.158 -34.003 50.450 1.00 84.56 875 VAL A C 1
ATOM 6356 O O . VAL A 1 864 ? 22.869 -33.211 51.064 1.00 83.63 875 VAL A O 1
ATOM 6360 N N . THR A 1 865 ? 22.645 -35.040 49.777 1.00 85.57 876 THR A N 1
ATOM 6361 C CA . THR A 1 865 ? 24.079 -35.306 49.728 1.00 88.03 876 THR A CA 1
ATOM 6362 C C . THR A 1 865 ? 24.783 -34.333 48.792 1.00 77.91 876 THR A C 1
ATOM 6363 O O . THR A 1 865 ? 24.197 -33.874 47.821 1.00 78.67 876 THR A O 1
ATOM 6367 N N . TRP A 1 866 ? 26.041 -34.023 49.091 1.00 73.56 877 TRP A N 1
ATOM 6368 C CA . TRP A 1 866 ? 26.822 -33.119 48.253 1.00 70.58 877 TRP A CA 1
ATOM 6369 C C . TRP A 1 866 ? 27.169 -33.747 46.908 1.00 74.41 877 TRP A C 1
ATOM 6370 O O . TRP A 1 866 ? 27.135 -33.075 45.874 1.00 59.00 877 TRP A O 1
ATOM 6381 N N . GLU A 1 867 ? 27.507 -35.035 46.939 1.00 73.32 878 GLU A N 1
ATOM 6382 C CA . GLU A 1 867 ? 27.847 -35.793 45.739 1.00 65.18 878 GLU A CA 1
ATOM 6383 C C . GLU A 1 867 ? 26.731 -35.706 44.708 1.00 72.20 878 GLU A C 1
ATOM 6384 O O . GLU A 1 867 ? 26.973 -35.791 43.504 1.00 76.34 878 GLU A O 1
ATOM 6390 N N . ASN A 1 868 ? 25.507 -35.533 45.191 1.00 68.05 879 ASN A N 1
ATOM 6391 C CA . ASN A 1 868 ? 24.366 -35.320 44.316 1.00 75.29 879 ASN A CA 1
ATOM 6392 C C . ASN A 1 868 ? 24.329 -33.901 43.759 1.00 76.60 879 ASN A C 1
ATOM 6393 O O . ASN A 1 868 ? 24.209 -33.712 42.549 1.00 71.94 879 ASN A O 1
ATOM 6398 N N . VAL A 1 869 ? 24.442 -32.911 44.642 1.00 73.36 880 VAL A N 1
ATOM 6399 C CA . VAL A 1 869 ? 24.407 -31.506 44.238 1.00 65.97 880 VAL A CA 1
ATOM 6400 C C . VAL A 1 869 ? 25.535 -31.179 43.267 1.00 63.24 880 VAL A C 1
ATOM 6401 O O . VAL A 1 869 ? 25.430 -30.244 42.471 1.00 68.24 880 VAL A O 1
ATOM 6405 N N . ARG A 1 870 ? 26.612 -31.956 43.342 1.00 58.84 881 ARG A N 1
ATOM 6406 C CA . ARG A 1 870 ? 27.774 -31.762 42.485 1.00 65.35 881 ARG A CA 1
ATOM 6407 C C . ARG A 1 870 ? 27.383 -31.768 41.005 1.00 71.94 881 ARG A C 1
ATOM 6408 O O . ARG A 1 870 ? 27.963 -31.042 40.197 1.00 52.68 881 ARG A O 1
ATOM 6416 N N . GLN A 1 871 ? 26.372 -32.568 40.671 1.00 51.78 882 GLN A N 1
ATOM 6417 C CA . GLN A 1 871 ? 25.867 -32.677 39.305 1.00 63.97 882 GLN A CA 1
ATOM 6418 C C . GLN A 1 871 ? 25.455 -31.334 38.690 1.00 67.47 882 GLN A C 1
ATOM 6419 O O . GLN A 1 871 ? 25.399 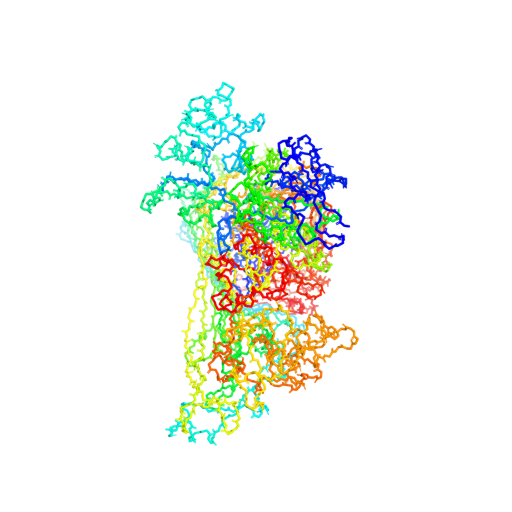-31.200 37.465 1.00 71.13 882 GLN A O 1
ATOM 6425 N N . THR A 1 872 ? 25.162 -30.347 39.533 1.00 57.12 883 THR A N 1
ATOM 6426 C CA . THR A 1 872 ? 24.757 -29.030 39.045 1.00 59.99 883 THR A CA 1
ATOM 6427 C C . THR A 1 872 ? 25.948 -28.118 38.762 1.00 53.91 883 THR A C 1
ATOM 6428 O O . THR A 1 872 ? 25.792 -27.061 38.154 1.00 64.83 883 THR A O 1
ATOM 6432 N N . ALA A 1 873 ? 27.132 -28.527 39.203 1.00 62.71 884 ALA A N 1
ATOM 6433 C CA . ALA A 1 873 ? 28.316 -27.676 39.113 1.00 68.07 884 ALA A CA 1
ATOM 6434 C C . ALA A 1 873 ? 28.744 -27.415 37.680 1.00 76.62 884 ALA A C 1
ATOM 6435 O O . ALA A 1 873 ? 28.537 -28.243 36.797 1.00 77.76 884 ALA A O 1
ATOM 6437 N N . GLY A 1 874 ? 29.344 -26.254 37.454 1.00 85.56 885 GLY A N 1
ATOM 6438 C CA . GLY A 1 874 ? 29.969 -25.979 36.178 1.00 96.25 885 GLY A CA 1
ATOM 6439 C C . GLY A 1 874 ? 31.248 -26.788 36.086 1.00 97.09 885 GLY A C 1
ATOM 6440 O O . GLY A 1 874 ? 32.186 -26.568 36.854 1.00 101.82 885 GLY A O 1
ATOM 6441 N N . GLY A 1 875 ? 31.282 -27.739 35.159 1.00 85.50 886 GLY A N 1
ATOM 6442 C CA . GLY A 1 875 ? 32.444 -28.594 35.003 1.00 86.46 886 GLY A CA 1
ATOM 6443 C C . GLY A 1 875 ? 32.118 -30.059 35.211 1.00 81.39 886 GLY A C 1
ATOM 6444 O O . GLY A 1 875 ? 32.881 -30.937 34.814 1.00 86.14 886 GLY A O 1
ATOM 6445 N N . ALA A 1 876 ? 30.979 -30.321 35.843 1.00 76.79 887 ALA A N 1
ATOM 6446 C CA . ALA A 1 876 ? 30.498 -31.683 36.031 1.00 63.85 887 ALA A CA 1
ATOM 6447 C C . ALA A 1 876 ? 30.267 -32.359 34.691 1.00 62.69 887 ALA A C 1
ATOM 6448 O O . ALA A 1 876 ? 29.775 -31.736 33.749 1.00 74.67 887 ALA A O 1
ATOM 6450 N N . VAL A 1 877 ? 30.629 -33.633 34.606 1.00 51.73 888 VAL A N 1
ATOM 6451 C CA . VAL A 1 877 ? 30.283 -34.432 33.439 1.00 56.71 888 VAL A CA 1
ATOM 6452 C C . VAL A 1 877 ? 28.763 -34.489 33.307 1.00 54.33 888 VAL A C 1
ATOM 6453 O O . VAL A 1 877 ? 28.065 -34.886 34.240 1.00 74.19 888 VAL A O 1
ATOM 6457 N N . ASN A 1 878 ? 28.261 -34.067 32.151 1.00 46.96 889 ASN A N 1
ATOM 6458 C CA . ASN A 1 878 ? 26.817 -33.985 31.890 1.00 52.95 889 ASN A CA 1
ATOM 6459 C C . ASN A 1 878 ? 26.061 -33.155 32.924 1.00 48.49 889 ASN A C 1
ATOM 6460 O O . ASN A 1 878 ? 25.006 -33.566 33.414 1.00 52.68 889 ASN A O 1
ATOM 6465 N N . GLN A 1 879 ? 26.616 -31.987 33.233 1.00 49.72 890 GLN A N 1
ATOM 6466 C CA . GLN A 1 879 ? 26.039 -31.043 34.185 1.00 62.31 890 GLN A CA 1
ATOM 6467 C C . GLN A 1 879 ? 24.540 -30.826 34.013 1.00 60.98 890 GLN A C 1
ATOM 6468 O O . GLN A 1 879 ? 24.054 -30.625 32.899 1.00 59.68 890 GLN A O 1
ATOM 6474 N N . HIS A 1 880 ? 23.814 -30.864 35.127 1.00 64.92 891 HIS A N 1
ATOM 6475 C CA . HIS A 1 880 ? 22.394 -30.535 35.126 1.00 68.75 891 HIS A CA 1
ATOM 6476 C C . HIS A 1 880 ? 22.177 -29.027 35.081 1.00 69.94 891 HIS A C 1
ATOM 6477 O O . HIS A 1 880 ? 22.801 -28.273 35.830 1.00 74.36 891 HIS A O 1
ATOM 6484 N N . LYS A 1 881 ? 21.289 -28.598 34.190 1.00 77.05 892 LYS A N 1
ATOM 6485 C CA . LYS A 1 881 ? 20.847 -27.211 34.129 1.00 74.09 892 LYS A CA 1
ATOM 6486 C C . LYS A 1 881 ? 19.469 -27.164 33.476 1.00 101.09 892 LYS A C 1
ATOM 6487 O O . LYS A 1 881 ? 19.164 -27.988 32.613 1.00 118.13 892 LYS A O 1
ATOM 6493 N N . ASN A 1 882 ? 18.623 -26.227 33.896 1.00 109.63 893 ASN A N 1
ATOM 6494 C CA . ASN A 1 882 ? 18.941 -25.289 34.965 1.00 110.33 893 ASN A CA 1
ATOM 6495 C C . ASN A 1 882 ? 18.037 -25.470 36.176 1.00 106.12 893 ASN A C 1
ATOM 6496 O O . ASN A 1 882 ? 16.830 -25.230 36.114 1.00 103.73 893 ASN A O 1
ATOM 6501 N N . VAL A 1 883 ? 18.640 -25.900 37.277 1.00 96.48 894 VAL A N 1
ATOM 6502 C CA . VAL A 1 883 ? 17.925 -26.110 38.525 1.00 92.74 894 VAL A CA 1
ATOM 6503 C C . VAL A 1 883 ? 17.918 -24.802 39.307 1.00 94.25 894 VAL A C 1
ATOM 6504 O O . VAL A 1 883 ? 18.974 -24.221 39.556 1.00 107.28 894 VAL A O 1
ATOM 6508 N N . GLY A 1 884 ? 16.738 -24.339 39.705 1.00 82.73 895 GLY A N 1
ATOM 6509 C CA . GLY A 1 884 ? 15.503 -25.079 39.544 1.00 72.69 895 GLY A CA 1
ATOM 6510 C C . GLY A 1 884 ? 14.930 -25.363 40.920 1.00 90.19 895 GLY A C 1
ATOM 6511 O O . GLY A 1 884 ? 14.523 -24.452 41.641 1.00 96.43 895 GLY A O 1
ATOM 6512 N N . VAL A 1 885 ? 14.910 -26.638 41.286 1.00 83.58 896 VAL A N 1
ATOM 6513 C CA . VAL A 1 885 ? 14.501 -27.064 42.615 1.00 71.47 896 VAL A CA 1
ATOM 6514 C C . VAL A 1 885 ? 15.421 -28.203 43.044 1.00 72.72 896 VAL A C 1
ATOM 6515 O O . VAL A 1 885 ? 15.580 -29.180 42.313 1.00 79.49 896 VAL A O 1
ATOM 6519 N N . TYR A 1 886 ? 16.032 -28.077 44.219 1.00 67.99 897 TYR A N 1
ATOM 6520 C CA . TYR A 1 886 ? 17.050 -29.038 44.642 1.00 67.53 897 TYR A CA 1
ATOM 6521 C C . TYR A 1 886 ? 16.485 -30.234 45.403 1.00 64.67 897 TYR A C 1
ATOM 6522 O O . TYR A 1 886 ? 17.236 -31.067 45.904 1.00 64.63 897 TYR A O 1
ATOM 6531 N N . ASN A 1 887 ? 15.159 -30.318 45.469 1.00 72.79 898 ASN A N 1
ATOM 6532 C CA . ASN A 1 887 ? 14.481 -31.447 46.098 1.00 69.05 898 ASN A CA 1
ATOM 6533 C C . ASN A 1 887 ? 14.909 -32.777 45.497 1.00 67.27 898 ASN A C 1
ATOM 6534 O O . ASN A 1 887 ? 15.071 -33.769 46.207 1.00 66.99 898 ASN A O 1
ATOM 6539 N N . ARG A 1 888 ? 15.101 -32.787 44.183 1.00 65.85 899 ARG A N 1
ATOM 6540 C CA . ARG A 1 888 ? 15.359 -34.025 43.461 1.00 64.87 899 ARG A CA 1
ATOM 6541 C C . ARG A 1 888 ? 16.682 -34.681 43.846 1.00 67.22 899 ARG A C 1
ATOM 6542 O O . ARG A 1 888 ? 16.874 -35.872 43.617 1.00 81.72 899 ARG A O 1
ATOM 6550 N N . TYR A 1 889 ? 17.582 -33.910 44.448 1.00 66.05 900 TYR A N 1
ATOM 6551 C CA . TYR A 1 889 ? 18.881 -34.439 44.855 1.00 71.69 900 TYR A CA 1
ATOM 6552 C C . TYR A 1 889 ? 18.862 -35.010 46.274 1.00 70.31 900 TYR A C 1
ATOM 6553 O O . TYR A 1 889 ? 19.912 -35.314 46.843 1.00 67.46 900 TYR A O 1
ATOM 6562 N N . ALA A 1 890 ? 17.668 -35.158 46.838 1.00 60.53 901 ALA A N 1
ATOM 6563 C CA . ALA A 1 890 ? 17.526 -35.705 48.182 1.00 66.63 901 ALA A CA 1
ATOM 6564 C C . ALA A 1 890 ? 17.967 -37.160 48.234 1.00 69.17 901 ALA A C 1
ATOM 6565 O O . ALA A 1 890 ? 17.681 -37.937 47.326 1.00 73.37 901 ALA A O 1
ATOM 6567 N N . ALA A 1 891 ? 18.669 -37.518 49.304 1.00 61.99 902 ALA A N 1
ATOM 6568 C CA . ALA A 1 891 ? 19.123 -38.888 49.518 1.00 80.13 902 ALA A CA 1
ATOM 6569 C C . ALA A 1 891 ? 17.940 -39.785 49.888 1.00 76.69 902 ALA A C 1
ATOM 6570 O O . ALA A 1 891 ? 16.870 -39.286 50.237 1.00 84.00 902 ALA A O 1
ATOM 6572 N N . PRO A 1 892 ? 18.116 -41.114 49.804 1.00 72.28 903 PRO A N 1
ATOM 6573 C CA . PRO A 1 892 ? 16.977 -41.959 50.176 1.00 72.83 903 PRO A CA 1
ATOM 6574 C C . PRO A 1 892 ? 16.754 -42.009 51.686 1.00 64.40 903 PRO A C 1
ATOM 6575 O O . PRO A 1 892 ? 17.712 -42.014 52.461 1.00 100.97 903 PRO A O 1
ATOM 6579 N N . GLY A 1 893 ? 15.490 -42.041 52.094 1.00 65.59 904 GLY A N 1
ATOM 6580 C CA . GLY A 1 893 ? 15.144 -42.254 53.487 1.00 68.21 904 GLY A CA 1
ATOM 6581 C C . GLY A 1 893 ? 15.358 -43.699 53.909 1.00 72.54 904 GLY A C 1
ATOM 6582 O O . GLY A 1 893 ? 16.241 -44.382 53.388 1.00 69.43 904 GLY A O 1
ATOM 6583 N N . ARG A 1 894 ? 14.552 -44.174 54.852 1.00 72.98 905 ARG A N 1
ATOM 6584 C CA . ARG A 1 894 ? 14.682 -45.549 55.327 1.00 70.94 905 ARG A CA 1
ATOM 6585 C C . ARG A 1 894 ? 14.471 -46.543 54.187 1.00 77.43 905 ARG A C 1
ATOM 6586 O O . ARG A 1 894 ? 13.471 -46.480 53.471 1.00 75.22 905 ARG A O 1
ATOM 6594 N N . ASN A 1 895 ? 15.430 -47.447 54.017 1.00 74.94 906 ASN A N 1
ATOM 6595 C CA . ASN A 1 895 ? 15.365 -48.446 52.956 1.00 80.48 906 ASN A CA 1
ATOM 6596 C C . ASN A 1 895 ? 15.931 -49.797 53.401 1.00 81.30 906 ASN A C 1
ATOM 6597 O O . ASN A 1 895 ? 16.789 -49.859 54.280 1.00 81.41 906 ASN A O 1
ATOM 6602 N N . TYR A 1 896 ? 15.449 -50.877 52.793 1.00 78.16 907 TYR A N 1
ATOM 6603 C CA . TYR A 1 896 ? 15.846 -52.221 53.199 1.00 79.75 907 TYR A CA 1
ATOM 6604 C C . TYR A 1 896 ? 16.536 -52.981 52.072 1.00 73.60 907 TYR A C 1
ATOM 6605 O O . TYR A 1 896 ? 16.171 -52.843 50.906 1.00 79.13 907 TYR A O 1
ATOM 6614 N N . THR A 1 897 ? 17.536 -53.785 52.424 1.00 71.32 908 THR A N 1
ATOM 6615 C CA . THR A 1 897 ? 18.140 -54.720 51.473 1.00 68.06 908 THR A CA 1
ATOM 6616 C C . THR A 1 897 ? 18.235 -56.131 52.070 1.00 77.15 908 THR A C 1
ATOM 6617 O O . THR A 1 897 ? 18.472 -56.295 53.268 1.00 68.53 908 THR A O 1
ATOM 6621 N N . PHE A 1 898 ? 18.048 -57.144 51.229 1.00 71.99 909 PHE A N 1
ATOM 6622 C CA . PHE A 1 898 ? 18.057 -58.531 51.680 1.00 75.84 909 PHE A CA 1
ATOM 6623 C C . PHE A 1 898 ? 18.892 -59.397 50.745 1.00 80.94 909 PHE A C 1
ATOM 6624 O O . PHE A 1 898 ? 18.706 -59.359 49.534 1.00 89.66 909 PHE A O 1
ATOM 6632 N N . SER A 1 899 ? 19.804 -60.184 51.307 1.00 79.01 910 SER A N 1
ATOM 6633 C CA . SER A 1 899 ? 20.667 -61.042 50.501 1.00 72.97 910 SER A CA 1
ATOM 6634 C C . SER A 1 899 ? 20.601 -62.499 50.946 1.00 82.79 910 SER A C 1
ATOM 6635 O O . SER A 1 899 ? 20.666 -62.797 52.140 1.00 83.24 910 SER A O 1
ATOM 6638 N N . LEU A 1 900 ? 20.482 -63.400 49.976 1.00 77.50 911 LEU A N 1
ATOM 6639 C CA . LEU A 1 900 ? 20.488 -64.833 50.247 1.00 72.34 911 LEU A CA 1
ATOM 6640 C C . LEU A 1 900 ? 21.668 -65.527 49.575 1.00 72.62 911 LEU A C 1
ATOM 6641 O O . LEU A 1 900 ? 21.699 -65.662 48.352 1.00 76.13 911 LEU A O 1
ATOM 6646 N N . GLU A 1 901 ? 22.632 -65.972 50.378 1.00 75.25 912 GLU A N 1
ATOM 6647 C CA . GLU A 1 901 ? 23.812 -66.660 49.860 1.00 71.67 912 GLU A CA 1
ATOM 6648 C C . GLU A 1 901 ? 23.738 -68.169 50.109 1.00 74.11 912 GLU A C 1
ATOM 6649 O O . GLU A 1 901 ? 23.501 -68.604 51.230 1.00 80.22 912 GLU A O 1
ATOM 6655 N N . TYR A 1 902 ? 23.927 -68.961 49.056 1.00 78.86 913 TYR A N 1
ATOM 6656 C CA . TYR A 1 902 ? 23.958 -70.418 49.180 1.00 79.09 913 TYR A CA 1
ATOM 6657 C C . TYR A 1 902 ? 25.330 -70.942 48.778 1.00 77.54 913 TYR A C 1
ATOM 6658 O O . TYR A 1 902 ? 25.867 -70.542 47.746 1.00 76.93 913 TYR A O 1
ATOM 6667 N N . LYS A 1 903 ? 25.892 -71.843 49.578 1.00 75.13 914 LYS A N 1
ATOM 6668 C CA . LYS A 1 903 ? 27.026 -72.640 49.123 1.00 78.12 914 LYS A CA 1
ATOM 6669 C C . LYS A 1 903 ? 26.557 -74.069 48.894 1.00 97.19 914 LYS A C 1
ATOM 6670 O O . LYS A 1 903 ? 25.651 -74.546 49.575 1.00 108.55 914 LYS A O 1
ATOM 6676 N N . PHE A 1 904 ? 27.174 -74.749 47.936 1.00 103.00 915 PHE A N 1
ATOM 6677 C CA . PHE A 1 904 ? 26.836 -76.138 47.645 1.00 106.38 915 PHE A CA 1
ATOM 6678 C C . PHE A 1 904 ? 28.061 -76.899 47.151 1.00 101.68 915 PHE A C 1
ATOM 6679 O O . PHE A 1 904 ? 29.196 -76.468 47.359 1.00 98.97 915 PHE A O 1
ATOM 6687 N N . LYS B 2 23 ? 35.623 38.084 0.569 1.00 161.08 4 LYS B N 1
ATOM 6688 C CA . LYS B 2 23 ? 35.864 36.666 0.322 1.00 156.29 4 LYS B CA 1
ATOM 6689 C C . LYS B 2 23 ? 36.738 36.469 -0.913 1.00 165.36 4 LYS B C 1
ATOM 6690 O O . LYS B 2 23 ? 36.233 36.247 -2.014 1.00 168.36 4 LYS B O 1
ATOM 6692 N N . THR B 2 24 ? 38.051 36.552 -0.723 1.00 164.72 5 THR B N 1
ATOM 6693 C CA . THR B 2 24 ? 38.992 36.421 -1.831 1.00 150.71 5 THR B CA 1
ATOM 6694 C C . THR B 2 24 ? 39.667 35.051 -1.844 1.00 142.21 5 THR B C 1
ATOM 6695 O O . THR B 2 24 ? 40.056 34.528 -0.798 1.00 135.00 5 THR B O 1
ATOM 6699 N N . VAL B 2 25 ? 39.798 34.468 -3.031 1.00 143.73 6 VAL B N 1
ATOM 6700 C CA . VAL B 2 25 ? 40.387 33.136 -3.152 1.00 140.42 6 VAL B CA 1
ATOM 6701 C C . VAL B 2 25 ? 41.785 33.169 -3.774 1.00 139.19 6 VAL B C 1
ATOM 6702 O O . VAL B 2 25 ? 41.939 33.322 -4.986 1.00 133.05 6 VAL B O 1
ATOM 6706 N N . ARG B 2 26 ? 42.803 33.037 -2.930 1.00 137.51 7 ARG B N 1
ATOM 6707 C CA . ARG B 2 26 ? 44.187 33.086 -3.392 1.00 128.87 7 ARG B CA 1
ATOM 6708 C C . ARG B 2 26 ? 44.693 31.703 -3.808 1.00 123.01 7 ARG B C 1
ATOM 6709 O O . ARG B 2 26 ? 44.577 30.747 -3.051 1.00 107.14 7 ARG B O 1
ATOM 6711 N N . TRP B 2 27 ? 45.262 31.583 -5.003 1.00 128.77 8 TRP B N 1
ATOM 6712 C CA . TRP B 2 27 ? 45.883 30.314 -5.378 1.00 127.42 8 TRP B CA 1
ATOM 6713 C C . TRP B 2 27 ? 47.339 30.238 -4.858 1.00 135.96 8 TRP B C 1
ATOM 6714 O O . TRP B 2 27 ? 47.628 30.711 -3.759 1.00 140.56 8 TRP B O 1
ATOM 6725 N N . CYS B 2 28 ? 48.242 29.670 -5.655 1.00 140.14 9 CYS B N 1
ATOM 6726 C CA . CYS B 2 28 ? 49.625 29.369 -5.265 1.00 137.00 9 CYS B CA 1
ATOM 6727 C C . CYS B 2 28 ? 50.242 28.577 -6.392 1.00 122.21 9 CYS B C 1
ATOM 6728 O O . CYS B 2 28 ? 49.664 27.602 -6.852 1.00 102.01 9 CYS B O 1
ATOM 6731 N N . ALA B 2 29 ? 51.429 28.972 -6.824 1.00 124.54 10 ALA B N 1
ATOM 6732 C CA . ALA B 2 29 ? 52.071 28.280 -7.929 1.00 120.71 10 ALA B CA 1
ATOM 6733 C C . ALA B 2 29 ? 53.541 27.999 -7.635 1.00 118.96 10 ALA B C 1
ATOM 6734 O O . ALA B 2 29 ? 54.230 28.815 -7.026 1.00 109.83 10 ALA B O 1
ATOM 6736 N N . VAL B 2 30 ? 54.025 26.843 -8.073 1.00 125.66 11 VAL B N 1
ATOM 6737 C CA . VAL B 2 30 ? 55.394 26.458 -7.755 1.00 134.06 11 VAL B CA 1
ATOM 6738 C C . VAL B 2 30 ? 56.408 27.131 -8.678 1.00 141.32 11 VAL B C 1
ATOM 6739 O O . VAL B 2 30 ? 57.226 27.932 -8.228 1.00 142.70 11 VAL B O 1
ATOM 6743 N N . SER B 2 31 ? 56.340 26.822 -9.967 1.00 146.08 12 SER B N 1
ATOM 6744 C CA . SER B 2 31 ? 57.287 27.383 -10.922 1.00 152.12 12 SER B CA 1
ATOM 6745 C C . SER B 2 31 ? 56.921 28.815 -11.302 1.00 158.30 12 SER B C 1
ATOM 6746 O O . SER B 2 31 ? 55.761 29.220 -11.208 1.00 157.26 12 SER B O 1
ATOM 6749 N N . GLU B 2 32 ? 57.922 29.577 -11.731 1.00 160.93 13 GLU B N 1
ATOM 6750 C CA . GLU B 2 32 ? 57.712 30.960 -12.137 1.00 161.67 13 GLU B CA 1
ATOM 6751 C C . GLU B 2 32 ? 56.954 31.029 -13.459 1.00 164.02 13 GLU B C 1
ATOM 6752 O O . GLU B 2 32 ? 56.443 32.082 -13.840 1.00 166.40 13 GLU B O 1
ATOM 6754 N N . HIS B 2 33 ? 56.884 29.898 -14.153 1.00 164.79 14 HIS B N 1
ATOM 6755 C CA . HIS B 2 33 ? 56.183 29.820 -15.429 1.00 171.21 14 HIS B CA 1
ATOM 6756 C C . HIS B 2 33 ? 54.670 29.835 -15.242 1.00 171.72 14 HIS B C 1
ATOM 6757 O O . HIS B 2 33 ? 53.952 30.495 -15.993 1.00 178.89 14 HIS B O 1
ATOM 6764 N N . GLU B 2 34 ? 54.186 29.108 -14.239 1.00 163.54 15 GLU B N 1
ATOM 6765 C CA . GLU B 2 34 ? 52.749 29.048 -13.985 1.00 156.36 15 GLU B CA 1
ATOM 6766 C C . GLU B 2 34 ? 52.249 30.260 -13.200 1.00 138.60 15 GLU B C 1
ATOM 6767 O O . GLU B 2 34 ? 51.046 30.427 -12.999 1.00 124.52 15 GLU B O 1
ATOM 6773 N N . ALA B 2 35 ? 53.178 31.105 -12.764 1.00 138.60 16 ALA B N 1
ATOM 6774 C CA . ALA B 2 35 ? 52.818 32.373 -12.141 1.00 141.63 16 ALA B CA 1
ATOM 6775 C C . ALA B 2 35 ? 52.183 33.284 -13.187 1.00 142.44 16 ALA B C 1
ATOM 6776 O O . ALA B 2 35 ? 51.223 34.003 -12.905 1.00 137.75 16 ALA B O 1
ATOM 6778 N N . THR B 2 36 ? 52.726 33.241 -14.399 1.00 143.82 17 THR B N 1
ATOM 6779 C CA . THR B 2 36 ? 52.164 33.982 -15.519 1.00 141.39 17 THR B CA 1
ATOM 6780 C C . THR B 2 36 ? 50.916 33.274 -16.040 1.00 142.69 17 THR B C 1
ATOM 6781 O O . THR B 2 36 ? 50.011 33.910 -16.581 1.00 148.48 17 THR B O 1
ATOM 6783 N N . LYS B 2 37 ? 50.875 31.955 -15.872 1.00 133.38 18 LYS B N 1
ATOM 6784 C CA . LYS B 2 37 ? 49.717 31.164 -16.277 1.00 134.06 18 LYS B CA 1
ATOM 6785 C C . LYS B 2 37 ? 48.543 31.435 -15.344 1.00 132.23 18 LYS B C 1
ATOM 6786 O O . LYS B 2 37 ? 47.382 31.286 -15.725 1.00 128.53 18 LYS B O 1
ATOM 6788 N N . CYS B 2 38 ? 48.859 31.847 -14.121 1.00 136.26 19 CYS B N 1
ATOM 6789 C CA . CYS B 2 38 ? 47.847 32.155 -13.118 1.00 138.66 19 CYS B CA 1
ATOM 6790 C C . CYS B 2 38 ? 47.160 33.491 -13.409 1.00 149.93 19 CYS B C 1
ATOM 6791 O O . CYS B 2 38 ? 46.190 33.851 -12.746 1.00 148.35 19 CYS B O 1
ATOM 6794 N N . GLN B 2 39 ? 47.677 34.225 -14.392 1.00 160.69 20 GLN B N 1
ATOM 6795 C CA . GLN B 2 39 ? 47.066 35.478 -14.834 1.00 157.57 20 GLN B CA 1
ATOM 6796 C C . GLN B 2 39 ? 46.530 35.326 -16.263 1.00 156.13 20 GLN B C 1
ATOM 6797 O O . GLN B 2 39 ? 47.304 35.039 -17.180 1.00 121.59 20 GLN B O 1
ATOM 6799 N N . SER B 2 40 ? 45.223 35.501 -16.475 1.00 151.23 21 SER B N 1
ATOM 6800 C CA . SER B 2 40 ? 44.233 35.885 -15.461 1.00 153.99 21 SER B CA 1
ATOM 6801 C C . SER B 2 40 ? 44.022 34.840 -14.361 1.00 152.26 21 SER B C 1
ATOM 6802 O O . SER B 2 40 ? 44.062 33.645 -14.658 1.00 111.50 21 SER B O 1
ATOM 6804 N N . PHE B 2 41 ? 43.805 35.243 -13.100 1.00 154.00 22 PHE B N 1
ATOM 6805 C CA . PHE B 2 41 ? 43.686 36.632 -12.594 1.00 154.40 22 PHE B CA 1
ATOM 6806 C C . PHE B 2 41 ? 42.515 37.468 -13.129 1.00 153.76 22 PHE B C 1
ATOM 6807 O O . PHE B 2 41 ? 41.378 36.997 -13.179 1.00 145.45 22 PHE B O 1
ATOM 6809 N N . ARG B 2 42 ? 42.799 38.707 -13.517 1.00 166.44 23 ARG B N 1
ATOM 6810 C CA . ARG B 2 42 ? 41.748 39.636 -13.923 1.00 183.61 23 ARG B CA 1
ATOM 6811 C C . ARG B 2 42 ? 41.755 39.926 -15.421 1.00 203.99 23 ARG B C 1
ATOM 6812 O O . ARG B 2 42 ? 40.982 40.753 -15.903 1.00 211.55 23 ARG B O 1
ATOM 6814 N N . ASP B 2 43 ? 42.633 39.248 -16.153 1.00 209.45 24 ASP B N 1
ATOM 6815 C CA . ASP B 2 43 ? 42.698 39.397 -17.603 1.00 214.11 24 ASP B CA 1
ATOM 6816 C C . ASP B 2 43 ? 41.545 38.658 -18.281 1.00 207.15 24 ASP B C 1
ATOM 6817 O O . ASP B 2 43 ? 40.426 39.168 -18.353 1.00 213.83 24 ASP B O 1
ATOM 6819 N N . HIS B 2 44 ? 41.821 37.453 -18.771 1.00 185.53 25 HIS B N 1
ATOM 6820 C CA . HIS B 2 44 ? 40.809 36.644 -19.441 1.00 163.86 25 HIS B CA 1
ATOM 6821 C C . HIS B 2 44 ? 39.928 35.878 -18.453 1.00 150.32 25 HIS B C 1
ATOM 6822 O O . HIS B 2 44 ? 39.491 34.763 -18.738 1.00 146.21 25 HIS B O 1
ATOM 6824 N N . MET B 2 45 ? 39.667 36.479 -17.294 1.00 144.16 26 MET B N 1
ATOM 6825 C CA . MET B 2 45 ? 38.790 35.870 -16.296 1.00 141.04 26 MET B CA 1
ATOM 6826 C C . MET B 2 45 ? 37.828 36.887 -15.686 1.00 137.49 26 MET B C 1
ATOM 6827 O O . MET B 2 45 ? 36.900 36.520 -14.963 1.00 130.48 26 MET B O 1
ATOM 6829 N N . LYS B 2 46 ? 38.050 38.164 -15.980 1.00 143.42 27 LYS B N 1
ATOM 6830 C CA . LYS B 2 46 ? 37.162 39.218 -15.501 1.00 149.16 27 LYS B CA 1
ATOM 6831 C C . LYS B 2 46 ? 35.819 39.174 -16.226 1.00 158.78 27 LYS B C 1
ATOM 6832 O O . LYS B 2 46 ? 35.479 40.088 -16.980 1.00 147.79 27 LYS B O 1
ATOM 6834 N N . SER B 2 47 ? 35.060 38.106 -15.994 1.00 167.33 28 SER B N 1
ATOM 6835 C CA . SER B 2 47 ? 33.752 37.938 -16.617 1.00 172.00 28 SER B CA 1
ATOM 6836 C C . SER B 2 47 ? 32.653 37.765 -15.573 1.00 178.49 28 SER B C 1
ATOM 6837 O O . SER B 2 47 ? 32.654 36.796 -14.811 1.00 169.92 28 SER B O 1
ATOM 6840 N N . VAL B 2 48 ? 31.720 38.715 -15.556 1.00 190.31 29 VAL B N 1
ATOM 6841 C CA . VAL B 2 48 ? 30.594 38.722 -14.621 1.00 193.14 29 VAL B CA 1
ATOM 6842 C C . VAL B 2 48 ? 31.048 38.619 -13.161 1.00 190.85 29 VAL B C 1
ATOM 6843 O O . VAL B 2 48 ? 30.808 37.614 -12.491 1.00 189.98 29 VAL B O 1
ATOM 6847 N N . ILE B 2 49 ? 31.714 39.665 -12.681 1.00 189.06 30 ILE B N 1
ATOM 6848 C CA . ILE B 2 49 ? 32.151 39.729 -11.290 1.00 181.72 30 ILE B CA 1
ATOM 6849 C C . ILE B 2 49 ? 31.185 40.580 -10.472 1.00 179.46 30 ILE B C 1
ATOM 6850 O O . ILE B 2 49 ? 31.034 41.772 -10.733 1.00 180.59 30 ILE B O 1
ATOM 6855 N N . PRO B 2 50 ? 30.516 39.962 -9.486 1.00 176.65 31 PRO B N 1
ATOM 6856 C CA . PRO B 2 50 ? 29.582 40.663 -8.599 1.00 180.54 31 PRO B CA 1
ATOM 6857 C C . PRO B 2 50 ? 30.295 41.665 -7.694 1.00 190.05 31 PRO B C 1
ATOM 6858 O O . PRO B 2 50 ? 30.764 42.702 -8.164 1.00 195.61 31 PRO B O 1
ATOM 6862 N N . SER B 2 51 ? 30.370 41.355 -6.404 1.00 191.87 32 SER B N 1
ATOM 6863 C CA . SER B 2 51 ? 31.047 42.222 -5.448 1.00 195.03 32 SER B CA 1
ATOM 6864 C C . SER B 2 51 ? 32.229 41.499 -4.812 1.00 188.25 32 SER B C 1
ATOM 6865 O O . SER B 2 51 ? 33.365 41.627 -5.268 1.00 185.29 32 SER B O 1
ATOM 6867 N N . ASP B 2 52 ? 31.951 40.737 -3.758 1.00 184.44 33 ASP B N 1
ATOM 6868 C CA . ASP B 2 52 ? 32.983 39.965 -3.074 1.00 180.11 33 ASP B CA 1
ATOM 6869 C C . ASP B 2 52 ? 32.725 38.466 -3.208 1.00 177.44 33 ASP B C 1
ATOM 6870 O O . ASP B 2 52 ? 32.118 37.851 -2.330 1.00 176.49 33 ASP B O 1
ATOM 6872 N N . GLY B 2 53 ? 33.190 37.883 -4.308 1.00 172.54 34 GLY B N 1
ATOM 6873 C CA . GLY B 2 53 ? 32.978 36.471 -4.564 1.00 162.76 34 GLY B CA 1
ATOM 6874 C C . GLY B 2 53 ? 34.071 35.819 -5.391 1.00 169.79 34 GLY B C 1
ATOM 6875 O O . GLY B 2 53 ? 35.146 35.515 -4.874 1.00 167.93 34 GLY B O 1
ATOM 6876 N N . PRO B 2 54 ? 33.800 35.607 -6.690 1.00 180.15 35 PRO B N 1
ATOM 6877 C CA . PRO B 2 54 ? 34.663 34.845 -7.602 1.00 176.19 35 PRO B CA 1
ATOM 6878 C C . PRO B 2 54 ? 35.961 35.565 -7.958 1.00 171.97 35 PRO B C 1
ATOM 6879 O O . PRO B 2 54 ? 36.112 36.047 -9.082 1.00 171.79 35 PRO B O 1
ATOM 6883 N N . SER B 2 55 ? 36.889 35.623 -7.009 1.00 166.84 36 SER B N 1
ATOM 6884 C CA . SER B 2 55 ? 38.178 36.263 -7.235 1.00 162.80 36 SER B CA 1
ATOM 6885 C C . SER B 2 55 ? 39.298 35.231 -7.204 1.00 158.51 36 SER B C 1
ATOM 6886 O O . SER B 2 55 ? 39.246 34.274 -6.434 1.00 157.96 36 SER B O 1
ATOM 6889 N N . VAL B 2 56 ? 40.311 35.432 -8.040 1.00 155.66 37 VAL B N 1
ATOM 6890 C CA . VAL B 2 56 ? 41.451 34.523 -8.082 1.00 149.48 37 VAL B CA 1
ATOM 6891 C C . VAL B 2 56 ? 42.786 35.272 -8.120 1.00 142.99 37 VAL B C 1
ATOM 6892 O O . VAL B 2 56 ? 43.082 35.996 -9.069 1.00 134.55 37 VAL B O 1
ATOM 6896 N N . ALA B 2 57 ? 43.583 35.093 -7.071 1.00 144.28 38 ALA B N 1
ATOM 6897 C CA . ALA B 2 57 ? 44.883 35.747 -6.973 1.00 139.04 38 ALA B CA 1
ATOM 6898 C C . ALA B 2 57 ? 46.019 34.743 -7.132 1.00 140.65 38 ALA B C 1
ATOM 6899 O O . ALA B 2 57 ? 45.798 33.530 -7.110 1.00 138.81 38 ALA B O 1
ATOM 6901 N N . CYS B 2 58 ? 47.235 35.256 -7.290 1.00 140.70 39 CYS B N 1
ATOM 6902 C CA . CYS B 2 58 ? 48.406 34.403 -7.452 1.00 140.55 39 CYS B CA 1
ATOM 6903 C C . CYS B 2 58 ? 49.409 34.590 -6.321 1.00 144.34 39 CYS B C 1
ATOM 6904 O O . CYS B 2 58 ? 49.705 35.715 -5.915 1.00 147.35 39 CYS B O 1
ATOM 6907 N N . VAL B 2 59 ? 49.923 33.475 -5.814 1.00 137.58 40 VAL B N 1
ATOM 6908 C CA . VAL B 2 59 ? 50.929 33.495 -4.762 1.00 128.95 40 VAL B CA 1
ATOM 6909 C C . VAL B 2 59 ? 52.107 32.623 -5.180 1.00 125.20 40 VAL B C 1
ATOM 6910 O O . VAL B 2 59 ? 51.921 31.511 -5.669 1.00 115.30 40 VAL B O 1
ATOM 6914 N N . LYS B 2 60 ? 53.320 33.135 -4.995 1.00 136.40 41 LYS B N 1
ATOM 6915 C CA . LYS B 2 60 ? 54.518 32.427 -5.432 1.00 144.70 41 LYS B CA 1
ATOM 6916 C C . LYS B 2 60 ? 55.256 31.748 -4.280 1.00 153.00 41 LYS B C 1
ATOM 6917 O O . LYS B 2 60 ? 55.566 32.378 -3.268 1.00 163.01 41 LYS B O 1
ATOM 6919 N N . LYS B 2 61 ? 55.527 30.457 -4.448 1.00 144.70 42 LYS B N 1
ATOM 6920 C CA . LYS B 2 61 ? 56.330 29.697 -3.497 1.00 133.71 42 LYS B CA 1
ATOM 6921 C C . LYS B 2 61 ? 57.309 28.803 -4.254 1.00 130.21 42 LYS B C 1
ATOM 6922 O O . LYS B 2 61 ? 57.132 28.554 -5.446 1.00 129.05 42 LYS B O 1
ATOM 6928 N N . ALA B 2 62 ? 58.340 28.326 -3.562 1.00 127.18 43 ALA B N 1
ATOM 6929 C CA . ALA B 2 62 ? 59.383 27.518 -4.194 1.00 119.61 43 ALA B CA 1
ATOM 6930 C C . ALA B 2 62 ? 58.921 26.093 -4.495 1.00 134.25 43 ALA B C 1
ATOM 6931 O O . ALA B 2 62 ? 58.641 25.751 -5.646 1.00 134.46 43 ALA B O 1
ATOM 6933 N N . SER B 2 63 ? 58.847 25.266 -3.456 1.00 139.61 44 SER B N 1
ATOM 6934 C CA . SER B 2 63 ? 58.476 23.864 -3.617 1.00 133.00 44 SER B CA 1
ATOM 6935 C C . SER B 2 63 ? 56.993 23.634 -3.346 1.00 128.52 44 SER B C 1
ATOM 6936 O O . SER B 2 63 ? 56.285 24.537 -2.895 1.00 119.10 44 SER B O 1
ATOM 6939 N N . TYR B 2 64 ? 56.534 22.418 -3.627 1.00 126.55 45 TYR B N 1
ATOM 6940 C CA . TYR B 2 64 ? 55.143 22.042 -3.396 1.00 111.68 45 TYR B CA 1
ATOM 6941 C C . TYR B 2 64 ? 54.786 22.097 -1.917 1.00 109.21 45 TYR B C 1
ATOM 6942 O O . TYR B 2 64 ? 53.650 22.401 -1.561 1.00 95.12 45 TYR B O 1
ATOM 6951 N N . LEU B 2 65 ? 55.767 21.805 -1.067 1.00 121.25 46 LEU B N 1
ATOM 6952 C CA . LEU B 2 65 ? 55.595 21.876 0.381 1.00 122.95 46 LEU B CA 1
ATOM 6953 C C . LEU B 2 65 ? 55.254 23.294 0.818 1.00 127.85 46 LEU B C 1
ATOM 6954 O O . LEU B 2 65 ? 54.358 23.503 1.636 1.00 122.29 46 LEU B O 1
ATOM 6959 N N . ASP B 2 66 ? 55.976 24.263 0.263 1.00 135.65 47 ASP B N 1
ATOM 6960 C CA . ASP B 2 66 ? 55.798 25.667 0.614 1.00 145.89 47 ASP B CA 1
ATOM 6961 C C . ASP B 2 66 ? 54.372 26.143 0.354 1.00 146.01 47 ASP B C 1
ATOM 6962 O O . ASP B 2 66 ? 53.880 27.048 1.025 1.00 150.93 47 ASP B O 1
ATOM 6967 N N . CYS B 2 67 ? 53.713 25.523 -0.620 1.00 141.04 48 CYS B N 1
ATOM 6968 C CA . CYS B 2 67 ? 52.333 25.863 -0.946 1.00 138.33 48 CYS B CA 1
ATOM 6969 C C . CYS B 2 67 ? 51.367 25.414 0.149 1.00 126.84 48 CYS B C 1
ATOM 6970 O O . CYS B 2 67 ? 50.551 26.201 0.627 1.00 126.29 48 CYS B O 1
ATOM 6973 N N . ILE B 2 68 ? 51.466 24.149 0.543 1.00 115.76 49 ILE B N 1
ATOM 6974 C CA . ILE B 2 68 ? 50.634 23.621 1.618 1.00 117.21 49 ILE B CA 1
ATOM 6975 C C . ILE B 2 68 ? 50.975 24.310 2.942 1.00 126.79 49 ILE B C 1
ATOM 6976 O O . ILE B 2 68 ? 50.086 24.607 3.742 1.00 127.74 49 ILE B O 1
ATOM 6981 N N . ARG B 2 69 ? 52.260 24.588 3.153 1.00 132.11 50 ARG B N 1
ATOM 6982 C CA . ARG B 2 69 ? 52.701 25.321 4.338 1.00 138.50 50 ARG B CA 1
ATOM 6983 C C . ARG B 2 69 ? 52.135 26.738 4.337 1.00 145.63 50 ARG B C 1
ATOM 6984 O O . ARG B 2 69 ? 51.938 27.339 5.394 1.00 149.90 50 ARG B O 1
ATOM 6992 N N . ALA B 2 70 ? 51.878 27.266 3.144 1.00 145.84 51 ALA B N 1
ATOM 6993 C CA . ALA B 2 70 ? 51.301 28.598 3.003 1.00 146.46 51 ALA B CA 1
ATOM 6994 C C . ALA B 2 70 ? 49.803 28.569 3.277 1.00 138.53 51 ALA B C 1
ATOM 6995 O O . ALA B 2 70 ? 49.274 29.438 3.970 1.00 140.08 51 ALA B O 1
ATOM 6997 N N . ILE B 2 71 ? 49.123 27.564 2.733 1.00 125.53 52 ILE B N 1
ATOM 6998 C CA . ILE B 2 71 ? 47.696 27.395 2.980 1.00 120.61 52 ILE B CA 1
ATOM 6999 C C . ILE B 2 71 ? 47.471 27.099 4.461 1.00 129.25 52 ILE B C 1
ATOM 7000 O O . ILE B 2 71 ? 46.396 27.358 5.005 1.00 136.28 52 ILE B O 1
ATOM 7005 N N . ALA B 2 72 ? 48.506 26.571 5.111 1.00 129.14 53 ALA B N 1
ATOM 7006 C CA . ALA B 2 72 ? 48.486 26.365 6.554 1.00 140.03 53 ALA B CA 1
ATOM 7007 C C . ALA B 2 72 ? 48.300 27.692 7.284 1.00 139.64 53 ALA B C 1
ATOM 7008 O O . ALA B 2 72 ? 47.657 27.749 8.332 1.00 134.38 53 ALA B O 1
ATOM 7010 N N . ALA B 2 73 ? 48.875 28.753 6.725 1.00 135.67 54 ALA B N 1
ATOM 7011 C CA . ALA B 2 73 ? 48.694 30.097 7.263 1.00 132.96 54 ALA B CA 1
ATOM 7012 C C . ALA B 2 73 ? 47.407 30.703 6.715 1.00 129.75 54 ALA B C 1
ATOM 7013 O O . ALA B 2 73 ? 46.314 30.326 7.136 1.00 129.16 54 ALA B O 1
ATOM 7015 N N . ASN B 2 74 ? 47.542 31.636 5.775 1.00 125.24 55 ASN B N 1
ATOM 7016 C CA . ASN B 2 74 ? 46.387 32.224 5.098 1.00 124.81 55 ASN B CA 1
ATOM 7017 C C . ASN B 2 74 ? 46.751 32.956 3.807 1.00 128.85 55 ASN B C 1
ATOM 7018 O O . ASN B 2 74 ? 45.875 33.477 3.112 1.00 122.34 55 ASN B O 1
ATOM 7023 N N . GLU B 2 75 ? 48.041 32.987 3.480 1.00 137.27 56 GLU B N 1
ATOM 7024 C CA . GLU B 2 75 ? 48.499 33.676 2.276 1.00 151.11 56 GLU B CA 1
ATOM 7025 C C . GLU B 2 75 ? 48.356 32.793 1.044 1.00 152.49 56 GLU B C 1
ATOM 7026 O O . GLU B 2 75 ? 48.927 33.081 -0.004 1.00 154.08 56 GLU B O 1
ATOM 7032 N N . ALA B 2 76 ? 47.598 31.711 1.187 1.00 152.82 57 ALA B N 1
ATOM 7033 C CA . ALA B 2 76 ? 47.310 30.800 0.088 1.00 145.40 57 ALA B CA 1
ATOM 7034 C C . ALA B 2 76 ? 46.068 29.995 0.443 1.00 136.38 57 ALA B C 1
ATOM 7035 O O . ALA B 2 76 ? 45.813 29.734 1.619 1.00 136.78 57 ALA B O 1
ATOM 7037 N N . ASP B 2 77 ? 45.293 29.604 -0.563 1.00 131.10 58 ASP B N 1
ATOM 7038 C CA . ASP B 2 77 ? 44.023 28.928 -0.310 1.00 121.41 58 ASP B CA 1
ATOM 7039 C C . ASP B 2 77 ? 43.845 27.624 -1.089 1.00 107.83 58 ASP B C 1
ATOM 7040 O O . ASP B 2 77 ? 43.334 26.642 -0.552 1.00 91.74 58 ASP B O 1
ATOM 7045 N N . ALA B 2 78 ? 44.269 27.616 -2.349 1.00 116.83 59 ALA B N 1
ATOM 7046 C CA . ALA B 2 78 ? 44.041 26.470 -3.226 1.00 119.15 59 ALA B CA 1
ATOM 7047 C C . ALA B 2 78 ? 45.293 26.054 -3.990 1.00 126.86 59 ALA B C 1
ATOM 7048 O O . ALA B 2 78 ? 45.899 26.864 -4.685 1.00 140.24 59 ALA B O 1
ATOM 7050 N N . VAL B 2 79 ? 45.682 24.790 -3.843 1.00 113.01 60 VAL B N 1
ATOM 7051 C CA . VAL B 2 79 ? 46.727 24.200 -4.671 1.00 105.16 60 VAL B CA 1
ATOM 7052 C C . VAL B 2 79 ? 46.269 22.825 -5.124 1.00 103.13 60 VAL B C 1
ATOM 7053 O O . VAL B 2 79 ? 45.693 22.069 -4.344 1.00 105.08 60 VAL B O 1
ATOM 7057 N N . THR B 2 80 ? 46.523 22.505 -6.386 1.00 105.88 61 THR B N 1
ATOM 7058 C CA . THR B 2 80 ? 46.232 21.175 -6.901 1.00 108.99 61 THR B CA 1
ATOM 7059 C C . THR B 2 80 ? 47.447 20.260 -6.737 1.00 104.32 61 THR B C 1
ATOM 7060 O O . THR B 2 80 ? 48.570 20.629 -7.086 1.00 107.45 61 THR B O 1
ATOM 7064 N N . LEU B 2 81 ? 47.220 19.067 -6.196 1.00 89.64 62 LEU B N 1
ATOM 7065 C CA . LEU B 2 81 ? 48.318 18.168 -5.861 1.00 85.72 62 LEU B CA 1
ATOM 7066 C C . LEU B 2 81 ? 48.113 16.751 -6.382 1.00 84.70 62 LEU B C 1
ATOM 7067 O O . LEU B 2 81 ? 46.983 16.309 -6.575 1.00 72.36 62 LEU B O 1
ATOM 7072 N N . ASP B 2 82 ? 49.219 16.046 -6.607 1.00 99.45 63 ASP B N 1
ATOM 7073 C CA . ASP B 2 82 ? 49.166 14.617 -6.889 1.00 95.75 63 ASP B CA 1
ATOM 7074 C C . ASP B 2 82 ? 48.892 13.891 -5.582 1.00 86.28 63 ASP B C 1
ATOM 7075 O O . ASP B 2 82 ? 49.059 14.468 -4.509 1.00 83.46 63 ASP B O 1
ATOM 7080 N N . ALA B 2 83 ? 48.477 12.631 -5.678 1.00 79.05 64 ALA B N 1
ATOM 7081 C CA . ALA B 2 83 ? 48.081 11.848 -4.507 1.00 76.10 64 ALA B CA 1
ATOM 7082 C C . ALA B 2 83 ? 49.129 11.829 -3.394 1.00 71.08 64 ALA B C 1
ATOM 7083 O O . ALA B 2 83 ? 48.787 11.911 -2.213 1.00 71.65 64 ALA B O 1
ATOM 7085 N N . GLY B 2 84 ? 50.397 11.721 -3.777 1.00 67.59 65 GLY B N 1
ATOM 7086 C CA . GLY B 2 84 ? 51.483 11.674 -2.816 1.00 71.26 65 GLY B CA 1
ATOM 7087 C C . GLY B 2 84 ? 51.505 12.894 -1.920 1.00 84.77 65 GLY B C 1
ATOM 7088 O O . GLY B 2 84 ? 51.767 12.793 -0.722 1.00 89.59 65 GLY B O 1
ATOM 7089 N N . LEU B 2 85 ? 51.214 14.049 -2.508 1.00 97.93 66 LEU B N 1
ATOM 7090 C CA . LEU B 2 85 ? 51.207 15.311 -1.778 1.00 100.02 66 LEU B CA 1
ATOM 7091 C C . LEU B 2 85 ? 49.868 15.559 -1.090 1.00 96.13 66 LEU B C 1
ATOM 7092 O O . LEU B 2 85 ? 49.795 16.316 -0.125 1.00 99.03 66 LEU B O 1
ATOM 7097 N N . VAL B 2 86 ? 48.811 14.923 -1.591 1.00 85.93 67 VAL B N 1
ATOM 7098 C CA . VAL B 2 86 ? 47.510 14.988 -0.938 1.00 69.39 67 VAL B CA 1
ATOM 7099 C C . VAL B 2 86 ? 47.633 14.326 0.425 1.00 79.18 67 VAL B C 1
ATOM 7100 O O . VAL B 2 86 ? 47.028 14.768 1.402 1.00 84.04 67 VAL B O 1
ATOM 7104 N N . TYR B 2 87 ? 48.444 13.274 0.483 1.00 77.25 68 TYR B N 1
ATOM 7105 C CA . TYR B 2 87 ? 48.743 12.600 1.740 1.00 75.19 68 TYR B CA 1
ATOM 7106 C C . TYR B 2 87 ? 49.622 13.481 2.625 1.00 84.53 68 TYR B C 1
ATOM 7107 O O . TYR B 2 87 ? 49.424 13.552 3.838 1.00 87.85 68 TYR B O 1
ATOM 7116 N N . ASP B 2 88 ? 50.592 14.152 2.010 1.00 84.27 69 ASP B N 1
ATOM 7117 C CA . ASP B 2 88 ? 51.474 15.063 2.734 1.00 84.03 69 ASP B CA 1
ATOM 7118 C C . ASP B 2 88 ? 50.686 16.241 3.290 1.00 80.11 69 ASP B C 1
ATOM 7119 O O . ASP B 2 88 ? 50.905 16.668 4.422 1.00 85.31 69 ASP B O 1
ATOM 7124 N N . ALA B 2 89 ? 49.766 16.760 2.484 1.00 83.00 70 ALA B N 1
ATOM 7125 C CA . ALA B 2 89 ? 48.967 17.914 2.874 1.00 94.55 70 ALA B CA 1
ATOM 7126 C C . ALA B 2 89 ? 47.978 17.582 3.985 1.00 93.30 70 ALA B C 1
ATOM 7127 O O . ALA B 2 89 ? 47.571 18.461 4.738 1.00 101.66 70 ALA B O 1
ATOM 7129 N N . TYR B 2 90 ? 47.589 16.317 4.082 1.00 86.27 71 TYR B N 1
ATOM 7130 C CA . TYR B 2 90 ? 46.670 15.894 5.131 1.00 92.88 71 TYR B CA 1
ATOM 7131 C C . TYR B 2 90 ? 47.369 15.825 6.483 1.00 89.50 71 TYR B C 1
ATOM 713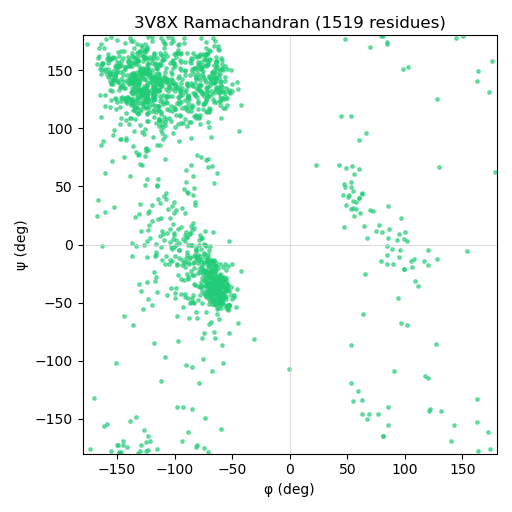2 O O . TYR B 2 90 ? 46.753 16.042 7.526 1.00 88.36 71 TYR B O 1
ATOM 7141 N N . LEU B 2 91 ? 48.660 15.520 6.451 1.00 89.17 72 LEU B N 1
ATOM 7142 C CA . LEU B 2 91 ? 49.435 15.313 7.667 1.00 99.46 72 LEU B CA 1
ATOM 7143 C C . LEU B 2 91 ? 49.534 16.572 8.533 1.00 110.87 72 LEU B C 1
ATOM 7144 O O . LEU B 2 91 ? 49.464 17.697 8.034 1.00 102.28 72 LEU B O 1
ATOM 7149 N N . ALA B 2 92 ? 49.689 16.364 9.837 1.00 113.71 73 ALA B N 1
ATOM 7150 C CA . ALA B 2 92 ? 49.840 17.454 10.794 1.00 108.19 73 ALA B CA 1
ATOM 7151 C C . ALA B 2 92 ? 51.133 18.223 10.520 1.00 104.42 73 ALA B C 1
ATOM 7152 O O . ALA B 2 92 ? 52.055 17.684 9.911 1.00 97.87 73 ALA B O 1
ATOM 7154 N N . PRO B 2 93 ? 51.210 19.490 10.961 1.00 119.19 74 PRO B N 1
ATOM 7155 C CA . PRO B 2 93 ? 50.18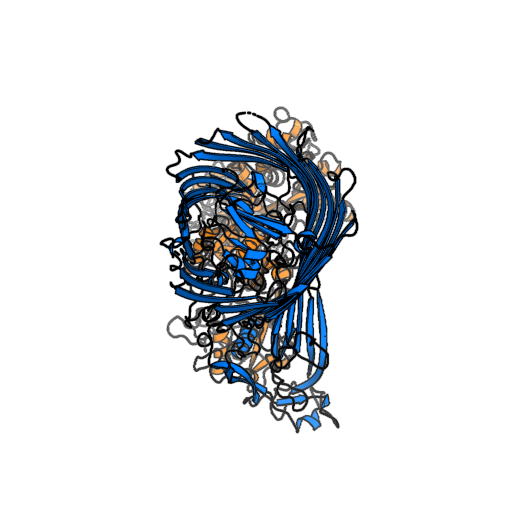4 20.266 11.669 1.00 133.37 74 PRO B CA 1
ATOM 7156 C C . PRO B 2 93 ? 49.188 20.899 10.707 1.00 143.15 74 PRO B C 1
ATOM 7157 O O . PRO B 2 93 ? 48.116 21.340 11.120 1.00 146.26 74 PRO B O 1
ATOM 7161 N N . ASN B 2 94 ? 49.551 20.930 9.431 1.00 141.16 75 ASN B N 1
ATOM 7162 C CA . ASN B 2 94 ? 48.776 21.627 8.416 1.00 126.04 75 ASN B CA 1
ATOM 7163 C C . ASN B 2 94 ? 47.724 20.751 7.747 1.00 113.18 75 ASN B C 1
ATOM 7164 O O . ASN B 2 94 ? 47.796 20.503 6.547 1.00 110.91 75 ASN B O 1
ATOM 7169 N N . ASN B 2 95 ? 46.746 20.296 8.525 1.00 116.15 76 ASN B N 1
ATOM 7170 C CA . ASN B 2 95 ? 45.703 19.403 8.022 1.00 115.58 76 ASN B CA 1
ATOM 7171 C C . ASN B 2 95 ? 44.884 19.994 6.878 1.00 107.68 76 ASN B C 1
ATOM 7172 O O . ASN B 2 95 ? 44.079 20.900 7.080 1.00 105.66 76 ASN B O 1
ATOM 7177 N N . LEU B 2 96 ? 45.095 19.465 5.678 1.00 99.83 77 LEU B N 1
ATOM 7178 C CA . LEU B 2 96 ? 44.395 19.939 4.491 1.00 87.83 77 LEU B CA 1
ATOM 7179 C C . LEU B 2 96 ? 43.439 18.882 3.934 1.00 84.67 77 LEU B C 1
ATOM 7180 O O . LEU B 2 96 ? 43.772 17.697 3.872 1.00 81.99 77 LEU B O 1
ATOM 7185 N N . LYS B 2 97 ? 42.253 19.325 3.525 1.00 83.16 78 LYS B N 1
ATOM 7186 C CA . LYS B 2 97 ? 41.208 18.433 3.029 1.00 80.42 78 LYS B CA 1
ATOM 7187 C C . LYS B 2 97 ? 40.947 18.626 1.537 1.00 88.68 78 LYS B C 1
ATOM 7188 O O . LYS B 2 97 ? 40.894 19.756 1.056 1.00 106.08 78 LYS B O 1
ATOM 7190 N N . PRO B 2 98 ? 40.779 17.519 0.797 1.00 90.43 79 PRO B N 1
ATOM 7191 C CA . PRO B 2 98 ? 40.456 17.593 -0.633 1.00 93.35 79 PRO B CA 1
ATOM 7192 C C . PRO B 2 98 ? 39.038 18.116 -0.862 1.00 100.16 79 PRO B C 1
ATOM 7193 O O . PRO B 2 98 ? 38.124 17.760 -0.115 1.00 93.26 79 PRO B O 1
ATOM 7197 N N . VAL B 2 99 ? 38.863 18.964 -1.875 1.00 104.09 80 VAL B N 1
ATOM 7198 C CA . VAL B 2 99 ? 37.558 19.560 -2.152 1.00 98.40 80 VAL B CA 1
ATOM 7199 C C . VAL B 2 99 ? 37.152 19.444 -3.624 1.00 100.25 80 VAL B C 1
ATOM 7200 O O . VAL B 2 99 ? 35.969 19.303 -3.937 1.00 106.10 80 VAL B O 1
ATOM 7204 N N . VAL B 2 100 ? 38.128 19.505 -4.526 1.00 94.74 81 VAL B N 1
ATOM 7205 C CA . VAL B 2 100 ? 37.842 19.483 -5.963 1.00 93.97 81 VAL B CA 1
ATOM 7206 C C . VAL B 2 100 ? 38.783 18.543 -6.722 1.00 79.07 81 VAL B C 1
ATOM 7207 O O . VAL B 2 100 ? 39.982 18.496 -6.448 1.00 75.30 81 VAL B O 1
ATOM 7211 N N . ALA B 2 101 ? 38.237 17.795 -7.676 1.00 78.56 82 ALA B N 1
ATOM 7212 C CA . ALA B 2 101 ? 39.036 16.844 -8.441 1.00 89.97 82 ALA B CA 1
ATOM 7213 C C . ALA B 2 101 ? 38.949 17.079 -9.946 1.00 88.13 82 ALA B C 1
ATOM 7214 O O . ALA B 2 101 ? 37.928 17.541 -10.449 1.00 92.03 82 ALA B O 1
ATOM 7216 N N . GLU B 2 102 ? 40.026 16.750 -10.654 1.00 82.22 83 GLU B N 1
ATOM 7217 C CA . GLU B 2 102 ? 40.048 16.822 -12.111 1.00 79.24 83 GLU B CA 1
ATOM 7218 C C . GLU B 2 102 ? 39.548 15.518 -12.718 1.00 87.30 83 GLU B C 1
ATOM 7219 O O . GLU B 2 102 ? 40.260 14.513 -12.713 1.00 81.29 83 GLU B O 1
ATOM 7225 N N . PHE B 2 103 ? 38.329 15.530 -13.245 1.00 92.47 84 PHE B N 1
ATOM 7226 C CA . PHE B 2 103 ? 37.812 14.356 -13.933 1.00 93.72 84 PHE B CA 1
ATOM 7227 C C . PHE B 2 103 ? 38.341 14.322 -15.363 1.00 92.99 84 PHE B C 1
ATOM 7228 O O . PHE B 2 103 ? 38.509 15.362 -15.997 1.00 85.84 84 PHE B O 1
ATOM 7236 N N . TYR B 2 104 ? 38.618 13.124 -15.862 1.00 100.06 85 TYR B N 1
ATOM 7237 C CA . TYR B 2 104 ? 39.090 12.964 -17.231 1.00 101.90 85 TYR B CA 1
ATOM 7238 C C . TYR B 2 104 ? 38.082 12.121 -18.006 1.00 111.35 85 TYR B C 1
ATOM 7239 O O . TYR B 2 104 ? 37.246 11.443 -17.408 1.00 118.14 85 TYR B O 1
ATOM 7248 N N . GLY B 2 105 ? 38.151 12.169 -19.332 1.00 113.67 86 GLY B N 1
ATOM 7249 C CA . GLY B 2 105 ? 37.220 11.423 -20.161 1.00 116.74 86 GLY B CA 1
ATOM 7250 C C . GLY B 2 105 ? 35.797 11.941 -20.058 1.00 122.27 86 GLY B C 1
ATOM 7251 O O . GLY B 2 105 ? 35.575 13.128 -19.815 1.00 118.23 86 GLY B O 1
ATOM 7252 N N . SER B 2 106 ? 34.831 11.044 -20.232 1.00 127.05 87 SER B N 1
ATOM 7253 C CA . SER B 2 106 ? 33.417 11.417 -20.236 1.00 128.94 87 SER B CA 1
ATOM 7254 C C . SER B 2 106 ? 32.892 11.766 -18.847 1.00 125.14 87 SER B C 1
ATOM 7255 O O . SER B 2 106 ? 33.596 11.624 -17.848 1.00 118.24 87 SER B O 1
ATOM 7258 N N . LYS B 2 107 ? 31.647 12.226 -18.796 1.00 126.64 88 LYS B N 1
ATOM 7259 C CA . LYS B 2 107 ? 30.984 12.492 -17.527 1.00 128.08 88 LYS B CA 1
ATOM 7260 C C . LYS B 2 107 ? 30.399 11.194 -16.980 1.00 126.42 88 LYS B C 1
ATOM 7261 O O . LYS B 2 107 ? 30.354 10.980 -15.767 1.00 116.20 88 LYS B O 1
ATOM 7263 N N . GLU B 2 108 ? 29.954 10.330 -17.889 1.00 137.10 89 GLU B N 1
ATOM 7264 C CA . GLU B 2 108 ? 29.442 9.014 -17.524 1.00 139.22 89 GLU B CA 1
ATOM 7265 C C . GLU B 2 108 ? 30.598 8.090 -17.155 1.00 134.24 89 GLU B C 1
ATOM 7266 O O . GLU B 2 108 ? 30.428 7.125 -16.406 1.00 127.57 89 GLU B O 1
ATOM 7268 N N . ASP B 2 109 ? 31.773 8.395 -17.695 1.00 129.36 90 ASP B N 1
ATOM 7269 C CA . ASP B 2 109 ? 32.988 7.667 -17.361 1.00 112.52 90 ASP B CA 1
ATOM 7270 C C . ASP B 2 109 ? 34.112 8.649 -17.039 1.00 113.55 90 ASP B C 1
ATOM 7271 O O . ASP B 2 109 ? 34.991 8.883 -17.869 1.00 109.62 90 ASP B O 1
ATOM 7276 N N . PRO B 2 110 ? 34.081 9.236 -15.830 1.00 113.15 91 PRO B N 1
ATOM 7277 C CA . PRO B 2 110 ? 35.110 10.188 -15.403 1.00 104.32 91 PRO B CA 1
ATOM 7278 C C . PRO B 2 110 ? 36.327 9.484 -14.808 1.00 116.55 91 PRO B C 1
ATOM 7279 O O . PRO B 2 110 ? 36.208 8.763 -13.816 1.00 129.54 91 PRO B O 1
ATOM 7283 N N . GLN B 2 111 ? 37.492 9.687 -15.411 1.00 116.19 92 GLN B N 1
ATOM 7284 C CA . GLN B 2 111 ? 38.710 9.062 -14.909 1.00 113.95 92 GLN B CA 1
ATOM 7285 C C . GLN B 2 111 ? 39.298 9.903 -13.784 1.00 104.27 92 GLN B C 1
ATOM 7286 O O . GLN B 2 111 ? 40.438 10.364 -13.865 1.00 105.44 92 GLN B O 1
ATOM 7292 N N . THR B 2 112 ? 38.506 10.105 -12.738 1.00 88.08 93 THR B N 1
ATOM 7293 C CA . THR B 2 112 ? 38.943 10.872 -11.585 1.00 78.50 93 THR B CA 1
ATOM 7294 C C . THR B 2 112 ? 40.051 10.112 -10.868 1.00 73.73 93 THR B C 1
ATOM 7295 O O . THR B 2 112 ? 41.006 10.704 -10.361 1.00 71.13 93 THR B O 1
ATOM 7299 N N . PHE B 2 113 ? 39.916 8.792 -10.833 1.00 70.38 94 PHE B N 1
ATOM 7300 C CA . PHE B 2 113 ? 40.919 7.944 -10.213 1.00 64.94 94 PHE B CA 1
ATOM 7301 C C . PHE B 2 113 ? 41.483 6.978 -11.241 1.00 70.96 94 PHE B C 1
ATOM 7302 O O . PHE B 2 113 ? 40.796 6.607 -12.195 1.00 76.17 94 PHE B O 1
ATOM 7310 N N . TYR B 2 114 ? 42.740 6.584 -11.062 1.00 60.48 95 TYR B N 1
ATOM 7311 C CA . TYR B 2 114 ? 43.263 5.445 -11.799 1.00 63.14 95 TYR B CA 1
ATOM 7312 C C . TYR B 2 114 ? 43.487 4.271 -10.852 1.00 65.16 95 TYR B C 1
ATOM 7313 O O . TYR B 2 114 ? 43.300 4.398 -9.642 1.00 65.54 95 TYR B O 1
ATOM 7322 N N . TYR B 2 115 ? 43.871 3.129 -11.411 1.00 68.49 96 TYR B N 1
ATOM 7323 C CA . TYR B 2 115 ? 44.056 1.915 -10.627 1.00 57.51 96 TYR B CA 1
ATOM 7324 C C . TYR B 2 115 ? 45.462 1.354 -10.774 1.00 59.66 96 TYR B C 1
ATOM 7325 O O . TYR B 2 115 ? 45.932 1.115 -11.887 1.00 59.32 96 TYR B O 1
ATOM 7334 N N . ALA B 2 116 ? 46.134 1.161 -9.644 1.00 58.99 97 ALA B N 1
ATOM 7335 C CA . ALA B 2 116 ? 47.428 0.498 -9.633 1.00 46.56 97 ALA B CA 1
ATOM 7336 C C . ALA B 2 116 ? 47.152 -0.986 -9.738 1.00 55.71 97 ALA B C 1
ATOM 7337 O O . ALA B 2 116 ? 46.260 -1.507 -9.076 1.00 54.41 97 ALA B O 1
ATOM 7339 N N . VAL B 2 117 ? 47.932 -1.664 -10.565 1.00 54.73 98 VAL B N 1
ATOM 7340 C CA . VAL B 2 117 ? 47.580 -2.997 -11.011 1.00 43.18 98 VAL B CA 1
ATOM 7341 C C . VAL B 2 117 ? 48.835 -3.866 -11.165 1.00 52.38 98 VAL B C 1
ATOM 7342 O O . VAL B 2 117 ? 49.921 -3.358 -11.453 1.00 54.79 98 VAL B O 1
ATOM 7346 N N . ALA B 2 118 ? 48.691 -5.170 -10.945 1.00 56.77 99 ALA B N 1
ATOM 7347 C CA . ALA B 2 118 ? 49.798 -6.104 -11.144 1.00 44.02 99 ALA B CA 1
ATOM 7348 C C . ALA B 2 118 ? 49.495 -7.054 -12.300 1.00 51.39 99 ALA B C 1
ATOM 7349 O O . ALA B 2 118 ? 48.655 -7.945 -12.172 1.00 66.92 99 ALA B O 1
ATOM 7351 N N . VAL B 2 119 ? 50.176 -6.868 -13.427 1.00 50.52 100 VAL B N 1
ATOM 7352 C CA . VAL B 2 119 ? 49.892 -7.666 -14.615 1.00 52.55 100 VAL B CA 1
ATOM 7353 C C . VAL B 2 119 ? 50.826 -8.858 -14.733 1.00 50.11 100 VAL B C 1
ATOM 7354 O O . VAL B 2 119 ? 52.038 -8.727 -14.574 1.00 55.38 100 VAL B O 1
ATOM 7358 N N . VAL B 2 120 ? 50.244 -10.020 -15.011 1.00 44.71 101 VAL B N 1
ATOM 7359 C CA . VAL B 2 120 ? 50.994 -11.260 -15.123 1.00 56.66 101 VAL B CA 1
ATOM 7360 C C . VAL B 2 120 ? 50.530 -12.047 -16.342 1.00 57.90 101 VAL B C 1
ATOM 7361 O O . VAL B 2 120 ? 49.441 -11.812 -16.867 1.00 50.33 101 VAL B O 1
ATOM 7365 N N . LYS B 2 121 ? 51.359 -12.986 -16.787 1.00 48.28 102 LYS B N 1
ATOM 7366 C CA . LYS B 2 121 ? 50.965 -13.885 -17.861 1.00 46.58 102 LYS B CA 1
ATOM 7367 C C . LYS B 2 121 ? 49.997 -14.940 -17.333 1.00 48.63 102 LYS B C 1
ATOM 7368 O O . LYS B 2 121 ? 50.109 -15.371 -16.185 1.00 39.41 102 LYS B O 1
ATOM 7374 N N . LYS B 2 122 ? 49.037 -15.331 -18.165 1.00 51.29 103 LYS B N 1
ATOM 7375 C CA . LYS B 2 122 ? 48.006 -16.280 -17.756 1.00 49.82 103 LYS B CA 1
ATOM 7376 C C . LYS B 2 122 ? 48.597 -17.618 -17.308 1.00 60.86 103 LYS B C 1
ATOM 7377 O O . LYS B 2 122 ? 49.512 -18.144 -17.942 1.00 59.36 103 LYS B O 1
ATOM 7383 N N . ASP B 2 123 ? 48.079 -18.131 -16.192 1.00 68.27 104 ASP B N 1
ATOM 7384 C CA . ASP B 2 123 ? 48.473 -19.423 -15.627 1.00 61.45 104 ASP B CA 1
ATOM 7385 C C . ASP B 2 123 ? 49.949 -19.513 -15.239 1.00 51.70 104 ASP B C 1
ATOM 7386 O O . ASP B 2 123 ? 50.516 -20.602 -15.218 1.00 45.87 104 ASP B O 1
ATOM 7391 N N . SER B 2 124 ? 50.564 -18.377 -14.921 1.00 45.21 105 SER B N 1
ATOM 7392 C CA . SER B 2 124 ? 51.985 -18.356 -14.555 1.00 49.94 105 SER B CA 1
ATOM 7393 C C . SER B 2 124 ? 52.287 -18.996 -13.191 1.00 54.90 105 SER B C 1
ATOM 7394 O O . SER B 2 124 ? 53.448 -19.107 -12.790 1.00 50.23 105 SER B O 1
ATOM 7397 N N . GLY B 2 125 ? 51.240 -19.392 -12.475 1.00 53.53 106 GLY B N 1
ATOM 7398 C CA . GLY B 2 125 ? 51.387 -20.266 -11.324 1.00 60.54 106 GLY B CA 1
ATOM 7399 C C . GLY B 2 125 ? 51.693 -19.657 -9.969 1.00 62.75 106 GLY B C 1
ATOM 7400 O O . GLY B 2 125 ? 52.054 -20.379 -9.040 1.00 67.93 106 GLY B O 1
ATOM 7401 N N . PHE B 2 126 ? 51.551 -18.344 -9.832 1.00 53.21 107 PHE B N 1
ATOM 7402 C CA . PHE B 2 126 ? 51.843 -17.715 -8.549 1.00 36.78 107 PHE B CA 1
ATOM 7403 C C . PHE B 2 126 ? 50.830 -16.642 -8.180 1.00 52.06 107 PHE B C 1
ATOM 7404 O O . PHE B 2 126 ? 50.209 -16.032 -9.050 1.00 55.45 107 PHE B O 1
ATOM 7412 N N . GLN B 2 127 ? 50.675 -16.414 -6.881 1.00 58.27 108 GLN B N 1
ATOM 7413 C CA . GLN B 2 127 ? 49.769 -15.386 -6.394 1.00 53.48 108 GLN B CA 1
ATOM 7414 C C . GLN B 2 127 ? 50.527 -14.239 -5.742 1.00 55.47 108 GLN B C 1
ATOM 7415 O O . GLN B 2 127 ? 51.751 -14.281 -5.624 1.00 53.61 108 GLN B O 1
ATOM 7421 N N . MET B 2 128 ? 49.780 -13.225 -5.317 1.00 52.91 109 MET B N 1
ATOM 7422 C CA . MET B 2 128 ? 50.342 -12.008 -4.741 1.00 53.06 109 MET B CA 1
ATOM 7423 C C . MET B 2 128 ? 51.283 -12.274 -3.570 1.00 57.35 109 MET B C 1
ATOM 7424 O O . MET B 2 128 ? 52.269 -11.561 -3.384 1.00 60.02 109 MET B O 1
ATOM 7429 N N . ASN B 2 129 ? 50.977 -13.296 -2.778 1.00 38.91 110 ASN B N 1
ATOM 7430 C CA . ASN B 2 129 ? 51.822 -13.626 -1.638 1.00 52.25 110 ASN B CA 1
ATOM 7431 C C . ASN B 2 129 ? 52.975 -14.559 -2.004 1.00 56.73 110 ASN B C 1
ATOM 7432 O O . ASN B 2 129 ? 53.669 -15.079 -1.130 1.00 60.37 110 ASN B O 1
ATOM 7437 N N . GLN B 2 130 ? 53.178 -14.763 -3.301 1.00 58.87 111 GLN B N 1
ATOM 7438 C CA . GLN B 2 130 ? 54.267 -15.608 -3.773 1.00 61.23 111 GLN B CA 1
ATOM 7439 C C . GLN B 2 130 ? 55.182 -14.823 -4.692 1.00 58.63 111 GLN B C 1
ATOM 7440 O O . GLN B 2 130 ? 55.810 -15.388 -5.584 1.00 59.46 111 GLN B O 1
ATOM 7446 N N . LEU B 2 131 ? 55.252 -13.516 -4.477 1.00 51.21 112 LEU B N 1
ATOM 7447 C CA . LEU B 2 131 ? 56.076 -12.666 -5.321 1.00 49.17 112 LEU B CA 1
ATOM 7448 C C . LEU B 2 131 ? 57.559 -12.830 -5.029 1.00 47.73 112 LEU B C 1
ATOM 7449 O O . LEU B 2 131 ? 58.395 -12.518 -5.874 1.00 62.43 112 LEU B O 1
ATOM 7454 N N . ARG B 2 132 ? 57.888 -13.314 -3.837 1.00 51.62 113 ARG B N 1
ATOM 7455 C CA . ARG B 2 132 ? 59.290 -13.453 -3.458 1.00 65.77 113 ARG B CA 1
ATOM 7456 C C . ARG B 2 132 ? 60.017 -14.405 -4.401 1.00 64.95 113 ARG B C 1
ATOM 7457 O O . ARG B 2 132 ? 59.534 -15.500 -4.686 1.00 64.12 113 ARG B O 1
ATOM 7465 N N . GLY B 2 133 ? 61.168 -13.967 -4.901 1.00 56.48 114 GLY B N 1
ATOM 7466 C CA . GLY B 2 133 ? 61.970 -14.780 -5.792 1.00 65.37 114 GLY B CA 1
ATOM 7467 C C . GLY B 2 133 ? 61.553 -14.688 -7.247 1.00 68.11 114 GLY B C 1
ATOM 7468 O O . GLY B 2 133 ? 62.158 -15.319 -8.111 1.00 74.22 114 GLY B O 1
ATOM 7469 N N . LYS B 2 134 ? 60.515 -13.910 -7.525 1.00 60.56 115 LYS B N 1
ATOM 7470 C CA . LYS B 2 134 ? 60.070 -13.712 -8.898 1.00 49.74 115 LYS B CA 1
ATOM 7471 C C . LYS B 2 134 ? 60.757 -12.481 -9.476 1.00 55.85 115 LYS B C 1
ATOM 7472 O O . LYS B 2 134 ? 61.455 -11.768 -8.758 1.00 64.98 115 LYS B O 1
ATOM 7478 N N . LYS B 2 135 ? 60.570 -12.237 -10.770 1.00 65.37 116 LYS B N 1
ATOM 7479 C CA . LYS B 2 135 ? 61.213 -11.106 -11.437 1.00 71.04 116 LYS B CA 1
ATOM 7480 C C . LYS B 2 135 ? 60.194 -10.014 -11.760 1.00 67.13 116 LYS B C 1
ATOM 7481 O O . LYS B 2 135 ? 59.116 -10.302 -12.278 1.00 76.38 116 LYS B O 1
ATOM 7487 N N . SER B 2 136 ? 60.540 -8.764 -11.459 1.00 60.99 117 SER B N 1
ATOM 7488 C CA . SER B 2 136 ? 59.573 -7.665 -11.519 1.00 69.90 117 SER B CA 1
ATOM 7489 C C . SER B 2 136 ? 59.892 -6.596 -12.561 1.00 69.42 117 SER B C 1
ATOM 7490 O O . SER B 2 136 ? 61.051 -6.353 -12.886 1.00 78.53 117 SER B O 1
ATOM 7493 N N . CYS B 2 137 ? 58.845 -5.946 -13.060 1.00 57.92 118 CYS B N 1
ATOM 7494 C CA . CYS B 2 137 ? 58.981 -4.865 -14.027 1.00 57.98 118 CYS B CA 1
ATOM 7495 C C . CYS B 2 137 ? 58.267 -3.613 -13.517 1.00 55.94 118 CYS B C 1
ATOM 7496 O O . CYS B 2 137 ? 57.052 -3.620 -13.338 1.00 57.42 118 CYS B O 1
ATOM 7499 N N . HIS B 2 138 ? 59.018 -2.538 -13.293 1.00 64.65 119 HIS B N 1
ATOM 7500 C CA . HIS B 2 138 ? 58.451 -1.296 -12.766 1.00 63.05 119 HIS B CA 1
ATOM 7501 C C . HIS B 2 138 ? 58.498 -0.159 -13.790 1.00 71.04 119 HIS B C 1
ATOM 7502 O O . HIS B 2 138 ? 59.328 -0.170 -14.698 1.00 72.99 119 HIS B O 1
ATOM 7509 N N . THR B 2 139 ? 57.612 0.824 -13.634 1.00 68.21 120 THR B N 1
ATOM 7510 C CA . THR B 2 139 ? 57.574 1.964 -14.549 1.00 65.01 120 THR B CA 1
ATOM 7511 C C . THR B 2 139 ? 58.746 2.903 -14.304 1.00 73.89 120 THR B C 1
ATOM 7512 O O . THR B 2 139 ? 59.216 3.579 -15.218 1.00 72.33 120 THR B O 1
ATOM 7516 N N . GLY B 2 140 ? 59.214 2.937 -13.062 1.00 70.26 121 GLY B N 1
ATOM 7517 C CA . GLY B 2 140 ? 60.344 3.767 -12.697 1.00 66.81 121 GLY B CA 1
ATOM 7518 C C . GLY B 2 140 ? 60.404 3.936 -11.198 1.00 72.12 121 GLY B C 1
ATOM 7519 O O . GLY B 2 140 ? 59.372 3.925 -10.525 1.00 70.10 121 GLY B O 1
ATOM 7520 N N . LEU B 2 141 ? 61.614 4.086 -10.674 1.00 80.33 122 LEU B N 1
ATOM 7521 C CA . LEU B 2 141 ? 61.815 4.297 -9.247 1.00 81.22 122 LEU B CA 1
ATOM 7522 C C . LEU B 2 141 ? 61.082 5.545 -8.770 1.00 81.33 122 LEU B C 1
ATOM 7523 O O . LEU B 2 141 ? 61.170 6.602 -9.394 1.00 72.97 122 LEU B O 1
ATOM 7528 N N . GLY B 2 142 ? 60.345 5.409 -7.672 1.00 88.31 123 GLY B N 1
ATOM 7529 C CA . GLY B 2 142 ? 59.659 6.536 -7.065 1.00 89.14 123 GLY B CA 1
ATOM 7530 C C . GLY B 2 142 ? 58.302 6.861 -7.665 1.00 80.47 123 GLY B C 1
ATOM 7531 O O . GLY B 2 142 ? 57.565 7.690 -7.128 1.00 75.77 123 GLY B O 1
ATOM 7532 N N . ARG B 2 143 ? 57.969 6.222 -8.782 1.00 68.79 124 ARG B N 1
ATOM 7533 C CA . ARG B 2 143 ? 56.668 6.443 -9.403 1.00 69.68 124 ARG B CA 1
ATOM 7534 C C . ARG B 2 143 ? 55.551 5.763 -8.607 1.00 71.27 124 ARG B C 1
ATOM 7535 O O . ARG B 2 143 ? 55.800 4.848 -7.824 1.00 60.30 124 ARG B O 1
ATOM 7543 N N . SER B 2 144 ? 54.325 6.234 -8.798 1.00 77.55 125 SER B N 1
ATOM 7544 C CA . SER B 2 144 ? 53.204 5.834 -7.953 1.00 78.36 125 SER B CA 1
ATOM 7545 C C . SER B 2 144 ? 52.770 4.384 -8.165 1.00 76.26 125 SER B C 1
ATOM 7546 O O . SER B 2 144 ? 52.938 3.539 -7.280 1.00 72.60 125 SER B O 1
ATOM 7549 N N . ALA B 2 145 ? 52.210 4.102 -9.337 1.00 67.57 126 ALA B N 1
ATOM 7550 C CA . ALA B 2 145 ? 51.685 2.776 -9.637 1.00 51.49 126 ALA B CA 1
ATOM 7551 C C . ALA B 2 145 ? 52.789 1.742 -9.867 1.00 54.13 126 ALA B C 1
ATOM 7552 O O . ALA B 2 145 ? 52.621 0.561 -9.556 1.00 58.19 126 ALA B O 1
ATOM 7554 N N . GLY B 2 146 ? 53.921 2.190 -10.398 1.00 53.99 127 GLY B N 1
ATOM 7555 C CA . GLY B 2 146 ? 55.020 1.296 -10.711 1.00 52.91 127 GLY B CA 1
ATOM 7556 C C . GLY B 2 146 ? 56.007 1.040 -9.585 1.00 55.12 127 GLY B C 1
ATOM 7557 O O . GLY B 2 146 ? 56.782 0.087 -9.649 1.00 60.16 127 GLY B O 1
ATOM 7558 N N . TRP B 2 147 ? 55.994 1.882 -8.556 1.00 60.62 128 TRP B N 1
ATOM 7559 C CA . TRP B 2 147 ? 56.956 1.731 -7.464 1.00 64.83 128 TRP B CA 1
ATOM 7560 C C . TRP B 2 147 ? 56.377 1.880 -6.057 1.00 60.84 128 TRP B C 1
ATOM 7561 O O . TRP B 2 147 ? 56.320 0.910 -5.306 1.00 62.62 128 TRP B O 1
ATOM 7572 N N . ASN B 2 148 ? 55.971 3.096 -5.703 1.00 63.04 129 ASN B N 1
ATOM 7573 C CA . ASN B 2 148 ? 55.520 3.397 -4.343 1.00 58.62 129 ASN B CA 1
ATOM 7574 C C . ASN B 2 148 ? 54.432 2.469 -3.810 1.00 64.66 129 ASN B C 1
ATOM 7575 O O . ASN B 2 148 ? 54.565 1.911 -2.722 1.00 75.98 129 ASN B O 1
ATOM 7580 N N . ILE B 2 149 ? 53.359 2.308 -4.577 1.00 50.57 130 ILE B N 1
ATOM 7581 C CA . ILE B 2 149 ? 52.237 1.474 -4.151 1.00 46.73 130 ILE B CA 1
ATOM 7582 C C . ILE B 2 149 ? 52.596 -0.006 -3.947 1.00 59.71 130 ILE B C 1
ATOM 7583 O O . ILE B 2 149 ? 52.354 -0.544 -2.864 1.00 66.55 130 ILE B O 1
ATOM 7588 N N . PRO B 2 150 ? 53.178 -0.671 -4.971 1.00 55.74 131 PRO B N 1
ATOM 7589 C CA . PRO B 2 150 ? 53.490 -2.089 -4.747 1.00 57.33 131 PRO B CA 1
ATOM 7590 C C . PRO B 2 150 ? 54.589 -2.320 -3.707 1.00 59.04 131 PRO B C 1
ATOM 7591 O O . PRO B 2 150 ? 54.467 -3.249 -2.907 1.00 61.50 131 PRO B O 1
ATOM 7595 N N . ILE B 2 151 ? 55.637 -1.502 -3.716 1.00 47.00 132 ILE B N 1
ATOM 7596 C CA . ILE B 2 151 ? 56.707 -1.653 -2.733 1.00 52.04 132 ILE B CA 1
ATOM 7597 C C . ILE B 2 151 ? 56.211 -1.297 -1.339 1.00 58.49 132 ILE B C 1
ATOM 7598 O O . ILE B 2 151 ? 56.596 -1.926 -0.353 1.00 60.70 132 ILE B O 1
ATOM 7603 N N . GLY B 2 152 ? 55.345 -0.292 -1.263 1.00 64.38 133 GLY B N 1
ATOM 7604 C CA . GLY B 2 152 ? 54.756 0.099 0.002 1.00 61.77 133 GLY B CA 1
ATOM 7605 C C . GLY B 2 152 ? 53.903 -1.018 0.568 1.00 59.04 133 GLY B C 1
ATOM 7606 O O . GLY B 2 152 ? 53.948 -1.310 1.762 1.00 63.61 133 GLY B O 1
ATOM 7607 N N . LEU B 2 153 ? 53.127 -1.653 -0.300 1.00 54.01 134 LEU B N 1
ATOM 7608 C CA . LEU B 2 153 ? 52.266 -2.748 0.120 1.00 53.23 134 LEU B CA 1
ATOM 7609 C C . LEU B 2 153 ? 53.078 -3.984 0.506 1.00 59.45 134 LEU B C 1
ATOM 7610 O O . LEU B 2 153 ? 52.623 -4.813 1.292 1.00 56.03 134 LEU B O 1
ATOM 7615 N N . LEU B 2 154 ? 54.287 -4.091 -0.038 1.00 65.75 135 LEU B N 1
ATOM 7616 C CA . LEU B 2 154 ? 55.157 -5.237 0.213 1.00 68.24 135 LEU B CA 1
ATOM 7617 C C . LEU B 2 154 ? 56.158 -4.973 1.330 1.00 76.28 135 LEU B C 1
ATOM 7618 O O . LEU B 2 154 ? 56.903 -5.871 1.714 1.00 82.82 135 LEU B O 1
ATOM 7623 N N . TYR B 2 155 ? 56.168 -3.745 1.843 1.00 72.68 136 TYR B N 1
ATOM 7624 C CA . TYR B 2 155 ? 57.250 -3.267 2.711 1.00 73.48 136 TYR B CA 1
ATOM 7625 C C . TYR B 2 155 ? 57.647 -4.203 3.853 1.00 81.72 136 TYR B C 1
ATOM 7626 O O . TYR B 2 155 ? 58.833 -4.397 4.110 1.00 84.76 136 TYR B O 1
ATOM 7635 N N . CYS B 2 156 ? 56.662 -4.784 4.529 1.00 82.47 137 CYS B N 1
ATOM 7636 C CA . CYS B 2 156 ? 56.938 -5.646 5.675 1.00 81.85 137 CYS B CA 1
ATOM 7637 C C . CYS B 2 156 ? 57.526 -6.997 5.271 1.00 86.94 137 CYS B C 1
ATOM 7638 O O . CYS B 2 156 ? 58.372 -7.545 5.979 1.00 91.17 137 CYS B O 1
ATOM 7641 N N . ASP B 2 157 ? 57.078 -7.528 4.136 1.00 82.73 138 ASP B N 1
ATOM 7642 C CA . ASP B 2 157 ? 57.560 -8.819 3.647 1.00 79.54 138 ASP B CA 1
ATOM 7643 C C . ASP B 2 157 ? 59.002 -8.734 3.147 1.00 72.36 138 ASP B C 1
ATOM 7644 O O . ASP B 2 157 ? 59.659 -9.752 2.942 1.00 75.39 138 ASP B O 1
ATOM 7649 N N . LEU B 2 158 ? 59.488 -7.516 2.945 1.00 63.72 139 LEU B N 1
ATOM 7650 C CA . LEU B 2 158 ? 60.848 -7.302 2.465 1.00 72.40 139 LEU B CA 1
ATOM 7651 C C . LEU B 2 158 ? 61.873 -7.797 3.485 1.00 86.54 139 LEU B C 1
ATOM 7652 O O . LEU B 2 158 ? 61.584 -7.856 4.680 1.00 96.90 139 LEU B O 1
ATOM 7657 N N . PRO B 2 159 ? 63.075 -8.168 3.015 1.00 92.43 140 PRO B N 1
ATOM 7658 C CA . PRO B 2 159 ? 64.113 -8.655 3.931 1.00 100.69 140 PRO B CA 1
ATOM 7659 C C . PRO B 2 159 ? 64.855 -7.524 4.649 1.00 111.97 140 PRO B C 1
ATOM 7660 O O . PRO B 2 159 ? 65.363 -6.607 4.001 1.00 111.18 140 PRO B O 1
ATOM 7664 N N . GLU B 2 160 ? 64.911 -7.597 5.977 1.00 116.68 141 GLU B N 1
ATOM 7665 C CA . GLU B 2 160 ? 65.641 -6.618 6.779 1.00 115.57 141 GLU B CA 1
ATOM 7666 C C . GLU B 2 160 ? 67.132 -6.692 6.463 1.00 111.17 141 GLU B C 1
ATOM 7667 O O . GLU B 2 160 ? 67.662 -7.779 6.231 1.00 108.96 141 GLU B O 1
ATOM 7673 N N . PRO B 2 161 ? 67.819 -5.537 6.451 1.00 116.36 142 PRO B N 1
ATOM 7674 C CA . PRO B 2 161 ? 67.293 -4.197 6.743 1.00 112.88 142 PRO B CA 1
ATOM 7675 C C . PRO B 2 161 ? 66.508 -3.596 5.578 1.00 105.56 142 PRO B C 1
ATOM 7676 O O . PRO B 2 161 ? 66.925 -3.692 4.422 1.00 100.09 142 PRO B O 1
ATOM 7680 N N . ARG B 2 162 ? 65.378 -2.973 5.894 1.00 101.49 143 ARG B N 1
ATOM 7681 C CA . ARG B 2 162 ? 64.504 -2.399 4.879 1.00 95.89 143 ARG B CA 1
ATOM 7682 C C . ARG B 2 162 ? 64.944 -0.989 4.489 1.00 106.21 143 ARG B C 1
ATOM 7683 O O . ARG B 2 162 ? 64.208 -0.253 3.827 1.00 104.55 143 ARG B O 1
ATOM 7691 N N . LYS B 2 163 ? 66.150 -0.625 4.914 1.00 111.38 144 LYS B N 1
ATOM 7692 C CA . LYS B 2 163 ? 66.766 0.643 4.545 1.00 104.27 144 LYS B CA 1
ATOM 7693 C C . LYS B 2 163 ? 68.240 0.393 4.235 1.00 110.47 144 LYS B C 1
ATOM 7694 O O . LYS B 2 163 ? 68.971 -0.113 5.086 1.00 118.12 144 LYS B O 1
ATOM 7696 N N . PRO B 2 164 ? 68.687 0.745 3.016 1.00 106.98 145 PRO B N 1
ATOM 7697 C CA . PRO B 2 164 ? 67.935 1.417 1.947 1.00 104.95 145 PRO B CA 1
ATOM 7698 C C . PRO B 2 164 ? 66.913 0.514 1.256 1.00 105.06 145 PRO B C 1
ATOM 7699 O O . PRO B 2 164 ? 67.070 -0.709 1.228 1.00 101.53 145 PRO B O 1
ATOM 7703 N N . LEU B 2 165 ? 65.875 1.133 0.703 1.00 104.11 146 LEU B N 1
ATOM 7704 C CA . LEU B 2 165 ? 64.742 0.408 0.142 1.00 93.81 146 LEU B CA 1
ATOM 7705 C C . LEU B 2 165 ? 65.096 -0.338 -1.141 1.00 85.17 146 LEU B C 1
ATOM 7706 O O . LEU B 2 165 ? 64.631 -1.454 -1.359 1.00 78.30 146 LEU B O 1
ATOM 7711 N N . GLU B 2 166 ? 65.922 0.279 -1.980 1.00 85.98 147 GLU B N 1
ATOM 7712 C CA . GLU B 2 166 ? 66.311 -0.317 -3.255 1.00 84.28 147 GLU B CA 1
ATOM 7713 C C . GLU B 2 166 ? 67.002 -1.669 -3.095 1.00 90.13 147 GLU B C 1
ATOM 7714 O O . GLU B 2 166 ? 66.686 -2.621 -3.809 1.00 93.79 147 GLU B O 1
ATOM 7720 N N . LYS B 2 167 ? 67.947 -1.748 -2.163 1.00 89.19 148 LYS B N 1
ATOM 7721 C CA . LYS B 2 167 ? 68.663 -2.995 -1.918 1.00 84.15 148 LYS B CA 1
ATOM 7722 C C . LYS B 2 167 ? 67.722 -4.069 -1.375 1.00 87.30 148 LYS B C 1
ATOM 7723 O O . LYS B 2 167 ? 67.912 -5.258 -1.626 1.00 97.14 148 LYS B O 1
ATOM 7725 N N . ALA B 2 168 ? 66.702 -3.643 -0.636 1.00 73.25 149 ALA B N 1
ATOM 7726 C CA . ALA B 2 168 ? 65.728 -4.566 -0.067 1.00 68.38 149 ALA B CA 1
ATOM 7727 C C . ALA B 2 168 ? 64.856 -5.188 -1.156 1.00 76.61 149 ALA B C 1
ATOM 7728 O O . ALA B 2 168 ? 64.658 -6.403 -1.191 1.00 80.97 149 ALA B O 1
ATOM 7730 N N . VAL B 2 169 ? 64.331 -4.341 -2.036 1.00 76.21 150 VAL B N 1
ATOM 7731 C CA . VAL B 2 169 ? 63.518 -4.798 -3.155 1.00 74.88 150 VAL B CA 1
ATOM 7732 C C . VAL B 2 169 ? 64.346 -5.705 -4.056 1.00 72.36 150 VAL B C 1
ATOM 7733 O O . VAL B 2 169 ? 63.869 -6.743 -4.512 1.00 65.10 150 VAL B O 1
ATOM 7737 N N . ALA B 2 170 ? 65.595 -5.312 -4.292 1.00 71.15 151 ALA B N 1
ATOM 7738 C CA . ALA B 2 170 ? 66.505 -6.087 -5.128 1.00 75.12 151 ALA B CA 1
ATOM 7739 C C . ALA B 2 170 ? 66.710 -7.513 -4.613 1.00 79.85 151 ALA B C 1
ATOM 7740 O O . ALA B 2 170 ? 66.820 -8.454 -5.401 1.00 78.71 151 ALA B O 1
ATOM 7742 N N . ASN B 2 171 ? 66.751 -7.669 -3.293 1.00 76.15 152 ASN B N 1
ATOM 7743 C CA . ASN B 2 171 ? 66.949 -8.983 -2.685 1.00 79.89 152 ASN B CA 1
ATOM 7744 C C . ASN B 2 171 ? 65.642 -9.702 -2.359 1.00 84.20 152 ASN B C 1
ATOM 7745 O O . ASN B 2 171 ? 65.649 -10.785 -1.771 1.00 80.94 152 ASN B O 1
ATOM 7750 N N . PHE B 2 172 ? 64.524 -9.095 -2.745 1.00 80.69 153 PHE B N 1
ATOM 7751 C CA . PHE B 2 172 ? 63.218 -9.728 -2.606 1.00 65.79 153 PHE B CA 1
ATOM 7752 C C . PHE B 2 172 ? 62.800 -10.349 -3.932 1.00 66.94 153 PHE B C 1
ATOM 7753 O O . PHE B 2 172 ? 62.183 -11.416 -3.969 1.00 72.45 153 PHE B O 1
ATOM 7761 N N . PHE B 2 173 ? 63.124 -9.663 -5.021 1.00 63.57 154 PHE B N 1
ATOM 7762 C CA . PHE B 2 173 ? 62.890 -10.196 -6.352 1.00 69.48 154 PHE B CA 1
ATOM 7763 C C . PHE B 2 173 ? 64.183 -10.816 -6.856 1.00 76.06 154 PHE B C 1
ATOM 7764 O O . PHE B 2 173 ? 65.252 -10.567 -6.301 1.00 93.17 154 PHE B O 1
ATOM 7772 N N . SER B 2 174 ? 64.088 -11.626 -7.904 1.00 69.91 155 SER B N 1
ATOM 7773 C CA . SER B 2 174 ? 65.260 -12.312 -8.435 1.00 77.23 155 SER B CA 1
ATOM 7774 C C . SER B 2 174 ? 65.792 -11.640 -9.699 1.00 78.13 155 SER B C 1
ATOM 7775 O O . SER B 2 174 ? 66.317 -12.304 -10.595 1.00 82.67 155 SER B O 1
ATOM 7778 N N . GLY B 2 175 ? 65.662 -10.320 -9.762 1.00 65.73 156 GLY B N 1
ATOM 7779 C CA . GLY B 2 175 ? 66.064 -9.574 -10.938 1.00 61.78 156 GLY B CA 1
ATOM 7780 C C . GLY B 2 175 ? 64.936 -8.677 -11.400 1.00 62.52 156 GLY B C 1
ATOM 7781 O O . GLY B 2 175 ? 63.820 -9.140 -11.630 1.00 68.95 156 GLY B O 1
ATOM 7782 N N . SER B 2 176 ? 65.223 -7.390 -11.537 1.00 57.80 157 SER B N 1
ATOM 7783 C CA . SER B 2 176 ? 64.181 -6.421 -11.843 1.00 72.45 157 SER B CA 1
ATOM 7784 C C . SER B 2 176 ? 64.632 -5.358 -12.833 1.00 83.83 157 SER B C 1
ATOM 7785 O O . SER B 2 176 ? 65.824 -5.104 -12.992 1.00 99.92 157 SER B O 1
ATOM 7788 N N . CYS B 2 177 ? 63.660 -4.743 -13.498 1.00 83.84 158 CYS B N 1
ATOM 7789 C CA . CYS B 2 177 ? 63.907 -3.556 -14.302 1.00 81.27 158 CYS B CA 1
ATOM 7790 C C . CYS B 2 177 ? 63.260 -2.359 -13.627 1.00 80.39 158 CYS B C 1
ATOM 7791 O O . CYS B 2 177 ? 62.066 -2.111 -13.792 1.00 81.31 158 CYS B O 1
ATOM 7794 N N . ALA B 2 178 ? 64.052 -1.626 -12.856 1.00 72.90 159 ALA B N 1
ATOM 7795 C CA . ALA B 2 178 ? 63.565 -0.433 -12.189 1.00 69.77 159 ALA B CA 1
ATOM 7796 C C . ALA B 2 178 ? 64.245 0.804 -12.770 1.00 73.62 159 ALA B C 1
ATOM 7797 O O . ALA B 2 178 ? 65.252 1.271 -12.240 1.00 76.82 159 ALA B O 1
ATOM 7799 N N . PRO B 2 179 ? 63.693 1.337 -13.870 1.00 77.48 160 PRO B N 1
ATOM 7800 C CA . PRO B 2 179 ? 64.306 2.487 -14.542 1.00 87.77 160 PRO B CA 1
ATOM 7801 C C . PRO B 2 179 ? 64.422 3.705 -13.631 1.00 83.70 160 PRO B C 1
ATOM 7802 O O . PRO B 2 179 ? 63.740 3.774 -12.604 1.00 78.95 160 PRO B O 1
ATOM 7806 N N . CYS B 2 180 ? 65.300 4.631 -14.012 1.00 87.53 161 CYS B N 1
ATOM 7807 C CA . CYS B 2 180 ? 65.599 5.842 -13.244 1.00 82.25 161 CYS B CA 1
ATOM 7808 C C . CYS B 2 180 ? 66.309 5.562 -11.917 1.00 90.25 161 CYS B C 1
ATOM 7809 O O . CYS B 2 180 ? 66.545 6.481 -11.131 1.00 90.04 161 CYS B O 1
ATOM 7812 N N . ALA B 2 181 ? 66.660 4.299 -11.679 1.00 92.91 162 ALA B N 1
ATOM 7813 C CA . ALA B 2 181 ? 67.408 3.919 -10.481 1.00 87.17 162 ALA B CA 1
ATOM 7814 C C . ALA B 2 181 ? 68.903 3.814 -10.771 1.00 92.73 162 ALA B C 1
ATOM 7815 O O . ALA B 2 181 ? 69.324 3.808 -11.929 1.00 93.29 162 ALA B O 1
ATOM 7817 N N . ASP B 2 182 ? 69.701 3.725 -9.712 1.00 99.59 163 ASP B N 1
ATOM 7818 C CA . ASP B 2 182 ? 71.154 3.710 -9.847 1.00 106.03 163 ASP B CA 1
ATOM 7819 C C . ASP B 2 182 ? 71.670 2.309 -10.161 1.00 95.84 163 ASP B C 1
ATOM 7820 O O . ASP B 2 182 ? 71.639 1.422 -9.309 1.00 89.71 163 ASP B O 1
ATOM 7825 N N . GLY B 2 183 ? 72.161 2.126 -11.382 1.00 100.85 164 GLY B N 1
ATOM 7826 C CA . GLY B 2 183 ? 72.606 0.822 -11.843 1.00 110.06 164 GLY B CA 1
ATOM 7827 C C . GLY B 2 183 ? 73.839 0.275 -11.148 1.00 116.00 164 GLY B C 1
ATOM 7828 O O . GLY B 2 183 ? 74.060 -0.936 -11.127 1.00 115.29 164 GLY B O 1
ATOM 7829 N N . THR B 2 184 ? 74.641 1.165 -10.576 1.00 118.63 165 THR B N 1
ATOM 7830 C CA . THR B 2 184 ? 75.898 0.769 -9.952 1.00 123.19 165 THR B CA 1
ATOM 7831 C C . THR B 2 184 ? 75.704 0.322 -8.508 1.00 129.34 165 THR B C 1
ATOM 7832 O O . THR B 2 184 ? 76.190 -0.736 -8.108 1.00 136.75 165 THR B O 1
ATOM 7836 N N . ASP B 2 185 ? 74.998 1.131 -7.727 1.00 130.90 166 ASP B N 1
ATOM 7837 C CA . ASP B 2 185 ? 74.753 0.806 -6.326 1.00 136.11 166 ASP B CA 1
ATOM 7838 C C . ASP B 2 185 ? 73.787 -0.365 -6.185 1.00 126.06 166 ASP B C 1
ATOM 7839 O O . ASP B 2 185 ? 73.958 -1.218 -5.314 1.00 121.04 166 ASP B O 1
ATOM 7844 N N . PHE B 2 186 ? 72.777 -0.400 -7.048 1.00 122.34 167 PHE B N 1
ATOM 7845 C CA . PHE B 2 186 ? 71.770 -1.454 -7.010 1.00 113.27 167 PHE B CA 1
ATOM 7846 C C . PHE B 2 186 ? 71.676 -2.150 -8.359 1.00 109.40 167 PHE B C 1
ATOM 7847 O O . PHE B 2 186 ? 70.779 -1.859 -9.147 1.00 100.37 167 PHE B O 1
ATOM 7855 N N . PRO B 2 187 ? 72.603 -3.082 -8.623 1.00 113.67 168 PRO B N 1
ATOM 7856 C CA . PRO B 2 187 ? 72.707 -3.757 -9.921 1.00 107.60 168 PRO B CA 1
ATOM 7857 C C . PRO B 2 187 ? 71.481 -4.603 -10.258 1.00 92.72 168 PRO B C 1
ATOM 7858 O O . PRO B 2 187 ? 71.000 -4.554 -11.392 1.00 76.86 168 PRO B O 1
ATOM 7862 N N . GLN B 2 188 ? 70.985 -5.359 -9.282 1.00 88.62 169 GLN B N 1
ATOM 7863 C CA . GLN B 2 188 ? 69.864 -6.265 -9.504 1.00 88.37 169 GLN B CA 1
ATOM 7864 C C . GLN B 2 188 ? 68.614 -5.539 -9.988 1.00 81.32 169 GLN B C 1
ATOM 7865 O O . GLN B 2 188 ? 67.799 -6.106 -10.712 1.00 86.08 169 GLN B O 1
ATOM 7871 N N . LEU B 2 189 ? 68.473 -4.279 -9.594 1.00 85.93 170 LEU B N 1
ATOM 7872 C CA . LEU B 2 189 ? 67.320 -3.476 -9.983 1.00 84.67 170 LEU B CA 1
ATOM 7873 C C . LEU B 2 189 ? 67.400 -3.045 -11.442 1.00 90.69 170 LEU B C 1
ATOM 7874 O O . LEU B 2 189 ? 66.516 -2.347 -11.937 1.00 93.59 170 LEU B O 1
ATOM 7879 N N . CYS B 2 190 ? 68.463 -3.464 -12.123 1.00 95.93 171 CYS B N 1
ATOM 7880 C CA . CYS B 2 190 ? 68.647 -3.162 -13.539 1.00 100.95 171 CYS B CA 1
ATOM 7881 C C . CYS B 2 190 ? 68.964 -4.429 -14.323 1.00 89.73 171 CYS B C 1
ATOM 7882 O O . CYS B 2 190 ? 69.364 -4.364 -15.485 1.00 86.11 171 CYS B O 1
ATOM 7885 N N . GLN B 2 191 ? 68.786 -5.579 -13.679 1.00 83.80 172 GLN B N 1
ATOM 7886 C CA . GLN B 2 191 ? 69.118 -6.869 -14.279 1.00 84.78 172 GLN B CA 1
ATOM 7887 C C . GLN B 2 191 ? 68.329 -7.152 -15.560 1.00 82.54 172 GLN B C 1
ATOM 7888 O O . GLN B 2 191 ? 68.839 -7.781 -16.486 1.00 83.81 172 GLN B O 1
ATOM 7894 N N . LEU B 2 192 ? 67.090 -6.674 -15.608 1.00 80.82 173 LEU B N 1
ATOM 7895 C CA . LEU B 2 192 ? 66.225 -6.882 -16.763 1.00 73.59 173 LEU B CA 1
ATOM 7896 C C . LEU B 2 192 ? 66.340 -5.745 -17.773 1.00 75.97 173 LEU B C 1
ATOM 7897 O O . LEU B 2 192 ? 65.909 -5.878 -18.916 1.00 83.13 173 LEU B O 1
ATOM 7902 N N . CYS B 2 193 ? 66.910 -4.624 -17.340 1.00 83.15 174 CYS B N 1
ATOM 7903 C CA . CYS B 2 193 ? 67.192 -3.504 -18.234 1.00 90.67 174 CYS B CA 1
ATOM 7904 C C . CYS B 2 193 ? 68.467 -2.790 -17.796 1.00 103.49 174 CYS B C 1
ATOM 7905 O O . CYS B 2 193 ? 68.426 -1.874 -16.974 1.00 102.58 174 CYS B O 1
ATOM 7908 N N . PRO B 2 194 ? 69.613 -3.231 -18.336 1.00 111.66 175 PRO B N 1
ATOM 7909 C CA . PRO B 2 194 ? 70.938 -2.713 -17.976 1.00 112.53 175 PRO B CA 1
ATOM 7910 C C . PRO B 2 194 ? 71.048 -1.198 -18.131 1.00 110.00 175 PRO B C 1
ATOM 7911 O O . PRO B 2 194 ? 70.853 -0.670 -19.227 1.00 105.95 175 PRO B O 1
ATOM 7915 N N . GLY B 2 195 ? 71.351 -0.513 -17.032 1.00 105.37 176 GLY B N 1
ATOM 7916 C CA . GLY B 2 195 ? 71.555 0.923 -17.059 1.00 97.59 176 GLY B CA 1
ATOM 7917 C C . GLY B 2 195 ? 70.444 1.714 -16.400 1.00 91.90 176 GLY B C 1
ATOM 7918 O O . GLY B 2 195 ? 70.689 2.779 -15.832 1.00 88.29 176 GLY B O 1
ATOM 7919 N N . CYS B 2 196 ? 69.226 1.184 -16.473 1.00 93.22 177 CYS B N 1
ATOM 7920 C CA . CYS B 2 196 ? 68.035 1.869 -15.975 1.00 91.56 177 CYS B CA 1
ATOM 7921 C C . CYS B 2 196 ? 67.824 3.204 -16.681 1.00 96.80 177 CYS B C 1
ATOM 7922 O O . CYS B 2 196 ? 67.901 4.265 -16.060 1.00 101.12 177 CYS B O 1
ATOM 7925 N N . GLY B 2 197 ? 67.562 3.140 -17.983 1.00 100.24 178 GLY B N 1
ATOM 7926 C CA . GLY B 2 197 ? 67.327 4.335 -18.770 1.00 111.71 178 GLY B CA 1
ATOM 7927 C C . GLY B 2 197 ? 66.120 5.107 -18.275 1.00 118.61 178 GLY B C 1
ATOM 7928 O O . GLY B 2 197 ? 65.053 4.534 -18.055 1.00 120.43 178 GLY B O 1
ATOM 7929 N N . CYS B 2 198 ? 66.290 6.411 -18.090 1.00 117.26 179 CYS B N 1
ATOM 7930 C CA . CYS B 2 198 ? 65.205 7.254 -17.613 1.00 113.59 179 CYS B CA 1
ATOM 7931 C C . CYS B 2 198 ? 64.540 7.980 -18.779 1.00 115.75 179 CYS B C 1
ATOM 7932 O O . CYS B 2 198 ? 64.015 9.082 -18.624 1.00 118.25 179 CYS B O 1
ATOM 7935 N N . SER B 2 199 ? 64.564 7.351 -19.949 1.00 113.95 180 SER B N 1
ATOM 7936 C CA . SER B 2 199 ? 63.960 7.937 -21.138 1.00 112.43 180 SER B CA 1
ATOM 7937 C C . SER B 2 199 ? 63.384 6.864 -22.051 1.00 107.22 180 SER B C 1
ATOM 7938 O O . SER B 2 199 ? 63.438 5.675 -21.742 1.00 86.46 180 SER B O 1
ATOM 7941 N N . THR B 2 200 ? 62.842 7.296 -23.185 1.00 119.02 181 THR B N 1
ATOM 7942 C CA . THR B 2 200 ? 62.271 6.383 -24.166 1.00 118.33 181 THR B CA 1
ATOM 7943 C C . THR B 2 200 ? 63.366 5.537 -24.818 1.00 101.76 181 THR B C 1
ATOM 7944 O O . THR B 2 200 ? 63.081 4.531 -25.464 1.00 89.03 181 THR B O 1
ATOM 7948 N N . LEU B 2 201 ? 64.618 5.952 -24.647 1.00 104.97 182 LEU B N 1
ATOM 7949 C CA . LEU B 2 201 ? 65.755 5.194 -25.162 1.00 104.26 182 LEU B CA 1
ATOM 7950 C C . LEU B 2 201 ? 65.779 3.794 -24.553 1.00 104.86 182 LEU B C 1
ATOM 7951 O O . LEU B 2 201 ? 66.133 2.819 -25.219 1.00 95.88 182 LEU B O 1
ATOM 7953 N N . ASN B 2 202 ? 65.396 3.704 -23.282 1.00 107.80 183 ASN B N 1
ATOM 7954 C CA . ASN B 2 202 ? 65.223 2.417 -22.620 1.00 99.80 183 ASN B CA 1
ATOM 7955 C C . ASN B 2 202 ? 63.932 1.748 -23.081 1.00 100.76 183 ASN B C 1
ATOM 7956 O O . ASN B 2 202 ? 62.844 2.301 -22.917 1.00 93.43 183 ASN B O 1
ATOM 7961 N N . GLN B 2 203 ? 64.063 0.555 -23.651 1.00 107.16 184 GLN B N 1
ATOM 7962 C CA . GLN B 2 203 ? 62.923 -0.174 -24.199 1.00 111.01 184 GLN B CA 1
ATOM 7963 C C . GLN B 2 203 ? 61.859 -0.478 -23.144 1.00 102.72 184 GLN B C 1
ATOM 7964 O O . GLN B 2 203 ? 60.680 -0.628 -23.468 1.00 95.64 184 GLN B O 1
ATOM 7970 N N . TYR B 2 204 ? 62.284 -0.558 -21.886 1.00 97.13 185 TYR B N 1
ATOM 7971 C CA . TYR B 2 204 ? 61.397 -0.935 -20.791 1.00 90.83 185 TYR B CA 1
ATOM 7972 C C . TYR B 2 204 ? 61.065 0.236 -19.861 1.00 95.38 185 TYR B C 1
ATOM 7973 O O . TYR B 2 204 ? 61.043 0.074 -18.640 1.00 92.88 185 TYR B O 1
ATOM 7982 N N . PHE B 2 205 ? 60.804 1.409 -20.433 1.00 93.19 186 PHE B N 1
ATOM 7983 C CA . PHE B 2 205 ? 60.512 2.597 -19.632 1.00 92.73 186 PHE B CA 1
ATOM 7984 C C . PHE B 2 205 ? 59.031 2.962 -19.638 1.00 88.99 186 PHE B C 1
ATOM 7985 O O . PHE B 2 205 ? 58.372 2.900 -20.673 1.00 96.17 186 PHE B O 1
ATOM 7993 N N . GLY B 2 206 ? 58.520 3.366 -18.479 1.00 77.04 187 GLY B N 1
ATOM 7994 C CA . GLY B 2 206 ? 57.163 3.872 -18.387 1.00 83.97 187 GLY B CA 1
ATOM 7995 C C . GLY B 2 206 ? 56.118 2.778 -18.313 1.00 86.55 187 GLY B C 1
ATOM 7996 O O . GLY B 2 206 ? 56.441 1.623 -18.048 1.00 91.35 187 GLY B O 1
ATOM 7997 N N . TYR B 2 207 ? 54.860 3.145 -18.542 1.00 82.97 188 TYR B N 1
ATOM 7998 C CA . TYR B 2 207 ? 53.765 2.187 -18.470 1.00 74.90 188 TYR B CA 1
ATOM 7999 C C . TYR B 2 207 ? 53.939 1.124 -19.539 1.00 75.61 188 TYR B C 1
ATOM 8000 O O . TYR B 2 207 ? 53.966 -0.071 -19.249 1.00 87.50 188 TYR B O 1
ATOM 8009 N N . SER B 2 208 ? 54.058 1.573 -20.781 1.00 70.26 189 SER B N 1
ATOM 8010 C CA . SER B 2 208 ? 54.193 0.667 -21.908 1.00 75.45 189 SER B CA 1
ATOM 8011 C C . SER B 2 208 ? 55.506 -0.107 -21.839 1.00 81.59 189 SER B C 1
ATOM 8012 O O . SER B 2 208 ? 55.573 -1.266 -22.252 1.00 90.75 189 SER B O 1
ATOM 8015 N N . GLY B 2 209 ? 56.543 0.534 -21.308 1.00 67.30 190 GLY B N 1
ATOM 8016 C CA . GLY B 2 209 ? 57.847 -0.095 -21.202 1.00 73.97 190 GLY B CA 1
ATOM 8017 C C . GLY B 2 209 ? 57.871 -1.237 -20.203 1.00 76.64 190 GLY B C 1
ATOM 8018 O O . GLY B 2 209 ? 58.417 -2.309 -20.479 1.00 69.04 190 GLY B O 1
ATOM 8019 N N . ALA B 2 210 ? 57.280 -1.004 -19.035 1.00 72.98 191 ALA B N 1
ATOM 8020 C CA . ALA B 2 210 ? 57.198 -2.027 -18.001 1.00 72.83 191 ALA B CA 1
ATOM 8021 C C . ALA B 2 210 ? 56.389 -3.217 -18.498 1.00 76.16 191 ALA B C 1
ATOM 8022 O O . ALA B 2 210 ? 56.735 -4.365 -18.221 1.00 65.70 191 ALA B O 1
ATOM 8024 N N . PHE B 2 211 ? 55.321 -2.941 -19.243 1.00 74.24 192 PHE B N 1
ATOM 8025 C CA . PHE B 2 211 ? 54.482 -4.008 -19.772 1.00 72.02 192 PHE B CA 1
ATOM 8026 C C . PHE B 2 211 ? 55.230 -4.860 -20.792 1.00 72.40 192 PHE B C 1
ATOM 8027 O O . PHE B 2 211 ? 55.046 -6.075 -20.849 1.00 74.81 192 PHE B O 1
ATOM 8035 N N . LYS B 2 212 ? 56.072 -4.218 -21.594 1.00 69.17 193 LYS B N 1
ATOM 8036 C CA . LYS B 2 212 ? 56.884 -4.933 -22.571 1.00 61.76 193 LYS B CA 1
ATOM 8037 C C . LYS B 2 212 ? 57.834 -5.900 -21.868 1.00 72.59 193 LYS B C 1
ATOM 8038 O O . LYS B 2 212 ? 58.064 -7.013 -22.343 1.00 73.67 193 LYS B O 1
ATOM 8040 N N . CYS B 2 213 ? 58.367 -5.468 -20.727 1.00 68.20 194 CYS B N 1
ATOM 8041 C CA . CYS B 2 213 ? 59.261 -6.292 -19.912 1.00 68.84 194 CYS B CA 1
ATOM 8042 C C . CYS B 2 213 ? 58.578 -7.590 -19.483 1.00 74.35 194 CYS B C 1
ATOM 8043 O O . CYS B 2 213 ? 59.225 -8.621 -19.284 1.00 70.92 194 CYS B O 1
ATOM 8046 N N . LEU B 2 214 ? 57.259 -7.532 -19.355 1.00 76.44 195 LEU B N 1
ATOM 8047 C CA . LEU B 2 214 ? 56.469 -8.713 -19.058 1.00 63.54 195 LEU B CA 1
ATOM 8048 C C . LEU B 2 214 ? 56.169 -9.500 -20.336 1.00 63.35 195 LEU B C 1
ATOM 8049 O O . LEU B 2 214 ? 56.394 -10.707 -20.397 1.00 62.97 195 LEU B O 1
ATOM 8054 N N . LYS B 2 215 ? 55.663 -8.802 -21.350 1.00 66.55 196 LYS B N 1
ATOM 8055 C CA . LYS B 2 215 ? 55.291 -9.414 -22.625 1.00 68.52 196 LYS B CA 1
ATOM 8056 C C . LYS B 2 215 ? 56.435 -10.204 -23.266 1.00 73.87 196 LYS B C 1
ATOM 8057 O O . LYS B 2 215 ? 56.210 -11.254 -23.872 1.00 75.26 196 LYS B O 1
ATOM 8063 N N . ASP B 2 216 ? 57.660 -9.708 -23.116 1.00 66.85 197 ASP B N 1
ATOM 8064 C CA . ASP B 2 216 ? 58.829 -10.389 -23.667 1.00 66.08 197 ASP B CA 1
ATOM 8065 C C . ASP B 2 216 ? 59.259 -11.586 -22.822 1.00 70.90 197 ASP B C 1
ATOM 8066 O O . ASP B 2 216 ? 59.915 -12.503 -23.318 1.00 79.28 197 ASP B O 1
ATOM 8071 N N . GLY B 2 217 ? 58.895 -11.568 -21.545 1.00 60.03 198 GLY B N 1
ATOM 8072 C CA . GLY B 2 217 ? 59.251 -12.644 -20.642 1.00 63.98 198 GLY B CA 1
ATOM 8073 C C . GLY B 2 217 ? 60.451 -12.316 -19.773 1.00 69.51 198 GLY B C 1
ATOM 8074 O O . GLY B 2 217 ? 61.002 -13.197 -19.105 1.00 56.14 198 GLY B O 1
ATOM 8075 N N . ALA B 2 218 ? 60.864 -11.052 -19.782 1.00 66.88 199 ALA B N 1
ATOM 8076 C CA . ALA B 2 218 ? 61.994 -10.622 -18.968 1.00 63.97 199 ALA B CA 1
ATOM 8077 C C . ALA B 2 218 ? 61.641 -10.716 -17.487 1.00 69.16 199 ALA B C 1
ATOM 8078 O O . ALA B 2 218 ? 62.470 -11.102 -16.662 1.00 67.20 199 ALA B O 1
ATOM 8080 N N . GLY B 2 219 ? 60.399 -10.368 -17.163 1.00 60.89 200 GLY B N 1
ATOM 8081 C CA . GLY B 2 219 ? 59.908 -10.462 -15.801 1.00 65.74 200 GLY B CA 1
ATOM 8082 C C . GLY B 2 219 ? 58.632 -11.277 -15.718 1.00 64.81 200 GLY B C 1
ATOM 8083 O O . GLY B 2 219 ? 58.059 -11.649 -16.746 1.00 64.77 200 GLY B O 1
ATOM 8084 N N . ASP B 2 220 ? 58.183 -11.547 -14.493 1.00 48.28 201 ASP B N 1
ATOM 8085 C CA . ASP B 2 220 ? 56.984 -12.346 -14.273 1.00 42.80 201 ASP B CA 1
ATOM 8086 C C . ASP B 2 220 ? 55.792 -11.488 -13.857 1.00 50.00 201 ASP B C 1
ATOM 8087 O O . ASP B 2 220 ? 54.644 -11.931 -13.918 1.00 53.68 201 ASP B O 1
ATOM 8092 N N . VAL B 2 221 ? 56.069 -10.261 -13.432 1.00 45.46 202 VAL B N 1
ATOM 8093 C CA . VAL B 2 221 ? 55.013 -9.348 -13.012 1.00 47.82 202 VAL B CA 1
ATOM 8094 C C . VAL B 2 221 ? 55.358 -7.889 -13.324 1.00 58.69 202 VAL B C 1
ATOM 8095 O O . VAL B 2 221 ? 56.484 -7.440 -13.102 1.00 53.55 202 VAL B O 1
ATOM 8099 N N . ALA B 2 222 ? 54.383 -7.160 -13.858 1.00 66.67 203 ALA B N 1
ATOM 8100 C CA . ALA B 2 222 ? 54.573 -5.755 -14.195 1.00 59.17 203 ALA B CA 1
ATOM 8101 C C . ALA B 2 222 ? 53.624 -4.874 -13.398 1.00 57.56 203 ALA B C 1
ATOM 8102 O O . ALA B 2 222 ? 52.413 -5.099 -13.387 1.00 63.11 203 ALA B O 1
ATOM 8104 N N . PHE B 2 223 ? 54.181 -3.870 -12.731 1.00 47.79 204 PHE B N 1
ATOM 8105 C CA . PHE B 2 223 ? 53.381 -2.938 -11.942 1.00 53.71 204 PHE B CA 1
ATOM 8106 C C . PHE B 2 223 ? 53.067 -1.664 -12.732 1.00 63.95 204 PHE B C 1
ATOM 8107 O O . PHE B 2 223 ? 53.924 -0.794 -12.906 1.00 55.03 204 PHE B O 1
ATOM 8115 N N . VAL B 2 224 ? 51.834 -1.571 -13.224 1.00 55.53 205 VAL B N 1
ATOM 8116 C CA . VAL B 2 224 ? 51.431 -0.468 -14.088 1.00 54.39 205 VAL B CA 1
ATOM 8117 C C . VAL B 2 224 ? 50.010 -0.009 -13.778 1.00 59.73 205 VAL B C 1
ATOM 8118 O O . VAL B 2 224 ? 49.386 -0.484 -12.825 1.00 49.11 205 VAL B O 1
ATOM 8122 N N . LYS B 2 225 ? 49.507 0.915 -14.593 1.00 61.42 206 LYS B N 1
ATOM 8123 C CA . LYS B 2 225 ? 48.127 1.377 -14.481 1.00 64.21 206 LYS B CA 1
ATOM 8124 C C . LYS B 2 225 ? 47.176 0.429 -15.208 1.00 66.83 206 LYS B C 1
ATOM 8125 O O . LYS B 2 225 ? 47.562 -0.220 -16.178 1.00 69.14 206 LYS B O 1
ATOM 8131 N N . HIS B 2 226 ? 45.935 0.367 -14.731 1.00 68.70 207 HIS B N 1
ATOM 8132 C CA . HIS B 2 226 ? 44.901 -0.508 -15.287 1.00 72.99 207 HIS B CA 1
ATOM 8133 C C . HIS B 2 226 ? 44.757 -0.368 -16.799 1.00 80.04 207 HIS B C 1
ATOM 8134 O O . HIS B 2 226 ? 44.503 -1.345 -17.501 1.00 87.58 207 HIS B O 1
ATOM 8141 N N . SER B 2 227 ? 44.924 0.856 -17.285 1.00 80.95 208 SER B N 1
ATOM 8142 C CA . SER B 2 227 ? 44.701 1.188 -18.685 1.00 80.99 208 SER B CA 1
ATOM 8143 C C . SER B 2 227 ? 45.824 0.700 -19.588 1.00 93.70 208 SER B C 1
ATOM 8144 O O . SER B 2 227 ? 45.629 0.535 -20.791 1.00 104.44 208 SER B O 1
ATOM 8147 N N . THR B 2 228 ? 46.994 0.473 -19.000 1.00 89.22 209 THR B N 1
ATOM 8148 C CA . THR B 2 228 ? 48.209 0.177 -19.757 1.00 86.78 209 THR B CA 1
ATOM 8149 C C . THR B 2 228 ? 48.078 -0.970 -20.765 1.00 87.69 209 THR B C 1
ATOM 8150 O O . THR B 2 228 ? 48.414 -0.807 -21.941 1.00 84.16 209 THR B O 1
ATOM 8154 N N . ILE B 2 229 ? 47.588 -2.120 -20.312 1.00 76.45 210 ILE B N 1
ATOM 8155 C CA . ILE B 2 229 ? 47.453 -3.278 -21.192 1.00 73.54 210 ILE B CA 1
ATOM 8156 C C . ILE B 2 229 ? 46.451 -3.042 -22.331 1.00 74.79 210 ILE B C 1
ATOM 8157 O O . ILE B 2 229 ? 46.607 -3.577 -23.425 1.00 82.21 210 ILE B O 1
ATOM 8162 N N . PHE B 2 230 ? 45.431 -2.229 -22.082 1.00 69.72 211 PHE B N 1
ATOM 8163 C CA . PHE B 2 230 ? 44.453 -1.931 -23.120 1.00 69.35 211 PHE B CA 1
ATOM 8164 C C . PHE B 2 230 ? 45.018 -0.928 -24.121 1.00 79.00 211 PHE B C 1
ATOM 8165 O O . PHE B 2 230 ? 44.452 -0.720 -25.193 1.00 79.04 211 PHE B O 1
ATOM 8173 N N . GLU B 2 231 ? 46.138 -0.310 -23.763 1.00 77.47 212 GLU B N 1
ATOM 8174 C CA . GLU B 2 231 ? 46.757 0.699 -24.609 1.00 79.83 212 GLU B CA 1
ATOM 8175 C C . GLU B 2 231 ? 47.965 0.152 -25.364 1.00 76.47 212 GLU B C 1
ATOM 8176 O O . GLU B 2 231 ? 48.562 0.853 -26.182 1.00 75.84 212 GLU B O 1
ATOM 8182 N N . ASN B 2 232 ? 48.322 -1.098 -25.088 1.00 72.85 213 ASN B N 1
ATOM 8183 C CA . ASN B 2 232 ? 49.452 -1.736 -25.757 1.00 76.66 213 ASN B CA 1
ATOM 8184 C C . ASN B 2 232 ? 49.049 -3.025 -26.448 1.00 83.18 213 ASN B C 1
ATOM 8185 O O . ASN B 2 232 ? 49.814 -3.592 -27.228 1.00 79.34 213 ASN B O 1
ATOM 8190 N N . LEU B 2 233 ? 47.837 -3.474 -26.150 1.00 86.10 214 LEU B N 1
ATOM 8191 C CA . LEU B 2 233 ? 47.284 -4.684 -26.732 1.00 84.93 214 LEU B CA 1
ATOM 8192 C C . LEU B 2 233 ? 45.850 -4.403 -27.158 1.00 84.90 214 LEU B C 1
ATOM 8193 O O . LEU B 2 233 ? 44.930 -4.449 -26.339 1.00 87.91 214 LEU B O 1
ATOM 8198 N N . ALA B 2 234 ? 45.663 -4.106 -28.440 1.00 90.95 215 ALA B N 1
ATOM 8199 C CA . ALA B 2 234 ? 44.351 -3.717 -28.948 1.00 95.95 215 ALA B CA 1
ATOM 8200 C C . ALA B 2 234 ? 43.382 -4.895 -29.035 1.00 104.67 215 ALA B C 1
ATOM 8201 O O . ALA B 2 234 ? 42.163 -4.708 -29.013 1.00 101.46 215 ALA B O 1
ATOM 8203 N N . ASN B 2 235 ? 43.928 -6.105 -29.123 1.00 108.05 216 ASN B N 1
ATOM 8204 C CA . ASN B 2 235 ? 43.114 -7.307 -29.286 1.00 115.99 216 ASN B CA 1
ATOM 8205 C C . ASN B 2 235 ? 42.620 -7.902 -27.971 1.00 107.43 216 ASN B C 1
ATOM 8206 O O . ASN B 2 235 ? 43.315 -7.858 -26.958 1.00 114.55 216 ASN B O 1
ATOM 8211 N N . LYS B 2 236 ? 41.416 -8.464 -27.999 1.00 103.21 217 LYS B N 1
ATOM 8212 C CA . LYS B 2 236 ? 40.853 -9.152 -26.842 1.00 97.70 217 LYS B CA 1
ATOM 8213 C C . LYS B 2 236 ? 41.608 -10.451 -26.575 1.00 88.91 217 LYS B C 1
ATOM 8214 O O . LYS B 2 236 ? 41.941 -10.764 -25.432 1.00 76.84 217 LYS B O 1
ATOM 8220 N N . ALA B 2 237 ? 41.881 -11.198 -27.640 1.00 88.03 218 ALA B N 1
ATOM 8221 C CA . ALA B 2 237 ? 42.564 -12.483 -27.532 1.00 79.21 218 ALA B CA 1
ATOM 8222 C C . ALA B 2 237 ? 44.007 -12.312 -27.075 1.00 82.98 218 ALA B C 1
ATOM 8223 O O . ALA B 2 237 ? 44.563 -13.184 -26.403 1.00 83.68 218 ALA B O 1
ATOM 8225 N N . ASP B 2 238 ? 44.614 -11.190 -27.446 1.00 83.04 219 ASP B N 1
ATOM 8226 C CA . ASP B 2 238 ? 45.968 -10.893 -27.003 1.00 89.72 219 ASP B CA 1
ATOM 8227 C C . ASP B 2 238 ? 46.004 -10.650 -25.496 1.00 83.25 219 ASP B C 1
ATOM 8228 O O . ASP B 2 238 ? 46.861 -11.188 -24.797 1.00 78.60 219 ASP B O 1
ATOM 8233 N N . ARG B 2 239 ? 45.065 -9.849 -25.001 1.00 77.52 220 ARG B N 1
ATOM 8234 C CA . ARG B 2 239 ? 45.013 -9.531 -23.579 1.00 80.04 220 ARG B CA 1
ATOM 8235 C C . ARG B 2 239 ? 44.426 -10.683 -22.765 1.00 71.68 220 ARG B C 1
ATOM 8236 O O . ARG B 2 239 ? 44.559 -10.722 -21.544 1.00 75.49 220 ARG B O 1
ATOM 8244 N N . ASP B 2 240 ? 43.785 -11.627 -23.446 1.00 68.96 221 ASP B N 1
ATOM 8245 C CA . ASP B 2 240 ? 43.283 -12.827 -22.785 1.00 71.40 221 ASP B CA 1
ATOM 8246 C C . ASP B 2 240 ? 44.432 -13.710 -22.303 1.00 62.82 221 ASP B C 1
ATOM 8247 O O . ASP B 2 240 ? 44.229 -14.623 -21.503 1.00 50.37 221 ASP B O 1
ATOM 8252 N N . GLN B 2 241 ? 45.637 -13.429 -22.793 1.00 63.76 222 GLN B N 1
ATOM 8253 C CA . GLN B 2 241 ? 46.829 -14.166 -22.387 1.00 70.11 222 GLN B CA 1
ATOM 8254 C C . GLN B 2 241 ? 47.449 -13.574 -21.123 1.00 63.13 222 GLN B C 1
ATOM 8255 O O . GLN B 2 241 ? 48.548 -13.953 -20.724 1.00 70.91 222 GLN B O 1
ATOM 8261 N N . TYR B 2 242 ? 46.738 -12.639 -20.501 1.00 54.82 223 TYR B N 1
ATOM 8262 C CA . TYR B 2 242 ? 47.232 -11.973 -19.304 1.00 42.66 223 TYR B CA 1
ATOM 8263 C C . TYR B 2 242 ? 46.182 -11.952 -18.201 1.00 45.99 223 TYR B C 1
ATOM 8264 O O . TYR B 2 242 ? 44.985 -12.082 -18.460 1.00 49.34 223 TYR B O 1
ATOM 8273 N N . GLU B 2 243 ? 46.649 -11.797 -16.966 1.00 45.42 224 GLU B N 1
ATOM 8274 C CA . GLU B 2 243 ? 45.777 -11.763 -15.800 1.00 54.37 224 GLU B CA 1
ATOM 8275 C C . GLU B 2 243 ? 46.224 -10.693 -14.816 1.00 56.37 224 GLU B C 1
ATOM 8276 O O . GLU B 2 243 ? 47.236 -10.023 -15.020 1.00 52.50 224 GLU B O 1
ATOM 8282 N N . LEU B 2 244 ? 45.465 -10.549 -13.738 1.00 63.15 225 LEU B N 1
ATOM 8283 C CA . LEU B 2 244 ? 45.813 -9.613 -12.682 1.00 62.16 225 LEU B CA 1
ATOM 8284 C C . LEU B 2 244 ? 45.944 -10.338 -11.350 1.00 55.13 225 LEU B C 1
ATOM 8285 O O . LEU B 2 244 ? 45.214 -11.286 -11.078 1.00 61.39 225 LEU B O 1
ATOM 8290 N N . LEU B 2 245 ? 46.883 -9.895 -10.525 1.00 46.93 226 LEU B N 1
ATOM 8291 C CA . LEU B 2 245 ? 46.984 -10.400 -9.162 1.00 51.14 226 LEU B CA 1
ATOM 8292 C C . LEU B 2 245 ? 46.094 -9.564 -8.252 1.00 54.49 226 LEU B C 1
ATOM 8293 O O . LEU B 2 245 ? 46.187 -8.335 -8.248 1.00 67.97 226 LEU B O 1
ATOM 8298 N N . CYS B 2 246 ? 45.227 -10.225 -7.490 1.00 44.70 227 CYS B N 1
ATOM 8299 C CA . CYS B 2 246 ? 44.419 -9.532 -6.488 1.00 48.92 227 CYS B CA 1
ATOM 8300 C C . CYS B 2 246 ? 45.031 -9.721 -5.099 1.00 55.96 227 CYS B C 1
ATOM 8301 O O . CYS B 2 246 ? 45.752 -10.691 -4.861 1.00 51.78 227 CYS B O 1
ATOM 8304 N N . LEU B 2 247 ? 44.746 -8.790 -4.192 1.00 56.72 228 LEU B N 1
ATOM 8305 C CA . LEU B 2 247 ? 45.315 -8.818 -2.847 1.00 50.37 228 LEU B CA 1
ATOM 8306 C C . LEU B 2 247 ? 44.882 -10.033 -2.024 1.00 51.89 228 LEU B C 1
ATOM 8307 O O . LEU B 2 247 ? 45.558 -10.415 -1.066 1.00 48.79 228 LEU B O 1
ATOM 8312 N N . ASP B 2 248 ? 43.756 -10.635 -2.398 1.00 45.90 229 ASP B N 1
ATOM 8313 C CA . ASP B 2 248 ? 43.227 -11.784 -1.672 1.00 57.89 229 ASP B CA 1
ATOM 8314 C C . ASP B 2 248 ? 43.844 -13.095 -2.151 1.00 68.48 229 ASP B C 1
ATOM 8315 O O . ASP B 2 248 ? 43.311 -14.173 -1.881 1.00 67.56 229 ASP B O 1
ATOM 8320 N N . ASN B 2 249 ? 44.954 -12.987 -2.875 1.00 63.08 230 ASN B N 1
ATOM 8321 C CA . ASN B 2 249 ? 45.660 -14.141 -3.425 1.00 57.29 230 ASN B CA 1
ATOM 8322 C C . ASN B 2 249 ? 44.856 -14.968 -4.440 1.00 55.68 230 ASN B C 1
ATOM 8323 O O . ASN B 2 249 ? 44.848 -16.196 -4.397 1.00 57.09 230 ASN B O 1
ATOM 8328 N N . THR B 2 250 ? 44.178 -14.276 -5.350 1.00 47.58 231 THR B N 1
ATOM 8329 C CA . THR B 2 250 ? 43.565 -14.910 -6.510 1.00 48.59 231 THR B CA 1
ATOM 8330 C C . THR B 2 250 ? 43.924 -14.104 -7.751 1.00 49.90 231 THR B C 1
ATOM 8331 O O . THR B 2 250 ? 44.504 -13.021 -7.651 1.00 54.95 231 THR B O 1
ATOM 8335 N N . ARG B 2 251 ? 43.577 -14.630 -8.919 1.00 50.95 232 ARG B N 1
ATOM 8336 C CA . ARG B 2 251 ? 43.763 -13.898 -10.165 1.00 44.75 232 ARG B CA 1
ATOM 8337 C C . ARG B 2 251 ? 42.423 -13.559 -10.798 1.00 48.87 232 ARG B C 1
ATOM 8338 O O . ARG B 2 251 ? 41.425 -14.241 -10.566 1.00 59.67 232 ARG B O 1
ATOM 8346 N N . LYS B 2 252 ? 42.409 -12.493 -11.589 1.00 50.22 233 LYS B N 1
ATOM 8347 C CA . LYS B 2 252 ? 41.240 -12.115 -12.374 1.00 57.81 233 LYS B CA 1
ATOM 8348 C C . LYS B 2 252 ? 41.689 -11.560 -13.725 1.00 61.68 233 LYS B C 1
ATOM 8349 O O . LYS B 2 252 ? 42.783 -11.006 -13.838 1.00 64.68 233 LYS B O 1
ATOM 8355 N N . PRO B 2 253 ? 40.847 -11.717 -14.756 1.00 56.86 234 PRO B N 1
ATOM 8356 C CA . PRO B 2 253 ? 41.137 -11.184 -16.093 1.00 66.46 234 PRO B CA 1
ATOM 8357 C C . PRO B 2 253 ? 41.393 -9.674 -16.064 1.00 65.25 234 PRO B C 1
ATOM 8358 O O . PRO B 2 253 ? 40.885 -8.990 -15.178 1.00 61.82 234 PRO B O 1
ATOM 8362 N N . VAL B 2 254 ? 42.157 -9.168 -17.030 1.00 64.74 235 VAL B N 1
ATOM 8363 C CA . VAL B 2 254 ? 42.624 -7.783 -17.004 1.00 64.41 235 VAL B CA 1
ATOM 8364 C C . VAL B 2 254 ? 41.514 -6.747 -17.137 1.00 65.40 235 VAL B C 1
ATOM 8365 O O . VAL B 2 254 ? 41.740 -5.561 -16.896 1.00 73.82 235 VAL B O 1
ATOM 8369 N N . ASP B 2 255 ? 40.319 -7.187 -17.521 1.00 61.79 236 ASP B N 1
ATOM 8370 C CA . ASP B 2 255 ? 39.200 -6.261 -17.684 1.00 69.44 236 ASP B CA 1
ATOM 8371 C C . ASP B 2 255 ? 38.401 -6.119 -16.395 1.00 62.55 236 ASP B C 1
ATOM 8372 O O . ASP B 2 255 ? 37.390 -5.423 -16.355 1.00 69.79 236 ASP B O 1
ATOM 8377 N N . GLU B 2 256 ? 38.868 -6.780 -15.343 1.00 57.07 237 GLU B N 1
ATOM 8378 C CA . GLU B 2 256 ? 38.214 -6.714 -14.043 1.00 55.20 237 GLU B CA 1
ATOM 8379 C C . GLU B 2 256 ? 39.109 -6.028 -13.017 1.00 60.97 237 GLU B C 1
ATOM 8380 O O . GLU B 2 256 ? 39.161 -6.428 -11.855 1.00 63.74 237 GLU B O 1
ATOM 8386 N N . TYR B 2 257 ? 39.806 -4.986 -13.455 1.00 71.49 238 TYR B N 1
ATOM 8387 C CA . TYR B 2 257 ? 40.721 -4.258 -12.587 1.00 76.26 238 TYR B CA 1
ATOM 8388 C C . TYR B 2 257 ? 40.013 -3.580 -11.415 1.00 75.19 238 TYR B C 1
ATOM 8389 O O . TYR B 2 257 ? 40.611 -3.369 -10.359 1.00 71.68 238 TYR B O 1
ATOM 8398 N N . LYS B 2 258 ? 38.740 -3.246 -11.601 1.00 73.50 239 LYS B N 1
ATOM 8399 C CA . LYS B 2 258 ? 37.978 -2.570 -10.557 1.00 72.85 239 LYS B CA 1
ATOM 8400 C C . LYS B 2 258 ? 37.781 -3.467 -9.345 1.00 71.88 239 LYS B C 1
ATOM 8401 O O . LYS B 2 258 ? 37.585 -2.980 -8.233 1.00 85.47 239 LYS B O 1
ATOM 8407 N N . ASP B 2 259 ? 37.840 -4.776 -9.565 1.00 66.43 240 ASP B N 1
ATOM 8408 C CA . ASP B 2 259 ? 37.701 -5.740 -8.478 1.00 71.30 240 ASP B CA 1
ATOM 8409 C C . ASP B 2 259 ? 39.021 -6.447 -8.198 1.00 72.02 240 ASP B C 1
ATOM 8410 O O . ASP B 2 259 ? 39.061 -7.404 -7.427 1.00 70.31 240 ASP B O 1
ATOM 8415 N N . CYS B 2 260 ? 40.098 -5.979 -8.823 1.00 59.92 241 CYS B N 1
ATOM 8416 C CA . CYS B 2 260 ? 41.384 -6.654 -8.704 1.00 53.97 241 CYS B CA 1
ATOM 8417 C C . CYS B 2 260 ? 42.558 -5.709 -8.932 1.00 55.28 241 CYS B C 1
ATOM 8418 O O . CYS B 2 260 ? 43.236 -5.784 -9.955 1.00 62.17 241 CYS B O 1
ATOM 8421 N N . HIS B 2 261 ? 42.802 -4.826 -7.969 1.00 58.11 242 HIS B N 1
ATOM 8422 C CA . HIS B 2 261 ? 43.876 -3.842 -8.091 1.00 54.74 242 HIS B CA 1
ATOM 8423 C C . HIS B 2 261 ? 44.651 -3.705 -6.785 1.00 53.95 242 HIS B C 1
ATOM 8424 O O . HIS B 2 261 ? 44.133 -4.022 -5.721 1.00 51.95 242 HIS B O 1
ATOM 8431 N N . LEU B 2 262 ? 45.890 -3.228 -6.868 1.00 56.06 243 LEU B N 1
ATOM 8432 C CA . LEU B 2 262 ? 46.688 -2.986 -5.672 1.00 47.08 243 LEU B CA 1
ATOM 8433 C C . LEU B 2 262 ? 46.136 -1.807 -4.889 1.00 54.72 243 LEU B C 1
ATOM 8434 O O . LEU B 2 262 ? 46.068 -1.846 -3.662 1.00 52.86 243 LEU B O 1
ATOM 8439 N N . ALA B 2 263 ? 45.739 -0.760 -5.608 1.00 47.17 244 ALA B N 1
ATOM 8440 C CA . ALA B 2 263 ? 45.224 0.449 -4.977 1.00 52.78 244 ALA B CA 1
ATOM 8441 C C . ALA B 2 263 ? 44.502 1.342 -5.973 1.00 68.25 244 ALA B C 1
ATOM 8442 O O . ALA B 2 263 ? 44.815 1.350 -7.165 1.00 71.13 244 ALA B O 1
ATOM 8444 N N . GLN B 2 264 ? 43.530 2.094 -5.474 1.00 65.42 245 GLN B N 1
ATOM 8445 C CA . GLN B 2 264 ? 42.884 3.120 -6.274 1.00 57.24 245 GLN B CA 1
ATOM 8446 C C . GLN B 2 264 ? 43.503 4.454 -5.900 1.00 56.75 245 GLN B C 1
ATOM 8447 O O . GLN B 2 264 ? 43.732 4.727 -4.724 1.00 72.28 245 GLN B O 1
ATOM 8453 N N . VAL B 2 265 ? 43.794 5.276 -6.901 1.00 58.00 246 VAL B N 1
ATOM 8454 C CA . VAL B 2 265 ? 44.526 6.520 -6.671 1.00 63.70 246 VAL B CA 1
ATOM 8455 C C . VAL B 2 265 ? 43.919 7.709 -7.416 1.00 62.28 246 VAL B C 1
ATOM 8456 O O . VAL B 2 265 ? 43.617 7.614 -8.604 1.00 60.14 246 VAL B O 1
ATOM 8460 N N . PRO B 2 266 ? 43.733 8.836 -6.711 1.00 65.60 247 PRO B N 1
ATOM 8461 C CA . PRO B 2 266 ? 43.272 10.081 -7.335 1.00 54.82 247 PRO B CA 1
ATOM 8462 C C . PRO B 2 266 ? 44.378 10.745 -8.148 1.00 59.62 247 PRO B C 1
ATOM 8463 O O . PRO B 2 266 ? 45.475 10.952 -7.634 1.00 68.77 247 PRO B O 1
ATOM 8467 N N . SER B 2 267 ? 44.089 11.065 -9.405 1.00 66.29 248 SER B N 1
ATOM 8468 C CA . SER B 2 267 ? 45.089 11.644 -10.292 1.00 76.67 248 SER B CA 1
ATOM 8469 C C . SER B 2 267 ? 45.526 13.017 -9.804 1.00 87.89 248 SER B C 1
ATOM 8470 O O . SER B 2 267 ? 46.572 13.152 -9.173 1.00 100.70 248 SER B O 1
ATOM 8473 N N . HIS B 2 268 ? 44.718 14.032 -10.095 1.00 85.66 249 HIS B N 1
ATOM 8474 C CA . HIS B 2 268 ? 45.020 15.400 -9.683 1.00 87.21 249 HIS B CA 1
ATOM 8475 C C . HIS B 2 268 ? 43.907 15.992 -8.824 1.00 82.16 249 HIS B C 1
ATOM 8476 O O . HIS B 2 268 ? 42.766 16.128 -9.267 1.00 87.10 249 HIS B O 1
ATOM 8483 N N . THR B 2 269 ? 44.259 16.353 -7.595 1.00 66.57 250 THR B N 1
ATOM 8484 C CA . THR B 2 269 ? 43.288 16.801 -6.608 1.00 66.06 250 THR B CA 1
ATOM 8485 C C . THR B 2 269 ? 43.662 18.172 -6.042 1.00 78.97 250 THR B C 1
ATOM 8486 O O . THR B 2 269 ? 44.777 18.368 -5.549 1.00 77.34 250 THR B O 1
ATOM 8490 N N . VAL B 2 270 ? 42.735 19.125 -6.125 1.00 79.20 251 VAL B N 1
ATOM 8491 C CA . VAL B 2 270 ? 42.929 20.418 -5.473 1.00 83.11 251 VAL B CA 1
ATOM 8492 C C . VAL B 2 270 ? 42.458 20.325 -4.022 1.00 82.74 251 VAL B C 1
ATOM 8493 O O . VAL B 2 270 ? 41.437 19.698 -3.727 1.00 77.23 251 VAL B O 1
ATOM 8497 N N . VAL B 2 271 ? 43.216 20.938 -3.119 1.00 85.72 252 VAL B N 1
ATOM 8498 C CA . VAL B 2 271 ? 43.017 20.726 -1.692 1.00 93.63 252 VAL B CA 1
ATOM 8499 C C . VAL B 2 271 ? 43.067 22.021 -0.871 1.00 100.49 252 VAL B C 1
ATOM 8500 O O . VAL B 2 271 ? 43.999 22.816 -0.995 1.00 100.37 252 VAL B O 1
ATOM 8504 N N . ALA B 2 272 ? 42.051 22.223 -0.034 1.00 112.33 253 ALA B N 1
ATOM 8505 C CA . ALA B 2 272 ? 41.960 23.409 0.817 1.00 116.79 253 ALA B CA 1
ATOM 8506 C C . ALA B 2 272 ? 42.354 23.106 2.263 1.00 117.86 253 ALA B C 1
ATOM 8507 O O . ALA B 2 272 ? 42.630 21.961 2.609 1.00 117.40 253 ALA B O 1
ATOM 8509 N N . ARG B 2 273 ? 42.353 24.137 3.105 1.00 123.92 254 ARG B N 1
ATOM 8510 C CA . ARG B 2 273 ? 42.850 24.027 4.478 1.00 127.89 254 ARG B CA 1
ATOM 8511 C C . ARG B 2 273 ? 41.851 23.443 5.481 1.00 124.13 254 ARG B C 1
ATOM 8512 O O . ARG B 2 273 ? 41.811 23.870 6.635 1.00 124.18 254 ARG B O 1
ATOM 8514 N N . SER B 2 274 ? 41.058 22.470 5.039 1.00 120.36 255 SER B N 1
ATOM 8515 C CA . SER B 2 274 ? 40.135 21.742 5.914 1.00 116.77 255 SER B CA 1
ATOM 8516 C C . SER B 2 274 ? 39.112 22.644 6.606 1.00 117.00 255 SER B C 1
ATOM 8517 O O . SER B 2 274 ? 38.395 23.401 5.948 1.00 113.09 255 SER B O 1
ATOM 8520 N N . MET B 2 275 ? 39.048 22.545 7.933 1.00 124.58 256 MET B N 1
ATOM 8521 C CA . MET B 2 275 ? 38.127 23.352 8.733 1.00 129.75 256 MET B CA 1
ATOM 8522 C C . MET B 2 275 ? 38.737 24.711 9.073 1.00 127.68 256 MET B C 1
ATOM 8523 O O . MET B 2 275 ? 39.415 24.862 10.089 1.00 122.12 256 MET B O 1
ATOM 8525 N N . GLY B 2 276 ? 38.483 25.696 8.218 1.00 129.42 257 GLY B N 1
ATOM 8526 C CA . GLY B 2 276 ? 39.080 27.009 8.362 1.00 135.39 257 GLY B CA 1
ATOM 8527 C C . GLY B 2 276 ? 39.699 27.452 7.052 1.00 141.40 257 GLY B C 1
ATOM 8528 O O . GLY B 2 276 ? 40.918 27.584 6.936 1.00 144.28 257 GLY B O 1
ATOM 8529 N N . GLY B 2 277 ? 38.847 27.673 6.058 1.00 141.87 258 GLY B N 1
ATOM 8530 C CA . GLY B 2 277 ? 39.297 28.055 4.734 1.00 143.33 258 GLY B CA 1
ATOM 8531 C C . GLY B 2 277 ? 38.204 27.828 3.711 1.00 140.99 258 GLY B C 1
ATOM 8532 O O . GLY B 2 277 ? 37.475 26.839 3.786 1.00 134.64 258 GLY B O 1
ATOM 8533 N N . LYS B 2 278 ? 38.089 28.750 2.760 1.00 145.11 259 LYS B N 1
ATOM 8534 C CA . LYS B 2 278 ? 37.048 28.684 1.741 1.00 138.36 259 LYS B CA 1
ATOM 8535 C C . LYS B 2 278 ? 37.134 27.392 0.941 1.00 129.21 259 LYS B C 1
ATOM 8536 O O . LYS B 2 278 ? 38.186 27.055 0.400 1.00 117.88 259 LYS B O 1
ATOM 8538 N N . GLU B 2 279 ? 36.022 26.667 0.887 1.00 134.27 260 GLU B N 1
ATOM 8539 C CA . GLU B 2 279 ? 35.943 25.433 0.118 1.00 125.24 260 GLU B CA 1
ATOM 8540 C C . GLU B 2 279 ? 34.814 25.507 -0.905 1.00 129.27 260 GLU B C 1
ATOM 8541 O O . GLU B 2 279 ? 35.001 25.174 -2.074 1.00 132.22 260 GLU B O 1
ATOM 8547 N N . ASP B 2 280 ? 33.645 25.956 -0.458 1.00 131.70 261 ASP B N 1
ATOM 8548 C CA . ASP B 2 280 ? 32.489 26.098 -1.332 1.00 137.27 261 ASP B CA 1
ATOM 8549 C C . ASP B 2 280 ? 32.706 27.239 -2.320 1.00 135.54 261 ASP B C 1
ATOM 8550 O O . ASP B 2 280 ? 32.114 27.263 -3.400 1.00 127.75 261 ASP B O 1
ATOM 8555 N N . LEU B 2 281 ? 33.562 28.184 -1.941 1.00 139.62 262 LEU B N 1
ATOM 8556 C CA . LEU B 2 281 ? 33.901 29.303 -2.809 1.00 143.69 262 LEU B CA 1
ATOM 8557 C C . LEU B 2 281 ? 34.884 28.860 -3.884 1.00 134.44 262 LEU B C 1
ATOM 8558 O O . LEU B 2 281 ? 34.865 29.368 -5.007 1.00 134.91 262 LEU B O 1
ATOM 8563 N N . ILE B 2 282 ? 35.744 27.908 -3.534 1.00 120.75 263 ILE B N 1
ATOM 8564 C CA . ILE B 2 282 ? 36.694 27.357 -4.490 1.00 115.82 263 ILE B CA 1
ATOM 8565 C C . ILE B 2 282 ? 35.961 26.598 -5.593 1.00 116.76 263 ILE B C 1
ATOM 8566 O O . ILE B 2 282 ? 36.304 26.714 -6.769 1.00 113.41 263 ILE B O 1
ATOM 8571 N N . TRP B 2 283 ? 34.942 25.833 -5.216 1.00 119.94 264 TRP B N 1
ATOM 8572 C CA . TRP B 2 283 ? 34.141 25.124 -6.207 1.00 122.05 264 TRP B CA 1
ATOM 8573 C C . TRP B 2 283 ? 33.320 26.085 -7.057 1.00 135.44 264 TRP B C 1
ATOM 8574 O O . TRP B 2 283 ? 33.225 25.916 -8.273 1.00 140.03 264 TRP B O 1
ATOM 8585 N N . GLU B 2 284 ? 32.724 27.084 -6.408 1.00 139.84 265 GLU B N 1
ATOM 8586 C CA . GLU B 2 284 ? 31.943 28.104 -7.103 1.00 139.48 265 GLU B CA 1
ATOM 8587 C C . GLU B 2 284 ? 32.801 28.781 -8.165 1.00 131.95 265 GLU B C 1
ATOM 8588 O O . GLU B 2 284 ? 32.316 29.145 -9.237 1.00 130.89 265 GLU B O 1
ATOM 8590 N N . LEU B 2 285 ? 34.084 28.932 -7.857 1.00 120.83 266 LEU B N 1
ATOM 8591 C CA . LEU B 2 285 ? 35.049 29.450 -8.811 1.00 117.26 266 LEU B CA 1
ATOM 8592 C C . LEU B 2 285 ? 35.274 28.463 -9.951 1.00 109.75 266 LEU B C 1
ATOM 8593 O O . LEU B 2 285 ? 34.910 28.733 -11.097 1.00 103.01 266 LEU B O 1
ATOM 8598 N N . LEU B 2 286 ? 35.870 27.318 -9.619 1.00 109.60 267 LEU B N 1
ATOM 8599 C CA . LEU B 2 286 ? 36.299 26.334 -10.612 1.00 105.95 267 LEU B CA 1
ATOM 8600 C C . LEU B 2 286 ? 35.165 25.845 -11.508 1.00 103.89 267 LEU B C 1
ATOM 8601 O O . LEU B 2 286 ? 35.390 25.516 -12.672 1.00 105.53 267 LEU B O 1
ATOM 8606 N N . ASN B 2 287 ? 33.950 25.796 -10.970 1.00 104.92 268 ASN B N 1
ATOM 8607 C CA . ASN B 2 287 ? 32.793 25.419 -11.775 1.00 111.43 268 ASN B CA 1
ATOM 8608 C C . ASN B 2 287 ? 32.422 26.528 -12.748 1.00 112.00 268 ASN B C 1
ATOM 8609 O O . ASN B 2 287 ? 32.146 26.269 -13.918 1.00 110.65 268 ASN B O 1
ATOM 8614 N N . GLN B 2 288 ? 32.414 27.764 -12.255 1.00 113.67 269 GLN B N 1
ATOM 8615 C CA . GLN B 2 288 ? 32.159 28.917 -13.106 1.00 116.92 269 GLN B CA 1
ATOM 8616 C C . GLN B 2 288 ? 33.293 29.055 -14.112 1.00 119.21 269 GLN B C 1
ATOM 8617 O O . GLN B 2 288 ? 33.073 29.440 -15.261 1.00 126.95 269 GLN B O 1
ATOM 8619 N N . ALA B 2 289 ? 34.477 28.655 -13.685 1.00 110.45 270 ALA B N 1
ATOM 8620 C CA . ALA B 2 289 ? 35.646 28.686 -14.532 1.00 115.08 270 ALA B CA 1
ATOM 8621 C C . ALA B 2 289 ? 35.558 27.666 -15.631 1.00 123.38 270 ALA B C 1
ATOM 8622 O O . ALA B 2 289 ? 36.245 27.756 -16.624 1.00 133.92 270 ALA B O 1
ATOM 8624 N N . GLN B 2 290 ? 34.725 26.669 -15.450 1.00 121.27 271 GLN B N 1
ATOM 8625 C CA . GLN B 2 290 ? 34.527 25.732 -16.515 1.00 128.40 271 GLN B CA 1
ATOM 8626 C C . GLN B 2 290 ? 33.658 26.505 -17.442 1.00 145.27 271 GLN B C 1
ATOM 8627 O O . GLN B 2 290 ? 34.119 27.088 -18.398 1.00 145.45 271 GLN B O 1
ATOM 8633 N N . GLU B 2 291 ? 32.381 26.534 -17.115 1.00 159.23 272 GLU B N 1
ATOM 8634 C CA . GLU B 2 291 ? 31.419 27.311 -17.855 1.00 168.83 272 GLU B CA 1
ATOM 8635 C C . GLU B 2 291 ? 32.106 28.038 -18.975 1.00 171.75 272 GLU B C 1
ATOM 8636 O O . GLU B 2 291 ? 32.488 27.449 -19.974 1.00 172.36 272 GLU B O 1
ATOM 8642 N N . HIS B 2 292 ? 32.244 29.341 -18.802 1.00 175.55 273 HIS B N 1
ATOM 8643 C CA . HIS B 2 292 ? 32.904 30.148 -19.794 1.00 176.43 273 HIS B CA 1
ATOM 8644 C C . HIS B 2 292 ? 34.110 29.347 -20.167 1.00 183.84 273 HIS B C 1
ATOM 8645 O O . HIS B 2 292 ? 35.097 29.372 -19.471 1.00 180.43 273 HIS B O 1
ATOM 8652 N N . PHE B 2 293 ? 33.998 28.611 -21.257 1.00 191.34 274 PHE B N 1
ATOM 8653 C CA . PHE B 2 293 ? 35.073 27.780 -21.712 1.00 187.96 274 PHE B CA 1
ATOM 8654 C C . PHE B 2 293 ? 36.295 28.636 -21.821 1.00 187.14 274 PHE B C 1
ATOM 8655 O O . PHE B 2 293 ? 37.353 28.174 -22.213 1.00 191.98 274 PHE B O 1
ATOM 8663 N N . GLY B 2 294 ? 36.158 29.892 -21.436 1.00 177.45 275 GLY B N 1
ATOM 8664 C CA . GLY B 2 294 ? 37.322 30.693 -21.176 1.00 168.14 275 GLY B CA 1
ATOM 8665 C C . GLY B 2 294 ? 38.059 29.756 -20.267 1.00 158.14 275 GLY B C 1
ATOM 8666 O O . GLY B 2 294 ? 39.246 29.888 -20.028 1.00 153.83 275 GLY B O 1
ATOM 8667 N N . LYS B 2 295 ? 37.294 28.796 -19.764 1.00 156.48 276 LYS B N 1
ATOM 8668 C CA . LYS B 2 295 ? 37.771 27.636 -19.040 1.00 155.75 276 LYS B CA 1
ATOM 8669 C C . LYS B 2 295 ? 38.701 26.890 -19.958 1.00 162.63 276 LYS B C 1
ATOM 8670 O O . LYS B 2 295 ? 39.891 27.116 -19.933 1.00 176.08 276 LYS B O 1
ATOM 8672 N N . ASP B 2 296 ? 38.168 26.011 -20.791 1.00 152.77 277 ASP B N 1
ATOM 8673 C CA . ASP B 2 296 ? 39.054 25.327 -21.706 1.00 153.64 277 ASP B CA 1
ATOM 8674 C C . ASP B 2 296 ? 38.418 24.300 -22.616 1.00 159.35 277 ASP B C 1
ATOM 8675 O O . ASP B 2 296 ? 38.780 23.142 -22.591 1.00 162.49 277 ASP B O 1
ATOM 8677 N N . LYS B 2 297 ? 37.511 24.756 -23.463 1.00 158.55 278 LYS B N 1
ATOM 8678 C CA . LYS B 2 297 ? 36.990 23.958 -24.554 1.00 154.08 278 LYS B CA 1
ATOM 8679 C C . LYS B 2 297 ? 36.249 24.900 -25.458 1.00 151.86 278 LYS B C 1
ATOM 8680 O O . LYS B 2 297 ? 35.343 24.525 -26.181 1.00 153.05 278 LYS B O 1
ATOM 8682 N N . SER B 2 298 ? 36.672 26.150 -25.368 1.00 146.75 279 SER B N 1
ATOM 8683 C CA . SER B 2 298 ? 36.296 27.226 -26.253 1.00 155.00 279 SER B CA 1
ATOM 8684 C C . SER B 2 298 ? 37.615 27.932 -26.422 1.00 166.97 279 SER B C 1
ATOM 8685 O O . SER B 2 298 ? 38.664 27.316 -26.294 1.00 168.77 279 SER B O 1
ATOM 8688 N N . LYS B 2 299 ? 37.576 29.228 -26.668 1.00 177.10 280 LYS B N 1
ATOM 8689 C CA . LYS B 2 299 ? 38.801 29.983 -26.805 1.00 181.14 280 LYS B CA 1
ATOM 8690 C C . LYS B 2 299 ? 39.136 30.604 -25.478 1.00 189.18 280 LYS B C 1
ATOM 8691 O O . LYS B 2 299 ? 38.292 30.681 -24.604 1.00 193.53 280 LYS B O 1
ATOM 8693 N N . GLU B 2 300 ? 40.371 31.050 -25.330 1.00 190.25 281 GLU B N 1
ATOM 8694 C CA . GLU B 2 300 ? 40.820 31.636 -24.080 1.00 187.98 281 GLU B CA 1
ATOM 8695 C C . GLU B 2 300 ? 40.372 30.835 -22.857 1.00 192.82 281 GLU B C 1
ATOM 8696 O O . GLU B 2 300 ? 39.199 30.810 -22.498 1.00 196.40 281 GLU B O 1
ATOM 8698 N N . PHE B 2 301 ? 41.326 30.197 -22.200 1.00 188.33 282 PHE B N 1
ATOM 8699 C CA . PHE B 2 301 ? 42.678 30.119 -22.699 1.00 183.88 282 PHE B CA 1
ATOM 8700 C C . PHE B 2 301 ? 42.901 28.642 -22.769 1.00 166.00 282 PHE B C 1
ATOM 8701 O O . PHE B 2 301 ? 44.015 28.160 -22.918 1.00 159.62 282 PHE B O 1
ATOM 8703 N N . GLN B 2 302 ? 41.800 27.923 -22.640 1.00 162.31 283 GLN B N 1
ATOM 8704 C CA . GLN B 2 302 ? 41.846 26.542 -22.259 1.00 160.80 283 GLN B CA 1
ATOM 8705 C C . GLN B 2 302 ? 42.671 26.564 -20.992 1.00 156.30 283 GLN B C 1
ATOM 8706 O O . GLN B 2 302 ? 43.863 26.856 -21.031 1.00 157.20 283 GLN B O 1
ATOM 8712 N N . LEU B 2 303 ? 42.027 26.289 -19.865 1.00 147.54 284 LEU B N 1
ATOM 8713 C CA . LEU B 2 303 ? 42.663 26.403 -18.564 1.00 136.49 284 LEU B CA 1
ATOM 8714 C C . LEU B 2 303 ? 43.757 25.394 -18.455 1.00 121.30 284 LEU B C 1
ATOM 8715 O O . LEU B 2 303 ? 44.771 25.635 -17.844 1.00 115.76 284 LEU B O 1
ATOM 8717 N N . PHE B 2 304 ? 43.538 24.257 -19.081 1.00 112.80 285 PHE B N 1
ATOM 8718 C CA . PHE B 2 304 ? 44.354 23.088 -18.860 1.00 119.63 285 PHE B CA 1
ATOM 8719 C C . PHE B 2 304 ? 45.726 23.089 -19.521 1.00 123.70 285 PHE B C 1
ATOM 8720 O O . PHE B 2 304 ? 46.700 22.665 -18.927 1.00 115.33 285 PHE B O 1
ATOM 8728 N N . SER B 2 305 ? 45.797 23.590 -20.741 1.00 139.61 286 SER B N 1
ATOM 8729 C CA . SER B 2 305 ? 47.042 23.693 -21.499 1.00 150.01 286 SER B CA 1
ATOM 8730 C C . SER B 2 305 ? 47.739 25.034 -21.274 1.00 157.33 286 SER B C 1
ATOM 8731 O O . SER B 2 305 ? 47.090 26.055 -21.044 1.00 153.46 286 SER B O 1
ATOM 8734 N N . SER B 2 306 ? 49.066 25.024 -21.344 1.00 164.11 287 SER B N 1
ATOM 8735 C CA . SER B 2 306 ? 49.855 26.232 -21.129 1.00 171.15 287 SER B CA 1
ATOM 8736 C C . SER B 2 306 ? 50.709 26.568 -22.351 1.00 168.61 287 SER B C 1
ATOM 8737 O O . SER B 2 306 ? 51.223 25.671 -23.019 1.00 169.67 287 SER B O 1
ATOM 8740 N N . PRO B 2 307 ? 50.859 27.868 -22.647 1.00 162.90 288 PRO B N 1
ATOM 8741 C CA . PRO B 2 307 ? 51.654 28.312 -23.798 1.00 171.07 288 PRO B CA 1
ATOM 8742 C C . PRO B 2 307 ? 53.150 28.071 -23.600 1.00 176.41 288 PRO B C 1
ATOM 8743 O O . PRO B 2 307 ? 53.879 27.908 -24.578 1.00 173.26 288 PRO B O 1
ATOM 8747 N N . HIS B 2 308 ? 53.596 28.049 -22.347 1.00 181.04 289 HIS B N 1
ATOM 8748 C CA . HIS B 2 308 ? 55.007 27.838 -22.040 1.00 179.43 289 HIS B CA 1
ATOM 8749 C C . HIS B 2 308 ? 55.218 26.725 -21.015 1.00 166.07 289 HIS B C 1
ATOM 8750 O O . HIS B 2 308 ? 55.630 26.982 -19.883 1.00 158.27 289 HIS B O 1
ATOM 8757 N N . GLY B 2 309 ? 54.937 25.489 -21.420 1.00 162.90 290 GLY B N 1
ATOM 8758 C CA . GLY B 2 309 ? 55.128 24.337 -20.558 1.00 163.18 290 GLY B CA 1
ATOM 8759 C C . GLY B 2 309 ? 54.072 23.264 -20.751 1.00 165.11 290 GLY B C 1
ATOM 8760 O O . GLY B 2 309 ? 53.148 23.423 -21.550 1.00 168.45 290 GLY B O 1
ATOM 8761 N N . LYS B 2 310 ? 54.219 22.165 -20.016 1.00 161.32 291 LYS B N 1
ATOM 8762 C CA . LYS B 2 310 ? 53.264 21.062 -20.059 1.00 156.63 291 LYS B CA 1
ATOM 8763 C C . LYS B 2 310 ? 52.784 20.735 -18.650 1.00 152.51 291 LYS B C 1
ATOM 8764 O O . LYS B 2 310 ? 53.592 20.598 -17.729 1.00 154.42 291 LYS B O 1
ATOM 8766 N N . ASP B 2 311 ? 51.468 20.613 -18.492 1.00 143.59 292 ASP B N 1
ATOM 8767 C CA . ASP B 2 311 ? 50.850 20.370 -17.186 1.00 120.99 292 ASP B CA 1
ATOM 8768 C C . ASP B 2 311 ? 51.302 21.418 -16.154 1.00 121.87 292 ASP B C 1
ATOM 8769 O O . ASP B 2 311 ? 51.711 21.082 -15.042 1.00 114.75 292 ASP B O 1
ATOM 8774 N N . LEU B 2 312 ? 51.217 22.689 -16.540 1.00 124.72 293 LEU B N 1
ATOM 8775 C CA . LEU B 2 312 ? 51.692 23.791 -15.706 1.00 127.45 293 LEU B CA 1
ATOM 8776 C C . LEU B 2 312 ? 50.888 23.951 -14.421 1.00 125.41 293 LEU B C 1
ATOM 8777 O O . LEU B 2 312 ? 51.359 23.598 -13.340 1.00 120.83 293 LEU B O 1
ATOM 8779 N N . LEU B 2 313 ? 49.680 24.493 -14.544 1.00 123.16 294 LEU B N 1
ATOM 8780 C CA . LEU B 2 313 ? 48.824 24.735 -13.389 1.00 120.30 294 LEU B CA 1
ATOM 8781 C C . LEU B 2 313 ? 47.918 23.537 -13.116 1.00 126.75 294 LEU B C 1
ATOM 8782 O O . LEU B 2 313 ? 47.767 23.115 -11.972 1.00 122.91 294 LEU B O 1
ATOM 8787 N N . PHE B 2 314 ? 47.315 23.002 -14.175 1.00 131.15 295 PHE B N 1
ATOM 8788 C CA . PHE B 2 314 ? 46.538 21.767 -14.097 1.00 109.37 295 PHE B CA 1
ATOM 8789 C C . PHE B 2 314 ? 47.052 20.799 -15.155 1.00 113.55 295 PHE B C 1
ATOM 8790 O O . PHE B 2 314 ? 47.741 21.205 -16.091 1.00 113.67 295 PHE B O 1
ATOM 8798 N N . LYS B 2 315 ? 46.722 19.521 -15.009 1.00 121.21 296 LYS B N 1
ATOM 8799 C CA . LYS B 2 315 ? 47.105 18.528 -16.006 1.00 116.84 296 LYS B CA 1
ATOM 8800 C C . LYS B 2 315 ? 46.415 18.835 -17.336 1.00 117.69 296 LYS B C 1
ATOM 8801 O O . LYS B 2 315 ? 45.224 19.146 -17.366 1.00 114.09 296 LYS B O 1
ATOM 8803 N N . ASP B 2 316 ? 47.170 18.758 -18.429 1.00 123.82 297 ASP B N 1
ATOM 8804 C CA . ASP B 2 316 ? 46.644 19.064 -19.761 1.00 127.03 297 ASP B CA 1
ATOM 8805 C C . ASP B 2 316 ? 45.569 18.079 -20.209 1.00 114.92 297 ASP B C 1
ATOM 8806 O O . ASP B 2 316 ? 44.784 18.375 -21.112 1.00 108.25 297 ASP B O 1
ATOM 8811 N N . SER B 2 317 ? 45.541 16.908 -19.580 1.00 95.98 298 SER B N 1
ATOM 8812 C CA . SER B 2 317 ? 44.598 15.863 -19.957 1.00 98.74 298 SER B CA 1
ATOM 8813 C C . SER B 2 317 ? 43.198 16.142 -19.421 1.00 92.79 298 SER B C 1
ATOM 8814 O O . SER B 2 317 ? 42.236 15.471 -19.799 1.00 84.58 298 SER B O 1
ATOM 8817 N N . ALA B 2 318 ? 43.091 17.140 -18.547 1.00 89.84 299 ALA B N 1
ATOM 8818 C CA . ALA B 2 318 ? 41.840 17.428 -17.848 1.00 97.20 299 ALA B CA 1
ATOM 8819 C C . ALA B 2 318 ? 40.665 17.736 -18.779 1.00 98.72 299 ALA B C 1
ATOM 8820 O O . ALA B 2 318 ? 40.849 18.215 -19.897 1.00 98.81 299 ALA B O 1
ATOM 8822 N N . HIS B 2 319 ? 39.459 17.434 -18.308 1.00 95.04 300 HIS B N 1
ATOM 8823 C CA . HIS B 2 319 ? 38.233 17.707 -19.049 1.00 99.15 300 HIS B CA 1
ATOM 8824 C C . HIS B 2 319 ? 37.289 18.560 -18.211 1.00 105.72 300 HIS B C 1
ATOM 8825 O O . HIS B 2 319 ? 36.165 18.850 -18.625 1.00 105.65 300 HIS B O 1
ATOM 8832 N N . GLY B 2 320 ? 37.752 18.953 -17.028 1.00 107.86 301 GLY B N 1
ATOM 8833 C CA . GLY B 2 320 ? 36.959 19.764 -16.124 1.00 110.59 301 GLY B CA 1
ATOM 8834 C C . GLY B 2 320 ? 37.119 19.333 -14.678 1.00 101.36 301 GLY B C 1
ATOM 8835 O O . GLY B 2 320 ? 37.987 18.524 -14.358 1.00 91.94 301 GLY B O 1
ATOM 8836 N N . PHE B 2 321 ? 36.270 19.863 -13.805 1.00 103.33 302 PHE B N 1
ATOM 8837 C CA . PHE B 2 321 ? 36.393 19.602 -12.377 1.00 102.04 302 PHE B CA 1
ATOM 8838 C C . PHE B 2 321 ? 35.114 19.064 -11.745 1.00 104.47 302 PHE B C 1
ATOM 8839 O O . PHE B 2 321 ? 34.009 19.355 -12.202 1.00 102.20 302 PHE B O 1
ATOM 8847 N N . LEU B 2 322 ? 35.284 18.274 -10.689 1.00 102.79 303 LEU B N 1
ATOM 8848 C CA . LEU B 2 322 ? 34.167 17.771 -9.901 1.00 88.82 303 LEU B CA 1
ATOM 8849 C C . LEU B 2 322 ? 34.394 18.099 -8.433 1.00 94.68 303 LEU B C 1
ATOM 8850 O O . LEU B 2 322 ? 35.535 18.153 -7.972 1.00 104.52 303 LEU B O 1
ATOM 8855 N N . LYS B 2 323 ? 33.308 18.325 -7.702 1.00 89.89 304 LYS B N 1
ATOM 8856 C CA . LYS B 2 323 ? 33.398 18.629 -6.278 1.00 83.22 304 LYS B CA 1
ATOM 8857 C C . LYS B 2 323 ? 33.527 17.354 -5.452 1.00 83.84 304 LYS B C 1
ATOM 8858 O O . LYS B 2 323 ? 32.740 16.420 -5.613 1.00 83.72 304 LYS B O 1
ATOM 8860 N N . VAL B 2 324 ? 34.525 17.316 -4.576 1.00 84.02 305 VAL B N 1
ATOM 8861 C CA . VAL B 2 324 ? 34.671 16.206 -3.645 1.00 83.13 305 VAL B CA 1
ATOM 8862 C C . VAL B 2 324 ? 33.581 16.300 -2.586 1.00 92.46 305 VAL B C 1
ATOM 8863 O O . VAL B 2 324 ? 33.433 17.340 -1.943 1.00 105.11 305 VAL B O 1
ATOM 8867 N N . PRO B 2 325 ? 32.810 15.214 -2.409 1.00 80.29 306 PRO B N 1
ATOM 8868 C CA . PRO B 2 325 ? 31.709 15.143 -1.441 1.00 82.60 306 PRO B CA 1
ATOM 8869 C C . PRO B 2 325 ? 32.139 15.582 -0.043 1.00 98.77 306 PRO B C 1
ATOM 8870 O O . PRO B 2 325 ? 33.307 15.418 0.311 1.00 99.65 306 PRO B O 1
ATOM 8874 N N . PRO B 2 326 ? 31.201 16.144 0.736 1.00 110.28 307 PRO B N 1
ATOM 8875 C CA . PRO B 2 326 ? 31.452 16.720 2.063 1.00 113.04 307 PRO B CA 1
ATOM 8876 C C . PRO B 2 326 ? 32.120 15.756 3.043 1.00 110.30 307 PRO B C 1
ATOM 8877 O O . PRO B 2 326 ? 33.168 16.083 3.605 1.00 101.91 307 PRO B O 1
ATOM 8881 N N . ARG B 2 327 ? 31.520 14.583 3.233 1.00 108.29 308 ARG B N 1
ATOM 8882 C CA . ARG B 2 327 ? 31.961 13.631 4.253 1.00 104.33 308 ARG B CA 1
ATOM 8883 C C . ARG B 2 327 ? 33.260 12.918 3.884 1.00 90.70 308 ARG B C 1
ATOM 8884 O O . ARG B 2 327 ? 33.646 11.946 4.529 1.00 90.18 308 ARG B O 1
ATOM 8892 N N . MET B 2 328 ? 33.934 13.405 2.849 1.00 83.72 309 MET B N 1
ATOM 8893 C CA . MET B 2 328 ? 35.170 12.791 2.386 1.00 79.28 309 MET B CA 1
ATOM 8894 C C . MET B 2 328 ? 36.395 13.483 2.980 1.00 82.41 309 MET B C 1
ATOM 8895 O O . MET B 2 328 ? 36.684 14.636 2.663 1.00 94.37 309 MET B O 1
ATOM 8900 N N . ASP B 2 329 ? 37.105 12.777 3.851 1.00 77.16 310 ASP B N 1
ATOM 8901 C CA . ASP B 2 329 ? 38.396 13.248 4.336 1.00 75.97 310 ASP B CA 1
ATOM 8902 C C . ASP B 2 329 ? 39.485 12.685 3.434 1.00 76.26 310 ASP B C 1
ATOM 8903 O O . ASP B 2 329 ? 39.195 11.923 2.512 1.00 78.30 310 ASP B O 1
ATOM 8908 N N . ALA B 2 330 ? 40.733 13.049 3.704 1.00 69.98 311 ALA B N 1
ATOM 8909 C CA . ALA B 2 330 ? 41.847 12.615 2.865 1.00 66.26 311 ALA B CA 1
ATOM 8910 C C . ALA B 2 330 ? 42.010 11.095 2.786 1.00 66.34 311 ALA B C 1
ATOM 8911 O O . ALA B 2 330 ? 42.048 10.531 1.692 1.00 63.64 311 ALA B O 1
ATOM 8913 N N . LYS B 2 331 ? 42.112 10.438 3.938 1.00 62.67 312 LYS B N 1
ATOM 8914 C CA . LYS B 2 331 ? 42.365 9.000 3.961 1.00 65.95 312 LYS B CA 1
ATOM 8915 C C . LYS B 2 331 ? 41.253 8.202 3.274 1.00 59.03 312 LYS B C 1
ATOM 8916 O O . LYS B 2 331 ? 41.518 7.205 2.601 1.00 54.23 312 LYS B O 1
ATOM 8922 N N . MET B 2 332 ? 40.014 8.656 3.420 1.00 57.20 313 MET B N 1
ATOM 8923 C CA . MET B 2 332 ? 38.901 8.029 2.721 1.00 59.42 313 MET B CA 1
ATOM 8924 C C . MET B 2 332 ? 38.975 8.323 1.225 1.00 64.39 313 MET B C 1
ATOM 8925 O O . MET B 2 332 ? 38.437 7.576 0.412 1.00 67.09 313 MET B O 1
ATOM 8930 N N . TYR B 2 333 ? 39.647 9.411 0.866 1.00 63.51 314 TYR B N 1
ATOM 8931 C CA . TYR B 2 333 ? 39.735 9.820 -0.530 1.00 63.47 314 TYR B CA 1
ATOM 8932 C C . TYR B 2 333 ? 40.861 9.082 -1.241 1.00 62.85 314 TYR B C 1
ATOM 8933 O O . TYR B 2 333 ? 40.700 8.618 -2.371 1.00 64.03 314 TYR B O 1
ATOM 8942 N N . LEU B 2 334 ? 42.001 8.973 -0.569 1.00 65.54 315 LEU B N 1
ATOM 8943 C CA . LEU B 2 334 ? 43.138 8.226 -1.095 1.00 67.42 315 LEU B CA 1
ATOM 8944 C C . LEU B 2 334 ? 42.893 6.717 -1.050 1.00 69.15 315 LEU B C 1
ATOM 8945 O O . LEU B 2 334 ? 43.339 5.980 -1.931 1.00 69.79 315 LEU B O 1
ATOM 8950 N N . GLY B 2 335 ? 42.190 6.259 -0.018 1.00 65.73 316 GLY B N 1
ATOM 8951 C CA . GLY B 2 335 ? 41.861 4.850 0.112 1.00 60.29 316 GLY B CA 1
ATOM 8952 C C . GLY B 2 335 ? 42.714 4.101 1.121 1.00 61.94 316 GLY B C 1
ATOM 8953 O O . GLY B 2 335 ? 43.858 4.475 1.387 1.00 61.29 316 GLY B O 1
ATOM 8954 N N . TYR B 2 336 ? 42.151 3.035 1.683 1.00 50.49 317 TYR B N 1
ATOM 8955 C CA . TYR B 2 336 ? 42.853 2.216 2.665 1.00 53.77 317 TYR B CA 1
ATOM 8956 C C . TYR B 2 336 ? 44.158 1.644 2.113 1.00 57.43 317 TYR B C 1
ATOM 8957 O O . TYR B 2 336 ? 45.193 1.707 2.773 1.00 52.61 317 TYR B O 1
ATOM 8966 N N . GLU B 2 337 ? 44.102 1.095 0.902 1.00 51.89 318 GLU B N 1
ATOM 8967 C CA . GLU B 2 337 ? 45.277 0.500 0.269 1.00 52.52 318 GLU B CA 1
ATOM 8968 C C . GLU B 2 337 ? 46.404 1.505 0.059 1.00 66.60 318 GLU B C 1
ATOM 8969 O O . GLU B 2 337 ? 47.551 1.241 0.422 1.00 67.22 318 GLU B O 1
ATOM 8975 N N . TYR B 2 338 ? 46.077 2.651 -0.532 1.00 67.66 319 TYR B N 1
ATOM 8976 C CA . TYR B 2 338 ? 47.087 3.658 -0.829 1.00 57.96 319 TYR B CA 1
ATOM 8977 C C . TYR B 2 338 ? 47.702 4.220 0.447 1.00 69.84 319 TYR B C 1
ATOM 8978 O O . TYR B 2 338 ? 48.926 4.263 0.586 1.00 76.42 319 TYR B O 1
ATOM 8987 N N . VAL B 2 339 ? 46.847 4.645 1.373 1.00 65.33 320 VAL B N 1
ATOM 8988 C CA . VAL B 2 339 ? 47.300 5.185 2.650 1.00 60.65 320 VAL B CA 1
ATOM 8989 C C . VAL B 2 339 ? 48.215 4.197 3.367 1.00 64.87 320 VAL B C 1
ATOM 8990 O O . VAL B 2 339 ? 49.262 4.579 3.886 1.00 74.64 320 VAL B O 1
ATOM 8994 N N . THR B 2 340 ? 47.825 2.926 3.371 1.00 58.71 321 THR B N 1
ATOM 8995 C CA . THR B 2 340 ? 48.628 1.873 3.981 1.00 60.08 321 THR B CA 1
ATOM 8996 C C . THR B 2 340 ? 50.011 1.790 3.349 1.00 67.55 321 THR B C 1
ATOM 8997 O O . THR B 2 340 ? 51.020 1.693 4.047 1.00 66.32 321 THR B O 1
ATOM 9001 N N . ALA B 2 341 ? 50.047 1.839 2.022 1.00 65.81 322 ALA B N 1
ATOM 9002 C CA . ALA B 2 341 ? 51.290 1.668 1.284 1.00 57.04 322 ALA B CA 1
ATOM 9003 C C . ALA B 2 341 ? 52.258 2.812 1.542 1.00 60.38 322 ALA B C 1
ATOM 9004 O O . ALA B 2 341 ? 53.435 2.592 1.822 1.00 74.68 322 ALA B O 1
ATOM 9006 N N . ILE B 2 342 ? 51.754 4.035 1.446 1.00 61.00 323 ILE B N 1
ATOM 9007 C CA . ILE B 2 342 ? 52.583 5.223 1.613 1.00 70.77 323 ILE B CA 1
ATOM 9008 C C . ILE B 2 342 ? 53.074 5.360 3.053 1.00 79.43 323 ILE B C 1
ATOM 9009 O O . ILE B 2 342 ? 54.229 5.708 3.295 1.00 81.79 323 ILE B O 1
ATOM 9014 N N . ARG B 2 343 ? 52.188 5.074 4.003 1.00 86.26 324 ARG B N 1
ATOM 9015 C CA . ARG B 2 343 ? 52.518 5.135 5.423 1.00 83.03 324 ARG B CA 1
ATOM 9016 C C . ARG B 2 343 ? 53.661 4.178 5.748 1.00 72.66 324 ARG B C 1
ATOM 9017 O O . ARG B 2 343 ? 54.576 4.522 6.497 1.00 71.80 324 ARG B O 1
ATOM 9025 N N . ASN B 2 344 ? 53.600 2.979 5.176 1.00 57.90 325 ASN B N 1
ATOM 9026 C CA . ASN B 2 344 ? 54.685 2.011 5.287 1.00 65.06 325 ASN B CA 1
ATOM 9027 C C . ASN B 2 344 ? 55.969 2.590 4.725 1.00 65.27 325 ASN B C 1
ATOM 9028 O O . ASN B 2 344 ? 57.042 2.424 5.293 1.00 77.12 325 ASN B O 1
ATOM 9033 N N . LEU B 2 345 ? 55.839 3.281 3.600 1.00 75.31 326 LEU B N 1
ATOM 9034 C CA . LEU B 2 345 ? 56.985 3.803 2.873 1.00 78.28 326 LEU B CA 1
ATOM 9035 C C . LEU B 2 345 ? 57.689 4.920 3.636 1.00 83.38 326 LEU B C 1
ATOM 9036 O O . LEU B 2 345 ? 58.889 5.139 3.465 1.00 91.90 326 LEU B O 1
ATOM 9041 N N . ARG B 2 346 ? 56.941 5.623 4.480 1.00 80.87 327 ARG B N 1
ATOM 9042 C CA . ARG B 2 346 ? 57.492 6.749 5.225 1.00 91.14 327 ARG B CA 1
ATOM 9043 C C . ARG B 2 346 ? 57.891 6.362 6.645 1.00 87.58 327 ARG B C 1
ATOM 9044 O O . ARG B 2 346 ? 59.059 6.452 7.020 1.00 91.20 327 ARG B O 1
ATOM 9052 N N . GLU B 2 347 ? 56.911 5.930 7.429 1.00 84.39 328 GLU B N 1
ATOM 9053 C CA . GLU B 2 347 ? 57.147 5.576 8.823 1.00 89.84 328 GLU B CA 1
ATOM 9054 C C . GLU B 2 347 ? 58.040 4.347 8.958 1.00 92.35 328 GLU B C 1
ATOM 9055 O O . GLU B 2 347 ? 58.831 4.247 9.896 1.00 84.49 328 GLU B O 1
ATOM 9061 N N . GLY B 2 348 ? 57.910 3.417 8.017 1.00 89.99 329 GLY B N 1
ATOM 9062 C CA . GLY B 2 348 ? 58.753 2.234 7.984 1.00 88.77 329 GLY B CA 1
ATOM 9063 C C . GLY B 2 348 ? 58.574 1.314 9.177 1.00 95.54 329 GLY B C 1
ATOM 9064 O O . GLY B 2 348 ? 59.407 0.443 9.429 1.00 98.16 329 GLY B O 1
ATOM 9065 N N . THR B 2 349 ? 57.482 1.503 9.909 1.00 97.36 330 THR B N 1
ATOM 9066 C CA . THR B 2 349 ? 57.215 0.703 11.098 1.00 103.45 330 THR B CA 1
ATOM 9067 C C . THR B 2 349 ? 56.606 -0.659 10.762 1.00 95.77 330 THR B C 1
ATOM 9068 O O . THR B 2 349 ? 55.452 -0.753 10.340 1.00 85.90 330 THR B O 1
ATOM 9072 N N . CYS B 2 350 ? 57.400 -1.709 10.948 1.00 93.96 331 CYS B N 1
ATOM 9073 C CA . CYS B 2 350 ? 56.938 -3.082 10.764 1.00 95.78 331 CYS B CA 1
ATOM 9074 C C . CYS B 2 350 ? 57.323 -3.929 11.970 1.00 109.95 331 CYS B C 1
ATOM 9075 O O . CYS B 2 350 ? 58.367 -3.699 12.582 1.00 117.00 331 CYS B O 1
ATOM 9078 N N . PRO B 2 351 ? 56.477 -4.912 12.320 1.00 108.85 332 PRO B N 1
ATOM 9079 C CA . PRO B 2 351 ? 56.777 -5.832 13.425 1.00 115.29 332 PRO B CA 1
ATOM 9080 C C . PRO B 2 351 ? 58.063 -6.627 13.193 1.00 131.32 332 PRO B C 1
ATOM 9081 O O . PRO B 2 351 ? 58.186 -7.312 12.177 1.00 132.10 332 PRO B O 1
ATOM 9085 N N . GLU B 2 352 ? 59.006 -6.532 14.128 1.00 142.37 333 GLU B N 1
ATOM 9086 C CA . GLU B 2 352 ? 60.255 -7.286 14.037 1.00 143.40 333 GLU B CA 1
ATOM 9087 C C . GLU B 2 352 ? 60.025 -8.763 14.341 1.00 143.09 333 GLU B C 1
ATOM 9088 O O . GLU B 2 352 ? 60.905 -9.597 14.129 1.00 132.27 333 GLU B O 1
ATOM 9094 N N . ALA B 2 353 ? 58.834 -9.075 14.844 1.00 152.60 334 ALA B N 1
ATOM 9095 C CA . ALA B 2 353 ? 58.419 -10.455 15.062 1.00 154.55 334 ALA B CA 1
ATOM 9096 C C . ALA B 2 353 ? 57.118 -10.737 14.308 1.00 155.01 334 ALA B C 1
ATOM 9097 O O . ALA B 2 353 ? 56.036 -10.701 14.896 1.00 156.46 334 ALA B O 1
ATOM 9099 N N . PRO B 2 354 ? 57.223 -11.010 12.997 1.00 147.00 335 PRO B N 1
ATOM 9100 C CA . PRO B 2 354 ? 56.056 -11.281 12.151 1.00 143.24 335 PRO B CA 1
ATOM 9101 C C . PRO B 2 354 ? 55.515 -12.694 12.358 1.00 141.13 335 PRO B C 1
ATOM 9102 O O . PRO B 2 354 ? 55.716 -13.561 11.507 1.00 142.75 335 PRO B O 1
ATOM 9106 N N . THR B 2 355 ? 54.825 -12.912 13.473 1.00 135.19 336 THR B N 1
ATOM 9107 C CA . THR B 2 355 ? 54.330 -14.240 13.830 1.00 129.08 336 THR B CA 1
ATOM 9108 C C . THR B 2 355 ? 53.302 -14.782 12.841 1.00 128.30 336 THR B C 1
ATOM 9109 O O . THR B 2 355 ? 53.019 -15.981 12.831 1.00 131.05 336 THR B O 1
ATOM 9113 N N . ASP B 2 356 ? 52.750 -13.896 12.016 1.00 128.12 337 ASP B N 1
ATOM 9114 C CA . ASP B 2 356 ? 51.743 -14.266 11.023 1.00 133.30 337 ASP B CA 1
ATOM 9115 C C . ASP B 2 356 ? 50.529 -14.935 11.671 1.00 131.35 337 ASP B C 1
ATOM 9116 O O . ASP B 2 356 ? 49.943 -15.865 11.117 1.00 125.01 337 ASP B O 1
ATOM 9121 N N . GLU B 2 357 ? 50.174 -14.460 12.861 1.00 126.40 338 GLU B N 1
ATOM 9122 C CA . GLU B 2 357 ? 48.941 -14.868 13.522 1.00 103.44 338 GLU B CA 1
ATOM 9123 C C . GLU B 2 357 ? 48.025 -13.652 13.630 1.00 92.95 338 GLU B C 1
ATOM 9124 O O . GLU B 2 357 ? 48.357 -12.579 13.128 1.00 97.57 338 GLU B O 1
ATOM 9130 N N . CYS B 2 358 ? 46.879 -13.812 14.281 1.00 75.68 339 CYS B N 1
ATOM 9131 C CA . CYS B 2 358 ? 45.853 -12.772 14.257 1.00 68.05 339 CYS B CA 1
ATOM 9132 C C . CYS B 2 358 ? 46.004 -11.715 15.341 1.00 77.67 339 CYS B C 1
ATOM 9133 O O . CYS B 2 358 ? 46.064 -12.033 16.527 1.00 99.67 339 CYS B O 1
ATOM 9136 N N . LYS B 2 359 ? 46.056 -10.453 14.927 1.00 72.90 340 LYS B N 1
ATOM 9137 C CA . LYS B 2 359 ? 46.049 -9.340 15.873 1.00 79.87 340 LYS B CA 1
ATOM 9138 C C . LYS B 2 359 ? 44.617 -9.098 16.344 1.00 76.38 340 LYS B C 1
ATOM 9139 O O . LYS B 2 359 ? 43.673 -9.417 15.625 1.00 91.21 340 LYS B O 1
ATOM 9145 N N . PRO B 2 360 ? 44.453 -8.553 17.562 1.00 71.40 341 PRO B N 1
ATOM 9146 C CA . PRO B 2 360 ? 43.138 -8.271 18.148 1.00 76.23 341 PRO B CA 1
ATOM 9147 C C . PRO B 2 360 ? 42.161 -7.576 17.197 1.00 76.43 341 PRO B C 1
ATOM 9148 O O . PRO B 2 360 ? 42.549 -6.692 16.431 1.00 68.53 341 PRO B O 1
ATOM 9152 N N . VAL B 2 361 ? 40.899 -7.990 17.255 1.00 54.64 342 VAL B N 1
ATOM 9153 C CA . VAL B 2 361 ? 39.851 -7.400 16.436 1.00 59.32 342 VAL B CA 1
ATOM 9154 C C . VAL B 2 361 ? 39.244 -6.206 17.154 1.00 64.49 342 VAL B C 1
ATOM 9155 O O . VAL B 2 361 ? 38.726 -6.331 18.264 1.00 65.36 342 VAL B O 1
ATOM 9159 N N . LYS B 2 362 ? 39.311 -5.047 16.513 1.00 60.14 343 LYS B N 1
ATOM 9160 C CA . LYS B 2 362 ? 38.803 -3.824 17.107 1.00 54.41 343 LYS B CA 1
ATOM 9161 C C . LYS B 2 362 ? 37.341 -3.613 16.724 1.00 57.19 343 LYS B C 1
ATOM 9162 O O . LYS B 2 362 ? 37.026 -3.297 15.576 1.00 60.95 343 LYS B O 1
ATOM 9168 N N . TRP B 2 363 ? 36.449 -3.801 17.690 1.00 49.13 344 TRP B N 1
ATOM 9169 C CA . TRP B 2 363 ? 35.022 -3.654 17.446 1.00 56.49 344 TRP B CA 1
ATOM 9170 C C . TRP B 2 363 ? 34.596 -2.193 17.589 1.00 66.24 344 TRP B C 1
ATOM 9171 O O . TRP B 2 363 ? 35.202 -1.435 18.349 1.00 81.50 344 TRP B O 1
ATOM 9182 N N . CYS B 2 364 ? 33.556 -1.795 16.862 1.00 57.00 345 CYS B N 1
ATOM 9183 C CA . CYS B 2 364 ? 33.092 -0.411 16.910 1.00 59.52 345 CYS B CA 1
ATOM 9184 C C . CYS B 2 364 ? 31.741 -0.266 17.618 1.00 69.96 345 CYS B C 1
ATOM 9185 O O . CYS B 2 364 ? 30.740 -0.854 17.198 1.00 69.63 345 CYS B O 1
ATOM 9188 N N . ALA B 2 365 ? 31.721 0.529 18.688 1.00 59.24 346 ALA B N 1
ATOM 9189 C CA . ALA B 2 365 ? 30.512 0.720 19.486 1.00 53.42 346 ALA B CA 1
ATOM 9190 C C . ALA B 2 365 ? 29.788 2.031 19.163 1.00 64.51 346 ALA B C 1
ATOM 9191 O O . ALA B 2 365 ? 30.421 3.075 18.993 1.00 50.83 346 ALA B O 1
ATOM 9193 N N . LEU B 2 366 ? 28.459 1.964 19.107 1.00 64.89 347 LEU B N 1
ATOM 9194 C CA . LEU B 2 366 ? 27.627 3.090 18.678 1.00 59.03 347 LEU B CA 1
ATOM 9195 C C . LEU B 2 366 ? 27.061 3.938 19.810 1.00 68.49 347 LEU B C 1
ATOM 9196 O O . LEU B 2 366 ? 26.411 4.954 19.557 1.00 68.90 347 LEU B O 1
ATOM 9201 N N . SER B 2 367 ? 27.290 3.514 21.049 1.00 73.43 348 SER B N 1
ATOM 9202 C CA . SER B 2 367 ? 26.756 4.217 22.212 1.00 73.11 348 SER B CA 1
ATOM 9203 C C . SER B 2 367 ? 27.539 3.866 23.466 1.00 81.77 348 SER B C 1
ATOM 9204 O O . SER B 2 367 ? 28.442 3.031 23.432 1.00 89.25 348 SER B O 1
ATOM 9207 N N . HIS B 2 368 ? 27.186 4.503 24.576 1.00 89.65 349 HIS B N 1
ATOM 9208 C CA . HIS B 2 368 ? 27.860 4.243 25.841 1.00 91.35 349 HIS B CA 1
ATOM 9209 C C . HIS B 2 368 ? 27.574 2.831 26.350 1.00 90.54 349 HIS B C 1
ATOM 9210 O O . HIS B 2 368 ? 28.459 2.160 26.886 1.00 83.01 349 HIS B O 1
ATOM 9217 N N . HIS B 2 369 ? 26.334 2.385 26.181 1.00 85.01 350 HIS B N 1
ATOM 9218 C CA . HIS B 2 369 ? 25.950 1.051 26.613 1.00 85.05 350 HIS B CA 1
ATOM 9219 C C . HIS B 2 369 ? 26.645 -0.026 25.780 1.00 92.80 350 HIS B C 1
ATOM 9220 O O . HIS B 2 369 ? 27.068 -1.050 26.314 1.00 91.84 350 HIS B O 1
ATOM 9227 N N . GLU B 2 370 ? 26.767 0.212 24.475 1.00 94.26 351 GLU B N 1
ATOM 9228 C CA . GLU B 2 370 ? 27.500 -0.698 23.598 1.00 76.68 351 GLU B CA 1
ATOM 9229 C C . GLU B 2 370 ? 28.984 -0.707 23.941 1.00 72.04 351 GLU B C 1
ATOM 9230 O O . GLU B 2 370 ? 29.640 -1.748 23.881 1.00 68.40 351 GLU B O 1
ATOM 9236 N N . ARG B 2 371 ? 29.510 0.462 24.292 1.00 59.39 352 ARG B N 1
ATOM 9237 C CA . ARG B 2 371 ? 30.924 0.583 24.614 1.00 59.96 352 ARG B CA 1
ATOM 9238 C C . ARG B 2 371 ? 31.231 -0.077 25.953 1.00 74.45 352 ARG B C 1
ATOM 9239 O O . ARG B 2 371 ? 32.300 -0.661 26.136 1.00 77.52 352 ARG B O 1
ATOM 9247 N N . LEU B 2 372 ? 30.286 0.013 26.884 1.00 82.12 353 LEU B N 1
ATOM 9248 C CA . LEU B 2 372 ? 30.432 -0.644 28.177 1.00 74.32 353 LEU B CA 1
ATOM 9249 C C . LEU B 2 372 ? 30.492 -2.158 28.007 1.00 67.25 353 LEU B C 1
ATOM 9250 O O . LEU B 2 372 ? 31.407 -2.809 28.508 1.00 70.97 353 LEU B O 1
ATOM 9255 N N . LYS B 2 373 ? 29.520 -2.708 27.287 1.00 57.38 354 LYS B N 1
ATOM 9256 C CA . LYS B 2 373 ? 29.487 -4.139 27.002 1.00 67.04 354 LYS B CA 1
ATOM 9257 C C . LYS B 2 373 ? 30.734 -4.592 26.251 1.00 67.07 354 LYS B C 1
ATOM 9258 O O . LYS B 2 373 ? 31.311 -5.637 26.558 1.00 65.92 354 LYS B O 1
ATOM 9264 N N . CYS B 2 374 ? 31.144 -3.801 25.266 1.00 61.11 355 CYS B N 1
ATOM 9265 C CA . CYS B 2 374 ? 32.338 -4.107 24.493 1.00 64.97 355 CYS B CA 1
ATOM 9266 C C . CYS B 2 374 ? 33.570 -4.137 25.402 1.00 69.60 355 CYS B C 1
ATOM 9267 O O . CYS B 2 374 ? 34.436 -4.997 25.256 1.00 74.96 355 CYS B O 1
ATOM 9270 N N . ASP B 2 375 ? 33.643 -3.197 26.338 1.00 67.35 356 ASP B N 1
ATOM 9271 C CA . ASP B 2 375 ? 34.758 -3.149 27.278 1.00 79.74 356 ASP B CA 1
ATOM 9272 C C . ASP B 2 375 ? 34.816 -4.408 28.136 1.00 74.73 356 ASP B C 1
ATOM 9273 O O . ASP B 2 375 ? 35.891 -4.963 28.364 1.00 61.03 356 ASP B O 1
ATOM 9278 N N . GLU B 2 376 ? 33.653 -4.850 28.606 1.00 75.48 357 GLU B N 1
ATOM 9279 C CA . GLU B 2 376 ? 33.546 -6.082 29.381 1.00 74.31 357 GLU B CA 1
ATOM 9280 C C . GLU B 2 376 ? 33.975 -7.275 28.538 1.00 72.96 357 GLU B C 1
ATOM 9281 O O . GLU B 2 376 ? 34.699 -8.152 29.008 1.00 72.40 357 GLU B O 1
ATOM 9287 N N . TRP B 2 377 ? 33.525 -7.292 27.288 1.00 70.92 358 TRP B N 1
ATOM 9288 C CA . TRP B 2 377 ? 33.884 -8.349 26.352 1.00 59.02 358 TRP B CA 1
ATOM 9289 C C . TRP B 2 377 ? 35.389 -8.388 26.160 1.00 55.27 358 TRP B C 1
ATOM 9290 O O . TRP B 2 377 ? 36.004 -9.447 26.231 1.00 67.46 358 TRP B O 1
ATOM 9301 N N . SER B 2 378 ? 35.969 -7.222 25.910 1.00 55.24 359 SER B N 1
ATOM 9302 C CA . SER B 2 378 ? 37.403 -7.094 25.703 1.00 63.65 359 SER B CA 1
ATOM 9303 C C . SER B 2 378 ? 38.178 -7.675 26.883 1.00 72.78 359 SER B C 1
ATOM 9304 O O . SER B 2 378 ? 39.201 -8.340 26.706 1.00 73.07 359 SER B O 1
ATOM 9307 N N . VAL B 2 379 ? 37.673 -7.427 28.086 1.00 67.04 360 VAL B N 1
ATOM 9308 C CA . VAL B 2 379 ? 38.304 -7.926 29.299 1.00 79.84 360 VAL B CA 1
ATOM 9309 C C . VAL B 2 379 ? 38.222 -9.447 29.384 1.00 76.44 360 VAL B C 1
ATOM 9310 O O . VAL B 2 379 ? 39.232 -10.115 29.600 1.00 76.35 360 VAL B O 1
ATOM 9314 N N . ASN B 2 380 ? 37.017 -9.983 29.206 1.00 66.21 361 ASN B N 1
ATOM 9315 C CA . ASN B 2 380 ? 36.795 -11.427 29.235 1.00 63.14 361 ASN B CA 1
ATOM 9316 C C . ASN B 2 380 ? 37.435 -12.183 28.073 1.00 56.23 361 ASN B C 1
ATOM 9317 O O . ASN B 2 380 ? 37.643 -13.394 28.156 1.00 68.38 361 ASN B O 1
ATOM 9322 N N . SER B 2 381 ? 37.748 -11.469 26.996 1.00 50.37 362 SER B N 1
ATOM 9323 C CA . SER B 2 381 ? 38.301 -12.096 25.799 1.00 58.30 362 SER B CA 1
ATOM 9324 C C . SER B 2 381 ? 39.817 -12.118 25.843 1.00 54.69 362 SER B C 1
ATOM 9325 O O . SER B 2 381 ? 40.465 -12.447 24.847 1.00 53.81 362 SER B O 1
ATOM 9328 N N . VAL B 2 382 ? 40.364 -11.746 26.999 1.00 47.55 363 VAL B N 1
ATOM 9329 C CA . VAL B 2 382 ? 41.806 -11.743 27.254 1.00 54.29 363 VAL B CA 1
ATOM 9330 C C . VAL B 2 382 ? 42.620 -11.051 26.137 1.00 59.04 363 VAL B C 1
ATOM 9331 O O . VAL B 2 382 ? 43.752 -11.429 25.825 1.00 60.56 363 VAL B O 1
ATOM 9335 N N . GLY B 2 383 ? 42.024 -10.017 25.548 1.00 52.91 364 GLY B N 1
ATOM 9336 C CA . GLY B 2 383 ? 42.719 -9.175 24.590 1.00 46.05 364 GLY B CA 1
ATOM 9337 C C . GLY B 2 383 ? 42.347 -9.379 23.132 1.00 53.10 364 GLY B C 1
ATOM 9338 O O . GLY B 2 383 ? 42.682 -8.557 22.276 1.00 60.38 364 GLY B O 1
ATOM 9339 N N . LYS B 2 384 ? 41.655 -10.473 22.841 1.00 48.82 365 LYS B N 1
ATOM 9340 C CA . LYS B 2 384 ? 41.350 -10.822 21.463 1.00 51.54 365 LYS B CA 1
ATOM 9341 C C . LYS B 2 384 ? 40.356 -9.848 20.834 1.00 53.91 365 LYS B C 1
ATOM 9342 O O . LYS B 2 384 ? 40.279 -9.724 19.615 1.00 56.81 365 LYS B O 1
ATOM 9348 N N . ILE B 2 385 ? 39.604 -9.154 21.678 1.00 53.11 366 ILE B N 1
ATOM 9349 C CA . ILE B 2 385 ? 38.744 -8.067 21.228 1.00 47.73 366 ILE B CA 1
ATOM 9350 C C . ILE B 2 385 ? 39.177 -6.764 21.902 1.00 60.87 366 ILE B C 1
ATOM 9351 O O . ILE B 2 385 ? 39.497 -6.746 23.091 1.00 60.13 366 ILE B O 1
ATOM 9356 N N . GLU B 2 386 ? 39.217 -5.683 21.132 1.00 57.95 367 GLU B N 1
ATOM 9357 C CA . GLU B 2 386 ? 39.462 -4.357 21.683 1.00 57.87 367 GLU B CA 1
ATOM 9358 C C . GLU B 2 386 ? 38.292 -3.463 21.295 1.00 61.69 367 GLU B C 1
ATOM 9359 O O . GLU B 2 386 ? 37.370 -3.908 20.616 1.00 68.82 367 GLU B O 1
ATOM 9365 N N . CYS B 2 387 ? 38.312 -2.209 21.723 1.00 64.57 368 CYS B N 1
ATOM 9366 C CA . CYS B 2 387 ? 37.145 -1.359 21.512 1.00 61.44 368 CYS B CA 1
ATOM 9367 C C . CYS B 2 387 ? 37.437 0.043 20.996 1.00 63.30 368 CYS B C 1
ATOM 9368 O O . CYS B 2 387 ? 38.393 0.692 21.420 1.00 68.29 368 CYS B O 1
ATOM 9371 N N . VAL B 2 388 ? 36.602 0.489 20.060 1.00 47.42 369 VAL B N 1
ATOM 9372 C CA . VAL B 2 388 ? 36.583 1.883 19.629 1.00 50.42 369 VAL B CA 1
ATOM 9373 C C . VAL B 2 388 ? 35.142 2.376 19.536 1.00 60.97 369 VAL B C 1
ATOM 9374 O O . VAL B 2 388 ? 34.231 1.614 19.204 1.00 60.51 369 VAL B O 1
ATOM 9378 N N . SER B 2 389 ? 34.938 3.650 19.853 1.00 77.85 370 SER B N 1
ATOM 9379 C CA . SER B 2 389 ? 33.603 4.233 19.835 1.00 71.34 370 SER B CA 1
ATOM 9380 C C . SER B 2 389 ? 33.468 5.217 18.693 1.00 64.26 370 SER B C 1
ATOM 9381 O O . SER B 2 389 ? 34.459 5.683 18.135 1.00 65.41 370 SER B O 1
ATOM 9384 N N . ALA B 2 390 ? 32.226 5.528 18.352 1.00 69.60 371 ALA B N 1
ATOM 9385 C CA . ALA B 2 390 ? 31.933 6.560 17.376 1.00 75.77 371 ALA B CA 1
ATOM 9386 C C . ALA B 2 390 ? 30.511 7.034 17.604 1.00 86.45 371 ALA B C 1
ATOM 9387 O O . ALA B 2 390 ? 29.709 6.331 18.219 1.00 91.09 371 ALA B O 1
ATOM 9389 N N . GLU B 2 391 ? 30.203 8.229 17.112 1.00 85.63 372 GLU B N 1
ATOM 9390 C CA . GLU B 2 391 ? 28.901 8.838 17.338 1.00 80.36 372 GLU B CA 1
ATOM 9391 C C . GLU B 2 391 ? 27.788 8.123 16.577 1.00 75.12 372 GLU B C 1
ATOM 9392 O O . GLU B 2 391 ? 26.734 7.831 17.137 1.00 75.45 372 GLU B O 1
ATOM 9398 N N . THR B 2 392 ? 28.023 7.845 15.298 1.00 77.19 373 THR B N 1
ATOM 9399 C CA . THR B 2 392 ? 26.986 7.280 14.438 1.00 74.27 373 THR B CA 1
ATOM 9400 C C . THR B 2 392 ? 27.416 5.976 13.780 1.00 72.64 373 THR B C 1
ATOM 9401 O O . THR B 2 392 ? 28.584 5.591 13.840 1.00 75.26 373 THR B O 1
ATOM 9405 N N . THR B 2 393 ? 26.459 5.303 13.150 1.00 72.95 374 THR B N 1
ATOM 9406 C CA . THR B 2 393 ? 26.737 4.082 12.405 1.00 64.56 374 THR B CA 1
ATOM 9407 C C . THR B 2 393 ? 27.744 4.360 11.296 1.00 66.30 374 THR B C 1
ATOM 9408 O O . THR B 2 393 ? 28.733 3.648 11.152 1.00 70.63 374 THR B O 1
ATOM 9412 N N . GLU B 2 394 ? 27.500 5.421 10.534 1.00 75.23 375 GLU B N 1
ATOM 9413 C CA . GLU B 2 394 ? 28.360 5.772 9.408 1.00 68.03 375 GLU B CA 1
ATOM 9414 C C . GLU B 2 394 ? 29.780 6.165 9.816 1.00 69.41 375 GLU B C 1
ATOM 9415 O O . GLU B 2 394 ? 30.729 5.922 9.073 1.00 86.71 375 GLU B O 1
ATOM 9421 N N . ASP B 2 395 ? 29.928 6.764 10.993 1.00 64.74 376 ASP B N 1
ATOM 9422 C CA . ASP B 2 395 ? 31.255 7.098 11.506 1.00 70.95 376 ASP B CA 1
ATOM 9423 C C . ASP B 2 395 ? 32.063 5.836 11.798 1.00 68.78 376 ASP B C 1
ATOM 9424 O O . ASP B 2 395 ? 33.279 5.806 11.610 1.00 72.92 376 ASP B O 1
ATOM 9429 N N . CYS B 2 396 ? 31.376 4.796 12.257 1.00 54.17 377 CYS B N 1
ATOM 9430 C CA . CYS B 2 396 ? 32.022 3.523 12.546 1.00 57.26 377 CYS B CA 1
ATOM 9431 C C . CYS B 2 396 ? 32.487 2.846 11.266 1.00 59.66 377 CYS B C 1
ATOM 9432 O O . CYS B 2 396 ? 33.620 2.373 11.185 1.00 68.45 377 CYS B O 1
ATOM 9435 N N . ILE B 2 397 ? 31.601 2.800 10.274 1.00 62.53 378 ILE B N 1
ATOM 9436 C CA . ILE B 2 397 ? 31.910 2.206 8.977 1.00 59.00 378 ILE B CA 1
ATOM 9437 C C . ILE B 2 397 ? 33.140 2.865 8.375 1.00 64.13 378 ILE B C 1
ATOM 9438 O O . ILE B 2 397 ? 34.039 2.184 7.884 1.00 72.20 378 ILE B O 1
ATOM 9443 N N . ALA B 2 398 ? 33.179 4.192 8.440 1.00 57.46 379 ALA B N 1
ATOM 9444 C CA . ALA B 2 398 ? 34.330 4.955 7.973 1.00 57.63 379 ALA B CA 1
ATOM 9445 C C . ALA B 2 398 ? 35.591 4.606 8.759 1.00 63.42 379 ALA B C 1
ATOM 9446 O O . ALA B 2 398 ? 36.695 4.627 8.214 1.00 62.84 379 ALA B O 1
ATOM 9448 N N . LYS B 2 399 ? 35.420 4.287 10.040 1.00 65.06 380 LYS B N 1
ATOM 9449 C CA . LYS B 2 399 ? 36.541 3.888 10.887 1.00 53.92 380 LYS B CA 1
ATOM 9450 C C . LYS B 2 399 ? 37.042 2.487 10.538 1.00 58.81 380 LYS B C 1
ATOM 9451 O O . LYS B 2 399 ? 38.232 2.195 10.668 1.00 57.72 380 LYS B O 1
ATOM 9457 N N . ILE B 2 400 ? 36.134 1.624 10.095 1.00 65.08 381 ILE B N 1
ATOM 9458 C CA . ILE B 2 400 ? 36.517 0.310 9.592 1.00 53.54 381 ILE B CA 1
ATOM 9459 C C . ILE B 2 400 ? 37.224 0.442 8.243 1.00 59.36 381 ILE B C 1
ATOM 9460 O O . ILE B 2 400 ? 38.214 -0.238 7.977 1.00 58.16 381 ILE B O 1
ATOM 9465 N N . MET B 2 401 ? 36.717 1.336 7.403 1.00 49.58 382 MET B N 1
ATOM 9466 C CA . MET B 2 401 ? 37.338 1.615 6.117 1.00 51.10 382 MET B CA 1
ATOM 9467 C C . MET B 2 401 ? 38.784 2.092 6.259 1.00 55.31 382 MET B C 1
ATOM 9468 O O . MET B 2 401 ? 39.683 1.559 5.613 1.00 61.52 382 MET B O 1
ATOM 9473 N N . ASN B 2 402 ? 39.008 3.096 7.100 1.00 50.45 383 ASN B N 1
ATOM 9474 C CA . ASN B 2 402 ? 40.351 3.653 7.240 1.00 57.04 383 ASN B CA 1
ATOM 9475 C C . ASN B 2 402 ? 41.244 2.868 8.193 1.00 56.94 383 ASN B C 1
ATOM 9476 O O . ASN B 2 402 ? 42.445 3.117 8.271 1.00 62.67 383 ASN B O 1
ATOM 9481 N N . GLY B 2 403 ? 40.646 1.930 8.920 1.00 50.88 384 GLY B N 1
ATOM 9482 C CA . GLY B 2 403 ? 41.409 1.008 9.740 1.00 52.86 384 GLY B CA 1
ATOM 9483 C C . GLY B 2 403 ? 41.455 1.297 11.229 1.00 62.02 384 GLY B C 1
ATOM 9484 O O . GLY B 2 403 ? 42.130 0.589 11.974 1.00 62.38 384 GLY B O 1
ATOM 9485 N N . GLU B 2 404 ? 40.747 2.334 11.668 1.00 71.59 385 GLU B N 1
ATOM 9486 C CA . GLU B 2 404 ? 40.686 2.668 13.090 1.00 52.15 385 GLU B CA 1
ATOM 9487 C C . GLU B 2 404 ? 39.831 1.654 13.844 1.00 64.24 385 GLU B C 1
ATOM 9488 O O . GLU B 2 404 ? 39.953 1.502 15.059 1.00 68.93 385 GLU B O 1
ATOM 9494 N N . ALA B 2 405 ? 38.962 0.967 13.107 1.00 62.25 386 ALA B N 1
ATOM 9495 C CA . ALA B 2 405 ? 38.148 -0.111 13.655 1.00 61.06 386 ALA B CA 1
ATOM 9496 C C . ALA B 2 405 ? 38.277 -1.326 12.744 1.00 51.42 386 ALA B C 1
ATOM 9497 O O . ALA B 2 405 ? 38.775 -1.210 11.630 1.00 48.53 386 ALA B O 1
ATOM 9499 N N . ASP B 2 406 ? 37.831 -2.487 13.211 1.00 56.90 387 ASP B N 1
ATOM 9500 C CA . ASP B 2 406 ? 37.947 -3.710 12.420 1.00 52.46 387 ASP B CA 1
ATOM 9501 C C . ASP B 2 406 ? 36.601 -4.303 12.021 1.00 56.93 387 ASP B C 1
ATOM 9502 O O . ASP B 2 406 ? 36.437 -4.766 10.895 1.00 64.35 387 ASP B O 1
ATOM 9507 N N . ALA B 2 407 ? 35.636 -4.294 12.933 1.00 49.18 388 ALA B N 1
ATOM 9508 C CA . ALA B 2 407 ? 34.360 -4.947 12.656 1.00 48.48 388 ALA B CA 1
ATOM 9509 C C . ALA B 2 407 ? 33.193 -4.379 13.449 1.00 53.46 388 ALA B C 1
ATOM 9510 O O . ALA B 2 407 ? 33.382 -3.737 14.482 1.00 63.07 388 ALA B O 1
ATOM 9512 N N . MET B 2 408 ? 31.986 -4.641 12.958 1.00 47.12 389 MET B N 1
ATOM 9513 C CA . MET B 2 408 ? 30.763 -4.275 13.656 1.00 43.02 389 MET B CA 1
ATOM 9514 C C . MET B 2 408 ? 29.593 -5.006 13.017 1.00 47.07 389 MET B C 1
ATOM 9515 O O . MET B 2 408 ? 29.709 -5.498 11.898 1.00 59.92 389 MET B O 1
ATOM 9520 N N . SER B 2 409 ? 28.470 -5.089 13.725 1.00 55.19 390 SER B N 1
ATOM 9521 C CA . SER B 2 409 ? 27.288 -5.751 13.181 1.00 61.23 390 SER B CA 1
ATOM 9522 C C . SER B 2 409 ? 26.335 -4.735 12.555 1.00 57.73 390 SER B C 1
ATOM 9523 O O . SER B 2 409 ? 26.069 -3.681 13.131 1.00 53.31 390 SER B O 1
ATOM 9526 N N . LEU B 2 410 ? 25.825 -5.061 11.372 1.00 55.63 391 LEU B N 1
ATOM 9527 C CA . LEU B 2 410 ? 25.020 -4.123 10.599 1.00 48.00 391 LEU B CA 1
ATOM 9528 C C . LEU B 2 410 ? 23.755 -4.761 10.042 1.00 59.26 391 LEU B C 1
ATOM 9529 O O . LEU B 2 410 ? 23.752 -5.938 9.692 1.00 66.73 391 LEU B O 1
ATOM 9534 N N . ASP B 2 411 ? 22.683 -3.977 9.956 1.00 57.25 392 ASP B N 1
ATOM 9535 C CA . ASP B 2 411 ? 21.452 -4.435 9.325 1.00 56.10 392 ASP B CA 1
ATOM 9536 C C . ASP B 2 411 ? 21.634 -4.359 7.822 1.00 58.39 392 ASP B C 1
ATOM 9537 O O . ASP B 2 411 ? 22.552 -3.695 7.347 1.00 68.34 392 ASP B O 1
ATOM 9542 N N . GLY B 2 412 ? 20.762 -5.040 7.084 1.00 66.91 393 GLY B N 1
ATOM 9543 C CA . GLY B 2 412 ? 20.874 -5.140 5.638 1.00 65.87 393 GLY B CA 1
ATOM 9544 C C . GLY B 2 412 ? 21.106 -3.814 4.941 1.00 64.96 393 GLY B C 1
ATOM 9545 O O . GLY B 2 412 ? 21.964 -3.702 4.063 1.00 69.80 393 GLY B O 1
ATOM 9546 N N . GLY B 2 413 ? 20.341 -2.805 5.343 1.00 47.16 394 GLY B N 1
ATOM 9547 C CA . GLY B 2 413 ? 20.500 -1.470 4.804 1.00 57.56 394 GLY B CA 1
ATOM 9548 C C . GLY B 2 413 ? 21.931 -0.980 4.900 1.00 64.33 394 GLY B C 1
ATOM 9549 O O . GLY B 2 413 ? 22.519 -0.563 3.906 1.00 64.10 394 GLY B O 1
ATOM 9550 N N . PHE B 2 414 ? 22.503 -1.048 6.096 1.00 66.73 395 PHE B N 1
ATOM 9551 C CA . PHE B 2 414 ? 23.873 -0.592 6.293 1.00 61.02 395 PHE B CA 1
ATOM 9552 C C . PHE B 2 414 ? 24.931 -1.574 5.787 1.00 75.41 395 PHE B C 1
ATOM 9553 O O . PHE B 2 414 ? 26.123 -1.280 5.827 1.00 86.17 395 PHE B O 1
ATOM 9561 N N . VAL B 2 415 ? 24.497 -2.734 5.306 1.00 68.72 396 VAL B N 1
ATOM 9562 C CA . VAL B 2 415 ? 25.414 -3.658 4.653 1.00 65.39 396 VAL B CA 1
ATOM 9563 C C . VAL B 2 415 ? 25.592 -3.220 3.198 1.00 70.54 396 VAL B C 1
ATOM 9564 O O . VAL B 2 415 ? 26.678 -3.338 2.627 1.00 78.52 396 VAL B O 1
ATOM 9568 N N . TYR B 2 416 ? 24.522 -2.688 2.613 1.00 61.80 397 TYR B N 1
ATOM 9569 C CA . TYR B 2 416 ? 24.562 -2.172 1.246 1.00 54.75 397 TYR B CA 1
ATOM 9570 C C . TYR B 2 416 ? 25.525 -0.996 1.106 1.00 60.58 397 TYR B C 1
ATOM 9571 O O . TYR B 2 416 ? 26.348 -0.961 0.194 1.00 68.57 397 TYR B O 1
ATOM 9580 N N . ILE B 2 417 ? 25.412 -0.029 2.009 1.00 64.14 398 ILE B N 1
ATOM 9581 C CA . ILE B 2 417 ? 26.293 1.131 1.979 1.00 71.52 398 ILE B CA 1
ATOM 9582 C C . ILE B 2 417 ? 27.739 0.749 2.332 1.00 71.48 398 ILE B C 1
ATOM 9583 O O . ILE B 2 417 ? 28.678 1.203 1.674 1.00 69.29 398 ILE B O 1
ATOM 9588 N N . ALA B 2 418 ? 27.915 -0.103 3.339 1.00 62.85 399 ALA B N 1
ATOM 9589 C CA . ALA B 2 418 ? 29.251 -0.583 3.702 1.00 58.09 399 ALA B CA 1
ATOM 9590 C C . ALA B 2 418 ? 29.916 -1.337 2.549 1.00 59.89 399 ALA B C 1
ATOM 9591 O O . ALA B 2 418 ? 31.138 -1.291 2.383 1.00 50.90 399 ALA B O 1
ATOM 9593 N N . GLY B 2 419 ? 29.102 -2.027 1.755 1.00 60.27 400 GLY B N 1
ATOM 9594 C CA . GLY B 2 419 ? 29.590 -2.758 0.600 1.00 58.64 400 GLY B CA 1
ATOM 9595 C C . GLY B 2 419 ? 29.988 -1.837 -0.536 1.00 70.73 400 GLY B C 1
ATOM 9596 O O . GLY B 2 419 ? 30.979 -2.076 -1.223 1.00 83.18 400 GLY B O 1
ATOM 9597 N N . LYS B 2 420 ? 29.210 -0.778 -0.733 1.00 70.46 401 LYS B N 1
ATOM 9598 C CA . LYS B 2 420 ? 29.556 0.255 -1.703 1.00 64.68 401 LYS B CA 1
ATOM 9599 C C . LYS B 2 420 ? 30.826 0.981 -1.266 1.00 66.49 401 LYS B C 1
ATOM 9600 O O . LYS B 2 420 ? 31.439 1.705 -2.051 1.00 75.41 401 LYS B O 1
ATOM 9606 N N . CYS B 2 421 ? 31.210 0.786 -0.008 1.00 60.80 402 CYS B N 1
ATOM 9607 C CA . CYS B 2 421 ? 32.417 1.398 0.532 1.00 62.42 402 CYS B CA 1
ATOM 9608 C C . CYS B 2 421 ? 33.588 0.411 0.606 1.00 68.55 402 CYS B C 1
ATOM 9609 O O . CYS B 2 421 ? 34.660 0.737 1.128 1.00 61.85 402 CYS B O 1
ATOM 9612 N N . GLY B 2 422 ? 33.376 -0.796 0.085 1.00 70.11 403 GLY B N 1
ATOM 9613 C CA . GLY B 2 422 ? 34.453 -1.763 -0.058 1.00 48.84 403 GLY B CA 1
ATOM 9614 C C . GLY B 2 422 ? 34.586 -2.755 1.078 1.00 58.88 403 GLY B C 1
ATOM 9615 O O . GLY B 2 422 ? 35.563 -3.502 1.140 1.00 52.36 403 GLY B O 1
ATOM 9616 N N . LEU B 2 423 ? 33.610 -2.762 1.981 1.00 58.45 404 LEU B N 1
ATOM 9617 C CA . LEU B 2 423 ? 33.609 -3.713 3.083 1.00 52.17 404 LEU B CA 1
ATOM 9618 C C . LEU B 2 423 ? 32.863 -4.987 2.711 1.00 55.77 404 LEU B C 1
ATOM 9619 O O . LEU B 2 423 ? 32.024 -4.991 1.811 1.00 56.67 404 LEU B O 1
ATOM 9624 N N . VAL B 2 424 ? 33.179 -6.069 3.411 1.00 52.40 405 VAL B N 1
ATOM 9625 C CA . VAL B 2 424 ? 32.529 -7.347 3.165 1.00 56.23 405 VAL B CA 1
ATOM 9626 C C . VAL B 2 424 ? 31.913 -7.913 4.436 1.00 52.97 405 VAL B C 1
ATOM 9627 O O . VAL B 2 424 ? 32.409 -7.673 5.534 1.00 57.33 405 VAL B O 1
ATOM 9631 N N . PRO B 2 425 ? 30.809 -8.653 4.290 1.00 45.68 406 PRO B N 1
ATOM 9632 C CA . PRO B 2 425 ? 30.240 -9.379 5.427 1.00 49.85 406 PRO B CA 1
ATOM 9633 C C . PRO B 2 425 ? 30.995 -10.685 5.702 1.00 51.13 406 PRO B C 1
ATOM 9634 O O . PRO B 2 425 ? 31.285 -11.430 4.769 1.00 56.77 406 PRO B O 1
ATOM 9638 N N . VAL B 2 426 ? 31.314 -10.941 6.968 1.00 51.85 407 VAL B N 1
ATOM 9639 C CA . VAL B 2 426 ? 32.017 -12.161 7.367 1.00 51.66 407 VAL B CA 1
ATOM 9640 C C . VAL B 2 426 ? 31.058 -13.197 7.933 1.00 60.98 407 VAL B C 1
ATOM 9641 O O . VAL B 2 426 ? 31.125 -14.378 7.591 1.00 72.83 407 VAL B O 1
ATOM 9645 N N . LEU B 2 427 ? 30.179 -12.743 8.822 1.00 52.40 408 LEU B N 1
ATOM 9646 C CA . LEU B 2 427 ? 29.288 -13.630 9.559 1.00 47.18 408 LEU B CA 1
ATOM 9647 C C . LEU B 2 427 ? 27.873 -13.066 9.653 1.00 44.37 408 LEU B C 1
ATOM 9648 O O . LEU B 2 427 ? 27.674 -11.861 9.771 1.00 44.58 408 LEU B O 1
ATOM 9653 N N . ALA B 2 428 ? 26.890 -13.953 9.602 1.00 41.09 409 ALA B N 1
ATOM 9654 C CA . ALA B 2 428 ? 25.499 -13.556 9.705 1.00 39.05 409 ALA B CA 1
ATOM 9655 C C . ALA B 2 428 ? 24.950 -13.946 11.066 1.00 42.31 409 ALA B C 1
ATOM 9656 O O . ALA B 2 428 ? 25.283 -15.004 11.593 1.00 46.86 409 ALA B O 1
ATOM 9658 N N . GLU B 2 429 ? 24.119 -13.085 11.642 1.00 43.19 410 GLU B N 1
ATOM 9659 C CA . GLU B 2 429 ? 23.431 -13.427 12.878 1.00 44.64 410 GLU B CA 1
ATOM 9660 C C . GLU B 2 429 ? 22.297 -14.399 12.572 1.00 59.24 410 GLU B C 1
ATOM 9661 O O . GLU B 2 429 ? 21.503 -14.177 11.658 1.00 73.56 410 GLU B O 1
ATOM 9667 N N . ASN B 2 430 ? 22.240 -15.489 13.327 1.00 55.34 411 ASN B N 1
ATOM 9668 C CA . ASN B 2 430 ? 21.216 -16.502 13.124 1.00 51.17 411 ASN B CA 1
ATOM 9669 C C . ASN B 2 430 ? 20.314 -16.628 14.334 1.00 53.11 411 ASN B C 1
ATOM 9670 O O . ASN B 2 430 ? 20.785 -16.584 15.466 1.00 54.47 411 ASN B O 1
ATOM 9675 N N . TYR B 2 431 ? 19.019 -16.795 14.086 1.00 55.02 412 TYR B N 1
ATOM 9676 C CA . TYR B 2 431 ? 18.032 -16.811 15.158 1.00 51.33 412 TYR B CA 1
ATOM 9677 C C . TYR B 2 431 ? 17.296 -18.145 15.272 1.00 63.80 412 TYR B C 1
ATOM 9678 O O . TYR B 2 431 ? 16.570 -18.384 16.239 1.00 67.11 412 TYR B O 1
ATOM 9687 N N . ASN B 2 432 ? 17.497 -19.015 14.289 1.00 64.77 413 ASN B N 1
ATOM 9688 C CA . ASN B 2 432 ? 16.871 -20.332 14.291 1.00 56.46 413 ASN B CA 1
ATOM 9689 C C . ASN B 2 432 ? 17.588 -21.321 15.199 1.00 66.06 413 ASN B C 1
ATOM 9690 O O . ASN B 2 432 ? 18.814 -21.440 15.163 1.00 70.23 413 ASN B O 1
ATOM 9695 N N . LYS B 2 433 ? 16.814 -22.032 16.008 1.00 64.98 414 LYS B N 1
ATOM 9696 C CA . LYS B 2 433 ? 17.347 -23.122 16.807 1.00 55.82 414 LYS B CA 1
ATOM 9697 C C . LYS B 2 433 ? 17.535 -24.345 15.922 1.00 56.98 414 LYS B C 1
ATOM 9698 O O . LYS B 2 433 ? 16.561 -24.930 15.449 1.00 60.31 414 LYS B O 1
ATOM 9704 N N . SER B 2 434 ? 18.789 -24.715 15.684 1.00 52.68 415 SER B N 1
ATOM 9705 C CA . SER B 2 434 ? 19.101 -25.900 14.889 1.00 51.47 415 SER B CA 1
ATOM 9706 C C . SER B 2 434 ? 20.506 -26.399 15.201 1.00 45.01 415 SER B C 1
ATOM 9707 O O . SER B 2 434 ? 21.379 -25.614 15.566 1.00 38.49 415 SER B O 1
ATOM 9710 N N . ASP B 2 435 ? 20.719 -27.703 15.049 1.00 36.24 416 ASP B N 1
ATOM 9711 C CA . ASP B 2 435 ? 22.015 -28.310 15.341 1.00 52.33 416 ASP B CA 1
ATOM 9712 C C . ASP B 2 435 ? 23.139 -27.753 14.473 1.00 53.50 416 ASP B C 1
ATOM 9713 O O . ASP B 2 435 ? 24.283 -27.678 14.910 1.00 54.47 416 ASP B O 1
ATOM 9718 N N . ASN B 2 436 ? 22.820 -27.369 13.242 1.00 61.28 417 ASN B N 1
ATOM 9719 C CA . ASN B 2 436 ? 23.844 -26.859 12.334 1.00 61.07 417 ASN B CA 1
ATOM 9720 C C . ASN B 2 436 ? 23.764 -25.359 12.093 1.00 56.34 417 ASN B C 1
ATOM 9721 O O . ASN B 2 436 ? 23.981 -24.887 10.978 1.00 70.96 417 ASN B O 1
ATOM 9726 N N . CYS B 2 437 ? 23.471 -24.616 13.151 1.00 50.97 418 CYS B N 1
ATOM 9727 C CA . CYS B 2 437 ? 23.253 -23.182 13.038 1.00 54.60 418 CYS B CA 1
ATOM 9728 C C . CYS B 2 437 ? 24.451 -22.442 12.471 1.00 55.26 418 CYS B C 1
ATOM 9729 O O . CYS B 2 437 ? 24.293 -21.571 11.624 1.00 62.14 418 CYS B O 1
ATOM 9732 N N . GLU B 2 438 ? 25.645 -22.790 12.937 1.00 56.45 419 GLU B N 1
ATOM 9733 C CA . GLU B 2 438 ? 26.843 -22.030 12.590 1.00 60.11 419 GLU B CA 1
ATOM 9734 C C . GLU B 2 438 ? 27.386 -22.356 11.202 1.00 58.20 419 GLU B C 1
ATOM 9735 O O . GLU B 2 438 ? 28.378 -21.774 10.766 1.00 55.20 419 GLU B O 1
ATOM 9741 N N . ASP B 2 439 ? 26.725 -23.273 10.505 1.00 57.89 420 ASP B N 1
ATOM 9742 C CA . ASP B 2 439 ? 27.137 -23.645 9.157 1.00 62.11 420 ASP B CA 1
ATOM 9743 C C . ASP B 2 439 ? 26.132 -23.174 8.113 1.00 64.72 420 ASP B C 1
ATOM 9744 O O . ASP B 2 439 ? 26.425 -23.174 6.918 1.00 70.12 420 ASP B O 1
ATOM 9749 N N . THR B 2 440 ? 24.947 -22.775 8.567 1.00 66.36 421 THR B N 1
ATOM 9750 C CA . THR B 2 440 ? 23.852 -22.445 7.656 1.00 72.33 421 THR B CA 1
ATOM 9751 C C . THR B 2 440 ? 23.270 -21.044 7.892 1.00 65.67 421 THR B C 1
ATOM 9752 O O . THR B 2 440 ? 22.446 -20.854 8.787 1.00 58.74 421 THR B O 1
ATOM 9756 N N . PRO B 2 441 ? 23.691 -20.063 7.075 1.00 64.80 422 PRO B N 1
ATOM 9757 C CA . PRO B 2 441 ? 23.204 -18.676 7.142 1.00 62.21 422 PRO B CA 1
ATOM 9758 C C . PRO B 2 441 ? 21.728 -18.577 6.789 1.00 56.26 422 PRO B C 1
ATOM 9759 O O . PRO B 2 441 ? 21.308 -19.115 5.766 1.00 62.60 422 PRO B O 1
ATOM 9763 N N . GLU B 2 442 ? 20.954 -17.888 7.617 1.00 55.61 423 GLU B N 1
ATOM 9764 C CA . GLU B 2 442 ? 19.525 -17.746 7.374 1.00 58.33 423 GLU B CA 1
ATOM 9765 C C . GLU B 2 442 ? 19.249 -16.720 6.280 1.00 63.99 423 GLU B C 1
ATOM 9766 O O . GLU B 2 442 ? 20.024 -15.783 6.088 1.00 71.61 423 GLU B O 1
ATOM 9772 N N . ALA B 2 443 ? 18.145 -16.905 5.563 1.00 59.74 424 ALA B N 1
ATOM 9773 C CA . ALA B 2 443 ? 17.786 -16.009 4.467 1.00 62.22 424 ALA B CA 1
ATOM 9774 C C . ALA B 2 443 ? 17.434 -14.602 4.955 1.00 69.27 424 ALA B C 1
ATOM 9775 O O . ALA B 2 443 ? 17.768 -13.613 4.301 1.00 81.89 424 ALA B O 1
ATOM 9777 N N . GLY B 2 444 ? 16.765 -14.519 6.103 1.00 63.89 425 GLY B N 1
ATOM 9778 C CA . GLY B 2 444 ? 16.389 -13.240 6.681 1.00 59.86 425 GLY B CA 1
ATOM 9779 C C . GLY B 2 444 ? 14.891 -13.093 6.877 1.00 59.39 425 GLY B C 1
ATOM 9780 O O . GLY B 2 444 ? 14.205 -14.055 7.222 1.00 71.88 425 GLY B O 1
ATOM 9781 N N . TYR B 2 445 ? 14.381 -11.886 6.659 1.00 51.03 426 TYR B N 1
ATOM 9782 C CA . TYR B 2 445 ? 12.945 -11.638 6.778 1.00 56.71 426 TYR B CA 1
ATOM 9783 C C . TYR B 2 445 ? 12.303 -11.108 5.493 1.00 68.36 426 TYR B C 1
ATOM 9784 O O . TYR B 2 445 ? 12.911 -11.121 4.420 1.00 73.28 426 TYR B O 1
ATOM 9793 N N . PHE B 2 446 ? 11.059 -10.657 5.612 1.00 59.53 427 PHE B N 1
ATOM 9794 C CA . PHE B 2 446 ? 10.343 -10.062 4.491 1.00 52.44 427 PHE B CA 1
ATOM 9795 C C . PHE B 2 446 ? 9.813 -8.683 4.863 1.00 53.20 427 PHE B C 1
ATOM 9796 O O . PHE B 2 446 ? 9.229 -8.501 5.930 1.00 56.45 427 PHE B O 1
ATOM 9804 N N . ALA B 2 447 ? 10.015 -7.719 3.973 1.00 53.20 428 ALA B N 1
ATOM 9805 C CA . ALA B 2 447 ? 9.421 -6.399 4.121 1.00 50.98 428 ALA B CA 1
ATOM 9806 C C . ALA B 2 447 ? 8.051 -6.419 3.458 1.00 61.50 428 ALA B C 1
ATOM 9807 O O . ALA B 2 447 ? 7.922 -6.807 2.297 1.00 57.82 428 ALA B O 1
ATOM 9809 N N . VAL B 2 448 ? 7.027 -6.017 4.200 1.00 57.36 429 VAL B N 1
ATOM 9810 C CA . VAL B 2 448 ? 5.661 -6.117 3.707 1.00 58.34 429 VAL B CA 1
ATOM 9811 C C . VAL B 2 448 ? 4.889 -4.814 3.868 1.00 62.48 429 VAL B C 1
ATOM 9812 O O . VAL B 2 448 ? 5.316 -3.903 4.580 1.00 70.11 429 VAL B O 1
ATOM 9816 N N . ALA B 2 449 ? 3.742 -4.740 3.202 1.00 52.80 430 ALA B N 1
ATOM 9817 C CA . ALA B 2 449 ? 2.845 -3.601 3.331 1.00 53.80 430 ALA B CA 1
ATOM 9818 C C . ALA B 2 449 ? 1.544 -4.051 3.977 1.00 52.05 430 ALA B C 1
ATOM 9819 O O . ALA B 2 449 ? 0.802 -4.847 3.408 1.00 54.33 430 ALA B O 1
ATOM 9821 N N . VAL B 2 450 ? 1.271 -3.537 5.169 1.00 60.13 431 VAL B N 1
ATOM 9822 C CA . VAL B 2 450 ? 0.113 -3.981 5.932 1.00 61.08 431 VAL B CA 1
ATOM 9823 C C . VAL B 2 450 ? -1.040 -2.986 5.864 1.00 70.59 431 VAL B C 1
ATOM 9824 O O . VAL B 2 450 ? -0.850 -1.783 6.029 1.00 82.45 431 VAL B O 1
ATOM 9828 N N . VAL B 2 451 ? -2.238 -3.504 5.618 1.00 65.62 432 VAL B N 1
ATOM 9829 C CA . VAL B 2 451 ? -3.448 -2.696 5.625 1.00 63.54 432 VAL B CA 1
ATOM 9830 C C . VAL B 2 451 ? -4.515 -3.395 6.460 1.00 66.40 432 VAL B C 1
ATOM 9831 O O . VAL B 2 451 ? -4.378 -4.575 6.788 1.00 69.34 432 VAL B O 1
ATOM 9835 N N . LYS B 2 452 ? -5.569 -2.668 6.813 1.00 56.40 433 LYS B N 1
ATOM 9836 C CA . LYS B 2 452 ? -6.719 -3.287 7.461 1.00 80.60 433 LYS B CA 1
ATOM 9837 C C . LYS B 2 452 ? -7.594 -3.976 6.419 1.00 77.35 433 LYS B C 1
ATOM 9838 O O . LYS B 2 452 ? -7.704 -3.511 5.282 1.00 74.36 433 LYS B O 1
ATOM 9844 N N . LYS B 2 453 ? -8.222 -5.079 6.811 1.00 66.07 434 LYS B N 1
ATOM 9845 C CA . LYS B 2 453 ? -9.140 -5.781 5.920 1.00 74.62 434 LYS B CA 1
ATOM 9846 C C . LYS B 2 453 ? -10.406 -4.959 5.687 1.00 68.33 434 LYS B C 1
ATOM 9847 O O . LYS B 2 453 ? -11.046 -5.063 4.640 1.00 76.45 434 LYS B O 1
ATOM 9853 N N . SER B 2 454 ? -10.752 -4.138 6.672 1.00 61.68 435 SER B N 1
ATOM 9854 C CA . SER B 2 454 ? -11.939 -3.298 6.594 1.00 76.05 435 SER B CA 1
ATOM 9855 C C . SER B 2 454 ? -11.767 -2.139 5.611 1.00 88.59 435 SER B C 1
ATOM 9856 O O . SER B 2 454 ? -12.745 -1.616 5.080 1.00 91.90 435 SER B O 1
ATOM 9859 N N . ALA B 2 455 ? -10.522 -1.752 5.360 1.00 99.24 436 ALA B N 1
ATOM 9860 C CA . ALA B 2 455 ? -10.244 -0.540 4.594 1.00 110.81 436 ALA B CA 1
ATOM 9861 C C . ALA B 2 455 ? -10.292 -0.727 3.079 1.00 108.79 436 ALA B C 1
ATOM 9862 O O . ALA B 2 455 ? -9.382 -0.299 2.369 1.00 114.44 436 ALA B O 1
ATOM 9864 N N . SER B 2 456 ? -11.356 -1.357 2.590 1.00 103.68 437 SER B N 1
ATOM 9865 C CA . SER B 2 456 ? -11.582 -1.480 1.152 1.00 108.59 437 SER B CA 1
ATOM 9866 C C . SER B 2 456 ? -11.798 -0.091 0.552 1.00 100.30 437 SER B C 1
ATOM 9867 O O . SER B 2 456 ? -12.459 0.745 1.168 1.00 100.30 437 SER B O 1
ATOM 9870 N N . ASP B 2 457 ? -11.252 0.168 -0.636 1.00 100.42 438 ASP B N 1
ATOM 9871 C CA . ASP B 2 457 ? -10.489 -0.806 -1.416 1.00 102.99 438 ASP B CA 1
ATOM 9872 C C . ASP B 2 457 ? -9.033 -0.375 -1.563 1.00 94.74 438 ASP B C 1
ATOM 9873 O O . ASP B 2 457 ? -8.739 0.672 -2.138 1.00 92.87 438 ASP B O 1
ATOM 9878 N N . LEU B 2 458 ? -8.124 -1.196 -1.050 1.00 86.32 439 LEU B N 1
ATOM 9879 C CA . LEU B 2 458 ? -6.706 -0.869 -1.072 1.00 78.05 439 LEU B CA 1
ATOM 9880 C C . LEU B 2 458 ? -5.908 -1.895 -1.855 1.00 77.74 439 LEU B C 1
ATOM 9881 O O . LEU B 2 458 ? -6.015 -3.095 -1.605 1.00 87.21 439 LEU B O 1
ATOM 9886 N N . THR B 2 459 ? -5.121 -1.421 -2.816 1.00 72.77 440 THR B N 1
ATOM 9887 C CA . THR B 2 459 ? -4.152 -2.270 -3.501 1.00 77.36 440 THR B CA 1
ATOM 9888 C C . THR B 2 459 ? -2.847 -1.512 -3.686 1.00 77.21 440 THR B C 1
ATOM 9889 O O . THR B 2 459 ? -2.752 -0.329 -3.370 1.00 73.36 440 THR B O 1
ATOM 9893 N N . TRP B 2 460 ? -1.845 -2.202 -4.214 1.00 78.88 441 TRP B N 1
ATOM 9894 C CA . TRP B 2 460 ? -0.541 -1.606 -4.451 1.00 77.51 441 TRP B CA 1
ATOM 9895 C C . TRP B 2 460 ? -0.591 -0.610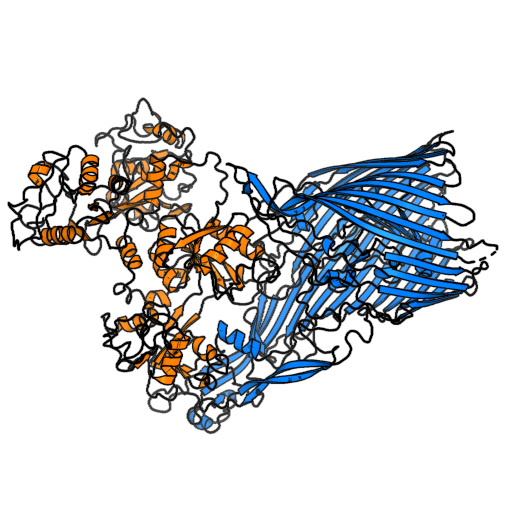 -5.609 1.00 85.83 441 TRP B C 1
ATOM 9896 O O . TRP B 2 460 ? 0.295 0.235 -5.752 1.00 95.51 441 TRP B O 1
ATOM 9907 N N . ASP B 2 461 ? -1.635 -0.705 -6.426 1.00 84.42 442 ASP B N 1
ATOM 9908 C CA . ASP B 2 461 ? -1.756 0.133 -7.618 1.00 94.21 442 ASP B CA 1
ATOM 9909 C C . ASP B 2 461 ? -2.296 1.528 -7.306 1.00 101.13 442 ASP B C 1
ATOM 9910 O O . ASP B 2 461 ? -1.648 2.532 -7.597 1.00 106.60 442 ASP B O 1
ATOM 9915 N N . ASN B 2 462 ? -3.483 1.587 -6.712 1.00 105.00 443 ASN B N 1
ATOM 9916 C CA . ASN B 2 462 ? -4.084 2.865 -6.354 1.00 112.36 443 ASN B CA 1
ATOM 9917 C C . ASN B 2 462 ? -3.682 3.317 -4.951 1.00 109.91 443 ASN B C 1
ATOM 9918 O O . ASN B 2 462 ? -4.516 3.763 -4.163 1.00 122.26 443 ASN B O 1
ATOM 9923 N N . LEU B 2 463 ? -2.392 3.204 -4.651 1.00 92.91 444 LEU B N 1
ATOM 9924 C CA . LEU B 2 463 ? -1.867 3.591 -3.347 1.00 88.48 444 LEU B CA 1
ATOM 9925 C C . LEU B 2 463 ? -1.702 5.109 -3.270 1.00 95.22 444 LEU B C 1
ATOM 9926 O O . LEU B 2 463 ? -1.663 5.690 -2.186 1.00 104.72 444 LEU B O 1
ATOM 9931 N N . LYS B 2 464 ? -1.616 5.742 -4.436 1.00 85.56 445 LYS B N 1
ATOM 9932 C CA . LYS B 2 464 ? -1.448 7.188 -4.537 1.00 93.04 445 LYS B CA 1
ATOM 9933 C C . LYS B 2 464 ? -2.644 7.960 -3.982 1.00 97.64 445 LYS B C 1
ATOM 9934 O O . LYS B 2 464 ? -3.776 7.788 -4.437 1.00 77.13 445 LYS B O 1
ATOM 9940 N N . GLY B 2 465 ? -2.384 8.820 -3.003 1.00 97.46 446 GLY B N 1
ATOM 9941 C CA . GLY B 2 465 ? -3.430 9.628 -2.406 1.00 93.03 446 GLY B CA 1
ATOM 9942 C C . GLY B 2 465 ? -3.930 9.064 -1.090 1.00 90.05 446 GLY B C 1
ATOM 9943 O O . GLY B 2 465 ? -4.877 9.587 -0.498 1.00 80.99 446 GLY B O 1
ATOM 9944 N N . LYS B 2 466 ? -3.292 7.990 -0.633 1.00 80.86 447 LYS B N 1
ATOM 9945 C CA . LYS B 2 466 ? -3.627 7.382 0.650 1.00 81.05 447 LYS B CA 1
ATOM 9946 C C . LYS B 2 466 ? -2.619 7.829 1.707 1.00 83.93 447 LYS B C 1
ATOM 9947 O O . LYS B 2 466 ? -1.555 8.340 1.367 1.00 89.53 447 LYS B O 1
ATOM 9953 N N . LYS B 2 467 ? -2.952 7.646 2.983 1.00 85.83 448 LYS B N 1
ATOM 9954 C CA . LYS B 2 467 ? -2.070 8.080 4.073 1.00 89.49 448 LYS B CA 1
ATOM 9955 C C . LYS B 2 467 ? -1.175 6.944 4.594 1.00 88.49 448 LYS B C 1
ATOM 9956 O O . LYS B 2 467 ? -1.666 5.919 5.075 1.00 84.81 448 LYS B O 1
ATOM 9958 N N . SER B 2 468 ? 0.138 7.145 4.510 1.00 79.24 449 SER B N 1
ATOM 9959 C CA . SER B 2 468 ? 1.100 6.067 4.746 1.00 79.91 449 SER B CA 1
ATOM 9960 C C . SER B 2 468 ? 1.736 6.068 6.134 1.00 77.11 449 SER B C 1
ATOM 9961 O O . SER B 2 468 ? 1.855 7.105 6.776 1.00 78.80 449 SER B O 1
ATOM 9964 N N . CYS B 2 469 ? 2.155 4.890 6.582 1.00 82.83 450 CYS B N 1
ATOM 9965 C CA . CYS B 2 469 ? 2.827 4.744 7.868 1.00 76.51 450 CYS B CA 1
ATOM 9966 C C . CYS B 2 469 ? 4.187 4.077 7.702 1.00 79.88 450 CYS B C 1
ATOM 9967 O O . CYS B 2 469 ? 4.272 2.900 7.350 1.00 80.24 450 CYS B O 1
ATOM 9970 N N . HIS B 2 470 ? 5.249 4.834 7.956 1.00 83.96 451 HIS B N 1
ATOM 9971 C CA . HIS B 2 470 ? 6.602 4.308 7.840 1.00 77.45 451 HIS B CA 1
ATOM 9972 C C . HIS B 2 470 ? 7.271 4.297 9.206 1.00 71.26 451 HIS B C 1
ATOM 9973 O O . HIS B 2 470 ? 6.943 5.113 10.069 1.00 60.25 451 HIS B O 1
ATOM 9980 N N . THR B 2 471 ? 8.201 3.364 9.396 1.00 74.41 452 THR B N 1
ATOM 9981 C CA . THR B 2 471 ? 8.976 3.284 10.629 1.00 75.54 452 THR B CA 1
ATOM 9982 C C . THR B 2 471 ? 9.787 4.560 10.807 1.00 90.10 452 THR B C 1
ATOM 9983 O O . THR B 2 471 ? 9.573 5.317 11.751 1.00 102.55 452 THR B O 1
ATOM 9987 N N . ALA B 2 472 ? 10.715 4.787 9.883 1.00 94.55 453 ALA B N 1
ATOM 9988 C CA . ALA B 2 472 ? 11.502 6.013 9.845 1.00 107.55 453 ALA B CA 1
ATOM 9989 C C . ALA B 2 472 ? 12.149 6.145 8.472 1.00 104.63 453 ALA B C 1
ATOM 9990 O O . ALA B 2 472 ? 12.445 5.141 7.822 1.00 104.52 453 ALA B O 1
ATOM 9992 N N . VAL B 2 473 ? 12.364 7.378 8.028 1.00 95.98 454 VAL B N 1
ATOM 9993 C CA . VAL B 2 473 ? 12.939 7.603 6.708 1.00 92.65 454 VAL B CA 1
ATOM 9994 C C . VAL B 2 473 ? 14.410 7.205 6.677 1.00 95.73 454 VAL B C 1
ATOM 9995 O O . VAL B 2 473 ? 15.197 7.633 7.518 1.00 110.88 454 VAL B O 1
ATOM 9999 N N . GLY B 2 474 ? 14.769 6.370 5.708 1.00 83.93 455 GLY B N 1
ATOM 10000 C CA . GLY B 2 474 ? 16.132 5.886 5.586 1.00 84.36 455 GLY B CA 1
ATOM 10001 C C . GLY B 2 474 ? 16.276 4.439 6.020 1.00 94.97 455 GLY B C 1
ATOM 10002 O O . GLY B 2 474 ? 17.248 3.770 5.666 1.00 97.00 455 GLY B O 1
ATOM 10003 N N . ARG B 2 475 ? 15.306 3.953 6.788 1.00 95.46 456 ARG B N 1
ATOM 10004 C CA . ARG B 2 475 ? 15.333 2.576 7.270 1.00 91.41 456 ARG B CA 1
ATOM 10005 C C . ARG B 2 475 ? 14.954 1.579 6.175 1.00 89.27 456 ARG B C 1
ATOM 10006 O O . ARG B 2 475 ? 14.219 1.915 5.246 1.00 80.86 456 ARG B O 1
ATOM 10014 N N . THR B 2 476 ? 15.465 0.355 6.306 1.00 85.22 457 THR B N 1
ATOM 10015 C CA . THR B 2 476 ? 15.323 -0.691 5.292 1.00 85.17 457 THR B CA 1
ATOM 10016 C C . THR B 2 476 ? 13.886 -0.956 4.848 1.00 85.98 457 THR B C 1
ATOM 10017 O O . THR B 2 476 ? 13.477 -0.547 3.763 1.00 87.12 457 THR B O 1
ATOM 10021 N N . ALA B 2 477 ? 13.128 -1.655 5.687 1.00 84.62 458 ALA B N 1
ATOM 10022 C CA . ALA B 2 477 ? 11.785 -2.094 5.320 1.00 75.10 458 ALA B CA 1
ATOM 10023 C C . ALA B 2 477 ? 10.776 -0.952 5.306 1.00 75.40 458 ALA B C 1
ATOM 10024 O O . ALA B 2 477 ? 9.827 -0.963 4.523 1.00 75.65 458 ALA B O 1
ATOM 10026 N N . GLY B 2 478 ? 10.984 0.033 6.172 1.00 67.84 459 GLY B N 1
ATOM 10027 C CA . GLY B 2 478 ? 10.025 1.109 6.334 1.00 71.21 459 GLY B CA 1
ATOM 10028 C C . GLY B 2 478 ? 10.094 2.201 5.282 1.00 80.17 459 GLY B C 1
ATOM 10029 O O . GLY B 2 478 ? 9.159 2.990 5.146 1.00 83.61 459 GLY B O 1
ATOM 10030 N N . TRP B 2 479 ? 11.192 2.256 4.536 1.00 75.54 460 TRP B N 1
ATOM 10031 C CA . TRP B 2 479 ? 11.379 3.341 3.579 1.00 70.22 460 TRP B CA 1
ATOM 10032 C C . TRP B 2 479 ? 12.076 2.919 2.286 1.00 76.16 460 TRP B C 1
ATOM 10033 O O . TRP B 2 479 ? 11.500 3.037 1.204 1.00 76.00 460 TRP B O 1
ATOM 10044 N N . ASN B 2 480 ? 13.310 2.433 2.400 1.00 74.97 461 ASN B N 1
ATOM 10045 C CA . ASN B 2 480 ? 14.131 2.141 1.223 1.00 73.63 461 ASN B CA 1
ATOM 10046 C C . ASN B 2 480 ? 13.469 1.202 0.225 1.00 73.81 461 ASN B C 1
ATOM 10047 O O . ASN B 2 480 ? 13.374 1.517 -0.958 1.00 88.52 461 ASN B O 1
ATOM 10052 N N . ILE B 2 481 ? 13.005 0.056 0.706 1.00 65.37 462 ILE B N 1
ATOM 10053 C CA . ILE B 2 481 ? 12.348 -0.917 -0.160 1.00 54.51 462 ILE B CA 1
ATOM 10054 C C . ILE B 2 481 ? 11.014 -0.431 -0.756 1.00 69.31 462 ILE B C 1
ATOM 10055 O O . ILE B 2 481 ? 10.832 -0.500 -1.973 1.00 86.26 462 ILE B O 1
ATOM 10060 N N . PRO B 2 482 ? 10.080 0.069 0.082 1.00 67.26 463 PRO B N 1
ATOM 10061 C CA . PRO B 2 482 ? 8.800 0.480 -0.514 1.00 72.22 463 PRO B CA 1
ATOM 10062 C C . PRO B 2 482 ? 8.924 1.674 -1.460 1.00 70.96 463 PRO B C 1
ATOM 10063 O O . PRO B 2 482 ? 8.390 1.626 -2.574 1.00 74.32 463 PRO B O 1
ATOM 10067 N N . MET B 2 483 ? 9.617 2.726 -1.034 1.00 78.41 464 MET B N 1
ATOM 10068 C CA . MET B 2 483 ? 9.871 3.860 -1.917 1.00 80.32 464 MET B CA 1
ATOM 10069 C C . MET B 2 483 ? 10.755 3.466 -3.084 1.00 82.26 464 MET B C 1
ATOM 10070 O O . MET B 2 483 ? 10.737 4.150 -4.114 1.00 91.90 464 MET B O 1
ATOM 10075 N N . GLY B 2 484 ? 11.521 2.379 -2.929 1.00 82.82 465 GLY B N 1
ATOM 10076 C CA . GLY B 2 484 ? 12.324 1.846 -4.028 1.00 88.37 465 GLY B CA 1
ATOM 10077 C C . GLY B 2 484 ? 11.508 1.245 -5.158 1.00 91.31 465 GLY B C 1
ATOM 10078 O O . GLY B 2 484 ? 11.798 1.464 -6.344 1.00 78.06 465 GLY B O 1
ATOM 10079 N N . LEU B 2 485 ? 10.446 0.539 -4.781 1.00 92.32 466 LEU B N 1
ATOM 10080 C CA . LEU B 2 485 ? 9.511 -0.021 -5.750 1.00 91.10 466 LEU B CA 1
ATOM 10081 C C . LEU B 2 485 ? 8.639 1.074 -6.355 1.00 99.99 466 LEU B C 1
ATOM 10082 O O . LEU B 2 485 ? 8.144 0.937 -7.475 1.00 104.61 466 LEU B O 1
ATOM 10087 N N . LEU B 2 486 ? 8.482 2.171 -5.623 1.00 99.05 467 LEU B N 1
ATOM 10088 C CA . LEU B 2 486 ? 7.658 3.291 -6.069 1.00 106.06 467 LEU B CA 1
ATOM 10089 C C . LEU B 2 486 ? 8.448 4.324 -6.869 1.00 111.03 467 LEU B C 1
ATOM 10090 O O . LEU B 2 486 ? 7.860 5.203 -7.490 1.00 116.90 467 LEU B O 1
ATOM 10095 N N . TYR B 2 487 ? 9.774 4.224 -6.865 1.00 112.27 468 TYR B N 1
ATOM 10096 C CA . TYR B 2 487 ? 10.587 5.137 -7.668 1.00 115.80 468 TYR B CA 1
ATOM 10097 C C . TYR B 2 487 ? 10.468 4.777 -9.146 1.00 125.42 468 TYR B C 1
ATOM 10098 O O . TYR B 2 487 ? 10.681 5.615 -10.024 1.00 135.47 468 TYR B O 1
ATOM 10107 N N . ASN B 2 488 ? 10.116 3.522 -9.413 1.00 128.25 469 ASN B N 1
ATOM 10108 C CA . ASN B 2 488 ? 9.878 3.065 -10.778 1.00 130.73 469 ASN B CA 1
ATOM 10109 C C . ASN B 2 488 ? 8.463 3.366 -11.256 1.00 137.06 469 ASN B C 1
ATOM 10110 O O . ASN B 2 488 ? 7.982 2.769 -12.218 1.00 136.25 469 ASN B O 1
ATOM 10115 N N . LYS B 2 489 ? 7.801 4.289 -10.568 1.00 140.50 470 LYS B N 1
ATOM 10116 C CA . LYS B 2 489 ? 6.475 4.742 -10.958 1.00 140.65 470 LYS B CA 1
ATOM 10117 C C . LYS B 2 489 ? 6.541 6.230 -11.246 1.00 134.33 470 LYS B C 1
ATOM 10118 O O . LYS B 2 489 ? 6.115 6.689 -12.303 1.00 147.28 470 LYS B O 1
ATOM 10124 N N . ILE B 2 490 ? 7.083 6.978 -10.293 1.00 124.57 471 ILE B N 1
ATOM 10125 C CA . ILE B 2 490 ? 7.203 8.424 -10.428 1.00 135.38 471 ILE B CA 1
ATOM 10126 C C . ILE B 2 490 ? 8.622 8.906 -10.107 1.00 146.46 471 ILE B C 1
ATOM 10127 O O . ILE B 2 490 ? 9.012 9.008 -8.943 1.00 148.36 471 ILE B O 1
ATOM 10132 N N . ASN B 2 491 ? 9.382 9.205 -11.157 1.00 148.91 472 ASN B N 1
ATOM 10133 C CA . ASN B 2 491 ? 10.811 9.498 -11.044 1.00 147.42 472 ASN B CA 1
ATOM 10134 C C . ASN B 2 491 ? 11.149 10.795 -10.313 1.00 146.73 472 ASN B C 1
ATOM 10135 O O . ASN B 2 491 ? 11.654 11.740 -10.920 1.00 140.57 472 ASN B O 1
ATOM 10140 N N . HIS B 2 492 ? 10.883 10.832 -9.011 1.00 149.04 473 HIS B N 1
ATOM 10141 C CA . HIS B 2 492 ? 11.241 11.986 -8.193 1.00 149.13 473 HIS B CA 1
ATOM 10142 C C . HIS B 2 492 ? 11.203 11.665 -6.702 1.00 140.10 473 HIS B C 1
ATOM 10143 O O . HIS B 2 492 ? 10.383 10.868 -6.245 1.00 131.89 473 HIS B O 1
ATOM 10150 N N . CYS B 2 493 ? 12.099 12.298 -5.952 1.00 136.52 474 CYS B N 1
ATOM 10151 C CA . CYS B 2 493 ? 12.188 12.094 -4.513 1.00 131.06 474 CYS B CA 1
ATOM 10152 C C . CYS B 2 493 ? 11.189 12.978 -3.776 1.00 134.09 474 CYS B C 1
ATOM 10153 O O . CYS B 2 493 ? 11.515 13.586 -2.755 1.00 136.46 474 CYS B O 1
ATOM 10156 N N . ARG B 2 494 ? 9.972 13.053 -4.303 1.00 134.76 475 ARG B N 1
ATOM 10157 C CA . ARG B 2 494 ? 8.924 13.863 -3.699 1.00 126.49 475 ARG B CA 1
ATOM 10158 C C . ARG B 2 494 ? 7.794 12.971 -3.211 1.00 115.62 475 ARG B C 1
ATOM 10159 O O . ARG B 2 494 ? 6.624 13.208 -3.513 1.00 110.78 475 ARG B O 1
ATOM 10161 N N . PHE B 2 495 ? 8.157 11.946 -2.445 1.00 103.93 476 PHE B N 1
ATOM 10162 C CA . PHE B 2 495 ? 7.190 11.011 -1.883 1.00 103.10 476 PHE B CA 1
ATOM 10163 C C . PHE B 2 495 ? 6.166 11.741 -1.021 1.00 119.84 476 PHE B C 1
ATOM 10164 O O . PHE B 2 495 ? 5.080 11.226 -0.753 1.00 123.98 476 PHE B O 1
ATOM 10172 N N . ASP B 2 496 ? 6.526 12.948 -0.594 1.00 127.60 477 ASP B N 1
ATOM 10173 C CA . ASP B 2 496 ? 5.609 13.837 0.098 1.00 128.21 477 ASP B CA 1
ATOM 10174 C C . ASP B 2 496 ? 4.364 14.098 -0.744 1.00 125.10 477 ASP B C 1
ATOM 10175 O O . ASP B 2 496 ? 3.258 14.188 -0.212 1.00 128.29 477 ASP B O 1
ATOM 10180 N N . GLU B 2 497 ? 4.542 14.204 -2.059 1.00 126.39 478 GLU B N 1
ATOM 10181 C CA . GLU B 2 497 ? 3.430 14.535 -2.950 1.00 126.63 478 GLU B CA 1
ATOM 10182 C C . GLU B 2 497 ? 2.845 13.319 -3.674 1.00 108.69 478 GLU B C 1
ATOM 10183 O O . GLU B 2 497 ? 2.027 13.462 -4.587 1.00 94.25 478 GLU B O 1
ATOM 10189 N N . PHE B 2 498 ? 3.257 12.124 -3.263 1.00 105.22 479 PHE B N 1
ATOM 10190 C CA . PHE B 2 498 ? 2.652 10.904 -3.789 1.00 106.60 479 PHE B CA 1
ATOM 10191 C C . PHE B 2 498 ? 1.508 10.439 -2.895 1.00 101.71 479 PHE B C 1
ATOM 10192 O O . PHE B 2 498 ? 0.386 10.226 -3.357 1.00 94.96 479 PHE B O 1
ATOM 10200 N N . PHE B 2 499 ? 1.803 10.275 -1.612 1.00 97.65 480 PHE B N 1
ATOM 10201 C CA . PHE B 2 499 ? 0.776 9.939 -0.642 1.00 96.47 480 PHE B CA 1
ATOM 10202 C C . PHE B 2 499 ? 0.009 11.194 -0.250 1.00 100.59 480 PHE B C 1
ATOM 10203 O O . PHE B 2 499 ? 0.471 12.311 -0.477 1.00 106.71 480 PHE B O 1
ATOM 10211 N N . SER B 2 500 ? -1.172 11.006 0.324 1.00 100.75 481 SER B N 1
ATOM 10212 C CA . SER B 2 500 ? -1.949 12.118 0.847 1.00 100.82 481 SER B CA 1
ATOM 10213 C C . SER B 2 500 ? -1.185 12.779 1.985 1.00 106.73 481 SER B C 1
ATOM 10214 O O . SER B 2 500 ? -0.848 13.960 1.929 1.00 108.21 481 SER B O 1
ATOM 10217 N N . GLU B 2 501 ? -0.918 11.989 3.017 1.00 109.01 482 GLU B N 1
ATOM 10218 C CA . GLU B 2 501 ? -0.162 12.429 4.178 1.00 106.83 482 GLU B CA 1
ATOM 10219 C C . GLU B 2 501 ? 0.404 11.190 4.869 1.00 108.84 482 GLU B C 1
ATOM 10220 O O . GLU B 2 501 ? 0.604 10.158 4.227 1.00 111.25 482 GLU B O 1
ATOM 10226 N N . GLY B 2 502 ? 0.666 11.281 6.168 1.00 107.18 483 GLY B N 1
ATOM 10227 C CA . GLY B 2 502 ? 1.153 10.128 6.902 1.00 94.92 483 GLY B CA 1
ATOM 10228 C C . GLY B 2 502 ? 2.194 10.432 7.961 1.00 93.92 483 GLY B C 1
ATOM 10229 O O . GLY B 2 502 ? 2.257 11.544 8.484 1.00 97.71 483 GLY B O 1
ATOM 10230 N N . CYS B 2 503 ? 3.008 9.432 8.284 1.00 84.89 484 CYS B N 1
ATOM 10231 C CA . CYS B 2 503 ? 4.048 9.585 9.294 1.00 73.87 484 CYS B CA 1
ATOM 10232 C C . CYS B 2 503 ? 5.320 8.836 8.917 1.00 86.04 484 CYS B C 1
ATOM 10233 O O . CYS B 2 503 ? 5.340 7.604 8.866 1.00 91.20 484 CYS B O 1
ATOM 10236 N N . ALA B 2 504 ? 6.381 9.590 8.650 1.00 93.27 485 ALA B N 1
ATOM 10237 C CA . ALA B 2 504 ? 7.686 9.011 8.360 1.00 93.61 485 ALA B CA 1
ATOM 10238 C C . ALA B 2 504 ? 8.764 9.735 9.161 1.00 100.53 485 ALA B C 1
ATOM 10239 O O . ALA B 2 504 ? 9.457 10.597 8.623 1.00 99.44 485 ALA B O 1
ATOM 10241 N N . PRO B 2 505 ? 8.901 9.380 10.452 1.00 105.38 486 PRO B N 1
ATOM 10242 C CA . PRO B 2 505 ? 9.811 9.999 11.424 1.00 109.57 486 PRO B CA 1
ATOM 10243 C C . PRO B 2 505 ? 11.201 10.299 10.869 1.00 116.11 486 PRO B C 1
ATOM 10244 O O . PRO B 2 505 ? 11.905 9.388 10.433 1.00 117.16 486 PRO B O 1
ATOM 10248 N N . GLY B 2 506 ? 11.579 11.574 10.892 1.00 120.55 487 GLY B N 1
ATOM 10249 C CA . GLY B 2 506 ? 12.850 12.017 10.348 1.00 122.04 487 GLY B CA 1
ATOM 10250 C C . GLY B 2 506 ? 12.671 12.966 9.177 1.00 124.42 487 GLY B C 1
ATOM 10251 O O . GLY B 2 506 ? 13.611 13.643 8.761 1.00 120.06 487 GLY B O 1
ATOM 10252 N N . SER B 2 507 ? 11.454 13.010 8.644 1.00 128.76 488 SER B N 1
ATOM 10253 C CA . SER B 2 507 ? 11.133 13.882 7.521 1.00 123.04 488 SER B CA 1
ATOM 10254 C C . SER B 2 507 ? 11.071 15.333 7.973 1.00 117.16 488 SER B C 1
ATOM 10255 O O . SER B 2 507 ? 11.084 15.615 9.172 1.00 120.87 488 SER B O 1
ATOM 10258 N N . LYS B 2 508 ? 11.003 16.248 7.010 1.00 113.88 489 LYS B N 1
ATOM 10259 C CA . LYS B 2 508 ? 10.913 17.675 7.308 1.00 114.83 489 LYS B CA 1
ATOM 10260 C C . LYS B 2 508 ? 9.639 17.989 8.086 1.00 124.32 489 LYS B C 1
ATOM 10261 O O .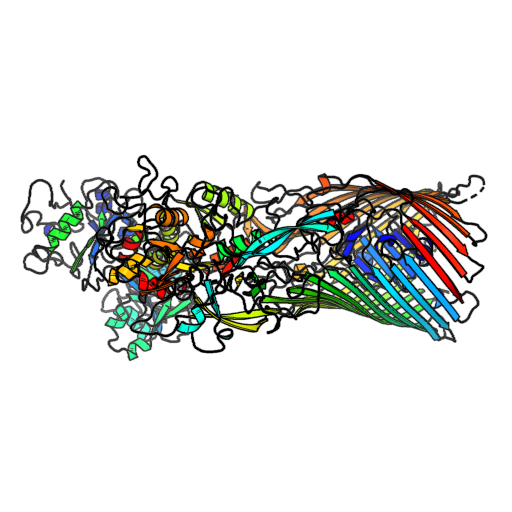 LYS B 2 508 ? 8.603 17.356 7.881 1.00 129.08 489 LYS B O 1
ATOM 10263 N N . LYS B 2 509 ? 9.724 18.965 8.983 1.00 123.26 490 LYS B N 1
ATOM 10264 C CA . LYS B 2 509 ? 8.595 19.317 9.836 1.00 129.03 490 LYS B CA 1
ATOM 10265 C C . LYS B 2 509 ? 7.444 19.910 9.029 1.00 146.71 490 LYS B C 1
ATOM 10266 O O . LYS B 2 509 ? 6.279 19.787 9.410 1.00 150.25 490 LYS B O 1
ATOM 10272 N N . ASP B 2 510 ? 7.776 20.549 7.911 1.00 155.38 491 ASP B N 1
ATOM 10273 C CA . ASP B 2 510 ? 6.768 21.142 7.037 1.00 158.11 491 ASP B CA 1
ATOM 10274 C C . ASP B 2 510 ? 6.365 20.197 5.906 1.00 152.84 491 ASP B C 1
ATOM 10275 O O . ASP B 2 510 ? 5.747 20.616 4.926 1.00 150.33 491 ASP B O 1
ATOM 10280 N N . SER B 2 511 ? 6.719 18.923 6.048 1.00 142.23 492 SER B N 1
ATOM 10281 C CA . SER B 2 511 ? 6.343 17.910 5.068 1.00 132.56 492 SER B CA 1
ATOM 10282 C C . SER B 2 511 ? 4.998 17.290 5.427 1.00 128.35 492 SER B C 1
ATOM 10283 O O . SER B 2 511 ? 4.516 17.439 6.550 1.00 120.79 492 SER B O 1
ATOM 10286 N N . SER B 2 512 ? 4.395 16.595 4.470 1.00 130.80 493 SER B N 1
ATOM 10287 C CA . SER B 2 512 ? 3.090 15.985 4.684 1.00 133.93 493 SER B CA 1
ATOM 10288 C C . SER B 2 512 ? 3.214 14.647 5.406 1.00 132.34 493 SER B C 1
ATOM 10289 O O . SER B 2 512 ? 2.215 14.062 5.819 1.00 140.60 493 SER B O 1
ATOM 10292 N N . LEU B 2 513 ? 4.444 14.169 5.560 1.00 123.16 494 LEU B N 1
ATOM 10293 C CA . LEU B 2 513 ? 4.689 12.898 6.235 1.00 113.55 494 LEU B CA 1
ATOM 10294 C C . LEU B 2 513 ? 4.920 13.085 7.730 1.00 117.46 494 LEU B C 1
ATOM 10295 O O . LEU B 2 513 ? 5.601 12.283 8.365 1.00 122.72 494 LEU B O 1
ATOM 10300 N N . CYS B 2 514 ? 4.353 14.154 8.279 1.00 121.27 495 CYS B N 1
ATOM 10301 C CA . CYS B 2 514 ? 4.392 14.410 9.714 1.00 115.40 495 CYS B CA 1
ATOM 10302 C C . CYS B 2 514 ? 3.016 14.879 10.172 1.00 111.23 495 CYS B C 1
ATOM 10303 O O . CYS B 2 514 ? 2.808 15.173 11.348 1.00 116.94 495 CYS B O 1
ATOM 10306 N N . LYS B 2 515 ? 2.076 14.931 9.232 1.00 104.83 496 LYS B N 1
ATOM 10307 C CA . LYS B 2 515 ? 0.761 15.521 9.473 1.00 109.60 496 LYS B CA 1
ATOM 10308 C C . LYS B 2 515 ? -0.162 14.668 10.343 1.00 115.13 496 LYS B C 1
ATOM 10309 O O . LYS B 2 515 ? -1.297 15.056 10.614 1.00 122.83 496 LYS B O 1
ATOM 10311 N N . LEU B 2 516 ? 0.320 13.508 10.776 1.00 118.06 497 LEU B N 1
ATOM 10312 C CA . LEU B 2 516 ? -0.466 12.656 11.663 1.00 119.43 497 LEU B CA 1
ATOM 10313 C C . LEU B 2 516 ? 0.400 11.770 12.552 1.00 116.64 497 LEU B C 1
ATOM 10314 O O . LEU B 2 516 ? 0.017 10.655 12.897 1.00 116.81 497 LEU B O 1
ATOM 10319 N N . CYS B 2 517 ? 1.571 12.276 12.922 1.00 110.94 498 CYS B N 1
ATOM 10320 C CA . CYS B 2 517 ? 2.396 11.612 13.919 1.00 105.92 498 CYS B CA 1
ATOM 10321 C C . CYS B 2 517 ? 1.884 11.971 15.311 1.00 116.30 498 CYS B C 1
ATOM 10322 O O . CYS B 2 517 ? 0.842 12.613 15.452 1.00 123.80 498 CYS B O 1
ATOM 10325 N N . MET B 2 518 ? 2.610 11.544 16.337 1.00 122.43 499 MET B N 1
ATOM 10326 C CA . MET B 2 518 ? 2.310 11.949 17.705 1.00 128.70 499 MET B CA 1
ATOM 10327 C C . MET B 2 518 ? 3.591 12.379 18.405 1.00 130.71 499 MET B C 1
ATOM 10328 O O . MET B 2 518 ? 4.504 12.899 17.766 1.00 136.88 499 MET B O 1
ATOM 10333 N N . GLY B 2 519 ? 3.661 12.157 19.713 1.00 130.63 500 GLY B N 1
ATOM 10334 C CA . GLY B 2 519 ? 4.828 12.549 20.481 1.00 135.21 500 GLY B CA 1
ATOM 10335 C C . GLY B 2 519 ? 4.972 14.057 20.532 1.00 137.18 500 GLY B C 1
ATOM 10336 O O . GLY B 2 519 ? 5.533 14.673 19.624 1.00 138.38 500 GLY B O 1
ATOM 10337 N N . SER B 2 520 ? 4.462 14.650 21.605 1.00 135.40 501 SER B N 1
ATOM 10338 C CA . SER B 2 520 ? 4.423 16.101 21.746 1.00 139.51 501 SER B CA 1
ATOM 10339 C C . SER B 2 520 ? 5.807 16.753 21.768 1.00 130.91 501 SER B C 1
ATOM 10340 O O . SER B 2 520 ? 6.828 16.072 21.882 1.00 112.66 501 SER B O 1
ATOM 10343 N N . GLY B 2 521 ? 5.824 18.078 21.651 1.00 135.60 502 GLY B N 1
ATOM 10344 C CA . GLY B 2 521 ? 7.057 18.843 21.700 1.00 134.03 502 GLY B CA 1
ATOM 10345 C C . GLY B 2 521 ? 7.754 18.938 20.357 1.00 128.96 502 GLY B C 1
ATOM 10346 O O . GLY B 2 521 ? 7.113 19.120 19.322 1.00 116.12 502 GLY B O 1
ATOM 10347 N N . LEU B 2 522 ? 9.077 18.826 20.379 1.00 136.56 503 LEU B N 1
ATOM 10348 C CA . LEU B 2 522 ? 9.869 18.817 19.157 1.00 138.99 503 LEU B CA 1
ATOM 10349 C C . LEU B 2 522 ? 10.240 17.383 18.814 1.00 139.09 503 LEU B C 1
ATOM 10350 O O . LEU B 2 522 ? 11.039 17.131 17.910 1.00 138.04 503 LEU B O 1
ATOM 10352 N N . ASN B 2 523 ? 9.656 16.446 19.556 1.00 142.79 504 ASN B N 1
ATOM 10353 C CA . ASN B 2 523 ? 9.843 15.022 19.304 1.00 140.52 504 ASN B CA 1
ATOM 10354 C C . ASN B 2 523 ? 8.938 14.550 18.172 1.00 137.57 504 ASN B C 1
ATOM 10355 O O . ASN B 2 523 ? 9.100 13.447 17.647 1.00 136.53 504 ASN B O 1
ATOM 10360 N N . LEU B 2 524 ? 7.977 15.397 17.814 1.00 128.69 505 LEU B N 1
ATOM 10361 C CA . LEU B 2 524 ? 7.071 15.125 16.708 1.00 116.48 505 LEU B CA 1
ATOM 10362 C C . LEU B 2 524 ? 7.882 14.884 15.440 1.00 117.93 505 LEU B C 1
ATOM 10363 O O . LEU B 2 524 ? 8.718 15.707 15.068 1.00 119.97 505 LEU B O 1
ATOM 10368 N N . CYS B 2 525 ? 7.639 13.741 14.802 1.00 120.04 506 CYS B N 1
ATOM 10369 C CA . CYS B 2 525 ? 8.337 13.345 13.579 1.00 120.84 506 CYS B CA 1
ATOM 10370 C C . CYS B 2 525 ? 9.848 13.226 13.796 1.00 111.83 506 CYS B C 1
ATOM 10371 O O . CYS B 2 525 ? 10.641 13.613 12.940 1.00 110.64 506 CYS B O 1
ATOM 10374 N N . GLU B 2 526 ? 10.237 12.686 14.948 1.00 103.55 507 GLU B N 1
ATOM 10375 C CA . GLU B 2 526 ? 11.648 12.475 15.253 1.00 104.61 507 GLU B CA 1
ATOM 10376 C C . GLU B 2 526 ? 11.949 10.983 15.388 1.00 94.26 507 GLU B C 1
ATOM 10377 O O . GLU B 2 526 ? 11.219 10.261 16.064 1.00 91.81 507 GLU B O 1
ATOM 10383 N N . PRO B 2 527 ? 13.034 10.517 14.746 1.00 92.13 508 PRO B N 1
ATOM 10384 C CA . PRO B 2 527 ? 13.416 9.097 14.707 1.00 93.14 508 PRO B CA 1
ATOM 10385 C C . PRO B 2 527 ? 13.820 8.502 16.062 1.00 92.40 508 PRO B C 1
ATOM 10386 O O . PRO B 2 527 ? 14.894 7.907 16.166 1.00 77.54 508 PRO B O 1
ATOM 10390 N N . ASN B 2 528 ? 12.972 8.648 17.075 1.00 103.48 509 ASN B N 1
ATOM 10391 C CA . ASN B 2 528 ? 13.246 8.068 18.387 1.00 105.83 509 ASN B CA 1
ATOM 10392 C C . ASN B 2 528 ? 11.958 7.748 19.143 1.00 103.98 509 ASN B C 1
ATOM 10393 O O . ASN B 2 528 ? 10.897 8.295 18.832 1.00 100.23 509 ASN B O 1
ATOM 10398 N N . ASN B 2 529 ? 12.060 6.874 20.142 1.00 99.96 510 ASN B N 1
ATOM 10399 C CA . ASN B 2 529 ? 10.885 6.336 20.834 1.00 99.92 510 ASN B CA 1
ATOM 10400 C C . ASN B 2 529 ? 9.935 7.371 21.452 1.00 93.15 510 ASN B C 1
ATOM 10401 O O . ASN B 2 529 ? 8.791 7.050 21.776 1.00 86.94 510 ASN B O 1
ATOM 10406 N N . LYS B 2 530 ? 10.402 8.606 21.610 1.00 97.52 511 LYS B N 1
ATOM 10407 C CA . LYS B 2 530 ? 9.535 9.677 22.090 1.00 107.81 511 LYS B CA 1
ATOM 10408 C C . LYS B 2 530 ? 8.410 9.896 21.086 1.00 113.15 511 LYS B C 1
ATOM 10409 O O . LYS B 2 530 ? 7.300 10.291 21.448 1.00 110.54 511 LYS B O 1
ATOM 10411 N N . GLU B 2 531 ? 8.712 9.630 19.819 1.00 112.93 512 GLU B N 1
ATOM 10412 C CA . GLU B 2 531 ? 7.706 9.637 18.767 1.00 114.08 512 GLU B CA 1
ATOM 10413 C C . GLU B 2 531 ? 6.966 8.307 18.781 1.00 117.99 512 GLU B C 1
ATOM 10414 O O . GLU B 2 531 ? 7.532 7.269 18.437 1.00 110.50 512 GLU B O 1
ATOM 10420 N N . GLY B 2 532 ? 5.699 8.346 19.179 1.00 125.42 513 GLY B N 1
ATOM 10421 C CA . GLY B 2 532 ? 4.907 7.141 19.353 1.00 120.92 513 GLY B CA 1
ATOM 10422 C C . GLY B 2 532 ? 4.721 6.301 18.104 1.00 111.03 513 GLY B C 1
ATOM 10423 O O . GLY B 2 532 ? 4.349 5.131 18.190 1.00 103.92 513 GLY B O 1
ATOM 10424 N N . TYR B 2 533 ? 4.976 6.890 16.940 1.00 100.87 514 TYR B N 1
ATOM 10425 C CA . TYR B 2 533 ? 4.833 6.166 15.684 1.00 84.31 514 TYR B CA 1
ATOM 10426 C C . TYR B 2 533 ? 6.181 5.820 15.058 1.00 90.67 514 TYR B C 1
ATOM 10427 O O . TYR B 2 533 ? 6.247 5.371 13.915 1.00 89.92 514 TYR B O 1
ATOM 10436 N N . TYR B 2 534 ? 7.256 6.027 15.810 1.00 89.98 515 TYR B N 1
ATOM 10437 C CA . TYR B 2 534 ? 8.573 5.603 15.357 1.00 83.71 515 TYR B CA 1
ATOM 10438 C C . TYR B 2 534 ? 8.726 4.093 15.517 1.00 85.67 515 TYR B C 1
ATOM 10439 O O . TYR B 2 534 ? 8.174 3.503 16.443 1.00 86.24 515 TYR B O 1
ATOM 10448 N N . GLY B 2 535 ? 9.470 3.470 14.607 1.00 86.93 516 GLY B N 1
ATOM 10449 C CA . GLY B 2 535 ? 9.751 2.048 14.692 1.00 77.82 516 GLY B CA 1
ATOM 10450 C C . GLY B 2 535 ? 8.654 1.188 14.098 1.00 77.52 516 GLY B C 1
ATOM 10451 O O . GLY B 2 535 ? 7.595 1.695 13.722 1.00 77.67 516 GLY B O 1
ATOM 10452 N N . TYR B 2 536 ? 8.916 -0.115 14.009 1.00 70.88 517 TYR B N 1
ATOM 10453 C CA . TYR B 2 536 ? 7.942 -1.069 13.489 1.00 61.05 517 TYR B CA 1
ATOM 10454 C C . TYR B 2 536 ? 6.628 -0.959 14.250 1.00 66.28 517 TYR B C 1
ATOM 10455 O O . TYR B 2 536 ? 5.561 -0.794 13.655 1.00 70.40 517 TYR B O 1
ATOM 10464 N N . THR B 2 537 ? 6.725 -1.049 15.572 1.00 66.22 518 THR B N 1
ATOM 10465 C CA . THR B 2 537 ? 5.561 -1.023 16.445 1.00 61.42 518 THR B CA 1
ATOM 10466 C C . THR B 2 537 ? 4.759 0.243 16.242 1.00 69.31 518 THR B C 1
ATOM 10467 O O . THR B 2 537 ? 3.545 0.197 16.055 1.00 77.38 518 THR B O 1
ATOM 10471 N N . GLY B 2 538 ? 5.453 1.374 16.279 1.00 77.88 519 GLY B N 1
ATOM 10472 C CA . GLY B 2 538 ? 4.811 2.665 16.138 1.00 75.73 519 GLY B CA 1
ATOM 10473 C C . GLY B 2 538 ? 4.167 2.838 14.780 1.00 75.94 519 GLY B C 1
ATOM 10474 O O . GLY B 2 538 ? 3.092 3.436 14.661 1.00 64.99 519 GLY B O 1
ATOM 10475 N N . ALA B 2 539 ? 4.826 2.309 13.753 1.00 57.55 520 ALA B N 1
ATOM 10476 C CA . ALA B 2 539 ? 4.297 2.383 12.401 1.00 71.98 520 ALA B CA 1
ATOM 10477 C C . ALA B 2 539 ? 3.000 1.584 12.286 1.00 74.68 520 ALA B C 1
ATOM 10478 O O . ALA B 2 539 ? 2.058 2.013 11.618 1.00 74.13 520 ALA B O 1
ATOM 10480 N N . PHE B 2 540 ? 2.948 0.430 12.947 1.00 59.35 521 PHE B N 1
ATOM 10481 C CA . PHE B 2 540 ? 1.724 -0.360 12.958 1.00 63.29 521 PHE B CA 1
ATOM 10482 C C . PHE B 2 540 ? 0.639 0.317 13.796 1.00 75.04 521 PHE B C 1
ATOM 10483 O O . PHE B 2 540 ? -0.545 0.259 13.462 1.00 73.57 521 PHE B O 1
ATOM 10491 N N . ARG B 2 541 ? 1.041 0.964 14.884 1.00 76.86 522 ARG B N 1
ATOM 10492 C CA . ARG B 2 541 ? 0.091 1.724 15.681 1.00 83.19 522 ARG B CA 1
ATOM 10493 C C . ARG B 2 541 ? -0.489 2.863 14.850 1.00 85.60 522 ARG B C 1
ATOM 10494 O O . ARG B 2 541 ? -1.677 3.174 14.942 1.00 87.41 522 ARG B O 1
ATOM 10502 N N . CYS B 2 542 ? 0.362 3.480 14.038 1.00 83.58 523 CYS B N 1
ATOM 10503 C CA . CYS B 2 542 ? -0.076 4.521 13.123 1.00 87.96 523 CYS B CA 1
ATOM 10504 C C . CYS B 2 542 ? -1.173 3.985 12.210 1.00 89.74 523 CYS B C 1
ATOM 10505 O O . CYS B 2 542 ? -2.158 4.671 11.934 1.00 92.85 523 CYS B O 1
ATOM 10508 N N . LEU B 2 543 ? -0.994 2.748 11.757 1.00 76.75 524 LEU B N 1
ATOM 10509 C CA . LEU B 2 543 ? -1.953 2.095 10.876 1.00 71.69 524 LEU B CA 1
ATOM 10510 C C . LEU B 2 543 ? -3.321 1.906 11.527 1.00 73.79 524 LEU B C 1
ATOM 10511 O O . LEU B 2 543 ? -4.341 2.213 10.917 1.00 78.45 524 LEU B O 1
ATOM 10516 N N . VAL B 2 544 ? -3.344 1.409 12.760 1.00 72.77 525 VAL B N 1
ATOM 10517 C CA . VAL B 2 544 ? -4.609 1.101 13.426 1.00 77.01 525 VAL B CA 1
ATOM 10518 C C . VAL B 2 544 ? -5.357 2.334 13.943 1.00 86.08 525 VAL B C 1
ATOM 10519 O O . VAL B 2 544 ? -6.560 2.269 14.200 1.00 84.80 525 VAL B O 1
ATOM 10523 N N . GLU B 2 545 ? -4.650 3.452 14.087 1.00 89.17 526 GLU B N 1
ATOM 10524 C CA . GLU B 2 545 ? -5.239 4.649 14.685 1.00 93.91 526 GLU B CA 1
ATOM 10525 C C . GLU B 2 545 ? -5.537 5.754 13.677 1.00 95.61 526 GLU B C 1
ATOM 10526 O O . GLU B 2 545 ? -6.600 6.379 13.731 1.00 83.27 526 GLU B O 1
ATOM 10532 N N . LYS B 2 546 ? -4.601 5.995 12.763 1.00 98.81 527 LYS B N 1
ATOM 10533 C CA . LYS B 2 546 ? -4.710 7.129 11.849 1.00 96.71 527 LYS B CA 1
ATOM 10534 C C . LYS B 2 546 ? -4.554 6.747 10.375 1.00 97.92 527 LYS B C 1
ATOM 10535 O O . LYS B 2 546 ? -5.429 7.037 9.559 1.00 108.30 527 LYS B O 1
ATOM 10541 N N . GLY B 2 547 ? -3.444 6.100 10.039 1.00 90.70 528 GLY B N 1
ATOM 10542 C CA . GLY B 2 547 ? -3.146 5.771 8.654 1.00 90.16 528 GLY B CA 1
ATOM 10543 C C . GLY B 2 547 ? -3.973 4.630 8.091 1.00 95.79 528 GLY B C 1
ATOM 10544 O O . GLY B 2 547 ? -4.874 4.116 8.755 1.00 99.52 528 GLY B O 1
ATOM 10545 N N . ASP B 2 548 ? -3.668 4.233 6.857 1.00 88.51 529 ASP B N 1
ATOM 10546 C CA . ASP B 2 548 ? -4.376 3.124 6.222 1.00 91.43 529 ASP B CA 1
ATOM 10547 C C . ASP B 2 548 ? -3.441 2.114 5.541 1.00 89.56 529 ASP B C 1
ATOM 10548 O O . ASP B 2 548 ? -3.892 1.107 4.997 1.00 82.37 529 ASP B O 1
ATOM 10553 N N . VAL B 2 549 ? -2.139 2.377 5.597 1.00 88.11 530 VAL B N 1
ATOM 10554 C CA . VAL B 2 549 ? -1.148 1.443 5.070 1.00 74.66 530 VAL B CA 1
ATOM 10555 C C . VAL B 2 549 ? 0.212 1.625 5.748 1.00 72.53 530 VAL B C 1
ATOM 10556 O O . VAL B 2 549 ? 0.769 2.720 5.756 1.00 90.84 530 VAL B O 1
ATOM 10560 N N . ALA B 2 550 ? 0.733 0.545 6.322 1.00 59.72 531 ALA B N 1
ATOM 10561 C CA . ALA B 2 550 ? 2.022 0.574 7.007 1.00 60.24 531 ALA B CA 1
ATOM 10562 C C . ALA B 2 550 ? 3.064 -0.268 6.273 1.00 61.11 531 ALA B C 1
ATOM 10563 O O . ALA B 2 550 ? 2.795 -1.411 5.887 1.00 54.13 531 ALA B O 1
ATOM 10565 N N . PHE B 2 551 ? 4.251 0.299 6.077 1.00 61.12 532 PHE B N 1
ATOM 10566 C CA . PHE B 2 551 ? 5.348 -0.432 5.443 1.00 67.25 532 PHE B CA 1
ATOM 10567 C C . PHE B 2 551 ? 6.302 -0.939 6.509 1.00 68.18 532 PHE B C 1
ATOM 10568 O O . PHE B 2 551 ? 7.130 -0.193 7.031 1.00 66.16 532 PHE B O 1
ATOM 10576 N N . VAL B 2 552 ? 6.185 -2.222 6.823 1.00 80.04 533 VAL B N 1
ATOM 10577 C CA . VAL B 2 552 ? 6.746 -2.742 8.059 1.00 73.88 533 VAL B CA 1
ATOM 10578 C C . VAL B 2 552 ? 7.288 -4.175 7.880 1.00 59.90 533 VAL B C 1
ATOM 10579 O O . VAL B 2 552 ? 7.372 -4.674 6.757 1.00 61.19 533 VAL B O 1
ATOM 10583 N N . LYS B 2 553 ? 7.686 -4.816 8.976 1.00 56.36 534 LYS B N 1
ATOM 10584 C CA . LYS B 2 553 ? 8.252 -6.163 8.935 1.00 64.15 534 LYS B CA 1
ATOM 10585 C C . LYS B 2 553 ? 7.156 -7.227 8.969 1.00 69.44 534 LYS B C 1
ATOM 10586 O O . LYS B 2 553 ? 6.058 -6.978 9.464 1.00 82.97 534 LYS B O 1
ATOM 10592 N N . HIS B 2 554 ? 7.456 -8.417 8.455 1.00 59.57 535 HIS B N 1
ATOM 10593 C CA . HIS B 2 554 ? 6.465 -9.497 8.396 1.00 65.11 535 HIS B CA 1
ATOM 10594 C C . HIS B 2 554 ? 6.187 -10.162 9.752 1.00 66.42 535 HIS B C 1
ATOM 10595 O O . HIS B 2 554 ? 5.294 -10.997 9.861 1.00 65.95 535 HIS B O 1
ATOM 10602 N N . GLN B 2 555 ? 6.954 -9.800 10.776 1.00 58.49 536 GLN B N 1
ATOM 10603 C CA . GLN B 2 555 ? 6.687 -10.281 12.128 1.00 48.37 536 GLN B CA 1
ATOM 10604 C C . GLN B 2 555 ? 5.919 -9.236 12.919 1.00 53.92 536 GLN B C 1
ATOM 10605 O O . GLN B 2 555 ? 5.337 -9.539 13.960 1.00 49.71 536 GLN B O 1
ATOM 10611 N N . THR B 2 556 ? 5.940 -8.002 12.422 1.00 57.84 537 THR B N 1
ATOM 10612 C CA . THR B 2 556 ? 5.403 -6.856 13.147 1.00 53.98 537 THR B CA 1
ATOM 10613 C C . THR B 2 556 ? 3.969 -7.042 13.623 1.00 59.41 537 THR B C 1
ATOM 10614 O O . THR B 2 556 ? 3.676 -6.840 14.800 1.00 65.82 537 THR B O 1
ATOM 10618 N N . VAL B 2 557 ? 3.078 -7.429 12.714 1.00 52.26 538 VAL B N 1
ATOM 10619 C CA . VAL B 2 557 ? 1.669 -7.583 13.073 1.00 53.32 538 VAL B CA 1
ATOM 10620 C C . VAL B 2 557 ? 1.404 -8.692 14.109 1.00 65.01 538 VAL B C 1
ATOM 10621 O O . VAL B 2 557 ? 0.683 -8.464 15.080 1.00 79.08 538 VAL B O 1
ATOM 10625 N N . PRO B 2 558 ? 1.986 -9.890 13.921 1.00 63.15 539 PRO B N 1
ATOM 10626 C CA . PRO B 2 558 ? 1.826 -10.846 15.025 1.00 71.02 539 PRO B CA 1
ATOM 10627 C C . PRO B 2 558 ? 2.537 -10.412 16.312 1.00 67.54 539 PRO B C 1
ATOM 10628 O O . PRO B 2 558 ? 2.086 -10.782 17.394 1.00 64.32 539 PRO B O 1
ATOM 10632 N N . GLN B 2 559 ? 3.613 -9.636 16.198 1.00 55.53 540 GLN B N 1
ATOM 10633 C CA . GLN B 2 559 ? 4.337 -9.152 17.375 1.00 58.58 540 GLN B CA 1
ATOM 10634 C C . GLN B 2 559 ? 3.476 -8.277 18.278 1.00 62.39 540 GLN B C 1
ATOM 10635 O O . GLN B 2 559 ? 3.711 -8.204 19.483 1.00 69.91 540 GLN B O 1
ATOM 10641 N N . ASN B 2 560 ? 2.486 -7.612 17.695 1.00 51.89 541 ASN B N 1
ATOM 10642 C CA . ASN B 2 560 ? 1.702 -6.631 18.435 1.00 58.52 541 ASN B CA 1
ATOM 10643 C C . ASN B 2 560 ? 0.223 -6.973 18.510 1.00 67.42 541 ASN B C 1
ATOM 10644 O O . ASN B 2 560 ? -0.609 -6.099 18.758 1.00 65.99 541 ASN B O 1
ATOM 10649 N N . THR B 2 561 ? -0.105 -8.242 18.288 1.00 63.48 542 THR B N 1
ATOM 10650 C CA . THR B 2 561 ? -1.481 -8.710 18.437 1.00 67.86 542 THR B CA 1
ATOM 10651 C C . THR B 2 561 ? -1.559 -9.898 19.397 1.00 63.00 542 THR B C 1
ATOM 10652 O O . THR B 2 561 ? -0.538 -10.476 19.769 1.00 65.60 542 THR B O 1
ATOM 10656 N N . GLY B 2 562 ? -2.774 -10.241 19.813 1.00 66.30 543 GLY B N 1
ATOM 10657 C CA . GLY B 2 562 ? -2.995 -11.390 20.675 1.00 76.34 543 GLY B CA 1
ATOM 10658 C C . GLY B 2 562 ? -2.696 -11.148 22.143 1.00 86.21 543 GLY B C 1
ATOM 10659 O O . GLY B 2 562 ? -3.079 -11.944 23.002 1.00 74.24 543 GLY B O 1
ATOM 10660 N N . GLY B 2 563 ? -2.006 -10.049 22.433 1.00 91.68 544 GLY B N 1
ATOM 10661 C CA . GLY B 2 563 ? -1.668 -9.703 23.799 1.00 84.01 544 GLY B CA 1
ATOM 10662 C C . GLY B 2 563 ? -0.174 -9.609 24.037 1.00 87.94 544 GLY B C 1
ATOM 10663 O O . GLY B 2 563 ? 0.259 -9.232 25.125 1.00 97.67 544 GLY B O 1
ATOM 10664 N N . LYS B 2 564 ? 0.616 -9.951 23.022 1.00 80.64 545 LYS B N 1
ATOM 10665 C CA . LYS B 2 564 ? 2.071 -9.875 23.126 1.00 83.14 545 LYS B CA 1
ATOM 10666 C C . LYS B 2 564 ? 2.509 -8.447 23.429 1.00 80.48 545 LYS B C 1
ATOM 10667 O O . LYS B 2 564 ? 3.521 -8.221 24.091 1.00 73.44 545 LYS B O 1
ATOM 10673 N N . ASN B 2 565 ? 1.735 -7.489 22.931 1.00 80.50 546 ASN B N 1
ATOM 10674 C CA . ASN B 2 565 ? 1.920 -6.087 23.268 1.00 82.80 546 ASN B CA 1
ATOM 10675 C C . ASN B 2 565 ? 0.872 -5.684 24.304 1.00 88.24 546 ASN B C 1
ATOM 10676 O O . ASN B 2 565 ? -0.260 -5.358 23.952 1.00 101.72 546 ASN B O 1
ATOM 10681 N N . PRO B 2 566 ? 1.249 -5.710 25.592 1.00 88.04 547 PRO B N 1
ATOM 10682 C CA . PRO B 2 566 ? 0.303 -5.569 26.707 1.00 86.65 547 PRO B CA 1
ATOM 10683 C C . PRO B 2 566 ? -0.268 -4.164 26.848 1.00 93.24 547 PRO B C 1
ATOM 10684 O O . PRO B 2 566 ? -1.208 -3.969 27.618 1.00 97.09 547 PRO B O 1
ATOM 10688 N N . ASP B 2 567 ? 0.296 -3.207 26.118 1.00 98.29 548 ASP B N 1
ATOM 10689 C CA . ASP B 2 567 ? -0.181 -1.827 26.141 1.00 92.84 548 ASP B CA 1
ATOM 10690 C C . ASP B 2 567 ? -1.652 -1.764 25.722 1.00 92.68 548 ASP B C 1
ATOM 10691 O O . ASP B 2 567 ? -2.135 -2.662 25.033 1.00 85.48 548 ASP B O 1
ATOM 10696 N N . PRO B 2 568 ? -2.373 -0.713 26.153 1.00 95.51 549 PRO B N 1
ATOM 10697 C CA . PRO B 2 568 ? -3.820 -0.641 25.910 1.00 93.77 549 PRO B CA 1
ATOM 10698 C C . PRO B 2 568 ? -4.217 -0.555 24.434 1.00 98.64 549 PRO B C 1
ATOM 10699 O O . PRO B 2 568 ? -5.227 -1.144 24.048 1.00 91.96 549 PRO B O 1
ATOM 10703 N N . TRP B 2 569 ? -3.437 0.155 23.624 1.00 104.46 550 TRP B N 1
ATOM 10704 C CA . TRP B 2 569 ? -3.796 0.367 22.222 1.00 104.51 550 TRP B CA 1
ATOM 10705 C C . TRP B 2 569 ? -3.742 -0.917 21.396 1.00 99.64 550 TRP B C 1
ATOM 10706 O O . TRP B 2 569 ? -4.301 -0.977 20.302 1.00 96.34 550 TRP B O 1
ATOM 10717 N N . ALA B 2 570 ? -3.075 -1.940 21.922 1.00 91.31 551 ALA B N 1
ATOM 10718 C CA . ALA B 2 570 ? -2.814 -3.151 21.154 1.00 87.73 551 ALA B CA 1
ATOM 10719 C C . ALA B 2 570 ? -3.262 -4.431 21.854 1.00 102.62 551 ALA B C 1
ATOM 10720 O O . ALA B 2 570 ? -3.106 -5.524 21.310 1.00 105.75 551 ALA B O 1
ATOM 10722 N N . LYS B 2 571 ? -3.820 -4.294 23.053 1.00 114.63 552 LYS B N 1
ATOM 10723 C CA . LYS B 2 571 ? -4.174 -5.452 23.873 1.00 115.93 552 LYS B CA 1
ATOM 10724 C C . LYS B 2 571 ? -5.201 -6.377 23.216 1.00 112.00 552 LYS B C 1
ATOM 10725 O O . LYS B 2 571 ? -5.050 -7.599 23.247 1.00 112.44 552 LYS B O 1
ATOM 10727 N N . ASN B 2 572 ? -6.236 -5.793 22.618 1.00 99.68 553 ASN B N 1
ATOM 10728 C CA . ASN B 2 572 ? -7.335 -6.576 22.056 1.00 90.38 553 ASN B CA 1
ATOM 10729 C C . ASN B 2 572 ? -7.242 -6.791 20.544 1.00 85.81 553 ASN B C 1
ATOM 10730 O O . ASN B 2 572 ? -8.140 -7.375 19.932 1.00 75.76 553 ASN B O 1
ATOM 10735 N N . LEU B 2 573 ? -6.155 -6.320 19.947 1.00 79.93 554 LEU B N 1
ATOM 10736 C CA . LEU B 2 573 ? -5.962 -6.457 18.511 1.00 66.15 554 LEU B CA 1
ATOM 10737 C C . LEU B 2 573 ? -5.778 -7.921 18.098 1.00 67.99 554 LEU B C 1
ATOM 10738 O O . LEU B 2 573 ? -5.232 -8.729 18.850 1.00 61.73 554 LEU B O 1
ATOM 10743 N N . ASN B 2 574 ? -6.243 -8.244 16.895 1.00 68.81 555 ASN B N 1
ATOM 10744 C CA . ASN B 2 574 ? -6.147 -9.588 16.344 1.00 66.00 555 ASN B CA 1
ATOM 10745 C C . ASN B 2 574 ? -5.413 -9.535 15.008 1.00 61.86 555 ASN B C 1
ATOM 10746 O O . ASN B 2 574 ? -5.727 -8.705 14.158 1.00 63.82 555 ASN B O 1
ATOM 10751 N N . GLU B 2 575 ? -4.432 -10.414 14.828 1.00 66.31 556 GLU B N 1
ATOM 10752 C CA . GLU B 2 575 ? -3.634 -10.423 13.601 1.00 64.11 556 GLU B CA 1
ATOM 10753 C C . GLU B 2 575 ? -4.470 -10.683 12.344 1.00 66.07 556 GLU B C 1
ATOM 10754 O O . GLU B 2 575 ? -4.156 -10.176 11.267 1.00 62.46 556 GLU B O 1
ATOM 10760 N N . LYS B 2 576 ? -5.539 -11.461 12.489 1.00 68.87 557 LYS B N 1
ATOM 10761 C CA . LYS B 2 576 ? -6.362 -11.857 11.349 1.00 61.95 557 LYS B CA 1
ATOM 10762 C C . LYS B 2 576 ? -7.292 -10.741 10.883 1.00 53.68 557 LYS B C 1
ATOM 10763 O O . LYS B 2 576 ? -8.126 -10.940 10.003 1.00 49.47 557 LYS B O 1
ATOM 10769 N N . ASP B 2 577 ? -7.147 -9.566 11.478 1.00 52.63 558 ASP B N 1
ATOM 10770 C CA . ASP B 2 577 ? -7.903 -8.404 11.042 1.00 54.50 558 ASP B CA 1
ATOM 10771 C C . ASP B 2 577 ? -7.150 -7.676 9.938 1.00 54.12 558 ASP B C 1
ATOM 10772 O O . ASP B 2 577 ? -7.623 -6.675 9.406 1.00 66.43 558 ASP B O 1
ATOM 10777 N N . TYR B 2 578 ? -5.978 -8.190 9.587 1.00 50.47 559 TYR B N 1
ATOM 10778 C CA . TYR B 2 578 ? -5.084 -7.474 8.690 1.00 54.09 559 TYR B CA 1
ATOM 10779 C C . TYR B 2 578 ? -4.621 -8.336 7.519 1.00 54.18 559 TYR B C 1
ATOM 10780 O O . TYR B 2 578 ? -4.418 -9.538 7.664 1.00 67.15 559 TYR B O 1
ATOM 10789 N N . GLU B 2 579 ? -4.478 -7.714 6.354 1.00 54.82 560 GLU B N 1
ATOM 10790 C CA . GLU B 2 579 ? -3.939 -8.402 5.190 1.00 62.39 560 GLU B CA 1
ATOM 10791 C C . GLU B 2 579 ? -2.738 -7.657 4.617 1.00 61.59 560 GLU B C 1
ATOM 10792 O O . GLU B 2 579 ? -2.303 -6.642 5.162 1.00 55.19 560 GLU B O 1
ATOM 10798 N N . LEU B 2 580 ? -2.198 -8.180 3.521 1.00 66.86 561 LEU B N 1
ATOM 10799 C CA . LEU B 2 580 ? -0.980 -7.640 2.934 1.00 48.86 561 LEU B CA 1
ATOM 10800 C C . LEU B 2 580 ? -1.199 -7.238 1.486 1.00 59.55 561 LEU B C 1
ATOM 10801 O O . LEU B 2 580 ? -1.977 -7.865 0.765 1.00 52.68 561 LEU B O 1
ATOM 10806 N N . LEU B 2 581 ? -0.509 -6.184 1.067 1.00 63.47 562 LEU B N 1
ATOM 10807 C CA . LEU B 2 581 ? -0.570 -5.728 -0.312 1.00 58.68 562 LEU B CA 1
ATOM 10808 C C . LEU B 2 581 ? 0.485 -6.448 -1.128 1.00 56.48 562 LEU B C 1
ATOM 10809 O O . LEU B 2 581 ? 1.656 -6.464 -0.758 1.00 67.79 562 LEU B O 1
ATOM 10814 N N . CYS B 2 582 ? 0.066 -7.054 -2.232 1.00 51.58 563 CYS B N 1
ATOM 10815 C CA . CYS B 2 582 ? 0.993 -7.777 -3.099 1.00 61.15 563 CYS B CA 1
ATOM 10816 C C . CYS B 2 582 ? 1.352 -6.936 -4.319 1.00 61.31 563 CYS B C 1
ATOM 10817 O O . CYS B 2 582 ? 0.596 -6.050 -4.723 1.00 61.55 563 CYS B O 1
ATOM 10820 N N . LEU B 2 583 ? 2.507 -7.227 -4.905 1.00 56.99 564 LEU B N 1
ATOM 10821 C CA . LEU B 2 583 ? 3.001 -6.467 -6.045 1.00 57.64 564 LEU B CA 1
ATOM 10822 C C . LEU B 2 583 ? 2.166 -6.674 -7.307 1.00 60.15 564 LEU B C 1
ATOM 10823 O O . LEU B 2 583 ? 2.294 -5.918 -8.269 1.00 72.90 564 LEU B O 1
ATOM 10828 N N . ASP B 2 584 ? 1.309 -7.691 -7.298 1.00 56.41 565 ASP B N 1
ATOM 10829 C CA . ASP B 2 584 ? 0.443 -7.967 -8.440 1.00 63.92 565 ASP B CA 1
ATOM 10830 C C . ASP B 2 584 ? -0.952 -7.369 -8.251 1.00 61.52 565 ASP B C 1
ATOM 10831 O O . ASP B 2 584 ? -1.888 -7.700 -8.982 1.00 65.02 565 ASP B O 1
ATOM 10836 N N . GLY B 2 585 ? -1.084 -6.493 -7.260 1.00 56.89 566 GLY B N 1
ATOM 10837 C CA . GLY B 2 585 ? -2.334 -5.793 -7.020 1.00 66.91 566 GLY B CA 1
ATOM 10838 C C . GLY B 2 585 ? -3.344 -6.532 -6.162 1.00 63.50 566 GLY B C 1
ATOM 10839 O O . GLY B 2 585 ? -4.465 -6.060 -5.981 1.00 61.77 566 GLY B O 1
ATOM 10840 N N . THR B 2 586 ? -2.957 -7.684 -5.624 1.00 59.94 567 THR B N 1
ATOM 10841 C CA . THR B 2 586 ? -3.885 -8.496 -4.843 1.00 53.99 567 THR B CA 1
ATOM 10842 C C . THR B 2 586 ? -3.588 -8.407 -3.352 1.00 62.32 567 THR B C 1
ATOM 10843 O O . THR B 2 586 ? -2.645 -7.734 -2.941 1.00 55.64 567 THR B O 1
ATOM 10847 N N . ARG B 2 587 ? -4.398 -9.088 -2.546 1.00 66.84 568 ARG B N 1
ATOM 10848 C CA . ARG B 2 587 ? -4.200 -9.094 -1.097 1.00 52.06 568 ARG B CA 1
ATOM 10849 C C . ARG B 2 587 ? -4.194 -10.496 -0.486 1.00 51.78 568 ARG B C 1
ATOM 10850 O O . ARG B 2 587 ? -4.962 -11.373 -0.884 1.00 55.01 568 ARG B O 1
ATOM 10858 N N . LYS B 2 588 ? -3.315 -10.692 0.491 1.00 64.61 569 LYS B N 1
ATOM 10859 C CA . LYS B 2 588 ? -3.195 -11.965 1.196 1.00 54.71 569 LYS B CA 1
ATOM 10860 C C . LYS B 2 588 ? -3.021 -11.710 2.694 1.00 59.24 569 LYS B C 1
ATOM 10861 O O . LYS B 2 588 ? -2.591 -10.628 3.091 1.00 67.64 569 LYS B O 1
ATOM 10867 N N . PRO B 2 589 ? -3.378 -12.694 3.538 1.00 58.38 570 PRO B N 1
ATOM 10868 C CA . PRO B 2 589 ? -3.275 -12.491 4.991 1.00 56.59 570 PRO B CA 1
ATOM 10869 C C . PRO B 2 589 ? -1.829 -12.407 5.476 1.00 53.07 570 PRO B C 1
ATOM 10870 O O . PRO B 2 589 ? -0.913 -12.772 4.740 1.00 48.09 570 PRO B O 1
ATOM 10874 N N . VAL B 2 590 ? -1.642 -11.947 6.710 1.00 49.82 571 VAL B N 1
ATOM 10875 C CA . VAL B 2 590 ? -0.312 -11.642 7.239 1.00 53.00 571 VAL B CA 1
ATOM 10876 C C . VAL B 2 590 ? 0.638 -12.836 7.338 1.00 53.84 571 VAL B C 1
ATOM 10877 O O . VAL B 2 590 ? 1.852 -12.653 7.408 1.00 56.24 571 VAL B O 1
ATOM 10881 N N . GLU B 2 591 ? 0.093 -14.049 7.347 1.00 49.90 572 GLU B N 1
ATOM 10882 C CA . GLU B 2 591 ? 0.930 -15.243 7.436 1.00 49.63 572 GLU B CA 1
ATOM 10883 C C . GLU B 2 591 ? 1.354 -15.732 6.057 1.00 49.95 572 GLU B C 1
ATOM 10884 O O . GLU B 2 591 ? 2.158 -16.657 5.938 1.00 57.54 572 GLU B O 1
ATOM 10890 N N . GLU B 2 592 ? 0.808 -15.108 5.019 1.00 49.12 573 GLU B N 1
ATOM 10891 C CA . GLU B 2 592 ? 1.141 -15.475 3.647 1.00 54.34 573 GLU B CA 1
ATOM 10892 C C . GLU B 2 592 ? 2.156 -14.502 3.039 1.00 58.36 573 GLU B C 1
ATOM 10893 O O . GLU B 2 592 ? 2.106 -14.189 1.851 1.00 51.80 573 GLU B O 1
ATOM 10899 N N . TYR B 2 593 ? 3.083 -14.041 3.872 1.00 58.79 574 TYR B N 1
ATOM 10900 C CA . TYR B 2 593 ? 4.106 -13.079 3.474 1.00 50.58 574 TYR B CA 1
ATOM 10901 C C . TYR B 2 593 ? 5.029 -13.618 2.383 1.00 52.09 574 TYR B C 1
ATOM 10902 O O . TYR B 2 593 ? 5.598 -12.862 1.603 1.00 63.55 574 TYR B O 1
ATOM 10911 N N . ALA B 2 594 ? 5.177 -14.933 2.334 1.00 61.53 575 ALA B N 1
ATOM 10912 C CA . ALA B 2 594 ? 6.105 -15.546 1.399 1.00 59.42 575 ALA B CA 1
ATOM 10913 C C . ALA B 2 594 ? 5.640 -15.388 -0.052 1.00 62.56 575 ALA B C 1
ATOM 10914 O O . ALA B 2 594 ? 6.449 -15.407 -0.979 1.00 65.58 575 ALA B O 1
ATOM 10916 N N . ASN B 2 595 ? 4.336 -15.227 -0.242 1.00 57.87 576 ASN B N 1
ATOM 10917 C CA . ASN B 2 595 ? 3.791 -14.938 -1.563 1.00 52.65 576 ASN B CA 1
ATOM 10918 C C . ASN B 2 595 ? 3.157 -13.556 -1.642 1.00 53.29 576 ASN B C 1
ATOM 10919 O O . ASN B 2 595 ? 2.314 -13.307 -2.503 1.00 59.35 576 ASN B O 1
ATOM 10924 N N . CYS B 2 596 ? 3.559 -12.659 -0.745 1.00 57.05 577 CYS B N 1
ATOM 10925 C CA . CYS B 2 596 ? 2.977 -11.321 -0.704 1.00 57.12 577 CYS B CA 1
ATOM 10926 C C . CYS B 2 596 ? 3.854 -10.310 0.039 1.00 54.83 577 CYS B C 1
ATOM 10927 O O . CYS B 2 596 ? 3.439 -9.735 1.046 1.00 56.38 577 CYS B O 1
ATOM 10930 N N . HIS B 2 597 ? 5.061 -10.088 -0.472 1.00 45.62 578 HIS B N 1
ATOM 10931 C CA . HIS B 2 597 ? 5.995 -9.153 0.146 1.00 49.64 578 HIS B CA 1
ATOM 10932 C C . HIS B 2 597 ? 6.526 -8.138 -0.856 1.00 52.01 578 HIS B C 1
ATOM 10933 O O . HIS B 2 597 ? 6.324 -8.274 -2.060 1.00 66.45 578 HIS B O 1
ATOM 10940 N N . LEU B 2 598 ? 7.216 -7.123 -0.353 1.00 60.32 579 LEU B N 1
ATOM 10941 C CA . LEU B 2 598 ? 7.866 -6.156 -1.224 1.00 61.77 579 LEU B CA 1
ATOM 10942 C C . LEU B 2 598 ? 9.231 -6.689 -1.646 1.00 58.82 579 LEU B C 1
ATOM 10943 O O . LEU B 2 598 ? 9.559 -6.704 -2.833 1.00 63.10 579 LEU B O 1
ATOM 10948 N N . ALA B 2 599 ? 10.013 -7.137 -0.667 1.00 56.73 580 ALA B N 1
ATOM 10949 C CA . ALA B 2 599 ? 11.314 -7.754 -0.921 1.00 60.77 580 ALA B CA 1
ATOM 10950 C C . ALA B 2 599 ? 11.848 -8.447 0.327 1.00 64.10 580 ALA B C 1
ATOM 10951 O O . ALA B 2 599 ? 11.488 -8.088 1.449 1.00 59.17 580 ALA B O 1
ATOM 10953 N N . ARG B 2 600 ? 12.716 -9.434 0.122 1.00 59.31 581 ARG B N 1
ATOM 10954 C CA . ARG B 2 600 ? 13.394 -10.098 1.230 1.00 67.11 581 ARG B CA 1
ATOM 10955 C C . ARG B 2 600 ? 14.595 -9.290 1.717 1.00 66.36 581 ARG B C 1
ATOM 10956 O O . ARG B 2 600 ? 15.395 -8.805 0.917 1.00 65.04 581 ARG B O 1
ATOM 10964 N N . ALA B 2 601 ? 14.713 -9.152 3.034 1.00 62.50 582 ALA B N 1
ATOM 10965 C CA . ALA B 2 601 ? 15.864 -8.492 3.643 1.00 67.13 582 ALA B CA 1
ATOM 10966 C C . ALA B 2 601 ? 16.648 -9.466 4.519 1.00 63.86 582 ALA B C 1
ATOM 10967 O O . ALA B 2 601 ? 16.069 -10.334 5.173 1.00 59.79 582 ALA B O 1
ATOM 10969 N N . PRO B 2 602 ? 17.977 -9.323 4.535 1.00 55.82 583 PRO B N 1
ATOM 10970 C CA . PRO B 2 602 ? 18.826 -10.227 5.314 1.00 65.84 583 PRO B CA 1
ATOM 10971 C C . PRO B 2 602 ? 18.874 -9.876 6.799 1.00 67.87 583 PRO B C 1
ATOM 10972 O O . PRO B 2 602 ? 18.615 -8.733 7.180 1.00 61.36 583 PRO B O 1
ATOM 10976 N N . ASN B 2 603 ? 19.207 -10.864 7.626 1.00 57.22 584 ASN B N 1
ATOM 10977 C CA . ASN B 2 603 ? 19.478 -10.625 9.035 1.00 51.88 584 ASN B CA 1
ATOM 10978 C C . ASN B 2 603 ? 20.731 -9.770 9.171 1.00 53.85 584 ASN B C 1
ATOM 10979 O O . ASN B 2 603 ? 21.433 -9.536 8.190 1.00 42.54 584 ASN B O 1
ATOM 10984 N N . HIS B 2 604 ? 21.016 -9.309 10.384 1.00 53.72 585 HIS B N 1
ATOM 10985 C CA . HIS B 2 604 ? 22.225 -8.532 10.613 1.00 46.50 585 HIS B CA 1
ATOM 10986 C C . HIS B 2 604 ? 23.471 -9.342 10.283 1.00 49.80 585 HIS B C 1
ATOM 10987 O O . HIS B 2 604 ? 23.483 -10.568 10.396 1.00 46.28 585 HIS B O 1
ATOM 10994 N N . ALA B 2 605 ? 24.518 -8.645 9.866 1.00 51.20 586 ALA B N 1
ATOM 10995 C CA . ALA B 2 605 ? 25.761 -9.299 9.502 1.00 41.06 586 ALA B CA 1
ATOM 10996 C C . ALA B 2 605 ? 26.933 -8.536 10.076 1.00 45.17 586 ALA B C 1
ATOM 10997 O O . ALA B 2 605 ? 26.880 -7.317 10.218 1.00 49.50 586 ALA B O 1
ATOM 10999 N N . VAL B 2 606 ? 27.985 -9.261 10.429 1.00 47.06 587 VAL B N 1
ATOM 11000 C CA . VAL B 2 606 ? 29.225 -8.627 10.827 1.00 49.42 587 VAL B CA 1
ATOM 11001 C C . VAL B 2 606 ? 29.967 -8.285 9.547 1.00 54.82 587 VAL B C 1
ATOM 11002 O O . VAL B 2 606 ? 30.122 -9.137 8.672 1.00 52.45 587 VAL B O 1
ATOM 11006 N N . VAL B 2 607 ? 30.399 -7.035 9.416 1.00 42.03 588 VAL B N 1
ATOM 11007 C CA . VAL B 2 607 ? 31.173 -6.645 8.246 1.00 56.57 588 VAL B CA 1
ATOM 11008 C C . VAL B 2 607 ? 32.572 -6.210 8.660 1.00 56.64 588 VAL B C 1
ATOM 11009 O O . VAL B 2 607 ? 32.789 -5.781 9.788 1.00 54.61 588 VAL B O 1
ATOM 11013 N N . THR B 2 608 ? 33.522 -6.331 7.741 1.00 54.07 589 THR B N 1
ATOM 11014 C CA . THR B 2 608 ? 34.889 -5.921 8.011 1.00 48.86 589 THR B CA 1
ATOM 11015 C C . THR B 2 608 ? 35.616 -5.587 6.712 1.00 55.62 589 THR B C 1
ATOM 11016 O O . THR B 2 608 ? 35.030 -5.634 5.631 1.00 41.66 589 THR B O 1
ATOM 11020 N N . ARG B 2 609 ? 36.893 -5.239 6.830 1.00 57.39 590 ARG B N 1
ATOM 11021 C CA . ARG B 2 609 ? 37.751 -5.055 5.669 1.00 50.00 590 ARG B CA 1
ATOM 11022 C C . ARG B 2 609 ? 38.135 -6.405 5.073 1.00 53.80 590 ARG B C 1
ATOM 11023 O O . ARG B 2 609 ? 38.079 -7.435 5.747 1.00 54.48 590 ARG B O 1
ATOM 11031 N N . LYS B 2 610 ? 38.540 -6.389 3.810 1.00 55.34 591 LYS B N 1
ATOM 11032 C CA . LYS B 2 610 ? 38.850 -7.619 3.094 1.00 59.65 591 LYS B CA 1
ATOM 11033 C C . LYS B 2 610 ? 40.134 -8.263 3.628 1.00 54.78 591 LYS B C 1
ATOM 11034 O O . LYS B 2 610 ? 40.294 -9.481 3.589 1.00 50.57 591 LYS B O 1
ATOM 11040 N N . ASP B 2 611 ? 41.038 -7.439 4.145 1.00 56.18 592 ASP B N 1
ATOM 11041 C CA . ASP B 2 611 ? 42.313 -7.934 4.648 1.00 48.36 592 ASP B CA 1
ATOM 11042 C C . ASP B 2 611 ? 42.173 -8.491 6.056 1.00 48.79 592 ASP B C 1
ATOM 11043 O O . ASP B 2 611 ? 43.135 -8.995 6.631 1.00 59.76 592 ASP B O 1
ATOM 11048 N N . LYS B 2 612 ? 40.970 -8.388 6.606 1.00 58.00 593 LYS B N 1
ATOM 11049 C CA . LYS B 2 612 ? 40.699 -8.827 7.969 1.00 64.24 593 LYS B CA 1
ATOM 11050 C C . LYS B 2 612 ? 39.700 -9.971 7.984 1.00 68.72 593 LYS B C 1
ATOM 11051 O O . LYS B 2 612 ? 39.471 -10.580 9.029 1.00 83.97 593 LYS B O 1
ATOM 11057 N N . GLU B 2 613 ? 39.110 -10.248 6.822 1.00 53.59 594 GLU B N 1
ATOM 11058 C CA . GLU B 2 613 ? 38.046 -11.241 6.694 1.00 52.95 594 GLU B CA 1
ATOM 11059 C C . GLU B 2 613 ? 38.370 -12.550 7.414 1.00 56.85 594 GLU B C 1
ATOM 11060 O O . GLU B 2 613 ? 37.604 -12.999 8.262 1.00 70.48 594 GLU B O 1
ATOM 11066 N N . ALA B 2 614 ? 39.520 -13.134 7.098 1.00 49.45 595 ALA B N 1
ATOM 11067 C CA . ALA B 2 614 ? 39.935 -14.405 7.686 1.00 50.42 595 ALA B CA 1
ATOM 11068 C C . ALA B 2 614 ? 40.068 -14.356 9.210 1.00 61.09 595 ALA B C 1
ATOM 11069 O O . ALA B 2 614 ? 39.571 -15.241 9.909 1.00 58.43 595 ALA B O 1
ATOM 11071 N N . CYS B 2 615 ? 40.738 -13.326 9.721 1.00 50.39 596 CYS B N 1
ATOM 11072 C CA . CYS B 2 615 ? 40.947 -13.201 11.162 1.00 48.72 596 CYS B CA 1
ATOM 11073 C C . CYS B 2 615 ? 39.649 -12.944 11.918 1.00 58.68 596 CYS B C 1
ATOM 11074 O O . CYS B 2 615 ? 39.391 -13.568 12.949 1.00 66.12 596 CYS B O 1
ATOM 11077 N N . VAL B 2 616 ? 38.836 -12.026 11.409 1.00 54.63 597 VAL B N 1
ATOM 11078 C CA . VAL B 2 616 ? 37.548 -11.755 12.025 1.00 50.77 597 VAL B CA 1
ATOM 11079 C C . VAL B 2 616 ? 36.698 -13.020 12.035 1.00 56.35 597 VAL B C 1
ATOM 11080 O O . VAL B 2 616 ? 36.058 -13.335 13.037 1.00 64.62 597 VAL B O 1
ATOM 11084 N N . HIS B 2 617 ? 36.714 -13.740 10.916 1.00 54.51 598 HIS B N 1
ATOM 11085 C CA . HIS B 2 617 ? 36.041 -15.027 10.795 1.00 38.28 598 HIS B CA 1
ATOM 11086 C C . HIS B 2 617 ? 36.523 -15.964 11.899 1.00 51.96 598 HIS B C 1
ATOM 11087 O O . HIS B 2 617 ? 35.724 -16.522 12.636 1.00 47.47 598 HIS B O 1
ATOM 11094 N N . LYS B 2 618 ? 37.836 -16.109 12.032 1.00 59.36 599 LYS B N 1
ATOM 11095 C CA . LYS B 2 618 ? 38.405 -17.017 13.024 1.00 53.32 599 LYS B CA 1
ATOM 11096 C C . LYS B 2 618 ? 38.029 -16.660 14.460 1.00 61.33 599 LYS B C 1
ATOM 11097 O O . LYS B 2 618 ? 37.544 -17.504 15.207 1.00 72.72 599 LYS B O 1
ATOM 11103 N N . ILE B 2 619 ? 38.246 -15.408 14.844 1.00 66.44 600 ILE B N 1
ATOM 11104 C CA . ILE B 2 619 ? 38.119 -15.027 16.248 1.00 65.16 600 ILE B CA 1
ATOM 11105 C C . ILE B 2 619 ? 36.674 -14.946 16.745 1.00 64.06 600 ILE B C 1
ATOM 11106 O O . ILE B 2 619 ? 36.360 -15.415 17.842 1.00 62.11 600 ILE B O 1
ATOM 11111 N N . LEU B 2 620 ? 35.794 -14.363 15.942 1.00 56.59 601 LEU B N 1
ATOM 11112 C CA . LEU B 2 620 ? 34.397 -14.249 16.340 1.00 51.97 601 LEU B CA 1
ATOM 11113 C C . LEU B 2 620 ? 33.744 -15.624 16.514 1.00 50.63 601 LEU B C 1
ATOM 11114 O O . LEU B 2 620 ? 32.874 -15.796 17.361 1.00 44.81 601 LEU B O 1
ATOM 11119 N N . ARG B 2 621 ? 34.169 -16.606 15.724 1.00 46.59 602 ARG B N 1
ATOM 11120 C CA . ARG B 2 621 ? 33.654 -17.961 15.891 1.00 50.52 602 ARG B CA 1
ATOM 11121 C C . ARG B 2 621 ? 34.212 -18.562 17.178 1.00 56.30 602 ARG B C 1
ATOM 11122 O O . ARG B 2 621 ? 33.544 -19.350 17.844 1.00 57.77 602 ARG B O 1
ATOM 11130 N N . GLN B 2 622 ? 35.438 -18.183 17.527 1.00 51.49 603 GLN B N 1
ATOM 11131 C CA . GLN B 2 622 ? 36.033 -18.621 18.783 1.00 53.80 603 GLN B CA 1
ATOM 11132 C C . GLN B 2 622 ? 35.315 -17.980 19.966 1.00 58.62 603 GLN B C 1
ATOM 11133 O O . GLN B 2 622 ? 35.143 -18.604 21.011 1.00 64.93 603 GLN B O 1
ATOM 11139 N N . GLN B 2 623 ? 34.890 -16.733 19.792 1.00 54.60 604 GLN B N 1
ATOM 11140 C CA . GLN B 2 623 ? 34.265 -15.988 20.879 1.00 52.99 604 GLN B CA 1
ATOM 11141 C C . GLN B 2 623 ? 32.890 -16.536 21.247 1.00 54.67 604 GLN B C 1
ATOM 11142 O O . GLN B 2 623 ? 32.493 -16.498 22.411 1.00 51.83 604 GLN B O 1
ATOM 11148 N N . GLN B 2 624 ? 32.168 -17.050 20.258 1.00 46.18 605 GLN B N 1
ATOM 11149 C CA . GLN B 2 624 ? 30.821 -17.549 20.507 1.00 56.71 605 GLN B CA 1
ATOM 11150 C C . GLN B 2 624 ? 30.826 -18.948 21.114 1.00 51.66 605 GLN B C 1
ATOM 11151 O O . GLN B 2 624 ? 29.796 -19.441 21.551 1.00 62.51 605 GLN B O 1
ATOM 11157 N N . HIS B 2 625 ? 31.986 -19.592 21.131 1.00 51.10 606 HIS B N 1
ATOM 11158 C CA . HIS B 2 625 ? 32.109 -20.899 21.765 1.00 47.69 606 HIS B CA 1
ATOM 11159 C C . HIS B 2 625 ? 32.629 -20.722 23.189 1.00 54.45 606 HIS B C 1
ATOM 11160 O O . HIS B 2 625 ? 32.621 -21.656 23.992 1.00 64.45 606 HIS B O 1
ATOM 11167 N N . LEU B 2 626 ? 33.084 -19.509 23.486 1.00 55.42 607 LEU B N 1
ATOM 11168 C CA . LEU B 2 626 ? 33.545 -19.150 24.817 1.00 54.98 607 LEU B CA 1
ATOM 11169 C C . LEU B 2 626 ? 32.421 -18.497 25.609 1.00 60.19 607 LEU B C 1
ATOM 11170 O O . LEU B 2 626 ? 32.235 -18.788 26.790 1.00 64.02 607 LEU B O 1
ATOM 11175 N N . PHE B 2 627 ? 31.670 -17.616 24.954 1.00 66.22 608 PHE B N 1
ATOM 11176 C CA . PHE B 2 627 ? 30.633 -16.845 25.633 1.00 65.30 608 PHE B CA 1
ATOM 11177 C C . PHE B 2 627 ? 29.301 -16.878 24.892 1.00 63.93 608 PHE B C 1
ATOM 11178 O O . PHE B 2 627 ? 28.494 -15.957 25.020 1.00 61.73 608 PHE B O 1
ATOM 11186 N N . GLY B 2 628 ? 29.072 -17.938 24.126 1.00 51.54 609 GLY B N 1
ATOM 11187 C CA . GLY B 2 628 ? 27.857 -18.063 23.344 1.00 54.61 609 GLY B CA 1
ATOM 11188 C C . GLY B 2 628 ? 26.583 -18.209 24.150 1.00 64.86 609 GLY B C 1
ATOM 11189 O O . GLY B 2 628 ? 26.620 -18.255 25.377 1.00 66.16 609 GLY B O 1
ATOM 11190 N N . SER B 2 629 ? 25.460 -18.282 23.437 1.00 87.76 610 SER B N 1
ATOM 11191 C CA . SER B 2 629 ? 24.120 -18.311 24.025 1.00 106.70 610 SER B CA 1
ATOM 11192 C C . SER B 2 629 ? 24.027 -19.255 25.216 1.00 115.06 610 SER B C 1
ATOM 11193 O O . SER B 2 629 ? 23.852 -18.818 26.353 1.00 117.74 610 SER B O 1
ATOM 11196 N N . ASN B 2 630 ? 24.144 -20.551 24.949 1.00 114.44 611 ASN B N 1
ATOM 11197 C CA . ASN B 2 630 ? 24.267 -21.527 26.019 1.00 105.88 611 ASN B CA 1
ATOM 11198 C C . ASN B 2 630 ? 25.747 -21.771 26.296 1.00 100.15 611 ASN B C 1
ATOM 11199 O O . ASN B 2 630 ? 26.532 -20.826 26.288 1.00 107.80 611 ASN B O 1
ATOM 11204 N N . VAL B 2 631 ? 26.121 -23.024 26.539 1.00 82.54 612 VAL B N 1
ATOM 11205 C CA . VAL B 2 631 ? 27.502 -23.405 26.886 1.00 87.94 612 VAL B CA 1
ATOM 11206 C C . VAL B 2 631 ? 28.191 -22.550 27.969 1.00 85.18 612 VAL B C 1
ATOM 11207 O O . VAL B 2 631 ? 29.408 -22.625 28.143 1.00 81.72 612 VAL B O 1
ATOM 11211 N N . THR B 2 632 ? 27.405 -21.758 28.698 1.00 88.14 613 THR B N 1
ATOM 11212 C CA . THR B 2 632 ? 27.897 -20.965 29.825 1.00 101.09 613 THR B CA 1
ATOM 11213 C C . THR B 2 632 ? 26.739 -20.488 30.690 1.00 99.82 613 THR B C 1
ATOM 11214 O O . THR B 2 632 ? 25.614 -20.337 30.209 1.00 90.11 613 THR B O 1
ATOM 11218 N N . ASP B 2 633 ? 27.021 -20.250 31.967 1.00 106.87 614 ASP B N 1
ATOM 11219 C CA . ASP B 2 633 ? 26.021 -19.721 32.886 1.00 117.79 614 ASP B CA 1
ATOM 11220 C C . ASP B 2 633 ? 26.002 -18.205 32.789 1.00 117.79 614 ASP B C 1
ATOM 11221 O O . ASP B 2 633 ? 26.902 -17.536 33.297 1.00 122.55 614 ASP B O 1
ATOM 11226 N N . CYS B 2 634 ? 24.975 -17.667 32.140 1.00 118.23 615 CYS B N 1
ATOM 11227 C CA . CYS B 2 634 ? 24.900 -16.231 31.877 1.00 118.91 615 CYS B CA 1
ATOM 11228 C C . CYS B 2 634 ? 24.729 -15.400 33.145 1.00 105.91 615 CYS B C 1
ATOM 11229 O O . CYS B 2 634 ? 24.907 -14.182 33.129 1.00 98.29 615 CYS B O 1
ATOM 11232 N N . SER B 2 635 ? 24.389 -16.067 34.240 1.00 101.82 616 SER B N 1
ATOM 11233 C CA . SER B 2 635 ? 24.264 -15.408 35.531 1.00 105.39 616 SER B CA 1
ATOM 11234 C C . SER B 2 635 ? 25.632 -15.192 36.178 1.00 108.76 616 SER B C 1
ATOM 11235 O O . SER B 2 635 ? 25.869 -14.174 36.832 1.00 98.02 616 SER B O 1
ATOM 11238 N N . GLY B 2 636 ? 26.534 -16.149 35.982 1.00 112.36 617 GLY B N 1
ATOM 11239 C CA . GLY B 2 636 ? 27.834 -16.109 36.626 1.00 112.97 617 GLY B CA 1
ATOM 11240 C C . GLY B 2 636 ? 28.939 -15.489 35.794 1.00 103.43 617 GLY B C 1
ATOM 11241 O O . GLY B 2 636 ? 29.881 -14.913 36.336 1.00 110.12 617 GLY B O 1
ATOM 11242 N N . ASN B 2 637 ? 28.829 -15.603 34.476 1.00 91.86 618 ASN B N 1
ATOM 11243 C CA . ASN B 2 637 ? 29.890 -15.135 33.593 1.00 92.60 618 ASN B CA 1
ATOM 11244 C C . ASN B 2 637 ? 29.417 -14.140 32.540 1.00 78.78 618 ASN B C 1
ATOM 11245 O O . ASN B 2 637 ? 28.286 -13.654 32.585 1.00 77.74 618 ASN B O 1
ATOM 11250 N N . PHE B 2 638 ? 30.300 -13.842 31.594 1.00 68.49 619 PHE B N 1
ATOM 11251 C CA . PHE B 2 638 ? 29.972 -12.959 30.483 1.00 72.39 619 PHE B CA 1
ATOM 11252 C C . PHE B 2 638 ? 29.285 -13.722 29.350 1.00 74.80 619 PHE B C 1
ATOM 11253 O O . PHE B 2 638 ? 29.690 -14.831 28.997 1.00 81.31 619 PHE B O 1
ATOM 11261 N N . CYS B 2 639 ? 28.243 -13.120 28.787 1.00 66.22 620 CYS B N 1
ATOM 11262 C CA . CYS B 2 639 ? 27.554 -13.691 27.634 1.00 64.44 620 CYS B CA 1
ATOM 11263 C C . CYS B 2 639 ? 27.522 -12.702 26.471 1.00 64.40 620 CYS B C 1
ATOM 11264 O O . CYS B 2 639 ? 27.019 -11.586 26.609 1.00 75.22 620 CYS B O 1
ATOM 11267 N N . LEU B 2 640 ? 28.060 -13.122 25.329 1.00 61.63 621 LEU B N 1
ATOM 11268 C CA . LEU B 2 640 ? 28.157 -12.259 24.155 1.00 68.14 621 LEU B CA 1
ATOM 11269 C C . LEU B 2 640 ? 26.797 -11.760 23.683 1.00 61.07 621 LEU B C 1
ATOM 11270 O O . LEU B 2 640 ? 26.675 -10.634 23.205 1.00 52.82 621 LEU B O 1
ATOM 11275 N N . PHE B 2 641 ? 25.780 -12.604 23.822 1.00 56.42 622 PHE B N 1
ATOM 11276 C CA . PHE B 2 641 ? 24.465 -12.319 23.256 1.00 40.72 622 PHE B CA 1
ATOM 11277 C C . PHE B 2 641 ? 23.442 -11.907 24.308 1.00 53.54 622 PHE B C 1
ATOM 11278 O O . PHE B 2 641 ? 22.244 -12.160 24.163 1.00 57.83 622 PHE B O 1
ATOM 11286 N N . ARG B 2 642 ? 23.931 -11.266 25.365 1.00 50.51 623 ARG B N 1
ATOM 11287 C CA . ARG B 2 642 ? 23.078 -10.692 26.398 1.00 71.52 623 ARG B CA 1
ATOM 11288 C C . ARG B 2 642 ? 23.528 -9.262 26.673 1.00 71.83 623 ARG B C 1
ATOM 11289 O O . ARG B 2 642 ? 24.726 -8.972 26.686 1.00 59.00 623 ARG B O 1
ATOM 11297 N N . SER B 2 643 ? 22.572 -8.367 26.895 1.00 76.35 624 SER B N 1
ATOM 11298 C CA . SER B 2 643 ? 22.907 -6.961 27.102 1.00 87.07 624 SER B CA 1
ATOM 11299 C C . SER B 2 643 ? 22.148 -6.316 28.263 1.00 78.90 624 SER B C 1
ATOM 11300 O O . SER B 2 643 ? 21.005 -6.675 28.545 1.00 84.38 624 SER B O 1
ATOM 11303 N N . GLU B 2 644 ? 22.800 -5.364 28.931 1.00 70.60 625 GLU B N 1
ATOM 11304 C CA . GLU B 2 644 ? 22.241 -4.719 30.118 1.00 66.90 625 GLU B CA 1
ATOM 11305 C C . GLU B 2 644 ? 20.921 -4.012 29.819 1.00 77.76 625 GLU B C 1
ATOM 11306 O O . GLU B 2 644 ? 20.032 -3.958 30.667 1.00 84.71 625 GLU B O 1
ATOM 11312 N N . THR B 2 645 ? 20.798 -3.470 28.612 1.00 78.78 626 THR B N 1
ATOM 11313 C CA . THR B 2 645 ? 19.547 -2.862 28.175 1.00 74.69 626 THR B CA 1
ATOM 11314 C C . THR B 2 645 ? 18.887 -3.746 27.126 1.00 75.93 626 THR B C 1
ATOM 11315 O O . THR B 2 645 ? 18.205 -4.715 27.463 1.00 84.00 626 THR B O 1
ATOM 11319 N N . LYS B 2 646 ? 19.098 -3.416 25.856 1.00 72.52 627 LYS B N 1
ATOM 11320 C CA . LYS B 2 646 ? 18.590 -4.239 24.764 1.00 68.42 627 LYS B CA 1
ATOM 11321 C C . LYS B 2 646 ? 19.522 -4.234 23.555 1.00 73.97 627 LYS B C 1
ATOM 11322 O O . LYS B 2 646 ? 20.035 -3.186 23.167 1.00 82.58 627 LYS B O 1
ATOM 11328 N N . ASP B 2 647 ? 19.746 -5.421 22.992 1.00 70.86 628 ASP B N 1
ATOM 11329 C CA . ASP B 2 647 ? 20.397 -5.601 21.690 1.00 65.28 628 ASP B CA 1
ATOM 11330 C C . ASP B 2 647 ? 21.685 -4.810 21.465 1.00 62.32 628 ASP B C 1
ATOM 11331 O O . ASP B 2 647 ? 21.815 -4.108 20.464 1.00 69.35 628 ASP B O 1
ATOM 11336 N N . LEU B 2 648 ? 22.637 -4.927 22.384 1.00 61.94 629 LEU B N 1
ATOM 11337 C CA . LEU B 2 648 ? 23.909 -4.233 22.231 1.00 63.18 629 LEU B CA 1
ATOM 11338 C C . LEU B 2 648 ? 24.896 -5.104 21.464 1.00 68.97 629 LEU B C 1
ATOM 11339 O O . LEU B 2 648 ? 24.965 -6.310 21.690 1.00 70.89 629 LEU B O 1
ATOM 11344 N N . LEU B 2 649 ? 25.643 -4.487 20.551 1.00 77.11 630 LEU B N 1
ATOM 11345 C CA . LEU B 2 649 ? 26.590 -5.193 19.678 1.00 66.17 630 LEU B CA 1
ATOM 11346 C C . LEU B 2 649 ? 25.912 -6.185 18.733 1.00 55.40 630 LEU B C 1
ATOM 11347 O O . LEU B 2 649 ? 26.030 -6.063 17.512 1.00 64.33 630 LEU B O 1
ATOM 11352 N N . PHE B 2 650 ? 25.211 -7.162 19.304 1.00 46.32 631 PHE B N 1
ATOM 11353 C CA . PHE B 2 650 ? 24.451 -8.144 18.532 1.00 53.56 631 PHE B CA 1
ATOM 11354 C C . PHE B 2 650 ? 23.009 -8.176 19.032 1.00 52.93 631 PHE B C 1
ATOM 11355 O O . PHE B 2 650 ? 22.721 -7.668 20.114 1.00 54.22 631 PHE B O 1
ATOM 11363 N N . ARG B 2 651 ? 22.099 -8.774 18.267 1.00 48.45 632 ARG B N 1
ATOM 11364 C CA . ARG B 2 651 ? 20.738 -8.937 18.775 1.00 65.26 632 ARG B CA 1
ATOM 11365 C C . ARG B 2 651 ? 20.756 -9.917 19.949 1.00 70.35 632 ARG B C 1
ATOM 11366 O O . ARG B 2 651 ? 21.568 -10.840 19.987 1.00 78.06 632 ARG B O 1
ATOM 11374 N N . ASP B 2 652 ? 19.862 -9.711 20.908 1.00 70.78 633 ASP B N 1
ATOM 11375 C CA . ASP B 2 652 ? 19.852 -10.518 22.122 1.00 64.70 633 ASP B CA 1
ATOM 11376 C C . ASP B 2 652 ? 19.312 -11.930 21.912 1.00 63.39 633 ASP B C 1
ATOM 11377 O O . ASP B 2 652 ? 19.512 -12.804 22.756 1.00 69.82 633 ASP B O 1
ATOM 11382 N N . ASP B 2 653 ? 18.626 -12.153 20.796 1.00 63.76 634 ASP B N 1
ATOM 11383 C CA . ASP B 2 653 ? 18.122 -13.487 20.483 1.00 68.05 634 ASP B CA 1
ATOM 11384 C C . ASP B 2 653 ? 18.961 -14.162 19.401 1.00 68.09 634 ASP B C 1
ATOM 11385 O O . ASP B 2 653 ? 18.503 -15.075 18.707 1.00 67.02 634 ASP B O 1
ATOM 11390 N N . THR B 2 654 ? 20.197 -13.697 19.266 1.00 60.44 635 THR B N 1
ATOM 11391 C CA . THR B 2 654 ? 21.171 -14.346 18.405 1.00 59.00 635 THR B CA 1
ATOM 11392 C C . THR B 2 654 ? 21.490 -15.723 18.959 1.00 61.28 635 THR B C 1
ATOM 11393 O O . THR B 2 654 ? 21.917 -15.853 20.107 1.00 67.48 635 THR B O 1
ATOM 11397 N N . VAL B 2 655 ? 21.275 -16.748 18.144 1.00 61.21 636 VAL B N 1
ATOM 11398 C CA . VAL B 2 655 ? 21.629 -18.114 18.512 1.00 50.73 636 VAL B CA 1
ATOM 11399 C C . VAL B 2 655 ? 23.125 -18.334 18.306 1.00 45.88 636 VAL B C 1
ATOM 11400 O O . VAL B 2 655 ? 23.812 -18.857 19.181 1.00 59.37 636 VAL B O 1
ATOM 11404 N N . CYS B 2 656 ? 23.621 -17.922 17.145 1.00 52.65 637 CYS B N 1
ATOM 11405 C CA . CYS B 2 656 ? 25.038 -18.043 16.822 1.00 63.90 637 CYS B CA 1
ATOM 11406 C C . CYS B 2 656 ? 25.400 -17.196 15.598 1.00 60.93 637 CYS B C 1
ATOM 11407 O O . CYS B 2 656 ? 24.524 -16.689 14.896 1.00 46.17 637 CYS B O 1
ATOM 11410 N N . LEU B 2 657 ? 26.700 -17.055 15.355 1.00 45.50 638 LEU B N 1
ATOM 11411 C CA . LEU B 2 657 ? 27.206 -16.405 14.158 1.00 43.49 638 LEU B CA 1
ATOM 11412 C C . LEU B 2 657 ? 27.504 -17.458 13.096 1.00 52.09 638 LEU B C 1
ATOM 11413 O O . LEU B 2 657 ? 28.278 -18.383 13.330 1.00 54.29 638 LEU B O 1
ATOM 11418 N N . ALA B 2 658 ? 26.886 -17.319 11.929 1.00 60.27 639 ALA B N 1
ATOM 11419 C CA . ALA B 2 658 ? 27.044 -18.306 10.867 1.00 55.66 639 ALA B CA 1
ATOM 11420 C C . ALA B 2 658 ? 27.991 -17.814 9.778 1.00 55.11 639 ALA B C 1
ATOM 11421 O O . ALA B 2 658 ? 27.994 -16.633 9.433 1.00 48.97 639 ALA B O 1
ATOM 11423 N N . LYS B 2 659 ? 28.792 -18.731 9.243 1.00 55.36 640 LYS B N 1
ATOM 11424 C CA . LYS B 2 659 ? 29.754 -18.400 8.194 1.00 64.06 640 LYS B CA 1
ATOM 11425 C C . LYS B 2 659 ? 29.079 -18.241 6.833 1.00 65.29 640 LYS B C 1
ATOM 11426 O O . LYS B 2 659 ? 28.033 -18.832 6.579 1.00 53.73 640 LYS B O 1
ATOM 11432 N N . LEU B 2 660 ? 29.691 -17.439 5.967 1.00 68.27 641 LEU B N 1
ATOM 11433 C CA . LEU B 2 660 ? 29.123 -17.114 4.663 1.00 66.50 641 LEU B CA 1
ATOM 11434 C C . LEU B 2 660 ? 29.972 -17.672 3.525 1.00 85.56 641 LEU B C 1
ATOM 11435 O O . LEU B 2 660 ? 31.144 -17.316 3.383 1.00 85.10 641 LEU B O 1
ATOM 11440 N N . HIS B 2 661 ? 29.379 -18.541 2.712 1.00 88.58 642 HIS B N 1
ATOM 11441 C CA . HIS B 2 661 ? 30.079 -19.092 1.558 1.00 96.85 642 HIS B CA 1
ATOM 11442 C C . HIS B 2 661 ? 29.714 -18.313 0.303 1.00 98.74 642 HIS B C 1
ATOM 11443 O O . HIS B 2 661 ? 30.438 -17.408 -0.111 1.00 93.44 642 HIS B O 1
ATOM 11450 N N . ASP B 2 662 ? 28.581 -18.671 -0.292 1.00 104.02 643 ASP B N 1
ATOM 11451 C CA . ASP B 2 662 ? 28.112 -18.022 -1.509 1.00 101.20 643 ASP B CA 1
ATOM 11452 C C . ASP B 2 662 ? 27.863 -16.540 -1.264 1.00 80.97 643 ASP B C 1
ATOM 11453 O O . ASP B 2 662 ? 28.255 -15.696 -2.064 1.00 82.01 643 ASP B O 1
ATOM 11458 N N . ARG B 2 663 ? 27.217 -16.233 -0.144 1.00 64.71 644 ARG B N 1
ATOM 11459 C CA . ARG B 2 663 ? 26.792 -14.869 0.145 1.00 65.80 644 ARG B CA 1
ATOM 11460 C C . ARG B 2 663 ? 27.858 -14.055 0.876 1.00 66.43 644 ARG B C 1
ATOM 11461 O O . ARG B 2 663 ? 27.552 -13.337 1.827 1.00 73.27 644 ARG B O 1
ATOM 11469 N N . ASN B 2 664 ? 29.103 -14.158 0.423 1.00 71.72 645 ASN B N 1
ATOM 11470 C CA . ASN B 2 664 ? 30.210 -13.450 1.062 1.00 73.50 645 ASN B CA 1
ATOM 11471 C C . ASN B 2 664 ? 30.458 -12.049 0.495 1.00 67.38 645 ASN B C 1
ATOM 11472 O O . ASN B 2 664 ? 31.431 -11.386 0.856 1.00 66.29 645 ASN B O 1
ATOM 11477 N N . THR B 2 665 ? 29.575 -11.604 -0.392 1.00 60.39 646 THR B N 1
ATOM 11478 C CA . THR B 2 665 ? 29.649 -10.248 -0.928 1.00 67.74 646 THR B CA 1
ATOM 11479 C C . THR B 2 665 ? 28.336 -9.535 -0.649 1.00 73.52 646 THR B C 1
ATOM 11480 O O . THR B 2 665 ? 27.301 -10.181 -0.488 1.00 77.91 646 THR B O 1
ATOM 11484 N N . TYR B 2 666 ? 28.371 -8.207 -0.603 1.00 64.94 647 TYR B N 1
ATOM 11485 C CA . TYR B 2 666 ? 27.191 -7.446 -0.216 1.00 54.60 647 TYR B CA 1
ATOM 11486 C C . TYR B 2 666 ? 26.029 -7.641 -1.184 1.00 55.66 647 TYR B C 1
ATOM 11487 O O . TYR B 2 666 ? 24.872 -7.677 -0.766 1.00 56.21 647 TYR B O 1
ATOM 11496 N N . GLU B 2 667 ? 26.335 -7.788 -2.470 1.00 50.43 648 GLU B N 1
ATOM 11497 C CA . GLU B 2 667 ? 25.289 -7.982 -3.468 1.00 62.09 648 GLU B CA 1
ATOM 11498 C C . GLU B 2 667 ? 24.639 -9.351 -3.300 1.00 73.54 648 GLU B C 1
ATOM 11499 O O . GLU B 2 667 ? 23.430 -9.501 -3.488 1.00 82.42 648 GLU B O 1
ATOM 11505 N N . LYS B 2 668 ? 25.446 -10.348 -2.948 1.00 63.13 649 LYS B N 1
ATOM 11506 C CA . LYS B 2 668 ? 24.945 -11.711 -2.801 1.00 63.20 649 LYS B CA 1
ATOM 11507 C C . LYS B 2 668 ? 24.315 -11.924 -1.431 1.00 64.92 649 LYS B C 1
ATOM 11508 O O . LYS B 2 668 ? 23.439 -12.769 -1.270 1.00 65.93 649 LYS B O 1
ATOM 11514 N N . TYR B 2 669 ? 24.758 -11.151 -0.446 1.00 70.36 650 TYR B N 1
ATOM 11515 C CA . TYR B 2 669 ? 24.221 -11.278 0.902 1.00 64.02 650 TYR B CA 1
ATOM 11516 C C . TYR B 2 669 ? 22.849 -10.622 1.024 1.00 66.39 650 TYR B C 1
ATOM 11517 O O . TYR B 2 669 ? 21.978 -11.118 1.739 1.00 74.74 650 TYR B O 1
ATOM 11526 N N . LEU B 2 670 ? 22.664 -9.507 0.322 1.00 59.07 651 LEU B N 1
ATOM 11527 C CA . LEU B 2 670 ? 21.401 -8.769 0.350 1.00 57.99 651 LEU B CA 1
ATOM 11528 C C . LEU B 2 670 ? 20.295 -9.403 -0.496 1.00 62.69 651 LEU B C 1
ATOM 11529 O O . LEU B 2 670 ? 19.119 -9.342 -0.137 1.00 76.36 651 LEU B O 1
ATOM 11534 N N . GLY B 2 671 ? 20.672 -9.998 -1.622 1.00 53.76 652 GLY B N 1
ATOM 11535 C CA . GLY B 2 671 ? 19.708 -10.616 -2.513 1.00 54.93 652 GLY B CA 1
ATOM 11536 C C . GLY B 2 671 ? 19.336 -9.724 -3.682 1.00 67.78 652 GLY B C 1
ATOM 11537 O O . GLY B 2 671 ? 19.362 -8.499 -3.572 1.00 75.11 652 GLY B O 1
ATOM 11538 N N . GLU B 2 672 ? 18.984 -10.337 -4.807 1.00 70.07 653 GLU B N 1
ATOM 11539 C CA . GLU B 2 672 ? 18.618 -9.572 -5.994 1.00 80.47 653 GLU B CA 1
ATOM 11540 C C . GLU B 2 672 ? 17.370 -8.712 -5.774 1.00 76.23 653 GLU B C 1
ATOM 11541 O O . GLU B 2 672 ? 17.271 -7.608 -6.310 1.00 82.77 653 GLU B O 1
ATOM 11547 N N . GLU B 2 673 ? 16.431 -9.210 -4.975 1.00 72.01 654 GLU B N 1
ATOM 11548 C CA . GLU B 2 673 ? 15.216 -8.455 -4.678 1.00 76.94 654 GLU B CA 1
ATOM 11549 C C . GLU B 2 673 ? 15.524 -7.134 -3.981 1.00 84.24 654 GLU B C 1
ATOM 11550 O O . GLU B 2 673 ? 15.028 -6.086 -4.393 1.00 86.90 654 GLU B O 1
ATOM 11556 N N . TYR B 2 674 ? 16.343 -7.182 -2.934 1.00 88.78 655 TYR B N 1
ATOM 11557 C CA . TYR B 2 674 ? 16.726 -5.962 -2.230 1.00 84.98 655 TYR B CA 1
ATOM 11558 C C . TYR B 2 674 ? 17.474 -5.009 -3.156 1.00 88.29 655 TYR B C 1
ATOM 11559 O O . TYR B 2 674 ? 17.192 -3.817 -3.175 1.00 90.48 655 TYR B O 1
ATOM 11568 N N . VAL B 2 675 ? 18.431 -5.538 -3.913 1.00 89.71 656 VAL B N 1
ATOM 11569 C CA . VAL B 2 675 ? 19.260 -4.717 -4.791 1.00 85.82 656 VAL B CA 1
ATOM 11570 C C . VAL B 2 675 ? 18.436 -4.006 -5.866 1.00 88.46 656 VAL B C 1
ATOM 11571 O O . VAL B 2 675 ? 18.600 -2.806 -6.091 1.00 89.03 656 VAL B O 1
ATOM 11575 N N . LYS B 2 676 ? 17.545 -4.746 -6.518 1.00 91.91 657 LYS B N 1
ATOM 11576 C CA . LYS B 2 676 ? 16.684 -4.164 -7.544 1.00 99.70 657 LYS B CA 1
ATOM 11577 C C . LYS B 2 676 ? 15.744 -3.118 -6.952 1.00 93.92 657 LYS B C 1
ATOM 11578 O O . LYS B 2 676 ? 15.422 -2.122 -7.602 1.00 109.30 657 LYS B O 1
ATOM 11584 N N . ALA B 2 677 ? 15.318 -3.346 -5.714 1.00 83.11 658 ALA B N 1
ATOM 11585 C CA . ALA B 2 677 ? 14.414 -2.430 -5.026 1.00 78.59 658 ALA B CA 1
ATOM 11586 C C . ALA B 2 677 ? 15.060 -1.071 -4.772 1.00 81.71 658 ALA B C 1
ATOM 11587 O O . ALA B 2 677 ? 14.508 -0.042 -5.154 1.00 96.93 658 ALA B O 1
ATOM 11589 N N . VAL B 2 678 ? 16.225 -1.041 -4.174 1.00 73.97 659 VAL B N 1
ATOM 11590 C CA . VAL B 2 678 ? 16.816 0.241 -3.931 1.00 93.96 659 VAL B CA 1
ATOM 11591 C C . VAL B 2 678 ? 17.438 0.736 -5.186 1.00 104.29 659 VAL B C 1
ATOM 11592 O O . VAL B 2 678 ? 16.771 0.929 -6.170 1.00 117.53 659 VAL B O 1
ATOM 11596 N N . GLY B 2 679 ? 18.736 0.943 -5.152 1.00 110.21 660 GLY B N 1
ATOM 11597 C CA . GLY B 2 679 ? 19.410 1.516 -6.289 1.00 125.31 660 GLY B CA 1
ATOM 11598 C C . GLY B 2 679 ? 18.698 2.794 -6.662 1.00 133.17 660 GLY B C 1
ATOM 11599 O O . GLY B 2 679 ? 19.038 3.890 -6.224 1.00 135.81 660 GLY B O 1
ATOM 11600 N N . ASN B 2 680 ? 17.674 2.664 -7.471 1.00 131.19 661 ASN B N 1
ATOM 11601 C CA . ASN B 2 680 ? 16.883 3.824 -7.743 1.00 132.02 661 ASN B CA 1
ATOM 11602 C C . ASN B 2 680 ? 16.892 4.748 -6.531 1.00 127.50 661 ASN B C 1
ATOM 11603 O O . ASN B 2 680 ? 17.648 5.701 -6.503 1.00 136.85 661 ASN B O 1
ATOM 11608 N N . LEU B 2 681 ? 16.064 4.461 -5.532 1.00 107.76 662 LEU B N 1
ATOM 11609 C CA . LEU B 2 681 ? 15.914 5.361 -4.415 1.00 86.33 662 LEU B CA 1
ATOM 11610 C C . LEU B 2 681 ? 17.277 5.840 -4.038 1.00 99.74 662 LEU B C 1
ATOM 11611 O O . LEU B 2 681 ? 17.422 6.873 -3.418 1.00 103.01 662 LEU B O 1
ATOM 11613 N N . ARG B 2 682 ? 18.290 5.079 -4.396 1.00 119.49 663 ARG B N 1
ATOM 11614 C CA . ARG B 2 682 ? 19.641 5.532 -4.186 1.00 126.71 663 ARG B CA 1
ATOM 11615 C C . ARG B 2 682 ? 19.699 6.785 -4.991 1.00 121.50 663 ARG B C 1
ATOM 11616 O O . ARG B 2 682 ? 18.675 7.351 -5.275 1.00 117.78 663 ARG B O 1
ATOM 11618 N N . LYS B 2 683 ? 20.882 7.228 -5.370 1.00 118.77 664 LYS B N 1
ATOM 11619 C CA . LYS B 2 683 ? 20.971 8.402 -6.200 1.00 126.10 664 LYS B CA 1
ATOM 11620 C C . LYS B 2 683 ? 19.717 9.244 -6.044 1.00 130.35 664 LYS B C 1
ATOM 11621 O O . LYS B 2 683 ? 18.908 9.345 -6.944 1.00 124.62 664 LYS B O 1
ATOM 11623 N N . CYS B 2 684 ? 19.542 9.836 -4.884 1.00 132.65 665 CYS B N 1
ATOM 11624 C CA . CYS B 2 684 ? 18.289 10.518 -4.589 1.00 130.37 665 CYS B CA 1
ATOM 11625 C C . CYS B 2 684 ? 18.266 10.436 -3.068 1.00 127.66 665 CYS B C 1
ATOM 11626 O O . CYS B 2 684 ? 17.419 11.019 -2.391 1.00 126.69 665 CYS B O 1
ATOM 11629 N N . SER B 2 685 ? 19.262 9.719 -2.551 1.00 122.19 666 SER B N 1
ATOM 11630 C CA . SER B 2 685 ? 19.432 9.469 -1.126 1.00 110.35 666 SER B CA 1
ATOM 11631 C C . SER B 2 685 ? 20.010 10.662 -0.373 1.00 111.94 666 SER B C 1
ATOM 11632 O O . SER B 2 685 ? 20.336 11.695 -0.964 1.00 110.96 666 SER B O 1
ATOM 11635 N N . THR B 2 686 ? 20.145 10.496 0.940 1.00 112.88 667 THR B N 1
ATOM 11636 C CA . THR B 2 686 ? 20.601 11.569 1.817 1.00 116.71 667 THR B CA 1
ATOM 11637 C C . THR B 2 686 ? 21.920 11.224 2.515 1.00 110.64 667 THR B C 1
ATOM 11638 O O . THR B 2 686 ? 22.666 12.119 2.920 1.00 99.77 667 THR B O 1
ATOM 11642 N N . SER B 2 687 ? 22.197 9.925 2.636 1.00 107.19 668 SER B N 1
ATOM 11643 C CA . SER B 2 687 ? 23.405 9.423 3.294 1.00 91.49 668 SER B CA 1
ATOM 11644 C C . SER B 2 687 ? 24.668 9.989 2.664 1.00 80.66 668 SER B C 1
ATOM 11645 O O . SER B 2 687 ? 24.943 9.748 1.491 1.00 68.04 668 SER B O 1
ATOM 11648 N N . SER B 2 688 ? 25.439 10.734 3.448 1.00 81.19 669 SER B N 1
ATOM 11649 C CA . SER B 2 688 ? 26.625 11.395 2.917 1.00 81.91 669 SER B CA 1
ATOM 11650 C C . SER B 2 688 ? 27.788 10.425 2.744 1.00 78.73 669 SER B C 1
ATOM 11651 O O . SER B 2 688 ? 28.727 10.702 1.999 1.00 81.41 669 SER B O 1
ATOM 11654 N N . LEU B 2 689 ? 27.726 9.290 3.435 1.00 67.98 670 LEU B N 1
ATOM 11655 C CA . LEU B 2 689 ? 28.745 8.260 3.280 1.00 68.38 670 LEU B CA 1
ATOM 11656 C C . LEU B 2 689 ? 28.568 7.564 1.937 1.00 67.83 670 LEU B C 1
ATOM 11657 O O . LEU B 2 689 ? 29.538 7.349 1.209 1.00 70.36 670 LEU B O 1
ATOM 11662 N N . LEU B 2 690 ? 27.322 7.225 1.614 1.00 68.08 671 LEU B N 1
ATOM 11663 C CA . LEU B 2 690 ? 27.000 6.612 0.329 1.00 62.38 671 LEU B CA 1
ATOM 11664 C C . LEU B 2 690 ? 27.437 7.518 -0.812 1.00 71.88 671 LEU B C 1
ATOM 11665 O O . LEU B 2 690 ? 28.006 7.056 -1.798 1.00 78.90 671 LEU B O 1
ATOM 11670 N N . GLU B 2 691 ? 27.182 8.813 -0.659 1.00 72.78 672 GLU B N 1
ATOM 11671 C CA . GLU B 2 691 ? 27.569 9.795 -1.662 1.00 79.88 672 GLU B CA 1
ATOM 11672 C C . GLU B 2 691 ? 29.076 9.765 -1.887 1.00 85.91 672 GLU B C 1
ATOM 11673 O O . GLU B 2 691 ? 29.541 9.779 -3.027 1.00 95.62 672 GLU B O 1
ATOM 11679 N N . ALA B 2 692 ? 29.832 9.709 -0.795 1.00 85.67 673 ALA B N 1
ATOM 11680 C CA . ALA B 2 692 ? 31.290 9.737 -0.858 1.00 88.63 673 ALA B CA 1
ATOM 11681 C C . ALA B 2 692 ? 31.870 8.498 -1.531 1.00 81.96 673 ALA B C 1
ATOM 11682 O O . ALA B 2 692 ? 32.774 8.594 -2.359 1.00 92.38 673 ALA B O 1
ATOM 11684 N N . CYS B 2 693 ? 31.347 7.333 -1.177 1.00 67.83 674 CYS B N 1
ATOM 11685 C CA . CYS B 2 693 ? 31.857 6.085 -1.734 1.00 76.30 674 CYS B CA 1
ATOM 11686 C C . CYS B 2 693 ? 31.404 5.880 -3.180 1.00 77.22 674 CYS B C 1
ATOM 11687 O O . CYS B 2 693 ? 32.032 5.147 -3.941 1.00 81.03 674 CYS B O 1
ATOM 11690 N N . THR B 2 694 ? 30.311 6.536 -3.552 1.00 71.33 675 THR B N 1
ATOM 11691 C CA . THR B 2 694 ? 29.810 6.479 -4.920 1.00 64.29 675 THR B CA 1
ATOM 11692 C C . THR B 2 694 ? 30.683 7.339 -5.834 1.00 71.17 675 THR B C 1
ATOM 11693 O O . THR B 2 694 ? 30.751 7.120 -7.041 1.00 73.02 675 THR B O 1
ATOM 11697 N N . PHE B 2 695 ? 31.384 8.300 -5.248 1.00 77.24 676 PHE B N 1
ATOM 11698 C CA . PHE B 2 695 ? 32.290 9.139 -6.019 1.00 80.43 676 PHE B CA 1
ATOM 11699 C C . PHE B 2 695 ? 33.539 8.362 -6.444 1.00 84.99 676 PHE B C 1
ATOM 11700 O O . PHE B 2 695 ? 34.174 8.691 -7.449 1.00 91.95 676 PHE B O 1
ATOM 11708 N N . ARG B 2 696 ? 33.883 7.331 -5.677 1.00 77.00 677 ARG B N 1
ATOM 11709 C CA . ARG B 2 696 ? 35.053 6.509 -5.981 1.00 81.70 677 ARG B CA 1
ATOM 11710 C C . ARG B 2 696 ? 34.689 5.234 -6.742 1.00 83.16 677 ARG B C 1
ATOM 11711 O O . ARG B 2 696 ? 35.506 4.689 -7.486 1.00 75.32 677 ARG B O 1
ATOM 11719 N N . ARG B 2 697 ? 33.461 4.763 -6.553 1.00 78.90 678 ARG B N 1
ATOM 11720 C CA . ARG B 2 697 ? 32.991 3.583 -7.265 1.00 81.59 678 ARG B CA 1
ATOM 11721 C C . ARG B 2 697 ? 31.495 3.664 -7.546 1.00 74.87 678 ARG B C 1
ATOM 11722 O O . ARG B 2 697 ? 30.680 3.227 -6.731 1.00 75.86 678 ARG B O 1
ATOM 11730 N N . PRO B 2 698 ? 31.128 4.226 -8.710 1.00 75.21 679 PRO B N 1
ATOM 11731 C CA . PRO B 2 698 ? 32.058 4.779 -9.702 1.00 78.88 679 PRO B CA 1
ATOM 11732 C C . PRO B 2 698 ? 32.432 6.229 -9.403 1.00 93.88 679 PRO B C 1
ATOM 11733 O O . PRO B 2 698 ? 32.691 6.999 -10.331 1.00 94.19 679 PRO B O 1
#

Organism: Neisseria meningitidis serogroup B (strain ATCC BAA-335 / MC58) (NCBI:txid122586)

InterPro domains:
  IPR000531 TonB-dependent receptor-like, beta-barrel [PF00593] (365-869)
  IPR010916 TonB box, conserved site [PS00430] (1-45)
  IPR010917 TonB-dependent receptor, conserved site [PS01156] (898-915)
  IPR010948 TonB-dependent lactoferrin/transferrin receptor [TIGR01776] (1-915)
  IPR010949 TonB-dependent haemoglobin/transferrin/lactoferrin receptor [TIGR01786] (38-915)
  IPR012910 TonB-dependent receptor, plug domain [PF07715] (63-169)
  IPR036942 TonB-dependent receptor-like, beta-barrel domain superfamily [G3DSA:2.40.170.20] (186-915)
  IPR037066 TonB-dependent receptor, plug domain superfamily [G3DSA:2.170.130.10] (55-185)
  IPR039426 TonB-dependent receptor-like [PS52016] (51-915)
  IPR039426 TonB-dependent receptor-like [PTHR30069] (4-915)

CATH classification: 2.170.130.10 (+1 more: 2.40.170.20)

Radius of gyration: 41.41 Å; Cα contacts (8 Å, |Δi|>4): 4080; chains: 2; bounding box: 98×125×109 Å